Protein 8F7C (pdb70)

Organism: Escherichia coli (NCBI:txid562)

Structure (mmCIF, N/CA/C/O backbone):
data_8F7C
#
_entry.id   8F7C
#
_cell.length_a   1.00
_cell.length_b   1.00
_cell.length_c   1.00
_cell.angle_alpha   90.00
_cell.angle_beta   90.00
_cell.angle_gamma   90.00
#
_symmetry.space_group_name_H-M   'P 1'
#
loop_
_atom_site.group_PDB
_atom_site.id
_atom_site.type_symbol
_atom_site.label_atom_id
_atom_site.label_alt_id
_atom_site.label_comp_id
_atom_site.label_asym_id
_atom_site.label_entity_id
_atom_site.label_seq_id
_atom_site.pdbx_PDB_ins_code
_atom_site.Cartn_x
_atom_site.Cartn_y
_atom_site.Cartn_z
_atom_site.occupancy
_atom_site.B_iso_or_equiv
_atom_site.auth_seq_id
_atom_site.auth_comp_id
_atom_site.auth_asym_id
_atom_site.auth_atom_id
_atom_site.pdbx_PDB_model_num
ATOM 1 N N . GLY A 1 35 ? 130.018 116.654 159.093 1.00 163.96 35 GLY A N 1
ATOM 2 C CA . GLY A 1 35 ? 130.057 115.682 158.017 1.00 163.96 35 GLY A CA 1
ATOM 3 C C . GLY A 1 35 ? 130.034 116.314 156.639 1.00 163.96 35 GLY A C 1
ATOM 4 O O . GLY A 1 35 ? 129.592 115.696 155.670 1.00 163.96 35 GLY A O 1
ATOM 5 N N . ALA A 1 36 ? 130.506 117.560 156.556 1.00 165.18 36 ALA A N 1
ATOM 6 C CA . ALA A 1 36 ? 130.541 118.256 155.274 1.00 165.18 36 ALA A CA 1
ATOM 7 C C . ALA A 1 36 ? 131.494 117.574 154.299 1.00 165.18 36 ALA A C 1
ATOM 8 O O . ALA A 1 36 ? 131.189 117.450 153.107 1.00 165.18 36 ALA A O 1
ATOM 10 N N . LEU A 1 37 ? 132.657 117.135 154.786 1.00 162.31 37 LEU A N 1
ATOM 11 C CA . LEU A 1 37 ? 133.615 116.456 153.918 1.00 162.31 37 LEU A CA 1
ATOM 12 C C . LEU A 1 37 ? 133.046 115.149 153.381 1.00 162.31 37 LEU A C 1
ATOM 13 O O . LEU A 1 37 ? 133.214 114.829 152.199 1.00 162.31 37 LEU A O 1
ATOM 15 N N . ALA A 1 38 ? 132.375 114.375 154.239 1.00 158.70 38 ALA A N 1
ATOM 16 C CA . ALA A 1 38 ? 131.754 113.134 153.786 1.00 158.70 38 ALA A CA 1
ATOM 17 C C . ALA A 1 38 ? 130.627 113.407 152.798 1.00 158.70 38 ALA A C 1
ATOM 18 O O . ALA A 1 38 ? 130.474 112.684 151.807 1.00 158.70 38 ALA A O 1
ATOM 20 N N . ALA A 1 39 ? 129.823 114.442 153.056 1.00 157.64 39 ALA A N 1
ATOM 21 C CA . ALA A 1 39 ? 128.722 114.772 152.157 1.00 157.64 39 ALA A CA 1
ATOM 22 C C . ALA A 1 39 ? 129.231 115.208 150.788 1.00 157.64 39 ALA A C 1
ATOM 23 O O . ALA A 1 39 ? 128.645 114.851 149.760 1.00 157.64 39 ALA A O 1
ATOM 25 N N . LEU A 1 40 ? 130.314 115.989 150.756 1.00 153.08 40 LEU A N 1
ATOM 26 C CA . LEU A 1 40 ? 130.852 116.458 149.482 1.00 153.08 40 LEU A CA 1
ATOM 27 C C . LEU A 1 40 ? 131.354 115.299 148.630 1.00 153.08 40 LEU A C 1
ATOM 28 O O . LEU A 1 40 ? 131.160 115.286 147.409 1.00 153.08 40 LEU A O 1
ATOM 30 N N . LEU A 1 41 ? 132.003 114.318 149.255 1.00 147.74 41 LEU A N 1
ATOM 31 C CA . LEU A 1 41 ? 132.531 113.144 148.561 1.00 147.74 41 LEU A CA 1
ATOM 32 C C . LEU A 1 41 ? 131.646 111.922 148.765 1.00 147.74 41 LEU A C 1
ATOM 33 O O . LEU A 1 41 ? 132.138 110.793 148.856 1.00 147.74 41 LEU A O 1
ATOM 35 N N . LEU A 1 42 ? 130.330 112.122 148.841 1.00 145.78 42 LEU A N 1
ATOM 36 C CA . LEU A 1 42 ? 129.397 111.029 149.087 1.00 145.78 42 LEU A CA 1
ATOM 37 C C . LEU A 1 42 ? 129.234 110.097 147.893 1.00 145.78 42 LEU A C 1
ATOM 38 O O . LEU A 1 42 ? 128.605 109.044 148.037 1.00 145.78 42 LEU A O 1
ATOM 40 N N . GLN A 1 43 ? 129.771 110.453 146.728 1.00 135.47 43 GLN A N 1
ATOM 41 C CA . GLN A 1 43 ? 129.655 109.596 145.555 1.00 135.47 43 GLN A CA 1
ATOM 42 C C . GLN A 1 43 ? 130.526 108.358 145.729 1.00 135.47 43 GLN A C 1
ATOM 43 O O . GLN A 1 43 ? 131.713 108.465 146.056 1.00 135.47 43 GLN A O 1
ATOM 49 N N . LEU A 1 44 ? 129.939 107.187 145.507 1.00 121.14 44 LEU A N 1
ATOM 50 C CA . LEU A 1 44 ? 130.635 105.913 145.626 1.00 121.14 44 LEU A CA 1
ATOM 51 C C . LEU A 1 44 ? 130.802 105.301 144.243 1.00 121.14 44 LEU A C 1
ATOM 52 O O . LEU A 1 44 ? 129.833 105.204 143.483 1.00 121.14 44 LEU A O 1
ATOM 57 N N . LYS A 1 45 ? 132.029 104.898 143.917 1.00 102.03 45 LYS A N 1
ATOM 58 C CA . LYS A 1 45 ? 132.274 104.229 142.647 1.00 102.03 45 LYS A CA 1
ATOM 59 C C . LYS A 1 45 ? 131.519 102.907 142.600 1.00 102.03 45 LYS A C 1
ATOM 60 O O . LYS A 1 45 ? 131.554 102.123 143.552 1.00 102.03 45 LYS A O 1
ATOM 66 N N . LEU A 1 46 ? 130.835 102.662 141.486 1.00 88.89 46 LEU A N 1
ATOM 67 C CA . LEU A 1 46 ? 130.007 101.474 141.308 1.00 88.89 46 LEU A CA 1
ATOM 68 C C . LEU A 1 46 ? 130.279 100.857 139.938 1.00 88.89 46 LEU A C 1
ATOM 69 O O . LEU A 1 46 ? 129.381 100.402 139.227 1.00 88.89 46 LEU A O 1
ATOM 74 N N . GLU A 1 47 ? 131.552 100.841 139.550 1.00 85.00 47 GLU A N 1
ATOM 75 C CA . GLU A 1 47 ? 131.946 100.308 138.249 1.00 85.00 47 GLU A CA 1
ATOM 76 C C . GLU A 1 47 ? 133.417 99.936 138.307 1.00 85.00 47 GLU A C 1
ATOM 77 O O . GLU A 1 47 ? 134.266 100.804 138.532 1.00 85.00 47 GLU A O 1
ATOM 83 N N . LEU A 1 48 ? 133.718 98.656 138.108 1.00 80.89 48 LEU A N 1
ATOM 84 C CA . LEU A 1 48 ? 135.099 98.209 138.116 1.00 80.89 48 LEU A CA 1
ATOM 85 C C . LEU A 1 48 ? 135.844 98.756 136.898 1.00 80.89 48 LEU A C 1
ATOM 86 O O . LEU A 1 48 ? 135.247 98.969 135.839 1.00 80.89 48 LEU A O 1
ATOM 91 N N . PRO A 1 49 ? 137.149 99.006 137.029 1.00 74.63 49 PRO A N 1
ATOM 92 C CA . PRO A 1 49 ? 137.919 99.502 135.876 1.00 74.63 49 PRO A CA 1
ATOM 93 C C . PRO A 1 49 ? 137.910 98.560 134.684 1.00 74.63 49 PRO A C 1
ATOM 94 O O . PRO A 1 49 ? 138.001 99.024 133.540 1.00 74.63 49 PRO A O 1
ATOM 98 N N . PHE A 1 50 ? 137.812 97.248 134.917 1.00 67.43 50 PHE A N 1
ATOM 99 C CA . PHE A 1 50 ? 137.798 96.298 133.809 1.00 67.43 50 PHE A CA 1
ATOM 100 C C . PHE A 1 50 ? 136.588 96.518 132.909 1.00 67.43 50 PHE A C 1
ATOM 101 O O . PHE A 1 50 ? 136.694 96.422 131.680 1.00 67.43 50 PHE A O 1
ATOM 109 N N . ASP A 1 51 ? 135.429 96.811 133.503 1.00 65.83 51 ASP A N 1
ATOM 110 C CA . ASP A 1 51 ? 134.245 97.111 132.704 1.00 65.83 51 ASP A CA 1
ATOM 111 C C . ASP A 1 51 ? 134.465 98.346 131.842 1.00 65.83 51 ASP A C 1
ATOM 112 O O . ASP A 1 51 ? 134.070 98.373 130.669 1.00 65.83 51 ASP A O 1
ATOM 117 N N . ARG A 1 52 ? 135.096 99.379 132.406 1.00 62.69 52 ARG A N 1
ATOM 118 C CA . ARG A 1 52 ? 135.391 100.580 131.633 1.00 62.69 52 ARG A CA 1
ATOM 119 C C . ARG A 1 52 ? 136.335 100.275 130.477 1.00 62.69 52 ARG A C 1
ATOM 120 O O . ARG A 1 52 ? 136.142 100.770 129.359 1.00 62.69 52 ARG A O 1
ATOM 128 N N . VAL A 1 53 ? 137.366 99.464 130.728 1.00 57.26 53 VAL A N 1
ATOM 129 C CA . VAL A 1 53 ? 138.306 99.107 129.668 1.00 57.26 53 VAL A CA 1
ATOM 130 C C . VAL A 1 53 ? 137.596 98.348 128.555 1.00 57.26 53 VAL A C 1
ATOM 131 O O . VAL A 1 53 ? 137.804 98.622 127.367 1.00 57.26 53 VAL A O 1
ATOM 135 N N . VAL A 1 54 ? 136.744 97.386 128.920 1.00 54.22 54 VAL A N 1
ATOM 136 C CA . VAL A 1 54 ? 136.018 96.617 127.912 1.00 54.22 54 VAL A CA 1
ATOM 137 C C . VAL A 1 54 ? 135.099 97.525 127.103 1.00 54.22 54 VAL A C 1
ATOM 138 O O . VAL A 1 54 ? 135.022 97.416 125.873 1.00 54.22 54 VAL A O 1
ATOM 142 N N . THR A 1 55 ? 134.391 98.437 127.775 1.00 50.21 55 THR A N 1
ATOM 143 C CA . THR A 1 55 ? 133.499 99.349 127.065 1.00 50.21 55 THR A CA 1
ATOM 144 C C . THR A 1 55 ? 134.273 100.225 126.085 1.00 50.21 55 THR A C 1
ATOM 145 O O . THR A 1 55 ? 133.883 100.366 124.919 1.00 50.21 55 THR A O 1
ATOM 149 N N . ILE A 1 56 ? 135.389 100.805 126.535 1.00 49.82 56 ILE A N 1
ATOM 150 C CA . ILE A 1 56 ? 136.177 101.671 125.659 1.00 49.82 56 ILE A CA 1
ATOM 151 C C . ILE A 1 56 ? 136.721 100.884 124.475 1.00 49.82 56 ILE A C 1
ATOM 152 O O . ILE A 1 56 ? 136.719 101.368 123.336 1.00 49.82 56 ILE A O 1
ATOM 157 N N . GLY A 1 57 ? 137.183 99.657 124.716 1.00 50.55 57 GLY A N 1
ATOM 158 C CA . GLY A 1 57 ? 137.749 98.867 123.640 1.00 50.55 57 GLY A CA 1
ATOM 159 C C . GLY A 1 57 ? 136.728 98.277 122.691 1.00 50.55 57 GLY A C 1
ATOM 160 O O . GLY A 1 57 ? 137.090 97.889 121.577 1.00 50.55 57 GLY A O 1
ATOM 161 N N . THR A 1 58 ? 135.463 98.196 123.103 1.00 46.69 58 THR A N 1
ATOM 162 C CA . THR A 1 58 ? 134.452 97.537 122.284 1.00 46.69 58 THR A CA 1
ATOM 163 C C . THR A 1 58 ? 133.506 98.504 121.580 1.00 46.69 58 THR A C 1
ATOM 164 O O . THR A 1 58 ? 133.262 98.355 120.379 1.00 46.69 58 THR A O 1
ATOM 168 N N . VAL A 1 59 ? 132.965 99.492 122.285 1.00 43.63 59 VAL A N 1
ATOM 169 C CA . VAL A 1 59 ? 131.855 100.293 121.772 1.00 43.63 59 VAL A CA 1
ATOM 170 C C . VAL A 1 59 ? 132.326 101.622 121.191 1.00 43.63 59 VAL A C 1
ATOM 171 O O . VAL A 1 59 ? 131.921 102.003 120.093 1.00 43.63 59 VAL A O 1
ATOM 175 N N . LEU A 1 60 ? 133.183 102.345 121.917 1.00 44.32 60 LEU A N 1
ATOM 176 C CA . LEU A 1 60 ? 133.481 103.729 121.555 1.00 44.32 60 LEU A CA 1
ATOM 177 C C . LEU A 1 60 ? 134.222 103.832 120.225 1.00 44.32 60 LEU A C 1
ATOM 178 O O . LEU A 1 60 ? 133.899 104.691 119.397 1.00 44.32 60 LEU A O 1
ATOM 183 N N . VAL A 1 61 ? 135.221 102.975 120.007 1.00 41.74 61 VAL A N 1
ATOM 184 C CA . VAL A 1 61 ? 136.063 103.098 118.812 1.00 41.74 61 VAL A CA 1
ATOM 185 C C . VAL A 1 61 ? 135.277 102.902 117.516 1.00 41.74 61 VAL A C 1
ATOM 186 O O . VAL A 1 61 ? 135.457 103.706 116.583 1.00 41.74 61 VAL A O 1
ATOM 190 N N . PRO A 1 62 ? 134.417 101.883 117.377 1.00 39.23 62 PRO A N 1
ATOM 191 C CA . PRO A 1 62 ? 133.670 101.742 116.117 1.00 39.23 62 PRO A CA 1
ATOM 192 C C . PRO A 1 62 ? 132.832 102.955 115.759 1.00 39.23 62 PRO A C 1
ATOM 193 O O . PRO A 1 62 ? 132.664 103.237 114.569 1.00 39.23 62 PRO A O 1
ATOM 197 N N . ILE A 1 63 ? 132.303 103.687 116.742 1.00 37.97 63 ILE A N 1
ATOM 198 C CA . ILE A 1 63 ? 131.549 104.899 116.430 1.00 37.97 63 ILE A CA 1
ATOM 199 C C . ILE A 1 63 ? 132.452 105.936 115.773 1.00 37.97 63 ILE A C 1
ATOM 200 O O . ILE A 1 63 ? 132.063 106.596 114.800 1.00 37.97 63 ILE A O 1
ATOM 205 N N . LEU A 1 64 ? 133.673 106.095 116.290 1.00 38.51 64 LEU A N 1
ATOM 206 C CA . LEU A 1 64 ? 134.615 107.025 115.677 1.00 38.51 64 LEU A CA 1
ATOM 207 C C . LEU A 1 64 ? 134.969 106.598 114.258 1.00 38.51 64 LEU A C 1
ATOM 208 O O . LEU A 1 64 ? 135.033 107.434 113.347 1.00 38.51 64 LEU A O 1
ATOM 213 N N . LEU A 1 65 ? 135.200 105.300 114.046 1.00 36.56 65 LEU A N 1
ATOM 214 C CA . LEU A 1 65 ? 135.492 104.839 112.689 1.00 36.56 65 LEU A CA 1
ATOM 215 C C . LEU A 1 65 ? 134.313 105.074 111.749 1.00 36.56 65 LEU A C 1
ATOM 216 O O . LEU A 1 65 ? 134.502 105.482 110.596 1.00 36.56 65 LEU A O 1
ATOM 221 N N . VAL A 1 66 ? 133.089 104.830 112.221 1.00 34.53 66 VAL A N 1
ATOM 222 C CA . VAL A 1 66 ? 131.911 105.040 111.383 1.00 34.53 66 VAL A CA 1
ATOM 223 C C . VAL A 1 66 ? 131.757 106.512 111.023 1.00 34.53 66 VAL A C 1
ATOM 224 O O . VAL A 1 66 ? 131.442 106.853 109.876 1.00 34.53 66 VAL A O 1
ATOM 228 N N . THR A 1 67 ? 131.963 107.410 111.991 1.00 37.69 67 THR A N 1
ATOM 229 C CA . THR A 1 67 ? 131.821 108.829 111.675 1.00 37.69 67 THR A CA 1
ATOM 230 C C . THR A 1 67 ? 132.925 109.304 110.735 1.00 37.69 67 THR A C 1
ATOM 231 O O . THR A 1 67 ? 132.671 110.145 109.863 1.00 37.69 67 THR A O 1
ATOM 235 N N . LEU A 1 68 ? 134.137 108.753 110.860 1.00 38.49 68 LEU A N 1
ATOM 236 C CA . LEU A 1 68 ? 135.190 109.083 109.904 1.00 38.49 68 LEU A CA 1
ATOM 237 C C . LEU A 1 68 ? 134.823 108.608 108.502 1.00 38.49 68 LEU A C 1
ATOM 238 O O . LEU A 1 68 ? 135.025 109.331 107.516 1.00 38.49 68 LEU A O 1
ATOM 243 N N . VAL A 1 69 ? 134.275 107.393 108.396 1.00 38.71 69 VAL A N 1
ATOM 244 C CA . VAL A 1 69 ? 133.868 106.868 107.095 1.00 38.71 69 VAL A CA 1
ATOM 245 C C . VAL A 1 69 ? 132.769 107.732 106.490 1.00 38.71 69 VAL A C 1
ATOM 246 O O . VAL A 1 69 ? 132.780 108.020 105.289 1.00 38.71 69 VAL A O 1
ATOM 250 N N . PHE A 1 70 ? 131.799 108.149 107.306 1.00 43.55 70 PHE A N 1
ATOM 251 C CA . PHE A 1 70 ? 130.723 109.000 106.804 1.00 43.55 70 PHE A CA 1
ATOM 252 C C . PHE A 1 70 ? 131.257 110.343 106.320 1.00 43.55 70 PHE A C 1
ATOM 253 O O . PHE A 1 70 ? 130.838 110.847 105.267 1.00 43.55 70 PHE A O 1
ATOM 261 N N . THR A 1 71 ? 132.179 110.943 107.080 1.00 45.37 71 THR A N 1
ATOM 262 C CA . THR A 1 71 ? 132.760 112.216 106.666 1.00 45.37 71 THR A CA 1
ATOM 263 C C . THR A 1 71 ? 133.510 112.075 105.349 1.00 45.37 71 THR A C 1
ATOM 264 O O . THR A 1 71 ? 133.408 112.943 104.473 1.00 45.37 71 THR A O 1
ATOM 268 N N . LYS A 1 72 ? 134.268 110.988 105.186 1.00 43.76 72 LYS A N 1
ATOM 269 C CA . LYS A 1 72 ? 134.944 110.757 103.912 1.00 43.76 72 LYS A CA 1
ATOM 270 C C . LYS A 1 72 ? 133.946 110.533 102.782 1.00 43.76 72 LYS A C 1
ATOM 271 O O . LYS A 1 72 ? 134.143 111.022 101.663 1.00 43.76 72 LYS A O 1
ATOM 277 N N . ASN A 1 73 ? 132.866 109.797 103.055 1.00 49.04 73 ASN A N 1
ATOM 278 C CA . ASN A 1 73 ? 131.940 109.400 102.001 1.00 49.04 73 ASN A CA 1
ATOM 279 C C . ASN A 1 73 ? 131.086 110.566 101.522 1.00 49.04 73 ASN A C 1
ATOM 280 O O . ASN A 1 73 ? 130.655 110.578 100.364 1.00 49.04 73 ASN A O 1
ATOM 285 N N . PHE A 1 74 ? 130.831 111.551 102.386 1.00 54.53 74 PHE A N 1
ATOM 286 C CA . PHE A 1 74 ? 130.038 112.713 101.998 1.00 54.53 74 PHE A CA 1
ATOM 287 C C . PHE A 1 74 ? 130.895 113.897 101.565 1.00 54.53 74 PHE A C 1
ATOM 288 O O . PHE A 1 74 ? 130.519 115.052 101.807 1.00 54.53 74 PHE A O 1
ATOM 296 N N . ALA A 1 75 ? 132.042 113.642 100.934 1.00 53.04 75 ALA A N 1
ATOM 297 C CA . ALA A 1 75 ? 132.889 114.701 100.398 1.00 53.04 75 ALA A CA 1
ATOM 298 C C . ALA A 1 75 ? 133.142 114.551 98.902 1.00 53.04 75 ALA A C 1
ATOM 299 O O . ALA A 1 75 ? 134.002 115.253 98.359 1.00 53.04 75 ALA A O 1
ATOM 301 N N . GLU A 1 76 ? 132.413 113.667 98.222 1.00 53.79 76 GLU A N 1
ATOM 302 C CA . GLU A 1 76 ? 132.604 113.432 96.798 1.00 53.79 76 GLU A CA 1
ATOM 303 C C . GLU A 1 76 ? 131.304 112.920 96.196 1.00 53.79 76 GLU A C 1
ATOM 304 O O . GLU A 1 76 ? 130.355 112.581 96.907 1.00 53.79 76 GLU A O 1
ATOM 310 N N . GLU A 1 77 ? 131.270 112.872 94.866 1.00 48.83 77 GLU A N 1
ATOM 311 C CA . GLU A 1 77 ? 130.124 112.317 94.166 1.00 48.83 77 GLU A CA 1
ATOM 312 C C . GLU A 1 77 ? 130.077 110.799 94.350 1.00 48.83 77 GLU A C 1
ATOM 313 O O . GLU A 1 77 ? 131.104 110.163 94.597 1.00 48.83 77 GLU A O 1
ATOM 319 N N . PRO A 1 78 ? 128.890 110.194 94.241 1.00 35.97 78 PRO A N 1
ATOM 320 C CA . PRO A 1 78 ? 128.796 108.751 94.516 1.00 35.97 78 PRO A CA 1
ATOM 321 C C . PRO A 1 78 ? 129.405 107.874 93.435 1.00 35.97 78 PRO A C 1
ATOM 322 O O . PRO A 1 78 ? 130.118 106.918 93.761 1.00 35.97 78 PRO A O 1
ATOM 326 N N . ILE A 1 79 ? 129.155 108.165 92.160 1.00 32.57 79 ILE A N 1
ATOM 327 C CA . ILE A 1 79 ? 129.537 107.266 91.075 1.00 32.57 79 ILE A CA 1
ATOM 328 C C . ILE A 1 79 ? 130.103 108.073 89.911 1.00 32.57 79 ILE A C 1
ATOM 329 O O . ILE A 1 79 ? 129.599 109.151 89.580 1.00 32.57 79 ILE A O 1
ATOM 334 N N . TYR A 1 80 ? 131.167 107.549 89.305 1.00 35.43 80 TYR A N 1
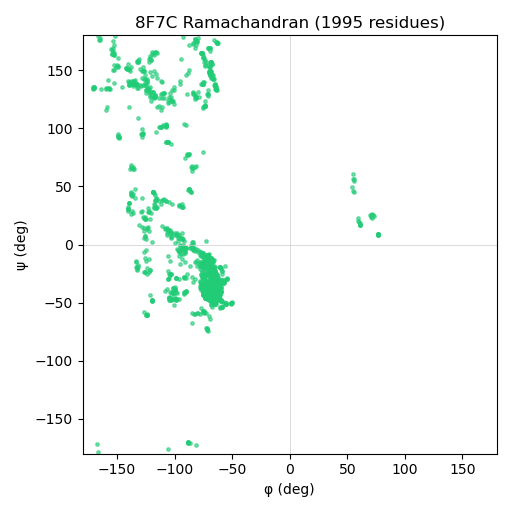ATOM 335 C CA . TYR A 1 80 ? 131.839 108.153 88.162 1.00 35.43 80 TYR A CA 1
ATOM 336 C C . TYR A 1 80 ? 131.820 107.169 87.001 1.00 35.43 80 TYR A C 1
ATOM 337 O O . TYR A 1 80 ? 132.266 106.028 87.160 1.00 35.43 80 TYR A O 1
ATOM 346 N N . CYS A 1 81 ? 131.335 107.603 85.837 1.00 45.46 81 CYS A N 1
ATOM 347 C CA . CYS A 1 81 ? 131.462 106.767 84.644 1.00 45.46 81 CYS A CA 1
ATOM 348 C C . CYS A 1 81 ? 131.151 107.551 83.374 1.00 45.46 81 CYS A C 1
ATOM 349 O O . CYS A 1 81 ? 130.854 108.749 83.399 1.00 45.46 81 CYS A O 1
ATOM 352 N N . TYR A 1 82 ? 131.218 106.827 82.257 1.00 47.92 82 TYR A N 1
ATOM 353 C CA . TYR A 1 82 ? 131.340 107.310 80.893 1.00 47.92 82 TYR A CA 1
ATOM 354 C C . TYR A 1 82 ? 129.960 107.593 80.298 1.00 47.92 82 TYR A C 1
ATOM 355 O O . TYR A 1 82 ? 128.922 107.277 80.883 1.00 47.92 82 TYR A O 1
ATOM 364 N N . THR A 1 83 ? 129.958 108.200 79.112 1.00 42.38 83 THR A N 1
ATOM 365 C CA . THR A 1 83 ? 128.737 108.558 78.401 1.00 42.38 83 THR A CA 1
ATOM 366 C C . THR A 1 83 ? 129.031 108.718 76.913 1.00 42.38 83 THR A C 1
ATOM 367 O O . THR A 1 83 ? 130.028 109.352 76.546 1.00 42.38 83 THR A O 1
ATOM 371 N N . PRO A 1 84 ? 128.204 108.157 76.029 1.00 45.13 84 PRO A N 1
ATOM 372 C CA . PRO A 1 84 ? 128.448 108.302 74.588 1.00 45.13 84 PRO A CA 1
ATOM 373 C C . PRO A 1 84 ? 128.353 109.754 74.139 1.00 45.13 84 PRO A C 1
ATOM 374 O O . PRO A 1 84 ? 127.973 110.655 74.890 1.00 45.13 84 PRO A O 1
ATOM 378 N N . HIS A 1 85 ? 128.706 109.973 72.870 1.00 49.86 85 HIS A N 1
ATOM 379 C CA . HIS A 1 85 ? 128.801 111.333 72.349 1.00 49.86 85 HIS A CA 1
ATOM 380 C C . HIS A 1 85 ? 127.426 111.942 72.092 1.00 49.86 85 HIS A C 1
ATOM 381 O O . HIS A 1 85 ? 127.228 113.144 72.299 1.00 49.86 85 HIS A O 1
ATOM 388 N N . ASN A 1 86 ? 126.467 111.135 71.634 1.00 49.70 86 ASN A N 1
ATOM 389 C CA . ASN A 1 86 ? 125.164 111.668 71.246 1.00 49.70 86 ASN A CA 1
ATOM 390 C C . ASN A 1 86 ? 124.329 112.122 72.437 1.00 49.70 86 ASN A C 1
ATOM 391 O O . ASN A 1 86 ? 123.395 112.911 72.255 1.00 49.70 86 ASN A O 1
ATOM 396 N N . PHE A 1 87 ? 124.635 111.643 73.639 1.00 44.68 87 PHE A N 1
ATOM 397 C CA . PHE A 1 87 ? 123.830 111.968 74.810 1.00 44.68 87 PHE A CA 1
ATOM 398 C C . PHE A 1 87 ? 123.934 113.447 75.161 1.00 44.68 87 PHE A C 1
ATOM 399 O O . PHE A 1 87 ? 124.997 114.061 75.034 1.00 44.68 87 PHE A O 1
ATOM 407 N N . THR A 1 88 ? 122.817 114.019 75.602 1.00 49.00 88 THR A N 1
ATOM 408 C CA . THR A 1 88 ? 122.803 115.365 76.153 1.00 49.00 88 THR A CA 1
ATOM 409 C C . THR A 1 88 ? 123.089 115.295 77.653 1.00 49.00 88 THR A C 1
ATOM 410 O O . THR A 1 88 ? 123.467 114.249 78.187 1.00 49.00 88 THR A O 1
ATOM 414 N N . ARG A 1 89 ? 122.917 116.418 78.353 1.00 50.40 89 ARG A N 1
ATOM 415 C CA . ARG A 1 89 ? 123.250 116.461 79.774 1.00 50.40 89 ARG A CA 1
ATOM 416 C C . ARG A 1 89 ? 122.223 115.706 80.613 1.00 50.40 89 ARG A C 1
ATOM 417 O O . ARG A 1 89 ? 122.585 114.928 81.506 1.00 50.40 89 ARG A O 1
ATOM 425 N N . ASP A 1 90 ? 120.934 115.928 80.343 1.00 47.12 90 ASP A N 1
ATOM 426 C CA . ASP A 1 90 ? 119.889 115.315 81.159 1.00 47.12 90 ASP A CA 1
ATOM 427 C C . ASP A 1 90 ? 119.897 113.797 81.035 1.00 47.12 90 ASP A C 1
ATOM 428 O O . ASP A 1 90 ? 119.703 113.084 82.028 1.00 47.12 90 ASP A O 1
ATOM 433 N N . GLN A 1 91 ? 120.104 113.280 79.822 1.00 43.36 91 GLN A N 1
ATOM 434 C CA . GLN A 1 91 ? 120.166 111.834 79.651 1.00 43.36 91 GLN A CA 1
ATOM 435 C C . GLN A 1 91 ? 121.372 111.248 80.374 1.00 43.36 91 GLN A C 1
ATOM 436 O O . GLN A 1 91 ? 121.295 110.148 80.931 1.00 43.36 91 GLN A O 1
ATOM 442 N N . ALA A 1 92 ? 122.493 111.972 80.386 1.00 39.64 92 ALA A N 1
ATOM 443 C CA . ALA A 1 92 ? 123.653 111.518 81.147 1.00 39.64 92 ALA A CA 1
ATOM 444 C C . ALA A 1 92 ? 123.351 111.472 82.640 1.00 39.64 92 ALA A C 1
ATOM 445 O O . ALA A 1 92 ? 123.744 110.524 83.335 1.00 39.64 92 ALA A O 1
ATOM 447 N N . LEU A 1 93 ? 122.662 112.495 83.154 1.00 33.66 93 LEU A N 1
ATOM 448 C CA . LEU A 1 93 ? 122.273 112.489 84.562 1.00 33.66 93 LEU A CA 1
ATOM 449 C C . LEU A 1 93 ? 121.355 111.314 84.874 1.00 33.66 93 LEU A C 1
ATOM 450 O O . LEU A 1 93 ? 121.508 110.648 85.908 1.00 33.66 93 LEU A O 1
ATOM 455 N N . TYR A 1 94 ? 120.393 111.042 83.988 1.00 36.97 94 TYR A N 1
ATOM 456 C CA . TYR A 1 94 ? 119.515 109.893 84.184 1.00 36.97 94 TYR A CA 1
ATOM 457 C C . TYR A 1 94 ? 120.306 108.593 84.180 1.00 36.97 94 TYR A C 1
ATOM 458 O O . TYR A 1 94 ? 120.022 107.685 84.967 1.00 36.97 94 TYR A O 1
ATOM 467 N N . ALA A 1 95 ? 121.283 108.474 83.278 1.00 36.61 95 ALA A N 1
ATOM 468 C CA . ALA A 1 95 ? 122.095 107.264 83.223 1.00 36.61 95 ALA A CA 1
ATOM 469 C C . ALA A 1 95 ? 122.862 107.060 84.522 1.00 36.61 95 ALA A C 1
ATOM 470 O O . ALA A 1 95 ? 122.897 105.947 85.063 1.00 36.61 95 ALA A O 1
ATOM 472 N N . ARG A 1 96 ? 123.472 108.127 85.041 1.00 33.57 96 ARG A N 1
ATOM 473 C CA . ARG A 1 96 ? 124.184 108.023 86.312 1.00 33.57 96 ARG A CA 1
ATOM 474 C C . ARG A 1 96 ? 123.243 107.594 87.431 1.00 33.57 96 ARG A C 1
ATOM 475 O O . ARG A 1 96 ? 123.552 106.678 88.204 1.00 33.57 96 ARG A O 1
ATOM 483 N N . GLY A 1 97 ? 122.078 108.240 87.522 1.00 34.97 97 GLY A N 1
ATOM 484 C CA . GLY A 1 97 ? 121.144 107.908 88.585 1.00 34.97 97 GLY A CA 1
ATOM 485 C C . GLY A 1 97 ? 120.637 106.481 88.502 1.00 34.97 97 GLY A C 1
ATOM 486 O O . GLY A 1 97 ? 120.553 105.781 89.513 1.00 34.97 97 GLY A O 1
ATOM 487 N N . TYR A 1 98 ? 120.298 106.029 87.294 1.00 37.04 98 TYR A N 1
ATOM 488 C CA . TYR A 1 98 ? 119.793 104.673 87.110 1.00 37.04 98 TYR A CA 1
ATOM 489 C C . TYR A 1 98 ? 120.860 103.635 87.431 1.00 37.04 98 TYR A C 1
ATOM 490 O O . TYR A 1 98 ? 120.584 102.632 88.101 1.00 37.04 98 TYR A O 1
ATOM 499 N N . CYS A 1 99 ? 122.093 103.854 86.962 1.00 37.36 99 CYS A N 1
ATOM 500 C CA . CYS A 1 99 ? 123.140 102.872 87.215 1.00 37.36 99 CYS A CA 1
ATOM 501 C C . CYS A 1 99 ? 123.565 102.867 88.677 1.00 37.36 99 CYS A C 1
ATOM 502 O O . CYS A 1 99 ? 124.063 101.849 89.169 1.00 37.36 99 CYS A O 1
ATOM 505 N N . TRP A 1 100 ? 123.381 103.983 89.387 1.00 35.91 100 TRP A N 1
ATOM 506 C CA . TRP A 1 100 ? 123.637 103.968 90.823 1.00 35.91 100 TRP A CA 1
ATOM 507 C C . TRP A 1 100 ? 122.504 103.301 91.593 1.00 35.91 100 TRP A C 1
ATOM 508 O O . TRP A 1 100 ? 122.758 102.597 92.576 1.00 35.91 100 TRP A O 1
ATOM 519 N N . THR A 1 101 ? 121.255 103.508 91.168 1.00 38.23 101 THR A N 1
ATOM 520 C CA . THR A 1 101 ? 120.122 102.941 91.894 1.00 38.23 101 THR A CA 1
ATOM 521 C C . THR A 1 101 ? 120.039 101.431 91.707 1.00 38.23 101 THR A C 1
ATOM 522 O O . THR A 1 101 ? 119.858 100.686 92.677 1.00 38.23 101 THR A O 1
ATOM 526 N N . GLU A 1 102 ? 120.164 100.958 90.465 1.00 44.16 102 GLU A N 1
ATOM 527 C CA . GLU A 1 102 ? 120.026 99.527 90.210 1.00 44.16 102 GLU A CA 1
ATOM 528 C C . GLU A 1 102 ? 121.180 98.744 90.827 1.00 44.16 102 GLU A C 1
ATOM 529 O O . GLU A 1 102 ? 120.961 97.746 91.524 1.00 44.16 102 GLU A O 1
ATOM 535 N N . LEU A 1 103 ? 122.415 99.186 90.580 1.00 42.89 103 LEU A N 1
ATOM 536 C CA . LEU A 1 103 ? 123.612 98.567 91.153 1.00 42.89 103 LEU A CA 1
ATOM 537 C C . LEU A 1 103 ? 123.678 97.077 90.821 1.00 42.89 103 LEU A C 1
ATOM 538 O O . LEU A 1 103 ? 123.962 96.237 91.676 1.00 42.89 103 LEU A O 1
ATOM 543 N N . ARG A 1 104 ? 123.401 96.747 89.563 1.00 51.20 104 ARG A N 1
ATOM 544 C CA . ARG A 1 104 ? 123.391 95.370 89.089 1.00 51.20 104 ARG A CA 1
ATOM 545 C C . ARG A 1 104 ? 124.399 95.217 87.959 1.00 51.20 104 ARG A C 1
ATOM 546 O O . ARG A 1 104 ? 124.466 96.065 87.064 1.00 51.20 104 ARG A O 1
ATOM 554 N N . ASP A 1 105 ? 125.177 94.138 88.003 1.00 56.17 105 ASP A N 1
ATOM 555 C CA . ASP A 1 105 ? 126.179 93.869 86.986 1.00 56.17 105 ASP A CA 1
ATOM 556 C C . ASP A 1 105 ? 125.521 93.268 85.745 1.00 56.17 105 ASP A C 1
ATOM 557 O O . ASP A 1 105 ? 124.312 93.025 85.703 1.00 56.17 105 ASP A O 1
ATOM 562 N N . ALA A 1 106 ? 126.330 93.024 84.715 1.00 65.02 106 ALA A N 1
ATOM 563 C CA . ALA A 1 106 ? 125.852 92.403 83.490 1.00 65.02 106 ALA A CA 1
ATOM 564 C C . ALA A 1 106 ? 127.002 91.656 82.833 1.00 65.02 106 ALA A C 1
ATOM 565 O O . ALA A 1 106 ? 128.172 91.991 83.032 1.00 65.02 106 ALA A O 1
ATOM 567 N N . LEU A 1 107 ? 126.657 90.640 82.049 1.00 77.49 107 LEU A N 1
ATOM 568 C CA . LEU A 1 107 ? 127.636 89.816 81.358 1.00 77.49 107 LEU A CA 1
ATOM 569 C C . LEU A 1 107 ? 127.112 89.464 79.975 1.00 77.49 107 LEU A C 1
ATOM 570 O O . LEU A 1 107 ? 125.895 89.394 79.769 1.00 77.49 107 LEU A O 1
ATOM 575 N N . PRO A 1 108 ? 128.003 89.239 79.010 1.00 85.57 108 PRO A N 1
ATOM 576 C CA . PRO A 1 108 ? 127.551 88.874 77.663 1.00 85.57 108 PRO A CA 1
ATOM 577 C C . PRO A 1 108 ? 127.114 87.419 77.586 1.00 85.57 108 PRO A C 1
ATOM 578 O O . PRO A 1 108 ? 127.753 86.523 78.142 1.00 85.57 108 PRO A O 1
ATOM 582 N N . GLY A 1 109 ? 126.006 87.193 76.884 1.00 87.75 109 GLY A N 1
ATOM 583 C CA . GLY A 1 109 ? 125.505 85.853 76.663 1.00 87.75 109 GLY A CA 1
ATOM 584 C C . GLY A 1 109 ? 124.795 85.221 77.837 1.00 87.75 109 GLY A C 1
ATOM 585 O O . GLY A 1 109 ? 124.481 84.027 77.779 1.00 87.75 109 GLY A O 1
ATOM 586 N N . VAL A 1 110 ? 124.533 85.976 78.900 1.00 84.80 110 VAL A N 1
ATOM 587 C CA . VAL A 1 110 ? 123.869 85.468 80.095 1.00 84.80 110 VAL A CA 1
ATOM 588 C C . VAL A 1 110 ? 122.630 86.314 80.348 1.00 84.80 110 VAL A C 1
ATOM 589 O O . VAL A 1 110 ? 122.690 87.547 80.281 1.00 84.80 110 VAL A O 1
ATOM 593 N N . ASP A 1 111 ? 121.512 85.652 80.636 1.00 87.82 111 ASP A N 1
ATOM 594 C CA . ASP A 1 111 ? 120.275 86.359 80.923 1.00 87.82 111 ASP A CA 1
ATOM 595 C C . ASP A 1 111 ? 120.374 87.083 82.266 1.00 87.82 111 ASP A C 1
ATOM 596 O O . ASP A 1 111 ? 121.302 86.877 83.053 1.00 87.82 111 ASP A O 1
ATOM 601 N N . ALA A 1 112 ? 119.388 87.945 82.524 1.00 81.37 112 ALA A N 1
ATOM 602 C CA . ALA A 1 112 ? 119.398 88.777 83.721 1.00 81.37 112 ALA A CA 1
ATOM 603 C C . ALA A 1 112 ? 119.148 87.992 85.001 1.00 81.37 112 ALA A C 1
ATOM 604 O O . ALA A 1 112 ? 119.306 88.554 86.090 1.00 81.37 112 ALA A O 1
ATOM 606 N N . SER A 1 113 ? 118.764 86.718 84.905 1.00 87.12 113 SER A N 1
ATOM 607 C CA . SER A 1 113 ? 118.458 85.932 86.093 1.00 87.12 113 SER A CA 1
ATOM 608 C C . SER A 1 113 ? 119.696 85.537 86.887 1.00 87.12 113 SER A C 1
ATOM 609 O O . SER A 1 113 ? 119.554 85.066 88.021 1.00 87.12 113 SER A O 1
ATOM 612 N N . LEU A 1 114 ? 120.897 85.711 86.333 1.00 84.48 114 LEU A N 1
ATOM 613 C CA . LEU A 1 114 ? 122.127 85.291 86.996 1.00 84.48 114 LEU A CA 1
ATOM 614 C C . LEU A 1 114 ? 123.134 86.429 87.132 1.00 84.48 114 LEU A C 1
ATOM 615 O O . LEU A 1 114 ? 124.334 86.175 87.275 1.00 84.48 114 LEU A O 1
ATOM 620 N N . TRP A 1 115 ? 122.677 87.672 87.087 1.00 71.55 115 TRP A N 1
ATOM 621 C CA . TRP A 1 115 ? 123.586 88.810 87.177 1.00 71.55 115 TRP A CA 1
ATOM 622 C C . TRP A 1 115 ? 123.937 89.092 88.635 1.00 71.55 115 TRP A C 1
ATOM 623 O O . TRP A 1 115 ? 123.036 89.243 89.465 1.00 71.55 115 TRP A O 1
ATOM 634 N N . PRO A 1 116 ? 125.221 89.161 88.982 1.00 63.75 116 PRO A N 1
ATOM 635 C CA . PRO A 1 116 ? 125.605 89.395 90.379 1.00 63.75 116 PRO A CA 1
ATOM 636 C C . PRO A 1 116 ? 125.249 90.799 90.846 1.00 63.75 116 PRO A C 1
ATOM 637 O O . PRO A 1 116 ? 125.105 91.736 90.058 1.00 63.75 116 PRO A O 1
ATOM 641 N N . SER A 1 117 ? 125.114 90.934 92.164 1.00 55.44 117 SER A N 1
ATOM 642 C CA . SER A 1 117 ? 124.766 92.191 92.810 1.00 55.44 117 SER A CA 1
ATOM 643 C C . SER A 1 117 ? 125.918 92.666 93.689 1.00 55.44 117 SER A C 1
ATOM 644 O O . SER A 1 117 ? 126.844 91.914 94.005 1.00 55.44 117 SER A O 1
ATOM 647 N N . LEU A 1 118 ? 125.853 93.937 94.082 1.00 47.29 118 LEU A N 1
ATOM 648 C CA . LEU A 1 118 ? 126.895 94.573 94.886 1.00 47.29 118 LEU A CA 1
ATOM 649 C C . LEU A 1 118 ? 126.271 95.436 95.981 1.00 47.29 118 LEU A C 1
ATOM 650 O O . LEU A 1 118 ? 126.692 96.566 96.231 1.00 47.29 118 LEU A O 1
ATOM 655 N N . PHE A 1 119 ? 125.252 94.900 96.658 1.00 47.92 119 PHE A N 1
ATOM 656 C CA . PHE A 1 119 ? 124.489 95.688 97.623 1.00 47.92 119 PHE A CA 1
ATOM 657 C C . PHE A 1 119 ? 125.286 96.033 98.879 1.00 47.92 119 PHE A C 1
ATOM 658 O O . PHE A 1 119 ? 124.984 97.041 99.533 1.00 47.92 119 PHE A O 1
ATOM 666 N N . GLU A 1 120 ? 126.283 95.222 99.237 1.00 48.11 120 GLU A N 1
ATOM 667 C CA . GLU A 1 120 ? 127.025 95.468 100.470 1.00 48.11 120 GLU A CA 1
ATOM 668 C C . GLU A 1 120 ? 127.794 96.782 100.408 1.00 48.11 120 GLU A C 1
ATOM 669 O O . GLU A 1 120 ? 127.881 97.506 101.407 1.00 48.11 120 GLU A O 1
ATOM 675 N N . HIS A 1 121 ? 128.350 97.113 99.239 1.00 41.15 121 HIS A N 1
ATOM 676 C CA . HIS A 1 121 ? 129.116 98.347 99.099 1.00 41.15 121 HIS A CA 1
ATOM 677 C C . HIS A 1 121 ? 128.286 99.579 99.427 1.00 41.15 121 HIS A C 1
ATOM 678 O O . HIS A 1 121 ? 128.852 100.622 99.771 1.00 41.15 121 HIS A O 1
ATOM 685 N N . LYS A 1 122 ? 126.963 99.481 99.329 1.00 42.65 122 LYS A N 1
ATOM 686 C CA . LYS A 1 122 ? 126.065 100.565 99.701 1.00 42.65 122 LYS A CA 1
ATOM 687 C C . LYS A 1 122 ? 125.475 100.400 101.094 1.00 42.65 122 LYS A C 1
ATOM 688 O O . LYS A 1 122 ? 125.171 101.403 101.748 1.00 42.65 122 LYS A O 1
ATOM 694 N N . PHE A 1 123 ? 125.315 99.164 101.567 1.00 47.75 123 PHE A N 1
ATOM 695 C CA . PHE A 1 123 ? 124.645 98.898 102.836 1.00 47.75 123 PHE A CA 1
ATOM 696 C C . PHE A 1 123 ? 125.598 98.749 104.022 1.00 47.75 123 PHE A C 1
ATOM 697 O O . PHE A 1 123 ? 125.131 98.542 105.146 1.00 47.75 123 PHE A O 1
ATOM 705 N N . LEU A 1 124 ? 126.911 98.850 103.809 1.00 42.16 124 LEU A N 1
ATOM 706 C CA . LEU A 1 124 ? 127.859 98.515 104.874 1.00 42.16 124 LEU A CA 1
ATOM 707 C C . LEU A 1 124 ? 127.740 99.364 106.139 1.00 42.16 124 LEU A C 1
ATOM 708 O O . LEU A 1 124 ? 127.612 98.779 107.228 1.00 42.16 124 LEU A O 1
ATOM 713 N N . PRO A 1 125 ? 127.789 100.704 106.094 1.00 42.30 125 PRO A N 1
ATOM 714 C CA . PRO A 1 125 ? 127.948 101.463 107.353 1.00 42.30 125 PRO A CA 1
ATOM 715 C C . PRO A 1 125 ? 126.824 101.266 108.363 1.00 42.30 125 PRO A C 1
ATOM 716 O O . PRO A 1 125 ? 127.078 101.294 109.578 1.00 42.30 125 PRO A O 1
ATOM 720 N N . TYR A 1 126 ? 125.586 101.077 107.904 1.00 40.08 126 TYR A N 1
ATOM 721 C CA . TYR A 1 126 ? 124.477 100.909 108.837 1.00 40.08 126 TYR A CA 1
ATOM 722 C C . TYR A 1 126 ? 124.618 99.632 109.655 1.00 40.08 126 TYR A C 1
ATOM 723 O O . TYR A 1 126 ? 124.153 99.575 110.801 1.00 40.08 126 TYR A O 1
ATOM 732 N N . ALA A 1 127 ? 125.268 98.608 109.098 1.00 39.37 127 ALA A N 1
ATOM 733 C CA . ALA A 1 127 ? 125.522 97.393 109.864 1.00 39.37 127 ALA A CA 1
ATOM 734 C C . ALA A 1 127 ? 126.399 97.685 111.075 1.00 39.37 127 ALA A C 1
ATOM 735 O O . ALA A 1 127 ? 126.110 97.233 112.188 1.00 39.37 127 ALA A O 1
ATOM 737 N N . LEU A 1 128 ? 127.472 98.456 110.880 1.00 37.04 128 LEU A N 1
ATOM 738 C CA . LEU A 1 128 ? 128.320 98.845 112.005 1.00 37.04 128 LEU A CA 1
ATOM 739 C C . LEU A 1 128 ? 127.562 99.735 112.983 1.00 37.04 128 LEU A C 1
ATOM 740 O O . LEU A 1 128 ? 127.730 99.616 114.207 1.00 37.04 128 LEU A O 1
ATOM 745 N N . LEU A 1 129 ? 126.729 100.638 112.458 1.00 37.60 129 LEU A N 1
ATOM 746 C CA . LEU A 1 129 ? 125.948 101.511 113.329 1.00 37.60 129 LEU A CA 1
ATOM 747 C C . LEU A 1 129 ? 125.032 100.704 114.243 1.00 37.60 129 LEU A C 1
ATOM 748 O O . LEU A 1 129 ? 124.870 101.036 115.423 1.00 37.60 129 LEU A O 1
ATOM 753 N N . ALA A 1 130 ? 124.423 99.642 113.715 1.00 38.29 130 ALA A N 1
ATOM 754 C CA . ALA A 1 130 ? 123.580 98.786 114.547 1.00 38.29 130 ALA A CA 1
ATOM 755 C C . ALA A 1 130 ? 124.417 97.921 115.486 1.00 38.29 130 ALA A C 1
ATOM 756 O O . ALA A 1 130 ? 124.006 97.648 116.625 1.00 38.29 130 ALA A O 1
ATOM 758 N N . PHE A 1 131 ? 125.583 97.466 115.018 1.00 41.36 131 PHE A N 1
ATOM 759 C CA . PHE A 1 131 ? 126.436 96.614 115.839 1.00 41.36 131 PHE A CA 1
ATOM 760 C C . PHE A 1 131 ? 126.903 97.345 117.089 1.00 41.36 131 PHE A C 1
ATOM 761 O O . PHE A 1 131 ? 127.020 96.741 118.162 1.00 41.36 131 PHE A O 1
ATOM 769 N N . ALA A 1 132 ? 127.174 98.646 116.968 1.00 39.43 132 ALA A N 1
ATOM 770 C CA . ALA A 1 132 ? 127.575 99.423 118.138 1.00 39.43 132 ALA A CA 1
ATOM 771 C C . ALA A 1 132 ? 126.541 99.310 119.256 1.00 39.43 132 ALA A C 1
ATOM 772 O O . ALA A 1 132 ? 126.876 98.978 120.400 1.00 39.43 132 ALA A O 1
ATOM 774 N N . ALA A 1 133 ? 125.270 99.558 118.936 1.00 38.00 133 ALA A N 1
ATOM 775 C CA . ALA A 1 133 ? 124.229 99.507 119.959 1.00 38.00 133 ALA A CA 1
ATOM 776 C C . ALA A 1 133 ? 124.004 98.086 120.466 1.00 38.00 133 ALA A C 1
ATOM 777 O O . ALA A 1 133 ? 123.820 97.874 121.676 1.00 38.00 133 ALA A O 1
ATOM 779 N N . ILE A 1 134 ? 123.995 97.100 119.562 1.00 38.48 134 ILE A N 1
ATOM 780 C CA . ILE A 1 134 ? 123.709 95.739 120.009 1.00 38.48 134 ILE A CA 1
ATOM 781 C C . ILE A 1 134 ? 124.844 95.218 120.883 1.00 38.48 134 ILE A C 1
ATOM 782 O O . ILE A 1 134 ? 124.642 94.313 121.702 1.00 38.48 134 ILE A O 1
ATOM 787 N N . MET A 1 135 ? 126.049 95.778 120.739 1.00 41.13 135 MET A N 1
ATOM 788 C CA . MET A 1 135 ? 127.132 95.444 121.656 1.00 41.13 135 MET A CA 1
ATOM 789 C C . MET A 1 135 ? 127.055 96.247 122.948 1.00 41.13 135 MET A C 1
ATOM 790 O O . MET A 1 135 ? 127.499 95.766 123.996 1.00 41.13 135 MET A O 1
ATOM 795 N N . TYR A 1 136 ? 126.511 97.464 122.894 1.00 46.84 136 TYR A N 1
ATOM 796 C CA . TYR A 1 136 ? 126.423 98.296 124.089 1.00 46.84 136 TYR A CA 1
ATOM 797 C C . TYR A 1 136 ? 125.298 97.880 125.032 1.00 46.84 136 TYR A C 1
ATOM 798 O O . TYR A 1 136 ? 125.330 98.258 126.208 1.00 46.84 136 TYR A O 1
ATOM 807 N N . VAL A 1 137 ? 124.315 97.112 124.547 1.00 49.44 137 VAL A N 1
ATOM 808 C CA . VAL A 1 137 ? 123.152 96.769 125.382 1.00 49.44 137 VAL A CA 1
ATOM 809 C C . VAL A 1 137 ? 123.520 96.207 126.760 1.00 49.44 137 VAL A C 1
ATOM 810 O O . VAL A 1 137 ? 122.978 96.697 127.761 1.00 49.44 137 VAL A O 1
ATOM 814 N N . PRO A 1 138 ? 124.394 95.198 126.889 1.00 47.64 138 PRO A N 1
ATOM 815 C CA . PRO A 1 138 ? 124.597 94.583 128.217 1.00 47.64 138 PRO A CA 1
ATOM 816 C C . PRO A 1 138 ? 125.108 95.536 129.288 1.00 47.64 138 PRO A C 1
ATOM 817 O O . PRO A 1 138 ? 124.754 95.376 130.467 1.00 47.64 138 PRO A O 1
ATOM 821 N N . ALA A 1 139 ? 125.947 96.508 128.924 1.00 54.68 139 ALA A N 1
ATOM 822 C CA . ALA A 1 139 ? 126.458 97.446 129.918 1.00 54.68 139 ALA A CA 1
ATOM 823 C C . ALA A 1 139 ? 125.329 98.261 130.532 1.00 54.68 139 ALA A C 1
ATOM 824 O O . ALA A 1 139 ? 125.311 98.499 131.745 1.00 54.68 139 ALA A O 1
ATOM 826 N N . LEU A 1 140 ? 124.378 98.701 129.707 1.00 58.67 140 LEU A N 1
ATOM 827 C CA . LEU A 1 140 ? 123.202 99.382 130.235 1.00 58.67 140 LEU A CA 1
ATOM 828 C C . LEU A 1 140 ? 122.310 98.417 131.004 1.00 58.67 140 LEU A C 1
ATOM 829 O O . LEU A 1 140 ? 121.674 98.802 131.992 1.00 58.67 140 LEU A O 1
ATOM 834 N N . GLY A 1 141 ? 122.251 97.158 130.566 1.00 61.88 141 GLY A N 1
ATOM 835 C CA . GLY A 1 141 ? 121.388 96.193 131.231 1.00 61.88 141 GLY A CA 1
ATOM 836 C C . GLY A 1 141 ? 121.817 95.882 132.653 1.00 61.88 141 GLY A C 1
ATOM 837 O O . GLY A 1 141 ? 120.976 95.682 133.534 1.00 61.88 141 GLY A O 1
ATOM 838 N N . TRP A 1 142 ? 123.129 95.824 132.896 1.00 67.17 142 TRP A N 1
ATOM 839 C CA . TRP A 1 142 ? 123.620 95.438 134.220 1.00 67.17 142 TRP A CA 1
ATOM 840 C C . TRP A 1 142 ? 123.227 96.440 135.304 1.00 67.17 142 TRP A C 1
ATOM 841 O O . TRP A 1 142 ? 122.965 96.043 136.449 1.00 67.17 142 TRP A O 1
ATOM 852 N N . GLU A 1 143 ? 123.196 97.733 134.970 1.00 70.37 143 GLU A N 1
ATOM 853 C CA . GLU A 1 143 ? 122.937 98.756 135.978 1.00 70.37 143 GLU A CA 1
ATOM 854 C C . GLU A 1 143 ? 121.532 98.625 136.555 1.00 70.37 143 GLU A C 1
ATOM 855 O O . GLU A 1 143 ? 121.338 98.763 137.769 1.00 70.37 143 GLU A O 1
ATOM 861 N N . PHE A 1 144 ? 120.539 98.350 135.703 1.00 66.44 144 PHE A N 1
ATOM 862 C CA . PHE A 1 144 ? 119.158 98.267 136.170 1.00 66.44 144 PHE A CA 1
ATOM 863 C C . PHE A 1 144 ? 118.969 97.190 137.228 1.00 66.44 144 PHE A C 1
ATOM 864 O O . PHE A 1 144 ? 117.994 97.247 137.986 1.00 66.44 144 PHE A O 1
ATOM 872 N N . LEU A 1 145 ? 119.874 96.218 137.303 1.00 68.55 145 LEU A N 1
ATOM 873 C CA . LEU A 1 145 ? 119.801 95.180 138.321 1.00 68.55 145 LEU A CA 1
ATOM 874 C C . LEU A 1 145 ? 120.788 95.381 139.462 1.00 68.55 145 LEU A C 1
ATOM 875 O O . LEU A 1 145 ? 120.534 94.900 140.571 1.00 68.55 145 LEU A O 1
ATOM 880 N N . ALA A 1 146 ? 121.904 96.075 139.230 1.00 74.95 146 ALA A N 1
ATOM 881 C CA . ALA A 1 146 ? 122.923 96.231 140.262 1.00 74.95 146 ALA A CA 1
ATOM 882 C C . ALA A 1 146 ? 122.999 97.641 140.842 1.00 74.95 146 ALA A C 1
ATOM 883 O O . ALA A 1 146 ? 123.982 97.966 141.516 1.00 74.95 146 ALA A O 1
ATOM 885 N N . SER A 1 147 ? 121.999 98.489 140.593 1.00 83.90 147 SER A N 1
ATOM 886 C CA . SER A 1 147 ? 122.075 99.871 141.061 1.00 83.90 147 SER A CA 1
ATOM 887 C C . SER A 1 147 ? 122.030 99.975 142.584 1.00 83.90 147 SER A C 1
ATOM 888 O O . SER A 1 147 ? 122.884 100.630 143.193 1.00 83.90 147 SER A O 1
ATOM 891 N N . THR A 1 148 ? 121.047 99.338 143.221 1.00 93.24 148 THR A N 1
ATOM 892 C CA . THR A 1 148 ? 120.665 99.697 144.585 1.00 93.24 148 THR A CA 1
ATOM 893 C C . THR A 1 148 ? 121.147 98.713 145.646 1.00 93.24 148 THR A C 1
ATOM 894 O O . THR A 1 148 ? 121.643 99.134 146.698 1.00 93.24 148 THR A O 1
ATOM 898 N N . ARG A 1 149 ? 120.969 97.411 145.410 1.00 92.32 149 ARG A N 1
ATOM 899 C CA . ARG A 1 149 ? 121.284 96.418 146.434 1.00 92.32 149 ARG A CA 1
ATOM 900 C C . ARG A 1 149 ? 122.763 96.443 146.798 1.00 92.32 149 ARG A C 1
ATOM 901 O O . ARG A 1 149 ? 123.123 96.421 147.984 1.00 92.32 149 ARG A O 1
ATOM 909 N N . LEU A 1 150 ? 123.633 96.491 145.787 1.00 93.37 150 LEU A N 1
ATOM 910 C CA . LEU A 1 150 ? 125.067 96.512 146.046 1.00 93.37 150 LEU A CA 1
ATOM 911 C C . LEU A 1 150 ? 125.468 97.775 146.794 1.00 93.37 150 LEU A C 1
ATOM 912 O O . LEU A 1 150 ? 126.284 97.721 147.720 1.00 93.37 150 LEU A O 1
ATOM 917 N N . THR A 1 151 ? 124.893 98.919 146.414 1.00 99.65 151 THR A N 1
ATOM 918 C CA . THR A 1 151 ? 125.200 100.167 147.106 1.00 99.65 151 THR A CA 1
ATOM 919 C C . THR A 1 151 ? 124.793 100.098 148.572 1.00 99.65 151 THR A C 1
ATOM 920 O O . THR A 1 151 ? 125.562 100.493 149.456 1.00 99.65 151 THR A O 1
ATOM 924 N N . SER A 1 152 ? 123.592 99.584 148.850 1.00 102.00 152 SER A N 1
ATOM 925 C CA . SER A 1 152 ? 123.131 99.504 150.233 1.00 102.00 152 SER A CA 1
ATOM 926 C C . SER A 1 152 ? 124.008 98.571 151.059 1.00 102.00 152 SER A C 1
ATOM 927 O O . SER A 1 152 ? 124.401 98.907 152.187 1.00 102.00 152 SER A O 1
ATOM 930 N N . GLU A 1 153 ? 124.326 97.391 150.518 1.00 105.00 153 GLU A N 1
ATOM 931 C CA . GLU A 1 153 ? 125.133 96.439 151.275 1.00 105.00 153 GLU A CA 1
ATOM 932 C C . GLU A 1 153 ? 126.541 96.979 151.502 1.00 105.00 153 GLU A C 1
ATOM 933 O O . GLU A 1 153 ? 127.114 96.809 152.586 1.00 105.00 153 GLU A O 1
ATOM 939 N N . LEU A 1 154 ? 127.119 97.631 150.488 1.00 103.65 154 LEU A N 1
ATOM 940 C CA . LEU A 1 154 ? 128.440 98.228 150.643 1.00 103.65 154 LEU A CA 1
ATOM 941 C C . LEU A 1 154 ? 128.428 99.336 151.688 1.00 103.65 154 LEU A C 1
ATOM 942 O O . LEU A 1 154 ? 129.374 99.465 152.474 1.00 103.65 154 LEU A O 1
ATOM 947 N N . ASN A 1 155 ? 127.373 100.155 151.703 1.00 108.03 155 ASN A N 1
ATOM 948 C CA . ASN A 1 155 ? 127.260 101.187 152.728 1.00 108.03 155 ASN A CA 1
ATOM 949 C C . ASN A 1 155 ? 127.199 100.570 154.118 1.00 108.03 155 ASN A C 1
ATOM 950 O O . ASN A 1 155 ? 127.857 101.051 155.049 1.00 108.03 155 ASN A O 1
ATOM 955 N N . PHE A 1 156 ? 126.420 99.496 154.273 1.00 113.75 156 PHE A N 1
ATOM 956 C CA . PHE A 1 156 ? 126.350 98.823 155.567 1.00 113.75 156 PHE A CA 1
ATOM 957 C C . PHE A 1 156 ? 127.713 98.285 155.986 1.00 113.75 156 PHE A C 1
ATOM 958 O O . PHE A 1 156 ? 128.122 98.440 157.144 1.00 113.75 156 PHE A O 1
ATOM 966 N N . LEU A 1 157 ? 128.432 97.652 155.058 1.00 111.31 157 LEU A N 1
ATOM 967 C CA . LEU A 1 157 ? 129.742 97.097 155.387 1.00 111.31 157 LEU A CA 1
ATOM 968 C C . LEU A 1 157 ? 130.722 98.195 155.788 1.00 111.31 157 LEU A C 1
ATOM 969 O O . LEU A 1 157 ? 131.438 98.071 156.791 1.00 111.31 157 LEU A O 1
ATOM 974 N N . LEU A 1 158 ? 130.754 99.289 155.021 1.00 115.56 158 LEU A N 1
ATOM 975 C CA . LEU A 1 158 ? 131.675 100.381 155.322 1.00 115.56 158 LEU A CA 1
ATOM 976 C C . LEU A 1 158 ? 131.341 101.031 156.657 1.00 115.56 158 LEU A C 1
ATOM 977 O O . LEU A 1 158 ? 132.242 101.446 157.396 1.00 115.56 158 LEU A O 1
ATOM 982 N N . GLN A 1 159 ? 130.050 101.137 156.982 1.00 123.80 159 GLN A N 1
ATOM 983 C CA . GLN A 1 159 ? 129.667 101.615 158.305 1.00 123.80 159 GLN A CA 1
ATOM 984 C C . GLN A 1 159 ? 130.144 100.656 159.389 1.00 123.80 159 GLN A C 1
ATOM 985 O O . GLN A 1 159 ? 130.599 101.087 160.456 1.00 123.80 159 GLN A O 1
ATOM 991 N N . GLU A 1 160 ? 130.050 99.349 159.130 1.00 123.95 160 GLU A N 1
ATOM 992 C CA . GLU A 1 160 ? 130.448 98.364 160.130 1.00 123.95 160 GLU A CA 1
ATOM 993 C C . GLU A 1 160 ? 131.950 98.384 160.388 1.00 123.95 160 GLU A C 1
ATOM 994 O O . GLU A 1 160 ? 132.378 98.143 161.523 1.00 123.95 160 GLU A O 1
ATOM 1000 N N . ILE A 1 161 ? 132.761 98.660 159.360 1.00 124.60 161 ILE A N 1
ATOM 1001 C CA . ILE A 1 161 ? 134.219 98.607 159.515 1.00 124.60 161 ILE A CA 1
ATOM 1002 C C . ILE A 1 161 ? 134.694 99.478 160.672 1.00 124.60 161 ILE A C 1
ATOM 1003 O O . ILE A 1 161 ? 135.707 99.172 161.315 1.00 124.60 161 ILE A O 1
ATOM 1008 N N . ASP A 1 162 ? 133.970 100.558 160.972 1.00 131.67 162 ASP A N 1
ATOM 1009 C CA . ASP A 1 162 ? 134.329 101.393 162.115 1.00 131.67 162 ASP A CA 1
ATOM 1010 C C . ASP A 1 162 ? 134.212 100.622 163.425 1.00 131.67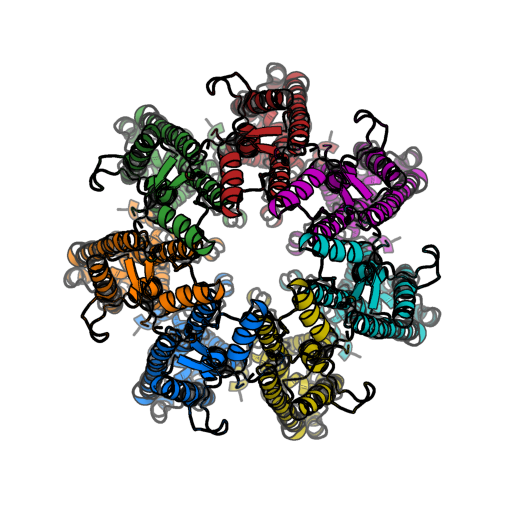 162 ASP A C 1
ATOM 1011 O O . ASP A 1 162 ? 135.058 100.765 164.316 1.00 131.67 162 ASP A O 1
ATOM 1016 N N . ASN A 1 163 ? 133.166 99.804 163.563 1.00 133.69 163 ASN A N 1
ATOM 1017 C CA . ASN A 1 163 ? 132.940 99.084 164.814 1.00 133.69 163 ASN A CA 1
ATOM 1018 C C . ASN A 1 163 ? 134.049 98.076 165.093 1.00 133.69 163 ASN A C 1
ATOM 1019 O O . ASN A 1 163 ? 134.469 97.911 166.244 1.00 133.69 163 ASN A O 1
ATOM 1021 N N . CYS A 1 164 ? 134.535 97.391 164.056 1.00 137.35 164 CYS A N 1
ATOM 1022 C CA . CYS A 1 164 ? 135.541 96.351 164.239 1.00 137.35 164 CYS A CA 1
ATOM 1023 C C . CYS A 1 164 ? 136.911 96.902 164.615 1.00 137.35 164 CYS A C 1
ATOM 1024 O O . CYS A 1 164 ? 137.799 96.114 164.957 1.00 137.35 164 CYS A O 1
ATOM 1026 N N . TYR A 1 165 ? 137.108 98.221 164.551 1.00 137.33 165 TYR A N 1
ATOM 1027 C CA . TYR A 1 165 ? 138.397 98.796 164.922 1.00 137.33 165 TYR A CA 1
ATOM 1028 C C . TYR A 1 165 ? 138.710 98.552 166.394 1.00 137.33 165 TYR A C 1
ATOM 1029 O O . TYR A 1 165 ? 139.847 98.216 166.747 1.00 137.33 165 TYR A O 1
ATOM 1031 N N . HIS A 1 166 ? 137.719 98.716 167.264 1.00 136.30 166 HIS A N 1
ATOM 1032 C CA . HIS A 1 166 ? 137.915 98.518 168.695 1.00 136.30 166 HIS A CA 1
ATOM 1033 C C . HIS A 1 166 ? 138.087 97.040 169.029 1.00 136.30 166 HIS A C 1
ATOM 1034 O O . HIS A 1 166 ? 139.208 96.536 169.097 1.00 136.30 166 HIS A O 1
ATOM 1036 N N . ASN A 1 208 ? 128.322 89.649 168.526 1.00 131.81 208 ASN A N 1
ATOM 1037 C CA . ASN A 1 208 ? 128.757 88.821 167.407 1.00 131.81 208 ASN A CA 1
ATOM 1038 C C . ASN A 1 208 ? 127.834 88.992 166.205 1.00 131.81 208 ASN A C 1
ATOM 1039 O O . ASN A 1 208 ? 127.521 88.024 165.511 1.00 131.81 208 ASN A O 1
ATOM 1044 N N . LEU A 1 209 ? 127.396 90.231 165.970 1.00 131.62 209 LEU A N 1
ATOM 1045 C CA . LEU A 1 209 ? 126.523 90.509 164.834 1.00 131.62 209 LEU A CA 1
ATOM 1046 C C . LEU A 1 209 ? 127.230 90.223 163.515 1.00 131.62 209 LEU A C 1
ATOM 1047 O O . LEU A 1 209 ? 126.655 89.612 162.607 1.00 131.62 209 LEU A O 1
ATOM 1052 N N . PHE A 1 210 ? 128.485 90.660 163.391 1.00 127.36 210 PHE A N 1
ATOM 1053 C CA . PHE A 1 210 ? 129.241 90.416 162.169 1.00 127.36 210 PHE A CA 1
ATOM 1054 C C . PHE A 1 210 ? 129.710 88.970 162.074 1.00 127.36 210 PHE A C 1
ATOM 1055 O O . PHE A 1 210 ? 129.794 88.424 160.968 1.00 127.36 210 PHE A O 1
ATOM 1063 N N . GLU A 1 211 ? 130.003 88.334 163.211 1.00 127.60 211 GLU A N 1
ATOM 1064 C CA . GLU A 1 211 ? 130.460 86.948 163.186 1.00 127.60 211 GLU A CA 1
ATOM 1065 C C . GLU A 1 211 ? 129.411 86.033 162.568 1.00 127.60 211 GLU A C 1
ATOM 1066 O O . GLU A 1 211 ? 129.739 85.150 161.767 1.00 127.60 211 GLU A O 1
ATOM 1068 N N . LYS A 1 212 ? 128.142 86.226 162.929 1.00 126.87 212 LYS A N 1
ATOM 1069 C CA . LYS A 1 212 ? 127.056 85.481 162.308 1.00 126.87 212 LYS A CA 1
ATOM 1070 C C . LYS A 1 212 ? 126.629 86.067 160.969 1.00 126.87 212 LYS A C 1
ATOM 1071 O O . LYS A 1 212 ? 125.919 85.391 160.216 1.00 126.87 212 LYS A O 1
ATOM 1073 N N . TYR A 1 213 ? 127.037 87.300 160.660 1.00 122.51 213 TYR A N 1
ATOM 1074 C CA . TYR A 1 213 ? 126.653 87.914 159.392 1.00 122.51 213 TYR A CA 1
ATOM 1075 C C . TYR A 1 213 ? 127.269 87.179 158.208 1.00 122.51 213 TYR A C 1
ATOM 1076 O O . TYR A 1 213 ? 126.603 86.961 157.189 1.00 122.51 213 TYR A O 1
ATOM 1085 N N . LEU A 1 214 ? 128.541 86.789 158.322 1.00 124.41 214 LEU A N 1
ATOM 1086 C CA . LEU A 1 214 ? 129.213 86.136 157.204 1.00 124.41 214 LEU A CA 1
ATOM 1087 C C . LEU A 1 214 ? 128.664 84.738 156.949 1.00 124.41 214 LEU A C 1
ATOM 1088 O O . LEU A 1 214 ? 128.748 84.240 155.820 1.00 124.41 214 LEU A O 1
ATOM 1093 N N . GLU A 1 215 ? 128.112 84.089 157.976 1.00 126.99 215 GLU A N 1
ATOM 1094 C CA . GLU A 1 215 ? 127.546 82.757 157.790 1.00 126.99 215 GLU A CA 1
ATOM 1095 C C . GLU A 1 215 ? 126.361 82.794 156.832 1.00 126.99 215 GLU A C 1
ATOM 1096 O O . GLU A 1 215 ? 126.258 81.968 155.918 1.00 126.99 215 GLU A O 1
ATOM 1098 N N . ARG A 1 216 ? 125.452 83.751 157.028 1.00 126.10 216 ARG A N 1
ATOM 1099 C CA . ARG A 1 216 ? 124.309 83.886 156.132 1.00 126.10 216 ARG A CA 1
ATOM 1100 C C . ARG A 1 216 ? 124.711 84.498 154.796 1.00 126.10 216 ARG A C 1
ATOM 1101 O O . ARG A 1 216 ? 124.241 84.057 153.742 1.00 126.10 216 ARG A O 1
ATOM 1109 N N . ARG A 1 217 ? 125.580 85.512 154.822 1.00 120.35 217 ARG A N 1
ATOM 1110 C CA . ARG A 1 217 ? 125.960 86.195 153.591 1.00 120.35 217 ARG A CA 1
ATOM 1111 C C . ARG A 1 217 ? 126.802 85.305 152.686 1.00 120.35 217 ARG A C 1
ATOM 1112 O O . ARG A 1 217 ? 126.706 85.406 151.458 1.00 120.35 217 ARG A O 1
ATOM 1120 N N . GLY A 1 218 ? 127.617 84.424 153.265 1.00 121.69 218 GLY A N 1
ATOM 1121 C CA . GLY A 1 218 ? 128.508 83.590 152.480 1.00 121.69 218 GLY A CA 1
ATOM 1122 C C . GLY A 1 218 ? 127.848 82.446 151.743 1.00 121.69 218 GLY A C 1
ATOM 1123 O O . GLY A 1 218 ? 128.506 81.796 150.925 1.00 121.69 218 GLY A O 1
ATOM 1124 N N . ARG A 1 219 ? 126.572 82.180 152.010 1.00 124.03 219 ARG A N 1
ATOM 1125 C CA . ARG A 1 219 ? 125.838 81.118 151.336 1.00 124.03 219 ARG A CA 1
ATOM 1126 C C . ARG A 1 219 ? 124.872 81.643 150.283 1.00 124.03 219 ARG A C 1
ATOM 1127 O O . ARG A 1 219 ? 124.025 80.884 149.800 1.00 124.03 219 ARG A O 1
ATOM 1135 N N . SER A 1 220 ? 124.974 82.917 149.920 1.00 111.79 220 SER A N 1
ATOM 1136 C CA . SER A 1 220 ? 124.182 83.495 148.843 1.00 111.79 220 SER A CA 1
ATOM 1137 C C . SER A 1 220 ? 125.057 83.628 147.605 1.00 111.79 220 SER A C 1
ATOM 1138 O O . SER A 1 220 ? 126.191 84.109 147.691 1.00 111.79 220 SER A O 1
ATOM 1141 N N . ASN A 1 221 ? 124.536 83.192 146.460 1.00 97.32 221 ASN A N 1
ATOM 1142 C CA . ASN A 1 221 ? 125.282 83.221 145.209 1.00 97.32 221 ASN A CA 1
ATOM 1143 C C . ASN A 1 221 ? 124.554 84.025 144.137 1.00 97.32 221 ASN A C 1
ATOM 1144 O O . ASN A 1 221 ? 124.719 83.771 142.943 1.00 97.32 221 ASN A O 1
ATOM 1149 N N . PHE A 1 222 ? 123.745 85.002 144.551 1.00 89.36 222 PHE A N 1
ATOM 1150 C CA . PHE A 1 222 ? 122.995 85.795 143.582 1.00 89.36 222 PHE A CA 1
ATOM 1151 C C . PHE A 1 222 ? 123.917 86.715 142.791 1.00 89.36 222 PHE A C 1
ATOM 1152 O O . PHE A 1 222 ? 123.813 86.807 141.563 1.00 89.36 222 PHE A O 1
ATOM 1160 N N . LEU A 1 223 ? 124.822 87.413 143.482 1.00 83.32 223 LEU A N 1
ATOM 1161 C CA . LEU A 1 223 ? 125.735 88.323 142.797 1.00 83.32 223 LEU A CA 1
ATOM 1162 C C . LEU A 1 223 ? 126.668 87.571 141.857 1.00 83.32 223 LEU A C 1
ATOM 1163 O O . LEU A 1 223 ? 126.931 88.024 140.737 1.00 83.32 223 LEU A O 1
ATOM 1168 N N . ALA A 1 224 ? 127.182 86.419 142.295 1.00 85.51 224 ALA A N 1
ATOM 1169 C CA . ALA A 1 224 ? 128.048 85.623 141.433 1.00 85.51 224 ALA A CA 1
ATOM 1170 C C . ALA A 1 224 ? 127.291 85.108 140.216 1.00 85.51 224 ALA A C 1
ATOM 1171 O O . ALA A 1 224 ? 127.834 85.076 139.106 1.00 85.51 224 ALA A O 1
ATOM 1173 N N . LYS A 1 225 ? 126.033 84.704 140.404 1.00 82.59 225 LYS A N 1
ATOM 1174 C CA . LYS A 1 225 ? 125.223 84.223 139.292 1.00 82.59 225 LYS A CA 1
ATOM 1175 C C . LYS A 1 225 ? 124.866 85.324 138.303 1.00 82.59 225 LYS A C 1
ATOM 1176 O O . LYS A 1 225 ? 124.395 85.013 137.204 1.00 82.59 225 LYS A O 1
ATOM 1182 N N . LEU A 1 226 ? 125.073 86.590 138.661 1.00 72.89 226 LEU A N 1
ATOM 1183 C CA . LEU A 1 226 ? 124.796 87.716 137.778 1.00 72.89 226 LEU A CA 1
ATOM 1184 C C . LEU A 1 226 ? 126.049 88.275 137.120 1.00 72.89 226 LEU A C 1
ATOM 1185 O O . LEU A 1 226 ? 126.020 88.611 135.932 1.00 72.89 226 LEU A O 1
ATOM 1190 N N . TYR A 1 227 ? 127.149 88.391 137.869 1.00 67.59 227 TYR A N 1
ATOM 1191 C CA . TYR A 1 227 ? 128.391 88.892 137.290 1.00 67.59 227 TYR A CA 1
ATOM 1192 C C . TYR A 1 227 ? 128.917 87.950 136.215 1.00 67.59 227 TYR A C 1
ATOM 1193 O O . TYR A 1 227 ? 129.424 88.398 135.180 1.00 67.59 227 TYR A O 1
ATOM 1202 N N . LEU A 1 228 ? 128.816 86.640 136.447 1.00 67.65 228 LEU A N 1
ATOM 1203 C CA . LEU A 1 228 ? 129.243 85.678 135.437 1.00 67.65 228 LEU A CA 1
ATOM 1204 C C . LEU A 1 228 ? 128.370 85.762 134.192 1.00 67.65 228 LEU A C 1
ATOM 1205 O O . LEU A 1 228 ? 128.867 85.642 133.066 1.00 67.65 228 LEU A O 1
ATOM 1210 N N . ALA A 1 229 ? 127.064 85.974 134.373 1.00 65.10 229 ALA A N 1
ATOM 1211 C CA . ALA A 1 229 ? 126.149 86.007 133.237 1.00 65.10 229 ALA A CA 1
ATOM 1212 C C . ALA A 1 229 ? 126.415 87.198 132.325 1.00 65.10 229 ALA A C 1
ATOM 1213 O O . ALA A 1 229 ? 126.216 87.100 131.109 1.00 65.10 229 ALA A O 1
ATOM 1215 N N . ARG A 1 230 ? 126.848 88.328 132.887 1.00 57.86 230 ARG A N 1
ATOM 1216 C CA . ARG A 1 230 ? 127.105 89.508 132.068 1.00 57.86 230 ARG A CA 1
ATOM 1217 C C . ARG A 1 230 ? 128.269 89.282 131.110 1.00 57.86 230 ARG A C 1
ATOM 1218 O O . ARG A 1 230 ? 128.214 89.702 129.949 1.00 57.86 230 ARG A O 1
ATOM 1226 N N . HIS A 1 231 ? 129.332 88.624 131.577 1.00 59.25 231 HIS A N 1
ATOM 1227 C CA . HIS A 1 231 ? 130.526 88.472 130.751 1.00 59.25 231 HIS A CA 1
ATOM 1228 C C . HIS A 1 231 ? 130.323 87.438 129.650 1.00 59.25 231 HIS A C 1
ATOM 1229 O O . HIS A 1 231 ? 130.765 87.643 128.513 1.00 59.25 231 HIS A O 1
ATOM 1236 N N . VAL A 1 232 ? 129.666 86.318 129.964 1.00 56.67 232 VAL A N 1
ATOM 1237 C CA . VAL A 1 232 ? 129.493 85.266 128.966 1.00 56.67 232 VAL A CA 1
ATOM 1238 C C . VAL A 1 232 ? 128.602 85.742 127.825 1.00 56.67 232 VAL A C 1
ATOM 1239 O O . VAL A 1 232 ? 128.816 85.370 126.664 1.00 56.67 232 VAL A O 1
ATOM 1243 N N . LEU A 1 233 ? 127.601 86.575 128.124 1.00 55.76 233 LEU A N 1
ATOM 1244 C CA . LEU A 1 233 ? 126.710 87.068 127.079 1.00 55.76 233 LEU A CA 1
ATOM 1245 C C . LEU A 1 233 ? 127.456 87.926 126.065 1.00 55.76 233 LEU A C 1
ATOM 1246 O O . LEU A 1 233 ? 127.083 87.957 124.887 1.00 55.76 233 LEU A O 1
ATOM 1251 N N . ILE A 1 234 ? 128.504 88.630 126.500 1.00 52.77 234 ILE A N 1
ATOM 1252 C CA . ILE A 1 234 ? 129.321 89.401 125.566 1.00 52.77 234 ILE A CA 1
ATOM 1253 C C . ILE A 1 234 ? 129.997 88.476 124.563 1.00 52.77 234 ILE A C 1
ATOM 1254 O O . ILE A 1 234 ? 130.048 88.765 123.362 1.00 52.77 234 ILE A O 1
ATOM 1259 N N . LEU A 1 235 ? 130.529 87.349 125.042 1.00 54.89 235 LEU A N 1
ATOM 1260 C CA . LEU A 1 235 ? 131.199 86.407 124.152 1.00 54.89 235 LEU A CA 1
ATOM 1261 C C . LEU A 1 235 ? 130.224 85.815 123.140 1.00 54.89 235 LEU A C 1
ATOM 1262 O O . LEU A 1 235 ? 130.564 85.653 121.963 1.00 54.89 235 LEU A O 1
ATOM 1267 N N . LEU A 1 236 ? 129.009 85.480 123.581 1.00 56.75 236 LEU A N 1
ATOM 1268 C CA . LEU A 1 236 ? 128.032 84.888 122.672 1.00 56.75 236 LEU A CA 1
ATOM 1269 C C . LEU A 1 236 ? 127.590 85.881 121.604 1.00 56.75 236 LEU A C 1
ATOM 1270 O O . LEU A 1 236 ? 127.430 85.513 120.435 1.00 56.75 236 LEU A O 1
ATOM 1275 N N . LEU A 1 237 ? 127.389 87.144 121.985 1.00 54.91 237 LEU A N 1
ATOM 1276 C CA . LEU A 1 237 ? 126.962 88.162 121.032 1.00 54.91 237 LEU A CA 1
ATOM 1277 C C . LEU A 1 237 ? 128.060 88.562 120.057 1.00 54.91 237 LEU A C 1
ATOM 1278 O O . LEU A 1 237 ? 127.776 89.290 119.101 1.00 54.91 237 LEU A O 1
ATOM 1283 N N . SER A 1 238 ? 129.296 88.117 120.273 1.00 52.24 238 SER A N 1
ATOM 1284 C CA . SER A 1 238 ? 130.403 88.460 119.390 1.00 52.24 238 SER A CA 1
ATOM 1285 C C . SER A 1 238 ? 130.496 87.556 118.170 1.00 52.24 238 SER A C 1
ATOM 1286 O O . SER A 1 238 ? 131.363 87.780 117.320 1.00 52.24 238 SER A O 1
ATOM 1289 N N . ALA A 1 239 ? 129.635 86.544 118.063 1.00 52.97 239 ALA A N 1
ATOM 1290 C CA . ALA A 1 239 ? 129.668 85.662 116.904 1.00 52.97 239 ALA A CA 1
ATOM 1291 C C . ALA A 1 239 ? 129.056 86.309 115.668 1.00 52.97 239 ALA A C 1
ATOM 1292 O O . ALA A 1 239 ? 129.427 85.957 114.544 1.00 52.97 239 ALA A O 1
ATOM 1294 N N . VAL A 1 240 ? 128.125 87.240 115.850 1.00 52.75 240 VAL A N 1
ATOM 1295 C CA . VAL A 1 240 ? 127.429 87.871 114.728 1.00 52.75 240 VAL A CA 1
ATOM 1296 C C . VAL A 1 240 ? 128.330 88.875 114.011 1.00 52.75 240 VAL A C 1
ATOM 1297 O O . VAL A 1 240 ? 128.539 88.732 112.798 1.00 52.75 240 VAL A O 1
ATOM 1301 N N . PRO A 1 241 ? 128.872 89.904 114.680 1.00 51.04 241 PRO A N 1
ATOM 1302 C CA . PRO A 1 241 ? 129.652 90.906 113.931 1.00 51.04 241 PRO A CA 1
ATOM 1303 C C . PRO A 1 241 ? 130.893 90.345 113.260 1.00 51.04 241 PRO A C 1
ATOM 1304 O O . PRO A 1 241 ? 131.252 90.801 112.167 1.00 51.04 241 PRO A O 1
ATOM 1308 N N . ILE A 1 242 ? 131.567 89.374 113.879 1.00 50.97 242 ILE A N 1
ATOM 1309 C CA . ILE A 1 242 ? 132.782 88.825 113.284 1.00 50.97 242 ILE A CA 1
ATOM 1310 C C . ILE A 1 242 ? 132.451 87.984 112.057 1.00 50.97 242 ILE A C 1
ATOM 1311 O O . ILE A 1 242 ? 133.153 88.044 111.041 1.00 50.97 242 ILE A O 1
ATOM 1316 N N . SER A 1 243 ? 131.379 87.192 112.128 1.00 51.29 243 SER A N 1
ATOM 1317 C CA . SER A 1 243 ? 131.050 86.293 111.025 1.00 51.29 243 SER A CA 1
ATOM 1318 C C . SER A 1 243 ? 130.724 87.063 109.752 1.00 51.29 243 SER A C 1
ATOM 1319 O O . SER A 1 243 ? 131.132 86.664 108.655 1.00 51.29 243 SER A O 1
ATOM 1322 N N . TYR A 1 244 ? 129.984 88.167 109.874 1.00 52.03 244 TYR A N 1
ATOM 1323 C CA . TYR A 1 244 ? 129.593 88.920 108.687 1.00 52.03 244 TYR A CA 1
ATOM 1324 C C . TYR A 1 244 ? 130.776 89.668 108.084 1.00 52.03 244 TYR A C 1
ATOM 1325 O O . TYR A 1 244 ? 130.881 89.786 106.858 1.00 52.03 244 TYR A O 1
ATOM 1334 N N . LEU A 1 245 ? 131.670 90.190 108.925 1.00 46.42 245 LEU A N 1
ATOM 1335 C CA . LEU A 1 245 ? 132.792 90.967 108.409 1.00 46.42 245 LEU A CA 1
ATOM 1336 C C . LEU A 1 245 ? 133.831 90.076 107.737 1.00 46.42 245 LEU A C 1
ATOM 1337 O O . LEU A 1 245 ? 134.444 90.475 106.740 1.00 46.42 245 LEU A O 1
ATOM 1342 N N . CYS A 1 246 ? 134.048 88.870 108.268 1.00 52.49 246 CYS A N 1
ATOM 1343 C CA . CYS A 1 246 ? 135.037 87.974 107.675 1.00 52.49 246 CYS A CA 1
ATOM 1344 C C . CYS A 1 246 ? 134.629 87.544 106.272 1.00 52.49 246 CYS A C 1
ATOM 1345 O O . CYS A 1 246 ? 135.472 87.469 105.370 1.00 52.49 246 CYS A O 1
ATOM 1348 N N . THR A 1 247 ? 133.344 87.254 106.065 1.00 52.53 247 THR A N 1
ATOM 1349 C CA . THR A 1 247 ? 132.894 86.840 104.742 1.00 52.53 247 THR A CA 1
ATOM 1350 C C . THR A 1 247 ? 132.821 88.007 103.766 1.00 52.53 247 THR A C 1
ATOM 1351 O O . THR A 1 247 ? 132.730 87.780 102.556 1.00 52.53 247 THR A O 1
ATOM 1355 N N . TYR A 1 248 ? 132.852 89.246 104.262 1.00 48.12 248 TYR A N 1
ATOM 1356 C CA . TYR A 1 248 ? 132.876 90.407 103.381 1.00 48.12 248 TYR A CA 1
ATOM 1357 C C . TYR A 1 248 ? 134.287 90.739 102.914 1.00 48.12 248 TYR A C 1
ATOM 1358 O O . TYR A 1 248 ? 134.467 91.226 101.793 1.00 48.12 248 TYR A O 1
ATOM 1367 N N . TYR A 1 249 ? 135.291 90.482 103.755 1.00 48.60 249 TYR A N 1
ATOM 1368 C CA . TYR A 1 249 ? 136.666 90.833 103.415 1.00 48.60 249 TYR A CA 1
ATOM 1369 C C . TYR A 1 249 ? 137.180 90.024 102.231 1.00 48.60 249 TYR A C 1
ATOM 1370 O O . TYR A 1 249 ? 137.877 90.561 101.363 1.00 48.60 249 TYR A O 1
ATOM 1379 N N . ALA A 1 250 ? 136.853 88.734 102.175 1.00 50.17 250 ALA A N 1
ATOM 1380 C CA . ALA A 1 250 ? 137.449 87.826 101.206 1.00 50.17 250 ALA A CA 1
ATOM 1381 C C . ALA A 1 250 ? 136.504 87.440 100.074 1.00 50.17 250 ALA A C 1
ATOM 1382 O O . ALA A 1 250 ? 136.789 86.483 99.347 1.00 50.17 250 ALA A O 1
ATOM 1384 N N . THR A 1 251 ? 135.390 88.150 99.905 1.00 53.36 251 THR A N 1
ATOM 1385 C CA . THR A 1 251 ? 134.448 87.842 98.836 1.00 53.36 251 THR A CA 1
ATOM 1386 C C . THR A 1 251 ? 134.256 88.995 97.864 1.00 53.36 251 THR A C 1
ATOM 1387 O O . THR A 1 251 ? 134.312 88.788 96.646 1.00 53.36 251 THR A O 1
ATOM 1391 N N . GLN A 1 252 ? 134.032 90.208 98.364 1.00 49.28 252 GLN A N 1
ATOM 1392 C CA . GLN A 1 252 ? 133.728 91.357 97.513 1.00 49.28 252 GLN A CA 1
ATOM 1393 C C . GLN A 1 252 ? 135.027 92.074 97.167 1.00 49.28 252 GLN A C 1
ATOM 1394 O O . GLN A 1 252 ? 135.588 92.803 97.988 1.00 49.28 252 GLN A O 1
ATOM 1400 N N . LYS A 1 253 ? 135.506 91.868 95.939 1.00 50.39 253 LYS A N 1
ATOM 1401 C CA . LYS A 1 253 ? 136.694 92.550 95.446 1.00 50.39 253 LYS A CA 1
ATOM 1402 C C . LYS A 1 253 ? 136.470 93.304 94.144 1.00 50.39 253 LYS A C 1
ATOM 1403 O O . LYS A 1 253 ? 137.392 93.987 93.686 1.00 50.39 253 LYS A O 1
ATOM 1409 N N . GLN A 1 254 ? 135.291 93.204 93.537 1.00 51.83 254 GLN A N 1
ATOM 1410 C CA . GLN A 1 254 ? 135.035 93.867 92.268 1.00 51.83 254 GLN A CA 1
ATOM 1411 C C . GLN A 1 254 ? 134.986 95.381 92.442 1.00 51.83 254 GLN A C 1
ATOM 1412 O O . GLN A 1 254 ? 134.587 95.900 93.487 1.00 51.83 254 GLN A O 1
ATOM 1418 N N . ASN A 1 255 ? 135.405 96.090 91.395 1.00 44.93 255 ASN A N 1
ATOM 1419 C CA . ASN A 1 255 ? 135.363 97.546 91.378 1.00 44.93 255 ASN A CA 1
ATOM 1420 C C . ASN A 1 255 ? 134.762 98.137 90.113 1.00 44.93 255 ASN A C 1
ATOM 1421 O O . ASN A 1 255 ? 134.380 99.313 90.133 1.00 44.93 255 ASN A O 1
ATOM 1426 N N . GLU A 1 256 ? 134.666 97.380 89.022 1.00 46.56 256 GLU A N 1
ATOM 1427 C CA . GLU A 1 256 ? 134.092 97.864 87.777 1.00 46.56 256 GLU A CA 1
ATOM 1428 C C . GLU A 1 256 ? 133.030 96.889 87.292 1.00 46.56 256 GLU A C 1
ATOM 1429 O O . GLU A 1 256 ? 133.118 95.681 87.529 1.00 46.56 256 GLU A O 1
ATOM 1435 N N . PHE A 1 257 ? 132.025 97.426 86.605 1.00 42.66 257 PHE A N 1
ATOM 1436 C CA . PHE A 1 257 ? 130.966 96.609 86.032 1.00 42.66 257 PHE A CA 1
ATOM 1437 C C . PHE A 1 257 ? 130.387 97.334 84.827 1.00 42.66 257 PHE A C 1
ATOM 1438 O O . PHE A 1 257 ? 130.592 98.536 84.645 1.00 42.66 257 PHE A O 1
ATOM 1446 N N . THR A 1 258 ? 129.657 96.586 84.003 1.00 46.28 258 THR A N 1
ATOM 1447 C CA . THR A 1 258 ? 129.084 97.114 82.765 1.00 46.28 258 THR A CA 1
ATOM 1448 C C . THR A 1 258 ? 127.580 97.273 82.960 1.00 46.28 258 THR A C 1
ATOM 1449 O O . THR A 1 258 ? 126.795 96.373 82.662 1.00 46.28 258 THR A O 1
ATOM 1453 N N . CYS A 1 259 ? 127.182 98.438 83.464 1.00 47.74 259 CYS A N 1
ATOM 1454 C CA . CYS A 1 259 ? 125.769 98.751 83.627 1.00 47.74 259 CYS A CA 1
ATOM 1455 C C . CYS A 1 259 ? 125.082 98.821 82.270 1.00 47.74 259 CYS A C 1
ATOM 1456 O O . CYS A 1 259 ? 125.620 99.383 81.312 1.00 47.74 259 CYS A O 1
ATOM 1459 N N . ALA A 1 260 ? 123.883 98.246 82.188 1.00 53.63 260 ALA A N 1
ATOM 1460 C CA . ALA A 1 260 ? 123.135 98.160 80.934 1.00 53.63 260 ALA A CA 1
ATOM 1461 C C . ALA A 1 260 ? 121.717 98.670 81.169 1.00 53.63 260 ALA A C 1
ATOM 1462 O O . ALA A 1 260 ? 120.843 97.915 81.603 1.00 53.63 260 ALA A O 1
ATOM 1464 N N . LEU A 1 261 ? 121.492 99.948 80.877 1.00 57.24 261 LEU A N 1
ATOM 1465 C CA . LEU A 1 261 ? 120.168 100.545 80.983 1.00 57.24 261 LEU A CA 1
ATOM 1466 C C . LEU A 1 261 ? 119.382 100.271 79.706 1.00 57.24 261 LEU A C 1
ATOM 1467 O O . LEU A 1 261 ? 119.892 100.474 78.600 1.00 57.24 261 LEU A O 1
ATOM 1472 N N . GLY A 1 262 ? 118.154 99.783 79.862 1.00 75.75 262 GLY A N 1
ATOM 1473 C CA . GLY A 1 262 ? 117.338 99.448 78.711 1.00 75.75 262 GLY A CA 1
ATOM 1474 C C . GLY A 1 262 ? 116.196 100.406 78.446 1.00 75.75 262 GLY A C 1
ATOM 1475 O O . GLY A 1 262 ? 115.169 100.362 79.130 1.00 75.75 262 GLY A O 1
ATOM 1476 N N . ALA A 1 263 ? 116.366 101.271 77.444 1.00 90.25 263 ALA A N 1
ATOM 1477 C CA . ALA A 1 263 ? 115.315 102.174 76.986 1.00 90.25 263 ALA A CA 1
ATOM 1478 C C . ALA A 1 263 ? 115.732 102.842 75.682 1.00 90.25 263 ALA A C 1
ATOM 1479 O O . ALA A 1 263 ? 116.871 103.304 75.558 1.00 90.25 263 ALA A O 1
ATOM 1481 N N . SER A 1 264 ? 114.830 102.901 74.704 1.00 92.17 264 SER A N 1
ATOM 1482 C CA . SER A 1 264 ? 115.083 103.605 73.445 1.00 92.17 264 SER A CA 1
ATOM 1483 C C . SER A 1 264 ? 113.865 104.434 73.053 1.00 92.17 264 SER A C 1
ATOM 1484 O O . SER A 1 264 ? 113.201 104.156 72.048 1.00 92.17 264 SER A O 1
ATOM 1487 N N . PRO A 1 265 ? 113.536 105.474 73.837 1.00 87.06 265 PRO A N 1
ATOM 1488 C CA . PRO A 1 265 ? 112.464 106.405 73.425 1.00 87.06 265 PRO A CA 1
ATOM 1489 C C . PRO A 1 265 ? 113.009 107.577 72.613 1.00 87.06 265 PRO A C 1
ATOM 1490 O O . PRO A 1 265 ? 113.129 108.715 73.087 1.00 87.06 265 PRO A O 1
ATOM 1494 N N . ASP A 1 266 ? 113.364 107.300 71.362 1.00 104.75 266 ASP A N 1
ATOM 1495 C CA . ASP A 1 266 ? 113.923 108.318 70.477 1.00 104.75 266 ASP A CA 1
ATOM 1496 C C . ASP A 1 266 ? 112.918 109.428 70.188 1.00 104.75 266 ASP A C 1
ATOM 1497 O O . ASP A 1 266 ? 113.298 110.573 69.942 1.00 104.75 266 ASP A O 1
ATOM 1502 N N . PRO A 1 273 ? 118.513 96.928 71.555 1.00 87.74 273 PRO A N 1
ATOM 1503 C CA . PRO A 1 273 ? 119.478 97.924 71.079 1.00 87.74 273 PRO A CA 1
ATOM 1504 C C . PRO A 1 273 ? 119.850 98.936 72.159 1.00 87.74 273 PRO A C 1
ATOM 1505 O O . PRO A 1 273 ? 120.239 100.060 71.843 1.00 87.74 273 PRO A O 1
ATOM 1509 N N . ALA A 1 274 ? 119.726 98.532 73.420 1.00 74.96 274 ALA A N 1
ATOM 1510 C CA . ALA A 1 274 ? 120.048 99.417 74.528 1.00 74.96 274 ALA A CA 1
ATOM 1511 C C . ALA A 1 274 ? 121.548 99.680 74.595 1.00 74.96 274 ALA A C 1
ATOM 1512 O O . ALA A 1 274 ? 122.370 98.816 74.281 1.00 74.96 274 ALA A O 1
ATOM 1514 N N . VAL A 1 275 ? 121.900 100.896 75.011 1.00 65.99 275 VAL A N 1
ATOM 1515 C CA . VAL A 1 275 ? 123.303 101.269 75.137 1.00 65.99 275 VAL A CA 1
ATOM 1516 C C . VAL A 1 275 ? 123.898 100.631 76.389 1.00 65.99 275 VAL A C 1
ATOM 1517 O O . VAL A 1 275 ? 123.190 100.154 77.279 1.00 65.99 275 VAL A O 1
ATOM 1521 N N . ARG A 1 276 ? 125.229 100.623 76.453 1.00 59.73 276 ARG A N 1
ATOM 1522 C CA . ARG A 1 276 ? 125.958 100.035 77.567 1.00 59.73 276 ARG A CA 1
ATOM 1523 C C . ARG A 1 276 ? 127.058 100.980 78.025 1.00 59.73 276 ARG A C 1
ATOM 1524 O O . ARG A 1 276 ? 127.755 101.581 77.202 1.00 59.73 276 ARG A O 1
ATOM 1532 N N . VAL A 1 277 ? 127.210 101.104 79.344 1.00 50.43 277 VAL A N 1
ATOM 1533 C CA . VAL A 1 277 ? 128.249 101.927 79.946 1.00 50.43 277 VAL A CA 1
ATOM 1534 C C . VAL A 1 277 ? 128.937 101.121 81.041 1.00 50.43 277 VAL A C 1
ATOM 1535 O O . VAL A 1 277 ? 128.380 100.168 81.590 1.00 50.43 277 VAL A O 1
ATOM 1539 N N . SER A 1 278 ? 130.170 101.514 81.351 1.00 45.20 278 SER A N 1
ATOM 1540 C CA . SER A 1 278 ? 130.965 100.885 82.398 1.00 45.20 278 SER A CA 1
ATOM 1541 C C . SER A 1 278 ? 131.248 101.911 83.484 1.00 45.20 278 SER A C 1
ATOM 1542 O O . SER A 1 278 ? 131.766 102.994 83.194 1.00 45.20 278 SER A O 1
ATOM 1545 N N . CYS A 1 279 ? 130.923 101.570 84.731 1.00 47.00 279 CYS A N 1
ATOM 1546 C CA . CYS A 1 279 ? 130.994 102.531 85.820 1.00 47.00 279 CYS A CA 1
ATOM 1547 C C . CYS A 1 279 ? 131.955 102.078 86.912 1.00 47.00 279 CYS A C 1
ATOM 1548 O O . CYS A 1 279 ? 132.274 100.894 87.049 1.00 47.00 279 CYS A O 1
ATOM 1551 N N . LYS A 1 280 ? 132.415 103.059 87.690 1.00 40.06 280 LYS A N 1
ATOM 1552 C CA . LYS A 1 280 ? 133.439 102.883 88.710 1.00 40.06 280 LYS A CA 1
ATOM 1553 C C . LYS A 1 280 ? 132.909 103.358 90.055 1.00 40.06 280 LYS A C 1
ATOM 1554 O O . LYS A 1 280 ? 132.185 104.356 90.128 1.00 40.06 280 LYS A O 1
ATOM 1560 N N . LEU A 1 281 ? 133.273 102.645 91.121 1.00 35.10 281 LEU A N 1
ATOM 1561 C CA . LEU A 1 281 ? 132.810 102.970 92.467 1.00 35.10 281 LEU A CA 1
ATOM 1562 C C . LEU A 1 281 ? 133.977 103.463 93.312 1.00 35.10 281 LEU A C 1
ATOM 1563 O O . LEU A 1 281 ? 134.776 102.650 93.800 1.00 35.10 281 LEU A O 1
ATOM 1568 N N . PRO A 1 282 ? 134.126 104.773 93.516 1.00 34.52 282 PRO A N 1
ATOM 1569 C CA . PRO A 1 282 ? 135.228 105.262 94.352 1.00 34.52 282 PRO A CA 1
ATOM 1570 C C . PRO A 1 282 ? 134.868 105.330 95.827 1.00 34.52 282 PRO A C 1
ATOM 1571 O O . PRO A 1 282 ? 135.133 106.342 96.484 1.00 34.52 282 PRO A O 1
ATOM 1575 N N . SER A 1 283 ? 134.266 104.269 96.360 1.00 37.20 283 SER A N 1
ATOM 1576 C CA . SER A 1 283 ? 133.932 104.197 97.778 1.00 37.20 283 SER A CA 1
ATOM 1577 C C . SER A 1 283 ? 134.217 102.804 98.321 1.00 37.20 283 SER A C 1
ATOM 1578 O O . SER A 1 283 ? 133.489 102.292 99.178 1.00 37.20 283 SER A O 1
ATOM 1581 N N . VAL A 1 284 ? 135.280 102.170 97.831 1.00 35.87 284 VAL A N 1
ATOM 1582 C CA . VAL A 1 284 ? 135.598 100.804 98.236 1.00 35.87 284 VAL A CA 1
ATOM 1583 C C . VAL A 1 284 ? 137.017 100.641 98.756 1.00 35.87 284 VAL A C 1
ATOM 1584 O O . VAL A 1 284 ? 137.280 99.708 99.537 1.00 35.87 284 VAL A O 1
ATOM 1588 N N . GLN A 1 285 ? 137.966 101.508 98.396 1.00 39.90 285 GLN A N 1
ATOM 1589 C CA . GLN A 1 285 ? 139.344 101.321 98.829 1.00 39.90 285 GLN A CA 1
ATOM 1590 C C . GLN A 1 285 ? 139.560 101.689 100.289 1.00 39.90 285 GLN A C 1
ATOM 1591 O O . GLN A 1 285 ? 140.594 101.324 100.858 1.00 39.90 285 GLN A O 1
ATOM 1597 N N . LEU A 1 286 ? 138.619 102.400 100.906 1.00 37.99 286 LEU A N 1
ATOM 1598 C CA . LEU A 1 286 ? 138.721 102.768 102.312 1.00 37.99 286 LEU A CA 1
ATOM 1599 C C . LEU A 1 286 ? 137.869 101.888 103.214 1.00 37.99 286 LEU A C 1
ATOM 1600 O O . LEU A 1 286 ? 138.289 101.565 104.329 1.00 37.99 286 LEU A O 1
ATOM 1605 N N . GLN A 1 287 ? 136.681 101.488 102.758 1.00 40.13 287 GLN A N 1
ATOM 1606 C CA . GLN A 1 287 ? 135.849 100.585 103.542 1.00 40.13 287 GLN A CA 1
ATOM 1607 C C . GLN A 1 287 ? 136.478 99.207 103.689 1.00 40.13 287 GLN A C 1
ATOM 1608 O O . GLN A 1 287 ? 136.089 98.453 104.588 1.00 40.13 287 GLN A O 1
ATOM 1614 N N . ARG A 1 288 ? 137.435 98.860 102.828 1.00 38.13 288 ARG A N 1
ATOM 1615 C CA . ARG A 1 288 ? 138.127 97.583 102.965 1.00 38.13 288 ARG A CA 1
ATOM 1616 C C . ARG A 1 288 ? 139.081 97.596 104.154 1.00 38.13 288 ARG A C 1
ATOM 1617 O O . ARG A 1 288 ? 139.177 96.609 104.891 1.00 38.13 288 ARG A O 1
ATOM 1625 N N . ILE A 1 289 ? 139.799 98.704 104.349 1.00 37.58 289 ILE A N 1
ATOM 1626 C CA . ILE A 1 289 ? 140.769 98.784 105.437 1.00 37.58 289 ILE A CA 1
ATOM 1627 C C . ILE A 1 289 ? 140.064 98.850 106.787 1.00 37.58 289 ILE A C 1
ATOM 1628 O O . ILE A 1 289 ? 140.510 98.236 107.764 1.00 37.58 289 ILE A O 1
ATOM 1633 N N . ILE A 1 290 ? 138.961 99.596 106.866 1.00 35.79 290 ILE A N 1
ATOM 1634 C CA . ILE A 1 290 ? 138.231 99.718 108.126 1.00 35.79 290 ILE A CA 1
ATOM 1635 C C . ILE A 1 290 ? 137.682 98.365 108.560 1.00 35.79 290 ILE A C 1
ATOM 1636 O O . ILE A 1 290 ? 137.708 98.019 109.748 1.00 35.79 290 ILE A O 1
ATOM 1641 N N . ALA A 1 291 ? 137.181 97.576 107.610 1.00 38.16 291 ALA A N 1
ATOM 1642 C CA . ALA A 1 291 ? 136.663 96.253 107.934 1.00 38.16 291 ALA A CA 1
ATOM 1643 C C . ALA A 1 291 ? 137.753 95.278 108.359 1.00 38.16 291 ALA A C 1
ATOM 1644 O O . ALA A 1 291 ? 137.429 94.202 108.871 1.00 38.16 291 ALA A O 1
ATOM 1646 N N . GLY A 1 292 ? 139.023 95.619 108.158 1.00 42.93 292 GLY A N 1
ATOM 1647 C CA . GLY A 1 292 ? 140.112 94.761 108.582 1.00 42.93 292 GLY A CA 1
ATOM 1648 C C . GLY A 1 292 ? 140.602 95.080 109.979 1.00 42.93 292 GLY A C 1
ATOM 1649 O O . GLY A 1 292 ? 140.892 94.174 110.765 1.00 42.93 292 GLY A O 1
ATOM 1650 N N . VAL A 1 293 ? 140.704 96.373 110.295 1.00 41.10 293 VAL A N 1
ATOM 1651 C CA . VAL A 1 293 ? 141.125 96.784 111.632 1.00 41.10 293 VAL A CA 1
ATOM 1652 C C . VAL A 1 293 ? 140.096 96.357 112.670 1.00 41.10 293 VAL A C 1
ATOM 1653 O O . VAL A 1 293 ? 140.446 95.883 113.757 1.00 41.10 293 VAL A O 1
ATOM 1657 N N . ASP A 1 294 ? 138.809 96.519 112.351 1.00 47.51 294 ASP A N 1
ATOM 1658 C CA . ASP A 1 294 ? 137.758 96.194 113.310 1.00 47.51 294 ASP A CA 1
ATOM 1659 C C . ASP A 1 294 ? 137.747 94.711 113.661 1.00 47.51 294 ASP A C 1
ATOM 1660 O O . ASP A 1 294 ? 137.330 94.341 114.764 1.00 47.51 294 ASP A O 1
ATOM 1665 N N . ILE A 1 295 ? 138.191 93.851 112.744 1.00 47.37 295 ILE A N 1
ATOM 1666 C CA . ILE A 1 295 ? 138.240 92.420 113.032 1.00 47.37 295 ILE A CA 1
ATOM 1667 C C . ILE A 1 295 ? 139.273 92.130 114.114 1.00 47.37 295 ILE A C 1
ATOM 1668 O O . ILE A 1 295 ? 139.001 91.404 115.077 1.00 47.37 295 ILE A O 1
ATOM 1673 N N . VAL A 1 296 ? 140.473 92.698 113.975 1.00 46.66 296 VAL A N 1
ATOM 1674 C CA . VAL A 1 296 ? 141.539 92.429 114.936 1.00 46.66 296 VAL A CA 1
ATOM 1675 C C . VAL A 1 296 ? 141.200 93.022 116.298 1.00 46.66 296 VAL A C 1
ATOM 1676 O O . VAL A 1 296 ? 141.372 92.369 117.333 1.00 46.66 296 VAL A O 1
ATOM 1680 N N . LEU A 1 297 ? 140.708 94.263 116.321 1.00 45.76 297 LEU A N 1
ATOM 1681 C CA . LEU A 1 297 ? 140.419 94.923 117.590 1.00 45.76 297 LEU A CA 1
ATOM 1682 C C . LEU A 1 297 ? 139.330 94.191 118.364 1.00 45.76 297 LEU A C 1
ATOM 1683 O O . LEU A 1 297 ? 139.417 94.050 119.589 1.00 45.76 297 LEU A O 1
ATOM 1688 N N . LEU A 1 298 ? 138.295 93.720 117.667 1.00 52.41 298 LEU A N 1
ATOM 1689 C CA . LEU A 1 298 ? 137.205 93.029 118.347 1.00 52.41 298 LEU A CA 1
ATOM 1690 C C . LEU A 1 298 ? 137.608 91.625 118.779 1.00 52.41 298 LEU A C 1
ATOM 1691 O O . LEU A 1 298 ? 137.066 91.101 119.759 1.00 52.41 298 LEU A O 1
ATOM 1696 N N . CYS A 1 299 ? 138.551 91.001 118.069 1.00 57.91 299 CYS A N 1
ATOM 1697 C CA . CYS A 1 299 ? 138.954 89.642 118.414 1.00 57.91 299 CYS A CA 1
ATOM 1698 C C . CYS A 1 299 ? 139.858 89.610 119.641 1.00 57.91 299 CYS A C 1
ATOM 1699 O O . CYS A 1 299 ? 139.781 88.669 120.439 1.00 57.91 299 CYS A O 1
ATOM 1702 N N . VAL A 1 300 ? 140.724 90.613 119.803 1.00 60.08 300 VAL A N 1
ATOM 1703 C CA . VAL A 1 300 ? 141.610 90.651 120.965 1.00 60.08 300 VAL A CA 1
ATOM 1704 C C . VAL A 1 300 ? 140.805 90.823 122.247 1.00 60.08 300 VAL A C 1
ATOM 1705 O O . VAL A 1 300 ? 141.074 90.166 123.260 1.00 60.08 300 VAL A O 1
ATOM 1709 N N . MET A 1 301 ? 139.806 91.709 122.225 1.00 63.54 301 MET A N 1
ATOM 1710 C CA . MET A 1 301 ? 138.973 91.915 123.406 1.00 63.54 301 MET A CA 1
ATOM 1711 C C . MET A 1 301 ? 138.214 90.651 123.787 1.00 63.54 301 MET A C 1
ATOM 1712 O O . MET A 1 301 ? 137.878 90.458 124.960 1.00 63.54 301 MET A O 1
ATOM 1717 N N . ASN A 1 302 ? 137.927 89.786 122.812 1.00 65.52 302 ASN A N 1
ATOM 1718 C CA . ASN A 1 302 ? 137.272 88.519 123.119 1.00 65.52 302 ASN A CA 1
ATOM 1719 C C . ASN A 1 302 ? 138.200 87.588 123.889 1.00 65.52 302 ASN A C 1
ATOM 1720 O O . ASN A 1 302 ? 137.756 86.862 124.786 1.00 65.52 302 ASN A O 1
ATOM 1725 N N . LEU A 1 303 ? 139.492 87.593 123.552 1.00 68.44 303 LEU A N 1
ATOM 1726 C CA . LEU A 1 303 ? 140.434 86.694 124.212 1.00 68.44 303 LEU A CA 1
ATOM 1727 C C . LEU A 1 303 ? 140.756 87.161 125.627 1.00 68.44 303 LEU A C 1
ATOM 1728 O O . LEU A 1 303 ? 140.862 86.340 126.547 1.00 68.44 303 LEU A O 1
ATOM 1733 N N . ILE A 1 304 ? 140.919 88.472 125.822 1.00 69.97 304 ILE A N 1
ATOM 1734 C CA . ILE A 1 304 ? 141.306 88.993 127.128 1.00 69.97 304 ILE A CA 1
ATOM 1735 C C . ILE A 1 304 ? 140.234 88.741 128.182 1.00 69.97 304 ILE A C 1
ATOM 1736 O O . ILE A 1 304 ? 140.552 88.645 129.373 1.00 69.97 304 ILE A O 1
ATOM 1741 N N . ILE A 1 305 ? 138.968 88.630 127.779 1.00 72.96 305 ILE A N 1
ATOM 1742 C CA . ILE A 1 305 ? 137.909 88.337 128.739 1.00 72.96 305 ILE A CA 1
ATOM 1743 C C . ILE A 1 305 ? 138.044 86.912 129.265 1.00 72.96 305 ILE A C 1
ATOM 1744 O O . ILE A 1 305 ? 137.858 86.657 130.461 1.00 72.96 305 ILE A O 1
ATOM 1749 N N . LEU A 1 306 ? 138.382 85.967 128.384 1.00 77.07 306 LEU A N 1
ATOM 1750 C CA . LEU A 1 306 ? 138.433 84.562 128.779 1.00 77.07 306 LEU A CA 1
ATOM 1751 C C . LEU A 1 306 ? 139.513 84.306 129.823 1.00 77.07 306 LEU A C 1
ATOM 1752 O O . LEU A 1 306 ? 139.295 83.551 130.778 1.00 77.07 306 LEU A O 1
ATOM 1757 N N . VAL A 1 307 ? 140.688 84.918 129.658 1.00 82.55 307 VAL A N 1
ATOM 1758 C CA . VAL A 1 307 ? 141.794 84.648 130.574 1.00 82.55 307 VAL A CA 1
ATOM 1759 C C . VAL A 1 307 ? 141.504 85.220 131.959 1.00 82.55 307 VAL A C 1
ATOM 1760 O O . VAL A 1 307 ? 141.862 84.618 132.978 1.00 82.55 307 VAL A O 1
ATOM 1764 N N . ASN A 1 308 ? 140.852 86.384 132.024 1.00 82.01 308 ASN A N 1
ATOM 1765 C CA . ASN A 1 308 ? 140.564 86.993 133.318 1.00 82.01 308 ASN A CA 1
ATOM 1766 C C . ASN A 1 308 ? 139.496 86.223 134.083 1.00 82.01 308 ASN A C 1
ATOM 1767 O O . ASN A 1 308 ? 139.555 86.147 135.315 1.00 82.01 308 ASN A O 1
ATOM 1772 N N . LEU A 1 309 ? 138.514 85.658 133.378 1.00 86.91 309 LEU A N 1
ATOM 1773 C CA . LEU A 1 309 ? 137.438 84.937 134.052 1.00 86.91 309 LEU A CA 1
ATOM 1774 C C . LEU A 1 309 ? 137.963 83.705 134.778 1.00 86.91 309 LEU A C 1
ATOM 1775 O O . LEU A 1 309 ? 137.556 83.424 135.911 1.00 86.91 309 LEU A O 1
ATOM 1780 N N . ILE A 1 310 ? 138.863 82.955 134.140 1.00 95.27 310 ILE A N 1
ATOM 1781 C CA . ILE A 1 310 ? 139.397 81.747 134.761 1.00 95.27 310 ILE A CA 1
ATOM 1782 C C . ILE A 1 310 ? 140.243 82.096 135.979 1.00 95.27 310 ILE A C 1
ATOM 1783 O O . ILE A 1 310 ? 140.137 81.452 137.030 1.00 95.27 310 ILE A O 1
ATOM 1788 N N . HIS A 1 311 ? 141.095 83.117 135.859 1.00 102.71 311 HIS A N 1
ATOM 1789 C CA . HIS A 1 311 ? 141.991 83.472 136.956 1.00 102.71 311 HIS A CA 1
ATOM 1790 C C . HIS A 1 311 ? 141.220 83.935 138.186 1.00 102.71 311 HIS A C 1
ATOM 1791 O O . HIS A 1 311 ? 141.560 83.563 139.316 1.00 102.71 311 HIS A O 1
ATOM 1798 N N . LEU A 1 312 ? 140.186 84.754 137.990 1.00 103.41 312 LEU A N 1
ATOM 1799 C CA . LEU A 1 312 ? 139.477 85.339 139.124 1.00 103.41 312 LEU A CA 1
ATOM 1800 C C . LEU A 1 312 ? 138.753 84.281 139.949 1.00 103.41 312 LEU A C 1
ATOM 1801 O O . LEU A 1 312 ? 138.786 84.322 141.184 1.00 103.41 312 LEU A O 1
ATOM 1806 N N . PHE A 1 313 ? 138.095 83.329 139.291 1.00 105.92 313 PHE A N 1
ATOM 1807 C CA . PHE A 1 313 ? 137.209 82.400 139.978 1.00 105.92 313 PHE A CA 1
ATOM 1808 C C . PHE A 1 313 ? 137.855 81.065 140.327 1.00 105.92 313 PHE A C 1
ATOM 1809 O O . PHE A 1 313 ? 137.220 80.255 141.009 1.00 105.92 313 PHE A O 1
ATOM 1817 N N . ILE A 1 314 ? 139.084 80.805 139.883 1.00 109.50 314 ILE A N 1
ATOM 1818 C CA . ILE A 1 314 ? 139.695 79.503 140.131 1.00 109.50 314 ILE A CA 1
ATOM 1819 C C . ILE A 1 314 ? 141.035 79.649 140.843 1.00 109.50 314 ILE A C 1
ATOM 1820 O O . ILE A 1 314 ? 141.215 79.146 141.958 1.00 109.50 314 ILE A O 1
ATOM 1825 N N . PHE A 1 315 ? 141.986 80.333 140.203 1.00 114.75 315 PHE A N 1
ATOM 1826 C CA . PHE A 1 315 ? 143.355 80.356 140.713 1.00 114.75 315 PHE A CA 1
ATOM 1827 C C . PHE A 1 315 ? 143.529 81.282 141.911 1.00 114.75 315 PHE A C 1
ATOM 1828 O O . PHE A 1 315 ? 144.333 80.982 142.801 1.00 114.75 315 PHE A O 1
ATOM 1836 N N . ARG A 1 316 ? 142.808 82.399 141.957 1.00 111.56 316 ARG A N 1
ATOM 1837 C CA . ARG A 1 316 ? 143.003 83.371 143.027 1.00 111.56 316 ARG A CA 1
ATOM 1838 C C . ARG A 1 316 ? 142.409 82.846 144.329 1.00 111.56 316 ARG A C 1
ATOM 1839 O O . ARG A 1 316 ? 141.203 82.594 144.415 1.00 111.56 316 ARG A O 1
ATOM 1847 N N . LYS A 1 317 ? 143.260 82.685 145.342 1.00 113.52 317 LYS A N 1
ATOM 1848 C CA . LYS A 1 317 ? 142.838 82.176 146.642 1.00 113.52 317 LYS A CA 1
ATOM 1849 C C . LYS A 1 317 ? 143.093 83.203 147.738 1.00 113.52 317 LYS A C 1
ATOM 1850 O O . LYS A 1 317 ? 143.614 82.861 148.804 1.00 113.52 317 LYS A O 1
ATOM 1856 N N . SER A 1 318 ? 142.741 84.462 147.485 1.00 116.43 318 SER A N 1
ATOM 1857 C CA . SER A 1 318 ? 142.924 85.523 148.464 1.00 116.43 318 SER A CA 1
ATOM 1858 C C . SER A 1 318 ? 141.695 86.419 148.485 1.00 116.43 318 SER A C 1
ATOM 1859 O O . SER A 1 318 ? 141.120 86.722 147.436 1.00 116.43 318 SER A O 1
ATOM 1862 N N . ASN A 1 319 ? 141.301 86.840 149.685 1.00 118.27 319 ASN A N 1
ATOM 1863 C CA . ASN A 1 319 ? 140.168 87.732 149.884 1.00 118.27 319 ASN A CA 1
ATOM 1864 C C . ASN A 1 319 ? 140.634 88.966 150.641 1.00 118.27 319 ASN A C 1
ATOM 1865 O O . ASN A 1 319 ? 141.324 88.850 151.659 1.00 118.27 319 ASN A O 1
ATOM 1867 N N . PHE A 1 320 ? 140.257 90.144 150.140 1.00 116.72 320 PHE A N 1
ATOM 1868 C CA . PHE A 1 320 ? 140.694 91.390 150.762 1.00 116.72 320 PHE A CA 1
ATOM 1869 C C . PHE A 1 320 ? 140.113 91.555 152.162 1.00 116.72 320 PHE A C 1
ATOM 1870 O O . PHE A 1 320 ? 140.811 92.002 153.079 1.00 116.72 320 PHE A O 1
ATOM 1878 N N . ILE A 1 321 ? 138.838 91.207 152.344 1.00 123.73 321 ILE A N 1
ATOM 1879 C CA . ILE A 1 321 ? 138.190 91.422 153.635 1.00 123.73 321 ILE A CA 1
ATOM 1880 C C . ILE A 1 321 ? 138.793 90.515 154.703 1.00 123.73 321 ILE A C 1
ATOM 1881 O O . ILE A 1 321 ? 138.913 90.907 155.870 1.00 123.73 321 ILE A O 1
ATOM 1886 N N . PHE A 1 322 ? 139.185 89.295 154.328 1.00 127.76 322 PHE A N 1
ATOM 1887 C CA . PHE A 1 322 ? 139.743 88.368 155.307 1.00 127.76 322 PHE A CA 1
ATOM 1888 C C . PHE A 1 322 ? 141.137 88.787 155.757 1.00 127.76 322 PHE A C 1
ATOM 1889 O O . PHE A 1 322 ? 141.508 88.557 156.913 1.00 127.76 322 PHE A O 1
ATOM 1897 N N . ASP A 1 323 ? 141.920 89.395 154.864 1.00 130.18 323 ASP A N 1
ATOM 1898 C CA . ASP A 1 323 ? 143.288 89.767 155.212 1.00 130.18 323 ASP A CA 1
ATOM 1899 C C . ASP A 1 323 ? 143.321 90.952 156.170 1.00 130.18 323 ASP A C 1
ATOM 1900 O O . ASP A 1 323 ? 144.190 91.023 157.047 1.00 130.18 323 ASP A O 1
ATOM 1905 N N . LYS A 1 324 ? 142.388 91.889 156.022 1.00 131.16 324 LYS A N 1
ATOM 1906 C CA . LYS A 1 324 ? 142.393 93.116 156.807 1.00 131.16 324 LYS A CA 1
ATOM 1907 C C . LYS A 1 324 ? 141.526 93.037 158.057 1.00 131.16 324 LYS A C 1
ATOM 1908 O O . LYS A 1 324 ? 141.371 94.049 158.749 1.00 131.16 324 LYS A O 1
ATOM 1914 N N . LEU A 1 325 ? 140.959 91.872 158.365 1.00 136.89 325 LEU A N 1
ATOM 1915 C CA . LEU A 1 325 ? 140.131 91.703 159.553 1.00 136.89 325 LEU A CA 1
ATOM 1916 C C . LEU A 1 325 ? 140.865 91.015 160.696 1.00 136.89 325 LEU A C 1
ATOM 1917 O O . LEU A 1 325 ? 140.692 91.402 161.856 1.00 136.89 325 LEU A O 1
ATOM 1922 N N . HIS A 1 326 ? 141.672 89.997 160.391 1.00 144.07 326 HIS A N 1
ATOM 1923 C CA . HIS A 1 326 ? 142.472 89.263 161.372 1.00 144.07 326 HIS A CA 1
ATOM 1924 C C . HIS A 1 326 ? 141.618 88.582 162.438 1.00 144.07 326 HIS A C 1
ATOM 1925 O O . HIS A 1 326 ? 142.131 88.199 163.494 1.00 144.07 326 HIS A O 1
ATOM 1932 N N . LYS A 1 327 ? 140.317 88.421 162.189 1.00 146.19 327 LYS A N 1
ATOM 1933 C CA . LYS A 1 327 ? 139.435 87.758 163.153 1.00 146.19 327 LYS A CA 1
ATOM 1934 C C . LYS A 1 327 ? 138.333 87.049 162.363 1.00 146.19 327 LYS A C 1
ATOM 1935 O O . LYS A 1 327 ? 137.307 87.646 162.032 1.00 146.19 327 LYS A O 1
ATOM 1937 N N . VAL A 1 328 ? 138.562 85.772 162.071 1.00 152.68 328 VAL A N 1
ATOM 1938 C CA . VAL A 1 328 ? 137.584 84.927 161.393 1.00 152.68 328 VAL A CA 1
ATOM 1939 C C . VAL A 1 328 ? 137.518 83.591 162.119 1.00 152.68 328 VAL A C 1
ATOM 1940 O O . VAL A 1 328 ? 138.544 83.050 162.547 1.00 152.68 328 VAL A O 1
ATOM 1944 N N . GLY A 1 329 ? 136.304 83.069 162.277 1.00 151.99 329 GLY A N 1
ATOM 1945 C CA . GLY A 1 329 ? 136.131 81.807 162.960 1.00 151.99 329 GLY A CA 1
ATOM 1946 C C . GLY A 1 329 ? 136.545 80.619 162.114 1.00 151.99 329 GLY A C 1
ATOM 1947 O O . GLY A 1 329 ? 136.649 80.692 160.890 1.00 151.99 329 GLY A O 1
ATOM 1948 N N . ILE A 1 330 ? 136.791 79.499 162.798 1.00 152.36 330 ILE A N 1
ATOM 1949 C CA . ILE A 1 330 ? 137.135 78.266 162.100 1.00 152.36 330 ILE A CA 1
ATOM 1950 C C . ILE A 1 330 ? 135.959 77.771 161.270 1.00 152.36 330 ILE A C 1
ATOM 1951 O O . ILE A 1 330 ? 136.151 77.106 160.244 1.00 152.36 330 ILE A O 1
ATOM 1956 N N . LYS A 1 331 ? 134.730 78.078 161.694 1.00 153.28 331 LYS A N 1
ATOM 1957 C CA . LYS A 1 331 ? 133.554 77.648 160.944 1.00 153.28 331 LYS A CA 1
ATOM 1958 C C . LYS A 1 331 ? 133.511 78.270 159.555 1.00 153.28 331 LYS A C 1
ATOM 1959 O O . LYS A 1 331 ? 132.899 77.706 158.641 1.00 153.28 331 LYS A O 1
ATOM 1965 N N . THR A 1 332 ? 134.149 79.423 159.375 1.00 149.98 332 THR A N 1
ATOM 1966 C CA . THR A 1 332 ? 134.198 80.097 158.086 1.00 149.98 332 THR A CA 1
ATOM 1967 C C . THR A 1 332 ? 135.424 79.722 157.263 1.00 149.98 332 THR A C 1
ATOM 1968 O O . THR A 1 332 ? 135.624 80.290 156.185 1.00 149.98 332 THR A O 1
ATOM 1972 N N . ARG A 1 333 ? 136.247 78.786 157.739 1.00 148.60 333 ARG A N 1
ATOM 1973 C CA . ARG A 1 333 ? 137.493 78.472 157.047 1.00 148.60 333 ARG A CA 1
ATOM 1974 C C . ARG A 1 333 ? 137.274 77.498 155.893 1.00 148.60 333 ARG A C 1
ATOM 1975 O O . ARG A 1 333 ? 137.571 77.816 154.737 1.00 148.60 333 ARG A O 1
ATOM 1983 N N . ARG A 1 334 ? 136.760 76.299 156.187 1.00 146.07 334 ARG A N 1
ATOM 1984 C CA . ARG A 1 334 ? 136.617 75.293 155.139 1.00 146.07 334 ARG A CA 1
ATOM 1985 C C . ARG A 1 334 ? 135.592 75.688 154.086 1.00 146.07 334 ARG A C 1
ATOM 1986 O O . ARG A 1 334 ? 135.723 75.276 152.929 1.00 146.07 334 ARG A O 1
ATOM 1994 N N . GLN A 1 335 ? 134.582 76.478 154.454 1.00 142.57 335 GLN A N 1
ATOM 1995 C CA . GLN A 1 335 ? 133.591 76.914 153.479 1.00 142.57 335 GLN A CA 1
ATOM 1996 C C . GLN A 1 335 ? 134.163 77.899 152.468 1.00 142.57 335 GLN A C 1
ATOM 1997 O O . GLN A 1 335 ? 133.552 78.110 151.415 1.00 142.57 335 GLN A O 1
ATOM 2003 N N . TRP A 1 336 ? 135.314 78.509 152.762 1.00 137.19 336 TRP A N 1
ATOM 2004 C CA . TRP A 1 336 ? 135.850 79.539 151.878 1.00 137.19 336 TRP A CA 1
ATOM 2005 C C . TRP A 1 336 ? 136.355 78.947 150.567 1.00 137.19 336 TRP A C 1
ATOM 2006 O O . TRP A 1 336 ? 136.047 79.462 149.486 1.00 137.19 336 TRP A O 1
ATOM 2017 N N . ARG A 1 337 ? 137.138 77.871 150.636 1.00 144.89 337 ARG A N 1
ATOM 2018 C CA . ARG A 1 337 ? 137.658 77.239 149.430 1.00 144.89 337 ARG A CA 1
ATOM 2019 C C . ARG A 1 337 ? 136.919 75.957 149.065 1.00 144.89 337 ARG A C 1
ATOM 20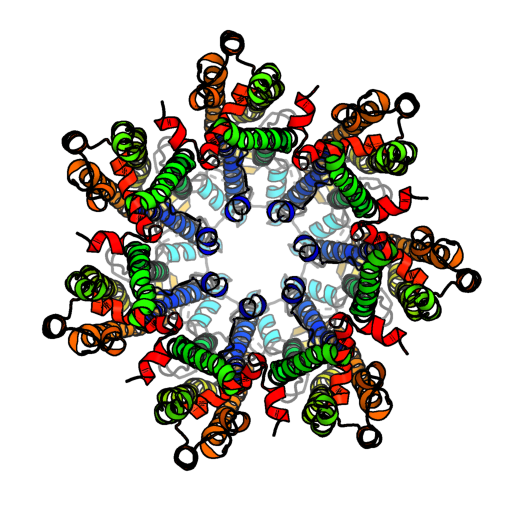20 O O . ARG A 1 337 ? 137.381 75.218 148.189 1.00 144.89 337 ARG A O 1
ATOM 2028 N N . ARG A 1 338 ? 135.785 75.675 149.708 1.00 143.86 338 ARG A N 1
ATOM 2029 C CA . ARG A 1 338 ? 134.948 74.568 149.257 1.00 143.86 338 ARG A CA 1
ATOM 2030 C C . ARG A 1 338 ? 134.271 74.906 147.934 1.00 143.86 338 ARG A C 1
ATOM 2031 O O . ARG A 1 338 ? 134.223 74.077 147.018 1.00 143.86 338 ARG A O 1
ATOM 2039 N N . SER A 1 339 ? 133.743 76.122 147.819 1.00 137.65 339 SER A N 1
ATOM 2040 C CA . SER A 1 339 ? 133.122 76.596 146.592 1.00 137.65 339 SER A CA 1
ATOM 2041 C C . SER A 1 339 ? 133.512 78.048 146.371 1.00 137.65 339 SER A C 1
ATOM 2042 O O . SER A 1 339 ? 133.557 78.837 147.318 1.00 137.65 339 SER A O 1
ATOM 2045 N N . GLN A 1 340 ? 133.793 78.395 145.117 1.00 127.50 340 GLN A N 1
ATOM 2046 C CA . GLN A 1 340 ? 134.181 79.754 144.767 1.00 127.50 340 GLN A CA 1
ATOM 2047 C C . GLN A 1 340 ? 132.997 80.636 144.393 1.00 127.50 340 GLN A C 1
ATOM 2048 O O . GLN A 1 340 ? 133.179 81.845 144.211 1.00 127.50 340 GLN A O 1
ATOM 2054 N N . PHE A 1 341 ? 131.798 80.068 144.277 1.00 116.00 341 PHE A N 1
ATOM 2055 C CA . PHE A 1 341 ? 130.602 80.837 143.930 1.00 116.00 341 PHE A CA 1
ATOM 2056 C C . PHE A 1 341 ? 130.007 81.448 145.200 1.00 116.00 341 PHE A C 1
ATOM 2057 O O . PHE A 1 341 ? 128.909 81.111 145.646 1.00 116.00 341 PHE A O 1
ATOM 2065 N N . CYS A 1 342 ? 130.766 82.371 145.784 1.00 110.59 342 CYS A N 1
ATOM 2066 C CA . CYS A 1 342 ? 130.402 83.000 147.043 1.00 110.59 342 CYS A CA 1
ATOM 2067 C C . CYS A 1 342 ? 130.179 84.493 146.841 1.00 110.59 342 CYS A C 1
ATOM 2068 O O . CYS A 1 342 ? 130.829 85.129 146.006 1.00 110.59 342 CYS A O 1
ATOM 2071 N N . ASP A 1 343 ? 129.243 85.044 147.617 1.00 106.72 343 ASP A N 1
ATOM 2072 C CA . ASP A 1 343 ? 128.934 86.467 147.511 1.00 106.72 343 ASP A CA 1
ATOM 2073 C C . ASP A 1 343 ? 130.107 87.327 147.963 1.00 106.72 343 ASP A C 1
ATOM 2074 O O . ASP A 1 343 ? 130.381 88.375 147.365 1.00 106.72 343 ASP A O 1
ATOM 2079 N N . ILE A 1 344 ? 130.808 86.908 149.020 1.00 105.48 344 ILE A N 1
ATOM 2080 C CA . ILE A 1 344 ? 131.916 87.702 149.536 1.00 105.48 344 ILE A CA 1
ATOM 2081 C C . ILE A 1 344 ? 133.064 87.786 148.538 1.00 105.48 344 ILE A C 1
ATOM 2082 O O . ILE A 1 344 ? 133.871 88.721 148.607 1.00 105.48 344 ILE A O 1
ATOM 2087 N N . ASN A 1 345 ? 133.162 86.832 147.608 1.00 102.92 345 ASN A N 1
ATOM 2088 C CA . ASN A 1 345 ? 134.206 86.899 146.591 1.00 102.92 345 ASN A CA 1
ATOM 2089 C C . ASN A 1 345 ? 134.025 88.117 145.696 1.00 102.92 345 ASN A C 1
ATOM 2090 O O . ASN A 1 345 ? 134.997 88.809 145.371 1.00 102.92 345 ASN A O 1
ATOM 2095 N N . ILE A 1 346 ? 132.787 88.393 145.283 1.00 100.55 346 ILE A N 1
ATOM 2096 C CA . ILE A 1 346 ? 132.529 89.564 144.451 1.00 100.55 346 ILE A CA 1
ATOM 2097 C C . ILE A 1 346 ? 132.699 90.843 145.260 1.00 100.55 346 ILE A C 1
ATOM 2098 O O . ILE A 1 346 ? 133.268 91.829 144.777 1.00 100.55 346 ILE A O 1
ATOM 2103 N N . LEU A 1 347 ? 132.212 90.850 146.503 1.00 101.74 347 LEU A N 1
ATOM 2104 C CA . LEU A 1 347 ? 132.328 92.036 147.343 1.00 101.74 347 LEU A CA 1
ATOM 2105 C C . LEU A 1 347 ? 133.766 92.334 147.742 1.00 101.74 347 LEU A C 1
ATOM 2106 O O . LEU A 1 347 ? 134.064 93.472 148.121 1.00 101.74 347 LEU A O 1
ATOM 2111 N N . ALA A 1 348 ? 134.659 91.345 147.673 1.00 103.11 348 ALA A N 1
ATOM 2112 C CA . ALA A 1 348 ? 136.059 91.596 147.995 1.00 103.11 348 ALA A CA 1
ATOM 2113 C C . ALA A 1 348 ? 136.673 92.604 147.033 1.00 103.11 348 ALA A C 1
ATOM 2114 O O . ALA A 1 348 ? 137.439 93.483 147.447 1.00 103.11 348 ALA A O 1
ATOM 2116 N N . MET A 1 349 ? 136.351 92.491 145.742 1.00 100.29 349 MET A N 1
ATOM 2117 C CA . MET A 1 349 ? 136.918 93.401 144.752 1.00 100.29 349 MET A CA 1
ATOM 2118 C C . MET A 1 349 ? 136.431 94.831 144.958 1.00 100.29 349 MET A C 1
ATOM 2119 O O . MET A 1 349 ? 137.217 95.781 144.861 1.00 100.29 349 MET A O 1
ATOM 2124 N N . PHE A 1 350 ? 135.138 95.006 145.242 1.00 96.83 350 PHE A N 1
ATOM 2125 C CA . PHE A 1 350 ? 134.584 96.353 145.358 1.00 96.83 350 PHE A CA 1
ATOM 2126 C C . PHE A 1 350 ? 135.133 97.083 146.577 1.00 96.83 350 PHE A C 1
ATOM 2127 O O . PHE A 1 350 ? 135.367 98.296 146.526 1.00 96.83 350 PHE A O 1
ATOM 2135 N N . CYS A 1 351 ? 135.337 96.367 147.685 1.00 105.55 351 CYS A N 1
ATOM 2136 C CA . CYS A 1 351 ? 135.913 96.996 148.870 1.00 105.55 351 CYS A CA 1
ATOM 2137 C C . CYS A 1 351 ? 137.341 97.455 148.608 1.00 105.55 351 CYS A C 1
ATOM 2138 O O . CYS A 1 351 ? 137.756 98.520 149.082 1.00 105.55 351 CYS A O 1
ATOM 2141 N N . ASN A 1 352 ? 138.111 96.660 147.862 1.00 111.22 352 ASN A N 1
ATOM 2142 C CA . ASN A 1 352 ? 139.491 97.027 147.560 1.00 111.22 352 ASN A CA 1
ATOM 2143 C C . ASN A 1 352 ? 139.559 98.303 146.731 1.00 111.22 352 ASN A C 1
ATOM 2144 O O . ASN A 1 352 ? 140.409 99.167 146.978 1.00 111.22 352 ASN A O 1
ATOM 2149 N N . GLU A 1 353 ? 138.675 98.441 145.741 1.00 105.43 353 GLU A N 1
ATOM 2150 C CA . GLU A 1 353 ? 138.695 99.622 144.885 1.00 105.43 353 GLU A CA 1
ATOM 2151 C C . GLU A 1 353 ? 138.191 100.869 145.599 1.00 105.43 353 GLU A C 1
ATOM 2152 O O . GLU A 1 353 ? 138.389 101.978 145.092 1.00 105.43 353 GLU A O 1
ATOM 2158 N N . ASN A 1 354 ? 137.547 100.717 146.753 1.00 107.19 354 ASN A N 1
ATOM 2159 C CA . ASN A 1 354 ? 137.036 101.838 147.534 1.00 107.19 354 ASN A CA 1
ATOM 2160 C C . ASN A 1 354 ? 137.718 101.923 148.896 1.00 107.19 354 ASN A C 1
ATOM 2161 O O . ASN A 1 354 ? 137.108 102.316 149.892 1.00 107.19 354 ASN A O 1
ATOM 2166 N N . ARG A 1 355 ? 138.999 101.554 148.950 1.00 118.15 355 ARG A N 1
ATOM 2167 C CA . ARG A 1 355 ? 139.753 101.591 150.197 1.00 118.15 355 ARG A CA 1
ATOM 2168 C C . ARG A 1 355 ? 139.990 103.007 150.704 1.00 118.15 355 ARG A C 1
ATOM 2169 O O . ARG A 1 355 ? 140.403 103.171 151.857 1.00 118.15 355 ARG A O 1
ATOM 2177 N N . ASP A 1 356 ? 139.754 104.026 149.876 1.00 126.47 356 ASP A N 1
ATOM 2178 C CA . ASP A 1 356 ? 139.946 105.403 150.319 1.00 126.47 356 ASP A CA 1
ATOM 2179 C C . ASP A 1 356 ? 138.941 105.777 151.404 1.00 126.47 356 ASP A C 1
ATOM 2180 O O . ASP A 1 356 ? 139.289 106.465 152.371 1.00 126.47 356 ASP A O 1
ATOM 2185 N N . HIS A 1 357 ? 137.695 105.318 151.272 1.00 127.70 357 HIS A N 1
ATOM 2186 C CA . HIS A 1 357 ? 136.624 105.754 152.161 1.00 127.70 357 HIS A CA 1
ATOM 2187 C C . HIS A 1 357 ? 136.771 105.242 153.588 1.00 127.70 357 HIS A C 1
ATOM 2188 O O . HIS A 1 357 ? 136.054 105.723 154.471 1.00 127.70 357 HIS A O 1
ATOM 2195 N N . ILE A 1 358 ? 137.668 104.292 153.841 1.00 127.99 358 ILE A N 1
ATOM 2196 C CA . ILE A 1 358 ? 137.932 103.795 155.186 1.00 127.99 358 ILE A CA 1
ATOM 2197 C C . ILE A 1 358 ? 139.271 104.354 155.646 1.00 127.99 358 ILE A C 1
ATOM 2198 O O . ILE A 1 358 ? 140.300 104.141 154.993 1.00 127.99 358 ILE A O 1
ATOM 2203 N N . LYS A 1 359 ? 139.254 105.080 156.762 1.00 136.89 359 LYS A N 1
ATOM 2204 C CA . LYS A 1 359 ? 140.438 105.767 157.259 1.00 136.89 359 LYS A CA 1
ATOM 2205 C C . LYS A 1 359 ? 141.242 104.943 158.256 1.00 136.89 359 LYS A C 1
ATOM 2206 O O . LYS A 1 359 ? 142.306 105.396 158.691 1.00 136.89 359 LYS A O 1
ATOM 2212 N N . SER A 1 360 ? 140.769 103.756 158.627 1.00 138.76 360 SER A N 1
ATOM 2213 C CA . SER A 1 360 ? 141.466 102.898 159.574 1.00 138.76 360 SER A CA 1
ATOM 2214 C C . SER A 1 360 ? 142.322 101.841 158.891 1.00 138.76 360 SER A C 1
ATOM 2215 O O . SER A 1 360 ? 142.879 100.974 159.573 1.00 138.76 360 SER A O 1
ATOM 2218 N N . LEU A 1 361 ? 142.436 101.888 157.562 1.00 136.83 361 LEU A N 1
ATOM 2219 C CA . LEU A 1 361 ? 143.169 100.854 156.837 1.00 136.83 361 LEU A CA 1
ATOM 2220 C C . LEU A 1 361 ? 144.651 100.866 157.191 1.00 136.83 361 LEU A C 1
ATOM 2221 O O . LEU A 1 361 ? 145.228 99.824 157.524 1.00 136.83 361 LEU A O 1
ATOM 2226 N N . ASN A 1 362 ? 145.288 102.037 157.118 1.00 133.72 362 ASN A N 1
ATOM 2227 C CA . ASN A 1 362 ? 146.726 102.112 157.353 1.00 133.72 362 ASN A CA 1
ATOM 2228 C C . ASN A 1 362 ? 147.074 101.804 158.805 1.00 133.72 362 ASN A C 1
ATOM 2229 O O . ASN A 1 362 ? 148.063 101.113 159.077 1.00 133.72 362 ASN A O 1
ATOM 2234 N N . ARG A 1 363 ? 146.282 102.315 159.750 1.00 141.26 363 ARG A N 1
ATOM 2235 C CA . ARG A 1 363 ? 146.555 102.058 161.160 1.00 141.26 363 ARG A CA 1
ATOM 2236 C C . ARG A 1 363 ? 146.390 100.581 161.500 1.00 141.26 363 ARG A C 1
ATOM 2237 O O . ARG A 1 363 ? 147.201 100.016 162.243 1.00 141.26 363 ARG A O 1
ATOM 2245 N N . LEU A 1 364 ? 145.345 99.941 160.970 1.00 143.92 364 LEU A N 1
ATOM 2246 C CA . LEU A 1 364 ? 145.115 98.530 161.264 1.00 143.92 364 LEU A CA 1
ATOM 2247 C C . LEU A 1 364 ? 146.152 97.642 160.587 1.00 143.92 364 LEU A C 1
ATOM 2248 O O . LEU A 1 364 ? 146.564 96.621 161.151 1.00 143.92 364 LEU A O 1
ATOM 2253 N N . ASP A 1 365 ? 146.578 98.007 159.375 1.00 147.17 365 ASP A N 1
ATOM 2254 C CA . ASP A 1 365 ? 147.541 97.184 158.649 1.00 147.17 365 ASP A CA 1
ATOM 2255 C C . ASP A 1 365 ? 148.883 97.130 159.368 1.00 147.17 365 ASP A C 1
ATOM 2256 O O . ASP A 1 365 ? 149.518 96.071 159.433 1.00 147.17 365 ASP A O 1
ATOM 2261 N N . PHE A 1 366 ? 149.332 98.262 159.914 1.00 145.23 366 PHE A N 1
ATOM 2262 C CA . PHE A 1 366 ? 150.612 98.297 160.611 1.00 145.23 366 PHE A CA 1
ATOM 2263 C C . PHE A 1 366 ? 150.578 97.541 161.933 1.00 145.23 366 PHE A C 1
ATOM 2264 O O . PHE A 1 366 ? 151.642 97.222 162.476 1.00 145.23 366 PHE A O 1
ATOM 2266 N N . ILE A 1 367 ? 149.387 97.254 162.465 1.00 150.84 367 ILE A N 1
ATOM 2267 C CA . ILE A 1 367 ? 149.289 96.543 163.737 1.00 150.84 367 ILE A CA 1
ATOM 2268 C C . ILE A 1 367 ? 149.851 95.132 163.607 1.00 150.84 367 ILE A C 1
ATOM 2269 O O . ILE A 1 367 ? 150.594 94.661 164.477 1.00 150.84 367 ILE A O 1
ATOM 2271 N N . THR A 1 368 ? 149.507 94.439 162.527 1.00 149.21 368 THR A N 1
ATOM 2272 C CA . THR A 1 368 ? 149.986 93.079 162.308 1.00 149.21 368 THR A CA 1
ATOM 2273 C C . THR A 1 368 ? 151.445 93.076 161.863 1.00 149.21 368 THR A C 1
ATOM 2274 O O . THR A 1 368 ? 15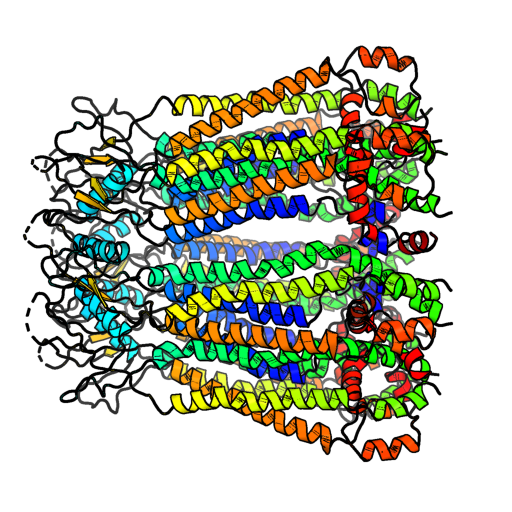1.871 92.204 161.106 1.00 149.21 368 THR A O 1
ATOM 2276 N N . GLY B 1 35 ? 135.858 123.287 159.127 1.00 168.09 35 GLY B N 1
ATOM 2277 C CA . GLY B 1 35 ? 136.692 122.781 158.053 1.00 168.09 35 GLY B CA 1
ATOM 2278 C C . GLY B 1 35 ? 136.157 123.114 156.674 1.00 168.09 35 GLY B C 1
ATOM 2279 O O . GLY B 1 35 ? 136.385 122.376 155.715 1.00 168.09 35 GLY B O 1
ATOM 2280 N N . ALA B 1 36 ? 135.433 124.232 156.579 1.00 168.67 36 ALA B N 1
ATOM 2281 C CA . ALA B 1 36 ? 134.882 124.650 155.294 1.00 168.67 36 ALA B CA 1
ATOM 2282 C C . ALA B 1 36 ? 135.986 124.997 154.303 1.00 168.67 36 ALA B C 1
ATOM 2283 O O . ALA B 1 36 ? 135.895 124.659 153.117 1.00 168.67 36 ALA B O 1
ATOM 2285 N N . LEU B 1 37 ? 137.034 125.681 154.770 1.00 166.15 37 LEU B N 1
ATOM 2286 C CA . LEU B 1 37 ? 138.139 126.037 153.884 1.00 166.15 37 LEU B CA 1
ATOM 2287 C C . LEU B 1 37 ? 138.849 124.796 153.358 1.00 166.15 37 LEU B C 1
ATOM 2288 O O . LEU B 1 37 ? 139.190 124.723 152.171 1.00 166.15 37 LEU B O 1
ATOM 2290 N N . ALA B 1 38 ? 139.089 123.812 154.228 1.00 162.28 38 ALA B N 1
ATOM 2291 C CA . ALA B 1 38 ? 139.714 122.570 153.787 1.00 162.28 38 ALA B CA 1
ATOM 2292 C C . ALA B 1 38 ? 138.812 121.805 152.828 1.00 162.28 38 ALA B C 1
ATOM 2293 O O . ALA B 1 38 ? 139.289 121.234 151.840 1.00 162.28 38 ALA B O 1
ATOM 2295 N N . ALA B 1 39 ? 137.506 121.776 153.106 1.00 160.61 39 ALA B N 1
ATOM 2296 C CA . ALA B 1 39 ? 136.575 121.065 152.236 1.00 160.61 39 ALA B CA 1
ATOM 2297 C C . ALA B 1 39 ? 136.507 121.702 150.854 1.00 160.61 39 ALA B C 1
ATOM 2298 O O . ALA B 1 39 ? 136.440 120.997 149.840 1.00 160.61 39 ALA B O 1
ATOM 2300 N N . LEU B 1 40 ? 136.516 123.036 150.792 1.00 157.75 40 LEU B N 1
ATOM 2301 C CA . LEU B 1 40 ? 136.436 123.718 149.505 1.00 157.75 40 LEU B CA 1
ATOM 2302 C C . LEU B 1 40 ? 137.675 123.471 148.654 1.00 157.75 40 LEU B C 1
ATOM 2303 O O . LEU B 1 40 ? 137.579 123.423 147.422 1.00 157.75 40 LEU B O 1
ATOM 2305 N N . LEU B 1 41 ? 138.837 123.314 149.283 1.00 150.30 41 LEU B N 1
ATOM 2306 C CA . LEU B 1 41 ? 140.095 123.061 148.588 1.00 150.30 41 LEU B CA 1
ATOM 2307 C C . LEU B 1 41 ? 140.547 121.615 148.772 1.00 150.30 41 LEU B C 1
ATOM 2308 O O . LEU B 1 41 ? 141.739 121.330 148.903 1.00 150.30 41 LEU B O 1
ATOM 2310 N N . LEU B 1 42 ? 139.593 120.686 148.781 1.00 145.23 42 LEU B N 1
ATOM 2311 C CA . LEU B 1 42 ? 139.883 119.276 149.009 1.00 145.23 42 LEU B CA 1
ATOM 2312 C C . LEU B 1 42 ? 140.509 118.589 147.802 1.00 145.23 42 LEU B C 1
ATOM 2313 O O . LEU B 1 42 ? 140.926 117.432 147.920 1.00 145.23 42 LEU B O 1
ATOM 2315 N N . GLN B 1 43 ? 140.583 119.258 146.654 1.00 139.47 43 GLN B N 1
ATOM 2316 C CA . GLN B 1 43 ? 141.175 118.669 145.458 1.00 139.47 43 GLN B CA 1
ATOM 2317 C C . GLN B 1 43 ? 142.691 118.660 145.608 1.00 139.47 43 GLN B C 1
ATOM 2318 O O . GLN B 1 43 ? 143.320 119.718 145.712 1.00 139.47 43 GLN B O 1
ATOM 2324 N N . LEU B 1 44 ? 143.279 117.468 145.619 1.00 124.02 44 LEU B N 1
ATOM 2325 C CA . LEU B 1 44 ? 144.721 117.300 145.734 1.00 124.02 44 LEU B CA 1
ATOM 2326 C C . LEU B 1 44 ? 145.306 117.019 144.357 1.00 124.02 44 LEU B C 1
ATOM 2327 O O . LEU B 1 44 ? 144.779 116.186 143.613 1.00 124.02 44 LEU B O 1
ATOM 2332 N N . LYS B 1 45 ? 146.386 117.721 144.019 1.00 106.11 45 LYS B N 1
ATOM 2333 C CA . LYS B 1 45 ? 147.036 117.506 142.733 1.00 106.11 45 LYS B CA 1
ATOM 2334 C C . LYS B 1 45 ? 147.594 116.091 142.648 1.00 106.11 45 LYS B C 1
ATOM 2335 O O . LYS B 1 45 ? 148.225 115.595 143.585 1.00 106.11 45 LYS B O 1
ATOM 2341 N N . LEU B 1 46 ? 147.353 115.437 141.511 1.00 92.54 46 LEU B N 1
ATOM 2342 C CA . LEU B 1 46 ? 147.784 114.063 141.306 1.00 92.54 46 LEU B CA 1
ATOM 2343 C C . LEU B 1 46 ? 148.699 113.881 140.102 1.00 92.54 46 LEU B C 1
ATOM 2344 O O . LEU B 1 46 ? 149.320 112.820 139.980 1.00 92.54 46 LEU B O 1
ATOM 2349 N N . GLU B 1 47 ? 148.823 114.877 139.231 1.00 89.23 47 GLU B N 1
ATOM 2350 C CA . GLU B 1 47 ? 149.628 114.777 138.021 1.00 89.23 47 GLU B CA 1
ATOM 2351 C C . GLU B 1 47 ? 150.869 115.646 138.173 1.00 89.23 47 GLU B C 1
ATOM 2352 O O . GLU B 1 47 ? 150.762 116.839 138.476 1.00 89.23 47 GLU B O 1
ATOM 2358 N N . LEU B 1 48 ? 152.039 115.048 137.964 1.00 83.35 48 LEU B N 1
ATOM 2359 C CA . LEU B 1 48 ? 153.278 115.803 138.024 1.00 83.35 48 LEU B CA 1
ATOM 2360 C C . LEU B 1 48 ? 153.382 116.748 136.827 1.00 83.35 48 LEU B C 1
ATOM 2361 O O . LEU B 1 48 ? 152.861 116.456 135.748 1.00 83.35 48 LEU B O 1
ATOM 2366 N N . PRO B 1 49 ? 154.042 117.897 136.999 1.00 76.71 49 PRO B N 1
ATOM 2367 C CA . PRO B 1 49 ? 154.196 118.829 135.869 1.00 76.71 49 PRO B CA 1
ATOM 2368 C C . PRO B 1 49 ? 154.928 118.231 134.679 1.00 76.71 49 PRO B C 1
ATOM 2369 O O . PRO B 1 49 ? 154.624 118.592 133.534 1.00 76.71 49 PRO B O 1
ATOM 2373 N N . PHE B 1 50 ? 155.886 117.332 134.914 1.00 68.34 50 PHE B N 1
ATOM 2374 C CA . PHE B 1 50 ? 156.624 116.731 133.807 1.00 68.34 50 PHE B CA 1
ATOM 2375 C C . PHE B 1 50 ? 155.703 115.920 132.905 1.00 68.34 50 PHE B C 1
ATOM 2376 O O . PHE B 1 50 ? 155.837 115.955 131.676 1.00 68.34 50 PHE B O 1
ATOM 2384 N N . ASP B 1 51 ? 154.762 115.182 133.498 1.00 66.95 51 ASP B N 1
ATOM 2385 C CA . ASP B 1 51 ? 153.797 114.434 132.699 1.00 66.95 51 ASP B CA 1
ATOM 2386 C C . ASP B 1 51 ? 152.950 115.368 131.846 1.00 66.95 51 ASP B C 1
ATOM 2387 O O . ASP B 1 51 ? 152.677 115.077 130.675 1.00 66.95 51 ASP B O 1
ATOM 2392 N N . ARG B 1 52 ? 152.525 116.498 132.418 1.00 64.68 52 ARG B N 1
ATOM 2393 C CA . ARG B 1 52 ? 151.752 117.470 131.653 1.00 64.68 52 ARG B CA 1
ATOM 2394 C C . ARG B 1 52 ? 152.563 118.032 130.493 1.00 64.68 52 ARG B C 1
ATOM 2395 O O . ARG B 1 52 ? 152.047 118.181 129.379 1.00 64.68 52 ARG B O 1
ATOM 2403 N N . VAL B 1 53 ? 153.837 118.353 130.737 1.00 58.38 53 VAL B N 1
ATOM 2404 C CA . VAL B 1 53 ? 154.686 118.878 129.670 1.00 58.38 53 VAL B CA 1
ATOM 2405 C C . VAL B 1 53 ? 154.844 117.852 128.557 1.00 58.38 53 VAL B C 1
ATOM 2406 O O . VAL B 1 53 ? 154.744 118.184 127.369 1.00 58.38 53 VAL B O 1
ATOM 2410 N N . VAL B 1 54 ? 155.088 116.590 128.919 1.00 54.88 54 VAL B N 1
ATOM 2411 C CA . VAL B 1 54 ? 155.248 115.547 127.909 1.00 54.88 54 VAL B CA 1
ATOM 2412 C C . VAL B 1 54 ? 153.965 115.375 127.106 1.00 54.88 54 VAL B C 1
ATOM 2413 O O . VAL B 1 54 ? 153.999 115.251 125.875 1.00 54.88 54 VAL B O 1
ATOM 2417 N N . THR B 1 55 ? 152.814 115.372 127.782 1.00 51.24 55 THR B N 1
ATOM 2418 C CA . THR B 1 55 ? 151.544 115.217 127.078 1.00 51.24 55 THR B CA 1
ATOM 2419 C C . THR B 1 55 ? 151.309 116.368 126.106 1.00 51.24 55 THR B C 1
ATOM 2420 O O . THR B 1 55 ? 150.950 116.149 124.942 1.00 51.24 55 THR B O 1
ATOM 2424 N N . ILE B 1 56 ? 151.527 117.606 126.561 1.00 50.15 56 ILE B N 1
ATOM 2425 C CA . ILE B 1 56 ? 151.320 118.761 125.688 1.00 50.15 56 ILE B CA 1
ATOM 2426 C C . ILE B 1 56 ? 152.263 118.708 124.495 1.00 50.15 56 ILE B C 1
ATOM 2427 O O . ILE B 1 56 ? 151.864 118.987 123.357 1.00 50.15 56 ILE B O 1
ATOM 2432 N N . GLY B 1 57 ? 153.523 118.341 124.727 1.00 49.82 57 GLY B N 1
ATOM 2433 C CA . GLY B 1 57 ? 154.485 118.308 123.642 1.00 49.82 57 GLY B CA 1
ATOM 2434 C C . GLY B 1 57 ? 154.320 117.141 122.693 1.00 49.82 57 GLY B C 1
ATOM 2435 O O . GLY B 1 57 ? 154.833 117.196 121.571 1.00 49.82 57 GLY B O 1
ATOM 2436 N N . THR B 1 58 ? 153.621 116.085 123.111 1.00 46.86 58 THR B N 1
ATOM 2437 C CA . THR B 1 58 ? 153.522 114.883 122.292 1.00 46.86 58 THR B CA 1
ATOM 2438 C C . THR B 1 58 ? 152.177 114.727 121.590 1.00 46.86 58 THR B C 1
ATOM 2439 O O . THR B 1 58 ? 152.143 114.433 120.392 1.00 46.86 58 THR B O 1
ATOM 2443 N N . VAL B 1 59 ? 151.067 114.914 122.296 1.00 43.25 59 VAL B N 1
ATOM 2444 C CA . VAL B 1 59 ? 149.750 114.541 121.783 1.00 43.25 59 VAL B CA 1
ATOM 2445 C C . VAL B 1 59 ? 149.002 115.734 121.199 1.00 43.25 59 VAL B C 1
ATOM 2446 O O . VAL B 1 59 ? 148.443 115.648 120.106 1.00 43.25 59 VAL B O 1
ATOM 2450 N N . LEU B 1 60 ? 148.978 116.860 121.917 1.00 43.81 60 LEU B N 1
ATOM 2451 C CA . LEU B 1 60 ? 148.078 117.953 121.556 1.00 43.81 60 LEU B CA 1
ATOM 2452 C C . LEU B 1 60 ? 148.460 118.600 120.228 1.00 43.81 60 LEU B C 1
ATOM 2453 O O . LEU B 1 60 ? 147.587 118.885 119.400 1.00 43.81 60 LEU B O 1
ATOM 2458 N N . VAL B 1 61 ? 149.752 118.850 120.011 1.00 41.29 61 VAL B N 1
ATOM 2459 C CA . VAL B 1 61 ? 150.180 119.585 118.816 1.00 41.29 61 VAL B CA 1
ATOM 2460 C C . VAL B 1 61 ? 149.843 118.849 117.520 1.00 41.29 61 VAL B C 1
ATOM 2461 O O . VAL B 1 61 ? 149.329 119.492 116.586 1.00 41.29 61 VAL B O 1
ATOM 2465 N N . PRO B 1 62 ? 150.101 117.540 117.382 1.00 37.73 62 PRO B N 1
ATOM 2466 C CA . PRO B 1 62 ? 149.748 116.870 116.119 1.00 37.73 62 PRO B CA 1
ATOM 2467 C C . PRO B 1 62 ? 148.277 116.967 115.761 1.00 37.73 62 PRO B C 1
ATOM 2468 O O . PRO B 1 62 ? 147.952 117.011 114.571 1.00 37.73 62 PRO B O 1
ATOM 2472 N N . ILE B 1 63 ? 147.375 117.008 116.744 1.00 35.98 63 ILE B N 1
ATOM 2473 C CA . ILE B 1 63 ? 145.957 117.174 116.432 1.00 35.98 63 ILE B CA 1
ATOM 2474 C C . ILE B 1 63 ? 145.711 118.526 115.774 1.00 35.98 63 ILE B C 1
ATOM 2475 O O . ILE B 1 63 ? 144.953 118.633 114.799 1.00 35.98 63 ILE B O 1
ATOM 2480 N N . LEU B 1 64 ? 146.348 119.579 116.291 1.00 36.88 64 LEU B N 1
ATOM 2481 C CA . LEU B 1 64 ? 146.210 120.896 115.677 1.00 36.88 64 LEU B CA 1
ATOM 2482 C C . LEU B 1 64 ? 146.764 120.905 114.258 1.00 36.88 64 LEU B C 1
ATOM 2483 O O . LEU B 1 64 ? 146.149 121.476 113.347 1.00 36.88 64 LEU B O 1
ATOM 2488 N N . LEU B 1 65 ? 147.921 120.275 114.045 1.00 34.52 65 LEU B N 1
ATOM 2489 C CA . LEU B 1 65 ? 148.462 120.214 112.687 1.00 34.52 65 LEU B CA 1
ATOM 2490 C C . LEU B 1 65 ? 147.539 119.440 111.748 1.00 34.52 65 LEU B C 1
ATOM 2491 O O . LEU B 1 65 ? 147.338 119.843 110.596 1.00 34.52 65 LEU B O 1
ATOM 2496 N N . VAL B 1 66 ? 146.967 118.332 112.221 1.00 32.75 66 VAL B N 1
ATOM 2497 C CA . VAL B 1 66 ? 146.068 117.542 111.383 1.00 32.75 66 VAL B CA 1
ATOM 2498 C C . VAL B 1 66 ? 144.823 118.341 111.022 1.00 32.75 66 VAL B C 1
ATOM 2499 O O . VAL B 1 66 ? 144.359 118.306 109.875 1.00 32.75 66 VAL B O 1
ATOM 2503 N N . THR B 1 67 ? 144.250 119.064 111.989 1.00 34.11 67 THR B N 1
ATOM 2504 C CA . THR B 1 67 ? 143.057 119.843 111.671 1.00 34.11 67 THR B CA 1
ATOM 2505 C C . THR B 1 67 ? 143.382 121.000 110.730 1.00 34.11 67 THR B C 1
ATOM 2506 O O . THR B 1 67 ? 142.567 121.336 109.861 1.00 34.11 67 THR B O 1
ATOM 2510 N N . LEU B 1 68 ? 144.576 121.591 110.852 1.00 34.54 68 LEU B N 1
ATOM 2511 C CA . LEU B 1 68 ? 144.986 122.614 109.894 1.00 34.54 68 LEU B CA 1
ATOM 2512 C C . LEU B 1 68 ? 145.113 122.032 108.490 1.00 34.54 68 LEU B C 1
ATOM 2513 O O . LEU B 1 68 ? 144.668 122.644 107.509 1.00 34.54 68 LEU B O 1
ATOM 2518 N N . VAL B 1 69 ? 145.714 120.844 108.377 1.00 34.95 69 VAL B N 1
ATOM 2519 C CA . VAL B 1 69 ? 145.856 120.199 107.073 1.00 34.95 69 VAL B CA 1
ATOM 2520 C C . VAL B 1 69 ? 144.489 119.885 106.480 1.00 34.95 69 VAL B C 1
ATOM 2521 O O . VAL B 1 69 ? 144.263 120.073 105.280 1.00 34.95 69 VAL B O 1
ATOM 2525 N N . PHE B 1 70 ? 143.561 119.391 107.303 1.00 40.26 70 PHE B N 1
ATOM 2526 C CA . PHE B 1 70 ? 142.220 119.087 106.809 1.00 40.26 70 PHE B CA 1
ATOM 2527 C C . PHE B 1 70 ? 141.508 120.345 106.323 1.00 40.26 70 PHE B C 1
ATOM 2528 O O . PHE B 1 70 ? 140.856 120.334 105.268 1.00 40.26 70 PHE B O 1
ATOM 2536 N N . THR B 1 71 ? 141.614 121.439 107.085 1.00 40.97 71 THR B N 1
ATOM 2537 C CA . THR B 1 71 ? 140.982 122.688 106.672 1.00 40.97 71 THR B CA 1
ATOM 2538 C C . THR B 1 71 ? 141.562 123.189 105.356 1.00 40.97 71 THR B C 1
ATOM 2539 O O . THR B 1 71 ? 140.822 123.653 104.481 1.00 40.97 71 THR B O 1
ATOM 2543 N N . LYS B 1 72 ? 142.884 123.100 105.193 1.00 41.15 72 LYS B N 1
ATOM 2544 C CA . LYS B 1 72 ? 143.486 123.492 103.921 1.00 41.15 72 LYS B CA 1
ATOM 2545 C C . LYS B 1 72 ? 143.036 122.580 102.785 1.00 41.15 72 LYS B C 1
ATOM 2546 O O . LYS B 1 72 ? 142.765 123.047 101.674 1.00 41.15 72 LYS B O 1
ATOM 2552 N N . ASN B 1 73 ? 142.944 121.275 103.048 1.00 44.55 73 ASN B N 1
ATOM 2553 C CA . ASN B 1 73 ? 142.670 120.303 101.997 1.00 44.55 73 ASN B CA 1
ATOM 2554 C C . ASN B 1 73 ? 141.222 120.342 101.529 1.00 44.55 73 ASN B C 1
ATOM 2555 O O . ASN B 1 73 ? 140.939 119.976 100.383 1.00 44.55 73 ASN B O 1
ATOM 2560 N N . PHE B 1 74 ? 140.297 120.781 102.385 1.00 50.20 74 PHE B N 1
ATOM 2561 C CA . PHE B 1 74 ? 138.891 120.868 102.001 1.00 50.20 74 PHE B CA 1
ATOM 2562 C C . PHE B 1 74 ? 138.487 122.262 101.536 1.00 50.20 74 PHE B C 1
ATOM 2563 O O . PHE B 1 74 ? 137.346 122.684 101.768 1.00 50.20 74 PHE B O 1
ATOM 2571 N N . ALA B 1 75 ? 139.396 122.994 100.890 1.00 48.76 75 ALA B N 1
ATOM 2572 C CA . ALA B 1 75 ? 139.091 124.312 100.346 1.00 48.76 75 ALA B CA 1
ATOM 2573 C C . ALA B 1 75 ? 139.381 124.418 98.853 1.00 48.76 75 ALA B C 1
ATOM 2574 O O . ALA B 1 75 ? 139.408 125.533 98.319 1.00 48.76 75 ALA B O 1
ATOM 2576 N N . GLU B 1 76 ? 139.589 123.296 98.165 1.00 48.28 76 GLU B N 1
ATOM 2577 C CA . GLU B 1 76 ? 139.912 123.303 96.744 1.00 48.28 76 GLU B CA 1
ATOM 2578 C C . GLU B 1 76 ? 139.495 121.974 96.130 1.00 48.28 76 GLU B C 1
ATOM 2579 O O . GLU B 1 76 ? 139.173 121.013 96.833 1.00 48.28 76 GLU B O 1
ATOM 2585 N N . GLU B 1 77 ? 139.500 121.933 94.800 1.00 42.83 77 GLU B N 1
ATOM 2586 C CA . GLU B 1 77 ? 139.245 120.690 94.092 1.00 42.83 77 GLU B CA 1
ATOM 2587 C C . GLU B 1 77 ? 140.409 119.720 94.300 1.00 42.83 77 GLU B C 1
ATOM 2588 O O . GLU B 1 77 ? 141.542 120.142 94.545 1.00 42.83 77 GLU B O 1
ATOM 2594 N N . PRO B 1 78 ? 140.154 118.411 94.214 1.00 33.71 78 PRO B N 1
ATOM 2595 C CA . PRO B 1 78 ? 141.234 117.454 94.507 1.00 33.71 78 PRO B CA 1
ATOM 2596 C C . PRO B 1 78 ? 142.306 117.388 93.434 1.00 33.71 78 PRO B C 1
ATOM 2597 O O . PRO B 1 78 ? 143.496 117.347 93.769 1.00 33.71 78 PRO B O 1
ATOM 2601 N N . ILE B 1 79 ? 141.933 117.374 92.156 1.00 31.31 79 ILE B N 1
ATOM 2602 C CA . ILE B 1 79 ? 142.890 117.156 91.077 1.00 31.31 79 ILE B CA 1
ATOM 2603 C C . ILE B 1 79 ? 142.568 118.079 89.907 1.00 31.31 79 ILE B C 1
ATOM 2604 O O . ILE B 1 79 ? 141.400 118.266 89.548 1.00 31.31 79 ILE B O 1
ATOM 2609 N N . TYR B 1 80 ? 143.611 118.669 89.325 1.00 33.60 80 TYR B N 1
ATOM 2610 C CA . TYR B 1 80 ? 143.514 119.515 88.142 1.00 33.60 80 TYR B CA 1
ATOM 2611 C C . TYR B 1 80 ? 144.286 118.860 87.008 1.00 33.60 80 TYR B C 1
ATOM 2612 O O . TYR B 1 80 ? 145.463 118.527 87.183 1.00 33.60 80 TYR B O 1
ATOM 2621 N N . CYS B 1 81 ? 143.653 118.701 85.843 1.00 46.11 81 CYS B N 1
ATOM 2622 C CA . CYS B 1 81 ? 144.406 118.275 84.668 1.00 46.11 81 CYS B CA 1
ATOM 2623 C C . CYS B 1 81 ? 143.605 118.470 83.386 1.00 46.11 81 CYS B C 1
ATOM 2624 O O . CYS B 1 81 ? 142.457 118.919 83.394 1.00 46.11 81 CYS B O 1
ATOM 2627 N N . TYR B 1 82 ? 144.249 118.102 82.278 1.00 49.22 82 TYR B N 1
ATOM 2628 C CA . TYR B 1 82 ? 143.941 118.501 80.915 1.00 49.22 82 TYR B CA 1
ATOM 2629 C C . TYR B 1 82 ? 142.845 117.612 80.326 1.00 49.22 82 TYR B C 1
ATOM 2630 O O . TYR B 1 82 ? 142.411 116.629 80.929 1.00 49.22 82 TYR B O 1
ATOM 2639 N N . THR B 1 83 ? 142.395 117.974 79.121 1.00 42.40 83 THR B N 1
ATOM 2640 C CA . THR B 1 83 ? 141.340 117.260 78.417 1.00 42.40 83 THR B CA 1
ATOM 2641 C C . THR B 1 83 ? 141.413 117.599 76.933 1.00 42.40 83 THR B C 1
ATOM 2642 O O . THR B 1 83 ? 141.554 118.783 76.591 1.00 42.40 83 THR B O 1
ATOM 2646 N N . PRO B 1 84 ? 141.331 116.609 76.042 1.00 46.24 84 PRO B N 1
ATOM 2647 C CA . PRO B 1 84 ? 141.369 116.898 74.602 1.00 46.24 84 PRO B CA 1
ATOM 2648 C C . PRO B 1 84 ? 140.184 117.744 74.159 1.00 46.24 84 PRO B C 1
ATOM 2649 O O . PRO B 1 84 ? 139.260 118.039 74.919 1.00 46.24 84 PRO B O 1
ATOM 2653 N N . HIS B 1 85 ? 140.222 118.138 72.884 1.00 50.61 85 HIS B N 1
ATOM 2654 C CA . HIS B 1 85 ? 139.218 119.062 72.361 1.00 50.61 85 HIS B CA 1
ATOM 2655 C C . HIS B 1 85 ? 137.885 118.368 72.104 1.00 50.61 85 HIS B C 1
ATOM 2656 O O . HIS B 1 85 ? 136.822 118.963 72.312 1.00 50.61 85 HIS B O 1
ATOM 2663 N N . ASN B 1 86 ? 137.916 117.114 71.644 1.00 49.88 86 ASN B N 1
ATOM 2664 C CA . ASN B 1 86 ? 136.686 116.434 71.248 1.00 49.88 86 ASN B CA 1
ATOM 2665 C C . ASN B 1 86 ? 135.807 116.055 72.434 1.00 49.88 86 ASN B C 1
ATOM 2666 O O . ASN B 1 86 ? 134.614 115.796 72.244 1.00 49.88 86 ASN B O 1
ATOM 2671 N N . PHE B 1 87 ? 136.364 116.010 73.641 1.00 44.93 87 PHE B N 1
ATOM 2672 C CA . PHE B 1 87 ? 135.605 115.578 74.808 1.00 44.93 87 PHE B CA 1
ATOM 2673 C C . PHE B 1 87 ? 134.501 116.570 75.150 1.00 44.93 87 PHE B C 1
ATOM 2674 O O . PHE B 1 87 ? 134.669 117.785 75.016 1.00 44.93 87 PHE B O 1
ATOM 2682 N N . THR B 1 88 ? 133.362 116.043 75.591 1.00 48.69 88 THR B N 1
ATOM 2683 C CA . THR B 1 88 ? 132.291 116.862 76.137 1.00 48.69 88 THR B CA 1
ATOM 2684 C C . THR B 1 88 ? 132.521 117.049 77.637 1.00 48.69 88 THR B C 1
ATOM 2685 O O . THR B 1 88 ? 133.577 116.704 78.174 1.00 48.69 88 THR B O 1
ATOM 2689 N N . ARG B 1 89 ? 131.530 117.609 78.335 1.00 49.93 89 ARG B N 1
ATOM 2690 C CA . ARG B 1 89 ? 131.703 117.903 79.754 1.00 49.93 89 ARG B CA 1
ATOM 2691 C C . ARG B 1 89 ? 131.668 116.632 80.598 1.00 49.93 89 ARG B C 1
ATOM 2692 O O . ARG B 1 89 ? 132.510 116.439 81.485 1.00 49.93 89 ARG B O 1
ATOM 2700 N N . ASP B 1 90 ? 130.697 115.753 80.335 1.00 47.80 90 ASP B N 1
ATOM 2701 C CA . ASP B 1 90 ? 130.541 114.551 81.149 1.00 47.80 90 ASP B CA 1
ATOM 2702 C C . ASP B 1 90 ? 131.741 113.620 81.015 1.00 47.80 90 ASP B C 1
ATOM 2703 O O . ASP B 1 90 ? 132.189 113.029 82.005 1.00 47.80 90 ASP B O 1
ATOM 2708 N N . GLN B 1 91 ? 132.264 113.461 79.798 1.00 43.72 91 GLN B N 1
ATOM 2709 C CA . GLN B 1 91 ? 133.438 112.617 79.616 1.00 43.72 91 GLN B CA 1
ATOM 2710 C C . GLN B 1 91 ? 134.649 113.201 80.332 1.00 43.72 91 GLN B C 1
ATOM 2711 O O . GLN B 1 91 ? 135.463 112.461 80.892 1.00 43.72 91 GLN B O 1
ATOM 2717 N N . ALA B 1 92 ? 134.779 114.530 80.334 1.00 40.78 92 ALA B N 1
ATOM 2718 C CA . ALA B 1 92 ? 135.862 115.160 81.083 1.00 40.78 92 ALA B CA 1
ATOM 2719 C C . ALA B 1 92 ? 135.722 114.900 82.579 1.00 40.78 92 ALA B C 1
ATOM 2720 O O . ALA B 1 92 ? 136.714 114.619 83.267 1.00 40.78 92 ALA B O 1
ATOM 2722 N N . LEU B 1 93 ? 134.496 114.997 83.101 1.00 35.16 93 LEU B N 1
ATOM 2723 C CA . LEU B 1 93 ? 134.271 114.707 84.514 1.00 35.16 93 LEU B CA 1
ATOM 2724 C C . LEU B 1 93 ? 134.621 113.260 84.841 1.00 35.16 93 LEU B C 1
ATOM 2725 O O . LEU B 1 93 ? 135.252 112.980 85.870 1.00 35.16 93 LEU B O 1
ATOM 2730 N N . TYR B 1 94 ? 134.225 112.327 83.972 1.00 37.83 94 TYR B N 1
ATOM 2731 C CA . TYR B 1 94 ? 134.581 110.928 84.188 1.00 37.83 94 TYR B CA 1
ATOM 2732 C C . TYR B 1 94 ? 136.090 110.736 84.155 1.00 37.83 94 TYR B C 1
ATOM 2733 O O . TYR B 1 94 ? 136.637 109.960 84.943 1.00 37.83 94 TYR B O 1
ATOM 2742 N N . ALA B 1 95 ? 136.776 111.413 83.234 1.00 38.61 95 ALA B N 1
ATOM 2743 C CA . ALA B 1 95 ? 138.227 111.284 83.150 1.00 38.61 95 ALA B CA 1
ATOM 2744 C C . ALA B 1 95 ? 138.889 111.760 84.435 1.00 38.61 95 ALA B C 1
ATOM 2745 O O . ALA B 1 95 ? 139.768 111.083 84.984 1.00 38.61 95 ALA B O 1
ATOM 2747 N N . ARG B 1 96 ? 138.460 112.919 84.941 1.00 36.62 96 ARG B N 1
ATOM 2748 C CA . ARG B 1 96 ? 139.009 113.426 86.196 1.00 36.62 96 ARG B CA 1
ATOM 2749 C C . ARG B 1 96 ? 138.765 112.444 87.335 1.00 36.62 96 ARG B C 1
ATOM 2750 O O . ARG B 1 96 ? 139.687 112.102 88.087 1.00 36.62 96 ARG B O 1
ATOM 2758 N N . GLY B 1 97 ? 137.528 111.965 87.464 1.00 36.45 97 GLY B N 1
ATOM 2759 C CA . GLY B 1 97 ? 137.211 111.070 88.565 1.00 36.45 97 GLY B CA 1
ATOM 2760 C C . GLY B 1 97 ? 137.960 109.752 88.492 1.00 36.45 97 GLY B C 1
ATOM 2761 O O . GLY B 1 97 ? 138.458 109.254 89.504 1.00 36.45 97 GLY B O 1
ATOM 2762 N N . TYR B 1 98 ? 138.044 109.168 87.297 1.00 38.67 98 TYR B N 1
ATOM 2763 C CA . TYR B 1 98 ? 138.746 107.903 87.125 1.00 38.67 98 TYR B CA 1
ATOM 2764 C C . TYR B 1 98 ? 140.237 108.052 87.398 1.00 38.67 98 TYR B C 1
ATOM 2765 O O . TYR B 1 98 ? 140.841 107.194 88.054 1.00 38.67 98 TYR B O 1
ATOM 2774 N N . CYS B 1 99 ? 140.853 109.133 86.908 1.00 38.71 99 CYS B N 1
ATOM 2775 C CA . CYS B 1 99 ? 142.281 109.314 87.137 1.00 38.71 99 CYS B CA 1
ATOM 2776 C C . CYS B 1 99 ? 142.578 109.648 88.592 1.00 38.71 99 CYS B C 1
ATOM 2777 O O . CYS B 1 99 ? 143.685 109.380 89.072 1.00 38.71 99 CYS B O 1
ATOM 2780 N N . TRP B 1 100 ? 141.615 110.231 89.307 1.00 36.71 100 TRP B N 1
ATOM 2781 C CA . TRP B 1 100 ? 141.801 110.429 90.741 1.00 36.71 100 TRP B CA 1
ATOM 2782 C C . TRP B 1 100 ? 141.629 109.123 91.509 1.00 36.71 100 TRP B C 1
ATOM 2783 O O . TRP B 1 100 ? 142.366 108.860 92.466 1.00 36.71 100 TRP B O 1
ATOM 2794 N N . THR B 1 101 ? 140.663 108.294 91.106 1.00 38.77 101 THR B N 1
ATOM 2795 C CA . THR B 1 101 ? 140.374 107.072 91.852 1.00 38.77 101 THR B CA 1
ATOM 2796 C C . THR B 1 101 ? 141.465 106.027 91.658 1.00 38.77 101 THR B C 1
ATOM 2797 O O . THR B 1 101 ? 141.920 105.406 92.626 1.00 38.77 101 THR B O 1
ATOM 2801 N N . GLU B 1 102 ? 141.896 105.810 90.413 1.00 45.23 102 GLU B N 1
ATOM 2802 C CA . GLU B 1 102 ? 142.923 104.802 90.163 1.00 45.23 102 GLU B CA 1
ATOM 2803 C C . GLU B 1 102 ? 144.253 105.207 90.784 1.00 45.23 102 GLU B C 1
ATOM 2804 O O . GLU B 1 102 ? 144.877 104.420 91.506 1.00 45.23 102 GLU B O 1
ATOM 2810 N N . LEU B 1 103 ? 144.698 106.436 90.515 1.00 43.32 103 LEU B N 1
ATOM 2811 C CA . LEU B 1 103 ? 145.938 106.978 91.071 1.00 43.32 103 LEU B CA 1
ATOM 2812 C C . LEU B 1 103 ? 147.124 106.070 90.741 1.00 43.32 103 LEU B C 1
ATOM 2813 O O . LEU B 1 103 ? 147.856 105.611 91.619 1.00 43.32 103 LEU B O 1
ATOM 2818 N N . ARG B 1 104 ? 147.299 105.801 89.449 1.00 52.60 104 ARG B N 1
ATOM 2819 C CA . ARG B 1 104 ? 148.352 104.925 88.957 1.00 52.60 104 ARG B CA 1
ATOM 2820 C C . ARG B 1 104 ? 149.122 105.625 87.848 1.00 52.60 104 ARG B C 1
ATOM 2821 O O . ARG B 1 104 ? 148.527 106.258 86.971 1.00 52.60 104 ARG B O 1
ATOM 2829 N N . ASP B 1 105 ? 150.446 105.504 87.889 1.00 56.57 105 ASP B N 1
ATOM 2830 C CA . ASP B 1 105 ? 151.298 106.109 86.879 1.00 56.57 105 ASP B CA 1
ATOM 2831 C C . ASP B 1 105 ? 151.361 105.224 85.636 1.00 56.57 105 ASP B C 1
ATOM 2832 O O . ASP B 1 105 ? 150.807 104.123 85.591 1.00 56.57 105 ASP B O 1
ATOM 2837 N N . ALA B 1 106 ? 152.049 105.722 84.611 1.00 62.46 106 ALA B N 1
ATOM 2838 C CA . ALA B 1 106 ? 152.235 104.978 83.375 1.00 62.46 106 ALA B CA 1
ATOM 2839 C C . ALA B 1 106 ? 153.547 105.400 82.732 1.00 62.46 106 ALA B C 1
ATOM 2840 O O . ALA B 1 106 ? 154.016 106.524 82.927 1.00 62.46 106 ALA B O 1
ATOM 2842 N N . LEU B 1 107 ? 154.134 104.487 81.965 1.00 76.74 107 LEU B N 1
ATOM 2843 C CA . LEU B 1 107 ? 155.391 104.732 81.277 1.00 76.74 107 LEU B CA 1
ATOM 2844 C C . LEU B 1 107 ? 155.344 104.090 79.900 1.00 76.74 107 LEU B C 1
ATOM 2845 O O . LEU B 1 107 ? 154.646 103.087 79.704 1.00 76.74 107 LEU B O 1
ATOM 2850 N N . PRO B 1 108 ? 156.070 104.642 78.929 1.00 83.50 108 PRO B N 1
ATOM 2851 C CA . PRO B 1 108 ? 156.072 104.045 77.589 1.00 83.50 108 PRO B CA 1
ATOM 2852 C C . PRO B 1 108 ? 156.921 102.784 77.538 1.00 83.50 108 PRO B C 1
ATOM 2853 O O . PRO B 1 108 ? 158.014 102.723 78.107 1.00 83.50 108 PRO B O 1
ATOM 2857 N N . GLY B 1 109 ? 156.403 101.772 76.846 1.00 87.62 109 GLY B N 1
ATOM 2858 C CA . GLY B 1 109 ? 157.132 100.537 76.643 1.00 87.62 109 GLY B CA 1
ATOM 2859 C C . GLY B 1 109 ? 157.173 99.601 77.828 1.00 87.62 109 GLY B C 1
ATOM 2860 O O . GLY B 1 109 ? 157.908 98.608 77.785 1.00 87.62 109 GLY B O 1
ATOM 2861 N N . VAL B 1 110 ? 156.413 99.879 78.883 1.00 82.79 110 VAL B N 1
ATOM 2862 C CA . VAL B 1 110 ? 156.388 99.056 80.087 1.00 82.79 110 VAL B CA 1
ATOM 2863 C C . VAL B 1 110 ? 154.954 98.614 80.334 1.00 82.79 110 VAL B C 1
ATOM 2864 O O . VAL B 1 110 ? 154.026 99.429 80.260 1.00 82.79 110 VAL B O 1
ATOM 2868 N N . ASP B 1 111 ? 154.774 97.328 80.625 1.00 86.31 111 ASP B N 1
ATOM 2869 C CA . ASP B 1 111 ? 153.450 96.801 80.911 1.00 86.31 111 ASP B CA 1
ATOM 2870 C C . ASP B 1 111 ? 152.946 97.325 82.255 1.00 86.31 111 ASP B C 1
ATOM 2871 O O . ASP B 1 111 ? 153.685 97.923 83.043 1.00 86.31 111 ASP B O 1
ATOM 2876 N N . ALA B 1 112 ? 151.659 97.086 82.515 1.00 80.93 112 ALA B N 1
ATOM 2877 C CA . ALA B 1 112 ? 151.015 97.604 83.717 1.00 80.93 112 ALA B CA 1
ATOM 2878 C C . ALA B 1 112 ? 151.482 96.916 84.992 1.00 80.93 112 ALA B C 1
ATOM 2879 O O . ALA B 1 112 ? 151.141 97.383 86.084 1.00 80.93 112 ALA B O 1
ATOM 2881 N N . SER B 1 113 ? 152.243 95.826 84.888 1.00 84.97 113 SER B N 1
ATOM 2882 C CA . SER B 1 113 ? 152.674 95.092 86.071 1.00 84.97 113 SER B CA 1
ATOM 2883 C C . SER B 1 113 ? 153.757 95.814 86.864 1.00 84.97 113 SER B C 1
ATOM 2884 O O . SER B 1 113 ? 154.060 95.390 87.985 1.00 84.97 113 SER B O 1
ATOM 2887 N N . LEU B 1 114 ? 154.345 96.884 86.322 1.00 81.52 114 LEU B N 1
ATOM 2888 C CA . LEU B 1 114 ? 155.434 97.584 86.995 1.00 81.52 114 LEU B CA 1
ATOM 2889 C C . LEU B 1 114 ? 155.171 99.082 87.118 1.00 81.52 114 LEU B C 1
ATOM 2890 O O . LEU B 1 114 ? 156.120 99.864 87.239 1.00 81.52 114 LEU B O 1
ATOM 2895 N N . TRP B 1 115 ? 153.913 99.498 87.089 1.00 69.37 115 TRP B N 1
ATOM 2896 C CA . TRP B 1 115 ? 153.588 100.918 87.166 1.00 69.37 115 TRP B CA 1
ATOM 2897 C C . TRP B 1 115 ? 153.596 101.383 88.620 1.00 69.37 115 TRP B C 1
ATOM 2898 O O . TRP B 1 115 ? 152.929 100.774 89.462 1.00 69.37 115 TRP B O 1
ATOM 2909 N N . PRO B 1 116 ? 154.335 102.440 88.950 1.00 62.00 116 PRO B N 1
ATOM 2910 C CA . PRO B 1 116 ? 154.386 102.909 90.340 1.00 62.00 116 PRO B CA 1
ATOM 2911 C C . PRO B 1 116 ? 153.058 103.496 90.795 1.00 62.00 116 PRO B C 1
ATOM 2912 O O . PRO B 1 116 ? 152.232 103.946 89.998 1.00 62.00 116 PRO B O 1
ATOM 2916 N N . SER B 1 117 ? 152.866 103.492 92.114 1.00 51.01 117 SER B N 1
ATOM 2917 C CA . SER B 1 117 ? 151.652 103.989 92.743 1.00 51.01 117 SER B CA 1
ATOM 2918 C C . SER B 1 117 ? 151.977 105.148 93.677 1.00 51.01 117 SER B C 1
ATOM 2919 O O . SER B 1 117 ? 153.132 105.372 94.048 1.00 51.01 117 SER B O 1
ATOM 2922 N N . LEU B 1 118 ? 150.935 105.890 94.054 1.00 45.68 118 LEU B N 1
ATOM 2923 C CA . LEU B 1 118 ? 151.067 107.062 94.918 1.00 45.68 118 LEU B CA 1
ATOM 2924 C C . LEU B 1 118 ? 149.963 107.082 95.971 1.00 45.68 118 LEU B C 1
ATOM 2925 O O . LEU B 1 118 ? 149.394 108.134 96.276 1.00 45.68 118 LEU B O 1
ATOM 2930 N N . PHE B 1 119 ? 149.653 105.918 96.548 1.00 45.40 119 PHE B N 1
ATOM 2931 C CA . PHE B 1 119 ? 148.494 105.807 97.432 1.00 45.40 119 PHE B CA 1
ATOM 2932 C C . PHE B 1 119 ? 148.677 106.579 98.736 1.00 45.40 119 PHE B C 1
ATOM 2933 O O . PHE B 1 119 ? 147.711 107.144 99.268 1.00 45.40 119 PHE B O 1
ATOM 2941 N N . GLU B 1 120 ? 149.891 106.606 99.284 1.00 45.55 120 GLU B N 1
ATOM 2942 C CA . GLU B 1 120 ? 150.070 107.261 100.573 1.00 45.55 120 GLU B CA 1
ATOM 2943 C C . GLU B 1 120 ? 149.935 108.777 100.484 1.00 45.55 120 GLU B C 1
ATOM 2944 O O . GLU B 1 120 ? 149.611 109.409 101.495 1.00 45.55 120 GLU B O 1
ATOM 2950 N N . HIS B 1 121 ? 150.123 109.364 99.298 1.00 39.69 121 HIS B N 1
ATOM 2951 C CA . HIS B 1 121 ? 149.826 110.783 99.122 1.00 39.69 121 HIS B CA 1
ATOM 2952 C C . HIS B 1 121 ? 148.381 111.098 99.483 1.00 39.69 121 HIS B C 1
ATOM 2953 O O . HIS B 1 121 ? 148.088 112.191 99.980 1.00 39.69 121 HIS B O 1
ATOM 2960 N N . LYS B 1 122 ? 147.470 110.159 99.237 1.00 42.58 122 LYS B N 1
ATOM 2961 C CA . LYS B 1 122 ? 146.072 110.301 99.620 1.00 42.58 122 LYS B CA 1
ATOM 2962 C C . LYS B 1 122 ? 145.794 109.762 101.017 1.00 42.58 122 LYS B C 1
ATOM 2963 O O . LYS B 1 122 ? 144.886 110.255 101.697 1.00 42.58 122 LYS B O 1
ATOM 2969 N N . PHE B 1 123 ? 146.568 108.776 101.464 1.00 45.27 123 PHE B N 1
ATOM 2970 C CA . PHE B 1 123 ? 146.314 108.088 102.727 1.00 45.27 123 PHE B CA 1
ATOM 2971 C C . PHE B 1 123 ? 147.001 108.728 103.936 1.00 45.27 123 PHE B C 1
ATOM 2972 O O . PHE B 1 123 ? 146.791 108.262 105.060 1.00 45.27 123 PHE B O 1
ATOM 2980 N N . LEU B 1 124 ? 147.801 109.779 103.743 1.00 41.38 124 LEU B N 1
ATOM 2981 C CA . LEU B 1 124 ? 148.648 110.279 104.829 1.00 41.38 124 LEU B CA 1
ATOM 2982 C C . LEU B 1 124 ? 147.905 110.711 106.093 1.00 41.38 124 LEU B C 1
ATOM 2983 O O . LEU B 1 124 ? 148.267 110.227 107.180 1.00 41.38 124 LEU B O 1
ATOM 2988 N N . PRO B 1 125 ? 146.901 111.599 106.051 1.00 42.88 125 PRO B N 1
ATOM 2989 C CA . PRO B 1 125 ? 146.418 112.203 107.313 1.00 42.88 125 PRO B CA 1
ATOM 2990 C C . PRO B 1 125 ? 145.865 111.210 108.328 1.00 42.88 125 PRO B C 1
ATOM 2991 O O . PRO B 1 125 ? 146.007 111.431 109.542 1.00 42.88 125 PRO B O 1
ATOM 2995 N N . TYR B 1 126 ? 145.230 110.128 107.876 1.00 41.09 126 TYR B N 1
ATOM 2996 C CA . TYR B 1 126 ? 144.666 109.166 108.817 1.00 41.09 126 TYR B CA 1
ATOM 2997 C C . TYR B 1 126 ? 145.751 108.477 109.635 1.00 41.09 126 TYR B C 1
ATOM 2998 O O . TYR B 1 126 ? 145.508 108.079 110.782 1.00 41.09 126 TYR B O 1
ATOM 3007 N N . ALA B 1 127 ? 146.955 108.343 109.076 1.00 40.93 127 ALA B N 1
ATOM 3008 C CA . ALA B 1 127 ? 148.063 107.781 109.841 1.00 40.93 127 ALA B CA 1
ATOM 3009 C C . ALA B 1 127 ? 148.386 108.650 111.050 1.00 40.93 127 ALA B C 1
ATOM 3010 O O . ALA B 1 127 ? 148.549 108.143 112.166 1.00 40.93 127 ALA B O 1
ATOM 3012 N N . LEU B 1 128 ? 148.463 109.969 110.852 1.00 38.64 128 LEU B N 1
ATOM 3013 C CA . LEU B 1 128 ? 148.693 110.875 111.975 1.00 38.64 128 LEU B CA 1
ATOM 3014 C C . LEU B 1 128 ? 147.523 110.851 112.950 1.00 38.64 128 LEU B C 1
ATOM 3015 O O . LEU B 1 128 ? 147.718 110.921 114.174 1.00 38.64 128 LEU B O 1
ATOM 3020 N N . LEU B 1 129 ? 146.299 110.755 112.424 1.00 38.87 129 LEU B N 1
ATOM 3021 C CA . LEU B 1 129 ? 145.128 110.699 113.294 1.00 38.87 129 LEU B CA 1
ATOM 3022 C C . LEU B 1 129 ? 145.183 109.488 114.219 1.00 38.87 129 LEU B C 1
ATOM 3023 O O . LEU B 1 129 ? 144.836 109.584 115.401 1.00 38.87 129 LEU B O 1
ATOM 3028 N N . ALA B 1 130 ? 145.616 108.339 113.697 1.00 39.19 130 ALA B N 1
ATOM 3029 C CA . ALA B 1 130 ? 145.755 107.154 114.541 1.00 39.19 130 ALA B CA 1
ATOM 3030 C C . ALA B 1 130 ? 146.960 107.268 115.471 1.00 39.19 130 ALA B C 1
ATOM 3031 O O . ALA B 1 130 ? 146.928 106.771 116.608 1.00 39.19 130 ALA B O 1
ATOM 3033 N N . PHE B 1 131 ? 148.035 107.905 114.997 1.00 43.23 131 PHE B N 1
ATOM 3034 C CA . PHE B 1 131 ? 149.238 108.047 115.810 1.00 43.23 131 PHE B CA 1
ATOM 3035 C C . PHE B 1 131 ? 148.962 108.866 117.061 1.00 43.23 131 PHE B C 1
ATOM 3036 O O . PHE B 1 131 ? 149.508 108.578 118.132 1.00 43.23 131 PHE B O 1
ATOM 3044 N N . ALA B 1 132 ? 148.119 109.893 116.943 1.00 42.10 132 ALA B N 1
ATOM 3045 C CA . ALA B 1 132 ? 147.768 110.692 118.115 1.00 42.10 132 ALA B CA 1
ATOM 3046 C C . ALA B 1 132 ? 147.208 109.815 119.234 1.00 42.10 132 ALA B C 1
ATOM 3047 O O . ALA B 1 132 ? 147.676 109.868 120.379 1.00 42.10 132 ALA B O 1
ATOM 3049 N N . ALA B 1 133 ? 146.217 108.981 118.913 1.00 39.44 133 ALA B N 1
ATOM 3050 C CA . ALA B 1 133 ? 145.594 108.145 119.936 1.00 39.44 133 ALA B CA 1
ATOM 3051 C C . ALA B 1 133 ? 146.552 107.076 120.454 1.00 39.44 133 ALA B C 1
ATOM 3052 O O . ALA B 1 133 ? 146.593 106.804 121.665 1.00 39.44 133 ALA B O 1
ATOM 3054 N N . ILE B 1 134 ? 147.312 106.440 119.556 1.00 39.03 134 ILE B N 1
ATOM 3055 C CA . ILE B 1 134 ? 148.201 105.376 120.015 1.00 39.03 134 ILE B CA 1
ATOM 3056 C C . ILE B 1 134 ? 149.302 105.949 120.900 1.00 39.03 134 ILE B C 1
ATOM 3057 O O . ILE B 1 134 ? 149.836 105.250 121.770 1.00 39.03 134 ILE B O 1
ATOM 3062 N N . MET B 1 135 ? 149.658 107.223 120.706 1.00 43.67 135 MET B N 1
ATOM 3063 C CA . MET B 1 135 ? 150.584 107.875 121.625 1.00 43.67 135 MET B CA 1
ATOM 3064 C C . MET B 1 135 ? 149.903 108.262 122.931 1.00 43.67 135 MET B C 1
ATOM 3065 O O . MET B 1 135 ? 150.540 108.241 123.989 1.00 43.67 135 MET B O 1
ATOM 3070 N N . TYR B 1 136 ? 148.620 108.629 122.878 1.00 47.14 136 TYR B N 1
ATOM 3071 C CA . TYR B 1 136 ? 147.920 109.072 124.079 1.00 47.14 136 TYR B CA 1
ATOM 3072 C C . TYR B 1 136 ? 147.549 107.929 125.020 1.00 47.14 136 TYR B C 1
ATOM 3073 O O . TYR B 1 136 ? 147.291 108.185 126.201 1.00 47.14 136 TYR B O 1
ATOM 3082 N N . VAL B 1 137 ? 147.524 106.684 124.529 1.00 49.71 137 VAL B N 1
ATOM 3083 C CA . VAL B 1 137 ? 147.058 105.562 125.361 1.00 49.71 137 VAL B CA 1
ATOM 3084 C C . VAL B 1 137 ? 147.726 105.486 126.739 1.00 49.71 137 VAL B C 1
ATOM 3085 O O . VAL B 1 137 ? 147.004 105.365 127.740 1.00 49.71 137 VAL B O 1
ATOM 3089 N N . PRO B 1 138 ? 149.061 105.529 126.868 1.00 49.13 138 PRO B N 1
ATOM 3090 C CA . PRO B 1 138 ? 149.665 105.300 128.197 1.00 49.13 138 PRO B CA 1
ATOM 3091 C C . PRO B 1 138 ? 149.249 106.302 129.265 1.00 49.13 138 PRO B C 1
ATOM 3092 O O . PRO B 1 138 ? 149.159 105.933 130.447 1.00 49.13 138 PRO B O 1
ATOM 3096 N N . ALA B 1 139 ? 149.012 107.563 128.894 1.00 55.14 139 ALA B N 1
ATOM 3097 C CA . ALA B 1 139 ? 148.601 108.554 129.882 1.00 55.14 139 ALA B CA 1
ATOM 3098 C C . ALA B 1 139 ? 147.264 108.183 130.506 1.00 55.14 139 ALA B C 1
ATOM 3099 O O . ALA B 1 139 ? 147.074 108.322 131.720 1.00 55.14 139 ALA B O 1
ATOM 3101 N N . LEU B 1 140 ? 146.322 107.710 129.689 1.00 59.04 140 LEU B N 1
ATOM 3102 C CA . LEU B 1 140 ? 145.064 107.208 130.227 1.00 59.04 140 LEU B CA 1
ATOM 3103 C C . LEU B 1 140 ? 145.266 105.906 130.989 1.00 59.04 140 LEU B C 1
ATOM 3104 O O . LEU B 1 140 ? 144.562 105.648 131.971 1.00 59.04 140 LEU B O 1
ATOM 3109 N N . GLY B 1 141 ? 146.218 105.078 130.555 1.00 61.89 141 GLY B N 1
ATOM 3110 C CA . GLY B 1 141 ? 146.438 103.805 131.224 1.00 61.89 141 GLY B CA 1
ATOM 3111 C C . GLY B 1 141 ? 146.947 103.952 132.647 1.00 61.89 141 GLY B C 1
ATOM 3112 O O . GLY B 1 141 ? 146.579 103.172 133.529 1.00 61.89 141 GLY B O 1
ATOM 3113 N N . TRP B 1 142 ? 147.807 104.945 132.888 1.00 66.22 142 TRP B N 1
ATOM 3114 C CA . TRP B 1 142 ? 148.425 105.084 134.208 1.00 66.22 142 TRP B CA 1
ATOM 3115 C C . TRP B 1 142 ? 147.405 105.401 135.300 1.00 66.22 142 TRP B C 1
ATOM 3116 O O . TRP B 1 142 ? 147.562 104.948 136.445 1.00 66.22 142 TRP B O 1
ATOM 3127 N N . GLU B 1 143 ? 146.370 106.180 134.975 1.00 69.53 143 GLU B N 1
ATOM 3128 C CA . GLU B 1 143 ? 145.412 106.613 135.989 1.00 69.53 143 GLU B CA 1
ATOM 3129 C C . GLU B 1 143 ? 144.644 105.434 136.576 1.00 69.53 143 GLU B C 1
ATOM 3130 O O . GLU B 1 143 ? 144.427 105.370 137.793 1.00 69.53 143 GLU B O 1
ATOM 3136 N N . PHE B 1 144 ? 144.237 104.484 135.729 1.00 64.55 144 PHE B N 1
ATOM 3137 C CA . PHE B 1 144 ? 143.440 103.355 136.196 1.00 64.55 144 PHE B CA 1
ATOM 3138 C C . PHE B 1 144 ? 144.167 102.526 137.245 1.00 64.55 144 PHE B C 1
ATOM 3139 O O . PHE B 1 144 ? 143.520 101.782 137.989 1.00 64.55 144 PHE B O 1
ATOM 3147 N N . LEU B 1 145 ? 145.491 102.635 137.322 1.00 67.87 145 LEU B N 1
ATOM 3148 C CA . LEU B 1 145 ? 146.261 101.934 138.339 1.00 67.87 145 LEU B CA 1
ATOM 3149 C C . LEU B 1 145 ? 146.729 102.835 139.471 1.00 67.87 145 LEU B C 1
ATOM 3150 O O . LEU B 1 145 ? 146.946 102.344 140.583 1.00 67.87 145 LEU B O 1
ATOM 3155 N N . ALA B 1 146 ? 146.892 104.137 139.229 1.00 76.47 146 ALA B N 1
ATOM 3156 C CA . ALA B 1 146 ? 147.416 105.036 140.251 1.00 76.47 146 ALA B CA 1
ATOM 3157 C C . ALA B 1 146 ? 146.359 105.956 140.857 1.00 76.47 146 ALA B C 1
ATOM 3158 O O . ALA B 1 146 ? 146.717 106.923 141.537 1.00 76.47 146 ALA B O 1
ATOM 3160 N N . SER B 1 147 ? 145.072 105.690 140.624 1.00 84.57 147 SER B N 1
ATOM 3161 C CA . SER B 1 147 ? 144.034 106.596 141.112 1.00 84.57 147 SER B CA 1
ATOM 3162 C C . SER B 1 147 ? 143.952 106.623 142.638 1.00 84.57 147 SER B C 1
ATOM 3163 O O . SER B 1 147 ? 143.958 107.698 143.248 1.00 84.57 147 SER B O 1
ATOM 3166 N N . THR B 1 148 ? 143.870 105.454 143.275 1.00 91.34 148 THR B N 1
ATOM 3167 C CA . THR B 1 148 ? 143.377 105.371 144.649 1.00 91.34 148 THR B CA 1
ATOM 3168 C C . THR B 1 148 ? 144.473 105.198 145.697 1.00 91.34 148 THR B C 1
ATOM 3169 O O . THR B 1 148 ? 144.441 105.867 146.738 1.00 91.34 148 THR B O 1
ATOM 3173 N N . ARG B 1 149 ? 145.415 104.282 145.465 1.00 92.14 149 ARG B N 1
ATOM 3174 C CA . ARG B 1 149 ? 146.409 103.959 146.484 1.00 92.14 149 ARG B CA 1
ATOM 3175 C C . ARG B 1 149 ? 147.274 105.166 146.822 1.00 92.14 149 ARG B C 1
ATOM 3176 O O . ARG B 1 149 ? 147.534 105.447 148.001 1.00 92.14 149 ARG B O 1
ATOM 3184 N N . LEU B 1 150 ? 147.730 105.889 145.798 1.00 96.06 150 LEU B N 1
ATOM 3185 C CA . LEU B 1 150 ? 148.566 107.059 146.034 1.00 96.06 150 LEU B CA 1
ATOM 3186 C C . LEU B 1 150 ? 147.808 108.127 146.808 1.00 96.06 150 LEU B C 1
ATOM 3187 O O . LEU B 1 150 ? 148.360 108.750 147.723 1.00 96.06 150 LEU B O 1
ATOM 3192 N N . THR B 1 151 ? 146.537 108.346 146.461 1.00 100.86 151 THR B N 1
ATOM 3193 C CA . THR B 1 151 ? 145.725 109.312 147.193 1.00 100.86 151 THR B CA 1
ATOM 3194 C C . THR B 1 151 ? 145.582 108.913 148.655 1.00 100.86 151 THR B C 1
ATOM 3195 O O . THR B 1 151 ? 145.708 109.756 149.551 1.00 100.86 151 THR B O 1
ATOM 3199 N N . SER B 1 152 ? 145.328 107.629 148.915 1.00 104.99 152 SER B N 1
ATOM 3200 C CA . SER B 1 152 ? 145.160 107.173 150.293 1.00 104.99 152 SER B CA 1
ATOM 3201 C C . SER B 1 152 ? 146.435 107.379 151.104 1.00 104.99 152 SER B C 1
ATOM 3202 O O . SER B 1 152 ? 146.397 107.911 152.223 1.00 104.99 152 SER B O 1
ATOM 3205 N N . GLU B 1 153 ? 147.581 106.967 150.552 1.00 107.87 153 GLU B N 1
ATOM 3206 C CA . GLU B 1 153 ? 148.833 107.113 151.291 1.00 107.87 153 GLU B CA 1
ATOM 3207 C C . GLU B 1 153 ? 149.199 108.580 151.488 1.00 107.87 153 GLU B C 1
ATOM 3208 O O . GLU B 1 153 ? 149.696 108.962 152.556 1.00 107.87 153 GLU B O 1
ATOM 3214 N N . LEU B 1 154 ? 148.962 109.419 150.476 1.00 107.34 154 LEU B N 1
ATOM 3215 C CA . LEU B 1 154 ? 149.240 110.843 150.622 1.00 107.34 154 LEU B CA 1
ATOM 3216 C C . LEU B 1 154 ? 148.361 111.468 151.696 1.00 107.34 154 LEU B C 1
ATOM 3217 O O . LEU B 1 154 ? 148.830 112.288 152.494 1.00 107.34 154 LEU B O 1
ATOM 3222 N N . ASN B 1 155 ? 147.078 111.095 151.730 1.00 113.03 155 ASN B N 1
ATOM 3223 C CA . ASN B 1 155 ? 146.189 111.609 152.764 1.00 113.03 155 ASN B CA 1
ATOM 3224 C C . ASN B 1 155 ? 146.654 111.179 154.147 1.00 113.03 155 ASN B C 1
ATOM 3225 O O . ASN B 1 155 ? 146.652 111.982 155.089 1.00 113.03 155 ASN B O 1
ATOM 3230 N N . PHE B 1 156 ? 147.068 109.916 154.288 1.00 116.94 156 PHE B N 1
ATOM 3231 C CA . PHE B 1 156 ? 147.563 109.454 155.582 1.00 116.94 156 PHE B CA 1
ATOM 3232 C C . PHE B 1 156 ? 148.804 110.229 156.010 1.00 116.94 156 PHE B C 1
ATOM 3233 O O . PHE B 1 156 ? 148.919 110.638 157.172 1.00 116.94 156 PHE B O 1
ATOM 3241 N N . LEU B 1 157 ? 149.746 110.436 155.087 1.00 116.21 157 LEU B N 1
ATOM 3242 C CA . LEU B 1 157 ? 150.962 111.170 155.430 1.00 116.21 157 LEU B CA 1
ATOM 3243 C C . LEU B 1 157 ? 150.642 112.603 155.837 1.00 116.21 157 LEU B C 1
ATOM 3244 O O . LEU B 1 157 ? 151.148 113.100 156.851 1.00 116.21 157 LEU B O 1
ATOM 3249 N N . LEU B 1 158 ? 149.787 113.278 155.064 1.00 122.20 158 LEU B N 1
ATOM 3250 C CA . LEU B 1 158 ? 149.439 114.662 155.375 1.00 122.20 158 LEU B CA 1
ATOM 3251 C C . LEU B 1 158 ? 148.715 114.762 156.710 1.00 122.20 158 LEU B C 1
ATOM 3252 O O . LEU B 1 158 ? 148.887 115.742 157.445 1.00 122.20 158 LEU B O 1
ATOM 3257 N N . GLN B 1 159 ? 147.893 113.764 157.040 1.00 129.59 159 GLN B N 1
ATOM 3258 C CA . GLN B 1 159 ? 147.274 113.735 158.360 1.00 129.59 159 GLN B CA 1
ATOM 3259 C C . GLN B 1 159 ? 148.319 113.543 159.452 1.00 129.59 159 GLN B C 1
ATOM 3260 O O . GLN B 1 159 ? 148.235 114.160 160.521 1.00 129.59 159 GLN B O 1
ATOM 3266 N N . GLU B 1 160 ? 149.316 112.692 159.198 1.00 129.77 160 GLU B N 1
ATOM 3267 C CA . GLU B 1 160 ? 150.311 112.390 160.222 1.00 129.77 160 GLU B CA 1
ATOM 3268 C C . GLU B 1 160 ? 151.237 113.572 160.486 1.00 129.77 160 GLU B C 1
ATOM 3269 O O . GLU B 1 160 ? 151.712 113.737 161.616 1.00 129.77 160 GLU B O 1
ATOM 3275 N N . ILE B 1 161 ? 151.510 114.398 159.468 1.00 129.59 161 ILE B N 1
ATOM 3276 C CA . ILE B 1 161 ? 152.455 115.506 159.634 1.00 129.59 161 ILE B CA 1
ATOM 3277 C C . ILE B 1 161 ? 152.063 116.403 160.804 1.00 129.59 161 ILE B C 1
ATOM 3278 O O . ILE B 1 161 ? 152.929 117.002 161.454 1.00 129.59 161 ILE B O 1
ATOM 3283 N N . ASP B 1 162 ? 150.766 116.498 161.108 1.00 138.59 162 ASP B N 1
ATOM 3284 C CA . ASP B 1 162 ? 150.337 117.274 162.268 1.00 138.59 162 ASP B CA 1
ATOM 3285 C C . ASP B 1 162 ? 150.878 116.680 163.564 1.00 138.59 162 ASP B C 1
ATOM 3286 O O . ASP B 1 162 ? 151.296 117.417 164.466 1.00 138.59 162 ASP B O 1
ATOM 3291 N N . ASN B 1 163 ? 150.873 115.350 163.677 1.00 140.73 163 ASN B N 1
ATOM 3292 C CA . ASN B 1 163 ? 151.318 114.704 164.910 1.00 140.73 163 ASN B CA 1
ATOM 3293 C C . ASN B 1 163 ? 152.801 114.944 165.169 1.00 140.73 163 ASN B C 1
ATOM 3294 O O . ASN B 1 163 ? 153.209 115.156 166.317 1.00 140.73 163 ASN B O 1
ATOM 3296 N N . CYS B 1 164 ? 153.623 114.915 164.118 1.00 142.20 164 CYS B N 1
ATOM 3297 C CA . CYS B 1 164 ? 155.065 115.060 164.279 1.00 142.20 164 CYS B CA 1
ATOM 3298 C C . CYS B 1 164 ? 155.486 116.473 164.661 1.00 142.20 164 CYS B C 1
ATOM 3299 O O . CYS B 1 164 ? 156.660 116.680 164.985 1.00 142.20 164 CYS B O 1
ATOM 3301 N N . TYR B 1 165 ? 154.571 117.444 164.620 1.00 140.54 165 TYR B N 1
ATOM 3302 C CA . TYR B 1 165 ? 154.925 118.810 164.992 1.00 140.54 165 TYR B CA 1
ATOM 3303 C C . TYR B 1 165 ? 155.338 118.897 166.456 1.00 140.54 165 TYR B C 1
ATOM 3304 O O . TYR B 1 165 ? 156.306 119.589 166.796 1.00 140.54 165 TYR B O 1
ATOM 3306 N N . HIS B 1 166 ? 154.621 118.205 167.335 1.00 139.55 166 HIS B N 1
ATOM 3307 C CA . HIS B 1 166 ? 154.929 118.224 168.761 1.00 139.55 166 HIS B CA 1
ATOM 3308 C C . HIS B 1 166 ? 156.206 117.446 169.058 1.00 139.55 166 HIS B C 1
ATOM 3309 O O . HIS B 1 166 ? 157.300 118.012 169.074 1.00 139.55 166 HIS B O 1
ATOM 3311 N N . ASN B 1 208 ? 155.857 105.074 168.474 1.00 127.57 208 ASN B N 1
ATOM 3312 C CA . ASN B 1 208 ? 156.797 104.939 167.368 1.00 127.57 208 ASN B CA 1
ATOM 3313 C C . ASN B 1 208 ? 156.120 104.334 166.142 1.00 127.57 208 ASN B C 1
ATOM 3314 O O . ASN B 1 208 ? 156.718 103.527 165.429 1.00 127.57 208 ASN B O 1
ATOM 3319 N N . LEU B 1 209 ? 154.865 104.724 165.909 1.00 129.45 209 LEU B N 1
ATOM 3320 C CA . LEU B 1 209 ? 154.133 104.214 164.754 1.00 129.45 209 LEU B CA 1
ATOM 3321 C C . LEU B 1 209 ? 154.792 104.645 163.449 1.00 129.45 209 LEU B C 1
ATOM 3322 O O . LEU B 1 209 ? 154.949 103.837 162.526 1.00 129.45 209 LEU B O 1
ATOM 3327 N N . PHE B 1 210 ? 155.184 105.917 163.354 1.00 124.94 210 PHE B N 1
ATOM 3328 C CA . PHE B 1 210 ? 155.849 106.405 162.151 1.00 124.94 210 PHE B CA 1
ATOM 3329 C C . PHE B 1 210 ? 157.262 105.851 162.021 1.00 124.94 210 PHE B C 1
ATOM 3330 O O . PHE B 1 210 ? 157.725 105.601 160.902 1.00 124.94 210 PHE B O 1
ATOM 3338 N N . GLU B 1 211 ? 157.961 105.660 163.143 1.00 121.72 211 GLU B N 1
ATOM 3339 C CA . GLU B 1 211 ? 159.326 105.143 163.087 1.00 121.72 211 GLU B CA 1
ATOM 3340 C C . GLU B 1 211 ? 159.364 103.741 162.492 1.00 121.72 211 GLU B C 1
ATOM 3341 O O . GLU B 1 211 ? 160.232 103.431 161.669 1.00 121.72 211 GLU B O 1
ATOM 3343 N N . LYS B 1 212 ? 158.432 102.877 162.900 1.00 120.23 212 LYS B N 1
ATOM 3344 C CA . LYS B 1 212 ? 158.350 101.539 162.328 1.00 120.23 212 LYS B CA 1
ATOM 3345 C C . LYS B 1 212 ? 157.682 101.527 160.961 1.00 120.23 212 LYS B C 1
ATOM 3346 O O . LYS B 1 212 ? 157.836 100.549 160.220 1.00 120.23 212 LYS B O 1
ATOM 3348 N N . TYR B 1 213 ? 156.944 102.584 160.613 1.00 120.16 213 TYR B N 1
ATOM 3349 C CA . TYR B 1 213 ? 156.253 102.617 159.328 1.00 120.16 213 TYR B CA 1
ATOM 3350 C C . TYR B 1 213 ? 157.245 102.661 158.172 1.00 120.16 213 TYR B C 1
ATOM 3351 O O . TYR B 1 213 ? 157.049 101.988 157.154 1.00 120.16 213 TYR B O 1
ATOM 3360 N N . LEU B 1 214 ? 158.314 103.450 158.307 1.00 118.70 214 LEU B N 1
ATOM 3361 C CA . LEU B 1 214 ? 159.281 103.572 157.220 1.00 118.70 214 LEU B CA 1
ATOM 3362 C C . LEU B 1 214 ? 160.037 102.273 156.979 1.00 118.70 214 LEU B C 1
ATOM 3363 O O . LEU B 1 214 ? 160.530 102.044 155.869 1.00 118.70 214 LEU B O 1
ATOM 3368 N N . GLU B 1 215 ? 160.149 101.419 157.998 1.00 121.99 215 GLU B N 1
ATOM 3369 C CA . GLU B 1 215 ? 160.811 100.133 157.810 1.00 121.99 215 GLU B CA 1
ATOM 3370 C C . GLU B 1 215 ? 160.044 99.262 156.822 1.00 121.99 215 GLU B C 1
ATOM 3371 O O . GLU B 1 215 ? 160.633 98.670 155.910 1.00 121.99 215 GLU B O 1
ATOM 3373 N N . ARG B 1 216 ? 158.723 99.172 156.989 1.00 120.66 216 ARG B N 1
ATOM 3374 C CA . ARG B 1 216 ? 157.904 98.384 156.074 1.00 120.66 216 ARG B CA 1
ATOM 3375 C C . ARG B 1 216 ? 157.698 99.092 154.740 1.00 120.66 216 ARG B C 1
ATOM 3376 O O . ARG B 1 216 ? 157.783 98.461 153.681 1.00 120.66 216 ARG B O 1
ATOM 3384 N N . ARG B 1 217 ? 157.426 100.399 154.771 1.00 114.31 217 ARG B N 1
ATOM 3385 C CA . ARG B 1 217 ? 157.133 101.123 153.538 1.00 114.31 217 ARG B CA 1
ATOM 3386 C C . ARG B 1 217 ? 158.364 101.261 152.655 1.00 114.31 217 ARG B C 1
ATOM 3387 O O . ARG B 1 217 ? 158.247 101.243 151.424 1.00 114.31 217 ARG B O 1
ATOM 3395 N N . GLY B 1 218 ? 159.546 101.391 153.254 1.00 117.52 218 GLY B N 1
ATOM 3396 C CA . GLY B 1 218 ? 160.754 101.601 152.478 1.00 117.52 218 GLY B CA 1
ATOM 3397 C C . GLY B 1 218 ? 161.247 100.379 151.734 1.00 117.52 218 GLY B C 1
ATOM 3398 O O . GLY B 1 218 ? 162.157 100.507 150.909 1.00 117.52 218 GLY B O 1
ATOM 3399 N N . ARG B 1 219 ? 160.672 99.208 151.999 1.00 121.80 219 ARG B N 1
ATOM 3400 C CA . ARG B 1 219 ? 161.090 97.972 151.355 1.00 121.80 219 ARG B CA 1
ATOM 3401 C C . ARG B 1 219 ? 160.122 97.514 150.273 1.00 121.80 219 ARG B C 1
ATOM 3402 O O . ARG B 1 219 ? 160.267 96.402 149.756 1.00 121.80 219 ARG B O 1
ATOM 3410 N N . SER B 1 220 ? 159.144 98.342 149.919 1.00 111.33 220 SER B N 1
ATOM 3411 C CA . SER B 1 220 ? 158.231 98.056 148.822 1.00 111.33 220 SER B CA 1
ATOM 3412 C C . SER B 1 220 ? 158.670 98.842 147.595 1.00 111.33 220 SER B C 1
ATOM 3413 O O . SER B 1 220 ? 158.999 100.027 147.697 1.00 111.33 220 SER B O 1
ATOM 3416 N N . ASN B 1 221 ? 158.681 98.180 146.440 1.00 98.57 221 ASN B N 1
ATOM 3417 C CA . ASN B 1 221 ? 159.133 98.790 145.197 1.00 98.57 221 ASN B CA 1
ATOM 3418 C C . ASN B 1 221 ? 158.058 98.729 144.118 1.00 98.57 221 ASN B C 1
ATOM 3419 O O . ASN B 1 221 ? 158.368 98.691 142.926 1.00 98.57 221 ASN B O 1
ATOM 3424 N N . PHE B 1 222 ? 156.787 98.713 144.523 1.00 89.96 222 PHE B N 1
ATOM 3425 C CA . PHE B 1 222 ? 155.711 98.618 143.543 1.00 89.96 222 PHE B CA 1
ATOM 3426 C C . PHE B 1 222 ? 155.569 99.907 142.741 1.00 89.96 222 PHE B C 1
ATOM 3427 O O . PHE B 1 222 ? 155.449 99.867 141.511 1.00 89.96 222 PHE B O 1
ATOM 3435 N N . LEU B 1 223 ? 155.573 101.058 143.419 1.00 80.46 223 LEU B N 1
ATOM 3436 C CA . LEU B 1 223 ? 155.438 102.330 142.714 1.00 80.46 223 LEU B CA 1
ATOM 3437 C C . LEU B 1 223 ? 156.618 102.576 141.782 1.00 80.46 223 LEU B C 1
ATOM 3438 O O . LEU B 1 223 ? 156.439 103.056 140.656 1.00 80.46 223 LEU B O 1
ATOM 3443 N N . ALA B 1 224 ? 157.833 102.261 142.234 1.00 82.30 224 ALA B N 1
ATOM 3444 C CA . ALA B 1 224 ? 159.001 102.412 141.373 1.00 82.30 224 ALA B CA 1
ATOM 3445 C C . ALA B 1 224 ? 158.921 101.482 140.170 1.00 82.30 224 ALA B C 1
ATOM 3446 O O . ALA B 1 224 ? 159.304 101.859 139.057 1.00 82.30 224 ALA B O 1
ATOM 3448 N N . LYS B 1 225 ? 158.427 100.259 140.375 1.00 79.96 225 LYS B N 1
ATOM 3449 C CA . LYS B 1 225 ? 158.289 99.317 139.272 1.00 79.96 225 LYS B CA 1
ATOM 3450 C C . LYS B 1 225 ? 157.208 99.736 138.285 1.00 79.96 225 LYS B C 1
ATOM 3451 O O . LYS B 1 225 ? 157.183 99.227 137.160 1.00 79.96 225 LYS B O 1
ATOM 3457 N N . LEU B 1 226 ? 156.320 100.650 138.675 1.00 70.40 226 LEU B N 1
ATOM 3458 C CA . LEU B 1 226 ? 155.260 101.120 137.791 1.00 70.40 226 LEU B CA 1
ATOM 3459 C C . LEU B 1 226 ? 155.617 102.434 137.107 1.00 70.40 226 LEU B C 1
ATOM 3460 O O . LEU B 1 226 ? 155.343 102.604 135.914 1.00 70.40 226 LEU B O 1
ATOM 3465 N N . TYR B 1 227 ? 156.221 103.370 137.844 1.00 63.85 227 TYR B N 1
ATOM 3466 C CA . TYR B 1 227 ? 156.603 104.649 137.253 1.00 63.85 227 TYR B CA 1
ATOM 3467 C C . TYR B 1 227 ? 157.652 104.463 136.165 1.00 63.85 227 TYR B C 1
ATOM 3468 O O . TYR B 1 227 ? 157.610 105.138 135.130 1.00 63.85 227 TYR B O 1
ATOM 3477 N N . LEU B 1 228 ? 158.607 103.559 136.385 1.00 62.86 228 LEU B N 1
ATOM 3478 C CA . LEU B 1 228 ? 159.613 103.282 135.365 1.00 62.86 228 LEU B CA 1
ATOM 3479 C C . LEU B 1 228 ? 158.984 102.664 134.123 1.00 62.86 228 LEU B C 1
ATOM 3480 O O . LEU B 1 228 ? 159.398 102.964 132.997 1.00 62.86 228 LEU B O 1
ATOM 3485 N N . ALA B 1 229 ? 157.985 101.798 134.308 1.00 61.79 229 ALA B N 1
ATOM 3486 C CA . ALA B 1 229 ? 157.365 101.124 133.172 1.00 61.79 229 ALA B CA 1
ATOM 3487 C C . ALA B 1 229 ? 156.618 102.104 132.276 1.00 61.79 229 ALA B C 1
ATOM 3488 O O . ALA B 1 229 ? 156.601 101.943 131.050 1.00 61.79 229 ALA B O 1
ATOM 3490 N N . ARG B 1 230 ? 155.982 103.118 132.868 1.00 55.48 230 ARG B N 1
ATOM 3491 C CA . ARG B 1 230 ? 155.217 104.074 132.073 1.00 55.48 230 ARG B CA 1
ATOM 3492 C C . ARG B 1 230 ? 156.115 104.862 131.129 1.00 55.48 230 ARG B C 1
ATOM 3493 O O . ARG B 1 230 ? 155.762 105.083 129.965 1.00 55.48 230 ARG B O 1
ATOM 3501 N N . HIS B 1 231 ? 157.281 105.298 131.610 1.00 56.51 231 HIS B N 1
ATOM 3502 C CA . HIS B 1 231 ? 158.147 106.136 130.786 1.00 56.51 231 HIS B CA 1
ATOM 3503 C C . HIS B 1 231 ? 158.846 105.326 129.701 1.00 56.51 231 HIS B C 1
ATOM 3504 O O . HIS B 1 231 ? 158.979 105.792 128.564 1.00 56.51 231 HIS B O 1
ATOM 3511 N N . VAL B 1 232 ? 159.304 104.116 130.029 1.00 55.94 232 VAL B N 1
ATOM 3512 C CA . VAL B 1 232 ? 160.032 103.318 129.046 1.00 55.94 232 VAL B CA 1
ATOM 3513 C C . VAL B 1 232 ? 159.111 102.884 127.911 1.00 55.94 232 VAL B C 1
ATOM 3514 O O . VAL B 1 232 ? 159.562 102.695 126.775 1.00 55.94 232 VAL B O 1
ATOM 3518 N N . LEU B 1 233 ? 157.813 102.731 128.186 1.00 55.11 233 LEU B N 1
ATOM 3519 C CA . LEU B 1 233 ? 156.883 102.321 127.140 1.00 55.11 233 LEU B CA 1
ATOM 3520 C C . LEU B 1 233 ? 156.697 103.417 126.097 1.00 55.11 233 LEU B C 1
ATOM 3521 O O . LEU B 1 233 ? 156.462 103.116 124.921 1.00 55.11 233 LEU B O 1
ATOM 3526 N N . ILE B 1 234 ? 156.794 104.684 126.505 1.00 52.50 234 ILE B N 1
ATOM 3527 C CA . ILE B 1 234 ? 156.696 105.784 125.549 1.00 52.50 234 ILE B CA 1
ATOM 3528 C C . ILE B 1 234 ? 157.846 105.723 124.552 1.00 52.50 234 ILE B C 1
ATOM 3529 O O . ILE B 1 234 ? 157.656 105.935 123.347 1.00 52.50 234 ILE B O 1
ATOM 3534 N N . LEU B 1 235 ? 159.055 105.432 125.036 1.00 55.04 235 LEU B N 1
ATOM 3535 C CA . LEU B 1 235 ? 160.212 105.351 124.151 1.00 55.04 235 LEU B CA 1
ATOM 3536 C C . LEU B 1 235 ? 160.057 104.225 123.136 1.00 55.04 235 LEU B C 1
ATOM 3537 O O . LEU B 1 235 ? 160.388 104.394 121.956 1.00 55.04 235 LEU B O 1
ATOM 3542 N N . LEU B 1 236 ? 159.562 103.066 123.575 1.00 56.31 236 LEU B N 1
ATOM 3543 C CA . LEU B 1 236 ? 159.410 101.934 122.665 1.00 56.31 236 LEU B CA 1
ATOM 3544 C C . LEU B 1 236 ? 158.349 102.209 121.606 1.00 56.31 236 LEU B C 1
ATOM 3545 O O . LEU B 1 236 ? 158.528 101.854 120.435 1.00 56.31 236 LEU B O 1
ATOM 3550 N N . LEU B 1 237 ? 157.239 102.837 121.995 1.00 54.63 237 LEU B N 1
ATOM 3551 C CA . LEU B 1 237 ? 156.170 103.139 121.051 1.00 54.63 237 LEU B CA 1
ATOM 3552 C C . LEU B 1 237 ? 156.535 104.251 120.077 1.00 54.63 237 LEU B C 1
ATOM 3553 O O . LEU B 1 237 ? 155.788 104.478 119.120 1.00 54.63 237 LEU B O 1
ATOM 3558 N N . SER B 1 238 ? 157.650 104.948 120.296 1.00 53.63 238 SER B N 1
ATOM 3559 C CA . SER B 1 238 ? 158.052 106.039 119.417 1.00 53.63 238 SER B CA 1
ATOM 3560 C C . SER B 1 238 ? 158.832 105.566 118.199 1.00 53.63 238 SER B C 1
ATOM 3561 O O . SER B 1 238 ? 159.196 106.396 117.359 1.00 53.63 238 SER B O 1
ATOM 3564 N N . ALA B 1 239 ? 159.103 104.265 118.083 1.00 54.68 239 ALA B N 1
ATOM 3565 C CA . ALA B 1 239 ? 159.835 103.768 116.925 1.00 54.68 239 ALA B CA 1
ATOM 3566 C C . ALA B 1 239 ? 158.952 103.682 115.687 1.00 54.68 239 ALA B C 1
ATOM 3567 O O . ALA B 1 239 ? 159.459 103.749 114.563 1.00 54.68 239 ALA B O 1
ATOM 3569 N N . VAL B 1 240 ? 157.644 103.528 115.867 1.00 53.49 240 VAL B N 1
ATOM 3570 C CA . VAL B 1 240 ? 156.721 103.374 114.743 1.00 53.49 240 VAL B CA 1
ATOM 3571 C C . VAL B 1 240 ? 156.489 104.705 114.029 1.00 53.49 240 VAL B C 1
ATOM 3572 O O . VAL B 1 240 ? 156.730 104.783 112.816 1.00 53.49 240 VAL B O 1
ATOM 3576 N N . PRO B 1 241 ? 156.014 105.766 114.699 1.00 52.94 241 PRO B N 1
ATOM 3577 C CA . PRO B 1 241 ? 155.718 107.002 113.955 1.00 52.94 241 PRO B CA 1
ATOM 3578 C C . PRO B 1 241 ? 156.933 107.631 113.295 1.00 52.94 241 PRO B C 1
ATOM 3579 O O . PRO B 1 241 ? 156.805 108.204 112.206 1.00 52.94 241 PRO B O 1
ATOM 3583 N N . ILE B 1 242 ? 158.109 107.549 113.921 1.00 51.51 242 ILE B N 1
ATOM 3584 C CA . ILE B 1 242 ? 159.299 108.161 113.337 1.00 51.51 242 ILE B CA 1
ATOM 3585 C C . ILE B 1 242 ? 159.756 107.387 112.107 1.00 51.51 242 ILE B C 1
ATOM 3586 O O . ILE B 1 242 ? 160.156 107.980 111.099 1.00 51.51 242 ILE B O 1
ATOM 3591 N N . SER B 1 243 ? 159.703 106.054 112.166 1.00 52.91 243 SER B N 1
ATOM 3592 C CA . SER B 1 243 ? 160.209 105.244 111.061 1.00 52.91 243 SER B CA 1
ATOM 3593 C C . SER B 1 243 ? 159.408 105.471 109.785 1.00 52.91 243 SER B C 1
ATOM 3594 O O . SER B 1 243 ? 159.980 105.551 108.692 1.00 52.91 243 SER B O 1
ATOM 3597 N N . TYR B 1 244 ? 158.083 105.571 109.900 1.00 54.01 244 TYR B N 1
ATOM 3598 C CA . TYR B 1 244 ? 157.255 105.731 108.708 1.00 54.01 244 TYR B CA 1
ATOM 3599 C C . TYR B 1 244 ? 157.376 107.134 108.125 1.00 54.01 244 TYR B C 1
ATOM 3600 O O . TYR B 1 244 ? 157.461 107.297 106.903 1.00 54.01 244 TYR B O 1
ATOM 3609 N N . LEU B 1 245 ? 157.367 108.160 108.978 1.00 47.96 245 LEU B N 1
ATOM 3610 C CA . LEU B 1 245 ? 157.470 109.528 108.480 1.00 47.96 245 LEU B CA 1
ATOM 3611 C C . LEU B 1 245 ? 158.848 109.805 107.893 1.00 47.96 245 LEU B C 1
ATOM 3612 O O . LEU B 1 245 ? 158.967 110.506 106.881 1.00 47.96 245 LEU B O 1
ATOM 3617 N N . CYS B 1 246 ? 159.903 109.273 108.517 1.00 55.63 246 CYS B N 1
ATOM 3618 C CA . CYS B 1 246 ? 161.251 109.501 108.007 1.00 55.63 246 CYS B CA 1
ATOM 3619 C C . CYS B 1 246 ? 161.446 108.857 106.640 1.00 55.63 246 CYS B C 1
ATOM 3620 O O . CYS B 1 246 ? 162.077 109.446 105.755 1.00 55.63 246 CYS B O 1
ATOM 3623 N N . THR B 1 247 ? 160.914 107.649 106.445 1.00 54.01 247 THR B N 1
ATOM 3624 C CA . THR B 1 247 ? 161.054 106.976 105.161 1.00 54.01 247 THR B CA 1
ATOM 3625 C C . THR B 1 247 ? 160.121 107.538 104.098 1.00 54.01 247 THR B C 1
ATOM 3626 O O . THR B 1 247 ? 160.232 107.142 102.934 1.00 54.01 247 THR B O 1
ATOM 3630 N N . TYR B 1 248 ? 159.209 108.438 104.466 1.00 46.87 248 TYR B N 1
ATOM 3631 C CA . TYR B 1 248 ? 158.317 109.079 103.507 1.00 46.87 248 TYR B CA 1
ATOM 3632 C C . TYR B 1 248 ? 158.827 110.440 103.057 1.00 46.87 248 TYR B C 1
ATOM 3633 O O . TYR B 1 248 ? 158.553 110.854 101.924 1.00 46.87 248 TYR B O 1
ATOM 3642 N N . TYR B 1 249 ? 159.574 111.137 103.915 1.00 46.39 249 TYR B N 1
ATOM 3643 C CA . TYR B 1 249 ? 160.038 112.480 103.585 1.00 46.39 249 TYR B CA 1
ATOM 3644 C C . TYR B 1 249 ? 161.057 112.473 102.453 1.00 46.39 249 TYR B C 1
ATOM 3645 O O . TYR B 1 249 ? 161.191 113.473 101.739 1.00 46.39 249 TYR B O 1
ATOM 3654 N N . ALA B 1 250 ? 161.777 111.370 102.265 1.00 50.52 250 ALA B N 1
ATOM 3655 C CA . ALA B 1 250 ? 162.869 111.311 101.301 1.00 50.52 250 ALA B CA 1
ATOM 3656 C C . ALA B 1 250 ? 162.717 110.121 100.365 1.00 50.52 250 ALA B C 1
ATOM 3657 O O . ALA B 1 250 ? 163.693 109.443 100.030 1.00 50.52 250 ALA B O 1
ATOM 3659 N N . THR B 1 251 ? 161.489 109.841 99.928 1.00 55.52 251 THR B N 1
ATOM 3660 C CA . THR B 1 251 ? 161.254 108.806 98.928 1.00 55.52 251 THR B CA 1
ATOM 3661 C C . THR B 1 251 ? 160.320 109.224 97.803 1.00 55.52 251 THR B C 1
ATOM 3662 O O . THR B 1 251 ? 160.339 108.578 96.749 1.00 55.52 251 THR B O 1
ATOM 3666 N N . GLN B 1 252 ? 159.508 110.264 97.981 1.00 50.29 252 GLN B N 1
ATOM 3667 C CA . GLN B 1 252 ? 158.511 110.654 96.992 1.00 50.29 252 GLN B CA 1
ATOM 3668 C C . GLN B 1 252 ? 158.606 112.149 96.744 1.00 50.29 252 GLN B C 1
ATOM 3669 O O . GLN B 1 252 ? 158.236 112.950 97.608 1.00 50.29 252 GLN B O 1
ATOM 3675 N N . LYS B 1 253 ? 159.097 112.520 95.563 1.00 54.08 253 LYS B N 1
ATOM 3676 C CA . LYS B 1 253 ? 159.105 113.906 95.128 1.00 54.08 253 LYS B CA 1
ATOM 3677 C C . LYS B 1 253 ? 158.303 114.117 93.853 1.00 54.08 253 LYS B C 1
ATOM 3678 O O . LYS B 1 253 ? 158.255 115.244 93.349 1.00 54.08 253 LYS B O 1
ATOM 3684 N N . GLN B 1 254 ? 157.677 113.070 93.321 1.00 54.17 254 GLN B N 1
ATOM 3685 C CA . GLN B 1 254 ? 156.886 113.191 92.107 1.00 54.17 254 GLN B CA 1
ATOM 3686 C C . GLN B 1 254 ? 155.637 114.026 92.357 1.00 54.17 254 GLN B C 1
ATOM 3687 O O . GLN B 1 254 ? 155.021 113.967 93.424 1.00 54.17 254 GLN B O 1
ATOM 3693 N N . ASN B 1 255 ? 155.268 114.816 91.351 1.00 48.61 255 ASN B N 1
ATOM 3694 C CA . ASN B 1 255 ? 154.066 115.636 91.410 1.00 48.61 255 ASN B CA 1
ATOM 3695 C C . ASN B 1 255 ? 153.215 115.559 90.152 1.00 48.61 255 ASN B C 1
ATOM 3696 O O . ASN B 1 255 ? 152.055 115.985 90.191 1.00 48.61 255 ASN B O 1
ATOM 3701 N N . GLU B 1 256 ? 153.740 115.033 89.047 1.00 51.86 256 GLU B N 1
ATOM 3702 C CA . GLU B 1 256 ? 152.994 114.878 87.809 1.00 51.86 256 GLU B CA 1
ATOM 3703 C C . GLU B 1 256 ? 153.103 113.438 87.332 1.00 51.86 256 GLU B C 1
ATOM 3704 O O . GLU B 1 256 ? 154.111 112.765 87.567 1.00 51.86 256 GLU B O 1
ATOM 3710 N N . PHE B 1 257 ? 152.058 112.971 86.654 1.00 44.00 257 PHE B N 1
ATOM 3711 C CA . PHE B 1 257 ? 152.057 111.634 86.081 1.00 44.00 257 PHE B CA 1
ATOM 3712 C C . PHE B 1 257 ? 151.136 111.618 84.872 1.00 44.00 257 PHE B C 1
ATOM 3713 O O . PHE B 1 257 ? 150.302 112.508 84.691 1.00 44.00 257 PHE B O 1
ATOM 3721 N N . THR B 1 258 ? 151.295 110.590 84.042 1.00 46.92 258 THR B N 1
ATOM 3722 C CA . THR B 1 258 ? 150.536 110.458 82.799 1.00 46.92 258 THR B CA 1
ATOM 3723 C C . THR B 1 258 ? 149.482 109.371 82.992 1.00 46.92 258 THR B C 1
ATOM 3724 O O . THR B 1 258 ? 149.709 108.198 82.696 1.00 46.92 258 THR B O 1
ATOM 3728 N N . CYS B 1 259 ? 148.316 109.775 83.489 1.00 48.53 259 CYS B N 1
ATOM 3729 C CA . CYS B 1 259 ? 147.204 108.848 83.641 1.00 48.53 259 CYS B CA 1
ATOM 3730 C C . CYS B 1 259 ? 146.734 108.359 82.278 1.00 48.53 259 CYS B C 1
ATOM 3731 O O . CYS B 1 259 ? 146.628 109.134 81.324 1.00 48.53 259 CYS B O 1
ATOM 3734 N N . ALA B 1 260 ? 146.452 107.059 82.186 1.00 52.92 260 ALA B N 1
ATOM 3735 C CA . ALA B 1 260 ? 146.054 106.419 80.931 1.00 52.92 260 ALA B CA 1
ATOM 3736 C C . ALA B 1 260 ? 144.772 105.629 81.169 1.00 52.92 260 ALA B C 1
ATOM 3737 O O . ALA B 1 260 ? 144.813 104.478 81.612 1.00 52.92 260 ALA B O 1
ATOM 3739 N N . LEU B 1 261 ? 143.632 106.247 80.872 1.00 57.66 261 LEU B N 1
ATOM 3740 C CA . LEU B 1 261 ? 142.341 105.582 80.976 1.00 57.66 261 LEU B CA 1
ATOM 3741 C C . LEU B 1 261 ? 142.079 104.781 79.707 1.00 57.66 261 LEU B C 1
ATOM 3742 O O . LEU B 1 261 ? 142.250 105.292 78.596 1.00 57.66 261 LEU B O 1
ATOM 3747 N N . GLY B 1 262 ? 141.691 103.519 79.874 1.00 73.67 262 GLY B N 1
ATOM 3748 C CA . GLY B 1 262 ? 141.446 102.664 78.730 1.00 73.67 262 GLY B CA 1
ATOM 3749 C C . GLY B 1 262 ? 139.984 102.366 78.469 1.00 73.67 262 GLY B C 1
ATOM 3750 O O . GLY B 1 262 ? 139.384 101.527 79.148 1.00 73.67 262 GLY B O 1
ATOM 3751 N N . ALA B 1 263 ? 139.407 103.044 77.475 1.00 85.00 263 ALA B N 1
ATOM 3752 C CA . ALA B 1 263 ? 138.042 102.793 77.025 1.00 85.00 263 ALA B CA 1
ATOM 3753 C C . ALA B 1 263 ? 137.771 103.552 75.733 1.00 85.00 263 ALA B C 1
ATOM 3754 O O . ALA B 1 263 ? 138.130 104.728 75.617 1.00 85.00 263 ALA B O 1
ATOM 3756 N N . SER B 1 264 ? 137.144 102.901 74.755 1.00 88.38 264 SER B N 1
ATOM 3757 C CA . SER B 1 264 ? 136.740 103.553 73.509 1.00 88.38 264 SER B CA 1
ATOM 3758 C C . SER B 1 264 ? 135.320 103.142 73.134 1.00 88.38 264 SER B C 1
ATOM 3759 O O . SER B 1 264 ? 135.102 102.478 72.113 1.00 88.38 264 SER B O 1
ATOM 3762 N N . PRO B 1 265 ? 134.318 103.520 73.945 1.00 82.38 265 PRO B N 1
ATOM 3763 C CA . PRO B 1 265 ? 132.915 103.258 73.560 1.00 82.38 265 PRO B CA 1
ATOM 3764 C C . PRO B 1 265 ? 132.338 104.395 72.721 1.00 82.38 265 PRO B C 1
ATOM 3765 O O . PRO B 1 265 ? 131.571 105.245 73.193 1.00 82.38 265 PRO B O 1
ATOM 3769 N N . ASP B 1 266 ? 132.715 104.427 71.447 1.00 96.53 266 ASP B N 1
ATOM 3770 C CA . ASP B 1 266 ? 132.256 105.479 70.545 1.00 96.53 266 ASP B CA 1
ATOM 3771 C C . ASP B 1 266 ? 130.762 105.363 70.267 1.00 96.53 266 ASP B C 1
ATOM 3772 O O . ASP B 1 266 ? 130.101 106.355 69.961 1.00 96.53 266 ASP B O 1
ATOM 3777 N N . PRO B 1 273 ? 144.108 102.066 71.543 1.00 92.99 273 PRO B N 1
ATOM 3778 C CA . PRO B 1 273 ? 143.865 103.428 71.057 1.00 92.99 273 PRO B CA 1
ATOM 3779 C C . PRO B 1 273 ? 143.318 104.345 72.146 1.00 92.99 273 PRO B C 1
ATOM 3780 O O . PRO B 1 273 ? 142.681 105.354 71.842 1.00 92.99 273 PRO B O 1
ATOM 3784 N N . ALA B 1 274 ? 143.566 103.987 73.402 1.00 80.08 274 ALA B N 1
ATOM 3785 C CA . ALA B 1 274 ? 143.085 104.783 74.520 1.00 80.08 274 ALA B CA 1
ATOM 3786 C C . ALA B 1 274 ? 143.816 106.120 74.591 1.00 80.08 274 ALA B C 1
ATOM 3787 O O . ALA B 1 274 ? 145.003 106.224 74.272 1.00 80.08 274 ALA B O 1
ATOM 3789 N N . VAL B 1 275 ? 143.087 107.152 75.014 1.00 67.99 275 VAL B N 1
ATOM 3790 C CA . VAL B 1 275 ? 143.671 108.480 75.141 1.00 67.99 275 VAL B CA 1
ATOM 3791 C C . VAL B 1 275 ? 144.546 108.547 76.389 1.00 67.99 275 VAL B C 1
ATOM 3792 O O . VAL B 1 275 ? 144.477 107.697 77.281 1.00 67.99 275 VAL B O 1
ATOM 3796 N N . ARG B 1 276 ? 145.383 109.580 76.449 1.00 62.38 276 ARG B N 1
ATOM 3797 C CA . ARG B 1 276 ? 146.297 109.787 77.563 1.00 62.38 276 ARG B CA 1
ATOM 3798 C C . ARG B 1 276 ? 146.242 111.236 78.017 1.00 62.38 276 ARG B C 1
ATOM 3799 O O . ARG B 1 276 ? 146.203 112.154 77.192 1.00 62.38 276 ARG B O 1
ATOM 3807 N N . VAL B 1 277 ? 146.241 111.436 79.335 1.00 51.68 277 VAL B N 1
ATOM 3808 C CA . VAL B 1 277 ? 146.246 112.762 79.935 1.00 51.68 277 VAL B CA 1
ATOM 3809 C C . VAL B 1 277 ? 147.321 112.804 81.014 1.00 51.68 277 VAL B C 1
ATOM 3810 O O . VAL B 1 277 ? 147.739 111.777 81.552 1.00 51.68 277 VAL B O 1
ATOM 3814 N N . SER B 1 278 ? 147.770 114.018 81.326 1.00 45.96 278 SER B N 1
ATOM 3815 C CA . SER B 1 278 ? 148.763 114.252 82.366 1.00 45.96 278 SER B CA 1
ATOM 3816 C C . SER B 1 278 ? 148.136 115.102 83.459 1.00 45.96 278 SER B C 1
ATOM 3817 O O . SER B 1 278 ? 147.590 116.173 83.175 1.00 45.96 278 SER B O 1
ATOM 3820 N N . CYS B 1 279 ? 148.220 114.637 84.704 1.00 47.48 279 CYS B N 1
ATOM 3821 C CA . CYS B 1 279 ? 147.503 115.277 85.794 1.00 47.48 279 CYS B CA 1
ATOM 3822 C C . CYS B 1 279 ? 148.444 115.735 86.902 1.00 47.48 279 CYS B C 1
ATOM 3823 O O . CYS B 1 279 ? 149.579 115.268 87.026 1.00 47.48 279 CYS B O 1
ATOM 3826 N N . LYS B 1 280 ? 147.942 116.673 87.705 1.00 40.01 280 LYS B N 1
ATOM 3827 C CA . LYS B 1 280 ? 148.709 117.371 88.727 1.00 40.01 280 LYS B CA 1
ATOM 3828 C C . LYS B 1 280 ? 148.003 117.254 90.071 1.00 40.01 280 LYS B C 1
ATOM 3829 O O . LYS B 1 280 ? 146.771 117.297 90.139 1.00 40.01 280 LYS B O 1
ATOM 3835 N N . LEU B 1 281 ? 148.787 117.111 91.140 1.00 35.82 281 LEU B N 1
ATOM 3836 C CA . LEU B 1 281 ? 148.244 116.968 92.489 1.00 35.82 281 LEU B CA 1
ATOM 3837 C C . LEU B 1 281 ? 148.592 118.194 93.321 1.00 35.82 281 LEU B C 1
ATOM 3838 O O . LEU B 1 281 ? 149.730 118.315 93.802 1.00 35.82 281 LEU B O 1
ATOM 3843 N N . PRO B 1 282 ? 147.661 119.137 93.521 1.00 34.74 282 PRO B N 1
ATOM 3844 C CA . PRO B 1 282 ? 147.928 120.317 94.349 1.00 34.74 282 PRO B CA 1
ATOM 3845 C C . PRO B 1 282 ? 147.669 120.080 95.836 1.00 34.74 282 PRO B C 1
ATOM 3846 O O . PRO B 1 282 ? 147.054 120.905 96.521 1.00 34.74 282 PRO B O 1
ATOM 3850 N N . SER B 1 283 ? 148.138 118.944 96.349 1.00 38.41 283 SER B N 1
ATOM 3851 C CA . SER B 1 283 ? 148.016 118.621 97.767 1.00 38.41 283 SER B CA 1
ATOM 3852 C C . SER B 1 283 ? 149.294 117.971 98.277 1.00 38.41 283 SER B C 1
ATOM 3853 O O . SER B 1 283 ? 149.259 117.072 99.123 1.00 38.41 283 SER B O 1
ATOM 3856 N N . VAL B 1 284 ? 150.442 118.416 97.770 1.00 35.93 284 VAL B N 1
ATOM 3857 C CA . VAL B 1 284 ? 151.717 117.806 98.134 1.00 35.93 284 VAL B CA 1
ATOM 3858 C C . VAL B 1 284 ? 152.736 118.804 98.660 1.00 35.93 284 VAL B C 1
ATOM 3859 O O . VAL B 1 284 ? 153.647 118.410 99.412 1.00 35.93 284 VAL B O 1
ATOM 3863 N N . GLN B 1 285 ? 152.639 120.095 98.339 1.00 40.10 285 GLN B N 1
ATOM 3864 C CA . GLN B 1 285 ? 153.649 121.049 98.780 1.00 40.10 285 GLN B CA 1
ATOM 3865 C C . GLN B 1 285 ? 153.494 121.444 100.241 1.00 40.10 285 GLN B C 1
ATOM 3866 O O . GLN B 1 285 ? 154.427 122.015 100.814 1.00 40.10 285 GLN B O 1
ATOM 3872 N N . LEU B 1 286 ? 152.347 121.159 100.853 1.00 39.28 286 LEU B N 1
ATOM 3873 C CA . LEU B 1 286 ? 152.119 121.473 102.258 1.00 39.28 286 LEU B CA 1
ATOM 3874 C C . LEU B 1 286 ? 152.300 120.268 103.169 1.00 39.28 286 LEU B C 1
ATOM 3875 O O . LEU B 1 286 ? 152.830 120.410 104.274 1.00 39.28 286 LEU B O 1
ATOM 3880 N N . GLN B 1 287 ? 151.874 119.082 102.730 1.00 40.62 287 GLN B N 1
ATOM 3881 C CA . GLN B 1 287 ? 152.063 117.881 103.534 1.00 40.62 287 GLN B CA 1
ATOM 3882 C C . GLN B 1 287 ? 153.532 117.516 103.686 1.00 40.62 287 GLN B C 1
ATOM 3883 O O . GLN B 1 287 ? 153.883 116.777 104.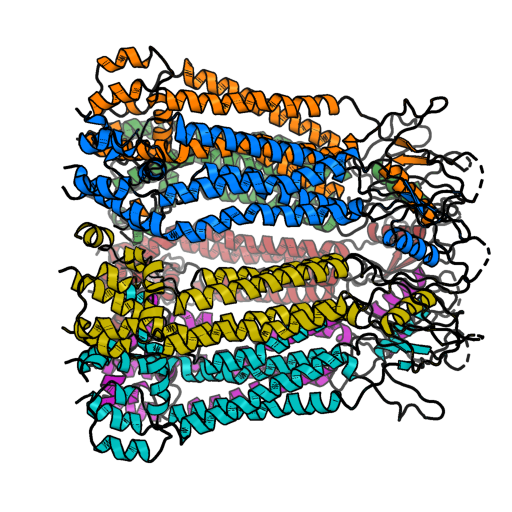612 1.00 40.62 287 GLN B O 1
ATOM 3889 N N . ARG B 1 288 ? 154.397 118.011 102.799 1.00 38.24 288 ARG B N 1
ATOM 3890 C CA . ARG B 1 288 ? 155.827 117.764 102.943 1.00 38.24 288 ARG B CA 1
ATOM 3891 C C . ARG B 1 288 ? 156.401 118.521 104.134 1.00 38.24 288 ARG B C 1
ATOM 3892 O O . ARG B 1 288 ? 157.239 117.989 104.870 1.00 38.24 288 ARG B O 1
ATOM 3900 N N . ILE B 1 289 ? 155.968 119.768 104.333 1.00 37.22 289 ILE B N 1
ATOM 3901 C CA . ILE B 1 289 ? 156.499 120.581 105.422 1.00 37.22 289 ILE B CA 1
ATOM 3902 C C . ILE B 1 289 ? 156.012 120.064 106.771 1.00 37.22 289 ILE B C 1
ATOM 3903 O O . ILE B 1 289 ? 156.770 120.031 107.747 1.00 37.22 289 ILE B O 1
ATOM 3908 N N . ILE B 1 290 ? 154.742 119.659 106.850 1.00 35.44 290 ILE B N 1
ATOM 3909 C CA . ILE B 1 290 ? 154.193 119.167 108.112 1.00 35.44 290 ILE B CA 1
ATOM 3910 C C . ILE B 1 290 ? 154.913 117.899 108.551 1.00 35.44 290 ILE B C 1
ATOM 3911 O O . ILE B 1 290 ? 155.212 117.716 109.738 1.00 35.44 290 ILE B O 1
ATOM 3916 N N . ALA B 1 291 ? 155.209 117.006 107.606 1.00 40.37 291 ALA B N 1
ATOM 3917 C CA . ALA B 1 291 ? 155.916 115.776 107.936 1.00 40.37 291 ALA B CA 1
ATOM 3918 C C . ALA B 1 291 ? 157.359 116.016 108.358 1.00 40.37 291 ALA B C 1
ATOM 3919 O O . ALA B 1 291 ? 157.994 115.092 108.876 1.00 40.37 291 ALA B O 1
ATOM 3921 N N . GLY B 1 292 ? 157.889 117.218 108.149 1.00 43.47 292 GLY B N 1
ATOM 3922 C CA . GLY B 1 292 ? 159.238 117.537 108.574 1.00 43.47 292 GLY B CA 1
ATOM 3923 C C . GLY B 1 292 ? 159.296 118.108 109.975 1.00 43.47 292 GLY B C 1
ATOM 3924 O O . GLY B 1 292 ? 160.194 117.773 110.754 1.00 43.47 292 GLY B O 1
ATOM 3925 N N . VAL B 1 293 ? 158.341 118.980 110.304 1.00 41.37 293 VAL B N 1
ATOM 3926 C CA . VAL B 1 293 ? 158.287 119.557 111.644 1.00 41.37 293 VAL B CA 1
ATOM 3927 C C . VAL B 1 293 ? 158.001 118.480 112.682 1.00 41.37 293 VAL B C 1
ATOM 3928 O O . VAL B 1 293 ? 158.601 118.466 113.763 1.00 41.37 293 VAL B O 1
ATOM 3932 N N . ASP B 1 294 ? 157.083 117.561 112.373 1.00 47.81 294 ASP B N 1
ATOM 3933 C CA . ASP B 1 294 ? 156.693 116.545 113.346 1.00 47.81 294 ASP B CA 1
ATOM 3934 C C . ASP B 1 294 ? 157.861 115.632 113.701 1.00 47.81 294 ASP B C 1
ATOM 3935 O O . ASP B 1 294 ? 157.925 115.099 114.815 1.00 47.81 294 ASP B O 1
ATOM 3940 N N . ILE B 1 295 ? 158.794 115.438 112.767 1.00 48.54 295 ILE B N 1
ATOM 3941 C CA . ILE B 1 295 ? 159.959 114.599 113.041 1.00 48.54 295 ILE B CA 1
ATOM 3942 C C . ILE B 1 295 ? 160.833 115.240 114.113 1.00 48.54 295 ILE B C 1
ATOM 3943 O O . ILE B 1 295 ? 161.264 114.579 115.065 1.00 48.54 295 ILE B O 1
ATOM 3948 N N . VAL B 1 296 ? 161.103 116.539 113.975 1.00 46.67 296 VAL B N 1
ATOM 3949 C CA . VAL B 1 296 ? 161.964 117.228 114.932 1.00 46.67 296 VAL B CA 1
ATOM 3950 C C . VAL B 1 296 ? 161.286 117.323 116.293 1.00 46.67 296 VAL B C 1
ATOM 3951 O O . VAL B 1 296 ? 161.901 117.055 117.331 1.00 46.67 296 VAL B O 1
ATOM 3955 N N . LEU B 1 297 ? 160.005 117.700 116.308 1.00 46.67 297 LEU B N 1
ATOM 3956 C CA . LEU B 1 297 ? 159.301 117.885 117.574 1.00 46.67 297 LEU B CA 1
ATOM 3957 C C . LEU B 1 297 ? 159.202 116.581 118.355 1.00 46.67 297 LEU B C 1
ATOM 3958 O O . LEU B 1 297 ? 159.362 116.570 119.581 1.00 46.67 297 LEU B O 1
ATOM 3963 N N . LEU B 1 298 ? 158.934 115.472 117.664 1.00 53.10 298 LEU B N 1
ATOM 3964 C CA . LEU B 1 298 ? 158.796 114.194 118.353 1.00 53.10 298 LEU B CA 1
ATOM 3965 C C . LEU B 1 298 ? 160.144 113.637 118.790 1.00 53.10 298 LEU B C 1
ATOM 3966 O O . LEU B 1 298 ? 160.214 112.890 119.773 1.00 53.10 298 LEU B O 1
ATOM 3971 N N . CYS B 1 299 ? 161.222 113.981 118.080 1.00 55.22 299 CYS B N 1
ATOM 3972 C CA . CYS B 1 299 ? 162.534 113.445 118.427 1.00 55.22 299 CYS B CA 1
ATOM 3973 C C . CYS B 1 299 ? 163.124 114.132 119.653 1.00 55.22 299 CYS B C 1
ATOM 3974 O O . CYS B 1 299 ? 163.814 113.484 120.448 1.00 55.22 299 CYS B O 1
ATOM 3977 N N . VAL B 1 300 ? 162.878 115.434 119.818 1.00 58.90 300 VAL B N 1
ATOM 3978 C CA . VAL B 1 300 ? 163.412 116.150 120.975 1.00 58.90 300 VAL B CA 1
ATOM 3979 C C . VAL B 1 300 ? 162.797 115.620 122.263 1.00 58.90 300 VAL B C 1
ATOM 3980 O O . VAL B 1 300 ? 163.496 115.413 123.263 1.00 58.90 300 VAL B O 1
ATOM 3984 N N . MET B 1 301 ? 161.481 115.391 122.262 1.00 62.63 301 MET B N 1
ATOM 3985 C CA . MET B 1 301 ? 160.821 114.872 123.456 1.00 62.63 301 MET B CA 1
ATOM 3986 C C . MET B 1 301 ? 161.314 113.475 123.809 1.00 62.63 301 MET B C 1
ATOM 3987 O O . MET B 1 301 ? 161.263 113.076 124.977 1.00 62.63 301 MET B O 1
ATOM 3992 N N . ASN B 1 302 ? 161.784 112.716 122.817 1.00 62.73 302 ASN B N 1
ATOM 3993 C CA . ASN B 1 302 ? 162.375 111.414 123.103 1.00 62.73 302 ASN B CA 1
ATOM 3994 C C . ASN B 1 302 ? 163.680 111.559 123.876 1.00 62.73 302 ASN B C 1
ATOM 3995 O O . ASN B 1 302 ? 163.976 110.752 124.764 1.00 62.73 302 ASN B O 1
ATOM 4000 N N . LEU B 1 303 ? 164.475 112.581 123.549 1.00 65.97 303 LEU B N 1
ATOM 4001 C CA . LEU B 1 303 ? 165.762 112.763 124.214 1.00 65.97 303 LEU B CA 1
ATOM 4002 C C . LEU B 1 303 ? 165.592 113.298 125.631 1.00 65.97 303 LEU B C 1
ATOM 4003 O O . LEU B 1 303 ? 166.294 112.863 126.552 1.00 65.97 303 LEU B O 1
ATOM 4008 N N . ILE B 1 304 ? 164.667 114.242 125.827 1.00 68.46 304 ILE B N 1
ATOM 4009 C CA . ILE B 1 304 ? 164.504 114.869 127.134 1.00 68.46 304 ILE B CA 1
ATOM 4010 C C . ILE B 1 304 ? 164.030 113.875 128.188 1.00 68.46 304 ILE B C 1
ATOM 4011 O O . ILE B 1 304 ? 164.306 114.062 129.378 1.00 68.46 304 ILE B O 1
ATOM 4016 N N . ILE B 1 305 ? 163.323 112.818 127.784 1.00 68.66 305 ILE B N 1
ATOM 4017 C CA . ILE B 1 305 ? 162.894 111.807 128.744 1.00 68.66 305 ILE B CA 1
ATOM 4018 C C . ILE B 1 305 ? 164.092 111.022 129.264 1.00 68.66 305 ILE B C 1
ATOM 4019 O O . ILE B 1 305 ? 164.180 110.713 130.459 1.00 68.66 305 ILE B O 1
ATOM 4024 N N . LEU B 1 306 ? 165.039 110.701 128.380 1.00 74.16 306 LEU B N 1
ATOM 4025 C CA . LEU B 1 306 ? 166.173 109.867 128.769 1.00 74.16 306 LEU B CA 1
ATOM 4026 C C . LEU B 1 306 ? 167.047 110.552 129.813 1.00 74.16 306 LEU B C 1
ATOM 4027 O O . LEU B 1 306 ? 167.505 109.910 130.765 1.00 74.16 306 LEU B O 1
ATOM 4032 N N . VAL B 1 307 ? 167.298 111.853 129.650 1.00 79.45 307 VAL B N 1
ATOM 4033 C CA . VAL B 1 307 ? 168.196 112.550 130.566 1.00 79.45 307 VAL B CA 1
ATOM 4034 C C . VAL B 1 307 ? 167.569 112.676 131.952 1.00 79.45 307 VAL B C 1
ATOM 4035 O O . VAL B 1 307 ? 168.263 112.580 132.971 1.00 79.45 307 VAL B O 1
ATOM 4039 N N . ASN B 1 308 ? 166.252 112.890 132.018 1.00 79.23 308 ASN B N 1
ATOM 4040 C CA . ASN B 1 308 ? 165.597 113.044 133.312 1.00 79.23 308 ASN B CA 1
ATOM 4041 C C . ASN B 1 308 ? 165.534 111.728 134.076 1.00 79.23 308 ASN B C 1
ATOM 4042 O O . ASN B 1 308 ? 165.632 111.726 135.309 1.00 79.23 308 ASN B O 1
ATOM 4047 N N . LEU B 1 309 ? 165.361 110.608 133.371 1.00 82.64 309 LEU B N 1
ATOM 4048 C CA . LEU B 1 309 ? 165.256 109.317 134.044 1.00 82.64 309 LEU B CA 1
ATOM 4049 C C . LEU B 1 309 ? 166.549 108.960 134.767 1.00 82.64 309 LEU B C 1
ATOM 4050 O O . LEU B 1 309 ? 166.518 108.464 135.900 1.00 82.64 309 LEU B O 1
ATOM 4055 N N . ILE B 1 310 ? 167.695 109.197 134.127 1.00 90.35 310 ILE B N 1
ATOM 4056 C CA . ILE B 1 310 ? 168.974 108.870 134.749 1.00 90.35 310 ILE B CA 1
ATOM 4057 C C . ILE B 1 310 ? 169.224 109.752 135.966 1.00 90.35 310 ILE B C 1
ATOM 4058 O O . ILE B 1 310 ? 169.656 109.270 137.020 1.00 90.35 310 ILE B O 1
ATOM 4063 N N . HIS B 1 311 ? 168.958 111.054 135.842 1.00 96.56 311 HIS B N 1
ATOM 4064 C CA . HIS B 1 311 ? 169.237 111.979 136.936 1.00 96.56 311 HIS B CA 1
ATOM 4065 C C . HIS B 1 311 ? 168.395 111.668 138.167 1.00 96.56 311 HIS B C 1
ATOM 4066 O O . HIS B 1 311 ? 168.899 111.702 139.296 1.00 96.56 311 HIS B O 1
ATOM 4073 N N . LEU B 1 312 ? 167.109 111.372 137.972 1.00 94.87 312 LEU B N 1
ATOM 4074 C CA . LEU B 1 312 ? 166.213 111.182 139.109 1.00 94.87 312 LEU B CA 1
ATOM 4075 C C . LEU B 1 312 ? 166.584 109.950 139.925 1.00 94.87 312 LEU B C 1
ATOM 4076 O O . LEU B 1 312 ? 166.566 109.990 141.161 1.00 94.87 312 LEU B O 1
ATOM 4081 N N . PHE B 1 313 ? 166.922 108.847 139.259 1.00 94.60 313 PHE B N 1
ATOM 4082 C CA . PHE B 1 313 ? 167.101 107.571 139.938 1.00 94.60 313 PHE B CA 1
ATOM 4083 C C . PHE B 1 313 ? 168.550 107.240 140.271 1.00 94.60 313 PHE B C 1
ATOM 4084 O O . PHE B 1 313 ? 168.794 106.214 140.914 1.00 94.60 313 PHE B O 1
ATOM 4092 N N . ILE B 1 314 ? 169.515 108.058 139.854 1.00 99.32 314 ILE B N 1
ATOM 4093 C CA . ILE B 1 314 ? 170.914 107.727 140.106 1.00 99.32 314 ILE B CA 1
ATOM 4094 C C . ILE B 1 314 ? 171.638 108.871 140.807 1.00 99.32 314 ILE B C 1
ATOM 4095 O O . ILE B 1 314 ? 172.184 108.695 141.902 1.00 99.32 314 ILE B O 1
ATOM 4100 N N . PHE B 1 315 ? 171.652 110.050 140.182 1.00 105.49 315 PHE B N 1
ATOM 4101 C CA . PHE B 1 315 ? 172.486 111.140 140.680 1.00 105.49 315 PHE B CA 1
ATOM 4102 C C . PHE B 1 315 ? 171.878 111.832 141.896 1.00 105.49 315 PHE B C 1
ATOM 4103 O O . PHE B 1 315 ? 172.611 112.265 142.792 1.00 105.49 315 PHE B O 1
ATOM 4111 N N . ARG B 1 316 ? 170.554 111.955 141.947 1.00 104.98 316 ARG B N 1
ATOM 4112 C CA . ARG B 1 316 ? 169.916 112.702 143.025 1.00 104.98 316 ARG B CA 1
ATOM 4113 C C . ARG B 1 316 ? 169.956 111.896 144.318 1.00 104.98 316 ARG B C 1
ATOM 4114 O O . ARG B 1 316 ? 169.403 110.794 144.391 1.00 104.98 316 ARG B O 1
ATOM 4122 N N . LYS B 1 317 ? 170.609 112.450 145.337 1.00 110.96 317 LYS B N 1
ATOM 4123 C CA . LYS B 1 317 ? 170.769 111.815 146.640 1.00 110.96 317 LYS B CA 1
ATOM 4124 C C . LYS B 1 317 ? 170.129 112.655 147.739 1.00 110.96 317 LYS B C 1
ATOM 4125 O O . LYS B 1 317 ? 170.715 112.871 148.802 1.00 110.96 317 LYS B O 1
ATOM 4131 N N . SER B 1 318 ? 168.918 113.150 147.492 1.00 113.29 318 SER B N 1
ATOM 4132 C CA . SER B 1 318 ? 168.206 113.964 148.466 1.00 113.29 318 SER B CA 1
ATOM 4133 C C . SER B 1 318 ? 166.736 113.577 148.484 1.00 113.29 318 SER B C 1
ATOM 4134 O O . SER B 1 318 ? 166.133 113.347 147.432 1.00 113.29 318 SER B O 1
ATOM 4137 N N . ASN B 1 319 ? 166.166 113.511 149.685 1.00 115.20 319 ASN B N 1
ATOM 4138 C CA . ASN B 1 319 ? 164.758 113.198 149.885 1.00 115.20 319 ASN B CA 1
ATOM 4139 C C . ASN B 1 319 ? 164.094 114.351 150.622 1.00 115.20 319 ASN B C 1
ATOM 4140 O O . ASN B 1 319 ? 164.603 114.809 151.650 1.00 115.20 319 ASN B O 1
ATOM 4142 N N . PHE B 1 320 ? 162.961 114.817 150.093 1.00 112.63 320 PHE B N 1
ATOM 4143 C CA . PHE B 1 320 ? 162.277 115.959 150.692 1.00 112.63 320 PHE B CA 1
ATOM 4144 C C . PHE B 1 320 ? 161.744 115.631 152.081 1.00 112.63 320 PHE B C 1
ATOM 4145 O O . PHE B 1 320 ? 161.806 116.470 152.988 1.00 112.63 320 PHE B O 1
ATOM 4153 N N . ILE B 1 321 ? 161.209 114.423 152.267 1.00 121.90 321 ILE B N 1
ATOM 4154 C CA . ILE B 1 321 ? 160.602 114.070 153.547 1.00 121.90 321 ILE B CA 1
ATOM 4155 C C . ILE B 1 321 ? 161.659 113.990 154.645 1.00 121.90 321 ILE B C 1
ATOM 4156 O O . ILE B 1 321 ? 161.399 114.348 155.800 1.00 121.90 321 ILE B O 1
ATOM 4161 N N . PHE B 1 322 ? 162.865 113.528 154.307 1.00 125.69 322 PHE B N 1
ATOM 4162 C CA . PHE B 1 322 ? 163.909 113.387 155.317 1.00 125.69 322 PHE B CA 1
ATOM 4163 C C . PHE B 1 322 ? 164.433 114.738 155.787 1.00 125.69 322 PHE B C 1
ATOM 4164 O O . PHE B 1 322 ? 164.801 114.885 156.958 1.00 125.69 322 PHE B O 1
ATOM 4172 N N . ASP B 1 323 ? 164.478 115.731 154.896 1.00 127.87 323 ASP B N 1
ATOM 4173 C CA . ASP B 1 323 ? 165.030 117.031 155.262 1.00 127.87 323 ASP B CA 1
ATOM 4174 C C . ASP B 1 323 ? 164.107 117.785 156.212 1.00 127.87 323 ASP B C 1
ATOM 4175 O O . ASP B 1 323 ? 164.577 118.509 157.097 1.00 127.87 323 ASP B O 1
ATOM 4180 N N . LYS B 1 324 ? 162.796 117.631 156.047 1.00 128.07 324 LYS B N 1
ATOM 4181 C CA . LYS B 1 324 ? 161.819 118.394 156.813 1.00 128.07 324 LYS B CA 1
ATOM 4182 C C . LYS B 1 324 ? 161.297 117.646 158.034 1.00 128.07 324 LYS B C 1
ATOM 4183 O O . LYS B 1 324 ? 160.358 118.122 158.680 1.00 128.07 324 LYS B O 1
ATOM 4189 N N . LEU B 1 325 ? 161.876 116.493 158.366 1.00 136.90 325 LEU B N 1
ATOM 4190 C CA . LEU B 1 325 ? 161.421 115.725 159.519 1.00 136.90 325 LEU B CA 1
ATOM 4191 C C . LEU B 1 325 ? 162.257 116.012 160.763 1.00 136.90 325 LEU B C 1
ATOM 4192 O O . LEU B 1 325 ? 161.704 116.228 161.846 1.00 136.90 325 LEU B O 1
ATOM 4197 N N . HIS B 1 326 ? 163.583 116.009 160.622 1.00 143.56 326 HIS B N 1
ATOM 4198 C CA . HIS B 1 326 ? 164.524 116.273 161.711 1.00 143.56 326 HIS B CA 1
ATOM 4199 C C . HIS B 1 326 ? 164.371 115.293 162.871 1.00 143.56 326 HIS B C 1
ATOM 4200 O O . HIS B 1 326 ? 164.800 115.584 163.993 1.00 143.56 326 HIS B O 1
ATOM 4207 N N . LYS B 1 327 ? 163.763 114.132 162.624 1.00 146.28 327 LYS B N 1
ATOM 4208 C CA . LYS B 1 327 ? 163.681 113.068 163.627 1.00 146.28 327 LYS B CA 1
ATOM 4209 C C . LYS B 1 327 ? 163.701 111.742 162.866 1.00 146.28 327 LYS B C 1
ATOM 4210 O O . LYS B 1 327 ? 162.656 111.226 162.463 1.00 146.28 327 LYS B O 1
ATOM 4212 N N . VAL B 1 328 ? 164.903 111.199 162.683 1.00 151.26 328 VAL B N 1
ATOM 4213 C CA . VAL B 1 328 ? 165.117 110.002 161.879 1.00 151.26 328 VAL B CA 1
ATOM 4214 C C . VAL B 1 328 ? 166.119 109.096 162.581 1.00 151.26 328 VAL B C 1
ATOM 4215 O O . VAL B 1 328 ? 167.012 109.558 163.297 1.00 151.26 328 VAL B O 1
ATOM 4219 N N . GLY B 1 329 ? 165.958 107.788 162.370 1.00 155.96 329 GLY B N 1
ATOM 4220 C CA . GLY B 1 329 ? 166.835 106.816 162.984 1.00 155.96 329 GLY B CA 1
ATOM 4221 C C . GLY B 1 329 ? 167.989 106.398 162.089 1.00 155.96 329 GLY B C 1
ATOM 4222 O O . GLY B 1 329 ? 167.953 106.552 160.870 1.00 155.96 329 GLY B O 1
ATOM 4223 N N . ILE B 1 330 ? 169.030 105.858 162.727 1.00 154.41 330 ILE B N 1
ATOM 4224 C CA . ILE B 1 330 ? 170.201 105.393 161.995 1.00 154.41 330 ILE B CA 1
ATOM 4225 C C . ILE B 1 330 ? 169.930 104.099 161.242 1.00 154.41 330 ILE B C 1
ATOM 4226 O O . ILE B 1 330 ? 170.645 103.785 160.283 1.00 154.41 330 ILE B O 1
ATOM 4231 N N . LYS B 1 331 ? 168.916 103.332 161.652 1.00 155.63 331 LYS B N 1
ATOM 4232 C CA . LYS B 1 331 ? 168.653 102.046 161.013 1.00 155.63 331 LYS B CA 1
ATOM 4233 C C . LYS B 1 331 ? 168.245 102.209 159.555 1.00 155.63 331 LYS B C 1
ATOM 4234 O O . LYS B 1 331 ? 168.559 101.350 158.723 1.00 155.63 331 LYS B O 1
ATOM 4240 N N . THR B 1 332 ? 167.551 103.296 159.225 1.00 152.68 332 THR B N 1
ATOM 4241 C CA . THR B 1 332 ? 167.130 103.551 157.854 1.00 152.68 332 THR B CA 1
ATOM 4242 C C . THR B 1 332 ? 168.231 104.157 156.994 1.00 152.68 332 THR B C 1
ATOM 4243 O O . THR B 1 332 ? 168.016 104.352 155.793 1.00 152.68 332 THR B O 1
ATOM 4247 N N . ARG B 1 333 ? 169.395 104.465 157.571 1.00 149.67 333 ARG B N 1
ATOM 4248 C CA . ARG B 1 333 ? 170.433 105.167 156.820 1.00 149.67 333 ARG B CA 1
ATOM 4249 C C . ARG B 1 333 ? 171.029 104.292 155.724 1.00 149.67 333 ARG B C 1
ATOM 4250 O O . ARG B 1 333 ? 171.167 104.732 154.577 1.00 149.67 333 ARG B O 1
ATOM 4258 N N . ARG B 1 334 ? 171.405 103.053 156.058 1.00 149.65 334 ARG B N 1
ATOM 4259 C CA . ARG B 1 334 ? 172.044 102.190 155.068 1.00 149.65 334 ARG B CA 1
ATOM 4260 C C . ARG B 1 334 ? 171.104 101.881 153.911 1.00 149.65 334 ARG B C 1
ATOM 4261 O O . ARG B 1 334 ? 171.515 101.895 152.745 1.00 149.65 334 ARG B O 1
ATOM 4269 N N . GLN B 1 335 ? 169.837 101.605 154.215 1.00 143.03 335 GLN B N 1
ATOM 4270 C CA . GLN B 1 335 ? 168.873 101.262 153.179 1.00 143.03 335 GLN B CA 1
ATOM 4271 C C . GLN B 1 335 ? 168.571 102.430 152.251 1.00 143.03 335 GLN B C 1
ATOM 4272 O O . GLN B 1 335 ? 168.003 102.217 151.175 1.00 143.03 335 GLN B O 1
ATOM 4278 N N . TRP B 1 336 ? 168.937 103.655 152.638 1.00 138.98 336 TRP B N 1
ATOM 4279 C CA . TRP B 1 336 ? 168.574 104.821 151.839 1.00 138.98 336 TRP B CA 1
ATOM 4280 C C . TRP B 1 336 ? 169.338 104.858 150.521 1.00 138.98 336 TRP B C 1
ATOM 4281 O O . TRP B 1 336 ? 168.744 105.067 149.457 1.00 138.98 336 TRP B O 1
ATOM 4292 N N . ARG B 1 337 ? 170.657 104.664 150.563 1.00 145.79 337 ARG B N 1
ATOM 4293 C CA . ARG B 1 337 ? 171.464 104.688 149.350 1.00 145.79 337 ARG B CA 1
ATOM 4294 C C . ARG B 1 337 ? 171.939 103.303 148.928 1.00 145.79 337 ARG B C 1
ATOM 4295 O O . ARG B 1 337 ? 172.759 103.193 148.010 1.00 145.79 337 ARG B O 1
ATOM 4303 N N . ARG B 1 338 ? 171.449 102.242 149.572 1.00 149.64 338 ARG B N 1
ATOM 4304 C CA . ARG B 1 338 ? 171.777 100.897 149.111 1.00 149.64 338 ARG B CA 1
ATOM 4305 C C . ARG B 1 338 ? 171.041 100.565 147.819 1.00 149.64 338 ARG B C 1
ATOM 4306 O O . ARG B 1 338 ? 171.618 99.967 146.903 1.00 149.64 338 ARG B O 1
ATOM 4314 N N . SER B 1 339 ? 169.768 100.947 147.726 1.00 141.60 339 SER B N 1
ATOM 4315 C CA . SER B 1 339 ? 168.971 100.734 146.528 1.00 141.60 339 SER B CA 1
ATOM 4316 C C . SER B 1 339 ? 168.104 101.958 146.285 1.00 141.60 339 SER B C 1
ATOM 4317 O O . SER B 1 339 ? 167.576 102.551 147.230 1.00 141.60 339 SER B O 1
ATOM 4320 N N . GLN B 1 340 ? 167.962 102.335 145.016 1.00 129.92 340 GLN B N 1
ATOM 4321 C CA . GLN B 1 340 ? 167.168 103.499 144.649 1.00 129.92 340 GLN B CA 1
ATOM 4322 C C . GLN B 1 340 ? 165.731 103.156 144.282 1.00 129.92 340 GLN B C 1
ATOM 4323 O O . GLN B 1 340 ? 164.921 104.072 144.098 1.00 129.92 340 GLN B O 1
ATOM 4329 N N . PHE B 1 341 ? 165.392 101.872 144.173 1.00 117.29 341 PHE B N 1
ATOM 4330 C CA . PHE B 1 341 ? 164.019 101.454 143.889 1.00 117.29 341 PHE B CA 1
ATOM 4331 C C . PHE B 1 341 ? 163.239 101.362 145.201 1.00 117.29 341 PHE B C 1
ATOM 4332 O O . PHE B 1 341 ? 162.826 100.294 145.655 1.00 117.29 341 PHE B O 1
ATOM 4340 N N . CYS B 1 342 ? 163.041 102.527 145.813 1.00 111.28 342 CYS B N 1
ATOM 4341 C CA . CYS B 1 342 ? 162.379 102.638 147.103 1.00 111.28 342 CYS B CA 1
ATOM 4342 C C . CYS B 1 342 ? 161.073 103.403 146.948 1.00 111.28 342 CYS B C 1
ATOM 4343 O O . CYS B 1 342 ? 160.986 104.349 146.158 1.00 111.28 342 CYS B O 1
ATOM 4346 N N . ASP B 1 343 ? 160.056 102.982 147.703 1.00 107.20 343 ASP B N 1
ATOM 4347 C CA . ASP B 1 343 ? 158.730 103.578 147.565 1.00 107.20 343 ASP B CA 1
ATOM 4348 C C . ASP B 1 343 ? 158.722 105.043 147.985 1.00 107.20 343 ASP B C 1
ATOM 4349 O O . ASP B 1 343 ? 158.074 105.875 147.340 1.00 107.20 343 ASP B O 1
ATOM 4354 N N . ILE B 1 344 ? 159.430 105.378 149.068 1.00 103.69 344 ILE B N 1
ATOM 4355 C CA . ILE B 1 344 ? 159.396 106.747 149.578 1.00 103.69 344 ILE B CA 1
ATOM 4356 C C . ILE B 1 344 ? 160.017 107.715 148.579 1.00 103.69 344 ILE B C 1
ATOM 4357 O O . ILE B 1 344 ? 159.709 108.914 148.589 1.00 103.69 344 ILE B O 1
ATOM 4362 N N . ASN B 1 345 ? 160.889 107.218 147.698 1.00 102.02 345 ASN B N 1
ATOM 4363 C CA . ASN B 1 345 ? 161.498 108.081 146.690 1.00 102.02 345 ASN B CA 1
ATOM 4364 C C . ASN B 1 345 ? 160.444 108.678 145.766 1.00 102.02 345 ASN B C 1
ATOM 4365 O O . ASN B 1 345 ? 160.496 109.870 145.441 1.00 102.02 345 ASN B O 1
ATOM 4370 N N . ILE B 1 346 ? 159.479 107.865 145.332 1.00 97.92 346 ILE B N 1
ATOM 4371 C CA . ILE B 1 346 ? 158.407 108.376 144.483 1.00 97.92 346 ILE B CA 1
ATOM 4372 C C . ILE B 1 346 ? 157.485 109.293 145.277 1.00 97.92 346 ILE B C 1
ATOM 4373 O O . ILE B 1 346 ? 157.040 110.333 144.776 1.00 97.92 346 ILE B O 1
ATOM 4378 N N . LEU B 1 347 ? 157.184 108.928 146.525 1.00 100.42 347 LEU B N 1
ATOM 4379 C CA . LEU B 1 347 ? 156.319 109.760 147.355 1.00 100.42 347 LEU B CA 1
ATOM 4380 C C . LEU B 1 347 ? 156.965 111.089 147.717 1.00 100.42 347 LEU B C 1
ATOM 4381 O O . LEU B 1 347 ? 156.250 112.039 148.054 1.00 100.42 347 LEU B O 1
ATOM 4386 N N . ALA B 1 348 ? 158.296 111.176 147.662 1.00 103.84 348 ALA B N 1
ATOM 4387 C CA . ALA B 1 348 ? 158.973 112.418 148.021 1.00 103.84 348 ALA B CA 1
ATOM 4388 C C . ALA B 1 348 ? 158.599 113.550 147.072 1.00 103.84 348 ALA B C 1
ATOM 4389 O O . ALA B 1 348 ? 158.360 114.682 147.509 1.00 103.84 348 ALA B O 1
ATOM 4391 N N . MET B 1 349 ? 158.547 113.266 145.769 1.00 99.57 349 MET B N 1
ATOM 4392 C CA . MET B 1 349 ? 158.214 114.305 144.799 1.00 99.57 349 MET B CA 1
ATOM 4393 C C . MET B 1 349 ? 156.785 114.801 144.979 1.00 99.57 349 MET B C 1
ATOM 4394 O O . MET B 1 349 ? 156.525 116.006 144.884 1.00 99.57 349 MET B O 1
ATOM 4399 N N . PHE B 1 350 ? 155.844 113.889 145.235 1.00 97.40 350 PHE B N 1
ATOM 4400 C CA . PHE B 1 350 ? 154.446 114.288 145.362 1.00 97.40 350 PHE B CA 1
ATOM 4401 C C . PHE B 1 350 ? 154.227 115.169 146.586 1.00 97.40 350 PHE B C 1
ATOM 4402 O O . PHE B 1 350 ? 153.443 116.124 146.537 1.00 97.40 350 PHE B O 1
ATOM 4410 N N . CYS B 1 351 ? 154.904 114.861 147.694 1.00 104.21 351 CYS B N 1
ATOM 4411 C CA . CYS B 1 351 ? 154.796 115.703 148.881 1.00 104.21 351 CYS B CA 1
ATOM 4412 C C . CYS B 1 351 ? 155.373 117.090 148.625 1.00 104.21 351 CYS B C 1
ATOM 4413 O O . CYS B 1 351 ? 154.834 118.094 149.106 1.00 104.21 351 CYS B O 1
ATOM 4416 N N . ASN B 1 352 ? 156.475 117.163 147.875 1.00 109.60 352 ASN B N 1
ATOM 4417 C CA . ASN B 1 352 ? 157.102 118.451 147.594 1.00 109.60 352 ASN B CA 1
ATOM 4418 C C . ASN B 1 352 ? 156.177 119.358 146.793 1.00 109.60 352 ASN B C 1
ATOM 4419 O O . ASN B 1 352 ? 156.083 120.560 147.068 1.00 109.60 352 ASN B O 1
ATOM 4424 N N . GLU B 1 353 ? 155.484 118.804 145.797 1.00 104.05 353 GLU B N 1
ATOM 4425 C CA . GLU B 1 353 ? 154.598 119.610 144.966 1.00 104.05 353 GLU B CA 1
ATOM 4426 C C . GLU B 1 353 ? 153.274 119.928 145.646 1.00 104.05 353 GLU B C 1
ATOM 4427 O O . GLU B 1 353 ? 152.505 120.736 145.115 1.00 104.05 353 GLU B O 1
ATOM 4433 N N . ASN B 1 354 ? 152.989 119.319 146.796 1.00 106.18 354 ASN B N 1
ATOM 4434 C CA . ASN B 1 354 ? 151.777 119.598 147.557 1.00 106.18 354 ASN B CA 1
ATOM 4435 C C . ASN B 1 354 ? 152.106 120.209 148.915 1.00 106.18 354 ASN B C 1
ATOM 4436 O O . ASN B 1 354 ? 151.384 119.997 149.891 1.00 106.18 354 ASN B O 1
ATOM 4441 N N . ARG B 1 355 ? 153.196 120.975 148.985 1.00 114.19 355 ARG B N 1
ATOM 4442 C CA . ARG B 1 355 ? 153.619 121.598 150.233 1.00 114.19 355 ARG B CA 1
ATOM 4443 C C . ARG B 1 355 ? 152.654 122.670 150.719 1.00 114.19 355 ARG B C 1
ATOM 4444 O O . ARG B 1 355 ? 152.766 123.102 151.870 1.00 114.19 355 ARG B O 1
ATOM 4452 N N . ASP B 1 356 ? 151.725 123.118 149.872 1.00 121.39 356 ASP B N 1
ATOM 4453 C CA . ASP B 1 356 ? 150.749 124.113 150.302 1.00 121.39 356 ASP B CA 1
ATOM 4454 C C . ASP B 1 356 ? 149.822 123.546 151.372 1.00 121.39 356 ASP B C 1
ATOM 4455 O O . ASP B 1 356 ? 149.477 124.239 152.336 1.00 121.39 356 ASP B O 1
ATOM 4460 N N . HIS B 1 357 ? 149.424 122.280 151.230 1.00 122.10 357 HIS B N 1
ATOM 4461 C CA . HIS B 1 357 ? 148.424 121.690 152.111 1.00 122.10 357 HIS B CA 1
ATOM 4462 C C . HIS B 1 357 ? 148.918 121.484 153.538 1.00 122.10 357 HIS B C 1
ATOM 4463 O O . HIS B 1 357 ? 148.094 121.233 154.423 1.00 122.10 357 HIS B O 1
ATOM 4470 N N . ILE B 1 358 ? 150.221 121.581 153.788 1.00 123.51 358 ILE B N 1
ATOM 4471 C CA . ILE B 1 358 ? 150.770 121.477 155.136 1.00 123.51 358 ILE B CA 1
ATOM 4472 C C . ILE B 1 358 ? 151.151 122.872 155.612 1.00 123.51 358 ILE B C 1
ATOM 4473 O O . ILE B 1 358 ? 151.872 123.601 154.919 1.00 123.51 358 ILE B O 1
ATOM 4478 N N . LYS B 1 359 ? 150.652 123.251 156.789 1.00 132.11 359 LYS B N 1
ATOM 4479 C CA . LYS B 1 359 ? 150.831 124.601 157.304 1.00 132.11 359 LYS B CA 1
ATOM 4480 C C . LYS B 1 359 ? 152.001 124.738 158.268 1.00 132.11 359 LYS B C 1
ATOM 4481 O O . LYS B 1 359 ? 152.359 125.866 158.624 1.00 132.11 359 LYS B O 1
ATOM 4487 N N . SER B 1 360 ? 152.601 123.631 158.697 1.00 138.20 360 SER B N 1
ATOM 4488 C CA . SER B 1 360 ? 153.712 123.661 159.637 1.00 138.20 360 SER B CA 1
ATOM 4489 C C . SER B 1 360 ? 155.071 123.670 158.949 1.00 138.20 360 SER B C 1
ATOM 4490 O O . SER B 1 360 ? 156.097 123.585 159.632 1.00 138.20 360 SER B O 1
ATOM 4493 N N . LEU B 1 361 ? 155.102 123.766 157.618 1.00 137.50 361 LEU B N 1
ATOM 4494 C CA . LEU B 1 361 ? 156.367 123.685 156.893 1.00 137.50 361 LEU B CA 1
ATOM 4495 C C . LEU B 1 361 ? 157.282 124.855 157.234 1.00 137.50 361 LEU B C 1
ATOM 4496 O O . LEU B 1 361 ? 158.457 124.662 157.569 1.00 137.50 361 LEU B O 1
ATOM 4501 N N . ASN B 1 362 ? 156.762 126.081 157.146 1.00 136.39 362 ASN B N 1
ATOM 4502 C CA . ASN B 1 362 ? 157.599 127.256 157.370 1.00 136.39 362 ASN B CA 1
ATOM 4503 C C . ASN B 1 362 ? 158.062 127.347 158.819 1.00 136.39 362 ASN B C 1
ATOM 4504 O O . ASN B 1 362 ? 159.220 127.688 159.086 1.00 136.39 362 ASN B O 1
ATOM 4509 N N . ARG B 1 363 ? 157.171 127.056 159.770 1.00 142.43 363 ARG B N 1
ATOM 4510 C CA . ARG B 1 363 ? 157.544 127.128 161.179 1.00 142.43 363 ARG B CA 1
ATOM 4511 C C . ARG B 1 363 ? 158.594 126.081 161.532 1.00 142.43 363 ARG B C 1
ATOM 4512 O O . ARG B 1 363 ? 159.536 126.366 162.280 1.00 142.43 363 ARG B O 1
ATOM 4520 N N . LEU B 1 364 ? 158.447 124.862 161.006 1.00 143.05 364 LEU B N 1
ATOM 4521 C CA . LEU B 1 364 ? 159.409 123.806 161.307 1.00 143.05 364 LEU B CA 1
ATOM 4522 C C . LEU B 1 364 ? 160.749 124.061 160.628 1.00 143.05 364 LEU B C 1
ATOM 4523 O O . LEU B 1 364 ? 161.805 123.753 161.193 1.00 143.05 364 LEU B O 1
ATOM 4528 N N . ASP B 1 365 ? 160.727 124.612 159.411 1.00 145.57 365 ASP B N 1
ATOM 4529 C CA . ASP B 1 365 ? 161.969 124.852 158.682 1.00 145.57 365 ASP B CA 1
ATOM 4530 C C . ASP B 1 365 ? 162.843 125.878 159.393 1.00 145.57 365 ASP B C 1
ATOM 4531 O O . ASP B 1 365 ? 164.068 125.724 159.457 1.00 145.57 365 ASP B O 1
ATOM 4536 N N . PHE B 1 366 ? 162.231 126.935 159.933 1.00 146.34 366 PHE B N 1
ATOM 4537 C CA . PHE B 1 366 ? 162.996 127.969 160.620 1.00 146.34 366 PHE B CA 1
ATOM 4538 C C . PHE B 1 366 ? 163.572 127.487 161.945 1.00 146.34 366 PHE B C 1
ATOM 4539 O O . PHE B 1 366 ? 164.473 128.138 162.485 1.00 146.34 366 PHE B O 1
ATOM 4541 N N . ILE B 1 367 ? 163.072 126.371 162.481 1.00 149.38 367 ILE B N 1
ATOM 4542 C CA . ILE B 1 367 ? 163.574 125.868 163.758 1.00 149.38 367 ILE B CA 1
ATOM 4543 C C . ILE B 1 367 ? 165.035 125.454 163.635 1.00 149.38 367 ILE B C 1
ATOM 4544 O O . ILE B 1 367 ? 165.855 125.749 164.512 1.00 149.38 367 ILE B O 1
ATOM 4546 N N . THR B 1 368 ? 165.382 124.767 162.552 1.00 153.62 368 THR B N 1
ATOM 4547 C CA . THR B 1 368 ? 166.755 124.322 162.337 1.00 153.62 368 THR B CA 1
ATOM 4548 C C . THR B 1 368 ? 167.655 125.489 161.946 1.00 153.62 368 THR B C 1
ATOM 4549 O O . THR B 1 368 ? 168.564 125.338 161.130 1.00 153.62 368 THR B O 1
ATOM 4551 N N . GLY C 1 35 ? 134.245 132.036 159.153 1.00 171.40 35 GLY C N 1
ATOM 4552 C CA . GLY C 1 35 ? 135.144 132.391 158.071 1.00 171.40 35 GLY C CA 1
ATOM 4553 C C . GLY C 1 35 ? 134.540 132.179 156.697 1.00 171.40 35 GLY C C 1
ATOM 4554 O O . GLY C 1 35 ? 135.252 131.903 155.732 1.00 171.40 35 GLY C O 1
ATOM 4555 N N . ALA C 1 36 ? 133.213 132.304 156.613 1.00 172.23 36 ALA C N 1
ATOM 4556 C CA . ALA C 1 36 ? 132.532 132.131 155.334 1.00 172.23 36 ALA C CA 1
ATOM 4557 C C . ALA C 1 36 ? 132.936 133.211 154.339 1.00 172.23 36 ALA C C 1
ATOM 4558 O O . ALA C 1 36 ? 133.134 132.929 153.151 1.00 172.23 36 ALA C O 1
ATOM 4560 N N . LEU C 1 37 ? 133.055 134.458 154.804 1.00 169.30 37 LEU C N 1
ATOM 4561 C CA . LEU C 1 37 ? 133.449 135.546 153.913 1.00 169.30 37 LEU C CA 1
ATOM 4562 C C . LEU C 1 37 ? 134.855 135.334 153.368 1.00 169.30 37 LEU C C 1
ATOM 4563 O O . LEU C 1 37 ? 135.108 135.556 152.178 1.00 169.30 37 LEU C O 1
ATOM 4565 N N . ALA C 1 38 ? 135.787 134.909 154.225 1.00 167.06 38 ALA C N 1
ATOM 4566 C CA . ALA C 1 38 ? 137.145 134.637 153.765 1.00 167.06 38 ALA C CA 1
ATOM 4567 C C . ALA C 1 38 ? 137.183 133.442 152.821 1.00 167.06 38 ALA C C 1
ATOM 4568 O O . ALA C 1 38 ? 137.920 133.450 151.829 1.00 167.06 38 ALA C O 1
ATOM 4570 N N . ALA C 1 39 ? 136.399 132.402 153.118 1.00 166.82 39 ALA C N 1
ATOM 4571 C CA . ALA C 1 39 ? 136.376 131.221 152.261 1.00 166.82 39 ALA C CA 1
ATOM 4572 C C . ALA C 1 39 ? 135.818 131.545 150.881 1.00 166.82 39 ALA C C 1
ATOM 4573 O O . ALA C 1 39 ? 136.322 131.046 149.867 1.00 166.82 39 ALA C O 1
ATOM 4575 N N . LEU C 1 40 ? 134.773 132.374 150.821 1.00 162.45 40 LEU C N 1
ATOM 4576 C CA . LEU C 1 40 ? 134.175 132.719 149.535 1.00 162.45 40 LEU C CA 1
ATOM 4577 C C . LEU C 1 40 ? 135.129 133.526 148.664 1.00 162.45 40 LEU C C 1
ATOM 4578 O O . LEU C 1 40 ? 135.081 133.420 147.433 1.00 162.45 40 LEU C O 1
ATOM 4580 N N . LEU C 1 41 ? 135.996 134.330 149.275 1.00 155.01 41 LEU C N 1
ATOM 4581 C CA . LEU C 1 41 ? 136.975 135.141 148.561 1.00 155.01 41 LEU C CA 1
ATOM 4582 C C . LEU C 1 41 ? 138.393 134.624 148.790 1.00 155.01 41 LEU C C 1
ATOM 4583 O O . LEU C 1 41 ? 139.342 135.399 148.922 1.00 155.01 41 LEU C O 1
ATOM 4585 N N . LEU C 1 42 ? 138.547 133.302 148.837 1.00 148.18 42 LEU C N 1
ATOM 4586 C CA . LEU C 1 42 ? 139.838 132.681 149.105 1.00 148.18 42 LEU C CA 1
ATOM 4587 C C . LEU C 1 42 ? 140.783 132.725 147.913 1.00 148.18 42 LEU C C 1
ATOM 4588 O O . LEU C 1 42 ? 141.950 132.344 148.058 1.00 148.18 42 LEU C O 1
ATOM 4590 N N . GLN C 1 43 ? 140.319 133.168 146.747 1.00 137.32 43 GLN C N 1
ATOM 4591 C CA . GLN C 1 43 ? 141.183 133.250 145.577 1.00 137.32 43 GLN C CA 1
ATOM 4592 C C . GLN C 1 43 ? 142.192 134.378 145.757 1.00 137.32 43 GLN C C 1
ATOM 4593 O O . GLN C 1 43 ? 141.819 135.509 146.087 1.00 137.32 43 GLN C O 1
ATOM 4599 N N . LEU C 1 44 ? 143.466 134.071 145.539 1.00 123.71 44 LEU C N 1
ATOM 4600 C CA . LEU C 1 44 ? 144.551 135.031 145.687 1.00 123.71 44 LEU C CA 1
ATOM 4601 C C . LEU C 1 44 ? 145.108 135.377 144.314 1.00 123.71 44 LEU C C 1
ATOM 4602 O O . LEU C 1 44 ? 145.400 134.480 143.516 1.00 123.71 44 LEU C O 1
ATOM 4607 N N . LYS C 1 45 ? 145.246 136.672 144.039 1.00 104.31 45 LYS C N 1
ATOM 4608 C CA . LYS C 1 45 ? 145.841 137.098 142.781 1.00 104.31 45 LYS C CA 1
ATOM 4609 C C . LYS C 1 45 ? 147.293 136.644 142.705 1.00 104.31 45 LYS C C 1
ATOM 4610 O O . LYS C 1 45 ? 148.059 136.790 143.661 1.00 104.31 45 LYS C O 1
ATOM 4616 N N . LEU C 1 46 ? 147.670 136.085 141.555 1.00 89.99 46 LEU C N 1
ATOM 4617 C CA . LEU C 1 46 ? 149.007 135.547 141.364 1.00 89.99 46 LEU C CA 1
ATOM 4618 C C . LEU C 1 46 ? 149.710 136.129 140.144 1.00 89.99 46 LEU C C 1
ATOM 4619 O O . LEU C 1 46 ? 150.925 135.948 140.004 1.00 89.99 46 LEU C O 1
ATOM 4624 N N . GLU C 1 47 ? 148.997 136.848 139.281 1.00 83.70 47 GLU C N 1
ATOM 4625 C CA . GLU C 1 47 ? 149.555 137.394 138.050 1.00 83.70 47 GLU C CA 1
ATOM 4626 C C . GLU C 1 47 ? 149.629 138.908 138.172 1.00 83.70 47 GLU C C 1
ATOM 4627 O O . GLU C 1 47 ? 148.622 139.561 138.468 1.00 83.70 47 GLU C O 1
ATOM 4633 N N . LEU C 1 48 ? 150.817 139.463 137.946 1.00 81.62 48 LEU C N 1
ATOM 4634 C CA . LEU C 1 48 ? 150.988 140.904 138.007 1.00 81.62 48 LEU C CA 1
ATOM 4635 C C . LEU C 1 48 ? 150.295 141.574 136.820 1.00 81.62 48 LEU C C 1
ATOM 4636 O O . LEU C 1 48 ? 150.196 140.990 135.737 1.00 81.62 48 LEU C O 1
ATOM 4641 N N . PRO C 1 49 ? 149.797 142.800 137.003 1.00 74.37 49 PRO C N 1
ATOM 4642 C CA . PRO C 1 49 ? 149.158 143.505 135.879 1.00 74.37 49 PRO C CA 1
ATOM 4643 C C . PRO C 1 49 ? 150.080 143.726 134.691 1.00 74.37 49 PRO C C 1
ATOM 4644 O O . PRO C 1 49 ? 149.608 143.727 133.546 1.00 74.37 49 PRO C O 1
ATOM 4648 N N . PHE C 1 50 ? 151.380 143.919 134.928 1.00 68.49 50 PHE C N 1
ATOM 4649 C CA . PHE C 1 50 ? 152.310 144.130 133.823 1.00 68.49 50 PHE C CA 1
ATOM 4650 C C . PHE C 1 50 ? 152.376 142.908 132.916 1.00 68.49 50 PHE C C 1
ATOM 4651 O O . PHE C 1 50 ? 152.440 143.039 131.687 1.00 68.49 50 PHE C O 1
ATOM 4659 N N . ASP C 1 51 ? 152.363 141.710 133.504 1.00 66.99 51 ASP C N 1
ATOM 4660 C CA . ASP C 1 51 ? 152.346 140.494 132.698 1.00 66.99 51 ASP C CA 1
ATOM 4661 C C . ASP C 1 51 ? 151.088 140.421 131.844 1.00 66.99 51 ASP C C 1
ATOM 4662 O O . ASP C 1 51 ? 151.144 140.027 130.673 1.00 66.99 51 ASP C O 1
ATOM 4667 N N . ARG C 1 52 ? 149.941 140.799 132.416 1.00 63.59 52 ARG C N 1
ATOM 4668 C CA . ARG C 1 52 ? 148.699 140.807 131.651 1.00 63.59 52 ARG C CA 1
ATOM 4669 C C . ARG C 1 52 ? 148.772 141.792 130.492 1.00 63.59 52 ARG C C 1
ATOM 4670 O O . ARG C 1 52 ? 148.333 141.484 129.377 1.00 63.59 52 ARG C O 1
ATOM 4678 N N . VAL C 1 53 ? 149.322 142.984 130.737 1.00 57.26 53 VAL C N 1
ATOM 4679 C CA . VAL C 1 53 ? 149.444 143.977 129.672 1.00 57.26 53 VAL C CA 1
ATOM 4680 C C . VAL C 1 53 ? 150.348 143.462 128.561 1.00 57.26 53 VAL C C 1
ATOM 4681 O O . VAL C 1 53 ? 150.035 143.600 127.372 1.00 57.26 53 VAL C O 1
ATOM 4685 N N . VAL C 1 54 ? 151.482 142.859 128.927 1.00 54.53 54 VAL C N 1
ATOM 4686 C CA . VAL C 1 54 ? 152.399 142.332 127.918 1.00 54.53 54 VAL C CA 1
ATOM 4687 C C . VAL C 1 54 ? 151.730 141.228 127.109 1.00 54.53 54 VAL C C 1
ATOM 4688 O O . VAL C 1 54 ? 151.850 141.183 125.878 1.00 54.53 54 VAL C O 1
ATOM 4692 N N . THR C 1 55 ? 151.011 140.325 127.781 1.00 50.43 55 THR C N 1
ATOM 4693 C CA . THR C 1 55 ? 150.334 139.244 127.071 1.00 50.43 55 THR C CA 1
ATOM 4694 C C . THR C 1 55 ? 149.293 139.788 126.099 1.00 50.43 55 THR C C 1
ATOM 4695 O O . THR C 1 55 ? 149.239 139.374 124.934 1.00 50.43 55 THR C O 1
ATOM 4699 N N . ILE C 1 56 ? 148.469 140.738 126.553 1.00 48.99 56 ILE C N 1
ATOM 4700 C CA . ILE C 1 56 ? 147.442 141.303 125.680 1.00 48.99 56 ILE C CA 1
ATOM 4701 C C . ILE C 1 56 ? 148.077 142.009 124.491 1.00 48.99 56 ILE C C 1
ATOM 4702 O O . ILE C 1 56 ? 147.610 141.882 123.353 1.00 48.99 56 ILE C O 1
ATOM 4707 N N . GLY C 1 57 ? 149.155 142.757 124.728 1.00 48.76 57 GLY C N 1
ATOM 4708 C CA . GLY C 1 57 ? 149.787 143.488 123.647 1.00 48.76 57 GLY C CA 1
ATOM 4709 C C . GLY C 1 57 ? 150.591 142.628 122.695 1.00 48.76 57 GLY C C 1
ATOM 4710 O O . GLY C 1 57 ? 150.870 143.065 121.574 1.00 48.76 57 GLY C O 1
ATOM 4711 N N . THR C 1 58 ? 150.973 141.421 123.110 1.00 45.92 58 THR C N 1
ATOM 4712 C CA . THR C 1 58 ? 151.848 140.592 122.288 1.00 45.92 58 THR C CA 1
ATOM 4713 C C . THR C 1 58 ? 151.128 139.446 121.586 1.00 45.92 58 THR C C 1
ATOM 4714 O O . THR C 1 58 ? 151.342 139.231 120.389 1.00 45.92 58 THR C O 1
ATOM 4718 N N . VAL C 1 59 ? 150.278 138.703 122.289 1.00 44.32 59 VAL C N 1
ATOM 4719 C CA . VAL C 1 59 ? 149.748 137.447 121.772 1.00 44.32 59 VAL C CA 1
ATOM 4720 C C . VAL C 1 59 ? 148.346 137.607 121.197 1.00 44.32 59 VAL C C 1
ATOM 4721 O O . VAL C 1 59 ? 148.070 137.125 120.098 1.00 44.32 59 VAL C O 1
ATOM 4725 N N . LEU C 1 60 ? 147.447 138.276 121.923 1.00 44.78 60 LEU C N 1
ATOM 4726 C CA . LEU C 1 60 ? 146.031 138.254 121.559 1.00 44.78 60 LEU C CA 1
ATOM 4727 C C . LEU C 1 60 ? 145.765 138.954 120.230 1.00 44.78 60 LEU C C 1
ATOM 4728 O O . LEU C 1 60 ? 144.990 138.454 119.406 1.00 44.78 60 LEU C O 1
ATOM 4733 N N . VAL C 1 61 ? 146.388 140.112 120.006 1.00 40.94 61 VAL C N 1
ATOM 4734 C CA . VAL C 1 61 ? 146.082 140.906 118.811 1.00 40.94 61 VAL C CA 1
ATOM 4735 C C . VAL C 1 61 ? 146.445 140.182 117.515 1.00 40.94 61 VAL C C 1
ATOM 4736 O O . VAL C 1 61 ? 145.619 140.177 116.584 1.00 40.94 61 VAL C O 1
ATOM 4740 N N . PRO C 1 62 ? 147.631 139.572 117.374 1.00 38.39 62 PRO C N 1
ATOM 4741 C CA . PRO C 1 62 ? 147.933 138.877 116.112 1.00 38.39 62 PRO C CA 1
ATOM 4742 C C . PRO C 1 62 ? 146.940 137.786 115.757 1.00 38.39 62 PRO C C 1
ATOM 4743 O O . PRO C 1 62 ? 146.699 137.558 114.567 1.00 38.39 62 PRO C O 1
ATOM 4747 N N . ILE C 1 63 ? 146.350 137.106 116.743 1.00 37.66 63 ILE C N 1
ATOM 4748 C CA . ILE C 1 63 ? 145.334 136.102 116.435 1.00 37.66 63 ILE C CA 1
ATOM 4749 C C . ILE C 1 63 ? 144.122 136.752 115.780 1.00 37.66 63 ILE C C 1
ATOM 4750 O O . ILE C 1 63 ? 143.562 136.225 114.809 1.00 37.66 63 ILE C O 1
ATOM 4755 N N . LEU C 1 64 ? 143.698 137.908 116.296 1.00 37.82 64 LEU C N 1
ATOM 4756 C CA . LEU C 1 64 ? 142.580 138.620 115.686 1.00 37.82 64 LEU C CA 1
ATOM 4757 C C . LEU C 1 64 ? 142.912 139.058 114.265 1.00 37.82 64 LEU C C 1
ATOM 4758 O O . LEU C 1 64 ? 142.079 138.934 113.358 1.00 37.82 64 LEU C O 1
ATOM 4763 N N . LEU C 1 65 ? 144.126 139.570 114.046 1.00 35.17 65 LEU C N 1
ATOM 4764 C CA . LEU C 1 65 ? 144.504 139.957 112.687 1.00 35.17 65 LEU C CA 1
ATOM 4765 C C . LEU C 1 65 ? 144.532 138.754 111.746 1.00 35.17 65 LEU C C 1
ATOM 4766 O O . LEU C 1 65 ? 144.084 138.847 110.596 1.00 35.17 65 LEU C O 1
ATOM 4771 N N . VAL C 1 66 ? 145.047 137.616 112.216 1.00 33.44 66 VAL C N 1
ATOM 4772 C CA . VAL C 1 66 ? 145.102 136.420 111.378 1.00 33.44 66 VAL C CA 1
ATOM 4773 C C . VAL C 1 66 ? 143.700 135.937 111.030 1.00 33.44 66 VAL C C 1
ATOM 4774 O O . VAL C 1 66 ? 143.431 135.549 109.886 1.00 33.44 66 VAL C O 1
ATOM 4778 N N . THR C 1 67 ? 142.786 135.936 112.005 1.00 36.31 67 THR C N 1
ATOM 4779 C CA . THR C 1 67 ? 141.432 135.481 111.701 1.00 36.31 67 THR C CA 1
ATOM 4780 C C . THR C 1 67 ? 140.715 136.451 110.767 1.00 36.31 67 THR C C 1
ATOM 4781 O O . THR C 1 67 ? 139.940 136.017 109.906 1.00 36.31 67 THR C O 1
ATOM 4785 N N . LEU C 1 68 ? 140.985 137.755 110.888 1.00 36.27 68 LEU C N 1
ATOM 4786 C CA . LEU C 1 68 ? 140.431 138.708 109.931 1.00 36.27 68 LEU C CA 1
ATOM 4787 C C . LEU C 1 68 ? 140.955 138.440 108.524 1.00 36.27 68 LEU C C 1
ATOM 4788 O O . LEU C 1 68 ? 140.189 138.459 107.550 1.00 36.27 68 LEU C O 1
ATOM 4793 N N . VAL C 1 69 ? 142.260 138.181 108.402 1.00 37.12 69 VAL C N 1
ATOM 4794 C CA . VAL C 1 69 ? 142.845 137.898 107.093 1.00 37.12 69 VAL C CA 1
ATOM 4795 C C . VAL C 1 69 ? 142.243 136.631 106.501 1.00 37.12 69 VAL C C 1
ATOM 4796 O O . VAL C 1 69 ? 141.929 136.579 105.308 1.00 37.12 69 VAL C O 1
ATOM 4800 N N . PHE C 1 70 ? 142.078 135.589 107.319 1.00 41.23 70 PHE C N 1
ATOM 4801 C CA . PHE C 1 70 ? 141.491 134.346 106.827 1.00 41.23 70 PHE C CA 1
ATOM 4802 C C . PHE C 1 70 ? 140.050 134.554 106.371 1.00 41.23 70 PHE C C 1
ATOM 4803 O O . PHE C 1 70 ? 139.640 134.036 105.321 1.00 41.23 70 PHE C O 1
ATOM 4811 N N . THR C 1 71 ? 139.264 135.304 107.150 1.00 43.28 71 THR C N 1
ATOM 4812 C CA . THR C 1 71 ? 137.880 135.564 106.768 1.00 43.28 71 THR C CA 1
ATOM 4813 C C . THR C 1 71 ? 137.807 136.332 105.455 1.00 43.28 71 THR C C 1
ATOM 4814 O O . THR C 1 71 ? 136.968 136.031 104.597 1.00 43.28 71 THR C O 1
ATOM 4818 N N . LYS C 1 72 ? 138.677 137.327 105.277 1.00 41.74 72 LYS C N 1
ATOM 4819 C CA . LYS C 1 72 ? 138.686 138.060 104.015 1.00 41.74 72 LYS C CA 1
ATOM 4820 C C . LYS C 1 72 ? 139.137 137.160 102.868 1.00 41.74 72 LYS C C 1
ATOM 4821 O O . LYS C 1 72 ? 138.577 137.219 101.767 1.00 41.74 72 LYS C O 1
ATOM 4827 N N . ASN C 1 73 ? 140.129 136.300 103.113 1.00 46.90 73 ASN C N 1
ATOM 4828 C CA . ASN C 1 73 ? 140.729 135.516 102.039 1.00 46.90 73 ASN C CA 1
ATOM 4829 C C . ASN C 1 73 ? 139.813 134.394 101.570 1.00 46.90 73 ASN C C 1
ATOM 4830 O O . ASN C 1 73 ? 139.891 133.981 100.407 1.00 46.90 73 ASN C O 1
ATOM 4835 N N . PHE C 1 74 ? 138.936 133.893 102.444 1.00 51.40 74 PHE C N 1
ATOM 4836 C CA . PHE C 1 74 ? 137.996 132.847 102.053 1.00 51.40 74 PHE C CA 1
ATOM 4837 C C . PHE C 1 74 ? 136.650 133.403 101.602 1.00 51.40 74 PHE C C 1
ATOM 4838 O O . PHE C 1 74 ? 135.615 132.755 101.809 1.00 51.40 74 PHE C O 1
ATOM 4846 N N . ALA C 1 75 ? 136.634 134.592 100.998 1.00 49.90 75 ALA C N 1
ATOM 4847 C CA . ALA C 1 75 ? 135.411 135.171 100.455 1.00 49.90 75 ALA C CA 1
ATOM 4848 C C . ALA C 1 75 ? 135.524 135.507 98.972 1.00 49.90 75 ALA C C 1
ATOM 4849 O O . ALA C 1 75 ? 134.683 136.251 98.453 1.00 49.90 75 ALA C O 1
ATOM 4851 N N . GLU C 1 76 ? 136.530 134.979 98.276 1.00 51.79 76 GLU C N 1
ATOM 4852 C CA . GLU C 1 76 ? 136.718 135.248 96.857 1.00 51.79 76 GLU C CA 1
ATOM 4853 C C . GLU C 1 76 ? 137.462 134.082 96.223 1.00 51.79 76 GLU C C 1
ATOM 4854 O O . GLU C 1 76 ? 137.884 133.141 96.900 1.00 51.79 76 GLU C O 1
ATOM 4860 N N . GLU C 1 77 ? 137.616 134.154 94.903 1.00 46.20 77 GLU C N 1
ATOM 4861 C CA . GLU C 1 77 ? 138.406 133.166 94.187 1.00 46.20 77 GLU C CA 1
ATOM 4862 C C . GLU C 1 77 ? 139.896 133.415 94.428 1.00 46.20 77 GLU C C 1
ATOM 4863 O O . GLU C 1 77 ? 140.299 134.526 94.778 1.00 46.20 77 GLU C O 1
ATOM 4869 N N . PRO C 1 78 ? 140.736 132.390 94.256 1.00 35.34 78 PRO C N 1
ATOM 4870 C CA . PRO C 1 78 ? 142.165 132.578 94.547 1.00 35.34 78 PRO C CA 1
ATOM 4871 C C . PRO C 1 78 ? 142.923 133.331 93.467 1.00 35.34 78 PRO C C 1
ATOM 4872 O O . PRO C 1 78 ? 143.859 134.069 93.796 1.00 35.34 78 PRO C O 1
ATOM 4876 N N . ILE C 1 79 ? 142.565 133.173 92.195 1.00 31.66 79 ILE C N 1
ATOM 4877 C CA . ILE C 1 79 ? 143.342 133.765 91.109 1.00 31.66 79 ILE C CA 1
ATOM 4878 C C . ILE C 1 79 ? 142.425 134.033 89.921 1.00 31.66 79 ILE C C 1
ATOM 4879 O O . ILE C 1 79 ? 141.556 133.220 89.592 1.00 31.66 79 ILE C O 1
ATOM 4884 N N . TYR C 1 80 ? 142.619 135.188 89.287 1.00 34.23 80 TYR C N 1
ATOM 4885 C CA . TYR C 1 80 ? 141.921 135.570 88.066 1.00 34.23 80 TYR C CA 1
ATOM 4886 C C . TYR C 1 80 ? 142.942 135.766 86.958 1.00 34.23 80 TYR C C 1
ATOM 4887 O O . TYR C 1 80 ? 143.930 136.482 87.154 1.00 34.23 80 TYR C O 1
ATOM 4896 N N . CYS C 1 81 ? 142.701 135.165 85.791 1.00 46.66 81 CYS C N 1
ATOM 4897 C CA . CYS C 1 81 ? 143.499 135.515 84.621 1.00 46.66 81 CYS C CA 1
ATOM 4898 C C . CYS C 1 81 ? 142.847 135.023 83.336 1.00 46.66 81 CYS C C 1
ATOM 4899 O O . CYS C 1 81 ? 141.819 134.341 83.342 1.00 46.66 81 CYS C O 1
ATOM 4902 N N . TYR C 1 82 ? 143.491 135.380 82.226 1.00 54.80 82 TYR C N 1
ATOM 4903 C CA . TYR C 1 82 ? 142.971 135.365 80.870 1.00 54.80 82 TYR C CA 1
ATOM 4904 C C . TYR C 1 82 ? 143.047 133.959 80.276 1.00 54.80 82 TYR C C 1
ATOM 4905 O O . TYR C 1 82 ? 143.628 133.038 80.854 1.00 54.80 82 TYR C O 1
ATOM 4914 N N . THR C 1 83 ? 142.436 133.797 79.099 1.00 46.93 83 THR C N 1
ATOM 4915 C CA . THR C 1 83 ? 142.364 132.520 78.416 1.00 46.93 83 THR C CA 1
ATOM 4916 C C . THR C 1 83 ? 142.138 132.778 76.931 1.00 46.93 83 THR C C 1
ATOM 4917 O O . THR C 1 83 ? 141.277 133.602 76.585 1.00 46.93 83 THR C O 1
ATOM 4921 N N . PRO C 1 84 ? 142.881 132.114 76.045 1.00 49.75 84 PRO C N 1
ATOM 4922 C CA . PRO C 1 84 ? 142.693 132.329 74.604 1.00 49.75 84 PRO C CA 1
ATOM 4923 C C . PRO C 1 84 ? 141.299 131.924 74.147 1.00 49.75 84 PRO C C 1
ATOM 4924 O O . PRO C 1 84 ? 140.495 131.362 74.892 1.00 49.75 84 PRO C O 1
ATOM 4928 N N . HIS C 1 85 ? 141.017 132.221 72.876 1.00 53.65 85 HIS C N 1
ATOM 4929 C CA . HIS C 1 85 ? 139.670 132.023 72.350 1.00 53.65 85 HIS C CA 1
ATOM 4930 C C . HIS C 1 85 ? 139.377 130.552 72.076 1.00 53.65 85 HIS C C 1
ATOM 4931 O O . HIS C 1 85 ? 138.240 130.100 72.248 1.00 53.65 85 HIS C O 1
ATOM 4938 N N . ASN C 1 86 ? 140.384 129.789 71.643 1.00 53.36 86 ASN C N 1
ATOM 4939 C CA . ASN C 1 86 ? 140.151 128.406 71.240 1.00 53.36 86 ASN C CA 1
ATOM 4940 C C . ASN C 1 86 ? 139.898 127.476 72.421 1.00 53.36 86 ASN C C 1
ATOM 4941 O O . ASN C 1 86 ? 139.358 126.383 72.225 1.00 53.36 86 ASN C O 1
ATOM 4946 N N . PHE C 1 87 ? 140.278 127.877 73.631 1.00 48.21 87 PHE C N 1
ATOM 4947 C CA . PHE C 1 87 ? 140.140 127.008 74.793 1.00 48.21 87 PHE C CA 1
ATOM 4948 C C . PHE C 1 87 ? 138.675 126.764 75.132 1.00 48.21 87 PHE C C 1
ATOM 4949 O O . PHE C 1 87 ? 137.827 127.647 74.977 1.00 48.21 87 PHE C O 1
ATOM 4957 N N . THR C 1 88 ? 138.379 125.552 75.593 1.00 51.92 88 THR C N 1
ATOM 4958 C CA . THR C 1 88 ? 137.071 125.232 76.141 1.00 51.92 88 THR C CA 1
ATOM 4959 C C . THR C 1 88 ? 137.066 125.543 77.639 1.00 51.92 88 THR C C 1
ATOM 4960 O O . THR C 1 88 ? 137.994 126.159 78.170 1.00 51.92 88 THR C O 1
ATOM 4964 N N . ARG C 1 89 ? 136.011 125.125 78.339 1.00 53.00 89 ARG C N 1
ATOM 4965 C CA . ARG C 1 89 ? 135.890 125.451 79.757 1.00 53.00 89 ARG C CA 1
ATOM 4966 C C . ARG C 1 89 ? 136.859 124.631 80.605 1.00 53.00 89 ARG C C 1
ATOM 4967 O O . ARG C 1 89 ? 137.533 125.169 81.493 1.00 53.00 89 ARG C O 1
ATOM 4975 N N . ASP C 1 90 ? 136.938 123.323 80.345 1.00 49.30 90 ASP C N 1
ATOM 4976 C CA . ASP C 1 90 ? 137.781 122.452 81.160 1.00 49.30 90 ASP C CA 1
ATOM 4977 C C . ASP C 1 90 ? 139.255 122.816 81.028 1.00 49.30 90 ASP C C 1
ATOM 4978 O O . ASP C 1 90 ? 139.998 122.797 82.018 1.00 49.30 90 ASP C O 1
ATOM 4983 N N . GLN C 1 91 ? 139.703 123.131 79.812 1.00 43.81 91 GLN C N 1
ATOM 4984 C CA . GLN C 1 91 ? 141.094 123.530 79.633 1.00 43.81 91 GLN C CA 1
ATOM 4985 C C . GLN C 1 91 ? 141.387 124.840 80.352 1.00 43.81 91 GLN C C 1
ATOM 4986 O O . GLN C 1 91 ? 142.476 125.016 80.907 1.00 43.81 91 GLN C O 1
ATOM 4992 N N . ALA C 1 92 ? 140.427 125.767 80.363 1.00 40.79 92 ALA C N 1
ATOM 4993 C CA . ALA C 1 92 ? 140.610 127.001 81.121 1.00 40.79 92 ALA C CA 1
ATOM 4994 C C . ALA C 1 92 ? 140.727 126.719 82.614 1.00 40.79 92 ALA C C 1
ATOM 4995 O O . ALA C 1 92 ? 141.563 127.318 83.307 1.00 40.79 92 ALA C O 1
ATOM 4997 N N . LEU C 1 93 ? 139.890 125.815 83.130 1.00 34.19 93 LEU C N 1
ATOM 4998 C CA . LEU C 1 93 ? 139.979 125.449 84.541 1.00 34.19 93 LEU C CA 1
ATOM 4999 C C . LEU C 1 93 ? 141.333 124.825 84.862 1.00 34.19 93 LEU C C 1
ATOM 5000 O O . LEU C 1 93 ? 141.947 125.141 85.891 1.00 34.19 93 LEU C O 1
ATOM 5005 N N . TYR C 1 94 ? 141.818 123.941 83.986 1.00 37.59 94 TYR C N 1
ATOM 5006 C CA . TYR C 1 94 ? 143.137 123.352 84.193 1.00 37.59 94 TYR C CA 1
ATOM 5007 C C . TYR C 1 94 ? 144.226 124.414 84.159 1.00 37.59 94 TYR C C 1
ATOM 5008 O O . TYR C 1 94 ? 145.180 124.354 84.939 1.00 37.59 94 TYR C O 1
ATOM 5017 N N . ALA C 1 95 ? 144.117 125.378 83.244 1.00 37.89 95 ALA C N 1
ATOM 5018 C CA . ALA C 1 95 ? 145.118 126.436 83.164 1.00 37.89 95 ALA C CA 1
ATOM 5019 C C . ALA C 1 95 ? 145.160 127.240 84.455 1.00 37.89 95 ALA C C 1
ATOM 5020 O O . ALA C 1 95 ? 146.239 127.507 85.003 1.00 37.89 95 ALA C O 1
ATOM 5022 N N . ARG C 1 96 ? 143.987 127.617 84.969 1.00 35.95 96 ARG C N 1
ATOM 5023 C CA . ARG C 1 96 ? 143.932 128.351 86.230 1.00 35.95 96 ARG C CA 1
ATOM 5024 C C . ARG C 1 96 ? 144.561 127.544 87.359 1.00 35.95 96 ARG C C 1
ATOM 5025 O O . ARG C 1 96 ? 145.407 128.052 88.109 1.00 35.95 96 ARG C O 1
ATOM 5033 N N . GLY C 1 97 ? 144.172 126.274 87.483 1.00 35.17 97 GLY C N 1
ATOM 5034 C CA . GLY C 1 97 ? 144.686 125.461 88.573 1.00 35.17 97 GLY C CA 1
ATOM 5035 C C . GLY C 1 97 ? 146.184 125.236 88.490 1.00 35.17 97 GLY C C 1
ATOM 5036 O O . GLY C 1 97 ? 146.889 125.312 89.498 1.00 35.17 97 GLY C O 1
ATOM 5037 N N . TYR C 1 98 ? 146.689 124.953 87.289 1.00 37.27 98 TYR C N 1
ATOM 5038 C CA . TYR C 1 98 ? 148.115 124.714 87.111 1.00 37.27 98 TYR C CA 1
ATOM 5039 C C . TYR C 1 98 ? 148.927 125.974 87.385 1.00 37.27 98 TYR C C 1
ATOM 5040 O O . TYR C 1 98 ? 149.974 125.911 88.042 1.00 37.27 98 TYR C O 1
ATOM 5049 N N . CYS C 1 99 ? 148.464 127.129 86.896 1.00 36.80 99 CYS C N 1
ATOM 5050 C CA . CYS C 1 99 ? 149.210 128.359 87.129 1.00 36.80 99 CYS C CA 1
ATOM 5051 C C . CYS C 1 99 ? 149.137 128.792 88.586 1.00 36.80 99 CYS C C 1
ATOM 5052 O O . CYS C 1 99 ? 150.038 129.487 89.068 1.00 36.80 99 CYS C O 1
ATOM 5055 N N . TRP C 1 100 ? 148.083 128.397 89.304 1.00 35.24 100 TRP C N 1
ATOM 5056 C CA . TRP C 1 100 ? 148.047 128.669 90.737 1.00 35.24 100 TRP C CA 1
ATOM 5057 C C . TRP C 1 100 ? 148.965 127.726 91.506 1.00 35.24 100 TRP C C 1
ATOM 5058 O O . TRP C 1 100 ? 149.637 128.145 92.455 1.00 35.24 100 TRP C O 1
ATOM 5069 N N . THR C 1 101 ? 149.007 126.450 91.115 1.00 37.32 101 THR C N 1
ATOM 5070 C CA . THR C 1 101 ? 149.787 125.469 91.863 1.00 37.32 101 THR C CA 1
ATOM 5071 C C . THR C 1 101 ? 151.283 125.665 91.652 1.00 37.32 101 THR C C 1
ATOM 5072 O O . THR C 1 101 ? 152.062 125.643 92.613 1.00 37.32 101 THR C O 1
ATOM 5076 N N . GLU C 1 102 ? 151.708 125.853 90.401 1.00 42.51 102 GLU C N 1
ATOM 5077 C CA . GLU C 1 102 ? 153.135 126.004 90.127 1.00 42.51 102 GLU C CA 1
ATOM 5078 C C . GLU C 1 102 ? 153.676 127.294 90.729 1.00 42.51 102 GLU C C 1
ATOM 5079 O O . GLU C 1 102 ? 154.688 127.282 91.441 1.00 42.51 102 GLU C O 1
ATOM 5085 N N . LEU C 1 103 ? 153.008 128.417 90.459 1.00 41.50 103 LEU C N 1
ATOM 5086 C CA . LEU C 1 103 ? 153.371 129.724 91.005 1.00 41.50 103 LEU C CA 1
ATOM 5087 C C . LEU C 1 103 ? 154.829 130.063 90.683 1.00 41.50 103 LEU C C 1
ATOM 5088 O O . LEU C 1 103 ? 155.670 130.248 91.564 1.00 41.50 103 LEU C O 1
ATOM 5093 N N . ARG C 1 104 ? 155.117 130.128 89.385 1.00 50.55 104 ARG C N 1
ATOM 5094 C CA . ARG C 1 104 ? 156.455 130.413 88.888 1.00 50.55 104 ARG C CA 1
ATOM 5095 C C . ARG C 1 104 ? 156.379 131.460 87.787 1.00 50.55 104 ARG C C 1
ATOM 5096 O O . ARG C 1 104 ? 155.496 131.406 86.927 1.00 50.55 104 ARG C O 1
ATOM 5104 N N . ASP C 1 105 ? 157.312 132.407 87.817 1.00 54.60 105 ASP C N 1
ATOM 5105 C CA . ASP C 1 105 ? 157.372 133.453 86.810 1.00 54.60 105 ASP C CA 1
ATOM 5106 C C . ASP C 1 105 ? 158.100 132.950 85.564 1.00 54.60 105 ASP C C 1
ATOM 5107 O O . ASP C 1 105 ? 158.596 131.822 85.511 1.00 54.60 105 ASP C O 1
ATOM 5112 N N . ALA C 1 106 ? 158.158 133.807 84.547 1.00 62.00 106 ALA C N 1
ATOM 5113 C CA . ALA C 1 106 ? 158.846 133.481 83.308 1.00 62.00 106 ALA C CA 1
ATOM 5114 C C . ALA C 1 106 ? 159.317 134.767 82.646 1.00 62.00 106 ALA C C 1
ATOM 5115 O O . ALA C 1 106 ? 158.697 135.823 82.795 1.00 62.00 106 ALA C O 1
ATOM 5117 N N . LEU C 1 107 ? 160.423 134.667 81.915 1.00 75.45 107 LEU C N 1
ATOM 5118 C CA . LEU C 1 107 ? 161.004 135.797 81.209 1.00 75.45 107 LEU C CA 1
ATOM 5119 C C . LEU C 1 107 ? 161.499 135.336 79.848 1.00 75.45 107 LEU C C 1
ATOM 5120 O O . LEU C 1 107 ? 161.870 134.168 79.682 1.00 75.45 107 LEU C O 1
ATOM 5125 N N . PRO C 1 108 ? 161.516 136.226 78.856 1.00 83.64 108 PRO C N 1
ATOM 5126 C CA . PRO C 1 108 ? 162.003 135.832 77.530 1.00 83.64 108 PRO C CA 1
ATOM 5127 C C . PRO C 1 108 ? 163.518 135.705 77.506 1.00 83.64 108 PRO C C 1
ATOM 5128 O O . PRO C 1 108 ? 164.239 136.514 78.095 1.00 83.64 108 PRO C O 1
ATOM 5132 N N . GLY C 1 109 ? 163.996 134.673 76.815 1.00 86.68 109 GLY C N 1
ATOM 5133 C CA . GLY C 1 109 ? 165.419 134.467 76.638 1.00 86.68 109 GLY C CA 1
ATOM 5134 C C . GLY C 1 109 ? 166.151 133.910 77.837 1.00 86.68 109 GLY C C 1
ATOM 5135 O O . GLY C 1 109 ? 167.386 133.865 77.820 1.00 86.68 109 GLY C O 1
ATOM 5136 N N . VAL C 1 110 ? 165.437 133.486 78.876 1.00 83.10 110 VAL C N 1
ATOM 5137 C CA . VAL C 1 110 ? 166.039 132.955 80.093 1.00 83.10 110 VAL C CA 1
ATOM 5138 C C . VAL C 1 110 ? 165.490 131.556 80.329 1.00 83.10 110 VAL C C 1
ATOM 5139 O O . VAL C 1 110 ? 164.278 131.335 80.226 1.00 83.10 110 VAL C O 1
ATOM 5143 N N . ASP C 1 111 ? 166.379 130.618 80.642 1.00 84.75 111 ASP C N 1
ATOM 5144 C CA . ASP C 1 111 ? 165.964 129.254 80.922 1.00 84.75 111 ASP C CA 1
ATOM 5145 C C . ASP C 1 111 ? 165.231 129.186 82.262 1.00 84.75 111 ASP C C 1
ATOM 5146 O O . ASP C 1 111 ? 165.217 130.137 83.049 1.00 84.75 111 ASP C O 1
ATOM 5151 N N . ALA C 1 112 ? 164.616 128.030 82.518 1.00 78.28 112 ALA C N 1
ATOM 5152 C CA . ALA C 1 112 ? 163.798 127.850 83.712 1.00 78.28 112 ALA C CA 1
ATOM 5153 C C . ALA C 1 112 ? 164.614 127.790 84.996 1.00 78.28 112 ALA C C 1
ATOM 5154 O O . ALA C 1 112 ? 164.025 127.816 86.082 1.00 78.28 112 ALA C O 1
ATOM 5156 N N . SER C 1 113 ? 165.941 127.708 84.906 1.00 80.29 113 SER C N 1
ATOM 5157 C CA . SER C 1 113 ? 166.771 127.590 86.098 1.00 80.29 113 SER C CA 1
ATOM 5158 C C . SER C 1 113 ? 166.869 128.885 86.894 1.00 80.29 113 SER C C 1
ATOM 5159 O O . SER C 1 113 ? 167.355 128.854 88.030 1.00 80.29 113 SER C O 1
ATOM 5162 N N . LEU C 1 114 ? 166.426 130.015 86.339 1.00 77.76 114 LEU C N 1
ATOM 5163 C CA . LEU C 1 114 ? 166.559 131.309 87.001 1.00 77.76 114 LEU C CA 1
ATOM 5164 C C . LEU C 1 114 ? 165.223 132.035 87.136 1.00 77.76 114 LEU C C 1
ATOM 5165 O O . LEU C 1 114 ? 165.201 133.261 87.280 1.00 77.76 114 LEU C O 1
ATOM 5170 N N . TRP C 1 115 ? 164.115 131.310 87.092 1.00 67.13 115 TRP C N 1
ATOM 5171 C CA . TRP C 1 115 ? 162.802 131.941 87.174 1.00 67.13 115 TRP C CA 1
ATOM 5172 C C . TRP C 1 115 ? 162.444 132.227 88.630 1.00 67.13 115 TRP C C 1
ATOM 5173 O O . TRP C 1 115 ? 162.493 131.318 89.464 1.00 67.13 115 TRP C O 1
ATOM 5184 N N . PRO C 1 116 ? 162.090 133.465 88.970 1.00 60.06 116 PRO C N 1
ATOM 5185 C CA . PRO C 1 116 ? 161.773 133.793 90.366 1.00 60.06 116 PRO C CA 1
ATOM 5186 C C . PRO C 1 116 ? 160.479 133.140 90.831 1.00 60.06 116 PRO C C 1
ATOM 5187 O O . PRO C 1 116 ? 159.601 132.790 90.039 1.00 60.06 116 PRO C O 1
ATOM 5191 N N . SER C 1 117 ? 160.370 132.989 92.150 1.00 48.82 117 SER C N 1
ATOM 5192 C CA . SER C 1 117 ? 159.218 132.368 92.787 1.00 48.82 117 SER C CA 1
ATOM 5193 C C . SER C 1 117 ? 158.501 133.373 93.679 1.00 48.82 117 SER C C 1
ATOM 5194 O O . SER C 1 117 ? 159.029 134.441 94.000 1.00 48.82 117 SER C O 1
ATOM 5197 N N . LEU C 1 118 ? 157.280 133.018 94.077 1.00 41.15 118 LEU C N 1
ATOM 5198 C CA . LEU C 1 118 ? 156.420 133.891 94.875 1.00 41.15 118 LEU C CA 1
ATOM 5199 C C . LEU C 1 118 ? 155.727 133.094 95.980 1.00 41.15 118 LEU C C 1
ATOM 5200 O O . LEU C 1 118 ? 154.530 133.243 96.229 1.00 41.15 118 LEU C O 1
ATOM 5205 N N . PHE C 1 119 ? 156.485 132.238 96.670 1.00 42.12 119 PHE C N 1
ATOM 5206 C CA . PHE C 1 119 ? 155.890 131.313 97.631 1.00 42.12 119 PHE C CA 1
ATOM 5207 C C . PHE C 1 119 ? 155.378 132.006 98.892 1.00 42.12 119 PHE C C 1
ATOM 5208 O O . PHE C 1 119 ? 154.465 131.482 99.545 1.00 42.12 119 PHE C O 1
ATOM 5216 N N . GLU C 1 120 ? 155.946 133.158 99.255 1.00 41.59 120 GLU C N 1
ATOM 5217 C CA . GLU C 1 120 ? 155.535 133.825 100.487 1.00 41.59 120 GLU C CA 1
ATOM 5218 C C . GLU C 1 120 ? 154.079 134.268 100.423 1.00 41.59 120 GLU C C 1
ATOM 5219 O O . GLU C 1 120 ? 153.352 134.183 101.421 1.00 41.59 120 GLU C O 1
ATOM 5225 N N . HIS C 1 121 ? 153.630 134.734 99.253 1.00 35.99 121 HIS C N 1
ATOM 5226 C CA . HIS C 1 121 ? 152.255 135.200 99.111 1.00 35.99 121 HIS C CA 1
ATOM 5227 C C . HIS C 1 121 ? 151.243 134.112 99.437 1.00 35.99 121 HIS C C 1
ATOM 5228 O O . HIS C 1 121 ? 150.097 134.426 99.778 1.00 35.99 121 HIS C O 1
ATOM 5235 N N . LYS C 1 122 ? 151.638 132.845 99.339 1.00 39.08 122 LYS C N 1
ATOM 5236 C CA . LYS C 1 122 ? 150.786 131.726 99.712 1.00 39.08 122 LYS C CA 1
ATOM 5237 C C . LYS C 1 122 ? 151.080 131.191 101.106 1.00 39.08 122 LYS C C 1
ATOM 5238 O O . LYS C 1 122 ? 150.172 130.669 101.761 1.00 39.08 122 LYS C O 1
ATOM 5244 N N . PHE C 1 123 ? 152.320 131.315 101.579 1.00 42.94 123 PHE C N 1
ATOM 5245 C CA . PHE C 1 123 ? 152.730 130.723 102.848 1.00 42.94 123 PHE C CA 1
ATOM 5246 C C . PHE C 1 123 ? 152.658 131.685 104.034 1.00 42.94 123 PHE C C 1
ATOM 5247 O O . PHE C 1 123 ? 152.969 131.278 105.157 1.00 42.94 123 PHE C O 1
ATOM 5255 N N . LEU C 1 124 ? 152.255 132.939 103.822 1.00 40.27 124 LEU C N 1
ATOM 5256 C CA . LEU C 1 124 ? 152.364 133.939 104.886 1.00 40.27 124 LEU C CA 1
ATOM 5257 C C . LEU C 1 124 ? 151.569 133.627 106.154 1.00 40.27 124 LEU C C 1
ATOM 5258 O O . LEU C 1 124 ? 152.174 133.630 107.241 1.00 40.27 124 LEU C O 1
ATOM 5263 N N . PRO C 1 125 ? 150.253 133.372 106.114 1.00 41.84 125 PRO C N 1
ATOM 5264 C CA . PRO C 1 125 ? 149.482 133.355 107.377 1.00 41.84 125 PRO C CA 1
ATOM 5265 C C . PRO C 1 125 ? 149.928 132.304 108.385 1.00 41.84 125 PRO C C 1
ATOM 5266 O O . PRO C 1 125 ? 149.849 132.547 109.600 1.00 41.84 125 PRO C O 1
ATOM 5270 N N . TYR C 1 126 ? 150.387 131.139 107.925 1.00 39.96 126 TYR C N 1
ATOM 5271 C CA . TYR C 1 126 ? 150.798 130.095 108.858 1.00 39.96 126 TYR C CA 1
ATOM 5272 C C . TYR C 1 126 ? 152.013 130.518 109.675 1.00 39.96 126 TYR C C 1
ATOM 5273 O O . TYR C 1 126 ? 152.174 130.075 110.820 1.00 39.96 126 TYR C O 1
ATOM 5282 N N . ALA C 1 127 ? 152.865 131.380 109.118 1.00 40.16 127 ALA C N 1
ATOM 5283 C CA . ALA C 1 127 ? 153.995 131.897 109.881 1.00 40.16 127 ALA C CA 1
ATOM 5284 C C . ALA C 1 127 ? 153.517 132.685 111.095 1.00 40.16 127 ALA C C 1
ATOM 5285 O O . ALA C 1 127 ? 154.021 132.496 112.208 1.00 40.16 127 ALA C O 1
ATOM 5287 N N . LEU C 1 128 ? 152.529 133.563 110.903 1.00 38.02 128 LEU C N 1
ATOM 5288 C CA . LEU C 1 128 ? 151.964 134.301 112.030 1.00 38.02 128 LEU C CA 1
ATOM 5289 C C . LEU C 1 128 ? 151.263 133.364 113.007 1.00 38.02 128 LEU C C 1
ATOM 5290 O O . LEU C 1 128 ? 151.340 133.554 114.231 1.00 38.02 128 LEU C O 1
ATOM 5295 N N . LEU C 1 129 ? 150.570 132.351 112.480 1.00 38.34 129 LEU C N 1
ATOM 5296 C CA . LEU C 1 129 ? 149.894 131.393 113.350 1.00 38.34 129 LEU C CA 1
ATOM 5297 C C . LEU C 1 129 ? 150.884 130.683 114.266 1.00 38.34 129 LEU C C 1
ATOM 5298 O O . LEU C 1 129 ? 150.601 130.466 115.450 1.00 38.34 129 LEU C O 1
ATOM 5303 N N . ALA C 1 130 ? 152.052 130.313 113.737 1.00 39.14 130 ALA C N 1
ATOM 5304 C CA . ALA C 1 130 ? 153.071 129.682 114.573 1.00 39.14 130 ALA C CA 1
ATOM 5305 C C . ALA C 1 130 ? 153.733 130.692 115.506 1.00 39.14 130 ALA C C 1
ATOM 5306 O O . ALA C 1 130 ? 154.100 130.353 116.643 1.00 39.14 130 ALA C O 1
ATOM 5308 N N . PHE C 1 131 ? 153.906 131.932 115.037 1.00 43.44 131 PHE C N 1
ATOM 5309 C CA . PHE C 1 131 ? 154.545 132.957 115.855 1.00 43.44 131 PHE C CA 1
ATOM 5310 C C . PHE C 1 131 ? 153.733 133.245 117.108 1.00 43.44 131 PHE C C 1
ATOM 5311 O O . PHE C 1 131 ? 154.299 133.496 118.179 1.00 43.44 131 PHE C O 1
ATOM 5319 N N . ALA C 1 132 ? 152.404 133.212 116.994 1.00 42.01 132 ALA C N 1
ATOM 5320 C CA . ALA C 1 132 ? 151.562 133.427 118.168 1.00 42.01 132 ALA C CA 1
ATOM 5321 C C . ALA C 1 132 ? 151.911 132.445 119.284 1.00 42.01 132 ALA C C 1
ATOM 5322 O O . ALA C 1 132 ? 152.168 132.846 120.427 1.00 42.01 132 ALA C O 1
ATOM 5324 N N . ALA C 1 133 ? 151.951 131.150 118.965 1.00 39.93 133 ALA C N 1
ATOM 5325 C CA . ALA C 1 133 ? 152.231 130.146 119.988 1.00 39.93 133 ALA C CA 1
ATOM 5326 C C . ALA C 1 133 ? 153.667 130.238 120.492 1.00 39.93 133 ALA C C 1
ATOM 5327 O O . ALA C 1 133 ? 153.919 130.097 121.700 1.00 39.93 133 ALA C O 1
ATOM 5329 N N . ILE C 1 134 ? 154.628 130.453 119.586 1.00 39.90 134 ILE C N 1
ATOM 5330 C CA . ILE C 1 134 ? 156.018 130.486 120.034 1.00 39.90 134 ILE C CA 1
ATOM 5331 C C . ILE C 1 134 ? 156.259 131.700 120.925 1.00 39.90 134 ILE C C 1
ATOM 5332 O O . ILE C 1 134 ? 157.145 131.678 121.788 1.00 39.90 134 ILE C O 1
ATOM 5337 N N . MET C 1 135 ? 155.480 132.770 120.744 1.00 43.03 135 MET C N 1
ATOM 5338 C CA . MET C 1 135 ? 155.543 133.896 121.668 1.00 43.03 135 MET C CA 1
ATOM 5339 C C . MET C 1 135 ? 154.800 133.614 122.968 1.00 43.03 135 MET C C 1
ATOM 5340 O O . MET C 1 135 ? 155.189 134.130 124.021 1.00 43.03 135 MET C O 1
ATOM 5345 N N . TYR C 1 136 ? 153.732 132.816 122.916 1.00 46.78 136 TYR C N 1
ATOM 5346 C CA . TYR C 1 136 ? 152.942 132.543 124.112 1.00 46.78 136 TYR C CA 1
ATOM 5347 C C . TYR C 1 136 ? 153.599 131.538 125.055 1.00 46.78 136 TYR C C 1
ATOM 5348 O O . TYR C 1 136 ? 153.221 131.482 126.230 1.00 46.78 136 TYR C O 1
ATOM 5357 N N . VAL C 1 137 ? 154.570 130.754 124.571 1.00 48.76 137 VAL C N 1
ATOM 5358 C CA . VAL C 1 137 ? 155.171 129.703 125.409 1.00 48.76 137 VAL C CA 1
ATOM 5359 C C . VAL C 1 137 ? 155.631 130.192 126.788 1.00 48.76 137 VAL C C 1
ATOM 5360 O O . VAL C 1 137 ? 155.302 129.537 127.788 1.00 48.76 137 VAL C O 1
ATOM 5364 N N . PRO C 1 138 ? 156.392 131.290 126.917 1.00 47.89 138 PRO C N 1
ATOM 5365 C CA . PRO C 1 138 ? 156.918 131.650 128.251 1.00 47.89 138 PRO C CA 1
ATOM 5366 C C . PRO C 1 138 ? 155.850 131.907 129.304 1.00 47.89 138 PRO C C 1
ATOM 5367 O O . PRO C 1 138 ? 156.085 131.638 130.492 1.00 47.89 138 PRO C O 1
ATOM 5371 N N . ALA C 1 139 ? 154.689 132.438 128.912 1.00 52.75 139 ALA C N 1
ATOM 5372 C CA . ALA C 1 139 ? 153.624 132.667 129.882 1.00 52.75 139 ALA C CA 1
ATOM 5373 C C . ALA C 1 139 ? 153.157 131.355 130.498 1.00 52.75 139 ALA C C 1
ATOM 5374 O O . ALA C 1 139 ? 152.908 131.281 131.707 1.00 52.75 139 ALA C O 1
ATOM 5376 N N . LEU C 1 140 ? 153.029 130.309 129.680 1.00 57.00 140 LEU C N 1
ATOM 5377 C CA . LEU C 1 140 ? 152.733 128.985 130.215 1.00 57.00 140 LEU C CA 1
ATOM 5378 C C . LEU C 1 140 ? 153.896 128.442 131.033 1.00 57.00 140 LEU C C 1
ATOM 5379 O O . LEU C 1 140 ? 153.677 127.756 132.037 1.00 57.00 140 LEU C O 1
ATOM 5384 N N . GLY C 1 141 ? 155.131 128.731 130.617 1.00 59.65 141 GLY C N 1
ATOM 5385 C CA . GLY C 1 141 ? 156.283 128.206 131.335 1.00 59.65 141 GLY C CA 1
ATOM 5386 C C . GLY C 1 141 ? 156.403 128.740 132.751 1.00 59.65 141 GLY C C 1
ATOM 5387 O O . GLY C 1 141 ? 156.833 128.022 133.658 1.00 59.65 141 GLY C O 1
ATOM 5388 N N . TRP C 1 142 ? 156.039 130.007 132.958 1.00 62.30 142 TRP C N 1
ATOM 5389 C CA . TRP C 1 142 ? 156.203 130.623 134.276 1.00 62.30 142 TRP C CA 1
ATOM 5390 C C . TRP C 1 142 ? 155.355 129.931 135.342 1.00 62.30 142 TRP C C 1
ATOM 5391 O O . TRP C 1 142 ? 155.813 129.729 136.478 1.00 62.30 142 TRP C O 1
ATOM 5402 N N . GLU C 1 143 ? 154.112 129.580 135.002 1.00 66.70 143 GLU C N 1
ATOM 5403 C CA . GLU C 1 143 ? 153.185 129.058 136.002 1.00 66.70 143 GLU C CA 1
ATOM 5404 C C . GLU C 1 143 ? 153.657 127.721 136.561 1.00 66.70 143 GLU C C 1
ATOM 5405 O O . GLU C 1 143 ? 153.579 127.485 137.773 1.00 66.70 143 GLU C O 1
ATOM 5411 N N . PHE C 1 144 ? 154.167 126.840 135.695 1.00 62.23 144 PHE C N 1
ATOM 5412 C CA . PHE C 1 144 ? 154.572 125.507 136.132 1.00 62.23 144 PHE C CA 1
ATOM 5413 C C . PHE C 1 144 ? 155.676 125.551 137.178 1.00 62.23 144 PHE C C 1
ATOM 5414 O O . PHE C 1 144 ? 155.879 124.563 137.891 1.00 62.23 144 PHE C O 1
ATOM 5422 N N . LEU C 1 145 ? 156.394 126.670 137.287 1.00 64.72 145 LEU C N 1
ATOM 5423 C CA . LEU C 1 145 ? 157.419 126.828 138.306 1.00 64.72 145 LEU C CA 1
ATOM 5424 C C . LEU C 1 145 ? 157.015 127.746 139.449 1.00 64.72 145 LEU C C 1
ATOM 5425 O O . LEU C 1 145 ? 157.583 127.626 140.539 1.00 64.72 145 LEU C O 1
ATOM 5430 N N . ALA C 1 146 ? 156.061 128.654 139.241 1.00 74.21 146 ALA C N 1
ATOM 5431 C CA . ALA C 1 146 ? 155.681 129.600 140.285 1.00 74.21 146 ALA C CA 1
ATOM 5432 C C . ALA C 1 146 ? 154.283 129.361 140.846 1.00 74.21 146 ALA C C 1
ATOM 5433 O O . ALA C 1 146 ? 153.734 130.252 141.503 1.00 74.21 146 ALA C O 1
ATOM 5435 N N . SER C 1 147 ? 153.689 128.191 140.604 1.00 82.90 147 SER C N 1
ATOM 5436 C CA . SER C 1 147 ? 152.327 127.948 141.074 1.00 82.90 147 SER C CA 1
ATOM 5437 C C . SER C 1 147 ? 152.238 127.894 142.598 1.00 82.90 147 SER C C 1
ATOM 5438 O O . SER C 1 147 ? 151.402 128.576 143.202 1.00 82.90 147 SER C O 1
ATOM 5441 N N . THR C 1 148 ? 153.089 127.093 143.241 1.00 93.31 148 THR C N 1
ATOM 5442 C CA . THR C 1 148 ? 152.834 126.655 144.612 1.00 93.31 148 THR C CA 1
ATOM 5443 C C . THR C 1 148 ? 153.682 127.366 145.662 1.00 93.31 148 THR C C 1
ATOM 5444 O O . THR C 1 148 ? 153.162 127.751 146.717 1.00 93.31 148 THR C O 1
ATOM 5448 N N . ARG C 1 149 ? 154.987 127.505 145.417 1.00 96.22 149 ARG C N 1
ATOM 5449 C CA . ARG C 1 149 ? 155.880 128.058 146.431 1.00 96.22 149 ARG C CA 1
ATOM 5450 C C . ARG C 1 149 ? 155.508 129.494 146.776 1.00 96.22 149 ARG C C 1
ATOM 5451 O O . ARG C 1 149 ? 155.467 129.871 147.956 1.00 96.22 149 ARG C O 1
ATOM 5459 N N . LEU C 1 150 ? 155.233 130.311 145.757 1.00 95.71 150 LEU C N 1
ATOM 5460 C CA . LEU C 1 150 ? 154.858 131.698 146.000 1.00 95.71 150 LEU C CA 1
ATOM 5461 C C . LEU C 1 150 ? 153.548 131.785 146.769 1.00 95.71 150 LEU C C 1
ATOM 5462 O O . LEU C 1 150 ? 153.408 132.610 147.678 1.00 95.71 150 LEU C O 1
ATOM 5467 N N . THR C 1 151 ? 152.578 130.934 146.422 1.00 100.64 151 THR C N 1
ATOM 5468 C CA . THR C 1 151 ? 151.307 130.927 147.138 1.00 100.64 151 THR C CA 1
ATOM 5469 C C . THR C 1 151 ? 151.505 130.570 148.605 1.00 100.64 151 THR C C 1
ATOM 5470 O O . THR C 1 151 ? 150.940 131.222 149.492 1.00 100.64 151 THR C O 1
ATOM 5474 N N . SER C 1 152 ? 152.314 129.545 148.882 1.00 104.89 152 SER C N 1
ATOM 5475 C CA . SER C 1 152 ? 152.544 129.139 150.266 1.00 104.89 152 SER C CA 1
ATOM 5476 C C . SER C 1 152 ? 153.233 130.245 151.057 1.00 104.89 152 SER C C 1
ATOM 5477 O O . SER C 1 152 ? 152.840 130.556 152.191 1.00 104.89 152 SER C O 1
ATOM 5480 N N . GLU C 1 153 ? 154.269 130.855 150.472 1.00 107.46 153 GLU C N 1
ATOM 5481 C CA . GLU C 1 153 ? 154.988 131.911 151.177 1.00 107.46 153 GLU C CA 1
ATOM 5482 C C . GLU C 1 153 ? 154.089 133.116 151.430 1.00 107.46 153 GLU C C 1
ATOM 5483 O O . GLU C 1 153 ? 154.116 133.704 152.519 1.00 107.46 153 GLU C O 1
ATOM 5489 N N . LEU C 1 154 ? 153.286 133.500 150.434 1.00 106.63 154 LEU C N 1
ATOM 5490 C CA . LEU C 1 154 ? 152.370 134.621 150.609 1.00 106.63 154 LEU C CA 1
ATOM 5491 C C . LEU C 1 154 ? 151.334 134.324 151.684 1.00 106.63 154 LEU C C 1
ATOM 5492 O O . LEU C 1 154 ? 150.996 135.200 152.488 1.00 106.63 154 LEU C O 1
ATOM 5497 N N . ASN C 1 155 ? 150.811 133.095 151.707 1.00 110.66 155 ASN C N 1
ATOM 5498 C CA . ASN C 1 155 ? 149.856 132.723 152.744 1.00 110.66 155 ASN C CA 1
ATOM 5499 C C . ASN C 1 155 ? 150.482 132.828 154.127 1.00 110.66 155 ASN C C 1
ATOM 5500 O O . ASN C 1 155 ? 149.868 133.369 155.055 1.00 110.66 155 ASN C O 1
ATOM 5505 N N . PHE C 1 156 ? 151.713 132.330 154.279 1.00 117.25 156 PHE C N 1
ATOM 5506 C CA . PHE C 1 156 ? 152.375 132.418 155.576 1.00 117.25 156 PHE C CA 1
ATOM 5507 C C . PHE C 1 156 ? 152.597 133.869 155.987 1.00 117.25 156 PHE C C 1
ATOM 5508 O O . PHE C 1 156 ? 152.378 134.234 157.148 1.00 117.25 156 PHE C O 1
ATOM 5516 N N . LEU C 1 157 ? 153.031 134.713 155.048 1.00 116.60 157 LEU C N 1
ATOM 5517 C CA . LEU C 1 157 ? 153.279 136.114 155.375 1.00 116.60 157 LEU C CA 1
ATOM 5518 C C . LEU C 1 157 ? 151.993 136.819 155.794 1.00 116.60 157 LEU C C 1
ATOM 5519 O O . LEU C 1 157 ? 151.960 137.524 156.811 1.00 116.60 157 LEU C O 1
ATOM 5524 N N . LEU C 1 158 ? 150.916 136.627 155.027 1.00 120.39 158 LEU C N 1
ATOM 5525 C CA . LEU C 1 158 ? 149.648 137.271 155.357 1.00 120.39 158 LEU C CA 1
ATOM 5526 C C . LEU C 1 158 ? 149.095 136.762 156.681 1.00 120.39 158 LEU C C 1
ATOM 5527 O O . LEU C 1 158 ? 148.448 137.514 157.420 1.00 120.39 158 LEU C O 1
ATOM 5532 N N . GLN C 1 159 ? 149.329 135.486 156.999 1.00 129.84 159 GLN C N 1
ATOM 5533 C CA . GLN C 1 159 ? 148.960 134.988 158.319 1.00 129.84 159 GLN C CA 1
ATOM 5534 C C . GLN C 1 159 ? 149.779 135.671 159.407 1.00 129.84 159 GLN C C 1
ATOM 5535 O O . GLN C 1 159 ? 149.255 136.003 160.477 1.00 129.84 159 GLN C O 1
ATOM 5541 N N . GLU C 1 160 ? 151.071 135.892 159.147 1.00 132.72 160 GLU C N 1
ATOM 5542 C CA . GLU C 1 160 ? 151.939 136.501 160.150 1.00 132.72 160 GLU C CA 1
ATOM 5543 C C . GLU C 1 160 ? 151.578 137.959 160.410 1.00 132.72 160 GLU C C 1
ATOM 5544 O O . GLU C 1 160 ? 151.734 138.435 161.540 1.00 132.72 160 GLU C O 1
ATOM 5550 N N . ILE C 1 161 ? 151.103 138.681 159.388 1.00 131.83 161 ILE C N 1
ATOM 5551 C CA . ILE C 1 161 ? 150.833 140.112 159.546 1.00 131.83 161 ILE C CA 1
ATOM 5552 C C . ILE C 1 161 ? 149.875 140.374 160.704 1.00 131.83 161 ILE C C 1
ATOM 5553 O O . ILE C 1 161 ? 149.943 141.427 161.351 1.00 131.83 161 ILE C O 1
ATOM 5558 N N . ASP C 1 162 ? 148.985 139.424 160.999 1.00 139.10 162 ASP C N 1
ATOM 5559 C CA . ASP C 1 162 ? 148.092 139.578 162.145 1.00 139.10 162 ASP C CA 1
ATOM 5560 C C . ASP C 1 162 ? 148.872 139.636 163.454 1.00 139.10 162 ASP C C 1
ATOM 5561 O O . ASP C 1 162 ? 148.549 140.432 164.343 1.00 139.10 162 ASP C O 1
ATOM 5566 N N . ASN C 1 163 ? 149.899 138.793 163.592 1.00 141.58 163 ASN C N 1
ATOM 5567 C CA . ASN C 1 163 ? 150.652 138.732 164.842 1.00 141.58 163 ASN C CA 1
ATOM 5568 C C . ASN C 1 163 ? 151.395 140.035 165.117 1.00 141.58 163 ASN C C 1
ATOM 5569 O O . ASN C 1 163 ? 151.468 140.482 166.268 1.00 141.58 163 ASN C O 1
ATOM 5571 N N . CYS C 1 164 ? 151.953 140.657 164.077 1.00 145.11 164 CYS C N 1
ATOM 5572 C CA . CYS C 1 164 ? 152.749 141.867 164.255 1.00 145.11 164 CYS C CA 1
ATOM 5573 C C . CYS C 1 164 ? 151.913 143.083 164.632 1.00 145.11 164 CYS C C 1
ATOM 5574 O O . CYS C 1 164 ? 152.489 144.124 164.968 1.00 145.11 164 CYS C O 1
ATOM 5576 N N . TYR C 1 165 ? 150.582 142.986 164.574 1.00 144.81 165 TYR C N 1
ATOM 5577 C CA . TYR C 1 165 ? 149.740 144.120 164.944 1.00 144.81 165 TYR C CA 1
ATOM 5578 C C . TYR C 1 165 ? 149.917 144.487 166.413 1.00 144.81 165 TYR C C 1
ATOM 5579 O O . TYR C 1 165 ? 149.998 145.671 166.759 1.00 144.81 165 TYR C O 1
ATOM 5581 N N . HIS C 1 166 ? 149.978 143.489 167.288 1.00 146.88 166 HIS C N 1
ATOM 5582 C CA . HIS C 1 166 ? 150.136 143.732 168.718 1.00 146.88 166 HIS C CA 1
ATOM 5583 C C . HIS C 1 166 ? 151.545 144.216 169.042 1.00 146.88 166 HIS C C 1
ATOM 5584 O O . HIS C 1 166 ? 151.798 145.419 169.111 1.00 146.88 166 HIS C O 1
ATOM 5586 N N . ASN C 1 208 ? 160.948 136.348 168.479 1.00 136.96 208 ASN C N 1
ATOM 5587 C CA . ASN C 1 208 ? 161.644 136.969 167.358 1.00 136.96 208 ASN C CA 1
ATOM 5588 C C . ASN C 1 208 ? 161.685 136.037 166.152 1.00 136.96 208 ASN C C 1
ATOM 5589 O O . ASN C 1 208 ? 162.697 135.955 165.455 1.00 136.96 208 ASN C O 1
ATOM 5594 N N . LEU C 1 209 ? 160.577 135.330 165.917 1.00 138.63 209 LEU C N 1
ATOM 5595 C CA . LEU C 1 209 ? 160.507 134.418 164.779 1.00 138.63 209 LEU C CA 1
ATOM 5596 C C . LEU C 1 209 ? 160.622 135.170 163.458 1.00 138.63 209 LEU C C 1
ATOM 5597 O O . LEU C 1 209 ? 161.345 134.741 162.551 1.00 138.63 209 LEU C O 1
ATOM 5602 N N . PHE C 1 210 ? 159.914 136.295 163.331 1.00 131.85 210 PHE C N 1
ATOM 5603 C CA . PHE C 1 210 ? 159.981 137.076 162.101 1.00 131.85 210 PHE C CA 1
ATOM 5604 C C . PHE C 1 210 ? 161.310 137.809 161.975 1.00 131.85 210 PHE C C 1
ATOM 5605 O O . PHE C 1 210 ? 161.827 137.961 160.862 1.00 131.85 210 PHE C O 1
ATOM 5613 N N . GLU C 1 211 ? 161.881 138.258 163.096 1.00 129.49 211 GLU C N 1
ATOM 5614 C CA . GLU C 1 211 ? 163.145 138.988 163.040 1.00 129.49 211 GLU C CA 1
ATOM 5615 C C . GLU C 1 211 ? 164.257 138.123 162.460 1.00 129.49 211 GLU C C 1
ATOM 5616 O O . GLU C 1 211 ? 165.050 138.591 161.635 1.00 129.49 211 GLU C O 1
ATOM 5618 N N . LYS C 1 212 ? 164.332 136.860 162.879 1.00 127.75 212 LYS C N 1
ATOM 5619 C CA . LYS C 1 212 ? 165.302 135.937 162.305 1.00 127.75 212 LYS C CA 1
ATOM 5620 C C . LYS C 1 212 ? 164.894 135.444 160.924 1.00 127.75 212 LYS C C 1
ATOM 5621 O O . LYS C 1 212 ? 165.757 134.999 160.160 1.00 127.75 212 LYS C O 1
ATOM 5623 N N . TYR C 1 213 ? 163.602 135.508 160.591 1.00 124.25 213 TYR C N 1
ATOM 5624 C CA . TYR C 1 213 ? 163.144 135.029 159.290 1.00 124.25 213 TYR C CA 1
ATOM 5625 C C . TYR C 1 213 ? 163.703 135.883 158.159 1.00 124.25 213 TYR C C 1
ATOM 5626 O O . TYR C 1 213 ? 164.116 135.353 157.121 1.00 124.25 213 TYR C O 1
ATOM 5635 N N . LEU C 1 214 ? 163.722 137.206 158.338 1.00 123.65 214 LEU C N 1
ATOM 5636 C CA . LEU C 1 214 ? 164.189 138.087 157.271 1.00 123.65 214 LEU C CA 1
ATOM 5637 C C . LEU C 1 214 ? 165.671 137.893 156.981 1.00 123.65 214 LEU C C 1
ATOM 5638 O O . LEU C 1 214 ? 166.109 138.102 155.844 1.00 123.65 214 LEU C O 1
ATOM 5643 N N . GLU C 1 215 ? 166.457 137.508 157.988 1.00 126.57 215 GLU C N 1
ATOM 5644 C CA . GLU C 1 215 ? 167.879 137.265 157.763 1.00 126.57 215 GLU C CA 1
ATOM 5645 C C . GLU C 1 215 ? 168.091 136.101 156.803 1.00 126.57 215 GLU C C 1
ATOM 5646 O O . GLU C 1 215 ? 168.906 136.183 155.877 1.00 126.57 215 GLU C O 1
ATOM 5648 N N . ARG C 1 216 ? 167.362 135.001 157.010 1.00 125.95 216 ARG C N 1
ATOM 5649 C CA . ARG C 1 216 ? 167.496 133.851 156.122 1.00 125.95 216 ARG C CA 1
ATOM 5650 C C . ARG C 1 216 ? 166.811 134.097 154.784 1.00 125.95 216 ARG C C 1
ATOM 5651 O O . ARG C 1 216 ? 167.361 133.764 153.728 1.00 125.95 216 ARG C O 1
ATOM 5659 N N . ARG C 1 217 ? 165.611 134.681 154.807 1.00 118.67 217 ARG C N 1
ATOM 5660 C CA . ARG C 1 217 ? 164.862 134.887 153.572 1.00 118.67 217 ARG C CA 1
ATOM 5661 C C . ARG C 1 217 ? 165.487 135.971 152.704 1.00 118.67 217 ARG C C 1
ATOM 5662 O O . ARG C 1 217 ? 165.429 135.885 151.472 1.00 118.67 217 ARG C O 1
ATOM 5670 N N . GLY C 1 218 ? 166.089 136.990 153.320 1.00 121.12 218 GLY C N 1
ATOM 5671 C CA . GLY C 1 218 ? 166.631 138.103 152.560 1.00 121.12 218 GLY C CA 1
ATOM 5672 C C . GLY C 1 218 ? 167.871 137.770 151.759 1.00 121.12 218 GLY C C 1
ATOM 5673 O O . GLY C 1 218 ? 168.220 138.519 150.841 1.00 121.12 218 GLY C O 1
ATOM 5674 N N . ARG C 1 219 ? 168.544 136.667 152.081 1.00 123.77 219 ARG C N 1
ATOM 5675 C CA . ARG C 1 219 ? 169.757 136.268 151.381 1.00 123.77 219 ARG C CA 1
ATOM 5676 C C . ARG C 1 219 ? 169.505 135.243 150.284 1.00 123.77 219 ARG C C 1
ATOM 5677 O O . ARG C 1 219 ? 170.461 134.784 149.654 1.00 123.77 219 ARG C O 1
ATOM 5685 N N . SER C 1 220 ? 168.250 134.875 150.041 1.00 114.68 220 SER C N 1
ATOM 5686 C CA . SER C 1 220 ? 167.904 133.987 148.942 1.00 114.68 220 SER C CA 1
ATOM 5687 C C . SER C 1 220 ? 167.646 134.804 147.684 1.00 114.68 220 SER C C 1
ATOM 5688 O O . SER C 1 220 ? 167.169 135.940 147.754 1.00 114.68 220 SER C O 1
ATOM 5691 N N . ASN C 1 221 ? 167.973 134.224 146.528 1.00 99.68 221 ASN C N 1
ATOM 5692 C CA . ASN C 1 221 ? 167.826 134.917 145.254 1.00 99.68 221 ASN C CA 1
ATOM 5693 C C . ASN C 1 221 ? 167.234 134.007 144.184 1.00 99.68 221 ASN C C 1
ATOM 5694 O O . ASN C 1 221 ? 167.503 134.185 142.994 1.00 99.68 221 ASN C O 1
ATOM 5699 N N . PHE C 1 222 ? 166.425 133.026 144.589 1.00 93.32 222 PHE C N 1
ATOM 5700 C CA . PHE C 1 222 ? 165.840 132.110 143.614 1.00 93.32 222 PHE C CA 1
ATOM 5701 C C . PHE C 1 222 ? 164.787 132.810 142.762 1.00 93.32 222 PHE C C 1
ATOM 5702 O O . PHE C 1 222 ? 164.766 132.657 141.535 1.00 93.32 222 PHE C O 1
ATOM 5710 N N . LEU C 1 223 ? 163.896 133.576 143.397 1.00 83.59 223 LEU C N 1
ATOM 5711 C CA . LEU C 1 223 ? 162.851 134.268 142.649 1.00 83.59 223 LEU C CA 1
ATOM 5712 C C . LEU C 1 223 ? 163.440 135.315 141.712 1.00 83.59 223 LEU C C 1
ATOM 5713 O O . LEU C 1 223 ? 162.986 135.463 140.571 1.00 83.59 223 LEU C O 1
ATOM 5718 N N . ALA C 1 224 ? 164.449 136.056 142.176 1.00 83.73 224 ALA C N 1
ATOM 5719 C CA . ALA C 1 224 ? 165.087 137.052 141.321 1.00 83.73 224 ALA C CA 1
ATOM 5720 C C . ALA C 1 224 ? 165.756 136.399 140.120 1.00 83.73 224 ALA C C 1
ATOM 5721 O O . ALA C 1 224 ? 165.711 136.934 139.006 1.00 83.73 224 ALA C O 1
ATOM 5723 N N . LYS C 1 225 ? 166.384 135.240 140.325 1.00 82.88 225 LYS C N 1
ATOM 5724 C CA . LYS C 1 225 ? 167.018 134.522 139.227 1.00 82.88 225 LYS C CA 1
ATOM 5725 C C . LYS C 1 225 ? 166.010 133.913 138.262 1.00 82.88 225 LYS C C 1
ATOM 5726 O O . LYS C 1 225 ? 166.409 133.461 137.183 1.00 82.88 225 LYS C O 1
ATOM 5732 N N . LEU C 1 226 ? 164.727 133.888 138.616 1.00 73.23 226 LEU C N 1
ATOM 5733 C CA . LEU C 1 226 ? 163.679 133.363 137.749 1.00 73.23 226 LEU C CA 1
ATOM 5734 C C . LEU C 1 226 ? 162.858 134.458 137.082 1.00 73.23 226 LEU C C 1
ATOM 5735 O O . LEU C 1 226 ? 162.540 134.348 135.894 1.00 73.23 226 LEU C O 1
ATOM 5740 N N . TYR C 1 227 ? 162.506 135.511 137.823 1.00 65.92 227 TYR C N 1
ATOM 5741 C CA . TYR C 1 227 ? 161.744 136.610 137.238 1.00 65.92 227 TYR C CA 1
ATOM 5742 C C . TYR C 1 227 ? 162.543 137.317 136.151 1.00 65.92 227 TYR C C 1
ATOM 5743 O O . TYR C 1 227 ? 161.990 137.706 135.116 1.00 65.92 227 TYR C O 1
ATOM 5752 N N . LEU C 1 228 ? 163.846 137.503 136.372 1.00 63.46 228 LEU C N 1
ATOM 5753 C CA . LEU C 1 228 ? 164.689 138.114 135.351 1.00 63.46 228 LEU C CA 1
ATOM 5754 C C . LEU C 1 228 ? 164.787 137.231 134.113 1.00 63.46 228 LEU C C 1
ATOM 5755 O O . LEU C 1 228 ? 164.808 137.735 132.985 1.00 63.46 228 LEU C O 1
ATOM 5760 N N . ALA C 1 229 ? 164.849 135.912 134.306 1.00 62.61 229 ALA C N 1
ATOM 5761 C CA . ALA C 1 229 ? 164.986 134.999 133.175 1.00 62.61 229 ALA C CA 1
ATOM 5762 C C . ALA C 1 229 ? 163.759 135.036 132.272 1.00 62.61 229 ALA C C 1
ATOM 5763 O O . ALA C 1 229 ? 163.884 134.950 131.045 1.00 62.61 229 ALA C O 1
ATOM 5765 N N . ARG C 1 230 ? 162.566 135.149 132.859 1.00 55.90 230 ARG C N 1
ATOM 5766 C CA . ARG C 1 230 ? 161.345 135.148 132.058 1.00 55.90 230 ARG C CA 1
ATOM 5767 C C . ARG C 1 230 ? 161.284 136.355 131.130 1.00 55.90 230 ARG C C 1
ATOM 5768 O O . ARG C 1 230 ? 160.887 136.232 129.966 1.00 55.90 230 ARG C O 1
ATOM 5776 N N . HIS C 1 231 ? 161.672 137.532 131.625 1.00 56.38 231 HIS C N 1
ATOM 5777 C CA . HIS C 1 231 ? 161.559 138.742 130.817 1.00 56.38 231 HIS C CA 1
ATOM 5778 C C . HIS C 1 231 ? 162.631 138.796 129.735 1.00 56.38 231 HIS C C 1
ATOM 5779 O O . HIS C 1 231 ? 162.353 139.204 128.601 1.00 56.38 231 HIS C O 1
ATOM 5786 N N . VAL C 1 232 ? 163.862 138.397 130.062 1.00 56.42 232 VAL C N 1
ATOM 5787 C CA . VAL C 1 232 ? 164.942 138.472 129.082 1.00 56.42 232 VAL C CA 1
ATOM 5788 C C . VAL C 1 232 ? 164.711 137.488 127.942 1.00 56.42 232 VAL C C 1
ATOM 5789 O O . VAL C 1 232 ? 165.161 137.719 126.813 1.00 56.42 232 VAL C O 1
ATOM 5793 N N . LEU C 1 233 ? 164.004 136.385 128.204 1.00 55.85 233 LEU C N 1
ATOM 5794 C CA . LEU C 1 233 ? 163.749 135.407 127.152 1.00 55.85 233 LEU C CA 1
ATOM 5795 C C . LEU C 1 233 ? 162.790 135.953 126.101 1.00 55.85 233 LEU C C 1
ATOM 5796 O O . LEU C 1 233 ? 162.887 135.582 124.926 1.00 55.85 233 LEU C O 1
ATOM 5801 N N . ILE C 1 234 ? 161.863 136.826 126.501 1.00 52.23 234 ILE C N 1
ATOM 5802 C CA . ILE C 1 234 ? 160.951 137.438 125.538 1.00 52.23 234 ILE C CA 1
ATOM 5803 C C . ILE C 1 234 ? 161.725 138.290 124.541 1.00 52.23 234 ILE C C 1
ATOM 5804 O O . ILE C 1 234 ? 161.445 138.274 123.336 1.00 52.23 234 ILE C O 1
ATOM 5809 N N . LEU C 1 235 ? 162.709 139.049 125.028 1.00 56.39 235 LEU C N 1
ATOM 5810 C CA . LEU C 1 235 ? 163.499 139.900 124.144 1.00 56.39 235 LEU C CA 1
ATOM 5811 C C . LEU C 1 235 ? 164.282 139.073 123.131 1.00 56.39 235 LEU C C 1
ATOM 5812 O O . LEU C 1 235 ? 164.367 139.441 121.954 1.00 56.39 235 LEU C O 1
ATOM 5817 N N . LEU C 1 236 ? 164.866 137.956 123.570 1.00 57.80 236 LEU C N 1
ATOM 5818 C CA . LEU C 1 236 ? 165.655 137.129 122.662 1.00 57.80 236 LEU C CA 1
ATOM 5819 C C . LEU C 1 236 ? 164.781 136.474 121.600 1.00 57.80 236 LEU C C 1
ATOM 5820 O O . LEU C 1 236 ? 165.168 136.399 120.429 1.00 57.80 236 LEU C O 1
ATOM 5825 N N . LEU C 1 237 ? 163.599 135.991 121.989 1.00 55.59 237 LEU C N 1
ATOM 5826 C CA . LEU C 1 237 ? 162.702 135.339 121.043 1.00 55.59 237 LEU C CA 1
ATOM 5827 C C . LEU C 1 237 ? 162.046 136.315 120.076 1.00 55.59 237 LEU C C 1
ATOM 5828 O O . LEU C 1 237 ? 161.413 135.871 119.112 1.00 55.59 237 LEU C O 1
ATOM 5833 N N . SER C 1 238 ? 162.173 137.621 120.306 1.00 53.70 238 SER C N 1
ATOM 5834 C CA . SER C 1 238 ? 161.559 138.617 119.438 1.00 53.70 238 SER C CA 1
ATOM 5835 C C . SER C 1 238 ? 162.393 138.926 118.203 1.00 53.70 238 SER C C 1
ATOM 5836 O O . SER C 1 238 ? 161.938 139.691 117.346 1.00 53.70 238 SER C O 1
ATOM 5839 N N . ALA C 1 239 ? 163.596 138.362 118.090 1.00 54.98 239 ALA C N 1
ATOM 5840 C CA . ALA C 1 239 ? 164.431 138.610 116.923 1.00 54.98 239 ALA C CA 1
ATOM 5841 C C . ALA C 1 239 ? 163.972 137.842 115.691 1.00 54.98 239 ALA C C 1
ATOM 5842 O O . ALA C 1 239 ? 164.275 138.263 114.570 1.00 54.98 239 ALA C O 1
ATOM 5844 N N . VAL C 1 240 ? 163.261 136.733 115.868 1.00 52.55 240 VAL C N 1
ATOM 5845 C CA . VAL C 1 240 ? 162.817 135.910 114.743 1.00 52.55 240 VAL C CA 1
ATOM 5846 C C . VAL C 1 240 ? 161.647 136.562 114.008 1.00 52.55 240 VAL C C 1
ATOM 5847 O O . VAL C 1 240 ? 161.755 136.790 112.795 1.00 52.55 240 VAL C O 1
ATOM 5851 N N . PRO C 1 241 ? 160.516 136.868 114.662 1.00 51.84 241 PRO C N 1
ATOM 5852 C CA . PRO C 1 241 ? 159.379 137.413 113.899 1.00 51.84 241 PRO C CA 1
ATOM 5853 C C . PRO C 1 241 ? 159.668 138.746 113.232 1.00 51.84 241 PRO C C 1
ATOM 5854 O O . PRO C 1 241 ? 159.156 139.000 112.134 1.00 51.84 241 PRO C O 1
ATOM 5858 N N . ILE C 1 242 ? 160.466 139.611 113.860 1.00 49.08 242 ILE C N 1
ATOM 5859 C CA . ILE C 1 242 ? 160.749 140.915 113.268 1.00 49.08 242 ILE C CA 1
ATOM 5860 C C . ILE C 1 242 ? 161.652 140.771 112.049 1.00 49.08 242 ILE C C 1
ATOM 5861 O O . ILE C 1 242 ? 161.453 141.443 111.031 1.00 49.08 242 ILE C O 1
ATOM 5866 N N . SER C 1 243 ? 162.652 139.890 112.128 1.00 49.56 243 SER C N 1
ATOM 5867 C CA . SER C 1 243 ? 163.606 139.754 111.031 1.00 49.56 243 SER C CA 1
ATOM 5868 C C . SER C 1 243 ? 162.929 139.268 109.756 1.00 49.56 243 SER C C 1
ATOM 5869 O O . SER C 1 243 ? 163.238 139.748 108.659 1.00 49.56 243 SER C O 1
ATOM 5872 N N . TYR C 1 244 ? 162.006 138.311 109.875 1.00 49.09 244 TYR C N 1
ATOM 5873 C CA . TYR C 1 244 ? 161.360 137.766 108.686 1.00 49.09 244 TYR C CA 1
ATOM 5874 C C . TYR C 1 244 ? 160.363 138.751 108.089 1.00 49.09 244 TYR C C 1
ATOM 5875 O O . TYR C 1 244 ? 160.239 138.849 106.863 1.00 49.09 244 TYR C O 1
ATOM 5884 N N . LEU C 1 245 ? 159.634 139.482 108.934 1.00 43.05 245 LEU C N 1
ATOM 5885 C CA . LEU C 1 245 ? 158.630 140.409 108.424 1.00 43.05 245 LEU C CA 1
ATOM 5886 C C . LEU C 1 245 ? 159.272 141.622 107.762 1.00 43.05 245 LEU C C 1
ATOM 5887 O O . LEU C 1 245 ? 158.744 142.147 106.775 1.00 43.05 245 LEU C O 1
ATOM 5892 N N . CYS C 1 246 ? 160.407 142.088 108.292 1.00 48.58 246 CYS C N 1
ATOM 5893 C CA . CYS C 1 246 ? 161.061 143.259 107.716 1.00 48.58 246 CYS C CA 1
ATOM 5894 C C . CYS C 1 246 ? 161.558 142.983 106.303 1.00 48.58 246 CYS C C 1
ATOM 5895 O O . CYS C 1 246 ? 161.431 143.836 105.416 1.00 48.58 246 CYS C O 1
ATOM 5898 N N . THR C 1 247 ? 162.129 141.800 106.070 1.00 46.36 247 THR C N 1
ATOM 5899 C CA . THR C 1 247 ? 162.622 141.482 104.736 1.00 46.36 247 THR C CA 1
ATOM 5900 C C . THR C 1 247 ? 161.493 141.159 103.766 1.00 46.36 247 THR C C 1
ATOM 5901 O O . THR C 1 247 ? 161.702 141.225 102.551 1.00 46.36 247 THR C O 1
ATOM 5905 N N . TYR C 1 248 ? 160.308 140.811 104.270 1.00 42.21 248 TYR C N 1
ATOM 5906 C CA . TYR C 1 248 ? 159.161 140.579 103.400 1.00 42.21 248 TYR C CA 1
ATOM 5907 C C . TYR C 1 248 ? 158.537 141.882 102.921 1.00 42.21 248 TYR C C 1
ATOM 5908 O O . TYR C 1 248 ? 158.017 141.942 101.801 1.00 42.21 248 TYR C O 1
ATOM 5917 N N . TYR C 1 249 ? 158.579 142.926 103.751 1.00 41.14 249 TYR C N 1
ATOM 5918 C CA . TYR C 1 249 ? 157.926 144.185 103.409 1.00 41.14 249 TYR C CA 1
ATOM 5919 C C . TYR C 1 249 ? 158.597 144.866 102.222 1.00 41.14 249 TYR C C 1
ATOM 5920 O O . TYR C 1 249 ? 157.915 145.430 101.359 1.00 41.14 249 TYR C O 1
ATOM 5929 N N . ALA C 1 250 ? 159.926 144.831 102.159 1.00 44.67 250 ALA C N 1
ATOM 5930 C CA . ALA C 1 250 ? 160.676 145.609 101.183 1.00 44.67 250 ALA C CA 1
ATOM 5931 C C . ALA C 1 250 ? 161.238 144.771 100.041 1.00 44.67 250 ALA C C 1
ATOM 5932 O O . ALA C 1 250 ? 162.085 145.263 99.290 1.00 44.67 250 ALA C O 1
ATOM 5934 N N . THR C 1 251 ? 160.798 143.523 99.891 1.00 48.28 251 THR C N 1
ATOM 5935 C CA . THR C 1 251 ? 161.286 142.668 98.815 1.00 48.28 251 THR C CA 1
ATOM 5936 C C . THR C 1 251 ? 160.184 142.217 97.870 1.00 48.28 251 THR C C 1
ATOM 5937 O O . THR C 1 251 ? 160.350 142.306 96.647 1.00 48.28 251 THR C O 1
ATOM 5941 N N . GLN C 1 252 ? 159.062 141.735 98.396 1.00 43.85 252 GLN C N 1
ATOM 5942 C CA . GLN C 1 252 ? 157.988 141.183 97.572 1.00 43.85 252 GLN C CA 1
ATOM 5943 C C . GLN C 1 252 ? 157.023 142.303 97.204 1.00 43.85 252 GLN C C 1
ATOM 5944 O O . GLN C 1 252 ? 156.198 142.723 98.018 1.00 43.85 252 GLN C O 1
ATOM 5950 N N . LYS C 1 253 ? 157.125 142.789 95.966 1.00 45.37 253 LYS C N 1
ATOM 5951 C CA . LYS C 1 253 ? 156.221 143.810 95.457 1.00 45.37 253 LYS C CA 1
ATOM 5952 C C . LYS C 1 253 ? 155.552 143.439 94.142 1.00 45.37 253 LYS C C 1
ATOM 5953 O O . LYS C 1 253 ? 154.678 144.184 93.689 1.00 45.37 253 LYS C O 1
ATOM 5959 N N . GLN C 1 254 ? 155.930 142.326 93.520 1.00 47.46 254 GLN C N 1
ATOM 5960 C CA . GLN C 1 254 ? 155.346 141.940 92.244 1.00 47.46 254 GLN C CA 1
ATOM 5961 C C . GLN C 1 254 ? 153.888 141.531 92.414 1.00 47.46 254 GLN C C 1
ATOM 5962 O O . GLN C 1 254 ? 153.476 141.021 93.460 1.00 47.46 254 GLN C O 1
ATOM 5968 N N . ASN C 1 255 ? 153.101 141.766 91.365 1.00 42.25 255 ASN C N 1
ATOM 5969 C CA . ASN C 1 255 ? 151.691 141.402 91.358 1.00 42.25 255 ASN C CA 1
ATOM 5970 C C . ASN C 1 255 ? 151.240 140.667 90.106 1.00 42.25 255 ASN C C 1
ATOM 5971 O O . ASN C 1 255 ? 150.218 139.973 90.163 1.00 42.25 255 ASN C O 1
ATOM 5976 N N . GLU C 1 256 ? 151.951 140.790 88.988 1.00 45.45 256 GLU C N 1
ATOM 5977 C CA . GLU C 1 256 ? 151.600 140.116 87.748 1.00 45.45 256 GLU C CA 1
ATOM 5978 C C . GLU C 1 256 ? 152.791 139.314 87.248 1.00 45.45 256 GLU C C 1
ATOM 5979 O O . GLU C 1 256 ? 153.944 139.718 87.428 1.00 45.45 256 GLU C O 1
ATOM 5985 N N . PHE C 1 257 ? 152.508 138.177 86.618 1.00 42.88 257 PHE C N 1
ATOM 5986 C CA . PHE C 1 257 ? 153.550 137.339 86.046 1.00 42.88 257 PHE C CA 1
ATOM 5987 C C . PHE C 1 257 ? 152.988 136.617 84.831 1.00 42.88 257 PHE C C 1
ATOM 5988 O O . PHE C 1 257 ? 151.773 136.493 84.666 1.00 42.88 257 PHE C O 1
ATOM 5996 N N . THR C 1 258 ? 153.892 136.140 83.979 1.00 46.58 258 THR C N 1
ATOM 5997 C CA . THR C 1 258 ? 153.519 135.466 82.735 1.00 46.58 258 THR C CA 1
ATOM 5998 C C . THR C 1 258 ? 153.693 133.964 82.932 1.00 46.58 258 THR C C 1
ATOM 5999 O O . THR C 1 258 ? 154.737 133.392 82.616 1.00 46.58 258 THR C O 1
ATOM 6003 N N . CYS C 1 259 ? 152.653 133.322 83.459 1.00 48.35 259 CYS C N 1
ATOM 6004 C CA . CYS C 1 259 ? 152.669 131.876 83.624 1.00 48.35 259 CYS C CA 1
ATOM 6005 C C . CYS C 1 259 ? 152.738 131.190 82.266 1.00 48.35 259 CYS C C 1
ATOM 6006 O O . CYS C 1 259 ? 152.039 131.570 81.324 1.00 48.35 259 CYS C O 1
ATOM 6009 N N . ALA C 1 260 ? 153.590 130.169 82.168 1.00 53.89 260 ALA C N 1
ATOM 6010 C CA . ALA C 1 260 ? 153.833 129.456 80.913 1.00 53.89 260 ALA C CA 1
ATOM 6011 C C . ALA C 1 260 ? 153.639 127.962 81.155 1.00 53.89 260 ALA C C 1
ATOM 6012 O O . ALA C 1 260 ? 154.563 127.268 81.588 1.00 53.89 260 ALA C O 1
ATOM 6014 N N . LEU C 1 261 ? 152.436 127.469 80.871 1.00 59.63 261 LEU C N 1
ATOM 6015 C CA . LEU C 1 261 ? 152.155 126.045 80.983 1.00 59.63 261 LEU C CA 1
ATOM 6016 C C . LEU C 1 261 ? 152.598 125.331 79.712 1.00 59.63 261 LEU C C 1
ATOM 6017 O O . LEU C 1 261 ? 152.279 125.766 78.601 1.00 59.63 261 LEU C O 1
ATOM 6022 N N . GLY C 1 262 ? 153.363 124.254 79.875 1.00 77.22 262 GLY C N 1
ATOM 6023 C CA . GLY C 1 262 ? 153.867 123.526 78.728 1.00 77.22 262 GLY C CA 1
ATOM 6024 C C . GLY C 1 262 ? 153.212 122.180 78.497 1.00 77.22 262 GLY C C 1
ATOM 6025 O O . GLY C 1 262 ? 153.535 121.201 79.177 1.00 77.22 262 GLY C O 1
ATOM 6026 N N . ALA C 1 263 ? 152.295 122.123 77.533 1.00 92.58 263 ALA C N 1
ATOM 6027 C CA . ALA C 1 263 ? 151.671 120.887 77.083 1.00 92.58 263 ALA C CA 1
ATOM 6028 C C . ALA C 1 263 ? 150.870 121.186 75.827 1.00 92.58 263 ALA C C 1
ATOM 6029 O O . ALA C 1 263 ? 150.154 122.189 75.774 1.00 92.58 263 ALA C O 1
ATOM 6031 N N . SER C 1 264 ? 150.991 120.321 74.821 1.00 96.74 264 SER C N 1
ATOM 6032 C CA . SER C 1 264 ? 150.195 120.427 73.596 1.00 96.74 264 SER C CA 1
ATOM 6033 C C . SER C 1 264 ? 149.704 119.049 73.164 1.00 96.74 264 SER C C 1
ATOM 6034 O O . SER C 1 264 ? 150.111 118.527 72.120 1.00 96.74 264 SER C O 1
ATOM 6037 N N . PRO C 1 265 ? 148.816 118.422 73.955 1.00 91.43 265 PRO C N 1
ATOM 6038 C CA . PRO C 1 265 ? 148.194 117.158 73.500 1.00 91.43 265 PRO C CA 1
ATOM 6039 C C . PRO C 1 265 ? 146.935 117.400 72.665 1.00 91.43 265 PRO C C 1
ATOM 6040 O O . PRO C 1 265 ? 145.794 117.277 73.117 1.00 91.43 265 PRO C O 1
ATOM 6044 N N . ASP C 1 266 ? 147.145 117.769 71.406 1.00 110.06 266 ASP C N 1
ATOM 6045 C CA . ASP C 1 266 ? 146.041 118.059 70.497 1.00 110.06 266 ASP C CA 1
ATOM 6046 C C . ASP C 1 266 ? 145.241 116.803 70.169 1.00 110.06 266 ASP C C 1
ATOM 6047 O O . ASP C 1 266 ? 144.028 116.863 69.965 1.00 110.06 266 ASP C O 1
ATOM 6052 N N . PRO C 1 273 ? 156.010 125.142 71.565 1.00 92.10 273 PRO C N 1
ATOM 6053 C CA . PRO C 1 273 ? 154.827 125.864 71.085 1.00 92.10 273 PRO C CA 1
ATOM 6054 C C . PRO C 1 273 ? 153.759 126.014 72.163 1.00 92.10 273 PRO C C 1
ATOM 6055 O O . PRO C 1 273 ? 152.575 126.133 71.848 1.00 92.10 273 PRO C O 1
ATOM 6059 N N . ALA C 1 274 ? 154.183 126.005 73.424 1.00 79.31 274 ALA C N 1
ATOM 6060 C CA . ALA C 1 274 ? 153.250 126.128 74.533 1.00 79.31 274 ALA C CA 1
ATOM 6061 C C . ALA C 1 274 ? 152.651 127.529 74.588 1.00 79.31 274 ALA C C 1
ATOM 6062 O O . ALA C 1 274 ? 153.295 128.521 74.238 1.00 79.31 274 ALA C O 1
ATOM 6064 N N . VAL C 1 275 ? 151.398 127.602 75.036 1.00 68.37 275 VAL C N 1
ATOM 6065 C CA . VAL C 1 275 ? 150.717 128.884 75.156 1.00 68.37 275 VAL C CA 1
ATOM 6066 C C . VAL C 1 275 ? 151.204 129.615 76.404 1.00 68.37 275 VAL C C 1
ATOM 6067 O O . VAL C 1 275 ? 151.831 129.038 77.296 1.00 68.37 275 VAL C O 1
ATOM 6071 N N . ARG C 1 276 ? 150.907 130.912 76.463 1.00 63.61 276 ARG C N 1
ATOM 6072 C CA . ARG C 1 276 ? 151.319 131.761 77.571 1.00 63.61 276 ARG C CA 1
ATOM 6073 C C . ARG C 1 276 ? 150.148 132.613 78.037 1.00 63.61 276 ARG C C 1
ATOM 6074 O O . ARG C 1 276 ? 149.392 133.146 77.220 1.00 63.61 276 ARG C O 1
ATOM 6082 N N . VAL C 1 277 ? 150.006 132.738 79.357 1.00 52.48 277 VAL C N 1
ATOM 6083 C CA . VAL C 1 277 ? 148.970 133.556 79.968 1.00 52.48 277 VAL C CA 1
ATOM 6084 C C . VAL C 1 277 ? 149.605 134.417 81.052 1.00 52.48 277 VAL C C 1
ATOM 6085 O O . VAL C 1 277 ? 150.679 134.111 81.575 1.00 52.48 277 VAL C O 1
ATOM 6089 N N . SER C 1 278 ? 148.926 135.513 81.383 1.00 45.48 278 SER C N 1
ATOM 6090 C CA . SER C 1 278 ? 149.364 136.433 82.424 1.00 45.48 278 SER C CA 1
ATOM 6091 C C . SER C 1 278 ? 148.299 136.491 83.508 1.00 45.48 278 SER C C 1
ATOM 6092 O O . SER C 1 278 ? 147.129 136.757 83.214 1.00 45.48 278 SER C O 1
ATOM 6095 N N . CYS C 1 279 ? 148.701 136.259 84.756 1.00 45.84 279 CYS C N 1
ATOM 6096 C CA . CYS C 1 279 ? 147.746 136.119 85.844 1.00 45.84 279 CYS C CA 1
ATOM 6097 C C . CYS C 1 279 ? 147.977 137.159 86.934 1.00 45.84 279 CYS C C 1
ATOM 6098 O O . CYS C 1 279 ? 149.061 137.733 87.065 1.00 45.84 279 CYS C O 1
ATOM 6101 N N . LYS C 1 280 ? 146.921 137.394 87.712 1.00 37.24 280 LYS C N 1
ATOM 6102 C CA . LYS C 1 280 ? 146.874 138.429 88.735 1.00 37.24 280 LYS C CA 1
ATOM 6103 C C . LYS C 1 280 ? 146.524 137.806 90.079 1.00 37.24 280 LYS C C 1
ATOM 6104 O O . LYS C 1 280 ? 145.685 136.904 90.153 1.00 37.24 280 LYS C O 1
ATOM 6110 N N . LEU C 1 281 ? 147.165 138.293 91.142 1.00 32.75 281 LEU C N 1
ATOM 6111 C CA . LEU C 1 281 ? 146.946 137.771 92.488 1.00 32.75 281 LEU C CA 1
ATOM 6112 C C . LEU C 1 281 ? 146.213 138.804 93.334 1.00 32.75 281 LEU C C 1
ATOM 6113 O O . LEU C 1 281 ? 146.833 139.769 93.807 1.00 32.75 281 LEU C O 1
ATOM 6118 N N . PRO C 1 282 ? 144.899 138.659 93.553 1.00 33.11 282 PRO C N 1
ATOM 6119 C CA . PRO C 1 282 ? 144.149 139.606 94.386 1.00 33.11 282 PRO C CA 1
ATOM 6120 C C . PRO C 1 282 ? 144.161 139.243 95.870 1.00 33.11 282 PRO C C 1
ATOM 6121 O O . PRO C 1 282 ? 143.122 139.237 96.539 1.00 33.11 282 PRO C O 1
ATOM 6125 N N . SER C 1 283 ? 145.344 138.935 96.399 1.00 34.89 283 SER C N 1
ATOM 6126 C CA . SER C 1 283 ? 145.502 138.614 97.814 1.00 34.89 283 SER C CA 1
ATOM 6127 C C . SER C 1 283 ? 146.788 139.221 98.358 1.00 34.89 283 SER C C 1
ATOM 6128 O O . SER C 1 283 ? 147.413 138.678 99.273 1.00 34.89 283 SER C O 1
ATOM 6131 N N . VAL C 1 284 ? 147.201 140.358 97.800 1.00 32.96 284 VAL C N 1
ATOM 6132 C CA . VAL C 1 284 ? 148.460 140.981 98.197 1.00 32.96 284 VAL C CA 1
ATOM 6133 C C . VAL C 1 284 ? 148.295 142.401 98.716 1.00 32.96 284 VAL C C 1
ATOM 6134 O O . VAL C 1 284 ? 149.147 142.872 99.493 1.00 32.96 284 VAL C O 1
ATOM 6138 N N . GLN C 1 285 ? 147.233 143.126 98.361 1.00 36.90 285 GLN C N 1
ATOM 6139 C CA . GLN C 1 285 ? 147.104 144.513 98.788 1.00 36.90 285 GLN C CA 1
ATOM 6140 C C . GLN C 1 285 ? 146.700 144.649 100.249 1.00 36.90 285 GLN C C 1
ATOM 6141 O O . GLN C 1 285 ? 146.833 145.739 100.814 1.00 36.90 285 GLN C O 1
ATOM 6147 N N . LEU C 1 286 ? 146.209 143.578 100.868 1.00 36.38 286 LEU C N 1
ATOM 6148 C CA . LEU C 1 286 ? 145.826 143.602 102.274 1.00 36.38 286 LEU C CA 1
ATOM 6149 C C . LEU C 1 286 ? 146.880 142.989 103.184 1.00 36.38 286 LEU C C 1
ATOM 6150 O O . LEU C 1 286 ? 147.108 143.497 104.286 1.00 36.38 286 LEU C O 1
ATOM 6155 N N . GLN C 1 287 ? 147.530 141.908 102.749 1.00 37.20 287 GLN C N 1
ATOM 6156 C CA . GLN C 1 287 ? 148.585 141.303 103.552 1.00 37.20 287 GLN C CA 1
ATOM 6157 C C . GLN C 1 287 ? 149.783 142.228 103.712 1.00 37.20 287 GLN C C 1
ATOM 6158 O O . GLN C 1 287 ? 150.551 142.072 104.667 1.00 37.20 287 GLN C O 1
ATOM 6164 N N . ARG C 1 288 ? 149.963 143.182 102.797 1.00 36.37 288 ARG C N 1
ATOM 6165 C CA . ARG C 1 288 ? 151.044 144.151 102.940 1.00 36.37 288 ARG C CA 1
ATOM 6166 C C . ARG C 1 288 ? 150.815 145.065 104.137 1.00 36.37 288 ARG C C 1
ATOM 6167 O O . ARG C 1 288 ? 151.755 145.379 104.876 1.00 36.37 288 ARG C O 1
ATOM 6175 N N . ILE C 1 289 ? 149.572 145.507 104.339 1.00 34.98 289 ILE C N 1
ATOM 6176 C CA . ILE C 1 289 ? 149.275 146.431 105.429 1.00 34.98 289 ILE C CA 1
ATOM 6177 C C . ILE C 1 289 ? 149.379 145.728 106.778 1.00 34.98 289 ILE C C 1
ATOM 6178 O O . ILE C 1 289 ? 149.898 146.293 107.748 1.00 34.98 289 ILE C O 1
ATOM 6183 N N . ILE C 1 290 ? 148.883 144.492 106.865 1.00 33.68 290 ILE C N 1
ATOM 6184 C CA . ILE C 1 290 ? 148.929 143.757 108.127 1.00 33.68 290 ILE C CA 1
ATOM 6185 C C . ILE C 1 290 ? 150.371 143.502 108.548 1.00 33.68 290 ILE C C 1
ATOM 6186 O O . ILE C 1 290 ? 150.711 143.585 109.734 1.00 33.68 290 ILE C O 1
ATOM 6191 N N . ALA C 1 291 ? 151.242 143.196 107.586 1.00 37.35 291 ALA C N 1
ATOM 6192 C CA . ALA C 1 291 ? 152.648 142.975 107.898 1.00 37.35 291 ALA C CA 1
ATOM 6193 C C . ALA C 1 291 ? 153.367 144.249 108.321 1.00 37.35 291 ALA C C 1
ATOM 6194 O O . ALA C 1 291 ? 154.490 144.163 108.829 1.00 37.35 291 ALA C O 1
ATOM 6196 N N . GLY C 1 292 ? 152.760 145.416 108.125 1.00 40.83 292 GLY C N 1
ATOM 6197 C CA . GLY C 1 292 ? 153.367 146.664 108.541 1.00 40.83 292 GLY C CA 1
ATOM 6198 C C . GLY C 1 292 ? 152.955 147.085 109.937 1.00 40.83 292 GLY C C 1
ATOM 6199 O O . GLY C 1 292 ? 153.782 147.563 110.719 1.00 40.83 292 GLY C O 1
ATOM 6200 N N . VAL C 1 293 ? 151.671 146.916 110.256 1.00 39.34 293 VAL C N 1
ATOM 6201 C CA . VAL C 1 293 ? 151.183 147.253 111.590 1.00 39.34 293 VAL C CA 1
ATOM 6202 C C . VAL C 1 293 ? 151.808 146.339 112.636 1.00 39.34 293 VAL C C 1
ATOM 6203 O O . VAL C 1 293 ? 152.180 146.786 113.728 1.00 39.34 293 VAL C O 1
ATOM 6207 N N . ASP C 1 294 ? 151.934 145.048 112.322 1.00 46.07 294 ASP C N 1
ATOM 6208 C CA . ASP C 1 294 ? 152.461 144.093 113.291 1.00 46.07 294 ASP C CA 1
ATOM 6209 C C . ASP C 1 294 ? 153.906 144.400 113.665 1.00 46.07 294 ASP C C 1
ATOM 6210 O O . ASP C 1 294 ? 154.343 144.065 114.772 1.00 46.07 294 ASP C O 1
ATOM 6215 N N . ILE C 1 295 ? 154.663 145.028 112.763 1.00 45.58 295 ILE C N 1
ATOM 6216 C CA . ILE C 1 295 ? 156.041 145.391 113.078 1.00 45.58 295 ILE C CA 1
ATOM 6217 C C . ILE C 1 295 ? 156.076 146.470 114.153 1.00 45.58 295 ILE C C 1
ATOM 6218 O O . ILE C 1 295 ? 156.829 146.374 115.129 1.00 45.58 295 ILE C O 1
ATOM 6223 N N . VAL C 1 296 ? 155.260 147.514 113.991 1.00 44.01 296 VAL C N 1
ATOM 6224 C CA . VAL C 1 296 ? 155.263 148.617 114.947 1.00 44.01 296 VAL C CA 1
ATOM 6225 C C . VAL C 1 296 ? 154.764 148.153 116.310 1.00 44.01 296 VAL C C 1
ATOM 6226 O O . VAL C 1 296 ? 155.361 148.471 117.345 1.00 44.01 296 VAL C O 1
ATOM 6230 N N . LEU C 1 297 ? 153.668 147.391 116.334 1.00 44.94 297 LEU C N 1
ATOM 6231 C CA . LEU C 1 297 ? 153.092 146.960 117.604 1.00 44.94 297 LEU C CA 1
ATOM 6232 C C . LEU C 1 297 ? 154.054 146.068 118.378 1.00 44.94 297 LEU C C 1
ATOM 6233 O O . LEU C 1 297 ? 154.170 146.183 119.604 1.00 44.94 297 LEU C O 1
ATOM 6238 N N . LEU C 1 298 ? 154.750 145.168 117.681 1.00 50.76 298 LEU C N 1
ATOM 6239 C CA . LEU C 1 298 ? 155.671 144.265 118.361 1.00 50.76 298 LEU C CA 1
ATOM 6240 C C . LEU C 1 298 ? 156.948 144.976 118.792 1.00 50.76 298 LEU C C 1
ATOM 6241 O O . LEU C 1 298 ? 157.585 144.564 119.768 1.00 50.76 298 LEU C O 1
ATOM 6246 N N . CYS C 1 299 ? 157.340 146.037 118.083 1.00 55.40 299 CYS C N 1
ATOM 6247 C CA . CYS C 1 299 ? 158.582 146.728 118.418 1.00 55.40 299 CYS C CA 1
ATOM 6248 C C . CYS C 1 299 ? 158.419 147.608 119.652 1.00 55.40 299 CYS C C 1
ATOM 6249 O O . CYS C 1 299 ? 159.352 147.741 120.452 1.00 55.40 299 CYS C O 1
ATOM 6252 N N . VAL C 1 300 ? 157.247 148.226 119.818 1.00 60.46 300 VAL C N 1
ATOM 6253 C CA . VAL C 1 300 ? 157.021 149.089 120.974 1.00 60.46 300 VAL C CA 1
ATOM 6254 C C . VAL C 1 300 ? 157.052 148.280 122.264 1.00 60.46 300 VAL C C 1
ATOM 6255 O O . VAL C 1 300 ? 157.650 148.700 123.262 1.00 60.46 300 VAL C O 1
ATOM 6259 N N . MET C 1 301 ? 156.410 147.108 122.268 1.00 64.51 301 MET C N 1
ATOM 6260 C CA . MET C 1 301 ? 156.404 146.274 123.465 1.00 64.51 301 MET C CA 1
ATOM 6261 C C . MET C 1 301 ? 157.803 145.792 123.824 1.00 64.51 301 MET C C 1
ATOM 6262 O O . MET C 1 301 ? 158.081 145.507 124.994 1.00 64.51 301 MET C O 1
ATOM 6267 N N . ASN C 1 302 ? 158.693 145.686 122.835 1.00 65.25 302 ASN C N 1
ATOM 6268 C CA . ASN C 1 302 ? 160.076 145.326 123.126 1.00 65.25 302 ASN C CA 1
ATOM 6269 C C . ASN C 1 302 ? 160.788 146.439 123.884 1.00 65.25 302 ASN C C 1
ATOM 6270 O O . ASN C 1 302 ? 161.614 146.170 124.764 1.00 65.25 302 ASN C O 1
ATOM 6275 N N . LEU C 1 303 ? 160.484 147.696 123.555 1.00 69.12 303 LEU C N 1
ATOM 6276 C CA . LEU C 1 303 ? 161.140 148.817 124.220 1.00 69.12 303 LEU C CA 1
ATOM 6277 C C . LEU C 1 303 ? 160.602 149.025 125.631 1.00 69.12 303 LEU C C 1
ATOM 6278 O O . LEU C 1 303 ? 161.370 149.318 126.555 1.00 69.12 303 LEU C O 1
ATOM 6283 N N . ILE C 1 304 ? 159.287 148.881 125.817 1.00 69.76 304 ILE C N 1
ATOM 6284 C CA . ILE C 1 304 ? 158.685 149.158 127.118 1.00 69.76 304 ILE C CA 1
ATOM 6285 C C . ILE C 1 304 ? 159.174 148.173 128.173 1.00 69.76 304 ILE C C 1
ATOM 6286 O O . ILE C 1 304 ? 159.192 148.492 129.368 1.00 69.76 304 ILE C O 1
ATOM 6291 N N . ILE C 1 305 ? 159.572 146.967 127.763 1.00 71.06 305 ILE C N 1
ATOM 6292 C CA . ILE C 1 305 ? 160.092 145.997 128.720 1.00 71.06 305 ILE C CA 1
ATOM 6293 C C . ILE C 1 305 ? 161.452 146.442 129.246 1.00 71.06 305 ILE C C 1
ATOM 6294 O O . ILE C 1 305 ? 161.743 146.315 130.442 1.00 71.06 305 ILE C O 1
ATOM 6299 N N . LEU C 1 306 ? 162.298 146.983 128.367 1.00 75.64 306 LEU C N 1
ATOM 6300 C CA . LEU C 1 306 ? 163.656 147.345 128.761 1.00 75.64 306 LEU C CA 1
ATOM 6301 C C . LEU C 1 306 ? 163.665 148.452 129.809 1.00 75.64 306 LEU C C 1
ATOM 6302 O O . LEU C 1 306 ? 164.451 148.406 130.762 1.00 75.64 306 LEU C O 1
ATOM 6307 N N . VAL C 1 307 ? 162.804 149.460 129.649 1.00 79.64 307 VAL C N 1
ATOM 6308 C CA . VAL C 1 307 ? 162.821 150.596 130.566 1.00 79.64 307 VAL C CA 1
ATOM 6309 C C . VAL C 1 307 ? 162.334 150.184 131.952 1.00 79.64 307 VAL C C 1
ATOM 6310 O O . VAL C 1 307 ? 162.843 150.667 132.971 1.00 79.64 307 VAL C O 1
ATOM 6314 N N . ASN C 1 308 ? 161.347 149.287 132.020 1.00 77.90 308 ASN C N 1
ATOM 6315 C CA . ASN C 1 308 ? 160.815 148.876 133.315 1.00 77.90 308 ASN C CA 1
ATOM 6316 C C . ASN C 1 308 ? 161.809 148.008 134.076 1.00 77.90 308 ASN C C 1
ATOM 6317 O O . ASN C 1 308 ? 161.887 148.080 135.308 1.00 77.90 308 ASN C O 1
ATOM 6322 N N . LEU C 1 309 ? 162.569 147.175 133.362 1.00 83.67 309 LEU C N 1
ATOM 6323 C CA . LEU C 1 309 ? 163.515 146.283 134.025 1.00 83.67 309 LEU C CA 1
ATOM 6324 C C . LEU C 1 309 ? 164.609 147.064 134.742 1.00 83.67 309 LEU C C 1
ATOM 6325 O O . LEU C 1 309 ? 164.983 146.728 135.872 1.00 83.67 309 LEU C O 1
ATOM 6330 N N . ILE C 1 310 ? 165.139 148.106 134.099 1.00 91.55 310 ILE C N 1
ATOM 6331 C CA . ILE C 1 310 ? 166.204 148.893 134.713 1.00 91.55 310 ILE C CA 1
ATOM 6332 C C . ILE C 1 310 ? 165.683 149.648 135.930 1.00 91.55 310 ILE C C 1
ATOM 6333 O O . ILE C 1 310 ? 166.337 149.688 136.979 1.00 91.55 310 ILE C O 1
ATOM 6338 N N . HIS C 1 311 ? 164.501 150.256 135.812 1.00 98.16 311 HIS C N 1
ATOM 6339 C CA . HIS C 1 311 ? 163.964 151.061 136.906 1.00 98.16 311 HIS C CA 1
ATOM 6340 C C . HIS C 1 311 ? 163.686 150.218 138.144 1.00 98.16 311 HIS C C 1
ATOM 6341 O O . HIS C 1 311 ? 163.985 150.636 139.268 1.00 98.16 311 HIS C O 1
ATOM 6348 N N . LEU C 1 312 ? 163.105 149.030 137.959 1.00 97.09 312 LEU C N 1
ATOM 6349 C CA . LEU C 1 312 ? 162.692 148.222 139.102 1.00 97.09 312 LEU C CA 1
ATOM 6350 C C . LEU C 1 312 ? 163.886 147.745 139.921 1.00 97.09 312 LEU C C 1
ATOM 6351 O O . LEU C 1 312 ? 163.847 147.773 141.157 1.00 97.09 312 LEU C O 1
ATOM 6356 N N . PHE C 1 313 ? 164.953 147.303 139.258 1.00 101.40 313 PHE C N 1
ATOM 6357 C CA . PHE C 1 313 ? 166.059 146.647 139.942 1.00 101.40 313 PHE C CA 1
ATOM 6358 C C . PHE C 1 313 ? 167.222 147.571 140.274 1.00 101.40 313 PHE C C 1
ATOM 6359 O O . PHE C 1 313 ? 168.166 147.127 140.935 1.00 101.40 313 PHE C O 1
ATOM 6367 N N . ILE C 1 314 ? 167.197 148.829 139.835 1.00 106.57 314 ILE C N 1
ATOM 6368 C CA . ILE C 1 314 ? 168.329 149.717 140.080 1.00 106.57 314 ILE C CA 1
ATOM 6369 C C . ILE C 1 314 ? 167.890 150.990 140.794 1.00 106.57 314 ILE C C 1
ATOM 6370 O O . ILE C 1 314 ? 168.349 151.280 141.904 1.00 106.57 314 ILE C O 1
ATOM 6375 N N . PHE C 1 315 ? 167.002 151.761 140.162 1.00 110.62 315 PHE C N 1
ATOM 6376 C CA . PHE C 1 315 ? 166.674 153.087 140.677 1.00 110.62 315 PHE C CA 1
ATOM 6377 C C . PHE C 1 315 ? 165.745 153.045 141.885 1.00 110.62 315 PHE C C 1
ATOM 6378 O O . PHE C 1 315 ? 165.866 153.891 142.778 1.00 110.62 315 PHE C O 1
ATOM 6386 N N . ARG C 1 316 ? 164.816 152.094 141.936 1.00 109.01 316 ARG C N 1
ATOM 6387 C CA . ARG C 1 316 ? 163.831 152.069 143.012 1.00 109.01 316 ARG C CA 1
ATOM 6388 C C . ARG C 1 316 ? 164.480 151.603 144.310 1.00 109.01 316 ARG C C 1
ATOM 6389 O O . ARG C 1 316 ? 164.986 150.479 144.393 1.00 109.01 316 ARG C O 1
ATOM 6397 N N . LYS C 1 317 ? 164.460 152.469 145.323 1.00 116.32 317 LYS C N 1
ATOM 6398 C CA . LYS C 1 317 ? 165.052 152.166 146.621 1.00 116.32 317 LYS C CA 1
ATOM 6399 C C . LYS C 1 317 ? 163.997 152.193 147.719 1.00 116.32 317 LYS C C 1
ATOM 6400 O O . LYS C 1 317 ? 164.223 152.769 148.788 1.00 116.32 317 LYS C O 1
ATOM 6406 N N . SER C 1 318 ? 162.841 151.583 147.466 1.00 118.81 318 SER C N 1
ATOM 6407 C CA . SER C 1 318 ? 161.764 151.537 148.444 1.00 118.81 318 SER C CA 1
ATOM 6408 C C . SER C 1 318 ? 161.141 150.150 148.457 1.00 118.81 318 SER C C 1
ATOM 6409 O O . SER C 1 318 ? 160.941 149.540 147.403 1.00 118.81 318 SER C O 1
ATOM 6412 N N . ASN C 1 319 ? 160.835 149.660 149.656 1.00 119.52 319 ASN C N 1
ATOM 6413 C CA . ASN C 1 319 ? 160.193 148.367 149.849 1.00 119.52 319 ASN C CA 1
ATOM 6414 C C . ASN C 1 319 ? 158.875 148.571 150.581 1.00 119.52 319 ASN C C 1
ATOM 6415 O O . ASN C 1 319 ? 158.829 149.270 151.598 1.00 119.52 319 ASN C O 1
ATOM 6417 N N . PHE C 1 320 ? 157.809 147.962 150.059 1.00 118.11 320 PHE C N 1
ATOM 6418 C CA . PHE C 1 320 ? 156.488 148.138 150.656 1.00 118.11 320 PHE C CA 1
ATOM 6419 C C . PHE C 1 320 ? 156.413 147.523 152.048 1.00 118.11 320 PHE C C 1
ATOM 6420 O O . PHE C 1 320 ? 155.793 148.095 152.951 1.00 118.11 320 PHE C O 1
ATOM 6428 N N . ILE C 1 321 ? 157.030 146.355 152.240 1.00 125.70 321 ILE C N 1
ATOM 6429 C CA . ILE C 1 321 ? 156.928 145.665 153.523 1.00 125.70 321 ILE C CA 1
ATOM 6430 C C . ILE C 1 321 ? 157.641 146.449 154.619 1.00 125.70 321 ILE C C 1
ATOM 6431 O O . ILE C 1 321 ? 157.196 146.471 155.773 1.00 125.70 321 ILE C O 1
ATOM 6436 N N . PHE C 1 322 ? 158.753 147.108 154.282 1.00 128.20 322 PHE C N 1
ATOM 6437 C CA . PHE C 1 322 ? 159.507 147.844 155.291 1.00 128.20 322 PHE C CA 1
ATOM 6438 C C . PHE C 1 322 ? 158.774 149.101 155.745 1.00 128.20 322 PHE C C 1
ATOM 6439 O O . PHE C 1 322 ? 158.908 149.510 156.904 1.00 128.20 322 PHE C O 1
ATOM 6447 N N . ASP C 1 323 ? 158.001 149.725 154.853 1.00 130.55 323 ASP C N 1
ATOM 6448 C CA . ASP C 1 323 ? 157.325 150.970 155.202 1.00 130.55 323 ASP C CA 1
ATOM 6449 C C . ASP C 1 323 ? 156.149 150.738 156.144 1.00 130.55 323 ASP C C 1
ATOM 6450 O O . ASP C 1 323 ? 155.858 151.593 156.988 1.00 130.55 323 ASP C O 1
ATOM 6455 N N . LYS C 1 324 ? 155.466 149.603 156.021 1.00 130.50 324 LYS C N 1
ATOM 6456 C CA . LYS C 1 324 ? 154.262 149.332 156.794 1.00 130.50 324 LYS C CA 1
ATOM 6457 C C . LYS C 1 324 ? 154.522 148.476 158.027 1.00 130.50 324 LYS C C 1
ATOM 6458 O O . LYS C 1 324 ? 153.565 148.024 158.665 1.00 130.50 324 LYS C O 1
ATOM 6464 N N . LEU C 1 325 ? 155.784 148.241 158.377 1.00 138.35 325 LEU C N 1
ATOM 6465 C CA . LEU C 1 325 ? 156.137 147.464 159.559 1.00 138.35 325 LEU C CA 1
ATOM 6466 C C . LEU C 1 325 ? 156.681 148.312 160.697 1.00 138.35 325 LEU C C 1
ATOM 6467 O O . LEU C 1 325 ? 156.373 148.041 161.860 1.00 138.35 325 LEU C O 1
ATOM 6472 N N . HIS C 1 326 ? 157.486 149.330 160.387 1.00 145.56 326 HIS C N 1
ATOM 6473 C CA . HIS C 1 326 ? 158.078 150.234 161.373 1.00 145.56 326 HIS C CA 1
ATOM 6474 C C . HIS C 1 326 ? 158.941 149.501 162.395 1.00 145.56 326 HIS C C 1
ATOM 6475 O O . HIS C 1 326 ? 159.165 150.008 163.499 1.00 145.56 326 HIS C O 1
ATOM 6482 N N . LYS C 1 327 ? 159.435 148.311 162.051 1.00 145.17 327 LYS C N 1
ATOM 6483 C CA . LYS C 1 327 ? 160.290 147.541 162.956 1.00 145.17 327 LYS C CA 1
ATOM 6484 C C . LYS C 1 327 ? 161.254 146.726 162.092 1.00 145.17 327 LYS C C 1
ATOM 6485 O O . LYS C 1 327 ? 160.925 145.629 161.637 1.00 145.17 327 LYS C O 1
ATOM 6487 N N . VAL C 1 328 ? 162.445 147.279 161.875 1.00 148.69 328 VAL C N 1
ATOM 6488 C CA . VAL C 1 328 ? 163.486 146.632 161.089 1.00 148.69 328 VAL C CA 1
ATOM 6489 C C . VAL C 1 328 ? 164.797 146.709 161.858 1.00 148.69 328 VAL C C 1
ATOM 6490 O O . VAL C 1 328 ? 165.145 147.759 162.410 1.00 148.69 328 VAL C O 1
ATOM 6494 N N . GLY C 1 329 ? 165.517 145.591 161.903 1.00 152.38 329 GLY C N 1
ATOM 6495 C CA . GLY C 1 329 ? 166.778 145.559 162.610 1.00 152.38 329 GLY C CA 1
ATOM 6496 C C . GLY C 1 329 ? 167.874 146.308 161.877 1.00 152.38 329 GLY C C 1
ATOM 6497 O O . GLY C 1 329 ? 167.833 146.514 160.663 1.00 152.38 329 GLY C O 1
ATOM 6498 N N . ILE C 1 330 ? 168.879 146.725 162.649 1.00 152.95 330 ILE C N 1
ATOM 6499 C CA . ILE C 1 330 ? 170.021 147.425 162.069 1.00 152.95 330 ILE C CA 1
ATOM 6500 C C . ILE C 1 330 ? 170.810 146.505 161.148 1.00 152.95 330 ILE C C 1
ATOM 6501 O O . ILE C 1 330 ? 171.361 146.955 160.136 1.00 152.95 330 ILE C O 1
ATOM 6506 N N . LYS C 1 331 ? 170.885 145.213 161.479 1.00 154.06 331 LYS C N 1
ATOM 6507 C CA . LYS C 1 331 ? 171.664 144.280 160.671 1.00 154.06 331 LYS C CA 1
ATOM 6508 C C . LYS C 1 331 ? 171.112 144.173 159.255 1.00 154.06 331 LYS C C 1
ATOM 6509 O O . LYS C 1 331 ? 171.876 144.147 158.283 1.00 154.06 331 LYS C O 1
ATOM 6515 N N . THR C 1 332 ? 169.787 144.114 159.116 1.00 151.80 332 THR C N 1
ATOM 6516 C CA . THR C 1 332 ? 169.174 143.994 157.799 1.00 151.80 332 THR C CA 1
ATOM 6517 C C . THR C 1 332 ? 169.188 145.299 157.014 1.00 151.80 332 THR C C 1
ATOM 6518 O O . THR C 1 332 ? 168.873 145.281 155.819 1.00 151.80 332 THR C O 1
ATOM 6522 N N . ARG C 1 333 ? 169.535 146.422 157.647 1.00 150.46 333 ARG C N 1
ATOM 6523 C CA . ARG C 1 333 ? 169.483 147.707 156.955 1.00 150.46 333 ARG C CA 1
ATOM 6524 C C . ARG C 1 333 ? 170.524 147.788 155.844 1.00 150.46 333 ARG C C 1
ATOM 6525 O O . ARG C 1 333 ? 170.198 148.140 154.704 1.00 150.46 333 ARG C O 1
ATOM 6533 N N . ARG C 1 334 ? 171.784 147.468 156.149 1.00 151.49 334 ARG C N 1
ATOM 6534 C CA . ARG C 1 334 ? 172.822 147.605 155.133 1.00 151.49 334 ARG C CA 1
ATOM 6535 C C . ARG C 1 334 ? 172.753 146.505 154.083 1.00 151.49 334 ARG C C 1
ATOM 6536 O O . ARG C 1 334 ? 173.206 146.709 152.951 1.00 151.49 334 ARG C O 1
ATOM 6544 N N . GLN C 1 335 ? 172.194 145.343 154.427 1.00 147.55 335 GLN C N 1
ATOM 6545 C CA . GLN C 1 335 ? 172.055 144.278 153.441 1.00 147.55 335 GLN C CA 1
ATOM 6546 C C . GLN C 1 335 ? 171.059 144.648 152.350 1.00 147.55 335 GLN C C 1
ATOM 6547 O O . GLN C 1 335 ? 171.134 144.112 151.238 1.00 147.55 335 GLN C O 1
ATOM 6553 N N . TRP C 1 336 ? 170.125 145.555 152.644 1.00 140.96 336 TRP C N 1
ATOM 6554 C CA . TRP C 1 336 ? 169.090 145.894 151.672 1.00 140.96 336 TRP C CA 1
ATOM 6555 C C . TRP C 1 336 ? 169.661 146.661 150.485 1.00 140.96 336 TRP C C 1
ATOM 6556 O O . TRP C 1 336 ? 169.334 146.357 149.332 1.00 140.96 336 TRP C O 1
ATOM 6567 N N . ARG C 1 337 ? 170.509 147.657 150.739 1.00 149.66 337 ARG C N 1
ATOM 6568 C CA . ARG C 1 337 ? 171.086 148.440 149.654 1.00 149.66 337 ARG C CA 1
ATOM 6569 C C . ARG C 1 337 ? 172.421 147.895 149.165 1.00 149.66 337 ARG C C 1
ATOM 6570 O O . ARG C 1 337 ? 172.986 148.451 148.216 1.00 149.66 337 ARG C O 1
ATOM 6578 N N . ARG C 1 338 ? 172.939 146.831 149.781 1.00 150.60 338 ARG C N 1
ATOM 6579 C CA . ARG C 1 338 ? 174.178 146.235 149.292 1.00 150.60 338 ARG C CA 1
ATOM 6580 C C . ARG C 1 338 ? 173.952 145.497 147.978 1.00 150.60 338 ARG C C 1
ATOM 6581 O O . ARG C 1 338 ? 174.766 145.602 147.052 1.00 150.60 338 ARG C O 1
ATOM 6589 N N . SER C 1 339 ? 172.855 144.751 147.877 1.00 138.88 339 SER C N 1
ATOM 6590 C CA . SER C 1 339 ? 172.510 144.018 146.670 1.00 138.88 339 SER C CA 1
ATOM 6591 C C . SER C 1 339 ? 171.020 144.157 146.400 1.00 138.88 339 SER C C 1
ATOM 6592 O O . SER C 1 339 ? 170.221 144.354 147.320 1.00 138.88 339 SER C O 1
ATOM 6595 N N . GLN C 1 340 ? 170.652 144.054 145.124 1.00 128.67 340 GLN C N 1
ATOM 6596 C CA . GLN C 1 340 ? 169.261 144.170 144.709 1.00 128.67 340 GLN C CA 1
ATOM 6597 C C . GLN C 1 340 ? 168.624 142.831 144.362 1.00 128.67 340 GLN C C 1
ATOM 6598 O O . GLN C 1 340 ? 167.395 142.758 144.259 1.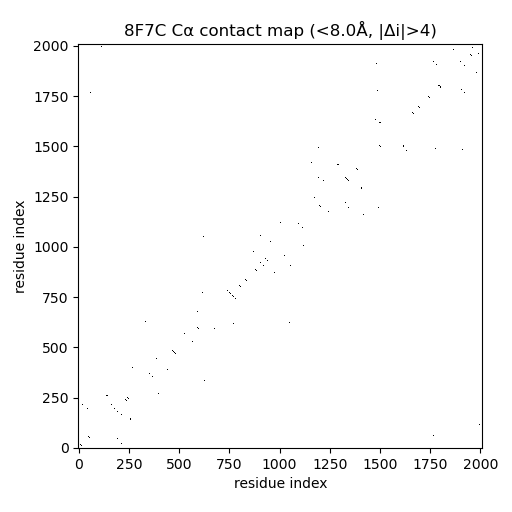00 128.67 340 GLN C O 1
ATOM 6604 N N . PHE C 1 341 ? 169.420 141.776 144.183 1.00 119.80 341 PHE C N 1
ATOM 6605 C CA . PHE C 1 341 ? 168.894 140.440 143.902 1.00 119.80 341 PHE C CA 1
ATOM 6606 C C . PHE C 1 341 ? 168.466 139.784 145.215 1.00 119.80 341 PHE C C 1
ATOM 6607 O O . PHE C 1 341 ? 169.045 138.804 145.689 1.00 119.80 341 PHE C O 1
ATOM 6615 N N . CYS C 1 342 ? 167.419 140.351 145.807 1.00 116.41 342 CYS C N 1
ATOM 6616 C CA . CYS C 1 342 ? 166.896 139.903 147.089 1.00 116.41 342 CYS C CA 1
ATOM 6617 C C . CYS C 1 342 ? 165.529 139.261 146.898 1.00 116.41 342 CYS C C 1
ATOM 6618 O O . CYS C 1 342 ? 164.712 139.741 146.106 1.00 116.41 342 CYS C O 1
ATOM 6621 N N . ASP C 1 343 ? 165.288 138.167 147.625 1.00 109.14 343 ASP C N 1
ATOM 6622 C CA . ASP C 1 343 ? 163.996 137.496 147.541 1.00 109.14 343 ASP C CA 1
ATOM 6623 C C . ASP C 1 343 ? 162.869 138.376 148.064 1.00 109.14 343 ASP C C 1
ATOM 6624 O O . ASP C 1 343 ? 161.740 138.294 147.568 1.00 109.14 343 ASP C O 1
ATOM 6629 N N . ILE C 1 344 ? 163.150 139.218 149.060 1.00 106.96 344 ILE C N 1
ATOM 6630 C CA . ILE C 1 344 ? 162.112 140.080 149.617 1.00 106.96 344 ILE C CA 1
ATOM 6631 C C . ILE C 1 344 ? 161.671 141.129 148.602 1.00 106.96 344 ILE C C 1
ATOM 6632 O O . ILE C 1 344 ? 160.529 141.602 148.647 1.00 106.96 344 ILE C O 1
ATOM 6637 N N . ASN C 1 345 ? 162.554 141.508 147.673 1.00 102.78 345 ASN C N 1
ATOM 6638 C CA . ASN C 1 345 ? 162.209 142.538 146.697 1.00 102.78 345 ASN C CA 1
ATOM 6639 C C . ASN C 1 345 ? 161.050 142.099 145.810 1.00 102.78 345 ASN C C 1
ATOM 6640 O O . ASN C 1 345 ? 160.115 142.871 145.570 1.00 102.78 345 ASN C O 1
ATOM 6645 N N . ILE C 1 346 ? 161.094 140.862 145.312 1.00 99.26 346 ILE C N 1
ATOM 6646 C CA . ILE C 1 346 ? 159.997 140.356 144.493 1.00 99.26 346 ILE C CA 1
ATOM 6647 C C . ILE C 1 346 ? 158.745 140.161 145.340 1.00 99.26 346 ILE C C 1
ATOM 6648 O O . ILE C 1 346 ? 157.624 140.412 144.882 1.00 99.26 346 ILE C O 1
ATOM 6653 N N . LEU C 1 347 ? 158.914 139.712 146.585 1.00 102.00 347 LEU C N 1
ATOM 6654 C CA . LEU C 1 347 ? 157.765 139.501 147.459 1.00 102.00 347 LEU C CA 1
ATOM 6655 C C . LEU C 1 347 ? 157.083 140.813 147.826 1.00 102.00 347 LEU C C 1
ATOM 6656 O O . LEU C 1 347 ? 155.882 140.823 148.118 1.00 102.00 347 LEU C O 1
ATOM 6661 N N . ALA C 1 348 ? 157.828 141.920 147.826 1.00 106.82 348 ALA C N 1
ATOM 6662 C CA . ALA C 1 348 ? 157.243 143.208 148.185 1.00 106.82 348 ALA C CA 1
ATOM 6663 C C . ALA C 1 348 ? 156.163 143.625 147.194 1.00 106.82 348 ALA C C 1
ATOM 6664 O O . ALA C 1 348 ? 155.112 144.141 147.591 1.00 106.82 348 ALA C O 1
ATOM 6666 N N . MET C 1 349 ? 156.406 143.411 145.898 1.00 102.20 349 MET C N 1
ATOM 6667 C CA . MET C 1 349 ? 155.437 143.818 144.886 1.00 102.20 349 MET C CA 1
ATOM 6668 C C . MET C 1 349 ? 154.131 143.045 145.020 1.00 102.20 349 MET C C 1
ATOM 6669 O O . MET C 1 349 ? 153.044 143.618 144.877 1.00 102.20 349 MET C O 1
ATOM 6674 N N . PHE C 1 350 ? 154.216 141.741 145.291 1.00 98.08 350 PHE C N 1
ATOM 6675 C CA . PHE C 1 350 ? 153.009 140.923 145.359 1.00 98.08 350 PHE C CA 1
ATOM 6676 C C . PHE C 1 350 ? 152.146 141.301 146.557 1.00 98.08 350 PHE C C 1
ATOM 6677 O O . PHE C 1 350 ? 150.913 141.270 146.473 1.00 98.08 350 PHE C O 1
ATOM 6685 N N . CYS C 1 351 ? 152.774 141.655 147.681 1.00 104.53 351 CYS C N 1
ATOM 6686 C CA . CYS C 1 351 ? 152.009 142.089 148.845 1.00 104.53 351 CYS C CA 1
ATOM 6687 C C . CYS C 1 351 ? 151.270 143.394 148.578 1.00 104.53 351 CYS C C 1
ATOM 6688 O O . CYS C 1 351 ? 150.147 143.578 149.062 1.00 104.53 351 CYS C O 1
ATOM 6691 N N . ASN C 1 352 ? 151.884 144.309 147.823 1.00 110.87 352 ASN C N 1
ATOM 6692 C CA . ASN C 1 352 ? 151.237 145.582 147.524 1.00 110.87 352 ASN C CA 1
ATOM 6693 C C . ASN C 1 352 ? 149.963 145.382 146.713 1.00 110.87 352 ASN C C 1
ATOM 6694 O O . ASN C 1 352 ? 148.946 146.036 146.969 1.00 110.87 352 ASN C O 1
ATOM 6699 N N . GLU C 1 353 ? 149.998 144.483 145.727 1.00 105.73 353 GLU C N 1
ATOM 6700 C CA . GLU C 1 353 ? 148.826 144.239 144.896 1.00 105.73 353 GLU C CA 1
ATOM 6701 C C . GLU C 1 353 ? 147.745 143.443 145.614 1.00 105.73 353 GLU C C 1
ATOM 6702 O O . GLU C 1 353 ? 146.629 143.342 145.095 1.00 105.73 353 GLU C O 1
ATOM 6708 N N . ASN C 1 354 ? 148.043 142.879 146.784 1.00 106.68 354 ASN C N 1
ATOM 6709 C CA . ASN C 1 354 ? 147.072 142.125 147.566 1.00 106.68 354 ASN C CA 1
ATOM 6710 C C . ASN C 1 354 ? 146.822 142.780 148.920 1.00 106.68 354 ASN C C 1
ATOM 6711 O O . ASN C 1 354 ? 146.550 142.096 149.909 1.00 106.68 354 ASN C O 1
ATOM 6716 N N . ARG C 1 355 ? 146.909 144.111 148.975 1.00 111.80 355 ARG C N 1
ATOM 6717 C CA . ARG C 1 355 ? 146.700 144.842 150.218 1.00 111.80 355 ARG C CA 1
ATOM 6718 C C . ARG C 1 355 ? 145.263 144.766 150.716 1.00 111.80 355 ARG C C 1
ATOM 6719 O O . ARG C 1 355 ? 145.005 145.140 151.864 1.00 111.80 355 ARG C O 1
ATOM 6727 N N . ASP C 1 356 ? 144.326 144.311 149.883 1.00 117.84 356 ASP C N 1
ATOM 6728 C CA . ASP C 1 356 ? 142.941 144.182 150.324 1.00 117.84 356 ASP C CA 1
ATOM 6729 C C . ASP C 1 356 ? 142.806 143.114 151.405 1.00 117.84 356 ASP C C 1
ATOM 6730 O O . ASP C 1 356 ? 142.059 143.293 152.373 1.00 117.84 356 ASP C O 1
ATOM 6735 N N . HIS C 1 357 ? 143.535 142.005 151.266 1.00 121.73 357 HIS C N 1
ATOM 6736 C CA . HIS C 1 357 ? 143.358 140.862 152.155 1.00 121.73 357 HIS C CA 1
ATOM 6737 C C . HIS C 1 357 ? 143.836 141.119 153.579 1.00 121.73 357 HIS C C 1
ATOM 6738 O O . HIS C 1 357 ? 143.504 140.330 154.470 1.00 121.73 357 HIS C O 1
ATOM 6745 N N . ILE C 1 358 ? 144.595 142.184 153.822 1.00 122.96 358 ILE C N 1
ATOM 6746 C CA . ILE C 1 358 ? 145.028 142.554 155.165 1.00 122.96 358 ILE C CA 1
ATOM 6747 C C . ILE C 1 358 ? 144.158 143.707 155.645 1.00 122.96 358 ILE C C 1
ATOM 6748 O O . ILE C 1 358 ? 144.075 144.750 154.985 1.00 122.96 358 ILE C O 1
ATOM 6753 N N . LYS C 1 359 ? 143.498 143.511 156.785 1.00 133.35 359 LYS C N 1
ATOM 6754 C CA . LYS C 1 359 ? 142.534 144.474 157.298 1.00 133.35 359 LYS C CA 1
ATOM 6755 C C . LYS C 1 359 ? 143.134 145.466 158.285 1.00 133.35 359 LYS C C 1
ATOM 6756 O O . LYS C 1 359 ? 142.417 146.355 158.756 1.00 133.35 359 LYS C O 1
ATOM 6762 N N . SER C 1 360 ? 144.419 145.342 158.610 1.00 136.59 360 SER C N 1
ATOM 6763 C CA . SER C 1 360 ? 145.077 146.239 159.549 1.00 136.59 360 SER C CA 1
ATOM 6764 C C . SER C 1 360 ? 145.933 147.291 158.857 1.00 136.59 360 SER C C 1
ATOM 6765 O O . SER C 1 360 ? 146.689 147.999 159.529 1.00 136.59 360 SER C O 1
ATOM 6768 N N . LEU C 1 361 ? 145.835 147.408 157.531 1.00 134.97 361 LEU C N 1
ATOM 6769 C CA . LEU C 1 361 ? 146.688 148.340 156.800 1.00 134.97 361 LEU C CA 1
ATOM 6770 C C . LEU C 1 361 ? 146.372 149.787 157.158 1.00 134.97 361 LEU C C 1
ATOM 6771 O O . LEU C 1 361 ? 147.274 150.569 157.477 1.00 134.97 361 LEU C O 1
ATOM 6776 N N . ASN C 1 362 ? 145.092 150.163 157.107 1.00 132.81 362 ASN C N 1
ATOM 6777 C CA . ASN C 1 362 ? 144.722 151.555 157.349 1.00 132.81 362 ASN C CA 1
ATOM 6778 C C . ASN C 1 362 ? 144.939 151.947 158.806 1.00 132.81 362 ASN C C 1
ATOM 6779 O O . ASN C 1 362 ? 145.397 153.060 159.092 1.00 132.81 362 ASN C O 1
ATOM 6784 N N . ARG C 1 363 ? 144.610 151.052 159.740 1.00 138.73 363 ARG C N 1
ATOM 6785 C CA . ARG C 1 363 ? 144.789 151.364 161.155 1.00 138.73 363 ARG C CA 1
ATOM 6786 C C . ARG C 1 363 ? 146.263 151.527 161.507 1.00 138.73 363 ARG C C 1
ATOM 6787 O O . ARG C 1 363 ? 146.629 152.431 162.267 1.00 138.73 363 ARG C O 1
ATOM 6795 N N . LEU C 1 364 ? 147.124 150.661 160.967 1.00 141.07 364 LEU C N 1
ATOM 6796 C CA . LEU C 1 364 ? 148.550 150.751 161.265 1.00 141.07 364 LEU C CA 1
ATOM 6797 C C . LEU C 1 364 ? 149.185 151.961 160.590 1.00 141.07 364 LEU C C 1
ATOM 6798 O O . LEU C 1 364 ? 150.091 152.587 161.152 1.00 141.07 364 LEU C O 1
ATOM 6803 N N . ASP C 1 365 ? 148.731 152.299 159.380 1.00 145.29 365 ASP C N 1
ATOM 6804 C CA . ASP C 1 365 ? 149.313 153.425 158.656 1.00 145.29 365 ASP C CA 1
ATOM 6805 C C . ASP C 1 365 ? 149.066 154.742 159.383 1.00 145.29 365 ASP C C 1
ATOM 6806 O O . ASP C 1 365 ? 149.956 155.597 159.454 1.00 145.29 365 ASP C O 1
ATOM 6811 N N . PHE C 1 366 ? 147.862 154.924 159.929 1.00 146.08 366 PHE C N 1
ATOM 6812 C CA . PHE C 1 366 ? 147.539 156.163 160.628 1.00 146.08 366 PHE C CA 1
ATOM 6813 C C . PHE C 1 366 ? 148.270 156.291 161.958 1.00 146.08 366 PHE C C 1
ATOM 6814 O O . PHE C 1 366 ? 148.325 157.393 162.514 1.00 146.08 366 PHE C O 1
ATOM 6816 N N . ILE C 1 367 ? 148.825 155.194 162.480 1.00 153.01 367 ILE C N 1
ATOM 6817 C CA . ILE C 1 367 ? 149.531 155.252 163.757 1.00 153.01 367 ILE C CA 1
ATOM 6818 C C . ILE C 1 367 ? 150.769 156.133 163.646 1.00 153.01 367 ILE C C 1
ATOM 6819 O O . ILE C 1 367 ? 151.053 156.945 164.536 1.00 153.01 367 ILE C O 1
ATOM 6821 N N . THR C 1 368 ? 151.521 155.990 162.561 1.00 155.50 368 THR C N 1
ATOM 6822 C CA . THR C 1 368 ? 152.725 156.787 162.355 1.00 155.50 368 THR C CA 1
ATOM 6823 C C . THR C 1 368 ? 152.375 158.218 161.963 1.00 155.50 368 THR C C 1
ATOM 6824 O O . THR C 1 368 ? 153.052 158.829 161.136 1.00 155.50 368 THR C O 1
ATOM 6826 N N . GLY D 1 35 ? 126.470 136.242 159.116 1.00 152.81 35 GLY D N 1
ATOM 6827 C CA . GLY D 1 35 ? 126.834 137.134 158.031 1.00 152.81 35 GLY D CA 1
ATOM 6828 C C . GLY D 1 35 ? 126.608 136.530 156.660 1.00 152.81 35 GLY D C 1
ATOM 6829 O O . GLY D 1 35 ? 127.270 136.902 155.691 1.00 152.81 35 GLY D O 1
ATOM 6830 N N . ALA D 1 36 ? 125.668 135.584 156.582 1.00 154.89 36 ALA D N 1
ATOM 6831 C CA . ALA D 1 36 ? 125.363 134.947 155.305 1.00 154.89 36 ALA D CA 1
ATOM 6832 C C . ALA D 1 36 ? 124.780 135.946 154.312 1.00 154.89 36 ALA D C 1
ATOM 6833 O O . ALA D 1 36 ? 125.119 135.920 153.123 1.00 154.89 36 ALA D O 1
ATOM 6835 N N . LEU D 1 37 ? 123.894 136.829 154.781 1.00 153.08 37 LEU D N 1
ATOM 6836 C CA . LEU D 1 37 ? 123.303 137.827 153.894 1.00 153.08 37 LEU D CA 1
ATOM 6837 C C . LEU D 1 37 ? 124.360 138.780 153.351 1.00 153.08 37 LEU D C 1
ATOM 6838 O O . LEU D 1 37 ? 124.347 139.121 152.162 1.00 153.08 37 LEU D O 1
ATOM 6840 N N . ALA D 1 38 ? 125.279 139.228 154.210 1.00 150.03 38 ALA D N 1
ATOM 6841 C CA . ALA D 1 38 ? 126.354 140.104 153.753 1.00 150.03 38 ALA D CA 1
ATOM 6842 C C . ALA D 1 38 ? 127.283 139.384 152.784 1.00 150.03 38 ALA D C 1
ATOM 6843 O O . ALA D 1 38 ? 127.722 139.968 151.786 1.00 150.03 38 ALA D O 1
ATOM 6845 N N . ALA D 1 39 ? 127.599 138.117 153.065 1.00 150.65 39 ALA D N 1
ATOM 6846 C CA . ALA D 1 39 ? 128.482 137.358 152.184 1.00 150.65 39 ALA D CA 1
ATOM 6847 C C . ALA D 1 39 ? 127.851 137.143 150.814 1.00 150.65 39 ALA D C 1
ATOM 6848 O O . ALA D 1 39 ? 128.536 137.226 149.788 1.00 150.65 39 ALA D O 1
ATOM 6850 N N . LEU D 1 40 ? 126.546 136.860 150.777 1.00 147.07 40 LEU D N 1
ATOM 6851 C CA . LEU D 1 40 ? 125.875 136.626 149.503 1.00 147.07 40 LEU D CA 1
ATOM 6852 C C . LEU D 1 40 ? 125.839 137.882 148.642 1.00 147.07 40 LEU D C 1
ATOM 6853 O O . LEU D 1 40 ? 125.902 137.789 147.411 1.00 147.07 40 LEU D O 1
ATOM 6855 N N . LEU D 1 41 ? 125.739 139.055 149.262 1.00 142.79 41 LEU D N 1
ATOM 6856 C CA . LEU D 1 41 ? 125.706 140.332 148.557 1.00 142.79 41 LEU D CA 1
ATOM 6857 C C . LEU D 1 41 ? 126.994 141.119 148.783 1.00 142.79 41 LEU D C 1
ATOM 6858 O O . LEU D 1 41 ? 126.977 142.342 148.935 1.00 142.79 41 LEU D O 1
ATOM 6860 N N . LEU D 1 42 ? 128.127 140.420 148.803 1.00 139.28 42 LEU D N 1
ATOM 6861 C CA . LEU D 1 42 ? 129.418 141.043 149.064 1.00 139.28 42 LEU D CA 1
ATOM 6862 C C . LEU D 1 42 ? 129.976 141.789 147.859 1.00 139.28 42 LEU D C 1
ATOM 6863 O O . LEU D 1 42 ? 131.010 142.453 147.991 1.00 139.28 42 LEU D O 1
ATOM 6865 N N . GLN D 1 43 ? 129.332 141.696 146.698 1.00 131.06 43 GLN D N 1
ATOM 6866 C CA . GLN D 1 43 ? 129.806 142.408 145.519 1.00 131.06 43 GLN D CA 1
ATOM 6867 C C . GLN D 1 43 ? 129.563 143.903 145.686 1.00 131.06 43 GLN D C 1
ATOM 6868 O O . GLN D 1 43 ? 128.444 144.329 145.987 1.00 131.06 43 GLN D O 1
ATOM 6874 N N . LEU D 1 44 ? 130.611 144.696 145.489 1.00 117.48 44 LEU D N 1
ATOM 6875 C CA . LEU D 1 44 ? 130.540 146.144 145.625 1.00 117.48 44 LEU D CA 1
ATOM 6876 C C . LEU D 1 44 ? 130.643 146.790 144.251 1.00 117.48 44 LEU D C 1
ATOM 6877 O O . LEU D 1 44 ? 131.544 146.460 143.472 1.00 117.48 44 LEU D O 1
ATOM 6882 N N . LYS D 1 45 ? 129.716 147.698 143.952 1.00 101.74 45 LYS D N 1
ATOM 6883 C CA . LYS D 1 45 ? 129.775 148.427 142.693 1.00 101.74 45 LYS D CA 1
ATOM 6884 C C . LYS D 1 45 ? 131.033 149.284 142.646 1.00 101.74 45 LYS D C 1
ATOM 6885 O O . LYS D 1 45 ? 131.361 149.983 143.610 1.00 101.74 45 LYS D O 1
ATOM 6891 N N . LEU D 1 46 ? 131.739 149.227 141.518 1.00 88.65 46 LEU D N 1
ATOM 6892 C CA . LEU D 1 46 ? 133.017 149.912 141.358 1.00 88.65 46 LEU D CA 1
ATOM 6893 C C . LEU D 1 46 ? 133.028 150.712 140.058 1.00 88.65 46 LEU D C 1
ATOM 6894 O O . LEU D 1 46 ? 134.084 151.128 139.574 1.00 88.65 46 LEU D O 1
ATOM 6899 N N . GLU D 1 47 ? 131.849 150.958 139.492 1.00 82.18 47 GLU D N 1
ATOM 6900 C CA . GLU D 1 47 ? 131.742 151.618 138.195 1.00 82.18 47 GLU D CA 1
ATOM 6901 C C . GLU D 1 47 ? 130.581 152.598 138.240 1.00 82.18 47 GLU D C 1
ATOM 6902 O O . GLU D 1 47 ? 129.434 152.190 138.443 1.00 82.18 47 GLU D O 1
ATOM 6908 N N . LEU D 1 48 ? 130.881 153.880 138.055 1.00 80.01 48 LEU D N 1
ATOM 6909 C CA . LEU D 1 48 ? 129.845 154.898 138.082 1.00 80.01 48 LEU D CA 1
ATOM 6910 C C . LEU D 1 48 ? 128.927 154.763 136.867 1.00 80.01 48 LEU D C 1
ATOM 6911 O O . LEU D 1 48 ? 129.359 154.325 135.797 1.00 80.01 48 LEU D O 1
ATOM 6916 N N . PRO D 1 49 ? 127.648 155.122 137.013 1.00 76.98 49 PRO D N 1
ATOM 6917 C CA . PRO D 1 49 ? 126.728 155.040 135.865 1.00 76.98 49 PRO D CA 1
ATOM 6918 C C . PRO D 1 49 ? 127.148 155.893 134.680 1.00 76.98 49 PRO D C 1
ATOM 6919 O O . PRO D 1 49 ? 126.869 155.519 133.533 1.00 76.98 49 PRO D O 1
ATOM 6923 N N . PHE D 1 50 ? 127.799 157.034 134.920 1.00 71.08 50 PHE D N 1
ATOM 6924 C CA . PHE D 1 50 ? 128.216 157.894 133.817 1.00 71.08 50 PHE D CA 1
ATOM 6925 C C . PHE D 1 50 ? 129.213 157.185 132.909 1.00 71.08 50 PHE D C 1
ATOM 6926 O O . PHE D 1 50 ? 129.150 157.317 131.680 1.00 71.08 50 PHE D O 1
ATOM 6934 N N . ASP D 1 51 ? 130.145 156.431 133.496 1.00 68.83 51 ASP D N 1
ATOM 6935 C CA . ASP D 1 51 ? 131.090 155.667 132.688 1.00 68.83 51 ASP D CA 1
ATOM 6936 C C . ASP D 1 51 ? 130.369 154.632 131.835 1.00 68.83 51 ASP D C 1
ATOM 6937 O O . ASP D 1 51 ? 130.714 154.432 130.664 1.00 68.83 51 ASP D O 1
ATOM 6942 N N . ARG D 1 52 ? 129.364 153.964 132.406 1.00 65.70 52 ARG D N 1
ATOM 6943 C CA . ARG D 1 52 ? 128.588 152.995 131.640 1.00 65.70 52 ARG D CA 1
ATOM 6944 C C . ARG D 1 52 ? 127.858 153.664 130.482 1.00 65.70 52 ARG D C 1
ATOM 6945 O O . ARG D 1 52 ? 127.822 153.127 129.367 1.00 65.70 52 ARG D O 1
ATOM 6953 N N . VAL D 1 53 ? 127.270 154.837 130.726 1.00 60.44 53 VAL D N 1
ATOM 6954 C CA . VAL D 1 53 ? 126.568 155.551 129.663 1.00 60.44 53 VAL D CA 1
ATOM 6955 C C . VAL D 1 53 ? 127.534 155.941 128.553 1.00 60.44 53 VAL D C 1
ATOM 6956 O O . VAL D 1 53 ? 127.228 155.789 127.363 1.00 60.44 53 VAL D O 1
ATOM 6960 N N . VAL D 1 54 ? 128.713 156.449 128.920 1.00 57.63 54 VAL D N 1
ATOM 6961 C CA . VAL D 1 54 ? 129.699 156.834 127.913 1.00 57.63 54 VAL D CA 1
ATOM 6962 C C . VAL D 1 54 ? 130.139 155.622 127.101 1.00 57.63 54 VAL D C 1
ATOM 6963 O O . VAL D 1 54 ? 130.253 155.689 125.871 1.00 57.63 54 VAL D O 1
ATOM 6967 N N . THR D 1 55 ? 130.390 154.495 127.772 1.00 54.65 55 THR D N 1
ATOM 6968 C CA . THR D 1 55 ? 130.807 153.289 127.061 1.00 54.65 55 THR D CA 1
ATOM 6969 C C . THR D 1 55 ? 129.730 152.824 126.086 1.00 54.65 55 THR D C 1
ATOM 6970 O O . THR D 1 55 ? 130.021 152.522 124.922 1.00 54.65 55 THR D O 1
ATOM 6974 N N . ILE D 1 56 ? 128.474 152.781 126.538 1.00 51.78 56 ILE D N 1
ATOM 6975 C CA . ILE D 1 56 ? 127.389 152.339 125.663 1.00 51.78 56 ILE D CA 1
ATOM 6976 C C . ILE D 1 56 ? 127.240 153.281 124.475 1.00 51.78 56 ILE D C 1
ATOM 6977 O O . ILE D 1 56 ? 127.047 152.840 123.336 1.00 51.78 56 ILE D O 1
ATOM 6982 N N . GLY D 1 57 ? 127.335 154.589 124.716 1.00 51.15 57 GLY D N 1
ATOM 6983 C CA . GLY D 1 57 ? 127.166 155.544 123.638 1.00 51.15 57 GLY D CA 1
ATOM 6984 C C . GLY D 1 57 ? 128.341 155.630 122.688 1.00 51.15 57 GLY D C 1
ATOM 6985 O O . GLY D 1 57 ? 128.181 156.127 121.569 1.00 51.15 57 GLY D O 1
ATOM 6986 N N . THR D 1 58 ? 129.519 155.162 123.102 1.00 48.98 58 THR D N 1
ATOM 6987 C CA . THR D 1 58 ? 130.716 155.319 122.283 1.00 48.98 58 THR D CA 1
ATOM 6988 C C . THR D 1 58 ? 131.149 154.038 121.577 1.00 48.98 58 THR D C 1
ATOM 6989 O O . THR D 1 58 ? 131.432 154.068 120.376 1.00 48.98 58 THR D O 1
ATOM 6993 N N . VAL D 1 59 ? 131.210 152.913 122.283 1.00 46.99 59 VAL D N 1
ATOM 6994 C CA . VAL D 1 59 ? 131.861 151.716 121.764 1.00 46.99 59 VAL D CA 1
ATOM 6995 C C . VAL D 1 59 ? 130.860 150.719 121.190 1.00 46.99 59 VAL D C 1
ATOM 6996 O O . VAL D 1 59 ? 131.065 150.202 120.091 1.00 46.99 59 VAL D O 1
ATOM 7000 N N . LEU D 1 60 ? 129.777 150.434 121.917 1.00 48.26 60 LEU D N 1
ATOM 7001 C CA . LEU D 1 60 ? 128.911 149.314 121.554 1.00 48.26 60 LEU D CA 1
ATOM 7002 C C . LEU D 1 60 ? 128.199 149.542 120.223 1.00 48.26 60 LEU D C 1
ATOM 7003 O O . LEU D 1 60 ? 128.121 148.629 119.394 1.00 48.26 60 LEU D O 1
ATOM 7008 N N . VAL D 1 61 ? 127.667 150.746 120.006 1.00 44.31 61 VAL D N 1
ATOM 7009 C CA . VAL D 1 61 ? 126.855 150.999 118.812 1.00 44.31 61 VAL D CA 1
ATOM 7010 C C . VAL D 1 61 ? 127.648 150.838 117.516 1.00 44.31 61 VAL D C 1
ATOM 7011 O O . VAL D 1 61 ? 127.138 150.192 116.581 1.00 44.31 61 VAL D O 1
ATOM 7015 N N . PRO D 1 62 ? 128.864 151.384 117.377 1.00 40.57 62 PRO D N 1
ATOM 7016 C CA . PRO D 1 62 ? 129.596 151.192 116.115 1.00 40.57 62 PRO D CA 1
ATOM 7017 C C . PRO D 1 62 ? 129.833 149.737 115.756 1.00 40.57 62 PRO D C 1
ATOM 7018 O O . PRO D 1 62 ? 129.868 149.411 114.566 1.00 40.57 62 PRO D O 1
ATOM 7022 N N . ILE D 1 63 ? 129.992 148.848 116.739 1.00 39.07 63 ILE D N 1
ATOM 7023 C CA . ILE D 1 63 ? 130.145 147.429 116.427 1.00 39.07 63 ILE D CA 1
ATOM 7024 C C . ILE D 1 63 ? 128.882 146.889 115.767 1.00 39.07 63 ILE D C 1
ATOM 7025 O O . ILE D 1 63 ? 128.948 146.125 114.793 1.00 39.07 63 ILE D O 1
ATOM 7030 N N . LEU D 1 64 ? 127.713 147.276 116.282 1.00 39.73 64 LEU D N 1
ATOM 7031 C CA . LEU D 1 64 ? 126.460 146.850 115.666 1.00 39.73 64 LEU D CA 1
ATOM 7032 C C . LEU D 1 64 ? 126.331 147.389 114.247 1.00 39.73 64 LEU D C 1
ATOM 7033 O O . LEU D 1 64 ? 125.910 146.666 113.335 1.00 39.73 64 LEU D O 1
ATOM 7038 N N . LEU D 1 65 ? 126.692 148.658 114.035 1.00 37.45 65 LEU D N 1
ATOM 7039 C CA . LEU D 1 65 ? 126.634 149.200 112.678 1.00 37.45 65 LEU D CA 1
ATOM 7040 C C . LEU D 1 65 ? 127.593 148.472 111.739 1.00 37.45 65 LEU D C 1
ATOM 7041 O O . LEU D 1 65 ? 127.246 148.185 110.587 1.00 37.45 65 LEU D O 1
ATOM 7046 N N . VAL D 1 66 ? 128.801 148.159 112.213 1.00 35.27 66 VAL D N 1
ATOM 7047 C CA . VAL D 1 66 ? 129.771 147.457 111.377 1.00 35.27 66 VAL D CA 1
ATOM 7048 C C . VAL D 1 66 ? 129.269 146.065 111.016 1.00 35.27 66 VAL D C 1
ATOM 7049 O O . VAL D 1 66 ? 129.406 145.620 109.869 1.00 35.27 66 VAL D O 1
ATOM 7053 N N . THR D 1 67 ? 128.692 145.345 111.984 1.00 38.27 67 THR D N 1
ATOM 7054 C CA . THR D 1 67 ? 128.200 144.008 111.667 1.00 38.27 67 THR D CA 1
ATOM 7055 C C . THR D 1 67 ? 126.998 144.064 110.729 1.00 38.27 67 THR D C 1
ATOM 7056 O O . THR D 1 67 ? 126.852 143.193 109.863 1.00 38.27 67 THR D O 1
ATOM 7060 N N . LEU D 1 68 ? 126.155 145.095 110.850 1.00 38.49 68 LEU D N 1
ATOM 7061 C CA . LEU D 1 68 ? 125.067 145.265 109.891 1.00 38.49 68 LEU D CA 1
ATOM 7062 C C . LEU D 1 68 ? 125.606 145.515 108.486 1.00 38.49 68 LEU D C 1
ATOM 7063 O O . LEU D 1 68 ? 125.111 144.940 107.507 1.00 38.49 68 LEU D O 1
ATOM 7068 N N . VAL D 1 69 ? 126.628 146.369 108.371 1.00 39.37 69 VAL D N 1
ATOM 7069 C CA . VAL D 1 69 ? 127.223 146.649 107.067 1.00 39.37 69 VAL D CA 1
ATOM 7070 C C . VAL D 1 69 ? 127.835 145.386 106.475 1.00 39.37 69 VAL D C 1
ATOM 7071 O O . VAL D 1 69 ? 127.696 145.118 105.277 1.00 39.37 69 VAL D O 1
ATOM 7075 N N . PHE D 1 70 ? 128.528 144.596 107.298 1.00 44.16 70 PHE D N 1
ATOM 7076 C CA . PHE D 1 70 ? 129.125 143.357 106.805 1.00 44.16 70 PHE D CA 1
ATOM 7077 C C . PHE D 1 70 ? 128.058 142.375 106.331 1.00 44.16 70 PHE D C 1
ATOM 7078 O O . PHE D 1 70 ? 128.214 141.732 105.282 1.00 44.16 70 PHE D O 1
ATOM 7086 N N . THR D 1 71 ? 126.968 142.243 107.094 1.00 45.85 71 THR D N 1
ATOM 7087 C CA . THR D 1 71 ? 125.892 141.343 106.691 1.00 45.85 71 THR D CA 1
ATOM 7088 C C . THR D 1 71 ? 125.274 141.781 105.370 1.00 45.85 71 THR D C 1
ATOM 7089 O O . THR D 1 71 ? 124.990 140.948 104.502 1.00 45.85 71 THR D O 1
ATOM 7093 N N . LYS D 1 72 ? 125.058 143.087 105.197 1.00 44.89 72 LYS D N 1
ATOM 7094 C CA . LYS D 1 72 ? 124.532 143.574 103.925 1.00 44.89 72 LYS D CA 1
ATOM 7095 C C . LYS D 1 72 ? 125.528 143.346 102.792 1.00 44.89 72 LYS D C 1
ATOM 7096 O O . LYS D 1 72 ? 125.137 142.998 101.672 1.00 44.89 72 LYS D O 1
ATOM 7102 N N . ASN D 1 73 ? 126.821 143.542 103.063 1.00 49.12 73 ASN D N 1
ATOM 7103 C CA . ASN D 1 73 ? 127.826 143.499 102.007 1.00 49.12 73 ASN D CA 1
ATOM 7104 C C . ASN D 1 73 ? 128.103 142.078 101.537 1.00 49.12 73 ASN D C 1
ATOM 7105 O O . ASN D 1 73 ? 128.498 141.878 100.383 1.00 49.12 73 ASN D O 1
ATOM 7110 N N . PHE D 1 74 ? 127.903 141.082 102.402 1.00 54.11 74 PHE D N 1
ATOM 7111 C CA . PHE D 1 74 ? 128.117 139.691 102.015 1.00 54.11 74 PHE D CA 1
ATOM 7112 C C . PHE D 1 74 ? 126.835 138.994 101.572 1.00 54.11 74 PHE D C 1
ATOM 7113 O O . PHE D 1 74 ? 126.672 137.791 101.814 1.00 54.11 74 PHE D O 1
ATOM 7121 N N . ALA D 1 75 ? 125.918 139.719 100.929 1.00 51.08 75 ALA D N 1
ATOM 7122 C CA . ALA D 1 75 ? 124.701 139.129 100.384 1.00 51.08 75 ALA D CA 1
ATOM 7123 C C . ALA D 1 75 ? 124.528 139.403 98.894 1.00 51.08 75 ALA D C 1
ATOM 7124 O O . ALA D 1 75 ? 123.438 139.175 98.358 1.00 51.08 75 ALA D O 1
ATOM 7126 N N . GLU D 1 76 ? 125.570 139.876 98.211 1.00 53.16 76 GLU D N 1
ATOM 7127 C CA . GLU D 1 76 ? 125.492 140.190 96.791 1.00 53.16 76 GLU D CA 1
ATOM 7128 C C . GLU D 1 76 ? 126.882 140.085 96.179 1.00 53.16 76 GLU D C 1
ATOM 7129 O O . GLU D 1 76 ? 127.891 140.000 96.884 1.00 53.16 76 GLU D O 1
ATOM 7135 N N . GLU D 1 77 ? 126.923 140.084 94.849 1.00 49.54 77 GLU D N 1
ATOM 7136 C CA . GLU D 1 77 ? 128.192 140.104 94.142 1.00 49.54 77 GLU D CA 1
ATOM 7137 C C . GLU D 1 77 ? 128.877 141.458 94.332 1.00 49.54 77 GLU D C 1
ATOM 7138 O O . GLU D 1 77 ? 128.212 142.473 94.556 1.00 49.54 77 GLU D O 1
ATOM 7144 N N . PRO D 1 78 ? 130.211 141.501 94.255 1.00 37.40 78 PRO D N 1
ATOM 7145 C CA . PRO D 1 78 ? 130.901 142.768 94.545 1.00 37.40 78 PRO D CA 1
ATOM 7146 C C . PRO D 1 78 ? 130.736 143.822 93.463 1.00 37.40 78 PRO D C 1
ATOM 7147 O O . PRO D 1 78 ? 130.506 144.993 93.788 1.00 37.40 78 PRO D O 1
ATOM 7151 N N . ILE D 1 79 ? 130.846 143.453 92.189 1.00 32.84 79 ILE D N 1
ATOM 7152 C CA . ILE D 1 79 ? 130.849 144.424 91.100 1.00 32.84 79 ILE D CA 1
ATOM 7153 C C . ILE D 1 79 ? 130.032 143.888 89.930 1.00 32.84 79 ILE D C 1
ATOM 7154 O O . ILE D 1 79 ? 130.126 142.707 89.579 1.00 32.84 79 ILE D O 1
ATOM 7159 N N . TYR D 1 80 ? 129.219 144.760 89.336 1.00 35.49 80 TYR D N 1
ATOM 7160 C CA . TYR D 1 80 ? 128.444 144.462 88.138 1.00 35.49 80 TYR D CA 1
ATOM 7161 C C . TYR D 1 80 ? 128.912 145.371 87.013 1.00 35.49 80 TYR D C 1
ATOM 7162 O O . TYR D 1 80 ? 128.959 146.592 87.193 1.00 35.49 80 TYR D O 1
ATOM 7171 N N . CYS D 1 81 ? 129.227 144.796 85.853 1.00 47.29 81 CYS D N 1
ATOM 7172 C CA . CYS D 1 81 ? 129.458 145.630 84.675 1.00 47.29 81 CYS D CA 1
ATOM 7173 C C . CYS D 1 81 ? 129.454 144.796 83.399 1.00 47.29 81 CYS D C 1
ATOM 7174 O O . CYS D 1 81 ? 129.355 143.566 83.421 1.00 47.29 81 CYS D O 1
ATOM 7177 N N . TYR D 1 82 ? 129.583 145.509 82.281 1.00 51.39 82 TYR D N 1
ATOM 7178 C CA . TYR D 1 82 ? 129.246 145.086 80.933 1.00 51.39 82 TYR D CA 1
ATOM 7179 C C . TYR D 1 82 ? 130.399 144.298 80.308 1.00 51.39 82 TYR D C 1
ATOM 7180 O O . TYR D 1 82 ? 131.496 144.200 80.864 1.00 51.39 82 TYR D O 1
ATOM 7189 N N . THR D 1 83 ? 130.135 143.724 79.131 1.00 44.59 83 THR D N 1
ATOM 7190 C CA . THR D 1 83 ? 131.096 142.894 78.426 1.00 44.59 83 THR D CA 1
ATOM 7191 C C . THR D 1 83 ? 130.742 142.872 76.944 1.00 44.59 83 THR D C 1
ATOM 7192 O O . THR D 1 83 ? 129.559 142.707 76.608 1.00 44.59 83 THR D O 1
ATOM 7196 N N . PRO D 1 84 ? 131.717 143.039 76.050 1.00 48.18 84 PRO D N 1
ATOM 7197 C CA . PRO D 1 84 ? 131.421 143.015 74.611 1.00 48.18 84 PRO D CA 1
ATOM 7198 C C . PRO D 1 84 ? 130.879 141.665 74.162 1.00 48.18 84 PRO D C 1
ATOM 7199 O O . PRO D 1 84 ? 130.827 140.689 74.913 1.00 48.18 84 PRO D O 1
ATOM 7203 N N . HIS D 1 85 ? 130.469 141.620 72.892 1.00 52.49 85 HIS D N 1
ATOM 7204 C CA . HIS D 1 85 ? 129.803 140.432 72.367 1.00 52.49 85 HIS D CA 1
ATOM 7205 C C . HIS D 1 85 ? 130.787 139.295 72.109 1.00 52.49 85 HIS D C 1
ATOM 7206 O O . HIS D 1 85 ? 130.455 138.123 72.323 1.00 52.49 85 HIS D O 1
ATOM 7213 N N . ASN D 1 86 ? 131.996 139.615 71.642 1.00 52.19 86 ASN D N 1
ATOM 7214 C CA . ASN D 1 86 ? 132.941 138.576 71.243 1.00 52.19 86 ASN D CA 1
ATOM 7215 C C . ASN D 1 86 ? 133.510 137.802 72.426 1.00 52.19 86 ASN D C 1
ATOM 7216 O O . ASN D 1 86 ? 134.017 136.691 72.234 1.00 52.19 86 ASN D O 1
ATOM 7221 N N . PHE D 1 87 ? 133.446 138.357 73.632 1.00 48.30 87 PHE D N 1
ATOM 7222 C CA . PHE D 1 87 ? 134.038 137.710 74.795 1.00 48.30 87 PHE D CA 1
ATOM 7223 C C . PHE D 1 87 ? 133.308 136.418 75.141 1.00 48.30 87 PHE D C 1
ATOM 7224 O O . PHE D 1 87 ? 132.084 136.323 75.018 1.00 48.30 87 PHE D O 1
ATOM 7232 N N . THR D 1 88 ? 134.070 135.417 75.572 1.00 52.30 88 THR D N 1
ATOM 7233 C CA . THR D 1 88 ? 133.501 134.194 76.118 1.00 52.30 88 THR D CA 1
ATOM 7234 C C . THR D 1 88 ? 133.252 134.382 77.615 1.00 52.30 88 THR D C 1
ATOM 7235 O O . THR D 1 88 ? 133.357 135.489 78.150 1.00 52.30 88 THR D O 1
ATOM 7239 N N . ARG D 1 89 ? 132.908 133.296 78.311 1.00 53.74 89 ARG D N 1
ATOM 7240 C CA . ARG D 1 89 ? 132.578 133.404 79.729 1.00 53.74 89 ARG D CA 1
ATOM 7241 C C . ARG D 1 89 ? 133.821 133.628 80.583 1.00 53.74 89 ARG D C 1
ATOM 7242 O O . ARG D 1 89 ? 133.824 134.488 81.475 1.00 53.74 89 ARG D O 1
ATOM 7250 N N . ASP D 1 90 ? 134.887 132.864 80.329 1.00 49.99 90 ASP D N 1
ATOM 7251 C CA . ASP D 1 90 ? 136.082 132.956 81.163 1.00 49.99 90 ASP D CA 1
ATOM 7252 C C . ASP D 1 90 ? 136.752 134.319 81.036 1.00 49.99 90 ASP D C 1
ATOM 7253 O O . ASP D 1 90 ? 137.238 134.872 82.031 1.00 49.99 90 ASP D O 1
ATOM 7258 N N . GLN D 1 91 ? 136.799 134.872 79.823 1.00 45.73 91 GLN D N 1
ATOM 7259 C CA . GLN D 1 91 ? 137.376 136.200 79.653 1.00 45.73 91 GLN D CA 1
ATOM 7260 C C . GLN D 1 91 ? 136.542 137.256 80.368 1.00 45.73 91 GLN D C 1
ATOM 7261 O O . GLN D 1 91 ? 137.087 138.217 80.919 1.00 45.73 91 GLN D O 1
ATOM 7267 N N . ALA D 1 92 ? 135.217 137.091 80.377 1.00 42.19 92 ALA D N 1
ATOM 7268 C CA . ALA D 1 92 ? 134.370 138.008 81.132 1.00 42.19 92 ALA D CA 1
ATOM 7269 C C . ALA D 1 92 ? 134.653 137.920 82.627 1.00 42.19 92 ALA D C 1
ATOM 7270 O O . ALA D 1 92 ? 134.706 138.945 83.322 1.00 42.19 92 ALA D O 1
ATOM 7272 N N . LEU D 1 93 ? 134.827 136.700 83.144 1.00 36.73 93 LEU D N 1
ATOM 7273 C CA . LEU D 1 93 ? 135.174 136.539 84.553 1.00 36.73 93 LEU D CA 1
ATOM 7274 C C . LEU D 1 93 ? 136.512 137.200 84.868 1.00 36.73 93 LEU D C 1
ATOM 7275 O O . LEU D 1 93 ? 136.658 137.872 85.899 1.00 36.73 93 LEU D O 1
ATOM 7280 N N . TYR D 1 94 ? 137.498 137.023 83.986 1.00 38.85 94 TYR D N 1
ATOM 7281 C CA . TYR D 1 94 ? 138.788 137.676 84.181 1.00 38.85 94 TYR D CA 1
ATOM 7282 C C . TYR D 1 94 ? 138.648 139.191 84.165 1.00 38.85 94 TYR D C 1
ATOM 7283 O O . TYR D 1 94 ? 139.292 139.887 84.957 1.00 38.85 94 TYR D O 1
ATOM 7292 N N . ALA D 1 95 ? 137.824 139.722 83.260 1.00 39.93 95 ALA D N 1
ATOM 7293 C CA . ALA D 1 95 ? 137.622 141.165 83.202 1.00 39.93 95 ALA D CA 1
ATOM 7294 C C . ALA D 1 95 ? 137.015 141.686 84.496 1.00 39.93 95 ALA D C 1
ATOM 7295 O O . ALA D 1 95 ? 137.480 142.693 85.048 1.00 39.93 95 ALA D O 1
ATOM 7297 N N . ARG D 1 96 ? 135.983 141.006 85.002 1.00 37.58 96 ARG D N 1
ATOM 7298 C CA . ARG D 1 96 ? 135.370 141.423 86.260 1.00 37.58 96 ARG D CA 1
ATOM 7299 C C . ARG D 1 96 ? 136.386 141.403 87.395 1.00 37.58 96 ARG D C 1
ATOM 7300 O O . ARG D 1 96 ? 136.511 142.374 88.154 1.00 37.58 96 ARG D O 1
ATOM 7308 N N . GLY D 1 97 ? 137.137 140.307 87.513 1.00 37.04 97 GLY D N 1
ATOM 7309 C CA . GLY D 1 97 ? 138.095 140.198 88.601 1.00 37.04 97 GLY D CA 1
ATOM 7310 C C . GLY D 1 97 ? 139.200 141.234 88.521 1.00 37.04 97 GLY D C 1
ATOM 7311 O O . GLY D 1 97 ? 139.574 141.836 89.529 1.00 37.04 97 GLY D O 1
ATOM 7312 N N . TYR D 1 98 ? 139.738 141.454 87.320 1.00 39.24 98 TYR D N 1
ATOM 7313 C CA . TYR D 1 98 ? 140.812 142.425 87.149 1.00 39.24 98 TYR D CA 1
ATOM 7314 C C . TYR D 1 98 ? 140.332 143.840 87.439 1.00 39.24 98 TYR D C 1
ATOM 7315 O O . TYR D 1 98 ? 141.032 144.618 88.100 1.00 39.24 98 TYR D O 1
ATOM 7324 N N . CYS D 1 99 ? 139.136 144.198 86.958 1.00 39.29 99 CYS D N 1
ATOM 7325 C CA . CYS D 1 99 ? 138.639 145.548 87.194 1.00 39.29 99 CYS D CA 1
ATOM 7326 C C . CYS D 1 99 ? 138.251 145.758 88.650 1.00 39.29 99 CYS D C 1
ATOM 7327 O O . CYS D 1 99 ? 138.271 146.894 89.135 1.00 39.29 99 CYS D O 1
ATOM 7330 N N . TRP D 1 100 ? 137.895 144.687 89.364 1.00 37.52 100 TRP D N 1
ATOM 7331 C CA . TRP D 1 100 ? 137.659 144.827 90.797 1.00 37.52 100 TRP D CA 1
ATOM 7332 C C . TRP D 1 100 ? 138.968 144.947 91.567 1.00 37.52 100 TRP D C 1
ATOM 7333 O O . TRP D 1 100 ? 139.055 145.710 92.535 1.00 37.52 100 TRP D O 1
ATOM 7344 N N . THR D 1 101 ? 139.996 144.201 91.156 1.00 40.09 101 THR D N 1
ATOM 7345 C CA . THR D 1 101 ? 141.255 144.201 91.896 1.00 40.09 101 THR D CA 1
ATOM 7346 C C . THR D 1 101 ? 142.016 145.507 91.702 1.00 40.09 101 THR D C 1
ATOM 7347 O O . THR D 1 101 ? 142.520 146.090 92.668 1.00 40.09 101 THR D O 1
ATOM 7351 N N . GLU D 1 102 ? 142.117 145.980 90.457 1.00 44.55 102 GLU D N 1
ATOM 7352 C CA . GLU D 1 102 ? 142.887 147.194 90.198 1.00 44.55 102 GLU D CA 1
ATOM 7353 C C . GLU D 1 102 ? 142.224 148.414 90.826 1.00 44.55 102 GLU D C 1
ATOM 7354 O O . GLU D 1 102 ? 142.875 149.190 91.534 1.00 44.55 102 GLU D O 1
ATOM 7360 N N . LEU D 1 103 ? 140.927 148.593 90.579 1.00 43.02 103 LEU D N 1
ATOM 7361 C CA . LEU D 1 103 ? 140.143 149.695 91.135 1.00 43.02 103 LEU D CA 1
ATOM 7362 C C . LEU D 1 103 ? 140.784 151.045 90.807 1.00 43.02 103 LEU D C 1
ATOM 7363 O O . LEU D 1 103 ? 141.104 151.849 91.683 1.00 43.02 103 LEU D O 1
ATOM 7368 N N . ARG D 1 104 ? 140.971 151.278 89.510 1.00 51.79 104 ARG D N 1
ATOM 7369 C CA . ARG D 1 104 ? 141.603 152.491 89.011 1.00 51.79 104 ARG D CA 1
ATOM 7370 C C . ARG D 1 104 ? 140.759 153.074 87.888 1.00 51.79 104 ARG D C 1
ATOM 7371 O O . ARG D 1 104 ? 140.317 152.343 86.997 1.00 51.79 104 ARG D O 1
ATOM 7379 N N . ASP D 1 105 ? 140.543 154.385 87.932 1.00 57.06 105 ASP D N 1
ATOM 7380 C CA . ASP D 1 105 ? 139.766 155.070 86.913 1.00 57.06 105 ASP D CA 1
ATOM 7381 C C . ASP D 1 105 ? 140.626 155.338 85.678 1.00 57.06 105 ASP D C 1
ATOM 7382 O O . ASP D 1 105 ? 141.832 155.080 85.655 1.00 57.06 105 ASP D O 1
ATOM 7387 N N . ALA D 1 106 ? 139.984 155.862 84.635 1.00 64.34 106 ALA D N 1
ATOM 7388 C CA . ALA D 1 106 ? 140.675 156.220 83.406 1.00 64.34 106 ALA D CA 1
ATOM 7389 C C . ALA D 1 106 ? 139.968 157.404 82.766 1.00 64.34 106 ALA D C 1
ATOM 7390 O O . ALA D 1 106 ? 138.767 157.608 82.963 1.00 64.34 106 ALA D O 1
ATOM 7392 N N . LEU D 1 107 ? 140.724 158.183 82.000 1.00 78.16 107 LEU D N 1
ATOM 7393 C CA . LEU D 1 107 ? 140.203 159.353 81.313 1.00 78.16 107 LEU D CA 1
ATOM 7394 C C . LEU D 1 107 ? 140.840 159.454 79.936 1.00 78.16 107 LEU D C 1
ATOM 7395 O O . LEU D 1 107 ? 141.973 158.998 79.739 1.00 78.16 107 LEU D O 1
ATOM 7400 N N . PRO D 1 108 ? 140.140 160.042 78.967 1.00 88.65 108 PRO D N 1
ATOM 7401 C CA . PRO D 1 108 ? 140.717 160.181 77.625 1.00 88.65 108 PRO D CA 1
ATOM 7402 C C . PRO D 1 108 ? 141.758 161.288 77.566 1.00 88.65 108 PRO D C 1
ATOM 7403 O O . PRO D 1 108 ? 141.584 162.368 78.134 1.00 88.65 108 PRO D O 1
ATOM 7407 N N . GLY D 1 109 ? 142.854 161.003 76.866 1.00 92.47 109 GLY D N 1
ATOM 7408 C CA . GLY D 1 109 ? 143.898 161.983 76.652 1.00 92.47 109 GLY D CA 1
ATOM 7409 C C . GLY D 1 109 ? 144.808 162.234 77.832 1.00 92.47 109 GLY D C 1
ATOM 7410 O O . GLY D 1 109 ? 145.615 163.169 77.780 1.00 92.47 109 GLY D O 1
ATOM 7411 N N . VAL D 1 110 ? 144.709 161.436 78.891 1.00 87.25 110 VAL D N 1
ATOM 7412 C CA . VAL D 1 110 ? 145.520 161.600 80.091 1.00 87.25 110 VAL D CA 1
ATOM 7413 C C . VAL D 1 110 ? 146.271 160.301 80.342 1.00 87.25 110 VAL D C 1
ATOM 7414 O O . VAL D 1 110 ? 145.683 159.215 80.270 1.00 87.25 110 VAL D O 1
ATOM 7418 N N . ASP D 1 111 ? 147.564 160.413 80.633 1.00 87.99 111 ASP D N 1
ATOM 7419 C CA . ASP D 1 111 ? 148.373 159.241 80.924 1.00 87.99 111 ASP D CA 1
ATOM 7420 C C . ASP D 1 111 ? 147.970 158.635 82.268 1.00 87.99 111 ASP D C 1
ATOM 7421 O O . ASP D 1 111 ? 147.219 159.222 83.052 1.00 87.99 111 ASP D O 1
ATOM 7426 N N . ALA D 1 112 ? 148.489 157.434 82.531 1.00 82.31 112 ALA D N 1
ATOM 7427 C CA . ALA D 1 112 ? 148.121 156.691 83.731 1.00 82.31 112 ALA D CA 1
ATOM 7428 C C . ALA D 1 112 ? 148.680 157.300 85.010 1.00 82.31 112 ALA D C 1
ATOM 7429 O O . ALA D 1 112 ? 148.293 156.864 86.100 1.00 82.31 112 ALA D O 1
ATOM 7431 N N . SER D 1 113 ? 149.572 158.285 84.911 1.00 87.22 113 SER D N 1
ATOM 7432 C CA . SER D 1 113 ? 150.184 158.869 86.099 1.00 87.22 113 SER D CA 1
ATOM 7433 C C . SER D 1 113 ? 149.234 159.759 86.888 1.00 87.22 113 SER D C 1
ATOM 7434 O O . SER D 1 113 ? 149.561 160.126 88.022 1.00 87.22 113 SER D O 1
ATOM 7437 N N . LEU D 1 114 ? 148.074 160.116 86.329 1.00 84.86 114 LEU D N 1
ATOM 7438 C CA . LEU D 1 114 ? 147.148 161.025 86.996 1.00 84.86 114 LEU D CA 1
ATOM 7439 C C . LEU D 1 114 ? 145.748 160.432 87.130 1.00 84.86 114 LEU D C 1
ATOM 7440 O O . LEU D 1 114 ? 144.776 161.180 87.278 1.00 84.86 114 LEU D O 1
ATOM 7445 N N . TRP D 1 115 ? 145.623 159.113 87.081 1.00 70.79 115 TRP D N 1
ATOM 7446 C CA . TRP D 1 115 ? 144.312 158.479 87.163 1.00 70.79 115 TRP D CA 1
ATOM 7447 C C . TRP D 1 115 ? 143.865 158.376 88.619 1.00 70.79 115 TRP D C 1
ATOM 7448 O O . TRP D 1 115 ? 144.612 157.858 89.455 1.00 70.79 115 TRP D O 1
ATOM 7459 N N . PRO D 1 116 ? 142.672 158.859 88.958 1.00 62.96 116 PRO D N 1
ATOM 7460 C CA . PRO D 1 116 ? 142.213 158.804 90.351 1.00 62.96 116 PRO D CA 1
ATOM 7461 C C . PRO D 1 116 ? 141.937 157.378 90.809 1.00 62.96 116 PRO D C 1
ATOM 7462 O O . PRO D 1 116 ? 141.677 156.473 90.013 1.00 62.96 116 PRO D O 1
ATOM 7466 N N . SER D 1 117 ? 141.993 157.192 92.126 1.00 52.96 117 SER D N 1
ATOM 7467 C CA . SER D 1 117 ? 141.779 155.901 92.763 1.00 52.96 117 SER D CA 1
ATOM 7468 C C . SER D 1 117 ? 140.568 155.964 93.688 1.00 52.96 117 SER D C 1
ATOM 7469 O O . SER D 1 117 ? 140.082 157.040 94.047 1.00 52.96 117 SER D O 1
ATOM 7472 N N . LEU D 1 118 ? 140.081 154.784 94.073 1.00 46.71 118 LEU D N 1
ATOM 7473 C CA . LEU D 1 118 ? 138.905 154.651 94.932 1.00 46.71 118 LEU D CA 1
ATOM 7474 C C . LEU D 1 118 ? 139.131 153.577 95.991 1.00 46.71 118 LEU D C 1
ATOM 7475 O O . LEU D 1 118 ? 138.242 152.770 96.280 1.00 46.71 118 LEU D O 1
ATOM 7480 N N . PHE D 1 119 ? 140.325 153.554 96.588 1.00 45.29 119 PHE D N 1
ATOM 7481 C CA . PHE D 1 119 ? 140.696 152.450 97.470 1.00 45.29 119 PHE D CA 1
ATOM 7482 C C . PHE D 1 119 ? 139.885 152.452 98.763 1.00 45.29 119 PHE D C 1
ATOM 7483 O O . PHE D 1 119 ? 139.558 151.386 99.304 1.00 45.29 119 PHE D O 1
ATOM 7491 N N . GLU D 1 120 ? 139.565 153.632 99.293 1.00 44.18 120 GLU D N 1
ATOM 7492 C CA . GLU D 1 120 ? 138.881 153.663 100.580 1.00 44.18 120 GLU D CA 1
ATOM 7493 C C . GLU D 1 120 ? 137.445 153.162 100.490 1.00 44.18 120 GLU D C 1
ATOM 7494 O O . GLU D 1 120 ? 136.910 152.692 101.500 1.00 44.18 120 GLU D O 1
ATOM 7500 N N . HIS D 1 121 ? 136.830 153.207 99.304 1.00 38.82 121 HIS D N 1
ATOM 7501 C CA . HIS D 1 121 ? 135.516 152.594 99.127 1.00 38.82 121 HIS D CA 1
ATOM 7502 C C . HIS D 1 121 ? 135.539 151.116 99.489 1.00 38.82 121 HIS D C 1
ATOM 7503 O O . HIS D 1 121 ? 134.535 150.576 99.966 1.00 38.82 121 HIS D O 1
ATOM 7510 N N . LYS D 1 122 ? 136.670 150.449 99.265 1.00 40.60 122 LYS D N 1
ATOM 7511 C CA . LYS D 1 122 ? 136.851 149.055 99.647 1.00 40.60 122 LYS D CA 1
ATOM 7512 C C . LYS D 1 122 ? 137.445 148.906 101.041 1.00 40.60 122 LYS D C 1
ATOM 7513 O O . LYS D 1 122 ? 137.180 147.905 101.718 1.00 40.60 122 LYS D O 1
ATOM 7519 N N . PHE D 1 123 ? 138.227 149.886 101.488 1.00 44.73 123 PHE D N 1
ATOM 7520 C CA . PHE D 1 123 ? 138.952 149.796 102.753 1.00 44.73 123 PHE D CA 1
ATOM 7521 C C . PHE D 1 123 ? 138.171 150.324 103.959 1.00 44.73 123 PHE D C 1
ATOM 7522 O O . PHE D 1 123 ? 138.673 150.233 105.084 1.00 44.73 123 PHE D O 1
ATOM 7530 N N . LEU D 1 124 ? 136.965 150.862 103.762 1.00 41.32 124 LEU D N 1
ATOM 7531 C CA . LEU D 1 124 ? 136.284 151.577 104.844 1.00 41.32 124 LEU D CA 1
ATOM 7532 C C . LEU D 1 124 ? 136.024 150.757 106.108 1.00 41.32 124 LEU D C 1
ATOM 7533 O O . LEU D 1 124 ? 136.410 151.219 107.196 1.00 41.32 124 LEU D O 1
ATOM 7538 N N . PRO D 1 125 ? 135.383 149.580 106.064 1.00 42.64 125 PRO D N 1
ATOM 7539 C CA . PRO D 1 125 ? 134.902 148.972 107.325 1.00 42.64 125 PRO D CA 1
ATOM 7540 C C . PRO D 1 125 ? 135.994 148.654 108.340 1.00 42.64 125 PRO D C 1
ATOM 7541 O O . PRO D 1 125 ? 135.747 148.741 109.554 1.00 42.64 125 PRO D O 1
ATOM 7545 N N . TYR D 1 126 ? 137.191 148.279 107.886 1.00 39.87 126 TYR D N 1
ATOM 7546 C CA . TYR D 1 126 ? 138.257 147.947 108.825 1.00 39.87 126 TYR D CA 1
ATOM 7547 C C . TYR D 1 126 ? 138.681 149.158 109.648 1.00 39.87 126 TYR D C 1
ATOM 7548 O O . TYR D 1 126 ? 139.120 149.006 110.795 1.00 39.87 126 TYR D O 1
ATOM 7557 N N . ALA D 1 127 ? 138.543 150.363 109.091 1.00 40.36 127 ALA D N 1
ATOM 7558 C CA . ALA D 1 127 ? 138.843 151.567 109.858 1.00 40.36 127 ALA D CA 1
ATOM 7559 C C . ALA D 1 127 ? 137.923 151.686 111.068 1.00 40.36 127 ALA D C 1
ATOM 7560 O O . ALA D 1 127 ? 138.379 151.962 112.183 1.00 40.36 127 ALA D O 1
ATOM 7562 N N . LEU D 1 128 ? 136.621 151.462 110.869 1.00 39.50 128 LEU D N 1
ATOM 7563 C CA . LEU D 1 128 ? 135.687 151.481 111.992 1.00 39.50 128 LEU D CA 1
ATOM 7564 C C . LEU D 1 128 ? 135.976 150.346 112.967 1.00 39.50 128 LEU D C 1
ATOM 7565 O O . LEU D 1 128 ? 135.871 150.522 114.191 1.00 39.50 128 LEU D O 1
ATOM 7570 N N . LEU D 1 129 ? 136.337 149.173 112.440 1.00 39.82 129 LEU D N 1
ATOM 7571 C CA . LEU D 1 129 ? 136.659 148.045 113.309 1.00 39.82 129 LEU D CA 1
ATOM 7572 C C . LEU D 1 129 ? 137.829 148.373 114.230 1.00 39.82 129 LEU D C 1
ATOM 7573 O O . LEU D 1 129 ? 137.825 148.000 115.409 1.00 39.82 129 LEU D O 1
ATOM 7578 N N . ALA D 1 130 ? 138.841 149.070 113.710 1.00 40.50 130 ALA D N 1
ATOM 7579 C CA . ALA D 1 130 ? 139.966 149.474 114.550 1.00 40.50 130 ALA D CA 1
ATOM 7580 C C . ALA D 1 130 ? 139.583 150.615 115.488 1.00 40.50 130 ALA D C 1
ATOM 7581 O O . ALA D 1 130 ? 140.068 150.683 116.629 1.00 40.50 130 ALA D O 1
ATOM 7583 N N . PHE D 1 131 ? 138.730 151.531 115.018 1.00 43.40 131 PHE D N 1
ATOM 7584 C CA . PHE D 1 131 ? 138.324 152.664 115.841 1.00 43.40 131 PHE D CA 1
ATOM 7585 C C . PHE D 1 131 ? 137.582 152.202 117.085 1.00 43.40 131 PHE D C 1
ATOM 7586 O O . PHE D 1 131 ? 137.726 152.799 118.159 1.00 43.40 131 PHE D O 1
ATOM 7594 N N . ALA D 1 132 ? 136.783 151.141 116.960 1.00 42.71 132 ALA D N 1
ATOM 7595 C CA . ALA D 1 132 ? 136.086 150.608 118.127 1.00 42.71 132 ALA D CA 1
ATOM 7596 C C . ALA D 1 132 ? 137.066 150.258 119.245 1.00 42.71 132 ALA D C 1
ATOM 7597 O O . ALA D 1 132 ? 136.905 150.694 120.393 1.00 42.71 132 ALA D O 1
ATOM 7599 N N . ALA D 1 133 ? 138.108 149.489 118.922 1.00 40.63 133 ALA D N 1
ATOM 7600 C CA . ALA D 1 133 ? 139.068 149.079 119.943 1.00 40.63 133 ALA D CA 1
ATOM 7601 C C . ALA D 1 133 ? 139.876 150.263 120.466 1.00 40.63 133 ALA D C 1
ATOM 7602 O O . ALA D 1 133 ? 140.133 150.361 121.677 1.00 40.63 133 ALA D O 1
ATOM 7604 N N . ILE D 1 134 ? 140.305 151.162 119.573 1.00 41.02 134 ILE D N 1
ATOM 7605 C CA . ILE D 1 134 ? 141.132 152.272 120.039 1.00 41.02 134 ILE D CA 1
ATOM 7606 C C . ILE D 1 134 ? 140.317 153.206 120.926 1.00 41.02 134 ILE D C 1
ATOM 7607 O O . ILE D 1 134 ? 140.873 153.895 121.791 1.00 41.02 134 ILE D O 1
ATOM 7612 N N . MET D 1 135 ? 138.994 153.244 120.743 1.00 43.30 135 MET D N 1
ATOM 7613 C CA . MET D 1 135 ? 138.137 153.976 121.668 1.00 43.30 135 MET D CA 1
ATOM 7614 C C . MET D 1 135 ? 137.919 153.214 122.968 1.00 43.30 135 MET D C 1
ATOM 7615 O O . MET D 1 135 ? 137.778 153.834 124.028 1.00 43.30 135 MET D O 1
ATOM 7620 N N . TYR D 1 136 ? 137.876 151.881 122.908 1.00 50.03 136 TYR D N 1
ATOM 7621 C CA . TYR D 1 136 ? 137.622 151.084 124.104 1.00 50.03 136 TYR D CA 1
ATOM 7622 C C . TYR D 1 136 ? 138.824 150.992 125.038 1.00 50.03 136 TYR D C 1
ATOM 7623 O O . TYR D 1 136 ? 138.644 150.664 126.216 1.00 50.03 136 TYR D O 1
ATOM 7632 N N . VAL D 1 137 ? 140.036 151.274 124.545 1.00 51.56 137 VAL D N 1
ATOM 7633 C CA . VAL D 1 137 ? 141.241 151.090 125.372 1.00 51.56 137 VAL D CA 1
ATOM 7634 C C . VAL D 1 137 ? 141.155 151.751 126.753 1.00 51.56 137 VAL D C 1
ATOM 7635 O O . VAL D 1 137 ? 141.440 151.073 127.750 1.00 51.56 137 VAL D O 1
ATOM 7639 N N . PRO D 1 138 ? 140.799 153.037 126.887 1.00 49.40 138 PRO D N 1
ATOM 7640 C CA . PRO D 1 138 ? 140.881 153.674 128.218 1.00 49.40 138 PRO D CA 1
ATOM 7641 C C . PRO D 1 138 ? 140.010 153.030 129.287 1.00 49.40 138 PRO D C 1
ATOM 7642 O O . PRO D 1 138 ? 140.398 153.019 130.465 1.00 49.40 138 PRO D O 1
ATOM 7646 N N . ALA D 1 139 ? 138.834 152.514 128.920 1.00 55.27 139 ALA D N 1
ATOM 7647 C CA . ALA D 1 139 ? 137.969 151.885 129.912 1.00 55.27 139 ALA D CA 1
ATOM 7648 C C . ALA D 1 139 ? 138.638 150.663 130.525 1.00 55.27 139 ALA D C 1
ATOM 7649 O O . ALA D 1 139 ? 138.552 150.438 131.738 1.00 55.27 139 ALA D O 1
ATOM 7651 N N . LEU D 1 140 ? 139.309 149.858 129.700 1.00 60.14 140 LEU D N 1
ATOM 7652 C CA . LEU D 1 140 ? 140.086 148.744 130.226 1.00 60.14 140 LEU D CA 1
ATOM 7653 C C . LEU D 1 140 ? 141.311 149.232 130.988 1.00 60.14 140 LEU D C 1
ATOM 7654 O O . LEU D 1 140 ? 141.723 148.600 131.967 1.00 60.14 140 LEU D O 1
ATOM 7659 N N . GLY D 1 141 ? 141.901 150.349 130.559 1.00 62.25 141 GLY D N 1
ATOM 7660 C CA . GLY D 1 141 ? 143.093 150.848 131.228 1.00 62.25 141 GLY D CA 1
ATOM 7661 C C . GLY D 1 141 ? 142.834 151.309 132.651 1.00 62.25 141 GLY D C 1
ATOM 7662 O O . GLY D 1 141 ? 143.683 151.140 133.531 1.00 62.25 141 GLY D O 1
ATOM 7663 N N . TRP D 1 142 ? 141.666 151.909 132.895 1.00 65.76 142 TRP D N 1
ATOM 7664 C CA . TRP D 1 142 ? 141.383 152.466 134.219 1.00 65.76 142 TRP D CA 1
ATOM 7665 C C . TRP D 1 142 ? 141.324 151.393 135.303 1.00 65.76 142 TRP D C 1
ATOM 7666 O O . TRP D 1 142 ? 141.741 151.639 136.446 1.00 65.76 142 TRP D O 1
ATOM 7677 N N . GLU D 1 143 ? 140.797 150.210 134.975 1.00 68.93 143 GLU D N 1
ATOM 7678 C CA . GLU D 1 143 ? 140.593 149.178 135.987 1.00 68.93 143 GLU D CA 1
ATOM 7679 C C . GLU D 1 143 ? 141.918 148.699 136.569 1.00 68.93 143 GLU D C 1
ATOM 7680 O O . GLU D 1 143 ? 142.032 148.496 137.784 1.00 68.93 143 GLU D O 1
ATOM 7686 N N . PHE D 1 144 ? 142.936 148.521 135.720 1.00 64.38 144 PHE D N 1
ATOM 7687 C CA . PHE D 1 144 ? 144.219 148.010 136.192 1.00 64.38 144 PHE D CA 1
ATOM 7688 C C . PHE D 1 144 ? 144.845 148.907 137.249 1.00 64.38 144 PHE D C 1
ATOM 7689 O O . PHE D 1 144 ? 145.699 148.443 138.012 1.00 64.38 144 PHE D O 1
ATOM 7697 N N . LEU D 1 145 ? 144.441 150.173 137.318 1.00 68.89 145 LEU D N 1
ATOM 7698 C CA . LEU D 1 145 ? 144.945 151.085 138.334 1.00 68.89 145 LEU D CA 1
ATOM 7699 C C . LEU D 1 145 ? 143.964 151.326 139.471 1.00 68.89 145 LEU D C 1
ATOM 7700 O O . LEU D 1 145 ? 144.395 151.657 140.580 1.00 68.89 145 LEU D O 1
ATOM 7705 N N . ALA D 1 146 ? 142.660 151.171 139.235 1.00 77.99 146 ALA D N 1
ATOM 7706 C CA . ALA D 1 146 ? 141.666 151.467 140.262 1.00 77.99 146 ALA D CA 1
ATOM 7707 C C . ALA D 1 146 ? 141.000 150.224 140.847 1.00 77.99 146 ALA D C 1
ATOM 7708 O O . ALA D 1 146 ? 139.972 150.349 141.520 1.00 77.99 146 ALA D O 1
ATOM 7710 N N . SER D 1 147 ? 141.548 149.031 140.605 1.00 84.98 147 SER D N 1
ATOM 7711 C CA . SER D 1 147 ? 140.893 147.814 141.079 1.00 84.98 147 SER D CA 1
ATOM 7712 C C . SER D 1 147 ? 140.885 147.710 142.603 1.00 84.98 147 SER D C 1
ATOM 7713 O O . SER D 1 147 ? 139.833 147.478 143.209 1.00 84.98 147 SER D O 1
ATOM 7716 N N . THR D 1 148 ? 142.042 147.878 143.243 1.00 93.03 148 THR D N 1
ATOM 7717 C CA . THR D 1 148 ? 142.228 147.413 144.616 1.00 93.03 148 THR D CA 1
ATOM 7718 C C . THR D 1 148 ? 142.211 148.527 145.658 1.00 93.03 148 THR D C 1
ATOM 7719 O O . THR D 1 148 ? 141.589 148.371 146.717 1.00 93.03 148 THR D O 1
ATOM 7723 N N . ARG D 1 149 ? 142.922 149.627 145.402 1.00 93.24 149 ARG D N 1
ATOM 7724 C CA . ARG D 1 149 ? 143.057 150.676 146.410 1.00 93.24 149 ARG D CA 1
ATOM 7725 C C . ARG D 1 149 ? 141.707 151.284 146.762 1.00 93.24 149 ARG D C 1
ATOM 7726 O O . ARG D 1 149 ? 141.390 151.479 147.945 1.00 93.24 149 ARG D O 1
ATOM 7734 N N . LEU D 1 150 ? 140.896 151.589 145.747 1.00 95.71 150 LEU D N 1
ATOM 7735 C CA . LEU D 1 150 ? 139.586 152.176 145.999 1.00 95.71 150 LEU D CA 1
ATOM 7736 C C . LEU D 1 150 ? 138.688 151.207 146.754 1.00 95.71 150 LEU D C 1
ATOM 7737 O O . LEU D 1 150 ? 137.943 151.615 147.652 1.00 95.71 150 LEU D O 1
ATOM 7742 N N . THR D 1 151 ? 138.748 149.919 146.406 1.00 99.86 151 THR D N 1
ATOM 7743 C CA . THR D 1 151 ? 137.948 148.925 147.116 1.00 99.86 151 THR D CA 1
ATOM 7744 C C . THR D 1 151 ? 138.338 148.850 148.586 1.00 99.86 151 THR D C 1
ATOM 7745 O O . THR D 1 151 ? 137.469 148.822 149.466 1.00 99.86 151 THR D O 1
ATOM 7749 N N . SER D 1 152 ? 139.642 148.828 148.873 1.00 102.40 152 SER D N 1
ATOM 7750 C CA . SER D 1 152 ? 140.089 148.758 150.262 1.00 102.40 152 SER D CA 1
ATOM 7751 C C . SER D 1 152 ? 139.664 149.999 151.039 1.00 102.40 152 SER D C 1
ATOM 7752 O O . SER D 1 152 ? 139.180 149.902 152.176 1.00 102.40 152 SER D O 1
ATOM 7755 N N . GLU D 1 153 ? 139.838 151.180 150.438 1.00 106.73 153 GLU D N 1
ATOM 7756 C CA . GLU D 1 153 ? 139.458 152.413 151.120 1.00 106.73 153 GLU D CA 1
ATOM 7757 C C . GLU D 1 153 ? 137.957 152.460 151.379 1.00 106.73 153 GLU D C 1
ATOM 7758 O O . GLU D 1 153 ? 137.518 152.858 152.466 1.00 106.73 153 GLU D O 1
ATOM 7764 N N . LEU D 1 154 ? 137.152 152.058 150.391 1.00 104.41 154 LEU D N 1
ATOM 7765 C CA . LEU D 1 154 ? 135.705 152.047 150.568 1.00 104.41 154 LEU D CA 1
ATOM 7766 C C . LEU D 1 154 ? 135.290 151.065 151.654 1.00 104.41 154 LEU D C 1
ATOM 7767 O O . LEU D 1 154 ? 134.399 151.361 152.459 1.00 104.41 154 LEU D O 1
ATOM 7772 N N . ASN D 1 155 ? 135.917 149.886 151.689 1.00 107.65 155 ASN D N 1
ATOM 7773 C CA . ASN D 1 155 ? 135.606 148.919 152.736 1.00 107.65 155 ASN D CA 1
ATOM 7774 C C . ASN D 1 155 ? 135.923 149.483 154.114 1.00 107.65 155 ASN D C 1
ATOM 7775 O O . ASN D 1 155 ? 135.119 149.355 155.047 1.00 107.65 155 ASN D O 1
ATOM 7780 N N . PHE D 1 156 ? 137.088 150.122 154.258 1.00 112.28 156 PHE D N 1
ATOM 7781 C CA . PHE D 1 156 ? 137.442 150.698 155.551 1.00 112.28 156 PHE D CA 1
ATOM 7782 C C . PHE D 1 156 ? 136.464 151.793 155.955 1.00 112.28 156 PHE D C 1
ATOM 7783 O O . PHE D 1 156 ? 136.050 151.866 157.118 1.00 112.28 156 PHE D O 1
ATOM 7791 N N . LEU D 1 157 ? 136.083 152.656 155.010 1.00 110.36 157 LEU D N 1
ATOM 7792 C CA . LEU D 1 157 ? 135.149 153.731 155.334 1.00 110.36 157 LEU D CA 1
ATOM 7793 C C . LEU D 1 157 ? 133.790 153.178 155.747 1.00 110.36 157 LEU D C 1
ATOM 7794 O O . LEU D 1 157 ? 133.200 153.635 156.736 1.00 110.36 157 LEU D O 1
ATOM 7799 N N . LEU D 1 158 ? 133.282 152.185 155.011 1.00 114.60 158 LEU D N 1
ATOM 7800 C CA . LEU D 1 158 ? 131.989 151.599 155.351 1.00 114.60 158 LEU D CA 1
ATOM 7801 C C . LEU D 1 158 ? 132.034 150.919 156.713 1.00 114.60 158 LEU D C 1
ATOM 7802 O O . LEU D 1 158 ? 131.058 150.968 157.471 1.00 114.60 158 LEU D O 1
ATOM 7807 N N . GLN D 1 159 ? 133.155 150.272 157.041 1.00 121.28 159 GLN D N 1
ATOM 7808 C CA . GLN D 1 159 ? 133.311 149.723 158.384 1.00 121.28 159 GLN D CA 1
ATOM 7809 C C . GLN D 1 159 ? 133.315 150.832 159.430 1.00 121.28 159 GLN D C 1
ATOM 7810 O O . GLN D 1 159 ? 132.737 150.680 160.512 1.00 121.28 159 GLN D O 1
ATOM 7816 N N . GLU D 1 160 ? 133.959 151.960 159.119 1.00 120.36 160 GLU D N 1
ATOM 7817 C CA . GLU D 1 160 ? 134.061 153.053 160.080 1.00 120.36 160 GLU D CA 1
ATOM 7818 C C . GLU D 1 160 ? 132.717 153.726 160.330 1.00 120.36 160 GLU D C 1
ATOM 7819 O O . GLU D 1 160 ? 132.489 154.252 161.426 1.00 120.36 160 GLU D O 1
ATOM 7825 N N . ILE D 1 161 ? 131.821 153.729 159.337 1.00 120.10 161 ILE D N 1
ATOM 7826 C CA . ILE D 1 161 ? 130.526 154.390 159.510 1.00 120.10 161 ILE D CA 1
ATOM 7827 C C . ILE D 1 161 ? 129.766 153.814 160.699 1.00 120.10 161 ILE D C 1
ATOM 7828 O O . ILE D 1 161 ? 129.007 154.529 161.367 1.00 120.10 161 ILE D O 1
ATOM 7833 N N . ASP D 1 162 ? 129.965 152.528 160.997 1.00 126.82 162 ASP D N 1
ATOM 7834 C CA . ASP D 1 162 ? 129.296 151.921 162.144 1.00 126.82 162 ASP D CA 1
ATOM 7835 C C . ASP D 1 162 ? 129.733 152.569 163.454 1.00 126.82 162 ASP D C 1
ATOM 7836 O O . ASP D 1 162 ? 128.911 152.788 164.351 1.00 126.82 162 ASP D O 1
ATOM 7841 N N . ASN D 1 163 ? 131.027 152.875 163.584 1.00 129.52 163 ASN D N 1
ATOM 7842 C CA . ASN D 1 163 ? 131.539 153.431 164.834 1.00 129.52 163 ASN D CA 1
ATOM 7843 C C . ASN D 1 163 ? 130.946 154.805 165.125 1.00 129.52 163 ASN D C 1
ATOM 7844 O O . ASN D 1 163 ? 130.631 155.119 166.278 1.00 129.52 163 ASN D O 1
ATOM 7846 N N . CYS D 1 164 ? 130.787 155.638 164.094 1.00 131.30 164 CYS D N 1
ATOM 7847 C CA . CYS D 1 164 ? 130.285 156.994 164.287 1.00 131.30 164 CYS D CA 1
ATOM 7848 C C . CYS D 1 164 ? 128.804 157.038 164.642 1.00 131.30 164 CYS D C 1
ATOM 7849 O O . CYS D 1 164 ? 128.304 158.114 164.990 1.00 131.30 164 CYS D O 1
ATOM 7851 N N . TYR D 1 165 ? 128.092 155.912 164.552 1.00 132.21 165 TYR D N 1
ATOM 7852 C CA . TYR D 1 165 ? 126.674 155.903 164.895 1.00 132.21 165 TYR D CA 1
ATOM 7853 C C . TYR D 1 165 ? 126.456 156.236 166.366 1.00 132.21 165 TYR D C 1
ATOM 7854 O O . TYR D 1 165 ? 125.546 157.000 166.710 1.00 132.21 165 TYR D O 1
ATOM 7856 N N . HIS D 1 166 ? 127.279 155.677 167.247 1.00 131.80 166 HIS D N 1
ATOM 7857 C CA . HIS D 1 166 ? 127.151 155.922 168.679 1.00 131.80 166 HIS D CA 1
ATOM 7858 C C . HIS D 1 166 ? 127.598 157.335 169.038 1.00 131.80 166 HIS D C 1
ATOM 7859 O O . HIS D 1 166 ? 126.792 158.265 169.059 1.00 131.80 166 HIS D O 1
ATOM 7861 N N . ASN D 1 208 ? 139.675 159.844 168.657 1.00 127.38 208 ASN D N 1
ATOM 7862 C CA . ASN D 1 208 ? 139.639 160.724 167.495 1.00 127.38 208 ASN D CA 1
ATOM 7863 C C . ASN D 1 208 ? 140.370 160.100 166.311 1.00 127.38 208 ASN D C 1
ATOM 7864 O O . ASN D 1 208 ? 141.047 160.795 165.553 1.00 127.38 208 ASN D O 1
ATOM 7869 N N . LEU D 1 209 ? 140.233 158.780 166.164 1.00 127.86 209 LEU D N 1
ATOM 7870 C CA . LEU D 1 209 ? 140.880 158.087 165.055 1.00 127.86 209 LEU D CA 1
ATOM 7871 C C . LEU D 1 209 ? 140.333 158.557 163.713 1.00 127.86 209 LEU D C 1
ATOM 7872 O O . LEU D 1 209 ? 141.097 158.782 162.766 1.00 127.86 209 LEU D O 1
ATOM 7877 N N . PHE D 1 210 ? 139.012 158.714 163.611 1.00 121.59 210 PHE D N 1
ATOM 7878 C CA . PHE D 1 210 ? 138.416 159.145 162.352 1.00 121.59 210 PHE D CA 1
ATOM 7879 C C . PHE D 1 210 ? 138.644 160.628 162.093 1.00 121.59 210 PHE D C 1
ATOM 7880 O O . PHE D 1 210 ? 138.846 161.028 160.941 1.00 121.59 210 PHE D O 1
ATOM 7888 N N . GLU D 1 211 ? 138.612 161.455 163.142 1.00 120.73 211 GLU D N 1
ATOM 7889 C CA . GLU D 1 211 ? 138.785 162.893 162.957 1.00 120.73 211 GLU D CA 1
ATOM 7890 C C . GLU D 1 211 ? 140.162 163.218 162.392 1.00 120.73 211 GLU D C 1
ATOM 7891 O O . GLU D 1 211 ? 140.290 164.059 161.494 1.00 120.73 211 GLU D O 1
ATOM 7893 N N . LYS D 1 212 ? 141.206 162.564 162.905 1.00 118.09 212 LYS D N 1
ATOM 7894 C CA . LYS D 1 212 ? 142.549 162.781 162.384 1.00 118.09 212 LYS D CA 1
ATOM 7895 C C . LYS D 1 212 ? 142.730 162.195 160.990 1.00 118.09 212 LYS D C 1
ATOM 7896 O O . LYS D 1 212 ? 143.617 162.643 160.254 1.00 118.09 212 LYS D O 1
ATOM 7898 N N . TYR D 1 213 ? 141.916 161.206 160.615 1.00 116.39 213 TYR D N 1
ATOM 7899 C CA . TYR D 1 213 ? 142.060 160.578 159.305 1.00 116.39 213 TYR D CA 1
ATOM 7900 C C . TYR D 1 213 ? 141.710 161.551 158.185 1.00 116.39 213 TYR D C 1
ATOM 7901 O O . TYR D 1 213 ? 142.363 161.556 157.135 1.00 116.39 213 TYR D O 1
ATOM 7910 N N . LEU D 1 214 ? 140.678 162.375 158.385 1.00 116.45 214 LEU D N 1
ATOM 7911 C CA . LEU D 1 214 ? 140.260 163.305 157.339 1.00 116.45 214 LEU D CA 1
ATOM 7912 C C . LEU D 1 214 ? 141.349 164.327 157.034 1.00 116.45 214 LEU D C 1
ATOM 7913 O O . LEU D 1 214 ? 141.479 164.781 155.891 1.00 116.45 214 LEU D O 1
ATOM 7918 N N . GLU D 1 215 ? 142.131 164.710 158.045 1.00 117.52 215 GLU D N 1
ATOM 7919 C CA . GLU D 1 215 ? 143.201 165.678 157.821 1.00 117.52 215 GLU D CA 1
ATOM 7920 C C . GLU D 1 215 ? 144.252 165.132 156.862 1.00 117.52 215 GLU D C 1
ATOM 7921 O O . GLU D 1 215 ? 144.693 165.836 155.946 1.00 117.52 215 GLU D O 1
ATOM 7923 N N . ARG D 1 216 ? 144.666 163.878 157.055 1.00 118.37 216 ARG D N 1
ATOM 7924 C CA . ARG D 1 216 ? 145.664 163.286 156.168 1.00 118.37 216 ARG D CA 1
ATOM 7925 C C . ARG D 1 216 ? 145.061 162.921 154.817 1.00 118.37 216 ARG D C 1
ATOM 7926 O O . ARG D 1 216 ? 145.680 163.153 153.772 1.00 118.37 216 ARG D O 1
ATOM 7934 N N . ARG D 1 217 ? 143.856 162.347 154.818 1.00 112.50 217 ARG D N 1
ATOM 7935 C CA . ARG D 1 217 ? 143.249 161.894 153.572 1.00 112.50 217 ARG D CA 1
ATOM 7936 C C . ARG D 1 217 ? 142.810 163.061 152.697 1.00 112.50 217 ARG D C 1
ATOM 7937 O O . ARG D 1 217 ? 142.831 162.952 151.465 1.00 112.50 217 ARG D O 1
ATOM 7945 N N . GLY D 1 218 ? 142.419 164.180 153.304 1.00 112.32 218 GLY D N 1
ATOM 7946 C CA . GLY D 1 218 ? 141.904 165.305 152.544 1.00 112.32 218 GLY D CA 1
ATOM 7947 C C . GLY D 1 218 ? 142.954 166.103 151.799 1.00 112.32 218 GLY D C 1
ATOM 7948 O O . GLY D 1 218 ? 142.589 166.962 150.990 1.00 112.32 218 GLY D O 1
ATOM 7949 N N . ARG D 1 219 ? 144.237 165.848 152.050 1.00 114.94 219 ARG D N 1
ATOM 7950 C CA . ARG D 1 219 ? 145.316 166.552 151.373 1.00 114.94 219 ARG D CA 1
ATOM 7951 C C . ARG D 1 219 ? 145.978 165.715 150.287 1.00 114.94 219 ARG D C 1
ATOM 7952 O O . ARG D 1 219 ? 146.975 166.150 149.705 1.00 114.94 219 ARG D O 1
ATOM 7960 N N . SER D 1 220 ? 145.447 164.530 150.001 1.00 106.87 220 SER D N 1
ATOM 7961 C CA . SER D 1 220 ? 145.948 163.680 148.931 1.00 106.87 220 SER D CA 1
ATOM 7962 C C . SER D 1 220 ? 145.119 163.918 147.677 1.00 106.87 220 SER D C 1
ATOM 7963 O O . SER D 1 220 ? 143.893 164.045 147.754 1.00 106.87 220 SER D O 1
ATOM 7966 N N . ASN D 1 221 ? 145.788 163.988 146.526 1.00 93.22 221 ASN D N 1
ATOM 7967 C CA . ASN D 1 221 ? 145.120 164.284 145.264 1.00 93.22 221 ASN D CA 1
ATOM 7968 C C . ASN D 1 221 ? 145.462 163.256 144.192 1.00 93.22 221 ASN D C 1
ATOM 7969 O O . ASN D 1 221 ? 145.461 163.573 143.000 1.00 93.22 221 ASN D O 1
ATOM 7974 N N . PHE D 1 222 ? 145.759 162.019 144.597 1.00 87.26 222 PHE D N 1
ATOM 7975 C CA . PHE D 1 222 ? 146.106 160.996 143.615 1.00 87.26 222 PHE D CA 1
ATOM 7976 C C . PHE D 1 222 ? 144.888 160.558 142.811 1.00 87.26 222 PHE D C 1
ATOM 7977 O O . PHE D 1 222 ? 144.964 160.427 141.584 1.00 87.26 222 PHE D O 1
ATOM 7985 N N . LEU D 1 223 ? 143.760 160.315 143.483 1.00 77.83 223 LEU D N 1
ATOM 7986 C CA . LEU D 1 223 ? 142.554 159.897 142.774 1.00 77.83 223 LEU D CA 1
ATOM 7987 C C . LEU D 1 223 ? 142.060 160.987 141.831 1.00 77.83 223 LEU D C 1
ATOM 7988 O O . LEU D 1 223 ? 141.632 160.698 140.708 1.00 77.83 223 LEU D O 1
ATOM 7993 N N . ALA D 1 224 ? 142.107 162.245 142.272 1.00 79.48 224 ALA D N 1
ATOM 7994 C CA . ALA D 1 224 ? 141.689 163.345 141.409 1.00 79.48 224 ALA D CA 1
ATOM 7995 C C . ALA D 1 224 ? 142.599 163.473 140.195 1.00 79.48 224 ALA D C 1
ATOM 7996 O O . ALA D 1 224 ? 142.130 163.755 139.087 1.00 79.48 224 ALA D O 1
ATOM 7998 N N . LYS D 1 225 ? 143.905 163.272 140.383 1.00 78.46 225 LYS D N 1
ATOM 7999 C CA . LYS D 1 225 ? 144.844 163.347 139.272 1.00 78.46 225 LYS D CA 1
ATOM 8000 C C . LYS D 1 225 ? 144.692 162.192 138.291 1.00 78.46 225 LYS D C 1
ATOM 8001 O O . LYS D 1 225 ? 145.255 162.259 137.194 1.00 78.46 225 LYS D O 1
ATOM 8007 N N . LEU D 1 226 ? 143.955 161.144 138.655 1.00 66.92 226 LEU D N 1
ATOM 8008 C CA . LEU D 1 226 ? 143.719 160.002 137.779 1.00 66.92 226 LEU D CA 1
ATOM 8009 C C . LEU D 1 226 ? 142.348 160.033 137.120 1.00 66.92 226 LEU D C 1
ATOM 8010 O O . LEU D 1 226 ? 142.230 159.714 135.933 1.00 66.92 226 LEU D O 1
ATOM 8015 N N . TYR D 1 227 ? 141.305 160.403 137.867 1.00 61.22 227 TYR D N 1
ATOM 8016 C CA . TYR D 1 227 ? 139.969 160.487 137.287 1.00 61.22 227 TYR D CA 1
ATOM 8017 C C . TYR D 1 227 ? 139.903 161.561 136.208 1.00 61.22 227 TYR D C 1
ATOM 8018 O O . TYR D 1 227 ? 139.249 161.376 135.176 1.00 61.22 227 TYR D O 1
ATOM 8027 N N . LEU D 1 228 ? 140.568 162.695 136.435 1.00 60.25 228 LEU D N 1
ATOM 8028 C CA . LEU D 1 228 ? 140.603 163.744 135.422 1.00 60.25 228 LEU D CA 1
ATOM 8029 C C . LEU D 1 228 ? 141.344 163.282 134.175 1.00 60.25 228 LEU D C 1
ATOM 8030 O O . LEU D 1 228 ? 140.946 163.607 133.050 1.00 60.25 228 LEU D O 1
ATOM 8035 N N . ALA D 1 229 ? 142.426 162.519 134.354 1.00 61.78 229 ALA D N 1
ATOM 8036 C CA . ALA D 1 229 ? 143.223 162.076 133.215 1.00 61.78 229 ALA D CA 1
ATOM 8037 C C . ALA D 1 229 ? 142.447 161.132 132.306 1.00 61.78 229 ALA D C 1
ATOM 8038 O O . ALA D 1 229 ? 142.641 161.153 131.086 1.00 61.78 229 ALA D O 1
ATOM 8040 N N . ARG D 1 230 ? 141.580 160.293 132.876 1.00 57.08 230 ARG D N 1
ATOM 8041 C CA . ARG D 1 230 ? 140.823 159.348 132.062 1.00 57.08 230 ARG D CA 1
ATOM 8042 C C . ARG D 1 230 ? 139.869 160.062 131.112 1.00 57.08 230 ARG D C 1
ATOM 8043 O O . ARG D 1 230 ? 139.731 159.666 129.949 1.00 57.08 230 ARG D O 1
ATOM 8051 N N . HIS D 1 231 ? 139.199 161.115 131.586 1.00 56.64 231 HIS D N 1
ATOM 8052 C CA . HIS D 1 231 ? 138.191 161.777 130.764 1.00 56.64 231 HIS D CA 1
ATOM 8053 C C . HIS D 1 231 ? 138.824 162.625 129.667 1.00 56.64 231 HIS D C 1
ATOM 8054 O O . HIS D 1 231 ? 138.333 162.645 128.532 1.00 56.64 231 HIS D O 1
ATOM 8061 N N . VAL D 1 232 ? 139.908 163.338 129.982 1.00 56.34 232 VAL D N 1
ATOM 8062 C CA . VAL D 1 232 ? 140.522 164.216 128.989 1.00 56.34 232 VAL D CA 1
ATOM 8063 C C . VAL D 1 232 ? 141.126 163.405 127.849 1.00 56.34 232 VAL D C 1
ATOM 8064 O O . VAL D 1 232 ? 141.110 163.843 126.691 1.00 56.34 232 VAL D O 1
ATOM 8068 N N . LEU D 1 233 ? 141.656 162.215 128.144 1.00 56.44 233 LEU D N 1
ATOM 8069 C CA . LEU D 1 233 ? 142.256 161.392 127.098 1.00 56.44 233 LEU D CA 1
ATOM 8070 C C . LEU D 1 233 ? 141.217 160.940 126.079 1.00 56.44 233 LEU D C 1
ATOM 8071 O O . LEU D 1 233 ? 141.545 160.751 124.902 1.00 56.44 233 LEU D O 1
ATOM 8076 N N . ILE D 1 234 ? 139.966 160.760 126.508 1.00 53.31 234 ILE D N 1
ATOM 8077 C CA . ILE D 1 234 ? 138.900 160.420 125.569 1.00 53.31 234 ILE D CA 1
ATOM 8078 C C . ILE D 1 234 ? 138.697 161.548 124.567 1.00 53.31 234 ILE D C 1
ATOM 8079 O O . ILE D 1 234 ? 138.529 161.311 123.364 1.00 53.31 234 ILE D O 1
ATOM 8084 N N . LEU D 1 235 ? 138.709 162.794 125.046 1.00 56.08 235 LEU D N 1
ATOM 8085 C CA . LEU D 1 235 ? 138.526 163.936 124.157 1.00 56.08 235 LEU D CA 1
ATOM 8086 C C . LEU D 1 235 ? 139.660 164.038 123.143 1.00 56.08 235 LEU D C 1
ATOM 8087 O O . LEU D 1 235 ? 139.423 164.329 121.964 1.00 56.08 235 LEU D O 1
ATOM 8092 N N . LEU D 1 236 ? 140.900 163.809 123.582 1.00 57.04 236 LEU D N 1
ATOM 8093 C CA . LEU D 1 236 ? 142.037 163.912 122.673 1.00 57.04 236 LEU D CA 1
ATOM 8094 C C . LEU D 1 236 ? 142.003 162.820 121.611 1.00 57.04 236 LEU D C 1
ATOM 8095 O O . LEU D 1 236 ? 142.306 163.076 120.440 1.00 57.04 236 LEU D O 1
ATOM 8100 N N . LEU D 1 237 ? 141.638 161.597 121.998 1.00 55.68 237 LEU D N 1
ATOM 8101 C CA . LEU D 1 237 ? 141.577 160.491 121.051 1.00 55.68 237 LEU D CA 1
ATOM 8102 C C . LEU D 1 237 ? 140.402 160.596 120.089 1.00 55.68 237 LEU D C 1
ATOM 8103 O O . LEU D 1 237 ? 140.341 159.819 119.130 1.00 55.68 237 LEU D O 1
ATOM 8108 N N . SER D 1 238 ? 139.475 161.527 120.316 1.00 53.09 238 SER D N 1
ATOM 8109 C CA . SER D 1 238 ? 138.310 161.667 119.454 1.00 53.09 238 SER D CA 1
ATOM 8110 C C . SER D 1 238 ? 138.581 162.510 118.216 1.00 53.09 238 SER D C 1
ATOM 8111 O O . SER D 1 238 ? 137.690 162.640 117.371 1.00 53.09 238 SER D O 1
ATOM 8114 N N . ALA D 1 239 ? 139.775 163.088 118.089 1.00 51.79 239 ALA D N 1
ATOM 8115 C CA . ALA D 1 239 ? 140.093 163.896 116.920 1.00 51.79 239 ALA D CA 1
ATOM 8116 C C . ALA D 1 239 ? 140.421 163.058 115.691 1.00 51.79 239 ALA D C 1
ATOM 8117 O O . ALA D 1 239 ? 140.328 163.569 114.571 1.00 51.79 239 ALA D O 1
ATOM 8119 N N . VAL D 1 240 ? 140.805 161.798 115.870 1.00 51.84 240 VAL D N 1
ATOM 8120 C CA . VAL D 1 240 ? 141.175 160.936 114.748 1.00 51.84 240 VAL D CA 1
ATOM 8121 C C . VAL D 1 240 ? 139.939 160.457 113.989 1.00 51.84 240 VAL D C 1
ATOM 8122 O O . VAL D 1 240 ? 139.847 160.702 112.778 1.00 51.84 240 VAL D O 1
ATOM 8126 N N . PRO D 1 241 ? 138.975 159.770 114.621 1.00 50.90 241 PRO D N 1
ATOM 8127 C CA . PRO D 1 241 ? 137.846 159.242 113.834 1.00 50.90 241 PRO D CA 1
ATOM 8128 C C . PRO D 1 241 ? 136.994 160.317 113.183 1.00 50.90 241 PRO D C 1
ATOM 8129 O O . PRO D 1 241 ? 136.488 160.102 112.075 1.00 50.90 241 PRO D O 1
ATOM 8133 N N . ILE D 1 242 ? 136.811 161.465 113.837 1.00 49.37 242 ILE D N 1
ATOM 8134 C CA . ILE D 1 242 ? 135.974 162.514 113.264 1.00 49.37 242 ILE D CA 1
ATOM 8135 C C . ILE D 1 242 ? 136.654 163.146 112.056 1.00 49.37 242 ILE D C 1
ATOM 8136 O O . ILE D 1 242 ? 136.001 163.455 111.052 1.00 49.37 242 ILE D O 1
ATOM 8141 N N . SER D 1 243 ? 137.972 163.344 112.128 1.00 49.01 243 SER D N 1
ATOM 8142 C CA . SER D 1 243 ? 138.683 163.989 111.028 1.00 49.01 243 SER D CA 1
ATOM 8143 C C . SER D 1 243 ? 138.631 163.149 109.758 1.00 49.01 243 SER D C 1
ATOM 8144 O O . SER D 1 243 ? 138.451 163.685 108.658 1.00 49.01 243 SER D O 1
ATOM 8147 N N . TYR D 1 244 ? 138.790 161.830 109.886 1.00 49.68 244 TYR D N 1
ATOM 8148 C CA . TYR D 1 244 ? 138.810 160.979 108.701 1.00 49.68 244 TYR D CA 1
ATOM 8149 C C . TYR D 1 244 ? 137.417 160.816 108.105 1.00 49.68 244 TYR D C 1
ATOM 8150 O O . TYR D 1 244 ? 137.260 160.794 106.879 1.00 49.68 244 TYR D O 1
ATOM 8159 N N . LEU D 1 245 ? 136.395 160.688 108.953 1.00 45.21 245 LEU D N 1
ATOM 8160 C CA . LEU D 1 245 ? 135.036 160.531 108.443 1.00 45.21 245 LEU D CA 1
ATOM 8161 C C . LEU D 1 245 ? 134.527 161.822 107.813 1.00 45.21 245 LEU D C 1
ATOM 8162 O O . LEU D 1 245 ? 133.768 161.784 106.838 1.00 45.21 245 LEU D O 1
ATOM 8167 N N . CYS D 1 246 ? 134.929 162.973 108.358 1.00 52.11 246 CYS D N 1
ATOM 8168 C CA . CYS D 1 246 ? 134.477 164.248 107.807 1.00 52.11 246 CYS D CA 1
ATOM 8169 C C . CYS D 1 246 ? 135.040 164.482 106.411 1.00 52.11 246 CYS D C 1
ATOM 8170 O O . CYS D 1 246 ? 134.361 165.054 105.551 1.00 52.11 246 CYS D O 1
ATOM 8173 N N . THR D 1 247 ? 136.275 164.051 106.166 1.00 49.81 247 THR D N 1
ATOM 8174 C CA . THR D 1 247 ? 136.896 164.231 104.861 1.00 49.81 247 THR D CA 1
ATOM 8175 C C . THR D 1 247 ? 136.524 163.134 103.873 1.00 49.81 247 THR D C 1
ATOM 8176 O O . THR D 1 247 ? 136.998 163.163 102.733 1.00 49.81 247 THR D O 1
ATOM 8180 N N . TYR D 1 248 ? 135.702 162.168 104.281 1.00 45.31 248 TYR D N 1
ATOM 8181 C CA . TYR D 1 248 ? 135.209 161.129 103.386 1.00 45.31 248 TYR D CA 1
ATOM 8182 C C . TYR D 1 248 ? 133.760 161.339 102.976 1.00 45.31 248 TYR D C 1
ATOM 8183 O O . TYR D 1 248 ? 133.373 160.935 101.875 1.00 45.31 248 TYR D O 1
ATOM 8192 N N . TYR D 1 249 ? 132.957 161.975 103.831 1.00 44.88 249 TYR D N 1
ATOM 8193 C CA . TYR D 1 249 ? 131.541 162.157 103.532 1.00 44.88 249 TYR D CA 1
ATOM 8194 C C . TYR D 1 249 ? 131.316 163.161 102.410 1.00 44.88 249 TYR D C 1
ATOM 8195 O O . TYR D 1 249 ? 130.351 163.027 101.649 1.00 44.88 249 TYR D O 1
ATOM 8204 N N . ALA D 1 250 ? 132.179 164.169 102.289 1.00 49.73 250 ALA D N 1
ATOM 8205 C CA . ALA D 1 250 ? 131.972 165.258 101.342 1.00 49.73 250 ALA D CA 1
ATOM 8206 C C . ALA D 1 250 ? 133.130 165.392 100.358 1.00 49.73 250 ALA D C 1
ATOM 8207 O O . ALA D 1 250 ? 133.414 166.489 99.873 1.00 49.73 250 ALA D O 1
ATOM 8209 N N . THR D 1 251 ? 133.810 164.289 100.054 1.00 53.78 251 THR D N 1
ATOM 8210 C CA . THR D 1 251 ? 134.902 164.303 99.088 1.00 53.78 251 THR D CA 1
ATOM 8211 C C . THR D 1 251 ? 134.649 163.389 97.901 1.00 53.78 251 THR D C 1
ATOM 8212 O O . THR D 1 251 ? 134.819 163.813 96.752 1.00 53.78 251 THR D O 1
ATOM 8216 N N . GLN D 1 252 ? 134.240 162.145 98.140 1.00 50.84 252 GLN D N 1
ATOM 8217 C CA . GLN D 1 252 ? 134.052 161.163 97.079 1.00 50.84 252 GLN D CA 1
ATOM 8218 C C . GLN D 1 252 ? 132.569 160.861 96.916 1.00 50.84 252 GLN D C 1
ATOM 8219 O O . GLN D 1 252 ? 131.925 160.368 97.848 1.00 50.84 252 GLN D O 1
ATOM 8225 N N . LYS D 1 253 ? 132.035 161.155 95.730 1.00 53.06 253 LYS D N 1
ATOM 8226 C CA . LYS D 1 253 ? 130.667 160.807 95.384 1.00 53.06 253 LYS D CA 1
ATOM 8227 C C . LYS D 1 253 ? 130.571 160.004 94.095 1.00 53.06 253 LYS D C 1
ATOM 8228 O O . LYS D 1 253 ? 129.457 159.767 93.615 1.00 53.06 253 LYS D O 1
ATOM 8234 N N . GLN D 1 254 ? 131.696 159.582 93.526 1.00 53.88 254 GLN D N 1
ATOM 8235 C CA . GLN D 1 254 ? 131.683 158.863 92.262 1.00 53.88 254 GLN D CA 1
ATOM 8236 C C . GLN D 1 254 ? 131.096 157.467 92.432 1.00 53.88 254 GLN D C 1
ATOM 8237 O O . GLN D 1 254 ? 131.223 156.835 93.484 1.00 53.88 254 GLN D O 1
ATOM 8243 N N . ASN D 1 255 ? 130.442 156.990 91.375 1.00 46.89 255 ASN D N 1
ATOM 8244 C CA . ASN D 1 255 ? 129.866 155.652 91.356 1.00 46.89 255 ASN D CA 1
ATOM 8245 C C . ASN D 1 255 ? 130.186 154.854 90.102 1.00 46.89 255 ASN D C 1
ATOM 8246 O O . ASN D 1 255 ? 130.100 153.621 90.148 1.00 46.89 255 ASN D O 1
ATOM 8251 N N . GLU D 1 256 ? 130.548 155.498 88.996 1.00 49.41 256 GLU D N 1
ATOM 8252 C CA . GLU D 1 256 ? 130.867 154.811 87.755 1.00 49.41 256 GLU D CA 1
ATOM 8253 C C . GLU D 1 256 ? 132.239 155.249 87.268 1.00 49.41 256 GLU D C 1
ATOM 8254 O O . GLU D 1 256 ? 132.665 156.384 87.496 1.00 49.41 256 GLU D O 1
ATOM 8260 N N . PHE D 1 257 ? 132.928 154.335 86.589 1.00 46.50 257 PHE D N 1
ATOM 8261 C CA . PHE D 1 257 ? 134.233 154.627 86.018 1.00 46.50 257 PHE D CA 1
ATOM 8262 C C . PHE D 1 257 ? 134.453 153.724 84.814 1.00 46.50 257 PHE D C 1
ATOM 8263 O O . PHE D 1 257 ? 133.743 152.735 84.617 1.00 46.50 257 PHE D O 1
ATOM 8271 N N . THR D 1 258 ? 135.451 154.075 84.007 1.00 50.99 258 THR D N 1
ATOM 8272 C CA . THR D 1 258 ? 135.749 153.357 82.769 1.00 50.99 258 THR D CA 1
ATOM 8273 C C . THR D 1 258 ? 137.030 152.554 82.974 1.00 50.99 258 THR D C 1
ATOM 8274 O O . THR D 1 258 ? 138.133 153.022 82.690 1.00 50.99 258 THR D O 1
ATOM 8278 N N . CYS D 1 259 ? 136.873 151.329 83.470 1.00 54.31 259 CYS D N 1
ATOM 8279 C CA . CYS D 1 259 ? 138.010 150.433 83.628 1.00 54.31 259 CYS D CA 1
ATOM 8280 C C . CYS D 1 259 ? 138.599 150.084 82.267 1.00 54.31 259 CYS D C 1
ATOM 8281 O O . CYS D 1 259 ? 137.872 149.804 81.311 1.00 54.31 259 CYS D O 1
ATOM 8284 N N . ALA D 1 260 ? 139.929 150.104 82.182 1.00 58.65 260 ALA D N 1
ATOM 8285 C CA . ALA D 1 260 ? 140.647 149.861 80.929 1.00 58.65 260 ALA D CA 1
ATOM 8286 C C . ALA D 1 260 ? 141.692 148.777 81.171 1.00 58.65 260 ALA D C 1
ATOM 8287 O O . ALA D 1 260 ? 142.808 149.064 81.612 1.00 58.65 260 ALA D O 1
ATOM 8289 N N . LEU D 1 261 ? 141.330 147.531 80.877 1.00 60.70 261 LEU D N 1
ATOM 8290 C CA . LEU D 1 261 ? 142.254 146.412 80.985 1.00 60.70 261 LEU D CA 1
ATOM 8291 C C . LEU D 1 261 ? 143.099 146.330 79.720 1.00 60.70 261 LEU D C 1
ATOM 8292 O O . LEU D 1 261 ? 142.567 146.370 78.606 1.00 60.70 261 LEU D O 1
ATOM 8297 N N . GLY D 1 262 ? 144.416 146.246 79.894 1.00 77.68 262 GLY D N 1
ATOM 8298 C CA . GLY D 1 262 ? 145.309 146.217 78.753 1.00 77.68 262 GLY D CA 1
ATOM 8299 C C . GLY D 1 262 ? 145.937 144.866 78.477 1.00 77.68 262 GLY D C 1
ATOM 8300 O O . GLY D 1 262 ? 146.888 144.466 79.155 1.00 77.68 262 GLY D O 1
ATOM 8301 N N . ALA D 1 263 ? 145.412 144.163 77.471 1.00 92.03 263 ALA D N 1
ATOM 8302 C CA . ALA D 1 263 ? 145.981 142.907 76.994 1.00 92.03 263 ALA D CA 1
ATOM 8303 C C . ALA D 1 263 ? 145.299 142.483 75.700 1.00 92.03 263 ALA D C 1
ATOM 8304 O O . ALA D 1 263 ? 144.069 142.541 75.599 1.00 92.03 263 ALA D O 1
ATOM 8306 N N . SER D 1 264 ? 146.074 142.055 74.706 1.00 93.15 264 SER D N 1
ATOM 8307 C CA . SER D 1 264 ? 145.528 141.500 73.467 1.00 93.15 264 SER D CA 1
ATOM 8308 C C . SER D 1 264 ? 146.298 140.245 73.065 1.00 93.15 264 SER D C 1
ATOM 8309 O O . SER D 1 264 ? 146.969 140.221 72.026 1.00 93.15 264 SER D O 1
ATOM 8312 N N . PRO D 1 265 ? 146.230 139.174 73.875 1.00 86.80 265 PRO D N 1
ATOM 8313 C CA . PRO D 1 265 ? 146.810 137.884 73.443 1.00 86.80 265 PRO D CA 1
ATOM 8314 C C . PRO D 1 265 ? 145.797 137.030 72.685 1.00 86.80 265 PRO D C 1
ATOM 8315 O O . PRO D 1 265 ? 145.210 136.076 73.212 1.00 86.80 265 PRO D O 1
ATOM 8319 N N . ASP D 1 266 ? 145.571 137.377 71.421 1.00 105.41 266 ASP D N 1
ATOM 8320 C CA . ASP D 1 266 ? 144.599 136.668 70.592 1.00 105.41 266 ASP D CA 1
ATOM 8321 C C . ASP D 1 266 ? 145.003 135.214 70.359 1.00 105.41 266 ASP D C 1
ATOM 8322 O O . ASP D 1 266 ? 144.182 134.388 69.959 1.00 105.41 266 ASP D O 1
ATOM 8327 N N . PRO D 1 273 ? 145.350 148.935 71.574 1.00 92.17 273 PRO D N 1
ATOM 8328 C CA . PRO D 1 273 ? 144.067 148.422 71.085 1.00 92.17 273 PRO D CA 1
ATOM 8329 C C . PRO D 1 273 ? 143.286 147.683 72.168 1.00 92.17 273 PRO D C 1
ATOM 8330 O O . PRO D 1 273 ? 142.444 146.841 71.856 1.00 92.17 273 PRO D O 1
ATOM 8334 N N . ALA D 1 274 ? 143.574 147.999 73.427 1.00 80.68 274 ALA D N 1
ATOM 8335 C CA . ALA D 1 274 ? 142.897 147.350 74.539 1.00 80.68 274 ALA D CA 1
ATOM 8336 C C . ALA D 1 274 ? 141.432 147.768 74.602 1.00 80.68 274 ALA D C 1
ATOM 8337 O O . ALA D 1 274 ? 141.070 148.903 74.281 1.00 80.68 274 ALA D O 1
ATOM 8339 N N . VAL D 1 275 ? 140.584 146.831 75.023 1.00 69.39 275 VAL D N 1
ATOM 8340 C CA . VAL D 1 275 ? 139.159 147.107 75.143 1.00 69.39 275 VAL D CA 1
ATOM 8341 C C . VAL D 1 275 ? 138.895 147.946 76.390 1.00 69.39 275 VAL D C 1
ATOM 8342 O O . VAL D 1 275 ? 139.737 148.068 77.284 1.00 69.39 275 VAL D O 1
ATOM 8346 N N . ARG D 1 276 ? 137.701 148.532 76.447 1.00 65.55 276 ARG D N 1
ATOM 8347 C CA . ARG D 1 276 ? 137.295 149.381 77.557 1.00 65.55 276 ARG D CA 1
ATOM 8348 C C . ARG D 1 276 ? 135.895 149.004 78.014 1.00 65.55 276 ARG D C 1
ATOM 8349 O O . ARG D 1 276 ? 135.008 148.758 77.192 1.00 65.55 276 ARG D O 1
ATOM 8357 N N . VAL D 1 277 ? 135.703 148.962 79.333 1.00 52.85 277 VAL D N 1
ATOM 8358 C CA . VAL D 1 277 ? 134.409 148.673 79.935 1.00 52.85 277 VAL D CA 1
ATOM 8359 C C . VAL D 1 277 ? 134.125 149.718 81.006 1.00 52.85 277 VAL D C 1
ATOM 8360 O O . VAL D 1 277 ? 135.032 150.364 81.535 1.00 52.85 277 VAL D O 1
ATOM 8364 N N . SER D 1 278 ? 132.842 149.882 81.318 1.00 46.85 278 SER D N 1
ATOM 8365 C CA . SER D 1 278 ? 132.388 150.804 82.352 1.00 46.85 278 SER D CA 1
ATOM 8366 C C . SER D 1 278 ? 131.696 150.008 83.447 1.00 46.85 278 SER D C 1
ATOM 8367 O O . SER D 1 278 ? 130.771 149.240 83.165 1.00 46.85 278 SER D O 1
ATOM 8370 N N . CYS D 1 279 ? 132.133 150.193 84.691 1.00 49.34 279 CYS D N 1
ATOM 8371 C CA . CYS D 1 279 ? 131.664 149.356 85.782 1.00 49.34 279 CYS D CA 1
ATOM 8372 C C . CYS D 1 279 ? 131.003 150.179 86.882 1.00 49.34 279 CYS D C 1
ATOM 8373 O O . CYS D 1 279 ? 131.180 151.396 86.977 1.00 49.34 279 CYS D O 1
ATOM 8376 N N . LYS D 1 280 ? 130.227 149.480 87.709 1.00 39.93 280 LYS D N 1
ATOM 8377 C CA . LYS D 1 280 ? 129.371 150.076 88.726 1.00 39.93 280 LYS D CA 1
ATOM 8378 C C . LYS D 1 280 ? 129.643 149.423 90.074 1.00 39.93 280 LYS D C 1
ATOM 8379 O O . LYS D 1 280 ? 129.895 148.217 90.147 1.00 39.93 280 LYS D O 1
ATOM 8385 N N . LEU D 1 281 ? 129.586 150.221 91.141 1.00 34.65 281 LEU D N 1
ATOM 8386 C CA . LEU D 1 281 ? 129.850 149.732 92.491 1.00 34.65 281 LEU D CA 1
ATOM 8387 C C . LEU D 1 281 ? 128.581 149.800 93.331 1.00 34.65 281 LEU D C 1
ATOM 8388 O O . LEU D 1 281 ? 128.218 150.882 93.818 1.00 34.65 281 LEU D O 1
ATOM 8393 N N . PRO D 1 282 ? 127.867 148.684 93.531 1.00 35.43 282 PRO D N 1
ATOM 8394 C CA . PRO D 1 282 ? 126.658 148.682 94.362 1.00 35.43 282 PRO D CA 1
ATOM 8395 C C . PRO D 1 282 ? 126.947 148.474 95.848 1.00 35.43 282 PRO D C 1
ATOM 8396 O O . PRO D 1 282 ? 126.291 147.674 96.524 1.00 35.43 282 PRO D O 1
ATOM 8400 N N . SER D 1 283 ? 127.937 149.196 96.370 1.00 38.29 283 SER D N 1
ATOM 8401 C CA . SER D 1 283 ? 128.305 149.104 97.779 1.00 38.29 283 SER D CA 1
ATOM 8402 C C . SER D 1 283 ? 128.637 150.480 98.337 1.00 38.29 283 SER D C 1
ATOM 8403 O O . SER D 1 283 ? 129.484 150.622 99.224 1.00 38.29 283 SER D O 1
ATOM 8406 N N . VAL D 1 284 ? 127.978 151.517 97.821 1.00 36.95 284 VAL D N 1
ATOM 8407 C CA . VAL D 1 284 ? 128.278 152.884 98.234 1.00 36.95 284 VAL D CA 1
ATOM 8408 C C . VAL D 1 284 ? 127.066 153.639 98.758 1.00 36.95 284 VAL D C 1
ATOM 8409 O O . VAL D 1 284 ? 127.229 154.571 99.568 1.00 36.95 284 VAL D O 1
ATOM 8413 N N . GLN D 1 285 ? 125.838 153.289 98.373 1.00 42.48 285 GLN D N 1
ATOM 8414 C CA . GLN D 1 285 ? 124.676 154.054 98.810 1.00 42.48 285 GLN D CA 1
ATOM 8415 C C . GLN D 1 285 ? 124.322 153.815 100.270 1.00 42.48 285 GLN D C 1
ATOM 8416 O O . GLN D 1 285 ? 123.556 154.597 100.842 1.00 42.48 285 GLN D O 1
ATOM 8422 N N . LEU D 1 286 ? 124.855 152.760 100.884 1.00 37.98 286 LEU D N 1
ATOM 8423 C CA . LEU D 1 286 ? 124.603 152.472 102.289 1.00 37.98 286 LEU D CA 1
ATOM 8424 C C . LEU D 1 286 ? 125.741 152.916 103.196 1.00 37.98 286 LEU D C 1
ATOM 8425 O O . LEU D 1 286 ? 125.489 153.413 104.298 1.00 37.98 286 LEU D O 1
ATOM 8430 N N . GLN D 1 287 ? 126.991 152.749 102.760 1.00 38.33 287 GLN D N 1
ATOM 8431 C CA . GLN D 1 287 ? 128.122 153.206 103.558 1.00 38.33 287 GLN D CA 1
ATOM 8432 C C . GLN D 1 287 ? 128.143 154.720 103.704 1.00 38.33 287 GLN D C 1
ATOM 8433 O O . GLN D 1 287 ? 128.745 155.234 104.653 1.00 38.33 287 GLN D O 1
ATOM 8439 N N . ARG D 1 288 ? 127.508 155.446 102.783 1.00 37.29 288 ARG D N 1
ATOM 8440 C CA . ARG D 1 288 ? 127.421 156.896 102.912 1.00 37.29 288 ARG D CA 1
ATOM 8441 C C . ARG D 1 288 ? 126.560 157.296 104.104 1.00 37.29 288 ARG D C 1
ATOM 8442 O O . ARG D 1 288 ? 126.896 158.236 104.833 1.00 37.29 288 ARG D O 1
ATOM 8450 N N . ILE D 1 289 ? 125.443 156.597 104.314 1.00 35.20 289 ILE D N 1
ATOM 8451 C CA . ILE D 1 289 ? 124.534 156.945 105.402 1.00 35.20 289 ILE D CA 1
ATOM 8452 C C . ILE D 1 289 ? 125.147 156.592 106.753 1.00 35.20 289 ILE D C 1
ATOM 8453 O O . ILE D 1 289 ? 125.023 157.350 107.722 1.00 35.20 289 ILE D O 1
ATOM 8458 N N . ILE D 1 290 ? 125.810 155.436 106.843 1.00 34.22 290 ILE D N 1
ATOM 8459 C CA . ILE D 1 290 ? 126.405 155.013 108.108 1.00 34.22 290 ILE D CA 1
ATOM 8460 C C . ILE D 1 290 ? 127.489 155.990 108.545 1.00 34.22 290 ILE D C 1
ATOM 8461 O O . ILE D 1 290 ? 127.627 156.297 109.735 1.00 34.22 290 ILE D O 1
ATOM 8466 N N . ALA D 1 291 ? 128.272 156.499 107.593 1.00 38.25 291 ALA D N 1
ATOM 8467 C CA . ALA D 1 291 ? 129.306 157.472 107.920 1.00 38.25 291 ALA D CA 1
ATOM 8468 C C . ALA D 1 291 ? 128.736 158.817 108.352 1.00 38.25 291 ALA D C 1
ATOM 8469 O O . ALA D 1 291 ? 129.487 159.646 108.876 1.00 38.25 291 ALA D O 1
ATOM 8471 N N . GLY D 1 292 ? 127.444 159.055 108.146 1.00 42.10 292 GLY D N 1
ATOM 8472 C CA . GLY D 1 292 ? 126.824 160.293 108.573 1.00 42.10 292 GLY D CA 1
ATOM 8473 C C . GLY D 1 292 ? 126.262 160.217 109.977 1.00 42.10 292 GLY D C 1
ATOM 8474 O O . GLY D 1 292 ? 126.366 161.175 110.749 1.00 42.10 292 GLY D O 1
ATOM 8475 N N . VAL D 1 293 ? 125.657 159.077 110.316 1.00 40.61 293 VAL D N 1
ATOM 8476 C CA . VAL D 1 293 ? 125.126 158.887 111.663 1.00 40.61 293 VAL D CA 1
ATOM 8477 C C . VAL D 1 293 ? 126.259 158.842 112.680 1.00 40.61 293 VAL D C 1
ATOM 8478 O O . VAL D 1 293 ? 126.152 159.408 113.775 1.00 40.61 293 VAL D O 1
ATOM 8482 N N . ASP D 1 294 ? 127.364 158.178 112.332 1.00 47.40 294 ASP D N 1
ATOM 8483 C CA . ASP D 1 294 ? 128.479 158.041 113.264 1.00 47.40 294 ASP D CA 1
ATOM 8484 C C . ASP D 1 294 ? 129.080 159.392 113.632 1.00 47.40 294 ASP D C 1
ATOM 8485 O O . ASP D 1 294 ? 129.605 159.553 114.740 1.00 47.40 294 ASP D O 1
ATOM 8490 N N . ILE D 1 295 ? 129.021 160.368 112.725 1.00 47.18 295 ILE D N 1
ATOM 8491 C CA . ILE D 1 295 ? 129.560 161.691 113.024 1.00 47.18 295 ILE D CA 1
ATOM 8492 C C . ILE D 1 295 ? 128.738 162.368 114.115 1.00 47.18 295 ILE D C 1
ATOM 8493 O O . ILE D 1 295 ? 129.286 162.911 115.082 1.00 47.18 295 ILE D O 1
ATOM 8498 N N . VAL D 1 296 ? 127.411 162.341 113.979 1.00 45.69 296 VAL D N 1
ATOM 8499 C CA . VAL D 1 296 ? 126.550 163.019 114.943 1.00 45.69 296 VAL D CA 1
ATOM 8500 C C . VAL D 1 296 ? 126.612 162.332 116.301 1.00 45.69 296 VAL D C 1
ATOM 8501 O O . VAL D 1 296 ? 126.732 162.992 117.340 1.00 45.69 296 VAL D O 1
ATOM 8505 N N . LEU D 1 297 ? 126.535 160.999 116.318 1.00 45.95 297 LEU D N 1
ATOM 8506 C CA . LEU D 1 297 ? 126.518 160.272 117.585 1.00 45.95 297 LEU D CA 1
ATOM 8507 C C . LEU D 1 297 ? 127.815 160.470 118.359 1.00 45.95 297 LEU D C 1
ATOM 8508 O O . LEU D 1 297 ? 127.796 160.631 119.585 1.00 45.95 297 LEU D O 1
ATOM 8513 N N . LEU D 1 298 ? 128.952 160.459 117.663 1.00 50.55 298 LEU D N 1
ATOM 8514 C CA . LEU D 1 298 ? 130.233 160.604 118.345 1.00 50.55 298 LEU D CA 1
ATOM 8515 C C . LEU D 1 298 ? 130.474 162.037 118.801 1.00 50.55 298 LEU D C 1
ATOM 8516 O O . LEU D 1 298 ? 131.197 162.261 119.778 1.00 50.55 298 LEU D O 1
ATOM 8521 N N . CYS D 1 299 ? 129.886 163.018 118.111 1.00 55.68 299 CYS D N 1
ATOM 8522 C CA . CYS D 1 299 ? 130.099 164.412 118.488 1.00 55.68 299 CYS D CA 1
ATOM 8523 C C . CYS D 1 299 ? 129.293 164.784 119.726 1.00 55.68 299 CYS D C 1
ATOM 8524 O O . CYS D 1 299 ? 129.740 165.600 120.541 1.00 55.68 299 CYS D O 1
ATOM 8527 N N . VAL D 1 300 ? 128.099 164.207 119.880 1.00 58.81 300 VAL D N 1
ATOM 8528 C CA . VAL D 1 300 ? 127.268 164.512 121.043 1.00 58.81 300 VAL D CA 1
ATOM 8529 C C . VAL D 1 300 ? 127.941 164.030 122.322 1.00 58.81 300 VAL D C 1
ATOM 8530 O O . VAL D 1 300 ? 127.964 164.740 123.335 1.00 58.81 300 VAL D O 1
ATOM 8534 N N . MET D 1 301 ? 128.502 162.818 122.296 1.00 62.50 301 MET D N 1
ATOM 8535 C CA . MET D 1 301 ? 129.190 162.295 123.472 1.00 62.50 301 MET D CA 1
ATOM 8536 C C . MET D 1 301 ? 130.389 163.154 123.850 1.00 62.50 301 MET D C 1
ATOM 8537 O O . MET D 1 301 ? 130.751 163.232 125.029 1.00 62.50 301 MET D O 1
ATOM 8542 N N . ASN D 1 302 ? 131.020 163.800 122.867 1.00 64.04 302 ASN D N 1
ATOM 8543 C CA . ASN D 1 302 ? 132.146 164.680 123.163 1.00 64.04 302 ASN D CA 1
ATOM 8544 C C . ASN D 1 302 ? 131.692 165.933 123.901 1.00 64.04 302 ASN D C 1
ATOM 8545 O O . ASN D 1 302 ? 132.399 166.430 124.785 1.00 64.04 302 ASN D O 1
ATOM 8550 N N . LEU D 1 303 ? 130.518 166.461 123.550 1.00 67.50 303 LEU D N 1
ATOM 8551 C CA . LEU D 1 303 ? 130.040 167.687 124.179 1.00 67.50 303 LEU D CA 1
ATOM 8552 C C . LEU D 1 303 ? 129.544 167.433 125.598 1.00 67.50 303 LEU D C 1
ATOM 8553 O O . LEU D 1 303 ? 129.781 168.247 126.498 1.00 67.50 303 LEU D O 1
ATOM 8558 N N . ILE D 1 304 ? 128.853 166.311 125.817 1.00 68.25 304 ILE D N 1
ATOM 8559 C CA . ILE D 1 304 ? 128.269 166.040 127.127 1.00 68.25 304 ILE D CA 1
ATOM 8560 C C . ILE D 1 304 ? 129.350 165.848 128.184 1.00 68.25 304 ILE D C 1
ATOM 8561 O O . ILE D 1 304 ? 129.103 166.058 129.378 1.00 68.25 304 ILE D O 1
ATOM 8566 N N . ILE D 1 305 ? 130.555 165.446 127.778 1.00 70.10 305 ILE D N 1
ATOM 8567 C CA . ILE D 1 305 ? 131.642 165.283 128.738 1.00 70.10 305 ILE D CA 1
ATOM 8568 C C . ILE D 1 305 ? 132.108 166.640 129.253 1.00 70.10 305 ILE D C 1
ATOM 8569 O O . ILE D 1 305 ? 132.378 166.806 130.449 1.00 70.10 305 ILE D O 1
ATOM 8574 N N . LEU D 1 306 ? 132.197 167.632 128.364 1.00 73.44 306 LEU D N 1
ATOM 8575 C CA . LEU D 1 306 ? 132.723 168.938 128.750 1.00 73.44 306 LEU D CA 1
ATOM 8576 C C . LEU D 1 306 ? 131.844 169.616 129.794 1.00 73.44 306 LEU D C 1
ATOM 8577 O O . LEU D 1 306 ? 132.354 170.210 130.751 1.00 73.44 306 LEU D O 1
ATOM 8582 N N . VAL D 1 307 ? 130.522 169.545 129.626 1.00 78.77 307 VAL D N 1
ATOM 8583 C CA . VAL D 1 307 ? 129.625 170.250 130.538 1.00 78.77 307 VAL D CA 1
ATOM 8584 C C . VAL D 1 307 ? 129.659 169.621 131.927 1.00 78.77 307 VAL D C 1
ATOM 8585 O O . VAL D 1 307 ? 129.573 170.324 132.942 1.00 78.77 307 VAL D O 1
ATOM 8589 N N . ASN D 1 308 ? 129.786 168.294 132.002 1.00 80.43 308 ASN D N 1
ATOM 8590 C CA . ASN D 1 308 ? 129.804 167.630 133.301 1.00 80.43 308 ASN D CA 1
ATOM 8591 C C . ASN D 1 308 ? 131.097 167.915 134.055 1.00 80.43 308 ASN D C 1
ATOM 8592 O O . ASN D 1 308 ? 131.080 168.099 135.277 1.00 80.43 308 ASN D O 1
ATOM 8597 N N . LEU D 1 309 ? 132.228 167.945 133.346 1.00 84.16 309 LEU D N 1
ATOM 8598 C CA . LEU D 1 309 ? 133.513 168.144 134.008 1.00 84.16 309 LEU D CA 1
ATOM 8599 C C . LEU D 1 309 ? 133.606 169.525 134.647 1.00 84.16 309 LEU D C 1
ATOM 8600 O O . LEU D 1 309 ? 134.080 169.661 135.781 1.00 84.16 309 LEU D O 1
ATOM 8605 N N . ILE D 1 310 ? 133.164 170.562 133.934 1.00 91.38 310 ILE D N 1
ATOM 8606 C CA . ILE D 1 310 ? 133.246 171.920 134.466 1.00 91.38 310 ILE D CA 1
ATOM 8607 C C . ILE D 1 310 ? 132.328 172.078 135.672 1.00 91.38 310 ILE D C 1
ATOM 8608 O O . ILE D 1 310 ? 132.712 172.659 136.694 1.00 91.38 310 ILE D O 1
ATOM 8613 N N . HIS D 1 311 ? 131.101 171.564 135.570 1.00 99.56 311 HIS D N 1
ATOM 8614 C CA . HIS D 1 311 ? 130.148 171.681 136.669 1.00 99.56 311 HIS D CA 1
ATOM 8615 C C . HIS D 1 311 ? 130.626 170.932 137.907 1.00 99.56 311 HIS D C 1
ATOM 8616 O O . HIS D 1 311 ? 130.443 171.404 139.035 1.00 99.56 311 HIS D O 1
ATOM 8623 N N . LEU D 1 312 ? 131.235 169.761 137.716 1.00 97.89 312 LEU D N 1
ATOM 8624 C CA . LEU D 1 312 ? 131.555 168.892 138.844 1.00 97.89 312 LEU D CA 1
ATOM 8625 C C . LEU D 1 312 ? 132.623 169.500 139.745 1.00 97.89 312 LEU D C 1
ATOM 8626 O O . LEU D 1 312 ? 132.459 169.552 140.970 1.00 97.89 312 LEU D O 1
ATOM 8631 N N . PHE D 1 313 ? 133.723 169.966 139.161 1.00 101.01 313 PHE D N 1
ATOM 8632 C CA . PHE D 1 313 ? 134.885 170.384 139.933 1.00 101.01 313 PHE D CA 1
ATOM 8633 C C . PHE D 1 313 ? 134.877 171.863 140.295 1.00 101.01 313 PHE D C 1
ATOM 8634 O O . PHE D 1 313 ? 135.799 172.319 140.977 1.00 101.01 313 PHE D O 1
ATOM 8642 N N . ILE D 1 314 ? 133.874 172.624 139.860 1.00 105.84 314 ILE D N 1
ATOM 8643 C CA . ILE D 1 314 ? 133.857 174.058 140.126 1.00 105.84 314 ILE D CA 1
ATOM 8644 C C . ILE D 1 314 ? 132.573 174.465 140.838 1.00 105.84 314 ILE D C 1
ATOM 8645 O O . ILE D 1 314 ? 132.612 174.998 141.953 1.00 105.84 314 ILE D O 1
ATOM 8650 N N . PHE D 1 315 ? 131.427 174.222 140.200 1.00 109.88 315 PHE D N 1
ATOM 8651 C CA . PHE D 1 315 ? 130.167 174.760 140.706 1.00 109.88 315 PHE D CA 1
ATOM 8652 C C . PHE D 1 315 ? 129.630 173.992 141.909 1.00 109.88 315 PHE D C 1
ATOM 8653 O O . PHE D 1 315 ? 129.055 174.605 142.815 1.00 109.88 315 PHE D O 1
ATOM 8661 N N . ARG D 1 316 ? 129.792 172.672 141.942 1.00 108.97 316 ARG D N 1
ATOM 8662 C CA . ARG D 1 316 ? 129.200 171.862 143.002 1.00 108.97 316 ARG D CA 1
ATOM 8663 C C . ARG D 1 316 ? 129.971 172.058 144.302 1.00 108.97 316 ARG D C 1
ATOM 8664 O O . ARG D 1 316 ? 131.168 171.758 144.374 1.00 108.97 316 ARG D O 1
ATOM 8672 N N . LYS D 1 317 ? 129.281 172.557 145.328 1.00 113.27 317 LYS D N 1
ATOM 8673 C CA . LYS D 1 317 ? 129.888 172.802 146.631 1.00 113.27 317 LYS D CA 1
ATOM 8674 C C . LYS D 1 317 ? 129.208 171.972 147.714 1.00 113.27 317 LYS D C 1
ATOM 8675 O O . LYS D 1 317 ? 128.897 172.489 148.792 1.00 113.27 317 LYS D O 1
ATOM 8681 N N . SER D 1 318 ? 128.965 170.693 147.439 1.00 114.60 318 SER D N 1
ATOM 8682 C CA . SER D 1 318 ? 128.320 169.801 148.392 1.00 114.60 318 SER D CA 1
ATOM 8683 C C . SER D 1 318 ? 129.048 168.467 148.430 1.00 114.60 318 SER D C 1
ATOM 8684 O O . SER D 1 318 ? 129.485 167.957 147.393 1.00 114.60 318 SER D O 1
ATOM 8687 N N . ASN D 1 319 ? 129.175 167.906 149.630 1.00 117.93 319 ASN D N 1
ATOM 8688 C CA . ASN D 1 319 ? 129.806 166.611 149.844 1.00 117.93 319 ASN D CA 1
ATOM 8689 C C . ASN D 1 319 ? 128.839 165.705 150.591 1.00 117.93 319 ASN D C 1
ATOM 8690 O O . ASN D 1 319 ? 128.273 166.106 151.613 1.00 117.93 319 ASN D O 1
ATOM 8692 N N . PHE D 1 320 ? 128.653 164.488 150.077 1.00 116.41 320 PHE D N 1
ATOM 8693 C CA . PHE D 1 320 ? 127.704 163.561 150.688 1.00 116.41 320 PHE D CA 1
ATOM 8694 C C . PHE D 1 320 ? 128.151 163.135 152.081 1.00 116.41 320 PHE D C 1
ATOM 8695 O O . PHE D 1 320 ? 127.327 163.029 152.997 1.00 116.41 320 PHE D O 1
ATOM 8703 N N . ILE D 1 321 ? 129.449 162.876 152.260 1.00 123.66 321 ILE D N 1
ATOM 8704 C CA . ILE D 1 321 ? 129.932 162.368 153.541 1.00 123.66 321 ILE D CA 1
ATOM 8705 C C . ILE D 1 321 ? 129.785 163.414 154.641 1.00 123.66 321 ILE D C 1
ATOM 8706 O O . ILE D 1 321 ? 129.508 163.072 155.797 1.00 123.66 321 ILE D O 1
ATOM 8711 N N . PHE D 1 322 ? 129.961 164.697 154.313 1.00 126.55 322 PHE D N 1
ATOM 8712 C CA . PHE D 1 322 ? 129.861 165.738 155.330 1.00 126.55 322 PHE D CA 1
ATOM 8713 C C . PHE D 1 322 ? 128.425 165.938 155.798 1.00 126.55 322 PHE D C 1
ATOM 8714 O O . PHE D 1 322 ? 128.196 166.272 156.966 1.00 126.55 322 PHE D O 1
ATOM 8722 N N . ASP D 1 323 ? 127.450 165.745 154.907 1.00 129.57 323 ASP D N 1
ATOM 8723 C CA . ASP D 1 323 ? 126.057 165.986 155.268 1.00 129.57 323 ASP D CA 1
ATOM 8724 C C . ASP D 1 323 ? 125.535 164.928 156.233 1.00 129.57 323 ASP D C 1
ATOM 8725 O O . ASP D 1 323 ? 124.721 165.230 157.113 1.00 129.57 323 ASP D O 1
ATOM 8730 N N . LYS D 1 324 ? 125.989 163.684 156.088 1.00 129.33 324 LYS D N 1
ATOM 8731 C CA . LYS D 1 324 ? 125.465 162.566 156.860 1.00 129.33 324 LYS D CA 1
ATOM 8732 C C . LYS D 1 324 ? 126.307 162.239 158.087 1.00 129.33 324 LYS D C 1
ATOM 8733 O O . LYS D 1 324 ? 126.063 161.217 158.736 1.00 129.33 324 LYS D O 1
ATOM 8739 N N . LEU D 1 325 ? 127.288 163.075 158.421 1.00 137.77 325 LEU D N 1
ATOM 8740 C CA . LEU D 1 325 ? 128.135 162.843 159.585 1.00 137.77 325 LEU D CA 1
ATOM 8741 C C . LEU D 1 325 ? 127.786 163.741 160.763 1.00 137.77 325 LEU D C 1
ATOM 8742 O O . LEU D 1 325 ? 127.788 163.278 161.908 1.00 137.77 325 LEU D O 1
ATOM 8747 N N . HIS D 1 326 ? 127.496 165.018 160.507 1.00 147.02 326 HIS D N 1
ATOM 8748 C CA . HIS D 1 326 ? 127.076 165.983 161.523 1.00 147.02 326 HIS D CA 1
ATOM 8749 C C . HIS D 1 326 ? 128.125 166.193 162.612 1.00 147.02 326 HIS D C 1
ATOM 8750 O O . HIS D 1 326 ? 127.809 166.715 163.686 1.00 147.02 326 HIS D O 1
ATOM 8757 N N . LYS D 1 327 ? 129.374 165.796 162.364 1.00 148.49 327 LYS D N 1
ATOM 8758 C CA . LYS D 1 327 ? 130.456 166.045 163.321 1.00 148.49 327 LYS D CA 1
ATOM 8759 C C . LYS D 1 327 ? 131.747 166.223 162.519 1.00 148.49 327 LYS D C 1
ATOM 8760 O O . LYS D 1 327 ? 132.442 165.252 162.214 1.00 148.49 327 LYS D O 1
ATOM 8762 N N . VAL D 1 328 ? 132.058 167.475 162.193 1.00 150.09 328 VAL D N 1
ATOM 8763 C CA . VAL D 1 328 ? 133.269 167.824 161.458 1.00 150.09 328 VAL D CA 1
ATOM 8764 C C . VAL D 1 328 ? 133.898 169.049 162.110 1.00 150.09 328 VAL D C 1
ATOM 8765 O O . VAL D 1 328 ? 133.201 170.000 162.478 1.00 150.09 328 VAL D O 1
ATOM 8769 N N . GLY D 1 329 ? 135.222 169.011 162.271 1.00 152.17 329 GLY D N 1
ATOM 8770 C CA . GLY D 1 329 ? 135.916 170.089 162.939 1.00 152.17 329 GLY D CA 1
ATOM 8771 C C . GLY D 1 329 ? 136.032 171.337 162.085 1.00 152.17 329 GLY D C 1
ATOM 8772 O O . GLY D 1 329 ? 135.907 171.308 160.862 1.00 152.17 329 GLY D O 1
ATOM 8773 N N . ILE D 1 330 ? 136.276 172.461 162.762 1.00 151.83 330 ILE D N 1
ATOM 8774 C CA . ILE D 1 330 ? 136.410 173.736 162.067 1.00 151.83 330 ILE D CA 1
ATOM 8775 C C . ILE D 1 330 ? 137.705 173.827 161.271 1.00 151.83 330 ILE D C 1
ATOM 8776 O O . ILE D 1 330 ? 137.820 174.685 160.386 1.00 151.83 330 ILE D O 1
ATOM 8781 N N . LYS D 1 331 ? 138.683 172.966 161.559 1.00 152.95 331 LYS D N 1
ATOM 8782 C CA . LYS D 1 331 ? 139.947 173.012 160.833 1.00 152.95 331 LYS D CA 1
ATOM 8783 C C . LYS D 1 331 ? 139.782 172.565 159.385 1.00 152.95 331 LYS D C 1
ATOM 8784 O O . LYS D 1 331 ? 140.605 172.916 158.533 1.00 152.95 331 LYS D O 1
ATOM 8790 N N . THR D 1 332 ? 138.739 171.794 159.090 1.00 150.51 332 THR D N 1
ATOM 8791 C CA . THR D 1 332 ? 138.474 171.317 157.740 1.00 150.51 332 THR D CA 1
ATOM 8792 C C . THR D 1 332 ? 137.520 172.216 156.963 1.00 150.51 332 THR D C 1
ATOM 8793 O O . THR D 1 332 ? 137.145 171.869 155.838 1.00 150.51 332 THR D O 1
ATOM 8797 N N . ARG D 1 333 ? 137.115 173.354 157.531 1.00 150.97 333 ARG D N 1
ATOM 8798 C CA . ARG D 1 333 ? 136.173 174.231 156.844 1.00 150.97 333 ARG D CA 1
ATOM 8799 C C . ARG D 1 333 ? 136.823 174.906 155.641 1.00 150.97 333 ARG D C 1
ATOM 8800 O O . ARG D 1 333 ? 136.395 174.711 154.497 1.00 150.97 333 ARG D O 1
ATOM 8808 N N . ARG D 1 334 ? 137.863 175.707 155.883 1.00 149.38 334 ARG D N 1
ATOM 8809 C CA . ARG D 1 334 ? 138.455 176.493 154.804 1.00 149.38 334 ARG D CA 1
ATOM 8810 C C . ARG D 1 334 ? 139.165 175.617 153.782 1.00 149.38 334 ARG D C 1
ATOM 8811 O O . ARG D 1 334 ? 139.254 175.991 152.608 1.00 149.38 334 ARG D O 1
ATOM 8819 N N . GLN D 1 335 ? 139.681 174.459 154.203 1.00 144.82 335 GLN D N 1
ATOM 8820 C CA . GLN D 1 335 ? 140.372 173.577 153.268 1.00 144.82 335 GLN D CA 1
ATOM 8821 C C . GLN D 1 335 ? 139.434 173.083 152.173 1.00 144.82 335 GLN D C 1
ATOM 8822 O O . GLN D 1 335 ? 139.832 172.980 151.007 1.00 144.82 335 GLN D O 1
ATOM 8828 N N . TRP D 1 336 ? 138.186 172.770 152.529 1.00 135.70 336 TRP D N 1
ATOM 8829 C CA . TRP D 1 336 ? 137.265 172.187 151.557 1.00 135.70 336 TRP D CA 1
ATOM 8830 C C . TRP D 1 336 ? 136.920 173.169 150.442 1.00 135.70 336 TRP D C 1
ATOM 8831 O O . TRP D 1 336 ? 136.824 172.774 149.274 1.00 135.70 336 TRP D O 1
ATOM 8842 N N . ARG D 1 337 ? 136.722 174.445 150.769 1.00 144.23 337 ARG D N 1
ATOM 8843 C CA . ARG D 1 337 ? 136.418 175.440 149.749 1.00 144.23 337 ARG D CA 1
ATOM 8844 C C . ARG D 1 337 ? 137.654 176.138 149.201 1.00 144.23 337 ARG D C 1
ATOM 8845 O O . ARG D 1 337 ? 137.516 177.044 148.373 1.00 144.23 337 ARG D O 1
ATOM 8853 N N . ARG D 1 338 ? 138.852 175.751 149.637 1.00 144.00 338 ARG D N 1
ATOM 8854 C CA . ARG D 1 338 ? 140.061 176.329 149.061 1.00 144.00 338 ARG D CA 1
ATOM 8855 C C . ARG D 1 338 ? 140.395 175.678 147.724 1.00 144.00 338 ARG D C 1
ATOM 8856 O O . ARG D 1 338 ? 140.466 176.353 146.692 1.00 144.00 338 ARG D O 1
ATOM 8864 N N . SER D 1 339 ? 140.595 174.363 147.724 1.00 135.50 339 SER D N 1
ATOM 8865 C CA . SER D 1 339 ? 140.925 173.612 146.521 1.00 135.50 339 SER D CA 1
ATOM 8866 C C . SER D 1 339 ? 139.961 172.445 146.372 1.00 135.50 339 SER D C 1
ATOM 8867 O O . SER D 1 339 ? 139.651 171.762 147.354 1.00 135.50 339 SER D O 1
ATOM 8870 N N . GLN D 1 340 ? 139.492 172.220 145.147 1.00 124.32 340 GLN D N 1
ATOM 8871 C CA . GLN D 1 340 ? 138.576 171.126 144.852 1.00 124.32 340 GLN D CA 1
ATOM 8872 C C . GLN D 1 340 ? 139.291 169.844 144.447 1.00 124.32 340 GLN D C 1
ATOM 8873 O O . GLN D 1 340 ? 138.631 168.814 144.273 1.00 124.32 340 GLN D O 1
ATOM 8879 N N . PHE D 1 341 ? 140.614 169.877 144.298 1.00 115.64 341 PHE D N 1
ATOM 8880 C CA . PHE D 1 341 ? 141.387 168.684 143.948 1.00 115.64 341 PHE D CA 1
ATOM 8881 C C . PHE D 1 341 ? 141.693 167.890 145.218 1.00 115.64 341 PHE D C 1
ATOM 8882 O O . PHE D 1 341 ? 142.838 167.740 145.648 1.00 115.64 341 PHE D O 1
ATOM 8890 N N . CYS D 1 342 ? 140.627 167.372 145.822 1.00 108.03 342 CYS D N 1
ATOM 8891 C CA . CYS D 1 342 ? 140.714 166.648 147.080 1.00 108.03 342 CYS D CA 1
ATOM 8892 C C . CYS D 1 342 ? 140.258 165.208 146.891 1.00 108.03 342 CYS D C 1
ATOM 8893 O O . CYS D 1 342 ? 139.400 164.914 146.053 1.00 108.03 342 CYS D O 1
ATOM 8896 N N . ASP D 1 343 ? 140.849 164.310 147.682 1.00 103.21 343 ASP D N 1
ATOM 8897 C CA . ASP D 1 343 ? 140.523 162.892 147.567 1.00 103.21 343 ASP D CA 1
ATOM 8898 C C . ASP D 1 343 ? 139.098 162.606 148.024 1.00 103.21 343 ASP D C 1
ATOM 8899 O O . ASP D 1 343 ? 138.412 161.761 147.437 1.00 103.21 343 ASP D O 1
ATOM 8904 N N . ILE D 1 344 ? 138.634 163.293 149.072 1.00 104.96 344 ILE D N 1
ATOM 8905 C CA . ILE D 1 344 ? 137.300 163.027 149.598 1.00 104.96 344 ILE D CA 1
ATOM 8906 C C . ILE D 1 344 ? 136.212 163.405 148.601 1.00 104.96 344 ILE D C 1
ATOM 8907 O O . ILE D 1 344 ? 135.082 162.915 148.710 1.00 104.96 344 ILE D O 1
ATOM 8912 N N . ASN D 1 345 ? 136.521 164.267 147.629 1.00 101.64 345 ASN D N 1
ATOM 8913 C CA . ASN D 1 345 ? 135.534 164.626 146.616 1.00 101.64 345 ASN D CA 1
ATOM 8914 C C . ASN D 1 345 ? 135.167 163.420 145.761 1.00 101.64 345 ASN D C 1
ATOM 8915 O O . ASN D 1 345 ? 133.984 163.147 145.524 1.00 101.64 345 ASN D O 1
ATOM 8920 N N . ILE D 1 346 ? 136.173 162.683 145.286 1.00 97.52 346 ILE D N 1
ATOM 8921 C CA . ILE D 1 346 ? 135.906 161.494 144.484 1.00 97.52 346 ILE D CA 1
ATOM 8922 C C . ILE D 1 346 ? 135.308 160.390 145.346 1.00 97.52 346 ILE D C 1
ATOM 8923 O O . ILE D 1 346 ? 134.403 159.667 144.912 1.00 97.52 346 ILE D O 1
ATOM 8928 N N . LEU D 1 347 ? 135.799 160.240 146.578 1.00 100.79 347 LEU D N 1
ATOM 8929 C CA . LEU D 1 347 ? 135.288 159.202 147.466 1.00 100.79 347 LEU D CA 1
ATOM 8930 C C . LEU D 1 347 ? 133.848 159.454 147.892 1.00 100.79 347 LEU D C 1
ATOM 8931 O O . LEU D 1 347 ? 133.176 158.519 148.340 1.00 100.79 347 LEU D O 1
ATOM 8936 N N . ALA D 1 348 ? 133.361 160.691 147.768 1.00 105.23 348 ALA D N 1
ATOM 8937 C CA . ALA D 1 348 ? 131.988 160.986 148.160 1.00 105.23 348 ALA D CA 1
ATOM 8938 C C . ALA D 1 348 ? 130.978 160.292 147.256 1.00 105.23 348 ALA D C 1
ATOM 8939 O O . ALA D 1 348 ? 129.897 159.908 147.717 1.00 105.23 348 ALA D O 1
ATOM 8941 N N . MET D 1 349 ? 131.307 160.123 145.973 1.00 102.32 349 MET D N 1
ATOM 8942 C CA . MET D 1 349 ? 130.357 159.541 145.030 1.00 102.32 349 MET D CA 1
ATOM 8943 C C . MET D 1 349 ? 130.100 158.071 145.331 1.00 102.32 349 MET D C 1
ATOM 8944 O O . MET D 1 349 ? 128.945 157.631 145.380 1.00 102.32 349 MET D O 1
ATOM 8949 N N . PHE D 1 350 ? 131.166 157.294 145.526 1.00 98.37 350 PHE D N 1
ATOM 8950 C CA . PHE D 1 350 ? 131.009 155.851 145.667 1.00 98.37 350 PHE D CA 1
ATOM 8951 C C . PHE D 1 350 ? 130.253 155.489 146.938 1.00 98.37 350 PHE D C 1
ATOM 8952 O O . PHE D 1 350 ? 129.524 154.491 146.960 1.00 98.37 350 PHE D O 1
ATOM 8960 N N . CYS D 1 351 ? 130.413 156.279 148.001 1.00 105.22 351 CYS D N 1
ATOM 8961 C CA . CYS D 1 351 ? 129.574 156.097 149.181 1.00 105.22 351 CYS D CA 1
ATOM 8962 C C . CYS D 1 351 ? 128.117 156.414 148.869 1.00 105.22 351 CYS D C 1
ATOM 8963 O O . CYS D 1 351 ? 127.209 155.708 149.321 1.00 105.22 351 CYS D O 1
ATOM 8966 N N . ASN D 1 352 ? 127.876 157.479 148.099 1.00 111.65 352 ASN D N 1
ATOM 8967 C CA . ASN D 1 352 ? 126.509 157.843 147.740 1.00 111.65 352 ASN D CA 1
ATOM 8968 C C . ASN D 1 352 ? 125.860 156.776 146.868 1.00 111.65 352 ASN D C 1
ATOM 8969 O O . ASN D 1 352 ? 124.691 156.427 147.068 1.00 111.65 352 ASN D O 1
ATOM 8974 N N . GLU D 1 353 ? 126.602 156.244 145.895 1.00 106.89 353 GLU D N 1
ATOM 8975 C CA . GLU D 1 353 ? 126.058 155.215 145.018 1.00 106.89 353 GLU D CA 1
ATOM 8976 C C . GLU D 1 353 ? 125.946 153.858 145.698 1.00 106.89 353 GLU D C 1
ATOM 8977 O O . GLU D 1 353 ? 125.296 152.962 145.149 1.00 106.89 353 GLU D O 1
ATOM 8983 N N . ASN D 1 354 ? 126.558 153.684 146.868 1.00 109.51 354 ASN D N 1
ATOM 8984 C CA . ASN D 1 354 ? 126.483 152.439 147.622 1.00 109.51 354 ASN D CA 1
ATOM 8985 C C . ASN D 1 354 ? 125.815 152.652 148.976 1.00 109.51 354 ASN D C 1
ATOM 8986 O O . ASN D 1 354 ? 126.175 152.009 149.964 1.00 109.51 354 ASN D O 1
ATOM 8991 N N . ARG D 1 355 ? 124.834 153.555 149.031 1.00 116.58 355 ARG D N 1
ATOM 8992 C CA . ARG D 1 355 ? 124.132 153.853 150.274 1.00 116.58 355 ARG D CA 1
ATOM 8993 C C . ARG D 1 355 ? 123.300 152.683 150.780 1.00 116.58 355 ARG D C 1
ATOM 8994 O O . ARG D 1 355 ? 122.846 152.722 151.928 1.00 116.58 355 ARG D O 1
ATOM 9002 N N . ASP D 1 356 ? 123.072 151.662 149.953 1.00 125.20 356 ASP D N 1
ATOM 9003 C CA . ASP D 1 356 ? 122.331 150.491 150.408 1.00 125.20 356 ASP D CA 1
ATOM 9004 C C . ASP D 1 356 ? 123.102 149.770 151.510 1.00 125.20 356 ASP D C 1
ATOM 9005 O O . ASP D 1 356 ? 122.525 149.388 152.536 1.00 125.20 356 ASP D O 1
ATOM 9010 N N . HIS D 1 357 ? 124.417 149.616 151.336 1.00 125.46 357 HIS D N 1
ATOM 9011 C CA . HIS D 1 357 ? 125.210 148.789 152.240 1.00 125.46 357 HIS D CA 1
ATOM 9012 C C . HIS D 1 357 ? 125.310 149.363 153.648 1.00 125.46 357 HIS D C 1
ATOM 9013 O O . HIS D 1 357 ? 125.693 148.634 154.569 1.00 125.46 357 HIS D O 1
ATOM 9020 N N . ILE D 1 358 ? 124.981 150.637 153.844 1.00 126.98 358 ILE D N 1
ATOM 9021 C CA . ILE D 1 358 ? 124.952 151.240 155.173 1.00 126.98 358 ILE D CA 1
ATOM 9022 C C . ILE D 1 358 ? 123.508 151.288 155.650 1.00 126.98 358 ILE D C 1
ATOM 9023 O O . ILE D 1 358 ? 122.644 151.886 154.996 1.00 126.98 358 ILE D O 1
ATOM 9028 N N . LYS D 1 359 ? 123.241 150.643 156.786 1.00 137.38 359 LYS D N 1
ATOM 9029 C CA . LYS D 1 359 ? 121.885 150.488 157.294 1.00 137.38 359 LYS D CA 1
ATOM 9030 C C . LYS D 1 359 ? 121.481 151.567 158.289 1.00 137.38 359 LYS D C 1
ATOM 9031 O O . LYS D 1 359 ? 120.328 151.575 158.733 1.00 137.38 359 LYS D O 1
ATOM 9037 N N . SER D 1 360 ? 122.389 152.471 158.650 1.00 140.93 360 SER D N 1
ATOM 9038 C CA . SER D 1 360 ? 122.093 153.543 159.590 1.00 140.93 360 SER D CA 1
ATOM 9039 C C . SER D 1 360 ? 121.787 154.864 158.898 1.00 140.93 360 SER D C 1
ATOM 9040 O O . SER D 1 360 ? 121.673 155.892 159.573 1.00 140.93 360 SER D O 1
ATOM 9043 N N . LEU D 1 361 ? 121.657 154.862 157.570 1.00 139.90 361 LEU D N 1
ATOM 9044 C CA . LEU D 1 361 ? 121.451 156.108 156.838 1.00 139.90 361 LEU D CA 1
ATOM 9045 C C . LEU D 1 361 ? 120.112 156.746 157.186 1.00 139.90 361 LEU D C 1
ATOM 9046 O O . LEU D 1 361 ? 120.047 157.937 157.511 1.00 139.90 361 LEU D O 1
ATOM 9051 N N . ASN D 1 362 ? 119.028 155.970 157.116 1.00 136.61 362 ASN D N 1
ATOM 9052 C CA . ASN D 1 362 ? 117.701 156.528 157.358 1.00 136.61 362 ASN D CA 1
ATOM 9053 C C . ASN D 1 362 ? 117.530 156.956 158.810 1.00 136.61 362 ASN D C 1
ATOM 9054 O O . ASN D 1 362 ? 116.944 158.010 159.087 1.00 136.61 362 ASN D O 1
ATOM 9059 N N . ARG D 1 363 ? 118.024 156.149 159.752 1.00 144.69 363 ARG D N 1
ATOM 9060 C CA . ARG D 1 363 ? 117.885 156.489 161.164 1.00 144.69 363 ARG D CA 1
ATOM 9061 C C . ARG D 1 363 ? 118.670 157.748 161.515 1.00 144.69 363 ARG D C 1
ATOM 9062 O O . ARG D 1 363 ? 118.186 158.596 162.274 1.00 144.69 363 ARG D O 1
ATOM 9070 N N . LEU D 1 364 ? 119.882 157.887 160.975 1.00 146.44 364 LEU D N 1
ATOM 9071 C CA . LEU D 1 364 ? 120.697 159.059 161.281 1.00 146.44 364 LEU D CA 1
ATOM 9072 C C . LEU D 1 364 ? 120.158 160.308 160.595 1.00 146.44 364 LEU D C 1
ATOM 9073 O O . LEU D 1 364 ? 120.243 161.411 161.148 1.00 146.44 364 LEU D O 1
ATOM 9078 N N . ASP D 1 365 ? 119.608 160.157 159.388 1.00 149.01 365 ASP D N 1
ATOM 9079 C CA . ASP D 1 365 ? 119.095 161.313 158.657 1.00 149.01 365 ASP D CA 1
ATOM 9080 C C . ASP D 1 365 ? 117.911 161.947 159.378 1.00 149.01 365 ASP D C 1
ATOM 9081 O O . ASP D 1 365 ? 117.794 163.176 159.432 1.00 149.01 365 ASP D O 1
ATOM 9086 N N . PHE D 1 366 ? 117.022 161.123 159.938 1.00 148.62 366 PHE D N 1
ATOM 9087 C CA . PHE D 1 366 ? 115.854 161.649 160.633 1.00 148.62 366 PHE D CA 1
ATOM 9088 C C . PHE D 1 366 ? 116.212 162.315 161.955 1.00 148.62 366 PHE D C 1
ATOM 9089 O O . PHE D 1 366 ? 115.386 163.053 162.504 1.00 148.62 366 PHE D O 1
ATOM 9091 N N . ILE D 1 367 ? 117.415 162.069 162.479 1.00 152.91 367 ILE D N 1
ATOM 9092 C CA . ILE D 1 367 ? 117.812 162.670 163.750 1.00 152.91 367 ILE D CA 1
ATOM 9093 C C . ILE D 1 367 ? 117.895 164.186 163.625 1.00 152.91 367 ILE D C 1
ATOM 9094 O O . ILE D 1 367 ? 117.426 164.923 164.501 1.00 152.91 367 ILE D O 1
ATOM 9096 N N . THR D 1 368 ? 118.489 164.674 162.541 1.00 154.46 368 THR D N 1
ATOM 9097 C CA . THR D 1 368 ? 118.620 166.110 162.323 1.00 154.46 368 THR D CA 1
ATOM 9098 C C . THR D 1 368 ? 117.285 166.727 161.920 1.00 154.46 368 THR D C 1
ATOM 9099 O O . THR D 1 368 ? 117.237 167.650 161.106 1.00 154.46 368 THR D O 1
ATOM 9101 N N . GLY E 1 35 ? 118.320 132.684 159.127 1.00 167.90 35 GLY E N 1
ATOM 9102 C CA . GLY E 1 35 ? 117.827 133.517 158.046 1.00 167.90 35 GLY E CA 1
ATOM 9103 C C . GLY E 1 35 ? 118.150 132.966 156.671 1.00 167.90 35 GLY E C 1
ATOM 9104 O O . GLY E 1 35 ? 118.278 133.719 155.705 1.00 167.90 35 GLY E O 1
ATOM 9105 N N . ALA E 1 36 ? 118.290 131.640 156.588 1.00 169.81 36 ALA E N 1
ATOM 9106 C CA . ALA E 1 36 ? 118.589 131.007 155.307 1.00 169.81 36 ALA E CA 1
ATOM 9107 C C . ALA E 1 36 ? 117.445 131.189 154.318 1.00 169.81 36 ALA E C 1
ATOM 9108 O O . ALA E 1 36 ? 117.677 131.441 153.129 1.00 169.81 36 ALA E O 1
ATOM 9110 N N . LEU E 1 37 ? 116.202 131.058 154.788 1.00 167.81 37 LEU E N 1
ATOM 9111 C CA . LEU E 1 37 ? 115.053 131.235 153.905 1.00 167.81 37 LEU E CA 1
ATOM 9112 C C . LEU E 1 37 ? 114.981 132.659 153.369 1.00 167.81 37 LEU E C 1
ATOM 9113 O O . LEU E 1 37 ? 114.708 132.871 152.182 1.00 167.81 37 LEU E O 1
ATOM 9115 N N . ALA E 1 38 ? 115.217 133.650 154.232 1.00 165.18 38 ALA E N 1
ATOM 9116 C CA . ALA E 1 38 ? 115.222 135.039 153.783 1.00 165.18 38 ALA E CA 1
ATOM 9117 C C . ALA E 1 38 ? 116.371 135.305 152.818 1.00 165.18 38 ALA E C 1
ATOM 9118 O O . ALA E 1 38 ? 116.203 136.024 151.826 1.00 165.18 38 ALA E O 1
ATOM 9120 N N . ALA E 1 39 ? 117.548 134.739 153.097 1.00 162.29 39 ALA E N 1
ATOM 9121 C CA . ALA E 1 39 ? 118.698 134.944 152.222 1.00 162.29 39 ALA E CA 1
ATOM 9122 C C . ALA E 1 39 ? 118.464 134.337 150.844 1.00 162.29 39 ALA E C 1
ATOM 9123 O O . ALA E 1 39 ? 118.845 134.925 149.825 1.00 162.29 39 ALA E O 1
ATOM 9125 N N . LEU E 1 40 ? 117.846 133.154 150.793 1.00 160.12 40 LEU E N 1
ATOM 9126 C CA . LEU E 1 40 ? 117.600 132.502 149.510 1.00 160.12 40 LEU E CA 1
ATOM 9127 C C . LEU E 1 40 ? 116.628 133.297 148.647 1.00 160.12 40 LEU E C 1
ATOM 9128 O O . LEU E 1 40 ? 116.796 133.358 147.424 1.00 160.12 40 LEU E O 1
ATOM 9130 N N . LEU E 1 41 ? 115.615 133.908 149.257 1.00 153.32 41 LEU E N 1
ATOM 9131 C CA . LEU E 1 41 ? 114.622 134.709 148.549 1.00 153.32 41 LEU E CA 1
ATOM 9132 C C . LEU E 1 41 ? 114.861 136.201 148.762 1.00 153.32 41 LEU E C 1
ATOM 9133 O O . LEU E 1 41 ? 113.920 136.989 148.878 1.00 153.32 41 LEU E O 1
ATOM 9135 N N . LEU E 1 42 ? 116.131 136.603 148.815 1.00 148.30 42 LEU E N 1
ATOM 9136 C CA . LEU E 1 42 ? 116.489 137.994 149.059 1.00 148.30 42 LEU E CA 1
ATOM 9137 C C . LEU E 1 42 ? 116.202 138.906 147.873 1.00 148.30 42 LEU E C 1
ATOM 9138 O O . LEU E 1 42 ? 116.298 140.129 148.020 1.00 148.30 42 LEU E O 1
ATOM 9140 N N . GLN E 1 43 ? 115.863 138.351 146.712 1.00 138.37 43 GLN E N 1
ATOM 9141 C CA . GLN E 1 43 ? 115.565 139.178 145.551 1.00 138.37 43 GLN E CA 1
ATOM 9142 C C . GLN E 1 43 ? 114.238 139.902 145.746 1.00 138.37 43 GLN E C 1
ATOM 9143 O O . GLN E 1 43 ? 113.237 139.294 146.138 1.00 138.37 43 GLN E O 1
ATOM 9149 N N . LEU E 1 44 ? 114.233 141.202 145.469 1.00 123.48 44 LEU E N 1
ATOM 9150 C CA . LEU E 1 44 ? 113.052 142.040 145.613 1.00 123.48 44 LEU E CA 1
ATOM 9151 C C . LEU E 1 44 ? 112.582 142.490 144.237 1.00 123.48 44 LEU E C 1
ATOM 9152 O O . LEU E 1 44 ? 113.382 142.986 143.437 1.00 123.48 44 LEU E O 1
ATOM 9157 N N . LYS E 1 45 ? 111.292 142.307 143.963 1.00 106.51 45 LYS E N 1
ATOM 9158 C CA . LYS E 1 45 ? 110.731 142.772 142.703 1.00 106.51 45 LYS E CA 1
ATOM 9159 C C . LYS E 1 45 ? 110.823 144.290 142.615 1.00 106.51 45 LYS E C 1
ATOM 9160 O O . LYS E 1 45 ? 110.504 145.005 143.569 1.00 106.51 45 LYS E O 1
ATOM 9166 N N . LEU E 1 46 ? 111.264 144.782 141.457 1.00 95.19 46 LEU E N 1
ATOM 9167 C CA . LEU E 1 46 ? 111.483 146.206 141.258 1.00 95.19 46 LEU E CA 1
ATOM 9168 C C . LEU E 1 46 ? 110.718 146.787 140.078 1.00 95.19 46 LEU E C 1
ATOM 9169 O O . LEU E 1 46 ? 110.503 148.003 140.046 1.00 95.19 46 LEU E O 1
ATOM 9174 N N . GLU E 1 47 ? 110.279 145.964 139.132 1.00 87.84 47 GLU E N 1
ATOM 9175 C CA . GLU E 1 47 ? 109.560 146.432 137.955 1.00 87.84 47 GLU E CA 1
ATOM 9176 C C . GLU E 1 47 ? 108.073 146.153 138.118 1.00 87.84 47 GLU E C 1
ATOM 9177 O O . GLU E 1 47 ? 107.675 145.016 138.390 1.00 87.84 47 GLU E O 1
ATOM 9183 N N . LEU E 1 48 ? 107.258 147.191 137.954 1.00 80.81 48 LEU E N 1
ATOM 9184 C CA . LEU E 1 48 ? 105.818 147.022 138.026 1.00 80.81 48 LEU E CA 1
ATOM 9185 C C . LEU E 1 48 ? 105.317 146.222 136.824 1.00 80.81 48 LEU E C 1
ATOM 9186 O O . LEU E 1 48 ? 105.904 146.281 135.740 1.00 80.81 48 LEU E O 1
ATOM 9191 N N . PRO E 1 49 ? 104.236 145.454 136.994 1.00 75.07 49 PRO E N 1
ATOM 9192 C CA . PRO E 1 49 ? 103.703 144.680 135.860 1.00 75.07 49 PRO E CA 1
ATOM 9193 C C . PRO E 1 49 ? 103.294 145.536 134.673 1.00 75.07 49 PRO E C 1
ATOM 9194 O O . PRO E 1 49 ? 103.410 145.082 133.527 1.00 75.07 49 PRO E O 1
ATOM 9198 N N . PHE E 1 50 ? 102.816 146.760 134.911 1.00 66.87 50 PHE E N 1
ATOM 9199 C CA . PHE E 1 50 ? 102.413 147.623 133.805 1.00 66.87 50 PHE E CA 1
ATOM 9200 C C . PHE E 1 50 ? 103.597 147.961 132.907 1.00 66.87 50 PHE E C 1
ATOM 9201 O O . PHE E 1 50 ? 103.463 148.000 131.678 1.00 66.87 50 PHE E O 1
ATOM 9209 N N . ASP E 1 51 ? 104.765 148.211 133.504 1.00 66.02 51 ASP E N 1
ATOM 9210 C CA . ASP E 1 51 ? 105.960 148.469 132.709 1.00 66.02 51 ASP E CA 1
ATOM 9211 C C . ASP E 1 51 ? 106.317 147.265 131.847 1.00 66.02 51 ASP E C 1
ATOM 9212 O O . ASP E 1 51 ? 106.685 147.417 130.676 1.00 66.02 51 ASP E O 1
ATOM 9217 N N . ARG E 1 52 ? 106.214 146.060 132.411 1.00 64.43 52 ARG E N 1
ATOM 9218 C CA . ARG E 1 52 ? 106.498 144.855 131.640 1.00 64.43 52 ARG E CA 1
ATOM 9219 C C . ARG E 1 52 ? 105.520 144.697 130.483 1.00 64.43 52 ARG E C 1
ATOM 9220 O O . ARG E 1 52 ? 105.917 144.337 129.368 1.00 64.43 52 ARG E O 1
ATOM 9228 N N . VAL E 1 53 ? 104.234 144.964 130.728 1.00 58.51 53 VAL E N 1
ATOM 9229 C CA . VAL E 1 53 ? 103.240 144.861 129.663 1.00 58.51 53 VAL E CA 1
ATOM 9230 C C . VAL E 1 53 ? 103.535 145.864 128.555 1.00 58.51 53 VAL E C 1
ATOM 9231 O O . VAL E 1 53 ? 103.465 145.533 127.365 1.00 58.51 53 VAL E O 1
ATOM 9235 N N . VAL E 1 54 ? 103.871 147.102 128.926 1.00 54.80 54 VAL E N 1
ATOM 9236 C CA . VAL E 1 54 ? 104.183 148.117 127.921 1.00 54.80 54 VAL E CA 1
ATOM 9237 C C . VAL E 1 54 ? 105.407 147.710 127.110 1.00 54.80 54 VAL E C 1
ATOM 9238 O O . VAL E 1 54 ? 105.426 147.844 125.880 1.00 54.80 54 VAL E O 1
ATOM 9242 N N . THR E 1 55 ? 106.445 147.204 127.781 1.00 51.59 55 THR E N 1
ATOM 9243 C CA . THR E 1 55 ? 107.649 146.782 127.070 1.00 51.59 55 THR E CA 1
ATOM 9244 C C . THR E 1 55 ? 107.344 145.652 126.092 1.00 51.59 55 THR E C 1
ATOM 9245 O O . THR E 1 55 ? 107.766 145.692 124.929 1.00 51.59 55 THR E O 1
ATOM 9249 N N . ILE E 1 56 ? 106.593 144.642 126.539 1.00 50.29 56 ILE E N 1
ATOM 9250 C CA . ILE E 1 56 ? 106.262 143.522 125.660 1.00 50.29 56 ILE E CA 1
ATOM 9251 C C . ILE E 1 56 ? 105.436 143.997 124.473 1.00 50.29 56 ILE E C 1
ATOM 9252 O O . ILE E 1 56 ? 105.662 143.575 123.332 1.00 50.29 56 ILE E O 1
ATOM 9257 N N . GLY E 1 57 ? 104.473 144.887 124.715 1.00 50.42 57 GLY E N 1
ATOM 9258 C CA . GLY E 1 57 ? 103.625 145.356 123.636 1.00 50.42 57 GLY E CA 1
ATOM 9259 C C . GLY E 1 57 ? 104.296 146.328 122.690 1.00 50.42 57 GLY E C 1
ATOM 9260 O O . GLY E 1 57 ? 103.809 146.519 121.571 1.00 50.42 57 GLY E O 1
ATOM 9261 N N . THR E 1 58 ? 105.398 146.951 123.108 1.00 47.99 58 THR E N 1
ATOM 9262 C CA . THR E 1 58 ? 106.028 147.984 122.293 1.00 47.99 58 THR E CA 1
ATOM 9263 C C . THR E 1 58 ? 107.297 147.520 121.585 1.00 47.99 58 THR E C 1
ATOM 9264 O O . THR E 1 58 ? 107.452 147.763 120.385 1.00 47.99 58 THR E O 1
ATOM 9268 N N . VAL E 1 59 ? 108.211 146.858 122.288 1.00 43.85 59 VAL E N 1
ATOM 9269 C CA . VAL E 1 59 ? 109.557 146.614 121.773 1.00 43.85 59 VAL E CA 1
ATOM 9270 C C . VAL E 1 59 ? 109.706 145.212 121.193 1.00 43.85 59 VAL E C 1
ATOM 9271 O O . VAL E 1 59 ? 110.232 145.043 120.094 1.00 43.85 59 VAL E O 1
ATOM 9275 N N . LEU E 1 60 ? 109.249 144.190 121.922 1.00 45.99 60 LEU E N 1
ATOM 9276 C CA . LEU E 1 60 ? 109.579 142.813 121.560 1.00 45.99 60 LEU E CA 1
ATOM 9277 C C . LEU E 1 60 ? 108.954 142.400 120.231 1.00 45.99 60 LEU E C 1
ATOM 9278 O O . LEU E 1 60 ? 109.616 141.766 119.401 1.00 45.99 60 LEU E O 1
ATOM 9283 N N . VAL E 1 61 ? 107.682 142.739 120.015 1.00 42.26 61 VAL E N 1
ATOM 9284 C CA . VAL E 1 61 ? 106.976 142.265 118.820 1.00 42.26 61 VAL E CA 1
ATOM 9285 C C . VAL E 1 61 ? 107.597 142.787 117.526 1.00 42.26 61 VAL E C 1
ATOM 9286 O O . VAL E 1 61 ? 107.781 141.988 116.589 1.00 42.26 61 VAL E O 1
ATOM 9290 N N . PRO E 1 62 ? 107.932 144.078 117.391 1.00 39.30 62 PRO E N 1
ATOM 9291 C CA . PRO E 1 62 ? 108.546 144.533 116.133 1.00 39.30 62 PRO E CA 1
ATOM 9292 C C . PRO E 1 62 ? 109.828 143.804 115.774 1.00 39.30 62 PRO E C 1
ATOM 9293 O O . PRO E 1 62 ? 110.103 143.624 114.584 1.00 39.30 62 PRO E O 1
ATOM 9297 N N . ILE E 1 63 ? 110.620 143.372 116.758 1.00 38.74 63 ILE E N 1
ATOM 9298 C CA . ILE E 1 63 ? 111.825 142.606 116.446 1.00 38.74 63 ILE E CA 1
ATOM 9299 C C . ILE E 1 63 ? 111.458 141.282 115.786 1.00 38.74 63 ILE E C 1
ATOM 9300 O O . ILE E 1 63 ? 112.095 140.857 114.812 1.00 38.74 63 ILE E O 1
ATOM 9305 N N . LEU E 1 64 ? 110.424 140.611 116.300 1.00 39.95 64 LEU E N 1
ATOM 9306 C CA . LEU E 1 64 ? 109.978 139.365 115.684 1.00 39.95 64 LEU E CA 1
ATOM 9307 C C . LEU E 1 64 ? 109.475 139.599 114.265 1.00 39.95 64 LEU E C 1
ATOM 9308 O O . LEU E 1 64 ? 109.778 138.818 113.354 1.00 39.95 64 LEU E O 1
ATOM 9313 N N . LEU E 1 65 ? 108.706 140.670 114.052 1.00 38.57 65 LEU E N 1
ATOM 9314 C CA . LEU E 1 65 ? 108.245 140.959 112.694 1.00 38.57 65 LEU E CA 1
ATOM 9315 C C . LEU E 1 65 ? 109.411 141.257 111.755 1.00 38.57 65 LEU E C 1
ATOM 9316 O O . LEU E 1 65 ? 109.422 140.803 110.604 1.00 38.57 65 LEU E O 1
ATOM 9321 N N . VAL E 1 66 ? 110.406 142.011 112.228 1.00 36.94 66 VAL E N 1
ATOM 9322 C CA . VAL E 1 66 ? 111.559 142.333 111.390 1.00 36.94 66 VAL E CA 1
ATOM 9323 C C . VAL E 1 66 ? 112.338 141.073 111.034 1.00 36.94 66 VAL E C 1
ATOM 9324 O O . VAL E 1 66 ? 112.770 140.900 109.887 1.00 36.94 66 VAL E O 1
ATOM 9328 N N . THR E 1 67 ? 112.542 140.178 112.004 1.00 38.53 67 THR E N 1
ATOM 9329 C CA . THR E 1 67 ? 113.285 138.960 111.693 1.00 38.53 67 THR E CA 1
ATOM 9330 C C . THR E 1 67 ? 112.496 138.048 110.759 1.00 38.53 67 THR E C 1
ATOM 9331 O O . THR E 1 67 ? 113.090 137.387 109.899 1.00 38.53 67 THR E O 1
ATOM 9335 N N . LEU E 1 68 ? 111.164 138.024 110.878 1.00 39.08 68 LEU E N 1
ATOM 9336 C CA . LEU E 1 68 ? 110.361 137.263 109.926 1.00 39.08 68 LEU E CA 1
ATOM 9337 C C . LEU E 1 68 ? 110.490 137.838 108.519 1.00 39.08 68 LEU E C 1
ATOM 9338 O O . LEU E 1 68 ? 110.631 137.090 107.541 1.00 39.08 68 LEU E O 1
ATOM 9343 N N . VAL E 1 69 ? 110.449 139.168 108.399 1.00 40.00 69 VAL E N 1
ATOM 9344 C CA . VAL E 1 69 ? 110.595 139.803 107.091 1.00 40.00 69 VAL E CA 1
ATOM 9345 C C . VAL E 1 69 ? 111.966 139.502 106.500 1.00 40.00 69 VAL E C 1
ATOM 9346 O O . VAL E 1 69 ? 112.091 139.219 105.305 1.00 40.00 69 VAL E O 1
ATOM 9350 N N . PHE E 1 70 ? 113.015 139.566 107.323 1.00 44.91 70 PHE E N 1
ATOM 9351 C CA . PHE E 1 70 ? 114.358 139.266 106.832 1.00 44.91 70 PHE E CA 1
ATOM 9352 C C . PHE E 1 70 ? 114.468 137.817 106.368 1.00 44.91 70 PHE E C 1
ATOM 9353 O O . PHE E 1 70 ? 115.066 137.536 105.320 1.00 44.91 70 PHE E O 1
ATOM 9361 N N . THR E 1 71 ? 113.897 136.883 107.136 1.00 47.04 71 THR E N 1
ATOM 9362 C CA . THR E 1 71 ? 113.943 135.478 106.744 1.00 47.04 71 THR E CA 1
ATOM 9363 C C . THR E 1 71 ? 113.214 135.251 105.426 1.00 47.04 71 THR E C 1
ATOM 9364 O O . THR E 1 71 ? 113.693 134.506 104.564 1.00 47.04 71 THR E O 1
ATOM 9368 N N . LYS E 1 72 ? 112.055 135.889 105.248 1.00 45.65 72 LYS E N 1
ATOM 9369 C CA . LYS E 1 72 ? 111.331 135.745 103.988 1.00 45.65 72 LYS E CA 1
ATOM 9370 C C . LYS E 1 72 ? 112.105 136.382 102.837 1.00 45.65 72 LYS E C 1
ATOM 9371 O O . LYS E 1 72 ? 112.145 135.836 101.728 1.00 45.65 72 LYS E O 1
ATOM 9377 N N . ASN E 1 73 ? 112.737 137.531 103.085 1.00 49.68 73 ASN E N 1
ATOM 9378 C CA . ASN E 1 73 ? 113.379 138.279 102.009 1.00 49.68 73 ASN E CA 1
ATOM 9379 C C . ASN E 1 73 ? 114.688 137.640 101.564 1.00 49.68 73 ASN E C 1
ATOM 9380 O O . ASN E 1 73 ? 115.096 137.815 100.411 1.00 49.68 73 ASN E O 1
ATOM 9385 N N . PHE E 1 74 ? 115.359 136.902 102.449 1.00 55.12 74 PHE E N 1
ATOM 9386 C CA . PHE E 1 74 ? 116.616 136.248 102.102 1.00 55.12 74 PHE E CA 1
ATOM 9387 C C . PHE E 1 74 ? 116.414 134.809 101.637 1.00 55.12 74 PHE E C 1
ATOM 9388 O O . PHE E 1 74 ? 117.256 133.945 101.904 1.00 55.12 74 PHE E O 1
ATOM 9396 N N . ALA E 1 75 ? 115.308 134.534 100.943 1.00 53.92 75 ALA E N 1
ATOM 9397 C CA . ALA E 1 75 ? 115.041 133.210 100.395 1.00 53.92 75 ALA E CA 1
ATOM 9398 C C . ALA E 1 75 ? 114.734 133.237 98.902 1.00 53.92 75 ALA E C 1
ATOM 9399 O O . ALA E 1 75 ? 114.281 132.223 98.358 1.00 53.92 75 ALA E O 1
ATOM 9401 N N . GLU E 1 76 ? 114.971 134.359 98.225 1.00 53.58 76 GLU E N 1
ATOM 9402 C CA . GLU E 1 76 ? 114.683 134.479 96.802 1.00 53.58 76 GLU E CA 1
ATOM 9403 C C . GLU E 1 76 ? 115.621 135.506 96.184 1.00 53.58 76 GLU E C 1
ATOM 9404 O O . GLU E 1 76 ? 116.359 136.206 96.882 1.00 53.58 76 GLU E O 1
ATOM 9410 N N . GLU E 1 77 ? 115.585 135.585 94.856 1.00 47.78 77 GLU E N 1
ATOM 9411 C CA . GLU E 1 77 ? 116.371 136.580 94.145 1.00 47.78 77 GLU E CA 1
ATOM 9412 C C . GLU E 1 77 ? 115.748 137.966 94.315 1.00 47.78 77 GLU E C 1
ATOM 9413 O O . GLU E 1 77 ? 114.543 138.089 94.551 1.00 47.78 77 GLU E O 1
ATOM 9419 N N . PRO E 1 78 ? 116.550 139.029 94.205 1.00 36.98 78 PRO E N 1
ATOM 9420 C CA . PRO E 1 78 ? 116.006 140.367 94.489 1.00 36.98 78 PRO E CA 1
ATOM 9421 C C . PRO E 1 78 ? 115.075 140.897 93.413 1.00 36.98 78 PRO E C 1
ATOM 9422 O O . PRO E 1 78 ? 114.019 141.450 93.742 1.00 36.98 78 PRO E O 1
ATOM 9426 N N . ILE E 1 79 ? 115.424 140.748 92.137 1.00 33.09 79 ILE E N 1
ATOM 9427 C CA . ILE E 1 79 ? 114.682 141.389 91.058 1.00 33.09 79 ILE E CA 1
ATOM 9428 C C . ILE E 1 79 ? 114.502 140.407 89.906 1.00 33.09 79 ILE E C 1
ATOM 9429 O O . ILE E 1 79 ? 115.420 139.656 89.561 1.00 33.09 79 ILE E O 1
ATOM 9434 N N . TYR E 1 80 ? 113.302 140.406 89.329 1.00 35.82 80 TYR E N 1
ATOM 9435 C CA . TYR E 1 80 ? 112.927 139.544 88.215 1.00 35.82 80 TYR E CA 1
ATOM 9436 C C . TYR E 1 80 ? 112.512 140.414 87.039 1.00 35.82 80 TYR E C 1
ATOM 9437 O O . TYR E 1 80 ? 111.592 141.227 87.178 1.00 35.82 80 TYR E O 1
ATOM 9446 N N . CYS E 1 81 ? 113.154 140.235 85.884 1.00 47.18 81 CYS E N 1
ATOM 9447 C CA . CYS E 1 81 ? 112.688 140.929 84.684 1.00 47.18 81 CYS E CA 1
ATOM 9448 C C . CYS E 1 81 ? 113.343 140.373 83.424 1.00 47.18 81 CYS E C 1
ATOM 9449 O O . CYS E 1 81 ? 114.048 139.360 83.448 1.00 47.18 81 CYS E O 1
ATOM 9452 N N . TYR E 1 82 ? 113.100 141.083 82.321 1.00 49.94 82 TYR E N 1
ATOM 9453 C CA . TYR E 1 82 ? 113.173 140.594 80.954 1.00 49.94 82 TYR E CA 1
ATOM 9454 C C . TYR E 1 82 ? 114.559 140.837 80.358 1.00 49.94 82 TYR E C 1
ATOM 9455 O O . TYR E 1 82 ? 115.447 141.416 80.987 1.00 49.94 82 TYR E O 1
ATOM 9464 N N . THR E 1 83 ? 114.739 140.393 79.111 1.00 45.05 83 THR E N 1
ATOM 9465 C CA . THR E 1 83 ? 115.993 140.517 78.374 1.00 45.05 83 THR E CA 1
ATOM 9466 C C . THR E 1 83 ? 115.748 140.289 76.886 1.00 45.05 83 THR E C 1
ATOM 9467 O O . THR E 1 83 ? 115.055 139.332 76.517 1.00 45.05 83 THR E O 1
ATOM 9471 N N . PRO E 1 84 ? 116.284 141.133 76.003 1.00 49.72 84 PRO E N 1
ATOM 9472 C CA . PRO E 1 84 ? 116.125 140.898 74.562 1.00 49.72 84 PRO E CA 1
ATOM 9473 C C . PRO E 1 84 ? 116.812 139.612 74.120 1.00 49.72 84 PRO E C 1
ATOM 9474 O O . PRO E 1 84 ? 117.508 138.940 74.883 1.00 49.72 84 PRO E O 1
ATOM 9478 N N . HIS E 1 85 ? 116.604 139.272 72.846 1.00 54.96 85 HIS E N 1
ATOM 9479 C CA . HIS E 1 85 ? 117.095 137.998 72.331 1.00 54.96 85 HIS E CA 1
ATOM 9480 C C . HIS E 1 85 ? 118.599 138.028 72.075 1.00 54.96 85 HIS E C 1
ATOM 9481 O O . HIS E 1 85 ? 119.283 137.016 72.264 1.00 54.96 85 HIS E O 1
ATOM 9488 N N . ASN E 1 86 ? 119.132 139.171 71.639 1.00 53.17 86 ASN E N 1
ATOM 9489 C CA . ASN E 1 86 ? 120.538 139.236 71.249 1.00 53.17 86 ASN E CA 1
ATOM 9490 C C . ASN E 1 86 ? 121.489 139.198 72.439 1.00 53.17 86 ASN E C 1
ATOM 9491 O O . ASN E 1 86 ? 122.673 138.896 72.256 1.00 53.17 86 ASN E O 1
ATOM 9496 N N . PHE E 1 87 ? 121.008 139.502 73.640 1.00 47.24 87 PHE E N 1
ATOM 9497 C CA . PHE E 1 87 ? 121.875 139.558 74.810 1.00 47.24 87 PHE E CA 1
ATOM 9498 C C . PHE E 1 87 ? 122.429 138.181 75.155 1.00 47.24 87 PHE E C 1
ATOM 9499 O O . PHE E 1 87 ? 121.742 137.165 75.026 1.00 47.24 87 PHE E O 1
ATOM 9507 N N . THR E 1 88 ? 123.685 138.153 75.595 1.00 51.51 88 THR E N 1
ATOM 9508 C CA . THR E 1 88 ? 124.285 136.948 76.144 1.00 51.51 88 THR E CA 1
ATOM 9509 C C . THR E 1 88 ? 124.000 136.887 77.646 1.00 51.51 88 THR E C 1
ATOM 9510 O O . THR E 1 88 ? 123.200 137.660 78.179 1.00 51.51 88 THR E O 1
ATOM 9514 N N . ARG E 1 89 ? 124.650 135.956 78.346 1.00 51.79 89 ARG E N 1
ATOM 9515 C CA . ARG E 1 89 ? 124.370 135.773 79.767 1.00 51.79 89 ARG E CA 1
ATOM 9516 C C . ARG E 1 89 ? 124.957 136.905 80.605 1.00 51.79 89 ARG E C 1
ATOM 9517 O O . ARG E 1 89 ? 124.287 137.445 81.496 1.00 51.79 89 ARG E O 1
ATOM 9525 N N . ASP E 1 90 ? 126.213 137.274 80.338 1.00 48.50 90 ASP E N 1
ATOM 9526 C CA . ASP E 1 90 ? 126.876 138.290 81.151 1.00 48.50 90 ASP E CA 1
ATOM 9527 C C . ASP E 1 90 ? 126.200 139.649 81.014 1.00 48.50 90 ASP E C 1
ATOM 9528 O O . ASP E 1 90 ? 126.055 140.378 82.003 1.00 48.50 90 ASP E O 1
ATOM 9533 N N . GLN E 1 91 ? 125.793 140.015 79.797 1.00 44.13 91 GLN E N 1
ATOM 9534 C CA . GLN E 1 91 ? 125.093 141.281 79.614 1.00 44.13 91 GLN E CA 1
ATOM 9535 C C . GLN E 1 91 ? 123.752 141.277 80.336 1.00 44.13 91 GLN E C 1
ATOM 9536 O O . GLN E 1 91 ? 123.336 142.299 80.890 1.00 44.13 91 GLN E O 1
ATOM 9542 N N . ALA E 1 92 ? 123.064 140.133 80.349 1.00 41.68 92 ALA E N 1
ATOM 9543 C CA . ALA E 1 92 ? 121.817 140.035 81.101 1.00 41.68 92 ALA E CA 1
ATOM 9544 C C . ALA E 1 92 ? 122.057 140.215 82.595 1.00 41.68 92 ALA E C 1
ATOM 9545 O O . ALA E 1 92 ? 121.285 140.901 83.281 1.00 41.68 92 ALA E O 1
ATOM 9547 N N . LEU E 1 93 ? 123.118 139.597 83.121 1.00 35.01 93 LEU E N 1
ATOM 9548 C CA . LEU E 1 93 ? 123.449 139.771 84.533 1.00 35.01 93 LEU E CA 1
ATOM 9549 C C . LEU E 1 93 ? 123.765 141.229 84.847 1.00 35.01 93 LEU E C 1
ATOM 9550 O O . LEU E 1 93 ? 123.326 141.764 85.875 1.00 35.01 93 LEU E O 1
ATOM 9555 N N . TYR E 1 94 ? 124.523 141.889 83.968 1.00 38.52 94 TYR E N 1
ATOM 9556 C CA . TYR E 1 94 ? 124.817 143.305 84.165 1.00 38.52 94 TYR E CA 1
ATOM 9557 C C . TYR E 1 94 ? 123.546 144.141 84.137 1.00 38.52 94 TYR E C 1
ATOM 9558 O O . TYR E 1 94 ? 123.398 145.079 84.926 1.00 38.52 94 TYR E O 1
ATOM 9567 N N . ALA E 1 95 ? 122.624 143.828 83.225 1.00 38.29 95 ALA E N 1
ATOM 9568 C CA . ALA E 1 95 ? 121.370 144.570 83.153 1.00 38.29 95 ALA E CA 1
ATOM 9569 C C . ALA E 1 95 ? 120.577 144.424 84.444 1.00 38.29 95 ALA E C 1
ATOM 9570 O O . ALA E 1 95 ? 120.076 145.412 84.997 1.00 38.29 95 ALA E O 1
ATOM 9572 N N . ARG E 1 96 ? 120.464 143.192 84.947 1.00 36.06 96 ARG E N 1
ATOM 9573 C CA . ARG E 1 96 ? 119.747 142.968 86.200 1.00 36.06 96 ARG E CA 1
ATOM 9574 C C . ARG E 1 96 ? 120.386 143.749 87.341 1.00 36.06 96 ARG E C 1
ATOM 9575 O O . ARG E 1 96 ? 119.699 144.451 88.095 1.00 36.06 96 ARG E O 1
ATOM 9583 N N . GLY E 1 97 ? 121.710 143.653 87.471 1.00 36.17 97 GLY E N 1
ATOM 9584 C CA . GLY E 1 97 ? 122.383 144.328 88.567 1.00 36.17 97 GLY E CA 1
ATOM 9585 C C . GLY E 1 97 ? 122.271 145.839 88.488 1.00 36.17 97 GLY E C 1
ATOM 9586 O O . GLY E 1 97 ? 122.033 146.507 89.497 1.00 36.17 97 GLY E O 1
ATOM 9587 N N . TYR E 1 98 ? 122.444 146.398 87.290 1.00 38.53 98 TYR E N 1
ATOM 9588 C CA . TYR E 1 98 ? 122.358 147.842 87.117 1.00 38.53 98 TYR E CA 1
ATOM 9589 C C . TYR E 1 98 ? 120.951 148.353 87.397 1.00 38.53 98 TYR E C 1
ATOM 9590 O O . TYR E 1 98 ? 120.780 149.388 88.054 1.00 38.53 98 TYR E O 1
ATOM 9599 N N . CYS E 1 99 ? 119.926 147.641 86.913 1.00 37.50 99 CYS E N 1
ATOM 9600 C CA . CYS E 1 99 ? 118.560 148.094 87.144 1.00 37.50 99 CYS E CA 1
ATOM 9601 C C . CYS E 1 99 ? 118.148 147.918 88.599 1.00 37.50 99 CYS E C 1
ATOM 9602 O O . CYS E 1 99 ? 117.266 148.637 89.081 1.00 37.50 99 CYS E O 1
ATOM 9605 N N . TRP E 1 100 ? 118.764 146.974 89.314 1.00 35.58 100 TRP E N 1
ATOM 9606 C CA . TRP E 1 100 ? 118.508 146.877 90.747 1.00 35.58 100 TRP E CA 1
ATOM 9607 C C . TRP E 1 100 ? 119.230 147.977 91.516 1.00 35.58 100 TRP E C 1
ATOM 9608 O O . TRP E 1 100 ? 118.694 148.511 92.493 1.00 35.58 100 TRP E O 1
ATOM 9619 N N . THR E 1 101 ? 120.445 148.329 91.091 1.00 38.66 101 THR E N 1
ATOM 9620 C CA . THR E 1 101 ? 121.229 149.320 91.823 1.00 38.66 101 THR E CA 1
ATOM 9621 C C . THR E 1 101 ? 120.664 150.724 91.639 1.00 38.66 101 THR E C 1
ATOM 9622 O O . THR E 1 101 ? 120.538 151.483 92.606 1.00 38.66 101 THR E O 1
ATOM 9626 N N . GLU E 1 102 ? 120.324 151.092 90.401 1.00 44.26 102 GLU E N 1
ATOM 9627 C CA . GLU E 1 102 ? 119.819 152.439 90.153 1.00 44.26 102 GLU E CA 1
ATOM 9628 C C . GLU E 1 102 ? 118.463 152.652 90.815 1.00 44.26 102 GLU E C 1
ATOM 9629 O O . GLU E 1 102 ? 118.255 153.648 91.518 1.00 44.26 102 GLU E O 1
ATOM 9635 N N . LEU E 1 103 ? 117.531 151.721 90.603 1.00 42.66 103 LEU E N 1
ATOM 9636 C CA . LEU E 1 103 ? 116.186 151.790 91.175 1.00 42.66 103 LEU E CA 1
ATOM 9637 C C . LEU E 1 103 ? 115.505 153.111 90.818 1.00 42.66 103 LEU E C 1
ATOM 9638 O O . LEU E 1 103 ? 114.904 153.782 91.659 1.00 42.66 103 LEU E O 1
ATOM 9643 N N . ARG E 1 104 ? 115.610 153.484 89.545 1.00 50.49 104 ARG E N 1
ATOM 9644 C CA . ARG E 1 104 ? 115.054 154.728 89.035 1.00 50.49 104 ARG E CA 1
ATOM 9645 C C . ARG E 1 104 ? 114.077 154.433 87.906 1.00 50.49 104 ARG E C 1
ATOM 9646 O O . ARG E 1 104 ? 114.372 153.639 87.008 1.00 50.49 104 ARG E O 1
ATOM 9654 N N . ASP E 1 105 ? 112.915 155.078 87.956 1.00 54.29 105 ASP E N 1
ATOM 9655 C CA . ASP E 1 105 ? 111.894 154.899 86.938 1.00 54.29 105 ASP E CA 1
ATOM 9656 C C . ASP E 1 105 ? 112.220 155.737 85.702 1.00 54.29 105 ASP E C 1
ATOM 9657 O O . ASP E 1 105 ? 113.182 156.509 85.674 1.00 54.29 105 ASP E O 1
ATOM 9662 N N . ALA E 1 106 ? 111.402 155.572 84.665 1.00 60.66 106 ALA E N 1
ATOM 9663 C CA . ALA E 1 106 ? 111.550 156.338 83.437 1.00 60.66 106 ALA E CA 1
ATOM 9664 C C . ALA E 1 106 ? 110.183 156.517 82.796 1.00 60.66 106 ALA E C 1
ATOM 9665 O O . ALA E 1 106 ? 109.274 155.710 83.006 1.00 60.66 106 ALA E O 1
ATOM 9667 N N . LEU E 1 107 ? 110.046 157.583 82.015 1.00 73.04 107 LEU E N 1
ATOM 9668 C CA . LEU E 1 107 ? 108.801 157.902 81.335 1.00 73.04 107 LEU E CA 1
ATOM 9669 C C . LEU E 1 107 ? 109.110 158.452 79.951 1.00 73.04 107 LEU E C 1
ATOM 9670 O O . LEU E 1 107 ? 110.172 159.050 79.741 1.00 73.04 107 LEU E O 1
ATOM 9675 N N . PRO E 1 108 ? 108.206 158.266 78.990 1.00 80.51 108 PRO E N 1
ATOM 9676 C CA . PRO E 1 108 ? 108.444 158.799 77.644 1.00 80.51 108 PRO E CA 1
ATOM 9677 C C . PRO E 1 108 ? 108.222 160.302 77.581 1.00 80.51 108 PRO E C 1
ATOM 9678 O O . PRO E 1 108 ? 107.269 160.838 78.153 1.00 80.51 108 PRO E O 1
ATOM 9682 N N . GLY E 1 109 ? 109.122 160.982 76.875 1.00 83.54 109 GLY E N 1
ATOM 9683 C CA . GLY E 1 109 ? 108.999 162.409 76.657 1.00 83.54 109 GLY E CA 1
ATOM 9684 C C . GLY E 1 109 ? 109.367 163.282 77.833 1.00 83.54 109 GLY E C 1
ATOM 9685 O O . GLY E 1 109 ? 109.131 164.495 77.779 1.00 83.54 109 GLY E O 1
ATOM 9686 N N . VAL E 1 110 ? 109.935 162.713 78.893 1.00 81.30 110 VAL E N 1
ATOM 9687 C CA . VAL E 1 110 ? 110.310 163.455 80.090 1.00 81.30 110 VAL E CA 1
ATOM 9688 C C . VAL E 1 110 ? 111.796 163.242 80.338 1.00 81.30 110 VAL E C 1
ATOM 9689 O O . VAL E 1 110 ? 112.288 162.110 80.263 1.00 81.30 110 VAL E O 1
ATOM 9693 N N . ASP E 1 111 ? 112.507 164.329 80.629 1.00 86.85 111 ASP E N 1
ATOM 9694 C CA . ASP E 1 111 ? 113.929 164.241 80.915 1.00 86.85 111 ASP E CA 1
ATOM 9695 C C . ASP E 1 111 ? 114.162 163.543 82.254 1.00 86.85 111 ASP E C 1
ATOM 9696 O O . ASP E 1 111 ? 113.239 163.313 83.041 1.00 86.85 111 ASP E O 1
ATOM 9701 N N . ALA E 1 112 ? 115.428 163.206 82.511 1.00 81.03 112 ALA E N 1
ATOM 9702 C CA . ALA E 1 112 ? 115.789 162.453 83.706 1.00 81.03 112 ALA E CA 1
ATOM 9703 C C . ALA E 1 112 ? 115.664 163.265 84.989 1.00 81.03 112 ALA E C 1
ATOM 9704 O O . ALA E 1 112 ? 115.773 162.688 86.076 1.00 81.03 112 ALA E O 1
ATOM 9706 N N . SER E 1 113 ? 115.442 164.576 84.896 1.00 85.51 113 SER E N 1
ATOM 9707 C CA . SER E 1 113 ? 115.369 165.414 86.086 1.00 85.51 113 SER E CA 1
ATOM 9708 C C . SER E 1 113 ? 114.084 165.217 86.880 1.00 85.51 113 SER E C 1
ATOM 9709 O O . SER E 1 113 ? 114.004 165.694 88.018 1.00 85.51 113 SER E O 1
ATOM 9712 N N . LEU E 1 114 ? 113.081 164.534 86.321 1.00 81.57 114 LEU E N 1
ATOM 9713 C CA . LEU E 1 114 ? 111.797 164.366 86.994 1.00 81.57 114 LEU E CA 1
ATOM 9714 C C . LEU E 1 114 ? 111.393 162.900 87.114 1.00 81.57 114 LEU E C 1
ATOM 9715 O O . LEU E 1 114 ? 110.201 162.600 87.234 1.00 81.57 114 LEU E O 1
ATOM 9720 N N . TRP E 1 115 ? 112.352 161.984 87.084 1.00 68.71 115 TRP E N 1
ATOM 9721 C CA . TRP E 1 115 ? 112.041 160.561 87.158 1.00 68.71 115 TRP E CA 1
ATOM 9722 C C . TRP E 1 115 ? 111.833 160.142 88.609 1.00 68.71 115 TRP E C 1
ATOM 9723 O O . TRP E 1 115 ? 112.711 160.384 89.445 1.00 68.71 115 TRP E O 1
ATOM 9734 N N . PRO E 1 116 ? 110.702 159.528 88.951 1.00 60.95 116 PRO E N 1
ATOM 9735 C CA . PRO E 1 116 ? 110.459 159.130 90.343 1.00 60.95 116 PRO E CA 1
ATOM 9736 C C . PRO E 1 116 ? 111.398 158.020 90.796 1.00 60.95 116 PRO E C 1
ATOM 9737 O O . PRO E 1 116 ? 111.922 157.240 89.999 1.00 60.95 116 PRO E O 1
ATOM 9741 N N . SER E 1 117 ? 111.600 157.960 92.110 1.00 52.10 117 SER E N 1
ATOM 9742 C CA . SER E 1 117 ? 112.464 156.975 92.745 1.00 52.10 117 SER E CA 1
ATOM 9743 C C . SER E 1 117 ? 111.648 156.069 93.660 1.00 52.10 117 SER E C 1
ATOM 9744 O O . SER E 1 117 ? 110.499 156.358 94.001 1.00 52.10 117 SER E O 1
ATOM 9747 N N . LEU E 1 118 ? 112.263 154.954 94.057 1.00 44.95 118 LEU E N 1
ATOM 9748 C CA . LEU E 1 118 ? 111.620 153.951 94.904 1.00 44.95 118 LEU E CA 1
ATOM 9749 C C . LEU E 1 118 ? 112.584 153.454 95.977 1.00 44.95 118 LEU E C 1
ATOM 9750 O O . LEU E 1 118 ? 112.649 152.256 96.270 1.00 44.95 118 LEU E O 1
ATOM 9755 N N . PHE E 1 119 ? 113.341 154.370 96.586 1.00 45.97 119 PHE E N 1
ATOM 9756 C CA . PHE E 1 119 ? 114.426 153.968 97.479 1.00 45.97 119 PHE E CA 1
ATOM 9757 C C . PHE E 1 119 ? 113.914 153.356 98.780 1.00 45.97 119 PHE E C 1
ATOM 9758 O O . PHE E 1 119 ? 114.575 152.483 99.360 1.00 45.97 119 PHE E O 1
ATOM 9766 N N . GLU E 1 120 ? 112.756 153.801 99.269 1.00 45.00 120 GLU E N 1
ATOM 9767 C CA . GLU E 1 120 ? 112.292 153.303 100.559 1.00 45.00 120 GLU E CA 1
ATOM 9768 C C . GLU E 1 120 ? 111.878 151.838 100.483 1.00 45.00 120 GLU E C 1
ATOM 9769 O O . GLU E 1 120 ? 111.951 151.127 101.492 1.00 45.00 120 GLU E O 1
ATOM 9775 N N . HIS E 1 121 ? 111.485 151.361 99.298 1.00 38.33 121 HIS E N 1
ATOM 9776 C CA . HIS E 1 121 ? 111.181 149.943 99.131 1.00 38.33 121 HIS E CA 1
ATOM 9777 C C . HIS E 1 121 ? 112.376 149.072 99.489 1.00 38.33 121 HIS E C 1
ATOM 9778 O O . HIS E 1 121 ? 112.204 147.936 99.946 1.00 38.33 121 HIS E O 1
ATOM 9785 N N . LYS E 1 122 ? 113.588 149.582 99.284 1.00 42.05 122 LYS E N 1
ATOM 9786 C CA . LYS E 1 122 ? 114.814 148.900 99.673 1.00 42.05 122 LYS E CA 1
ATOM 9787 C C . LYS E 1 122 ? 115.288 149.279 101.068 1.00 42.05 122 LYS E C 1
ATOM 9788 O O . LYS E 1 122 ? 115.929 148.463 101.738 1.00 42.05 122 LYS E O 1
ATOM 9794 N N . PHE E 1 123 ? 114.976 150.491 101.523 1.00 44.10 123 PHE E N 1
ATOM 9795 C CA . PHE E 1 123 ? 115.483 151.005 102.792 1.00 44.10 123 PHE E CA 1
ATOM 9796 C C . PHE E 1 123 ? 114.580 150.710 103.991 1.00 44.10 123 PHE E C 1
ATOM 9797 O O . PHE E 1 123 ? 114.953 151.048 105.119 1.00 44.10 123 PHE E O 1
ATOM 9805 N N . LEU E 1 124 ? 113.415 150.092 103.786 1.00 40.32 124 LEU E N 1
ATOM 9806 C CA . LEU E 1 124 ? 112.425 149.998 104.862 1.00 40.32 124 LEU E CA 1
ATOM 9807 C C . LEU E 1 124 ? 112.899 149.280 106.125 1.00 40.32 124 LEU E C 1
ATOM 9808 O O . LEU E 1 124 ? 112.776 149.868 107.214 1.00 40.32 124 LEU E O 1
ATOM 9813 N N . PRO E 1 125 ? 113.419 148.045 106.081 1.00 42.13 125 PRO E N 1
ATOM 9814 C CA . PRO E 1 125 ? 113.595 147.290 107.341 1.00 42.13 125 PRO E CA 1
ATOM 9815 C C . PRO E 1 125 ? 114.527 147.944 108.354 1.00 42.13 125 PRO E C 1
ATOM 9816 O O . PRO E 1 125 ? 114.305 147.808 109.568 1.00 42.13 125 PRO E O 1
ATOM 9820 N N . TYR E 1 126 ? 115.568 148.643 107.899 1.00 40.96 126 TYR E N 1
ATOM 9821 C CA . TYR E 1 126 ? 116.495 149.266 108.837 1.00 40.96 126 TYR E CA 1
ATOM 9822 C C . TYR E 1 126 ? 115.818 150.357 109.659 1.00 40.96 126 TYR E C 1
ATOM 9823 O O . TYR E 1 126 ? 116.212 150.605 110.806 1.00 40.96 126 TYR E O 1
ATOM 9832 N N . ALA E 1 127 ? 114.792 151.004 109.102 1.00 39.37 127 ALA E N 1
ATOM 9833 C CA . ALA E 1 127 ? 114.042 151.993 109.868 1.00 39.37 127 ALA E CA 1
ATOM 9834 C C . ALA E 1 127 ? 113.372 151.351 111.077 1.00 39.37 127 ALA E C 1
ATOM 9835 O O . ALA E 1 127 ? 113.446 151.878 112.193 1.00 39.37 127 ALA E O 1
ATOM 9837 N N . LEU E 1 128 ? 112.729 150.197 110.879 1.00 37.48 128 LEU E N 1
ATOM 9838 C CA . LEU E 1 128 ? 112.127 149.483 112.002 1.00 37.48 128 LEU E CA 1
ATOM 9839 C C . LEU E 1 128 ? 113.191 148.993 112.976 1.00 37.48 128 LEU E C 1
ATOM 9840 O O . LEU E 1 128 ? 112.985 149.012 114.200 1.00 37.48 128 LEU E O 1
ATOM 9845 N N . LEU E 1 129 ? 114.335 148.548 112.449 1.00 38.96 129 LEU E N 1
ATOM 9846 C CA . LEU E 1 129 ? 115.415 148.089 113.318 1.00 38.96 129 LEU E CA 1
ATOM 9847 C C . LEU E 1 129 ? 115.890 149.203 114.244 1.00 38.96 129 LEU E C 1
ATOM 9848 O O . LEU E 1 129 ? 116.162 148.964 115.426 1.00 38.96 129 LEU E O 1
ATOM 9853 N N . ALA E 1 130 ? 115.998 150.427 113.724 1.00 38.55 130 ALA E N 1
ATOM 9854 C CA . ALA E 1 130 ? 116.386 151.553 114.569 1.00 38.55 130 ALA E CA 1
ATOM 9855 C C . ALA E 1 130 ? 115.251 151.972 115.499 1.00 38.55 130 ALA E C 1
ATOM 9856 O O . ALA E 1 130 ? 115.495 152.403 116.638 1.00 38.55 130 ALA E O 1
ATOM 9858 N N . PHE E 1 131 ? 114.006 151.866 115.024 1.00 42.71 131 PHE E N 1
ATOM 9859 C CA . PHE E 1 131 ? 112.860 152.258 115.837 1.00 42.71 131 PHE E CA 1
ATOM 9860 C C . PHE E 1 131 ? 112.754 151.400 117.088 1.00 42.71 131 PHE E C 1
ATOM 9861 O O . PHE E 1 131 ? 112.384 151.895 118.159 1.00 42.71 131 PHE E O 1
ATOM 9869 N N . ALA E 1 132 ? 113.072 150.110 116.970 1.00 42.37 132 ALA E N 1
ATOM 9870 C CA . ALA E 1 132 ? 113.036 149.236 118.141 1.00 42.37 132 ALA E CA 1
ATOM 9871 C C . ALA E 1 132 ? 113.917 149.781 119.264 1.00 42.37 132 ALA E C 1
ATOM 9872 O O . ALA E 1 132 ? 113.468 149.930 120.408 1.00 42.37 132 ALA E O 1
ATOM 9874 N N . ALA E 1 133 ? 115.170 150.113 118.948 1.00 39.97 133 ALA E N 1
ATOM 9875 C CA . ALA E 1 133 ? 116.088 150.595 119.977 1.00 39.97 133 ALA E CA 1
ATOM 9876 C C . ALA E 1 133 ? 115.689 151.974 120.491 1.00 39.97 133 ALA E C 1
ATOM 9877 O O . ALA E 1 133 ? 115.764 152.240 121.702 1.00 39.97 133 ALA E O 1
ATOM 9879 N N . ILE E 1 134 ? 115.287 152.877 119.589 1.00 38.82 134 ILE E N 1
ATOM 9880 C CA . ILE E 1 134 ? 114.943 154.221 120.046 1.00 38.82 134 ILE E CA 1
ATOM 9881 C C . ILE E 1 134 ? 113.700 154.180 120.929 1.00 38.82 134 ILE E C 1
ATOM 9882 O O . ILE E 1 134 ? 113.522 155.038 121.802 1.00 38.82 134 ILE E O 1
ATOM 9887 N N . MET E 1 135 ? 112.828 153.187 120.732 1.00 41.69 135 MET E N 1
ATOM 9888 C CA . MET E 1 135 ? 111.709 153.001 121.649 1.00 41.69 135 MET E CA 1
ATOM 9889 C C . MET E 1 135 ? 112.149 152.348 122.952 1.00 41.69 135 MET E C 1
ATOM 9890 O O . MET E 1 135 ? 111.578 152.636 124.009 1.00 41.69 135 MET E O 1
ATOM 9895 N N . TYR E 1 136 ? 113.148 151.464 122.899 1.00 47.81 136 TYR E N 1
ATOM 9896 C CA . TYR E 1 136 ? 113.583 150.755 124.097 1.00 47.81 136 TYR E CA 1
ATOM 9897 C C . TYR E 1 136 ? 114.402 151.621 125.049 1.00 47.81 136 TYR E C 1
ATOM 9898 O O . TYR E 1 136 ? 114.519 151.272 126.229 1.00 47.81 136 TYR E O 1
ATOM 9907 N N . VAL E 1 137 ? 114.963 152.738 124.570 1.00 50.15 137 VAL E N 1
ATOM 9908 C CA . VAL E 1 137 ? 115.856 153.550 125.414 1.00 50.15 137 VAL E CA 1
ATOM 9909 C C . VAL E 1 137 ? 115.271 153.899 126.788 1.00 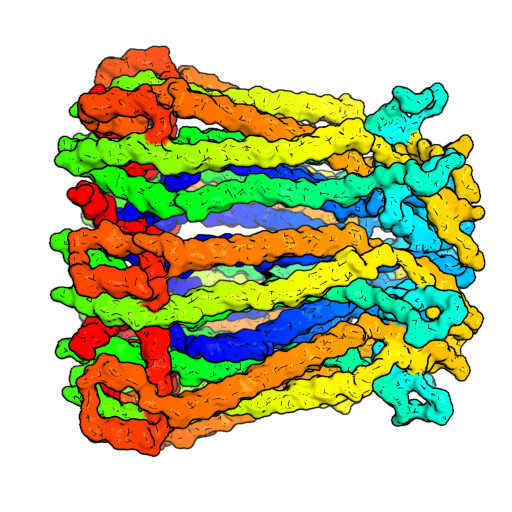50.15 137 VAL E C 1
ATOM 9910 O O . VAL E 1 137 ? 115.968 153.705 127.794 1.00 50.15 137 VAL E O 1
ATOM 9914 N N . PRO E 1 138 ? 114.041 154.423 126.907 1.00 48.22 138 PRO E N 1
ATOM 9915 C CA . PRO E 1 138 ? 113.575 154.872 128.236 1.00 48.22 138 PRO E CA 1
ATOM 9916 C C . PRO E 1 138 ? 113.518 153.778 129.293 1.00 48.22 138 PRO E C 1
ATOM 9917 O O . PRO E 1 138 ? 113.733 154.063 130.481 1.00 48.22 138 PRO E O 1
ATOM 9921 N N . ALA E 1 139 ? 113.219 152.536 128.904 1.00 55.09 139 ALA E N 1
ATOM 9922 C CA . ALA E 1 139 ? 113.188 151.451 129.879 1.00 55.09 139 ALA E CA 1
ATOM 9923 C C . ALA E 1 139 ? 114.558 151.245 130.508 1.00 55.09 139 ALA E C 1
ATOM 9924 O O . ALA E 1 139 ? 114.669 151.016 131.717 1.00 55.09 139 ALA E O 1
ATOM 9926 N N . LEU E 1 140 ? 115.616 151.321 129.698 1.00 60.13 140 LEU E N 1
ATOM 9927 C CA . LEU E 1 140 ? 116.968 151.269 130.241 1.00 60.13 140 LEU E CA 1
ATOM 9928 C C . LEU E 1 140 ? 117.296 152.525 131.038 1.00 60.13 140 LEU E C 1
ATOM 9929 O O . LEU E 1 140 ? 118.027 152.452 132.032 1.00 60.13 140 LEU E O 1
ATOM 9934 N N . GLY E 1 141 ? 116.768 153.678 130.622 1.00 61.08 141 GLY E N 1
ATOM 9935 C CA . GLY E 1 141 ? 117.040 154.912 131.342 1.00 61.08 141 GLY E CA 1
ATOM 9936 C C . GLY E 1 141 ? 116.481 154.932 132.752 1.00 61.08 141 GLY E C 1
ATOM 9937 O O . GLY E 1 141 ? 117.078 155.535 133.649 1.00 61.08 141 GLY E O 1
ATOM 9938 N N . TRP E 1 142 ? 115.329 154.293 132.964 1.00 63.08 142 TRP E N 1
ATOM 9939 C CA . TRP E 1 142 ? 114.701 154.304 134.287 1.00 63.08 142 TRP E CA 1
ATOM 9940 C C . TRP E 1 142 ? 115.590 153.662 135.350 1.00 63.08 142 TRP E C 1
ATOM 9941 O O . TRP E 1 142 ? 115.691 154.171 136.477 1.00 63.08 142 TRP E O 1
ATOM 9952 N N . GLU E 1 143 ? 116.229 152.538 135.015 1.00 66.99 143 GLU E N 1
ATOM 9953 C CA . GLU E 1 143 ? 116.954 151.763 136.019 1.00 66.99 143 GLU E CA 1
ATOM 9954 C C . GLU E 1 143 ? 118.139 152.539 136.584 1.00 66.99 143 GLU E C 1
ATOM 9955 O O . GLU E 1 143 ? 118.377 152.523 137.798 1.00 66.99 143 GLU E O 1
ATOM 9961 N N . PHE E 1 144 ? 118.884 153.238 135.722 1.00 62.60 144 PHE E N 1
ATOM 9962 C CA . PHE E 1 144 ? 120.087 153.934 136.166 1.00 62.60 144 PHE E CA 1
ATOM 9963 C C . PHE E 1 144 ? 119.793 154.988 137.223 1.00 62.60 144 PHE E C 1
ATOM 9964 O O . PHE E 1 144 ? 120.707 155.395 137.948 1.00 62.60 144 PHE E O 1
ATOM 9972 N N . LEU E 1 145 ? 118.545 155.440 137.328 1.00 64.36 145 LEU E N 1
ATOM 9973 C CA . LEU E 1 145 ? 118.152 156.387 138.360 1.00 64.36 145 LEU E CA 1
ATOM 9974 C C . LEU E 1 145 ? 117.347 155.765 139.490 1.00 64.36 145 LEU E C 1
ATOM 9975 O O . LEU E 1 145 ? 117.358 156.301 140.599 1.00 64.36 145 LEU E O 1
ATOM 9980 N N . ALA E 1 146 ? 116.651 154.654 139.248 1.00 73.71 146 ALA E N 1
ATOM 9981 C CA . ALA E 1 146 ? 115.803 154.056 140.272 1.00 73.71 146 ALA E CA 1
ATOM 9982 C C . ALA E 1 146 ? 116.385 152.782 140.879 1.00 73.71 146 ALA E C 1
ATOM 9983 O O . ALA E 1 146 ? 115.664 152.060 141.575 1.00 73.71 146 ALA E O 1
ATOM 9985 N N . SER E 1 147 ? 117.661 152.482 140.629 1.00 83.24 147 SER E N 1
ATOM 9986 C CA . SER E 1 147 ? 118.233 151.233 141.126 1.00 83.24 147 SER E CA 1
ATOM 9987 C C . SER E 1 147 ? 118.318 151.197 142.651 1.00 83.24 147 SER E C 1
ATOM 9988 O O . SER E 1 147 ? 117.868 150.233 143.281 1.00 83.24 147 SER E O 1
ATOM 9991 N N . THR E 1 148 ? 118.888 152.234 143.266 1.00 91.64 148 THR E N 1
ATOM 9992 C CA . THR E 1 148 ? 119.371 152.131 144.642 1.00 91.64 148 THR E CA 1
ATOM 9993 C C . THR E 1 148 ? 118.449 152.767 145.677 1.00 91.64 148 THR E C 1
ATOM 9994 O O . THR E 1 148 ? 118.186 152.162 146.723 1.00 91.64 148 THR E O 1
ATOM 9998 N N . ARG E 1 149 ? 117.991 153.996 145.428 1.00 94.12 149 ARG E N 1
ATOM 9999 C CA . ARG E 1 149 ? 117.222 154.724 146.433 1.00 94.12 149 ARG E CA 1
ATOM 10000 C C . ARG E 1 149 ? 115.915 154.013 146.760 1.00 94.12 149 ARG E C 1
ATOM 10001 O O . ARG E 1 149 ? 115.542 153.883 147.935 1.00 94.12 149 ARG E O 1
ATOM 10009 N N . LEU E 1 150 ? 115.205 153.546 145.731 1.00 95.35 150 LEU E N 1
ATOM 10010 C CA . LEU E 1 150 ? 113.948 152.843 145.958 1.00 95.35 150 LEU E CA 1
ATOM 10011 C C . LEU E 1 150 ? 114.174 151.551 146.730 1.00 95.35 150 LEU E C 1
ATOM 10012 O O . LEU E 1 150 ? 113.394 151.211 147.627 1.00 95.35 150 LEU E O 1
ATOM 10017 N N . THR E 1 151 ? 115.242 150.820 146.397 1.00 99.15 151 THR E N 1
ATOM 10018 C CA . THR E 1 151 ? 115.553 149.593 147.122 1.00 99.15 151 THR E CA 1
ATOM 10019 C C . THR E 1 151 ? 115.840 149.879 148.590 1.00 99.15 151 THR E C 1
ATOM 10020 O O . THR E 1 151 ? 115.358 149.162 149.475 1.00 99.15 151 THR E O 1
ATOM 10024 N N . SER E 1 152 ? 116.616 150.928 148.868 1.00 101.67 152 SER E N 1
ATOM 10025 C CA . SER E 1 152 ? 116.934 151.264 150.254 1.00 101.67 152 SER E CA 1
ATOM 10026 C C . SER E 1 152 ? 115.677 151.644 151.030 1.00 101.67 152 SER E C 1
ATOM 10027 O O . SER E 1 152 ? 115.472 151.193 152.166 1.00 101.67 152 SER E O 1
ATOM 10030 N N . GLU E 1 153 ? 114.821 152.475 150.428 1.00 106.64 153 GLU E N 1
ATOM 10031 C CA . GLU E 1 153 ? 113.592 152.882 151.104 1.00 106.64 153 GLU E CA 1
ATOM 10032 C C . GLU E 1 153 ? 112.683 151.687 151.366 1.00 106.64 153 GLU E C 1
ATOM 10033 O O . GLU E 1 153 ? 112.119 151.553 152.461 1.00 106.64 153 GLU E O 1
ATOM 10039 N N . LEU E 1 154 ? 112.531 150.807 150.374 1.00 104.58 154 LEU E N 1
ATOM 10040 C CA . LEU E 1 154 ? 111.692 149.628 150.549 1.00 104.58 154 LEU E CA 1
ATOM 10041 C C . LEU E 1 154 ? 112.245 148.715 151.634 1.00 104.58 154 LEU E C 1
ATOM 10042 O O . LEU E 1 154 ? 111.485 148.177 152.449 1.00 104.58 154 LEU E O 1
ATOM 10047 N N . ASN E 1 155 ? 113.567 148.524 151.659 1.00 109.25 155 ASN E N 1
ATOM 10048 C CA . ASN E 1 155 ? 114.175 147.693 152.691 1.00 109.25 155 ASN E CA 1
ATOM 10049 C C . ASN E 1 155 ? 113.932 148.272 154.077 1.00 109.25 155 ASN E C 1
ATOM 10050 O O . ASN E 1 155 ? 113.582 147.539 155.011 1.00 109.25 155 ASN E O 1
ATOM 10055 N N . PHE E 1 156 ? 114.107 149.588 154.230 1.00 114.01 156 PHE E N 1
ATOM 10056 C CA . PHE E 1 156 ? 113.880 150.200 155.535 1.00 114.01 156 PHE E CA 1
ATOM 10057 C C . PHE E 1 156 ? 112.426 150.062 155.966 1.00 114.01 156 PHE E C 1
ATOM 10058 O O . PHE E 1 156 ? 112.143 149.749 157.128 1.00 114.01 156 PHE E O 1
ATOM 10066 N N . LEU E 1 157 ? 111.487 150.294 155.044 1.00 111.24 157 LEU E N 1
ATOM 10067 C CA . LEU E 1 157 ? 110.074 150.192 155.397 1.00 111.24 157 LEU E CA 1
ATOM 10068 C C . LEU E 1 157 ? 109.701 148.766 155.787 1.00 111.24 157 LEU E C 1
ATOM 10069 O O . LEU E 1 157 ? 108.992 148.549 156.779 1.00 111.24 157 LEU E O 1
ATOM 10074 N N . LEU E 1 158 ? 110.178 147.779 155.022 1.00 115.79 158 LEU E N 1
ATOM 10075 C CA . LEU E 1 158 ? 109.881 146.387 155.342 1.00 115.79 158 LEU E CA 1
ATOM 10076 C C . LEU E 1 158 ? 110.503 145.970 156.667 1.00 115.79 158 LEU E C 1
ATOM 10077 O O . LEU E 1 158 ? 109.897 145.195 157.416 1.00 115.79 158 LEU E O 1
ATOM 10082 N N . GLN E 1 159 ? 111.709 146.455 156.971 1.00 122.67 159 GLN E N 1
ATOM 10083 C CA . GLN E 1 159 ? 112.303 146.172 158.273 1.00 122.67 159 GLN E CA 1
ATOM 10084 C C . GLN E 1 159 ? 111.493 146.806 159.398 1.00 122.67 159 GLN E C 1
ATOM 10085 O O . GLN E 1 159 ? 111.279 146.182 160.444 1.00 122.67 159 GLN E O 1
ATOM 10091 N N . GLU E 1 160 ? 111.029 148.042 159.198 1.00 122.56 160 GLU E N 1
ATOM 10092 C CA . GLU E 1 160 ? 110.317 148.745 160.260 1.00 122.56 160 GLU E CA 1
ATOM 10093 C C . GLU E 1 160 ? 108.955 148.118 160.532 1.00 122.56 160 GLU E C 1
ATOM 10094 O O . GLU E 1 160 ? 108.514 148.064 161.686 1.00 122.56 160 GLU E O 1
ATOM 10100 N N . ILE E 1 161 ? 108.274 147.637 159.485 1.00 119.50 161 ILE E N 1
ATOM 10101 C CA . ILE E 1 161 ? 106.885 147.198 159.622 1.00 119.50 161 ILE E CA 1
ATOM 10102 C C . ILE E 1 161 ? 106.711 146.127 160.695 1.00 119.50 161 ILE E C 1
ATOM 10103 O O . ILE E 1 161 ? 105.589 145.900 161.163 1.00 119.50 161 ILE E O 1
ATOM 10108 N N . ASP E 1 162 ? 107.794 145.459 161.101 1.00 125.38 162 ASP E N 1
ATOM 10109 C CA . ASP E 1 162 ? 107.711 144.523 162.217 1.00 125.38 162 ASP E CA 1
ATOM 10110 C C . ASP E 1 162 ? 107.428 145.247 163.529 1.00 125.38 162 ASP E C 1
ATOM 10111 O O . ASP E 1 162 ? 106.667 144.750 164.368 1.00 125.38 162 ASP E O 1
ATOM 10116 N N . ASN E 1 163 ? 108.035 146.420 163.724 1.00 128.64 163 ASN E N 1
ATOM 10117 C CA . ASN E 1 163 ? 107.888 147.139 164.987 1.00 128.64 163 ASN E CA 1
ATOM 10118 C C . ASN E 1 163 ? 106.448 147.586 165.216 1.00 128.64 163 ASN E C 1
ATOM 10119 O O . ASN E 1 163 ? 105.953 147.541 166.348 1.00 128.64 163 ASN E O 1
ATOM 10121 N N . CYS E 1 164 ? 105.762 148.022 164.158 1.00 130.96 164 CYS E N 1
ATOM 10122 C CA . CYS E 1 164 ? 104.399 148.523 164.294 1.00 130.96 164 CYS E CA 1
ATOM 10123 C C . CYS E 1 164 ? 103.395 147.435 164.652 1.00 130.96 164 CYS E C 1
ATOM 10124 O O . CYS E 1 164 ? 102.253 147.763 164.993 1.00 130.96 164 CYS E O 1
ATOM 10126 N N . TYR E 1 165 ? 103.781 146.159 164.573 1.00 130.09 165 TYR E N 1
ATOM 10127 C CA . TYR E 1 165 ? 102.866 145.085 164.945 1.00 130.09 165 TYR E CA 1
ATOM 10128 C C . TYR E 1 165 ? 102.501 145.155 166.423 1.00 130.09 165 TYR E C 1
ATOM 10129 O O . TYR E 1 165 ? 101.335 144.971 166.791 1.00 130.09 165 TYR E O 1
ATOM 10131 N N . HIS E 1 166 ? 103.480 145.420 167.281 1.00 131.12 166 HIS E N 1
ATOM 10132 C CA . HIS E 1 166 ? 103.240 145.500 168.717 1.00 131.12 166 HIS E CA 1
ATOM 10133 C C . HIS E 1 166 ? 102.490 146.777 169.080 1.00 131.12 166 HIS E C 1
ATOM 10134 O O . HIS E 1 166 ? 101.259 146.806 169.082 1.00 131.12 166 HIS E O 1
ATOM 10136 N N . ASN E 1 208 ? 108.255 157.959 168.519 1.00 133.85 208 ASN E N 1
ATOM 10137 C CA . ASN E 1 208 ? 107.424 158.447 167.425 1.00 133.85 208 ASN E CA 1
ATOM 10138 C C . ASN E 1 208 ? 108.260 158.730 166.182 1.00 133.85 208 ASN E C 1
ATOM 10139 O O . ASN E 1 208 ? 108.010 159.699 165.463 1.00 133.85 208 ASN E O 1
ATOM 10144 N N . LEU E 1 209 ? 109.261 157.881 165.940 1.00 134.46 209 LEU E N 1
ATOM 10145 C CA . LEU E 1 209 ? 110.101 158.045 164.758 1.00 134.46 209 LEU E CA 1
ATOM 10146 C C . LEU E 1 209 ? 109.293 157.877 163.477 1.00 134.46 209 LEU E C 1
ATOM 10147 O O . LEU E 1 209 ? 109.446 158.656 162.529 1.00 134.46 209 LEU E O 1
ATOM 10152 N N . PHE E 1 210 ? 108.425 156.864 163.431 1.00 127.86 210 PHE E N 1
ATOM 10153 C CA . PHE E 1 210 ? 107.596 156.650 162.251 1.00 127.86 210 PHE E CA 1
ATOM 10154 C C . PHE E 1 210 ? 106.510 157.711 162.127 1.00 127.86 210 PHE E C 1
ATOM 10155 O O . PHE E 1 210 ? 106.156 158.103 161.009 1.00 127.86 210 PHE E O 1
ATOM 10163 N N . GLU E 1 211 ? 105.975 158.186 163.254 1.00 127.13 211 GLU E N 1
ATOM 10164 C CA . GLU E 1 211 ? 104.938 159.213 163.204 1.00 127.13 211 GLU E CA 1
ATOM 10165 C C . GLU E 1 211 ? 105.461 160.496 162.573 1.00 127.13 211 GLU E C 1
ATOM 10166 O O . GLU E 1 211 ? 104.774 161.120 161.755 1.00 127.13 211 GLU E O 1
ATOM 10168 N N . LYS E 1 212 ? 106.675 160.908 162.940 1.00 127.59 212 LYS E N 1
ATOM 10169 C CA . LYS E 1 212 ? 107.292 162.084 162.341 1.00 127.59 212 LYS E CA 1
ATOM 10170 C C . LYS E 1 212 ? 107.922 161.797 160.986 1.00 127.59 212 LYS E C 1
ATOM 10171 O O . LYS E 1 212 ? 108.253 162.743 160.263 1.00 127.59 212 LYS E O 1
ATOM 10173 N N . TYR E 1 213 ? 108.097 160.522 160.629 1.00 123.96 213 TYR E N 1
ATOM 10174 C CA . TYR E 1 213 ? 108.711 160.184 159.349 1.00 123.96 213 TYR E CA 1
ATOM 10175 C C . TYR E 1 213 ? 107.827 160.613 158.184 1.00 123.96 213 TYR E C 1
ATOM 10176 O O . TYR E 1 213 ? 108.330 161.096 157.163 1.00 123.96 213 TYR E O 1
ATOM 10185 N N . LEU E 1 214 ? 106.509 160.445 158.317 1.00 123.03 214 LEU E N 1
ATOM 10186 C CA . LEU E 1 214 ? 105.603 160.816 157.234 1.00 123.03 214 LEU E CA 1
ATOM 10187 C C . LEU E 1 214 ? 105.605 162.318 156.982 1.00 123.03 214 LEU E C 1
ATOM 10188 O O . LEU E 1 214 ? 105.278 162.757 155.874 1.00 123.03 214 LEU E O 1
ATOM 10193 N N . GLU E 1 215 ? 105.956 163.118 157.990 1.00 128.50 215 GLU E N 1
ATOM 10194 C CA . GLU E 1 215 ? 105.998 164.565 157.803 1.00 128.50 215 GLU E CA 1
ATOM 10195 C C . GLU E 1 215 ? 107.080 164.956 156.803 1.00 128.50 215 GLU E C 1
ATOM 10196 O O . GLU E 1 215 ? 106.830 165.725 155.868 1.00 128.50 215 GLU E O 1
ATOM 10198 N N . ARG E 1 216 ? 108.294 164.435 156.986 1.00 127.69 216 ARG E N 1
ATOM 10199 C CA . ARG E 1 216 ? 109.383 164.746 156.067 1.00 127.69 216 ARG E CA 1
ATOM 10200 C C . ARG E 1 216 ? 109.237 164.005 154.743 1.00 127.69 216 ARG E C 1
ATOM 10201 O O . ARG E 1 216 ? 109.449 164.589 153.675 1.00 127.69 216 ARG E O 1
ATOM 10209 N N . ARG E 1 217 ? 108.876 162.720 154.794 1.00 118.06 217 ARG E N 1
ATOM 10210 C CA . ARG E 1 217 ? 108.792 161.926 153.572 1.00 118.06 217 ARG E CA 1
ATOM 10211 C C . ARG E 1 217 ? 107.593 162.330 152.725 1.00 118.06 217 ARG E C 1
ATOM 10212 O O . ARG E 1 217 ? 107.663 162.311 151.491 1.00 118.06 217 ARG E O 1
ATOM 10220 N N . GLY E 1 218 ? 106.487 162.703 153.367 1.00 120.15 218 GLY E N 1
ATOM 10221 C CA . GLY E 1 218 ? 105.264 163.001 152.643 1.00 120.15 218 GLY E CA 1
ATOM 10222 C C . GLY E 1 218 ? 105.280 164.307 151.878 1.00 120.15 218 GLY E C 1
ATOM 10223 O O . GLY E 1 218 ? 104.394 164.522 151.044 1.00 120.15 218 GLY E O 1
ATOM 10224 N N . ARG E 1 219 ? 106.250 165.180 152.137 1.00 121.90 219 ARG E N 1
ATOM 10225 C CA . ARG E 1 219 ? 106.349 166.447 151.428 1.00 121.90 219 ARG E CA 1
ATOM 10226 C C . ARG E 1 219 ? 107.373 166.419 150.302 1.00 121.90 219 ARG E C 1
ATOM 10227 O O . ARG E 1 219 ? 107.564 167.438 149.632 1.00 121.90 219 ARG E O 1
ATOM 10235 N N . SER E 1 220 ? 108.027 165.285 150.076 1.00 115.01 220 SER E N 1
ATOM 10236 C CA . SER E 1 220 ? 108.944 165.134 148.958 1.00 115.01 220 SER E CA 1
ATOM 10237 C C . SER E 1 220 ? 108.181 164.689 147.717 1.00 115.01 220 SER E C 1
ATOM 10238 O O . SER E 1 220 ? 107.153 164.014 147.806 1.00 115.01 220 SER E O 1
ATOM 10241 N N . ASN E 1 221 ? 108.692 165.084 146.549 1.00 101.48 221 ASN E N 1
ATOM 10242 C CA . ASN E 1 221 ? 108.029 164.760 145.293 1.00 101.48 221 ASN E CA 1
ATOM 10243 C C . ASN E 1 221 ? 109.028 164.391 144.202 1.00 101.48 221 ASN E C 1
ATOM 10244 O O . ASN E 1 221 ? 108.755 164.596 143.014 1.00 101.48 221 ASN E O 1
ATOM 10249 N N . PHE E 1 222 ? 110.187 163.849 144.580 1.00 93.84 222 PHE E N 1
ATOM 10250 C CA . PHE E 1 222 ? 111.191 163.498 143.581 1.00 93.84 222 PHE E CA 1
ATOM 10251 C C . PHE E 1 222 ? 110.755 162.292 142.757 1.00 93.84 222 PHE E C 1
ATOM 10252 O O . PHE E 1 222 ? 110.879 162.292 141.527 1.00 93.84 222 PHE E O 1
ATOM 10260 N N . LEU E 1 223 ? 110.250 161.248 143.420 1.00 82.67 223 LEU E N 1
ATOM 10261 C CA . LEU E 1 223 ? 109.811 160.056 142.698 1.00 82.67 223 LEU E CA 1
ATOM 10262 C C . LEU E 1 223 ? 108.639 160.366 141.776 1.00 82.67 223 LEU E C 1
ATOM 10263 O O . LEU E 1 223 ? 108.589 159.881 140.639 1.00 82.67 223 LEU E O 1
ATOM 10268 N N . ALA E 1 224 ? 107.683 161.168 142.249 1.00 85.00 224 ALA E N 1
ATOM 10269 C CA . ALA E 1 224 ? 106.554 161.544 141.405 1.00 85.00 224 ALA E CA 1
ATOM 10270 C C . ALA E 1 224 ? 107.011 162.370 140.210 1.00 85.00 224 ALA E C 1
ATOM 10271 O O . ALA E 1 224 ? 106.495 162.205 139.098 1.00 85.00 224 ALA E O 1
ATOM 10273 N N . LYS E 1 225 ? 107.979 163.264 140.417 1.00 82.78 225 LYS E N 1
ATOM 10274 C CA . LYS E 1 225 ? 108.493 164.072 139.318 1.00 82.78 225 LYS E CA 1
ATOM 10275 C C . LYS E 1 225 ? 109.296 163.247 138.320 1.00 82.78 225 LYS E C 1
ATOM 10276 O O . LYS E 1 225 ? 109.571 163.728 137.216 1.00 82.78 225 LYS E O 1
ATOM 10282 N N . LEU E 1 226 ? 109.669 162.018 138.676 1.00 72.69 226 LEU E N 1
ATOM 10283 C CA . LEU E 1 226 ? 110.414 161.134 137.788 1.00 72.69 226 LEU E CA 1
ATOM 10284 C C . LEU E 1 226 ? 109.534 160.094 137.109 1.00 72.69 226 LEU E C 1
ATOM 10285 O O . LEU E 1 226 ? 109.739 159.794 135.930 1.00 72.69 226 LEU E O 1
ATOM 10290 N N . TYR E 1 227 ? 108.562 159.532 137.831 1.00 66.71 227 TYR E N 1
ATOM 10291 C CA . TYR E 1 227 ? 107.680 158.531 137.238 1.00 66.71 227 TYR E CA 1
ATOM 10292 C C . TYR E 1 227 ? 106.840 159.127 136.117 1.00 66.71 227 TYR E C 1
ATOM 10293 O O . TYR E 1 227 ? 106.609 158.477 135.091 1.00 66.71 227 TYR E O 1
ATOM 10302 N N . LEU E 1 228 ? 106.364 160.359 136.299 1.00 64.51 228 LEU E N 1
ATOM 10303 C CA . LEU E 1 228 ? 105.589 161.012 135.249 1.00 64.51 228 LEU E CA 1
ATOM 10304 C C . LEU E 1 228 ? 106.456 161.298 134.030 1.00 64.51 228 LEU E C 1
ATOM 10305 O O . LEU E 1 228 ? 105.982 161.221 132.890 1.00 64.51 228 LEU E O 1
ATOM 10310 N N . ALA E 1 229 ? 107.730 161.632 134.250 1.00 64.05 229 ALA E N 1
ATOM 10311 C CA . ALA E 1 229 ? 108.617 161.954 133.137 1.00 64.05 229 ALA E CA 1
ATOM 10312 C C . ALA E 1 229 ? 108.842 160.746 132.238 1.00 64.05 229 ALA E C 1
ATOM 10313 O O . ALA E 1 229 ? 108.894 160.879 131.009 1.00 64.05 229 ALA E O 1
ATOM 10315 N N . ARG E 1 230 ? 108.982 159.558 132.831 1.00 56.68 230 ARG E N 1
ATOM 10316 C CA . ARG E 1 230 ? 109.240 158.362 132.036 1.00 56.68 230 ARG E CA 1
ATOM 10317 C C . ARG E 1 230 ? 108.069 158.040 131.116 1.00 56.68 230 ARG E C 1
ATOM 10318 O O . ARG E 1 230 ? 108.268 157.684 129.949 1.00 56.68 230 ARG E O 1
ATOM 10326 N N . HIS E 1 231 ? 106.840 158.157 131.622 1.00 56.03 231 HIS E N 1
ATOM 10327 C CA . HIS E 1 231 ? 105.679 157.794 130.817 1.00 56.03 231 HIS E CA 1
ATOM 10328 C C . HIS E 1 231 ? 105.388 158.840 129.749 1.00 56.03 231 HIS E C 1
ATOM 10329 O O . HIS E 1 231 ? 105.053 158.494 128.610 1.00 56.03 231 HIS E O 1
ATOM 10336 N N . VAL E 1 232 ? 105.505 160.126 130.094 1.00 55.32 232 VAL E N 1
ATOM 10337 C CA . VAL E 1 232 ? 105.204 161.179 129.131 1.00 55.32 232 VAL E CA 1
ATOM 10338 C C . VAL E 1 232 ? 106.213 161.204 127.990 1.00 55.32 232 VAL E C 1
ATOM 10339 O O . VAL E 1 232 ? 105.893 161.681 126.895 1.00 55.32 232 VAL E O 1
ATOM 10343 N N . LEU E 1 233 ? 107.426 160.692 128.211 1.00 54.71 233 LEU E N 1
ATOM 10344 C CA . LEU E 1 233 ? 108.426 160.686 127.149 1.00 54.71 233 LEU E CA 1
ATOM 10345 C C . LEU E 1 233 ? 108.111 159.634 126.092 1.00 54.71 233 LEU E C 1
ATOM 10346 O O . LEU E 1 233 ? 108.462 159.812 124.920 1.00 54.71 233 LEU E O 1
ATOM 10351 N N . ILE E 1 234 ? 107.455 158.539 126.483 1.00 51.39 234 ILE E N 1
ATOM 10352 C CA . ILE E 1 234 ? 107.070 157.514 125.516 1.00 51.39 234 ILE E CA 1
ATOM 10353 C C . ILE E 1 234 ? 106.076 158.080 124.511 1.00 51.39 234 ILE E C 1
ATOM 10354 O O . ILE E 1 234 ? 106.169 157.817 123.305 1.00 51.39 234 ILE E O 1
ATOM 10359 N N . LEU E 1 235 ? 105.109 158.865 124.990 1.00 53.34 235 LEU E N 1
ATOM 10360 C CA . LEU E 1 235 ? 104.108 159.439 124.098 1.00 53.34 235 LEU E CA 1
ATOM 10361 C C . LEU E 1 235 ? 104.744 160.394 123.094 1.00 53.34 235 LEU E C 1
ATOM 10362 O O . LEU E 1 235 ? 104.375 160.401 121.914 1.00 53.34 235 LEU E O 1
ATOM 10367 N N . LEU E 1 236 ? 105.697 161.213 123.545 1.00 54.40 236 LEU E N 1
ATOM 10368 C CA . LEU E 1 236 ? 106.338 162.166 122.644 1.00 54.40 236 LEU E CA 1
ATOM 10369 C C . LEU E 1 236 ? 107.172 161.458 121.583 1.00 54.40 236 LEU E C 1
ATOM 10370 O O . LEU E 1 236 ? 107.175 161.864 120.416 1.00 54.40 236 LEU E O 1
ATOM 10375 N N . LEU E 1 237 ? 107.887 160.400 121.969 1.00 52.74 237 LEU E N 1
ATOM 10376 C CA . LEU E 1 237 ? 108.714 159.661 121.022 1.00 52.74 237 LEU E CA 1
ATOM 10377 C C . LEU E 1 237 ? 107.898 158.825 120.045 1.00 52.74 237 LEU E C 1
ATOM 10378 O O . LEU E 1 237 ? 108.472 158.285 119.094 1.00 52.74 237 LEU E O 1
ATOM 10383 N N . SER E 1 238 ? 106.589 158.700 120.254 1.00 50.48 238 SER E N 1
ATOM 10384 C CA . SER E 1 238 ? 105.744 157.904 119.374 1.00 50.48 238 SER E CA 1
ATOM 10385 C C . SER E 1 238 ? 105.278 158.666 118.142 1.00 50.48 238 SER E C 1
ATOM 10386 O O . SER E 1 238 ? 104.595 158.082 117.296 1.00 50.48 238 SER E O 1
ATOM 10389 N N . ALA E 1 239 ? 105.621 159.949 118.022 1.00 50.76 239 ALA E N 1
ATOM 10390 C CA . ALA E 1 239 ? 105.212 160.718 116.854 1.00 50.76 239 ALA E CA 1
ATOM 10391 C C . ALA E 1 239 ? 106.061 160.406 115.628 1.00 50.76 239 ALA E C 1
ATOM 10392 O O . ALA E 1 239 ? 105.597 160.593 114.498 1.00 50.76 239 ALA E O 1
ATOM 10394 N N . VAL E 1 240 ? 107.291 159.942 115.823 1.00 51.01 240 VAL E N 1
ATOM 10395 C CA . VAL E 1 240 ? 108.200 159.667 114.711 1.00 51.01 240 VAL E CA 1
ATOM 10396 C C . VAL E 1 240 ? 107.806 158.382 113.984 1.00 51.01 240 VAL E C 1
ATOM 10397 O O . VAL E 1 240 ? 107.571 158.430 112.768 1.00 51.01 240 VAL E O 1
ATOM 10401 N N . PRO E 1 241 ? 107.730 157.218 114.647 1.00 49.77 241 PRO E N 1
ATOM 10402 C CA . PRO E 1 241 ? 107.405 155.993 113.896 1.00 49.77 241 PRO E CA 1
ATOM 10403 C C . PRO E 1 241 ? 106.024 156.011 113.265 1.00 49.77 241 PRO E C 1
ATOM 10404 O O . PRO E 1 241 ? 105.838 155.427 112.190 1.00 49.77 241 PRO E O 1
ATOM 10408 N N . ILE E 1 242 ? 105.046 156.656 113.903 1.00 48.19 242 ILE E N 1
ATOM 10409 C CA . ILE E 1 242 ? 103.693 156.680 113.357 1.00 48.19 242 ILE E CA 1
ATOM 10410 C C . ILE E 1 242 ? 103.631 157.546 112.104 1.00 48.19 242 ILE E C 1
ATOM 10411 O O . ILE E 1 242 ? 102.990 157.181 111.112 1.00 48.19 242 ILE E O 1
ATOM 10416 N N . SER E 1 243 ? 104.296 158.703 112.126 1.00 48.52 243 SER E N 1
ATOM 10417 C CA . SER E 1 243 ? 104.213 159.626 110.998 1.00 48.52 243 SER E CA 1
ATOM 10418 C C . SER E 1 243 ? 104.828 159.030 109.738 1.00 48.52 243 SER E C 1
ATOM 10419 O O . SER E 1 243 ? 104.282 159.186 108.639 1.00 48.52 243 SER E O 1
ATOM 10422 N N . TYR E 1 244 ? 105.966 158.347 109.872 1.00 48.75 244 TYR E N 1
ATOM 10423 C CA . TYR E 1 244 ? 106.648 157.825 108.691 1.00 48.75 244 TYR E CA 1
ATOM 10424 C C . TYR E 1 244 ? 105.912 156.627 108.103 1.00 48.75 244 TYR E C 1
ATOM 10425 O O . TYR E 1 244 ? 105.840 156.478 106.878 1.00 48.75 244 TYR E O 1
ATOM 10434 N N . LEU E 1 245 ? 105.369 155.756 108.956 1.00 44.32 245 LEU E N 1
ATOM 10435 C CA . LEU E 1 245 ? 104.641 154.597 108.452 1.00 44.32 245 LEU E CA 1
ATOM 10436 C C . LEU E 1 245 ? 103.311 155.005 107.829 1.00 44.32 245 LEU E C 1
ATOM 10437 O O . LEU E 1 245 ? 102.866 154.394 106.851 1.00 44.32 245 LEU E O 1
ATOM 10442 N N . CYS E 1 246 ? 102.661 156.030 108.385 1.00 52.01 246 CYS E N 1
ATOM 10443 C CA . CYS E 1 246 ? 101.382 156.477 107.841 1.00 52.01 246 CYS E CA 1
ATOM 10444 C C . CYS E 1 246 ? 101.544 157.059 106.443 1.00 52.01 246 CYS E C 1
ATOM 10445 O O . CYS E 1 246 ? 100.672 156.877 105.585 1.00 52.01 246 CYS E O 1
ATOM 10448 N N . THR E 1 247 ? 102.646 157.761 106.193 1.00 47.95 247 THR E N 1
ATOM 10449 C CA . THR E 1 247 ? 102.882 158.361 104.886 1.00 47.95 247 THR E CA 1
ATOM 10450 C C . THR E 1 247 ? 103.524 157.395 103.899 1.00 47.95 247 THR E C 1
ATOM 10451 O O . THR E 1 247 ? 103.820 157.797 102.770 1.00 47.95 247 THR E O 1
ATOM 10455 N N . TYR E 1 248 ? 103.759 156.147 104.298 1.00 41.82 248 TYR E N 1
ATOM 10456 C CA . TYR E 1 248 ? 104.271 155.121 103.398 1.00 41.82 248 TYR E CA 1
ATOM 10457 C C . TYR E 1 248 ? 103.209 154.115 102.983 1.00 41.82 248 TYR E C 1
ATOM 10458 O O . TYR E 1 248 ? 103.285 153.568 101.879 1.00 41.82 248 TYR E O 1
ATOM 10467 N N . TYR E 1 249 ? 102.214 153.873 103.839 1.00 42.63 249 TYR E N 1
ATOM 10468 C CA . TYR E 1 249 ? 101.194 152.875 103.539 1.00 42.63 249 TYR E CA 1
ATOM 10469 C C . TYR E 1 249 ? 100.280 153.312 102.401 1.00 42.63 249 TYR E C 1
ATOM 10470 O O . TYR E 1 249 ? 99.824 152.469 101.620 1.00 42.63 249 TYR E O 1
ATOM 10479 N N . ALA E 1 250 ? 99.995 154.609 102.290 1.00 47.90 250 ALA E N 1
ATOM 10480 C CA . ALA E 1 250 ? 99.018 155.107 101.329 1.00 47.90 250 ALA E CA 1
ATOM 10481 C C . ALA E 1 250 ? 99.620 156.139 100.379 1.00 47.90 250 ALA E C 1
ATOM 10482 O O . ALA E 1 250 ? 98.925 157.047 99.921 1.00 47.90 250 ALA E O 1
ATOM 10484 N N . THR E 1 251 ? 100.909 156.015 100.074 1.00 55.09 251 THR E N 1
ATOM 10485 C CA . THR E 1 251 ? 101.563 156.914 99.131 1.00 55.09 251 THR E CA 1
ATOM 10486 C C . THR E 1 251 ? 102.136 156.186 97.927 1.00 55.09 251 THR E C 1
ATOM 10487 O O . THR E 1 251 ? 101.894 156.600 96.786 1.00 55.09 251 THR E O 1
ATOM 10491 N N . GLN E 1 252 ? 102.882 155.106 98.141 1.00 50.99 252 GLN E N 1
ATOM 10492 C CA . GLN E 1 252 ? 103.544 154.379 97.066 1.00 50.99 252 GLN E CA 1
ATOM 10493 C C . GLN E 1 252 ? 102.921 152.997 96.926 1.00 50.99 252 GLN E C 1
ATOM 10494 O O . GLN E 1 252 ? 102.951 152.199 97.869 1.00 50.99 252 GLN E O 1
ATOM 10500 N N . LYS E 1 253 ? 102.361 152.720 95.747 1.00 49.94 253 LYS E N 1
ATOM 10501 C CA . LYS E 1 253 ? 101.800 151.412 95.435 1.00 49.94 253 LYS E CA 1
ATOM 10502 C C . LYS E 1 253 ? 102.365 150.839 94.141 1.00 49.94 253 LYS E C 1
ATOM 10503 O O . LYS E 1 253 ? 101.902 149.784 93.692 1.00 49.94 253 LYS E O 1
ATOM 10509 N N . GLN E 1 254 ? 103.345 151.502 93.534 1.00 51.17 254 GLN E N 1
ATOM 10510 C CA . GLN E 1 254 ? 103.908 151.033 92.278 1.00 51.17 254 GLN E CA 1
ATOM 10511 C C . GLN E 1 254 ? 104.649 149.716 92.474 1.00 51.17 254 GLN E C 1
ATOM 10512 O O . GLN E 1 254 ? 105.256 149.464 93.518 1.00 51.17 254 GLN E O 1
ATOM 10518 N N . ASN E 1 255 ? 104.590 148.870 91.448 1.00 44.43 255 ASN E N 1
ATOM 10519 C CA . ASN E 1 255 ? 105.265 147.580 91.471 1.00 44.43 255 ASN E CA 1
ATOM 10520 C C . ASN E 1 255 ? 106.072 147.286 90.214 1.00 44.43 255 ASN E C 1
ATOM 10521 O O . ASN E 1 255 ? 106.961 146.429 90.267 1.00 44.43 255 ASN E O 1
ATOM 10526 N N . GLU E 1 256 ? 105.803 147.960 89.098 1.00 47.54 256 GLU E N 1
ATOM 10527 C CA . GLU E 1 256 ? 106.541 147.772 87.860 1.00 47.54 256 GLU E CA 1
ATOM 10528 C C . GLU E 1 256 ? 107.055 149.114 87.358 1.00 47.54 256 GLU E C 1
ATOM 10529 O O . GLU E 1 256 ? 106.431 150.156 87.576 1.00 47.54 256 GLU E O 1
ATOM 10535 N N . PHE E 1 257 ? 108.199 149.079 86.679 1.00 43.88 257 PHE E N 1
ATOM 10536 C CA . PHE E 1 257 ? 108.780 150.280 86.100 1.00 43.88 257 PHE E CA 1
ATOM 10537 C C . PHE E 1 257 ? 109.616 149.887 84.892 1.00 43.88 257 PHE E C 1
ATOM 10538 O O . PHE E 1 257 ? 109.978 148.721 84.716 1.00 43.88 257 PHE E O 1
ATOM 10546 N N . THR E 1 258 ? 109.921 150.878 84.058 1.00 45.46 258 THR E N 1
ATOM 10547 C CA . THR E 1 258 ? 110.663 150.660 82.817 1.00 45.46 258 THR E CA 1
ATOM 10548 C C . THR E 1 258 ? 112.084 151.181 83.006 1.00 45.46 258 THR E C 1
ATOM 10549 O O . THR E 1 258 ? 112.391 152.333 82.699 1.00 45.46 258 THR E O 1
ATOM 10553 N N . CYS E 1 259 ? 112.957 150.315 83.513 1.00 47.56 259 CYS E N 1
ATOM 10554 C CA . CYS E 1 259 ? 114.364 150.661 83.658 1.00 47.56 259 CYS E CA 1
ATOM 10555 C C . CYS E 1 259 ? 114.999 150.874 82.291 1.00 47.56 259 CYS E C 1
ATOM 10556 O O . CYS E 1 259 ? 114.769 150.105 81.354 1.00 47.56 259 CYS E O 1
ATOM 10559 N N . ALA E 1 260 ? 115.805 151.930 82.177 1.00 52.98 260 ALA E N 1
ATOM 10560 C CA . ALA E 1 260 ? 116.433 152.314 80.912 1.00 52.98 260 ALA E CA 1
ATOM 10561 C C . ALA E 1 260 ? 117.933 152.477 81.141 1.00 52.98 260 ALA E C 1
ATOM 10562 O O . ALA E 1 260 ? 118.399 153.554 81.519 1.00 52.98 260 ALA E O 1
ATOM 10564 N N . LEU E 1 261 ? 118.686 151.405 80.909 1.00 57.35 261 LEU E N 1
ATOM 10565 C CA . LEU E 1 261 ? 120.137 151.461 81.011 1.00 57.35 261 LEU E CA 1
ATOM 10566 C C . LEU E 1 261 ? 120.719 152.074 79.744 1.00 57.35 261 LEU E C 1
ATOM 10567 O O . LEU E 1 261 ? 120.354 151.684 78.631 1.00 57.35 261 LEU E O 1
ATOM 10572 N N . GLY E 1 262 ? 121.606 153.052 79.912 1.00 75.15 262 GLY E N 1
ATOM 10573 C CA . GLY E 1 262 ? 122.186 153.724 78.766 1.00 75.15 262 GLY E CA 1
ATOM 10574 C C . GLY E 1 262 ? 123.636 153.381 78.497 1.00 75.15 262 GLY E C 1
ATOM 10575 O O . GLY E 1 262 ? 124.536 153.892 79.170 1.00 75.15 262 GLY E O 1
ATOM 10576 N N . ALA E 1 263 ? 123.868 152.521 77.503 1.00 89.83 263 ALA E N 1
ATOM 10577 C CA . ALA E 1 263 ? 125.206 152.201 77.019 1.00 89.83 263 ALA E CA 1
ATOM 10578 C C . ALA E 1 263 ? 125.115 151.373 75.744 1.00 89.83 263 ALA E C 1
ATOM 10579 O O . ALA E 1 263 ? 124.333 150.420 75.678 1.00 89.83 263 ALA E O 1
ATOM 10581 N N . SER E 1 264 ? 125.902 151.717 74.726 1.00 92.61 264 SER E N 1
ATOM 10582 C CA . SER E 1 264 ? 125.998 150.914 73.505 1.00 92.61 264 SER E CA 1
ATOM 10583 C C . SER E 1 264 ? 127.448 150.831 73.040 1.00 92.61 264 SER E C 1
ATOM 10584 O O . SER E 1 264 ? 127.804 151.337 71.970 1.00 92.61 264 SER E O 1
ATOM 10587 N N . PRO E 1 265 ? 128.327 150.193 73.834 1.00 89.55 265 PRO E N 1
ATOM 10588 C CA . PRO E 1 265 ? 129.694 149.924 73.339 1.00 89.55 265 PRO E CA 1
ATOM 10589 C C . PRO E 1 265 ? 129.786 148.582 72.617 1.00 89.55 265 PRO E C 1
ATOM 10590 O O . PRO E 1 265 ? 130.274 147.574 73.149 1.00 89.55 265 PRO E O 1
ATOM 10594 N N . ASP E 1 266 ? 129.303 148.553 71.378 1.00 107.98 266 ASP E N 1
ATOM 10595 C CA . ASP E 1 266 ? 129.289 147.327 70.583 1.00 107.98 266 ASP E CA 1
ATOM 10596 C C . ASP E 1 266 ? 130.696 146.796 70.319 1.00 107.98 266 ASP E C 1
ATOM 10597 O O . ASP E 1 266 ? 130.872 145.633 69.953 1.00 107.98 266 ASP E O 1
ATOM 10602 N N . PRO E 1 273 ? 120.121 155.462 71.581 1.00 89.13 273 PRO E N 1
ATOM 10603 C CA . PRO E 1 273 ? 119.678 154.153 71.090 1.00 89.13 273 PRO E CA 1
ATOM 10604 C C . PRO E 1 273 ? 119.780 153.067 72.156 1.00 89.13 273 PRO E C 1
ATOM 10605 O O . PRO E 1 273 ? 119.914 151.889 71.826 1.00 89.13 273 PRO E O 1
ATOM 10609 N N . ALA E 1 274 ? 119.721 153.470 73.422 1.00 77.35 274 ALA E N 1
ATOM 10610 C CA . ALA E 1 274 ? 119.822 152.521 74.519 1.00 77.35 274 ALA E CA 1
ATOM 10611 C C . ALA E 1 274 ? 118.583 151.634 74.588 1.00 77.35 274 ALA E C 1
ATOM 10612 O O . ALA E 1 274 ? 117.469 152.055 74.266 1.00 77.35 274 ALA E O 1
ATOM 10614 N N . VAL E 1 275 ? 118.791 150.389 75.015 1.00 66.05 275 VAL E N 1
ATOM 10615 C CA . VAL E 1 275 ? 117.689 149.445 75.142 1.00 66.05 275 VAL E CA 1
ATOM 10616 C C . VAL E 1 275 ? 116.869 149.768 76.388 1.00 66.05 275 VAL E C 1
ATOM 10617 O O . VAL E 1 275 ? 117.296 150.511 77.275 1.00 66.05 275 VAL E O 1
ATOM 10621 N N . ARG E 1 276 ? 115.669 149.195 76.451 1.00 62.30 276 ARG E N 1
ATOM 10622 C CA . ARG E 1 276 ? 114.753 149.410 77.562 1.00 62.30 276 ARG E CA 1
ATOM 10623 C C . ARG E 1 276 ? 114.181 148.080 78.028 1.00 62.30 276 ARG E C 1
ATOM 10624 O O . ARG E 1 276 ? 113.824 147.227 77.211 1.00 62.30 276 ARG E O 1
ATOM 10632 N N . VAL E 1 277 ? 114.095 147.911 79.348 1.00 50.24 277 VAL E N 1
ATOM 10633 C CA . VAL E 1 277 ? 113.522 146.720 79.958 1.00 50.24 277 VAL E CA 1
ATOM 10634 C C . VAL E 1 277 ? 112.533 147.150 81.034 1.00 50.24 277 VAL E C 1
ATOM 10635 O O . VAL E 1 277 ? 112.600 148.258 81.569 1.00 50.24 277 VAL E O 1
ATOM 10639 N N . SER E 1 278 ? 111.602 146.252 81.346 1.00 46.69 278 SER E N 1
ATOM 10640 C CA . SER E 1 278 ? 110.599 146.474 82.379 1.00 46.69 278 SER E CA 1
ATOM 10641 C C . SER E 1 278 ? 110.779 145.430 83.470 1.00 46.69 278 SER E C 1
ATOM 10642 O O . SER E 1 278 ? 110.786 144.229 83.182 1.00 46.69 278 SER E O 1
ATOM 10645 N N . CYS E 1 279 ? 110.911 145.881 84.716 1.00 47.53 279 CYS E N 1
ATOM 10646 C CA . CYS E 1 279 ? 111.270 144.986 85.805 1.00 47.53 279 CYS E CA 1
ATOM 10647 C C . CYS E 1 279 ? 110.223 144.989 86.913 1.00 47.53 279 CYS E C 1
ATOM 10648 O O . CYS E 1 279 ? 109.449 145.936 87.074 1.00 47.53 279 CYS E O 1
ATOM 10651 N N . LYS E 1 280 ? 110.217 143.894 87.674 1.00 38.18 280 LYS E N 1
ATOM 10652 C CA . LYS E 1 280 ? 109.219 143.609 88.695 1.00 38.18 280 LYS E CA 1
ATOM 10653 C C . LYS E 1 280 ? 109.904 143.386 90.036 1.00 38.18 280 LYS E C 1
ATOM 10654 O O . LYS E 1 280 ? 110.967 142.763 90.103 1.00 38.18 280 LYS E O 1
ATOM 10660 N N . LEU E 1 281 ? 109.289 143.891 91.107 1.00 34.01 281 LEU E N 1
ATOM 10661 C CA . LEU E 1 281 ? 109.851 143.781 92.450 1.00 34.01 281 LEU E CA 1
ATOM 10662 C C . LEU E 1 281 ? 109.020 142.816 93.286 1.00 34.01 281 LEU E C 1
ATOM 10663 O O . LEU E 1 281 ? 107.929 143.180 93.751 1.00 34.01 281 LEU E O 1
ATOM 10668 N N . PRO E 1 282 ? 109.477 141.583 93.506 1.00 34.01 282 PRO E N 1
ATOM 10669 C CA . PRO E 1 282 ? 108.708 140.653 94.340 1.00 34.01 282 PRO E CA 1
ATOM 10670 C C . PRO E 1 282 ? 109.042 140.766 95.819 1.00 34.01 282 PRO E C 1
ATOM 10671 O O . PRO E 1 282 ? 109.266 139.750 96.483 1.00 34.01 282 PRO E O 1
ATOM 10675 N N . SER E 1 283 ? 109.079 141.987 96.347 1.00 36.50 283 SER E N 1
ATOM 10676 C CA . SER E 1 283 ? 109.344 142.212 97.765 1.00 36.50 283 SER E CA 1
ATOM 10677 C C . SER E 1 283 ? 108.469 143.337 98.297 1.00 36.50 283 SER E C 1
ATOM 10678 O O . SER E 1 283 ? 108.855 144.067 99.217 1.00 36.50 283 SER E O 1
ATOM 10681 N N . VAL E 1 284 ? 107.276 143.494 97.727 1.00 33.76 284 VAL E N 1
ATOM 10682 C CA . VAL E 1 284 ? 106.393 144.593 98.106 1.00 33.76 284 VAL E CA 1
ATOM 10683 C C . VAL E 1 284 ? 105.043 144.131 98.631 1.00 33.76 284 VAL E C 1
ATOM 10684 O O . VAL E 1 284 ? 104.385 144.881 99.376 1.00 33.76 284 VAL E O 1
ATOM 10688 N N . GLN E 1 285 ? 104.581 142.920 98.317 1.00 37.66 285 GLN E N 1
ATOM 10689 C CA . GLN E 1 285 ? 103.257 142.494 98.753 1.00 37.66 285 GLN E CA 1
ATOM 10690 C C . GLN E 1 285 ? 103.218 142.083 100.218 1.00 37.66 285 GLN E C 1
ATOM 10691 O O . GLN E 1 285 ? 102.127 141.994 100.791 1.00 37.66 285 GLN E O 1
ATOM 10697 N N . LEU E 1 286 ? 104.370 141.827 100.833 1.00 35.79 286 LEU E N 1
ATOM 10698 C CA . LEU E 1 286 ? 104.429 141.439 102.236 1.00 35.79 286 LEU E CA 1
ATOM 10699 C C . LEU E 1 286 ? 104.784 142.597 103.156 1.00 35.79 286 LEU E C 1
ATOM 10700 O O . LEU E 1 286 ? 104.233 142.697 104.256 1.00 35.79 286 LEU E O 1
ATOM 10705 N N . GLN E 1 287 ? 105.694 143.477 102.734 1.00 36.94 287 GLN E N 1
ATOM 10706 C CA . GLN E 1 287 ? 106.035 144.639 103.544 1.00 36.94 287 GLN E CA 1
ATOM 10707 C C . GLN E 1 287 ? 104.861 145.596 103.698 1.00 36.94 287 GLN E C 1
ATOM 10708 O O . GLN E 1 287 ? 104.837 146.381 104.651 1.00 36.94 287 GLN E O 1
ATOM 10714 N N . ARG E 1 288 ? 103.894 145.552 102.780 1.00 34.99 288 ARG E N 1
ATOM 10715 C CA . ARG E 1 288 ? 102.701 146.380 102.921 1.00 34.99 288 ARG E CA 1
ATOM 10716 C C . ARG E 1 288 ? 101.865 145.947 104.119 1.00 34.99 288 ARG E C 1
ATOM 10717 O O . ARG E 1 288 ? 101.340 146.790 104.855 1.00 34.99 288 ARG E O 1
ATOM 10725 N N . ILE E 1 289 ? 101.726 144.636 104.326 1.00 34.50 289 ILE E N 1
ATOM 10726 C CA . ILE E 1 289 ? 100.899 144.134 105.419 1.00 34.50 289 ILE E CA 1
ATOM 10727 C C . ILE E 1 289 ? 101.560 144.400 106.766 1.00 34.50 289 ILE E C 1
ATOM 10728 O O . ILE E 1 289 ? 100.891 144.776 107.736 1.00 34.50 289 ILE E O 1
ATOM 10733 N N . ILE E 1 290 ? 102.878 144.205 106.852 1.00 33.49 290 ILE E N 1
ATOM 10734 C CA . ILE E 1 290 ? 103.582 144.415 108.115 1.00 33.49 290 ILE E CA 1
ATOM 10735 C C . ILE E 1 290 ? 103.493 145.875 108.543 1.00 33.49 290 ILE E C 1
ATOM 10736 O O . ILE E 1 290 ? 103.343 146.181 109.732 1.00 33.49 290 ILE E O 1
ATOM 10741 N N . ALA E 1 291 ? 103.577 146.798 107.585 1.00 36.09 291 ALA E N 1
ATOM 10742 C CA . ALA E 1 291 ? 103.461 148.215 107.904 1.00 36.09 291 ALA E CA 1
ATOM 10743 C C . ALA E 1 291 ? 102.056 148.609 108.340 1.00 36.09 291 ALA E C 1
ATOM 10744 O O . ALA E 1 291 ? 101.876 149.720 108.850 1.00 36.09 291 ALA E O 1
ATOM 10746 N N . GLY E 1 292 ? 101.066 147.741 108.153 1.00 38.97 292 GLY E N 1
ATOM 10747 C CA . GLY E 1 292 ? 99.712 148.031 108.578 1.00 38.97 292 GLY E CA 1
ATOM 10748 C C . GLY E 1 292 ? 99.418 147.543 109.982 1.00 38.97 292 GLY E C 1
ATOM 10749 O O . GLY E 1 292 ? 98.776 148.244 110.769 1.00 38.97 292 GLY E O 1
ATOM 10750 N N . VAL E 1 293 ? 99.879 146.332 110.302 1.00 36.90 293 VAL E N 1
ATOM 10751 C CA . VAL E 1 293 ? 99.688 145.791 111.644 1.00 36.90 293 VAL E CA 1
ATOM 10752 C C . VAL E 1 293 ? 100.450 146.621 112.669 1.00 36.90 293 VAL E C 1
ATOM 10753 O O . VAL E 1 293 ? 99.955 146.878 113.773 1.00 36.90 293 VAL E O 1
ATOM 10757 N N . ASP E 1 294 ? 101.665 147.052 112.321 1.00 43.35 294 ASP E N 1
ATOM 10758 C CA . ASP E 1 294 ? 102.483 147.815 113.259 1.00 43.35 294 ASP E CA 1
ATOM 10759 C C . ASP E 1 294 ? 101.831 149.139 113.635 1.00 43.35 294 ASP E C 1
ATOM 10760 O O . ASP E 1 294 ? 102.037 149.636 114.747 1.00 43.35 294 ASP E O 1
ATOM 10765 N N . ILE E 1 295 ? 101.049 149.727 112.728 1.00 44.32 295 ILE E N 1
ATOM 10766 C CA . ILE E 1 295 ? 100.380 150.989 113.031 1.00 44.32 295 ILE E CA 1
ATOM 10767 C C . ILE E 1 295 ? 99.331 150.789 114.119 1.00 44.32 295 ILE E C 1
ATOM 10768 O O . ILE E 1 295 ? 99.270 151.548 115.093 1.00 44.32 295 ILE E O 1
ATOM 10773 N N . VAL E 1 296 ? 98.492 149.761 113.971 1.00 41.49 296 VAL E N 1
ATOM 10774 C CA . VAL E 1 296 ? 97.421 149.527 114.935 1.00 41.49 296 VAL E CA 1
ATOM 10775 C C . VAL E 1 296 ? 97.992 149.141 116.294 1.00 41.49 296 VAL E C 1
ATOM 10776 O O . VAL E 1 296 ? 97.555 149.653 117.332 1.00 41.49 296 VAL E O 1
ATOM 10780 N N . LEU E 1 297 ? 98.976 148.239 116.313 1.00 42.78 297 LEU E N 1
ATOM 10781 C CA . LEU E 1 297 ? 99.527 147.767 117.580 1.00 42.78 297 LEU E CA 1
ATOM 10782 C C . LEU E 1 297 ? 100.195 148.897 118.353 1.00 42.78 297 LEU E C 1
ATOM 10783 O O . LEU E 1 297 ? 100.059 148.985 119.579 1.00 42.78 297 LEU E O 1
ATOM 10788 N N . LEU E 1 298 ? 100.924 149.769 117.656 1.00 48.54 298 LEU E N 1
ATOM 10789 C CA . LEU E 1 298 ? 101.617 150.857 118.337 1.00 48.54 298 LEU E CA 1
ATOM 10790 C C . LEU E 1 298 ? 100.653 151.949 118.785 1.00 48.54 298 LEU E C 1
ATOM 10791 O O . LEU E 1 298 ? 100.930 152.653 119.762 1.00 48.54 298 LEU E O 1
ATOM 10796 N N . CYS E 1 299 ? 99.526 152.109 118.087 1.00 53.18 299 CYS E N 1
ATOM 10797 C CA . CYS E 1 299 ? 98.575 153.152 118.455 1.00 53.18 299 CYS E CA 1
ATOM 10798 C C . CYS E 1 299 ? 97.760 152.770 119.684 1.00 53.18 299 CYS E C 1
ATOM 10799 O O . CYS E 1 299 ? 97.398 153.644 120.480 1.00 53.18 299 CYS E O 1
ATOM 10802 N N . VAL E 1 300 ? 97.452 151.481 119.851 1.00 55.55 300 VAL E N 1
ATOM 10803 C CA . VAL E 1 300 ? 96.671 151.046 121.006 1.00 55.55 300 VAL E CA 1
ATOM 10804 C C . VAL E 1 300 ? 97.443 151.287 122.297 1.00 55.55 300 VAL E C 1
ATOM 10805 O O . VAL E 1 300 ? 96.890 151.785 123.285 1.00 55.55 300 VAL E O 1
ATOM 10809 N N . MET E 1 301 ? 98.734 150.943 122.309 1.00 60.48 301 MET E N 1
ATOM 10810 C CA . MET E 1 301 ? 99.543 151.152 123.506 1.00 60.48 301 MET E CA 1
ATOM 10811 C C . MET E 1 301 ? 99.665 152.629 123.852 1.00 60.48 301 MET E C 1
ATOM 10812 O O . MET E 1 301 ? 99.863 152.978 125.021 1.00 60.48 301 MET E O 1
ATOM 10817 N N . ASN E 1 302 ? 99.560 153.510 122.855 1.00 62.06 302 ASN E N 1
ATOM 10818 C CA . ASN E 1 302 ? 99.582 154.941 123.132 1.00 62.06 302 ASN E CA 1
ATOM 10819 C C . ASN E 1 302 ? 98.333 155.375 123.891 1.00 62.06 302 ASN E C 1
ATOM 10820 O O . ASN E 1 302 ? 98.406 156.233 124.778 1.00 62.06 302 ASN E O 1
ATOM 10825 N N . LEU E 1 303 ? 97.179 154.797 123.553 1.00 65.02 303 LEU E N 1
ATOM 10826 C CA . LEU E 1 303 ? 95.934 155.184 124.208 1.00 65.02 303 LEU E CA 1
ATOM 10827 C C . LEU E 1 303 ? 95.844 154.620 125.621 1.00 65.02 303 LEU E C 1
ATOM 10828 O O . LEU E 1 303 ? 95.378 155.305 126.539 1.00 65.02 303 LEU E O 1
ATOM 10833 N N . ILE E 1 304 ? 96.280 153.372 125.815 1.00 65.55 304 ILE E N 1
ATOM 10834 C CA . ILE E 1 304 ? 96.135 152.728 127.118 1.00 65.55 304 ILE E CA 1
ATOM 10835 C C . ILE E 1 304 ? 96.978 153.431 128.176 1.00 65.55 304 ILE E C 1
ATOM 10836 O O . ILE E 1 304 ? 96.651 153.389 129.368 1.00 65.55 304 ILE E O 1
ATOM 10841 N N . ILE E 1 305 ? 98.070 154.083 127.772 1.00 66.50 305 ILE E N 1
ATOM 10842 C CA . ILE E 1 305 ? 98.893 154.812 128.731 1.00 66.50 305 ILE E CA 1
ATOM 10843 C C . ILE E 1 305 ? 98.154 156.044 129.240 1.00 66.50 305 ILE E C 1
ATOM 10844 O O . ILE E 1 305 ? 98.201 156.364 130.434 1.00 66.50 305 ILE E O 1
ATOM 10849 N N . LEU E 1 306 ? 97.452 156.746 128.348 1.00 73.48 306 LEU E N 1
ATOM 10850 C CA . LEU E 1 306 ? 96.794 157.993 128.726 1.00 73.48 306 LEU E CA 1
ATOM 10851 C C . LEU E 1 306 ? 95.697 157.763 129.760 1.00 73.48 306 LEU E C 1
ATOM 10852 O O . LEU E 1 306 ? 95.557 158.548 130.705 1.00 73.48 306 LEU E O 1
ATOM 10857 N N . VAL E 1 307 ? 94.905 156.701 129.597 1.00 77.61 307 VAL E N 1
ATOM 10858 C CA . VAL E 1 307 ? 93.784 156.471 130.504 1.00 77.61 307 VAL E CA 1
ATOM 10859 C C . VAL E 1 307 ? 94.279 156.094 131.897 1.00 77.61 307 VAL E C 1
ATOM 10860 O O . VAL E 1 307 ? 93.686 156.490 132.908 1.00 77.61 307 VAL E O 1
ATOM 10864 N N . ASN E 1 308 ? 95.370 155.328 131.979 1.00 79.00 308 ASN E N 1
ATOM 10865 C CA . ASN E 1 308 ? 95.876 154.906 133.281 1.00 79.00 308 ASN E CA 1
ATOM 10866 C C . ASN E 1 308 ? 96.495 156.072 134.042 1.00 79.00 308 ASN E C 1
ATOM 10867 O O . ASN E 1 308 ? 96.376 156.150 135.270 1.00 79.00 308 ASN E O 1
ATOM 10872 N N . LEU E 1 309 ? 97.165 156.983 133.332 1.00 81.59 309 LEU E N 1
ATOM 10873 C CA . LEU E 1 309 ? 97.829 158.099 133.998 1.00 81.59 309 LEU E CA 1
ATOM 10874 C C . LEU E 1 309 ? 96.826 159.012 134.692 1.00 81.59 309 LEU E C 1
ATOM 10875 O O . LEU E 1 309 ? 97.055 159.448 135.826 1.00 81.59 309 LEU E O 1
ATOM 10880 N N . ILE E 1 310 ? 95.711 159.317 134.027 1.00 89.82 310 ILE E N 1
ATOM 10881 C CA . ILE E 1 310 ? 94.711 160.200 134.620 1.00 89.82 310 ILE E CA 1
ATOM 10882 C C . ILE E 1 310 ? 94.089 159.552 135.852 1.00 89.82 310 ILE E C 1
ATOM 10883 O O . ILE E 1 310 ? 93.911 160.198 136.891 1.00 89.82 310 ILE E O 1
ATOM 10888 N N . HIS E 1 311 ? 93.755 158.263 135.756 1.00 96.97 311 HIS E N 1
ATOM 10889 C CA . HIS E 1 311 ? 93.096 157.577 136.863 1.00 96.97 311 HIS E CA 1
ATOM 10890 C C . HIS E 1 311 ? 93.990 157.464 138.091 1.00 96.97 311 HIS E C 1
ATOM 10891 O O . HIS E 1 311 ? 93.512 157.634 139.218 1.00 96.97 311 HIS E O 1
ATOM 10898 N N . LEU E 1 312 ? 95.277 157.168 137.900 1.00 95.71 312 LEU E N 1
ATOM 10899 C CA . LEU E 1 312 ? 96.145 156.895 139.042 1.00 95.71 312 LEU E CA 1
ATOM 10900 C C . LEU E 1 312 ? 96.361 158.136 139.900 1.00 95.71 312 LEU E C 1
ATOM 10901 O O . LEU E 1 312 ? 96.374 158.048 141.133 1.00 95.71 312 LEU E O 1
ATOM 10906 N N . PHE E 1 313 ? 96.533 159.299 139.274 1.00 99.96 313 PHE E N 1
ATOM 10907 C CA . PHE E 1 313 ? 96.914 160.508 139.991 1.00 99.96 313 PHE E CA 1
ATOM 10908 C C . PHE E 1 313 ? 95.739 161.417 140.329 1.00 99.96 313 PHE E C 1
ATOM 10909 O O . PHE E 1 313 ? 95.944 162.442 140.985 1.00 99.96 313 PHE E O 1
ATOM 10917 N N . ILE E 1 314 ? 94.522 161.086 139.899 1.00 104.90 314 ILE E N 1
ATOM 10918 C CA . ILE E 1 314 ? 93.390 161.975 140.144 1.00 104.90 314 ILE E CA 1
ATOM 10919 C C . ILE E 1 314 ? 92.262 161.250 140.869 1.00 104.90 314 ILE E C 1
ATOM 10920 O O . ILE E 1 314 ? 91.882 161.628 141.983 1.00 104.90 314 ILE E O 1
ATOM 10925 N N . PHE E 1 315 ? 91.717 160.205 140.244 1.00 111.15 315 PHE E N 1
ATOM 10926 C CA . PHE E 1 315 ? 90.511 159.569 140.769 1.00 111.15 315 PHE E CA 1
ATOM 10927 C C . PHE E 1 315 ? 90.785 158.672 141.970 1.00 111.15 315 PHE E C 1
ATOM 10928 O O . PHE E 1 315 ? 89.947 158.594 142.876 1.00 111.15 315 PHE E O 1
ATOM 10936 N N . ARG E 1 316 ? 91.927 157.990 142.003 1.00 109.43 316 ARG E N 1
ATOM 10937 C CA . ARG E 1 316 ? 92.204 157.026 143.062 1.00 109.43 316 ARG E CA 1
ATOM 10938 C C . ARG E 1 316 ? 92.556 157.757 144.352 1.00 109.43 316 ARG E C 1
ATOM 10939 O O . ARG E 1 316 ? 93.544 158.497 144.406 1.00 109.43 316 ARG E O 1
ATOM 10947 N N . LYS E 1 317 ? 91.745 157.548 145.389 1.00 112.04 317 LYS E N 1
ATOM 10948 C CA . LYS E 1 317 ? 91.951 158.191 146.682 1.00 112.04 317 LYS E CA 1
ATOM 10949 C C . LYS E 1 317 ? 92.190 157.156 147.775 1.00 112.04 317 LYS E C 1
ATOM 10950 O O . LYS E 1 317 ? 91.615 157.255 148.863 1.00 112.04 317 LYS E O 1
ATOM 10956 N N . SER E 1 318 ? 93.029 156.160 147.499 1.00 113.42 318 SER E N 1
ATOM 10957 C CA . SER E 1 318 ? 93.324 155.105 148.458 1.00 113.42 318 SER E CA 1
ATOM 10958 C C . SER E 1 318 ? 94.822 154.849 148.506 1.00 113.42 318 SER E C 1
ATOM 10959 O O . SER E 1 318 ? 95.501 154.881 147.475 1.00 113.42 318 SER E O 1
ATOM 10962 N N . ASN E 1 319 ? 95.330 154.593 149.709 1.00 117.95 319 ASN E N 1
ATOM 10963 C CA . ASN E 1 319 ? 96.733 154.271 149.933 1.00 117.95 319 ASN E CA 1
ATOM 10964 C C . ASN E 1 319 ? 96.823 152.943 150.670 1.00 117.95 319 ASN E C 1
ATOM 10965 O O . ASN E 1 319 ? 96.107 152.724 151.652 1.00 117.95 319 ASN E O 1
ATOM 10967 N N . PHE E 1 320 ? 97.703 152.060 150.191 1.00 117.05 320 PHE E N 1
ATOM 10968 C CA . PHE E 1 320 ? 97.821 150.733 150.786 1.00 117.05 320 PHE E CA 1
ATOM 10969 C C . PHE E 1 320 ? 98.333 150.802 152.220 1.00 117.05 320 PHE E C 1
ATOM 10970 O O . PHE E 1 320 ? 97.828 150.092 153.098 1.00 117.05 320 PHE E O 1
ATOM 10978 N N . ILE E 1 321 ? 99.338 151.641 152.477 1.00 122.58 321 ILE E N 1
ATOM 10979 C CA . ILE E 1 321 ? 99.925 151.709 153.812 1.00 122.58 321 ILE E CA 1
ATOM 10980 C C . ILE E 1 321 ? 98.925 152.271 154.815 1.00 122.58 321 ILE E C 1
ATOM 10981 O O . ILE E 1 321 ? 98.804 151.769 155.939 1.00 122.58 321 ILE E O 1
ATOM 10986 N N . PHE E 1 322 ? 98.189 153.317 154.428 1.00 127.21 322 PHE E N 1
ATOM 10987 C CA . PHE E 1 322 ? 97.237 153.932 155.348 1.00 127.21 322 PHE E CA 1
ATOM 10988 C C . PHE E 1 322 ? 96.114 152.975 155.727 1.00 127.21 322 PHE E C 1
ATOM 10989 O O . PHE E 1 322 ? 95.534 153.098 156.811 1.00 127.21 322 PHE E O 1
ATOM 10997 N N . ASP E 1 323 ? 95.792 152.020 154.851 1.00 128.60 323 ASP E N 1
ATOM 10998 C CA . ASP E 1 323 ? 94.709 151.087 155.142 1.00 128.60 323 ASP E CA 1
ATOM 10999 C C . ASP E 1 323 ? 95.135 150.031 156.155 1.00 128.60 323 ASP E C 1
ATOM 11000 O O . ASP E 1 323 ? 94.336 149.624 157.007 1.00 128.60 323 ASP E O 1
ATOM 11005 N N . LYS E 1 324 ? 96.384 149.575 156.082 1.00 130.20 324 LYS E N 1
ATOM 11006 C CA . LYS E 1 324 ? 96.863 148.475 156.909 1.00 130.20 324 LYS E CA 1
ATOM 11007 C C . LYS E 1 324 ? 97.662 148.941 158.119 1.00 130.20 324 LYS E C 1
ATOM 11008 O O . LYS E 1 324 ? 98.271 148.111 158.801 1.00 130.20 324 LYS E O 1
ATOM 11014 N N . LEU E 1 325 ? 97.673 150.241 158.405 1.00 138.24 325 LEU E N 1
ATOM 11015 C CA . LEU E 1 325 ? 98.386 150.769 159.562 1.00 138.24 325 LEU E CA 1
ATOM 11016 C C . LEU E 1 325 ? 97.469 151.056 160.742 1.00 138.24 325 LEU E C 1
ATOM 11017 O O . LEU E 1 325 ? 97.838 150.775 161.887 1.00 138.24 325 LEU E O 1
ATOM 11022 N N . HIS E 1 326 ? 96.286 151.617 160.487 1.00 146.21 326 HIS E N 1
ATOM 11023 C CA . HIS E 1 326 ? 95.266 151.881 161.502 1.00 146.21 326 HIS E CA 1
ATOM 11024 C C . HIS E 1 326 ? 95.746 152.840 162.588 1.00 146.21 326 HIS E C 1
ATOM 11025 O O . HIS E 1 326 ? 95.136 152.921 163.659 1.00 146.21 326 HIS E O 1
ATOM 11032 N N . LYS E 1 327 ? 96.831 153.575 162.340 1.00 149.29 327 LYS E N 1
ATOM 11033 C CA . LYS E 1 327 ? 97.326 154.554 163.311 1.00 149.29 327 LYS E CA 1
ATOM 11034 C C . LYS E 1 327 ? 97.980 155.692 162.524 1.00 149.29 327 LYS E C 1
ATOM 11035 O O . LYS E 1 327 ? 99.167 155.636 162.198 1.00 149.29 327 LYS E O 1
ATOM 11037 N N . VAL E 1 328 ? 97.191 156.723 162.234 1.00 153.03 328 VAL E N 1
ATOM 11038 C CA . VAL E 1 328 ? 97.665 157.902 161.518 1.00 153.03 328 VAL E CA 1
ATOM 11039 C C . VAL E 1 328 ? 97.088 159.140 162.188 1.00 153.03 328 VAL E C 1
ATOM 11040 O O . VAL E 1 328 ? 95.917 159.160 162.581 1.00 153.03 328 VAL E O 1
ATOM 11044 N N . GLY E 1 329 ? 97.918 160.170 162.328 1.00 151.66 329 GLY E N 1
ATOM 11045 C CA . GLY E 1 329 ? 97.462 161.402 162.933 1.00 151.66 329 GLY E CA 1
ATOM 11046 C C . GLY E 1 329 ? 96.585 162.214 162.001 1.00 151.66 329 GLY E C 1
ATOM 11047 O O . GLY E 1 329 ? 96.547 162.010 160.787 1.00 151.66 329 GLY E O 1
ATOM 11048 N N . ILE E 1 330 ? 95.859 163.164 162.596 1.00 150.87 330 ILE E N 1
ATOM 11049 C CA . ILE E 1 330 ? 95.000 164.044 161.814 1.00 150.87 330 ILE E CA 1
ATOM 11050 C C . ILE E 1 330 ? 95.811 165.025 160.980 1.00 150.87 330 ILE E C 1
ATOM 11051 O O . ILE E 1 330 ? 95.274 165.626 160.042 1.00 150.87 330 ILE E O 1
ATOM 11056 N N . LYS E 1 331 ? 97.095 165.206 161.298 1.00 149.95 331 LYS E N 1
ATOM 11057 C CA . LYS E 1 331 ? 97.925 166.139 160.545 1.00 149.95 331 LYS E CA 1
ATOM 11058 C C . LYS E 1 331 ? 98.153 165.669 159.114 1.00 149.95 331 LYS E C 1
ATOM 11059 O O . LYS E 1 331 ? 98.270 166.496 158.203 1.00 149.95 331 LYS E O 1
ATOM 11065 N N . THR E 1 332 ? 98.216 164.358 158.896 1.00 146.64 332 THR E N 1
ATOM 11066 C CA . THR E 1 332 ? 98.453 163.796 157.574 1.00 146.64 332 THR E CA 1
ATOM 11067 C C . THR E 1 332 ? 97.178 163.642 156.754 1.00 146.64 332 THR E C 1
ATOM 11068 O O . THR E 1 332 ? 97.249 163.182 155.610 1.00 146.64 332 THR E O 1
ATOM 11072 N N . ARG E 1 333 ? 96.021 164.011 157.305 1.00 145.27 333 ARG E N 1
ATOM 11073 C CA . ARG E 1 333 ? 94.766 163.842 156.578 1.00 145.27 333 ARG E CA 1
ATOM 11074 C C . ARG E 1 333 ? 94.621 164.880 155.471 1.00 145.27 333 ARG E C 1
ATOM 11075 O O . ARG E 1 333 ? 94.487 164.533 154.292 1.00 145.27 333 ARG E O 1
ATOM 11083 N N . ARG E 1 334 ? 94.639 166.167 155.832 1.00 145.78 334 ARG E N 1
ATOM 11084 C CA . ARG E 1 334 ? 94.418 167.207 154.831 1.00 145.78 334 ARG E CA 1
ATOM 11085 C C . ARG E 1 334 ? 95.557 167.276 153.822 1.00 145.78 334 ARG E C 1
ATOM 11086 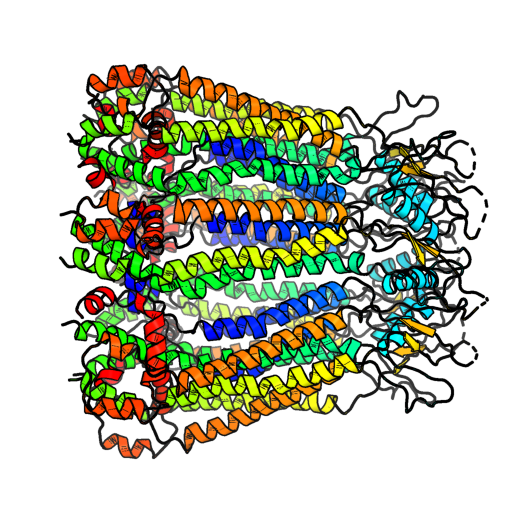O O . ARG E 1 334 ? 95.331 167.645 152.664 1.00 145.78 334 ARG E O 1
ATOM 11094 N N . GLN E 1 335 ? 96.778 166.930 154.234 1.00 141.71 335 GLN E N 1
ATOM 11095 C CA . GLN E 1 335 ? 97.905 166.956 153.307 1.00 141.71 335 GLN E CA 1
ATOM 11096 C C . GLN E 1 335 ? 97.714 165.955 152.174 1.00 141.71 335 GLN E C 1
ATOM 11097 O O . GLN E 1 335 ? 98.005 166.258 151.011 1.00 141.71 335 GLN E O 1
ATOM 11103 N N . TRP E 1 336 ? 97.225 164.755 152.494 1.00 133.89 336 TRP E N 1
ATOM 11104 C CA . TRP E 1 336 ? 97.083 163.720 151.476 1.00 133.89 336 TRP E CA 1
ATOM 11105 C C . TRP E 1 336 ? 95.964 164.037 150.491 1.00 133.89 336 TRP E C 1
ATOM 11106 O O . TRP E 1 336 ? 96.083 163.721 149.302 1.00 133.89 336 TRP E O 1
ATOM 11117 N N . ARG E 1 337 ? 94.877 164.651 150.955 1.00 142.19 337 ARG E N 1
ATOM 11118 C CA . ARG E 1 337 ? 93.764 164.983 150.075 1.00 142.19 337 ARG E CA 1
ATOM 11119 C C . ARG E 1 337 ? 93.942 166.316 149.359 1.00 142.19 337 ARG E C 1
ATOM 11120 O O . ARG E 1 337 ? 93.087 166.679 148.544 1.00 142.19 337 ARG E O 1
ATOM 11128 N N . ARG E 1 338 ? 95.020 167.049 149.638 1.00 142.34 338 ARG E N 1
ATOM 11129 C CA . ARG E 1 338 ? 95.238 168.330 148.974 1.00 142.34 338 ARG E CA 1
ATOM 11130 C C . ARG E 1 338 ? 95.931 168.145 147.628 1.00 142.34 338 ARG E C 1
ATOM 11131 O O . ARG E 1 338 ? 95.398 168.534 146.583 1.00 142.34 338 ARG E O 1
ATOM 11139 N N . SER E 1 339 ? 97.119 167.547 147.636 1.00 134.11 339 SER E N 1
ATOM 11140 C CA . SER E 1 339 ? 97.902 167.333 146.428 1.00 134.11 339 SER E CA 1
ATOM 11141 C C . SER E 1 339 ? 98.252 165.858 146.297 1.00 134.11 339 SER E C 1
ATOM 11142 O O . SER E 1 339 ? 98.596 165.202 147.285 1.00 134.11 339 SER E O 1
ATOM 11145 N N . GLN E 1 340 ? 98.162 165.343 145.074 1.00 123.20 340 GLN E N 1
ATOM 11146 C CA . GLN E 1 340 ? 98.486 163.952 144.794 1.00 123.20 340 GLN E CA 1
ATOM 11147 C C . GLN E 1 340 ? 99.943 163.751 144.397 1.00 123.20 340 GLN E C 1
ATOM 11148 O O . GLN E 1 340 ? 100.377 162.604 144.251 1.00 123.20 340 GLN E O 1
ATOM 11154 N N . PHE E 1 341 ? 100.706 164.831 144.222 1.00 112.43 341 PHE E N 1
ATOM 11155 C CA . PHE E 1 341 ? 102.127 164.739 143.885 1.00 112.43 341 PHE E CA 1
ATOM 11156 C C . PHE E 1 341 ? 102.931 164.514 145.167 1.00 112.43 341 PHE E C 1
ATOM 11157 O O . PHE E 1 341 ? 103.714 165.353 145.615 1.00 112.43 341 PHE E O 1
ATOM 11165 N N . CYS E 1 342 ? 102.722 163.342 145.761 1.00 109.97 342 CYS E N 1
ATOM 11166 C CA . CYS E 1 342 ? 103.331 162.989 147.034 1.00 109.97 342 CYS E CA 1
ATOM 11167 C C . CYS E 1 342 ? 104.166 161.727 146.874 1.00 109.97 342 CYS E C 1
ATOM 11168 O O . CYS E 1 342 ? 103.847 160.858 146.058 1.00 109.97 342 CYS E O 1
ATOM 11171 N N . ASP E 1 343 ? 105.241 161.635 147.661 1.00 106.31 343 ASP E N 1
ATOM 11172 C CA . ASP E 1 343 ? 106.194 160.543 147.494 1.00 106.31 343 ASP E CA 1
ATOM 11173 C C . ASP E 1 343 ? 105.639 159.209 147.980 1.00 106.31 343 ASP E C 1
ATOM 11174 O O . ASP E 1 343 ? 105.978 158.163 147.416 1.00 106.31 343 ASP E O 1
ATOM 11179 N N . ILE E 1 344 ? 104.799 159.216 149.018 1.00 103.30 344 ILE E N 1
ATOM 11180 C CA . ILE E 1 344 ? 104.310 157.951 149.560 1.00 103.30 344 ILE E CA 1
ATOM 11181 C C . ILE E 1 344 ? 103.359 157.279 148.575 1.00 103.30 344 ILE E C 1
ATOM 11182 O O . ILE E 1 344 ? 103.163 156.058 148.624 1.00 103.30 344 ILE E O 1
ATOM 11187 N N . ASN E 1 345 ? 102.766 158.053 147.661 1.00 100.68 345 ASN E N 1
ATOM 11188 C CA . ASN E 1 345 ? 101.851 157.477 146.680 1.00 100.68 345 ASN E CA 1
ATOM 11189 C C . ASN E 1 345 ? 102.559 156.463 145.791 1.00 100.68 345 ASN E C 1
ATOM 11190 O O . ASN E 1 345 ? 102.028 155.378 145.529 1.00 100.68 345 ASN E O 1
ATOM 11195 N N . ILE E 1 346 ? 103.760 156.797 145.317 1.00 98.89 346 ILE E N 1
ATOM 11196 C CA . ILE E 1 346 ? 104.523 155.856 144.505 1.00 98.89 346 ILE E CA 1
ATOM 11197 C C . ILE E 1 346 ? 105.012 154.690 145.355 1.00 98.89 346 ILE E C 1
ATOM 11198 O O . ILE E 1 346 ? 105.016 153.537 144.909 1.00 98.89 346 ILE E O 1
ATOM 11203 N N . LEU E 1 347 ? 105.434 154.969 146.591 1.00 99.88 347 LEU E N 1
ATOM 11204 C CA . LEU E 1 347 ? 105.898 153.910 147.480 1.00 99.88 347 LEU E CA 1
ATOM 11205 C C . LEU E 1 347 ? 104.789 152.936 147.855 1.00 99.88 347 LEU E C 1
ATOM 11206 O O . LEU E 1 347 ? 105.080 151.777 148.167 1.00 99.88 347 LEU E O 1
ATOM 11211 N N . ALA E 1 348 ? 103.531 153.381 147.837 1.00 106.20 348 ALA E N 1
ATOM 11212 C CA . ALA E 1 348 ? 102.427 152.506 148.218 1.00 106.20 348 ALA E CA 1
ATOM 11213 C C . ALA E 1 348 ? 102.288 151.332 147.256 1.00 106.20 348 ALA E C 1
ATOM 11214 O O . ALA E 1 348 ? 102.037 150.199 147.681 1.00 106.20 348 ALA E O 1
ATOM 11216 N N . MET E 1 349 ? 102.443 151.586 145.954 1.00 102.85 349 MET E N 1
ATOM 11217 C CA . MET E 1 349 ? 102.246 150.532 144.963 1.00 102.85 349 MET E CA 1
ATOM 11218 C C . MET E 1 349 ? 103.270 149.415 145.121 1.00 102.85 349 MET E C 1
ATOM 11219 O O . MET E 1 349 ? 102.926 148.231 145.028 1.00 102.85 349 MET E O 1
ATOM 11224 N N . PHE E 1 350 ? 104.535 149.769 145.357 1.00 100.18 350 PHE E N 1
ATOM 11225 C CA . PHE E 1 350 ? 105.577 148.753 145.457 1.00 100.18 350 PHE E CA 1
ATOM 11226 C C . PHE E 1 350 ? 105.380 147.870 146.682 1.00 100.18 350 PHE E C 1
ATOM 11227 O O . PHE E 1 350 ? 105.635 146.661 146.629 1.00 100.18 350 PHE E O 1
ATOM 11235 N N . CYS E 1 351 ? 104.936 148.454 147.797 1.00 106.94 351 CYS E N 1
ATOM 11236 C CA . CYS E 1 351 ? 104.643 147.653 148.982 1.00 106.94 351 CYS E CA 1
ATOM 11237 C C . CYS E 1 351 ? 103.501 146.680 148.719 1.00 106.94 351 CYS E C 1
ATOM 11238 O O . CYS E 1 351 ? 103.537 145.530 149.172 1.00 106.94 351 CYS E O 1
ATOM 11241 N N . ASN E 1 352 ? 102.472 147.128 147.994 1.00 111.90 352 ASN E N 1
ATOM 11242 C CA . ASN E 1 352 ? 101.340 146.258 147.691 1.00 111.90 352 ASN E CA 1
ATOM 11243 C C . ASN E 1 352 ? 101.764 145.070 146.837 1.00 111.90 352 ASN E C 1
ATOM 11244 O O . ASN E 1 352 ? 101.327 143.938 147.076 1.00 111.90 352 ASN E O 1
ATOM 11249 N N . GLU E 1 353 ? 102.615 145.305 145.835 1.00 106.66 353 GLU E N 1
ATOM 11250 C CA . GLU E 1 353 ? 103.041 144.216 144.962 1.00 106.66 353 GLU E CA 1
ATOM 11251 C C . GLU E 1 353 ? 104.040 143.296 145.650 1.00 106.66 353 GLU E C 1
ATOM 11252 O O . GLU E 1 353 ? 104.277 142.178 145.179 1.00 106.66 353 GLU E O 1
ATOM 11258 N N . ASN E 1 354 ? 104.635 143.742 146.754 1.00 108.05 354 ASN E N 1
ATOM 11259 C CA . ASN E 1 354 ? 105.574 142.933 147.530 1.00 108.05 354 ASN E CA 1
ATOM 11260 C C . ASN E 1 354 ? 105.000 142.553 148.888 1.00 108.05 354 ASN E C 1
ATOM 11261 O O . ASN E 1 354 ? 105.727 142.471 149.882 1.00 108.05 354 ASN E O 1
ATOM 11266 N N . ARG E 1 355 ? 103.689 142.314 148.952 1.00 111.99 355 ARG E N 1
ATOM 11267 C CA . ARG E 1 355 ? 103.034 141.943 150.200 1.00 111.99 355 ARG E CA 1
ATOM 11268 C C . ARG E 1 355 ? 103.433 140.558 150.691 1.00 111.99 355 ARG E C 1
ATOM 11269 O O . ARG E 1 355 ? 103.107 140.207 151.829 1.00 111.99 355 ARG E O 1
ATOM 11277 N N . ASP E 1 356 ? 104.110 139.761 149.862 1.00 115.47 356 ASP E N 1
ATOM 11278 C CA . ASP E 1 356 ? 104.546 138.439 150.297 1.00 115.47 356 ASP E CA 1
ATOM 11279 C C . ASP E 1 356 ? 105.602 138.542 151.393 1.00 115.47 356 ASP E C 1
ATOM 11280 O O . ASP E 1 356 ? 105.590 137.761 152.352 1.00 115.47 356 ASP E O 1
ATOM 11285 N N . HIS E 1 357 ? 106.512 139.513 151.279 1.00 122.18 357 HIS E N 1
ATOM 11286 C CA . HIS E 1 357 ? 107.655 139.582 152.184 1.00 122.18 357 HIS E CA 1
ATOM 11287 C C . HIS E 1 357 ? 107.273 139.990 153.601 1.00 122.18 357 HIS E C 1
ATOM 11288 O O . HIS E 1 357 ? 108.099 139.852 154.510 1.00 122.18 357 HIS E O 1
ATOM 11295 N N . ILE E 1 358 ? 106.058 140.486 153.817 1.00 124.76 358 ILE E N 1
ATOM 11296 C CA . ILE E 1 358 ? 105.583 140.834 155.152 1.00 124.76 358 ILE E CA 1
ATOM 11297 C C . ILE E 1 358 ? 104.652 139.730 155.635 1.00 124.76 358 ILE E C 1
ATOM 11298 O O . ILE E 1 358 ? 103.664 139.399 154.968 1.00 124.76 358 ILE E O 1
ATOM 11303 N N . LYS E 1 359 ? 104.978 139.146 156.788 1.00 136.20 359 LYS E N 1
ATOM 11304 C CA . LYS E 1 359 ? 104.249 138.000 157.314 1.00 136.20 359 LYS E CA 1
ATOM 11305 C C . LYS E 1 359 ? 103.149 138.378 158.297 1.00 136.20 359 LYS E C 1
ATOM 11306 O O . LYS E 1 359 ? 102.406 137.494 158.737 1.00 136.20 359 LYS E O 1
ATOM 11312 N N . SER E 1 360 ? 103.025 139.655 158.652 1.00 140.16 360 SER E N 1
ATOM 11313 C CA . SER E 1 360 ? 102.009 140.109 159.591 1.00 140.16 360 SER E CA 1
ATOM 11314 C C . SER E 1 360 ? 100.787 140.695 158.897 1.00 140.16 360 SER E C 1
ATOM 11315 O O . SER E 1 360 ? 99.918 141.259 159.569 1.00 140.16 360 SER E O 1
ATOM 11318 N N . LEU E 1 361 ? 100.704 140.580 157.570 1.00 139.14 361 LEU E N 1
ATOM 11319 C CA . LEU E 1 361 ? 99.598 141.189 156.836 1.00 139.14 361 LEU E CA 1
ATOM 11320 C C . LEU E 1 361 ? 98.267 140.535 157.189 1.00 139.14 361 LEU E C 1
ATOM 11321 O O . LEU E 1 361 ? 97.290 141.222 157.507 1.00 139.14 361 LEU E O 1
ATOM 11326 N N . ASN E 1 362 ? 98.209 139.203 157.130 1.00 138.18 362 ASN E N 1
ATOM 11327 C CA . ASN E 1 362 ? 96.949 138.506 157.374 1.00 138.18 362 ASN E CA 1
ATOM 11328 C C . ASN E 1 362 ? 96.501 138.648 158.824 1.00 138.18 362 ASN E C 1
ATOM 11329 O O . ASN E 1 362 ? 95.310 138.846 159.094 1.00 138.18 362 ASN E O 1
ATOM 11334 N N . ARG E 1 363 ? 97.436 138.541 159.771 1.00 143.68 363 ARG E N 1
ATOM 11335 C CA . ARG E 1 363 ? 97.077 138.657 161.181 1.00 143.68 363 ARG E CA 1
ATOM 11336 C C . ARG E 1 363 ? 96.581 140.059 161.516 1.00 143.68 363 ARG E C 1
ATOM 11337 O O . ARG E 1 363 ? 95.605 140.217 162.259 1.00 143.68 363 ARG E O 1
ATOM 11345 N N . LEU E 1 364 ? 97.242 141.089 160.982 1.00 144.35 364 LEU E N 1
ATOM 11346 C CA . LEU E 1 364 ? 96.833 142.460 161.273 1.00 144.35 364 LEU E CA 1
ATOM 11347 C C . LEU E 1 364 ? 95.512 142.804 160.596 1.00 144.35 364 LEU E C 1
ATOM 11348 O O . LEU E 1 364 ? 94.696 143.544 161.159 1.00 144.35 364 LEU E O 1
ATOM 11353 N N . ASP E 1 365 ? 95.287 142.286 159.386 1.00 149.14 365 ASP E N 1
ATOM 11354 C CA . ASP E 1 365 ? 94.059 142.601 158.661 1.00 149.14 365 ASP E CA 1
ATOM 11355 C C . ASP E 1 365 ? 92.832 142.061 159.384 1.00 149.14 365 ASP E C 1
ATOM 11356 O O . ASP E 1 365 ? 91.795 142.732 159.451 1.00 149.14 365 ASP E O 1
ATOM 11361 N N . PHE E 1 366 ? 92.928 140.848 159.933 1.00 150.02 366 PHE E N 1
ATOM 11362 C CA . PHE E 1 366 ? 91.796 140.255 160.636 1.00 150.02 366 PHE E CA 1
ATOM 11363 C C . PHE E 1 366 ? 91.500 140.952 161.957 1.00 150.02 366 PHE E C 1
ATOM 11364 O O . PHE E 1 366 ? 90.406 140.773 162.504 1.00 150.02 366 PHE E O 1
ATOM 11366 N N . ILE E 1 367 ? 92.446 141.735 162.482 1.00 154.58 367 ILE E N 1
ATOM 11367 C CA . ILE E 1 367 ? 92.226 142.421 163.753 1.00 154.58 367 ILE E CA 1
ATOM 11368 C C . ILE E 1 367 ? 91.102 143.442 163.624 1.00 154.58 367 ILE E C 1
ATOM 11369 O O . ILE E 1 367 ? 90.231 143.543 164.497 1.00 154.58 367 ILE E O 1
ATOM 11371 N N . THR E 1 368 ? 91.102 144.212 162.541 1.00 154.63 368 THR E N 1
ATOM 11372 C CA . THR E 1 368 ? 90.073 145.221 162.321 1.00 154.63 368 THR E CA 1
ATOM 11373 C C . THR E 1 368 ? 88.755 144.580 161.901 1.00 154.63 368 THR E C 1
ATOM 11374 O O . THR E 1 368 ? 87.989 145.159 161.130 1.00 154.63 368 THR E O 1
ATOM 11376 N N . GLY F 1 35 ? 115.951 124.200 159.127 1.00 176.79 35 GLY F N 1
ATOM 11377 C CA . GLY F 1 35 ? 114.985 124.267 158.046 1.00 176.79 35 GLY F CA 1
ATOM 11378 C C . GLY F 1 35 ? 115.618 124.183 156.672 1.00 176.79 35 GLY F C 1
ATOM 11379 O O . GLY F 1 35 ? 115.108 124.754 155.708 1.00 176.79 35 GLY F O 1
ATOM 11380 N N . ALA F 1 36 ? 116.744 123.470 156.586 1.00 177.30 36 ALA F N 1
ATOM 11381 C CA . ALA F 1 36 ? 117.427 123.315 155.306 1.00 177.30 36 ALA F CA 1
ATOM 11382 C C . ALA F 1 36 ? 116.575 122.533 154.314 1.00 177.30 36 ALA F C 1
ATOM 11383 O O . ALA F 1 36 ? 116.523 122.874 153.126 1.00 177.30 36 ALA F O 1
ATOM 11385 N N . LEU F 1 37 ? 115.906 121.475 154.781 1.00 174.19 37 LEU F N 1
ATOM 11386 C CA . LEU F 1 37 ? 115.055 120.687 153.895 1.00 174.19 37 LEU F CA 1
ATOM 11387 C C . LEU F 1 37 ? 113.894 121.516 153.361 1.00 174.19 37 LEU F C 1
ATOM 11388 O O . LEU F 1 37 ? 113.558 121.435 152.174 1.00 174.19 37 LEU F O 1
ATOM 11390 N N . ALA F 1 38 ? 113.263 122.315 154.226 1.00 171.25 38 ALA F N 1
ATOM 11391 C CA . ALA F 1 38 ? 112.178 123.181 153.778 1.00 171.25 38 ALA F CA 1
ATOM 11392 C C . ALA F 1 38 ? 112.683 124.248 152.814 1.00 171.25 38 ALA F C 1
ATOM 11393 O O . ALA F 1 38 ? 112.014 124.564 151.823 1.00 171.25 38 ALA F O 1
ATOM 11395 N N . ALA F 1 39 ? 113.858 124.819 153.092 1.00 169.96 39 ALA F N 1
ATOM 11396 C CA . ALA F 1 39 ? 114.411 125.847 152.217 1.00 169.96 39 ALA F CA 1
ATOM 11397 C C . ALA F 1 39 ? 114.741 125.287 150.839 1.00 169.96 39 ALA F C 1
ATOM 11398 O O . ALA F 1 39 ? 114.509 125.948 149.820 1.00 169.96 39 ALA F O 1
ATOM 11400 N N . LEU F 1 40 ? 115.289 124.070 150.787 1.00 165.41 40 LEU F N 1
ATOM 11401 C CA . LEU F 1 40 ? 115.647 123.474 149.504 1.00 165.41 40 LEU F CA 1
ATOM 11402 C C . LEU F 1 40 ? 114.418 123.182 148.652 1.00 165.41 40 LEU F C 1
ATOM 11403 O O . LEU F 1 40 ? 114.479 123.296 147.423 1.00 165.41 40 LEU F O 1
ATOM 11405 N N . LEU F 1 41 ? 113.306 122.805 149.277 1.00 156.19 41 LEU F N 1
ATOM 11406 C CA . LEU F 1 41 ? 112.060 122.502 148.581 1.00 156.19 41 LEU F CA 1
ATOM 11407 C C . LEU F 1 41 ? 111.026 123.604 148.795 1.00 156.19 41 LEU F C 1
ATOM 11408 O O . LEU F 1 41 ? 109.829 123.340 148.925 1.00 156.19 41 LEU F O 1
ATOM 11410 N N . LEU F 1 42 ? 111.482 124.856 148.833 1.00 149.39 42 LEU F N 1
ATOM 11411 C CA . LEU F 1 42 ? 110.601 125.986 149.095 1.00 149.39 42 LEU F CA 1
ATOM 11412 C C . LEU F 1 42 ? 109.730 126.360 147.903 1.00 149.39 42 LEU F C 1
ATOM 11413 O O . LEU F 1 42 ? 108.845 127.210 148.050 1.00 149.39 42 LEU F O 1
ATOM 11415 N N . GLN F 1 43 ? 109.956 125.761 146.736 1.00 136.52 43 GLN F N 1
ATOM 11416 C CA . GLN F 1 43 ? 109.147 126.069 145.565 1.00 136.52 43 GLN F CA 1
ATOM 11417 C C . GLN F 1 43 ? 107.752 125.480 145.729 1.00 136.52 43 GLN F C 1
ATOM 11418 O O . GLN F 1 43 ? 107.602 124.295 146.047 1.00 136.52 43 GLN F O 1
ATOM 11424 N N . LEU F 1 44 ? 106.733 126.305 145.514 1.00 120.61 44 LEU F N 1
ATOM 11425 C CA . LEU F 1 44 ? 105.343 125.887 145.624 1.00 120.61 44 LEU F CA 1
ATOM 11426 C C . LEU F 1 44 ? 104.711 125.860 144.241 1.00 120.61 44 LEU F C 1
ATOM 11427 O O . LEU F 1 44 ? 104.821 126.831 143.485 1.00 120.61 44 LEU F O 1
ATOM 11432 N N . LYS F 1 45 ? 104.055 124.750 143.911 1.00 103.37 45 LYS F N 1
ATOM 11433 C CA . LYS F 1 45 ? 103.327 124.669 142.653 1.00 103.37 45 LYS F CA 1
ATOM 11434 C C . LYS F 1 45 ? 102.182 125.673 142.650 1.00 103.37 45 LYS F C 1
ATOM 11435 O O . LYS F 1 45 ? 101.421 125.770 143.617 1.00 103.37 45 LYS F O 1
ATOM 11441 N N . LEU F 1 46 ? 102.061 126.420 141.556 1.00 88.89 46 LEU F N 1
ATOM 11442 C CA . LEU F 1 46 ? 101.035 127.448 141.421 1.00 88.89 46 LEU F CA 1
ATOM 11443 C C . LEU F 1 46 ? 100.403 127.351 140.034 1.00 88.89 46 LEU F C 1
ATOM 11444 O O . LEU F 1 46 ? 100.177 128.353 139.348 1.00 88.89 46 LEU F O 1
ATOM 11449 N N . GLU F 1 47 ? 100.117 126.126 139.600 1.00 83.42 47 GLU F N 1
ATOM 11450 C CA . GLU F 1 47 ? 99.559 125.897 138.270 1.00 83.42 47 GLU F CA 1
ATOM 11451 C C . GLU F 1 47 ? 98.884 124.537 138.271 1.00 83.42 47 GLU F C 1
ATOM 11452 O O . GLU F 1 47 ? 99.555 123.516 138.452 1.00 83.42 47 GLU F O 1
ATOM 11458 N N . LEU F 1 48 ? 97.569 124.520 138.076 1.00 79.54 48 LEU F N 1
ATOM 11459 C CA . LEU F 1 48 ? 96.836 123.267 138.086 1.00 79.54 48 LEU F CA 1
ATOM 11460 C C . LEU F 1 48 ? 97.202 122.420 136.868 1.00 79.54 48 LEU F C 1
ATOM 11461 O O . LEU F 1 48 ? 97.528 122.954 135.804 1.00 79.54 48 LEU F O 1
ATOM 11466 N N . PRO F 1 49 ? 97.169 121.092 137.005 1.00 73.96 49 PRO F N 1
ATOM 11467 C CA . PRO F 1 49 ? 97.481 120.228 135.854 1.00 73.96 49 PRO F CA 1
ATOM 11468 C C . PRO F 1 49 ? 96.557 120.433 134.666 1.00 73.96 49 PRO F C 1
ATOM 11469 O O . PRO F 1 49 ? 96.985 120.239 133.521 1.00 73.96 49 PRO F O 1
ATOM 11473 N N . PHE F 1 50 ? 95.298 120.812 134.903 1.00 67.79 50 PHE F N 1
ATOM 11474 C CA . PHE F 1 50 ? 94.372 121.035 133.797 1.00 67.79 50 PHE F CA 1
ATOM 11475 C C . PHE F 1 50 ? 94.849 122.166 132.894 1.00 67.79 50 PHE F C 1
ATOM 11476 O O . PHE F 1 50 ? 94.739 122.078 131.665 1.00 67.79 50 PHE F O 1
ATOM 11484 N N . ASP F 1 51 ? 95.381 123.237 133.487 1.00 67.27 51 ASP F N 1
ATOM 11485 C CA . ASP F 1 51 ? 95.928 124.327 132.686 1.00 67.27 51 ASP F CA 1
ATOM 11486 C C . ASP F 1 51 ? 97.094 123.848 131.832 1.00 67.27 51 ASP F C 1
ATOM 11487 O O . ASP F 1 51 ? 97.214 124.229 130.661 1.00 67.27 51 ASP F O 1
ATOM 11492 N N . ARG F 1 52 ? 97.965 123.012 132.403 1.00 65.15 52 ARG F N 1
ATOM 11493 C CA . ARG F 1 52 ? 99.082 122.470 131.636 1.00 65.15 52 ARG F CA 1
ATOM 11494 C C . ARG F 1 52 ? 98.590 121.615 130.475 1.00 65.15 52 ARG F C 1
ATOM 11495 O O . ARG F 1 52 ? 99.123 121.701 129.362 1.00 65.15 52 ARG F O 1
ATOM 11503 N N . VAL F 1 53 ? 97.573 120.785 130.717 1.00 59.18 53 VAL F N 1
ATOM 11504 C CA . VAL F 1 53 ? 97.030 119.947 129.650 1.00 59.18 53 VAL F CA 1
ATOM 11505 C C . VAL F 1 53 ? 96.444 120.808 128.540 1.00 59.18 53 VAL F C 1
ATOM 11506 O O . VAL F 1 53 ? 96.670 120.549 127.351 1.00 59.18 53 VAL F O 1
ATOM 11510 N N . VAL F 1 54 ? 95.687 121.845 128.906 1.00 57.09 54 VAL F N 1
ATOM 11511 C CA . VAL F 1 54 ? 95.097 122.723 127.898 1.00 57.09 54 VAL F CA 1
ATOM 11512 C C . VAL F 1 54 ? 96.185 123.423 127.093 1.00 57.09 54 VAL F C 1
ATOM 11513 O O . VAL F 1 54 ? 96.101 123.519 125.862 1.00 57.09 54 VAL F O 1
ATOM 11517 N N . THR F 1 55 ? 97.224 123.919 127.769 1.00 53.68 55 THR F N 1
ATOM 11518 C CA . THR F 1 55 ? 98.308 124.598 127.065 1.00 53.68 55 THR F CA 1
ATOM 11519 C C . THR F 1 55 ? 99.007 123.656 126.090 1.00 53.68 55 THR F C 1
ATOM 11520 O O . THR F 1 55 ? 99.233 124.007 124.925 1.00 53.68 55 THR F O 1
ATOM 11524 N N . ILE F 1 56 ? 99.337 122.443 126.542 1.00 52.05 56 ILE F N 1
ATOM 11525 C CA . ILE F 1 56 ? 100.019 121.490 125.668 1.00 52.05 56 ILE F CA 1
ATOM 11526 C C . ILE F 1 56 ? 99.140 121.129 124.479 1.00 52.05 56 ILE F C 1
ATOM 11527 O O . ILE F 1 56 ? 99.617 121.043 123.340 1.00 52.05 56 ILE F O 1
ATOM 11532 N N . GLY F 1 57 ? 97.845 120.921 124.715 1.00 51.99 57 GLY F N 1
ATOM 11533 C CA . GLY F 1 57 ? 96.959 120.534 123.634 1.00 51.99 57 GLY F CA 1
ATOM 11534 C C . GLY F 1 57 ? 96.608 121.656 122.681 1.00 51.99 57 GLY F C 1
ATOM 11535 O O . GLY F 1 57 ? 96.171 121.382 121.558 1.00 51.99 57 GLY F O 1
ATOM 11536 N N . THR F 1 58 ? 96.782 122.911 123.095 1.00 49.87 58 THR F N 1
ATOM 11537 C CA . THR F 1 58 ? 96.350 124.034 122.273 1.00 49.87 58 THR F CA 1
ATOM 11538 C C . THR F 1 58 ? 97.495 124.764 121.577 1.00 49.87 58 THR F C 1
ATOM 11539 O O . THR F 1 58 ? 97.397 125.055 120.381 1.00 49.87 58 THR F O 1
ATOM 11543 N N . VAL F 1 59 ? 98.578 125.068 122.284 1.00 46.91 59 VAL F N 1
ATOM 11544 C CA . VAL F 1 59 ? 99.603 125.980 121.778 1.00 46.91 59 VAL F CA 1
ATOM 11545 C C . VAL F 1 59 ? 100.800 125.233 121.201 1.00 46.91 59 VAL F C 1
ATOM 11546 O O . VAL F 1 59 ? 101.271 125.554 120.110 1.00 46.91 59 VAL F O 1
ATOM 11550 N N . LEU F 1 60 ? 101.312 124.234 121.924 1.00 46.81 60 LEU F N 1
ATOM 11551 C CA . LEU F 1 60 ? 102.597 123.637 121.563 1.00 46.81 60 LEU F CA 1
ATOM 11552 C C . LEU F 1 60 ? 102.534 122.895 120.232 1.00 46.81 60 LEU F C 1
ATOM 11553 O O . LEU F 1 60 ? 103.451 123.010 119.411 1.00 46.81 60 LEU F O 1
ATOM 11558 N N . VAL F 1 61 ? 101.470 122.122 120.004 1.00 43.04 61 VAL F N 1
ATOM 11559 C CA . VAL F 1 61 ? 101.400 121.286 118.802 1.00 43.04 61 VAL F CA 1
ATOM 11560 C C . VAL F 1 61 ? 101.391 122.106 117.513 1.00 43.04 61 VAL F C 1
ATOM 11561 O O . VAL F 1 61 ? 102.129 121.752 116.576 1.00 43.04 61 VAL F O 1
ATOM 11565 N N . PRO F 1 62 ? 100.596 123.178 117.382 1.00 39.29 62 PRO F N 1
ATOM 11566 C CA . PRO F 1 62 ? 100.630 123.947 116.127 1.00 39.29 62 PRO F CA 1
ATOM 11567 C C . PRO F 1 62 ? 102.002 124.487 115.770 1.00 39.29 62 PRO F C 1
ATOM 11568 O O . PRO F 1 62 ? 102.319 124.583 114.580 1.00 39.29 62 PRO F O 1
ATOM 11572 N N . ILE F 1 63 ? 102.831 124.842 116.755 1.00 38.77 63 ILE F N 1
ATOM 11573 C CA . ILE F 1 63 ? 104.182 125.305 116.444 1.00 38.77 63 ILE F CA 1
ATOM 11574 C C . ILE F 1 63 ? 104.989 124.191 115.787 1.00 38.77 63 ILE F C 1
ATOM 11575 O O . ILE F 1 63 ? 105.715 124.422 114.810 1.00 38.77 63 ILE F O 1
ATOM 11580 N N . LEU F 1 64 ? 104.874 122.967 116.307 1.00 40.39 64 LEU F N 1
ATOM 11581 C CA . LEU F 1 64 ? 105.569 121.839 115.694 1.00 40.39 64 LEU F CA 1
ATOM 11582 C C . LEU F 1 64 ? 105.068 121.584 114.278 1.00 40.39 64 LEU F C 1
ATOM 11583 O O . LEU F 1 64 ? 105.865 121.323 113.367 1.00 40.39 64 LEU F O 1
ATOM 11588 N N . LEU F 1 65 ? 103.752 121.654 114.069 1.00 36.60 65 LEU F N 1
ATOM 11589 C CA . LEU F 1 65 ? 103.227 121.456 112.719 1.00 36.60 65 LEU F CA 1
ATOM 11590 C C . LEU F 1 65 ? 103.721 122.538 111.762 1.00 36.60 65 LEU F C 1
ATOM 11591 O O . LEU F 1 65 ? 104.081 122.247 110.614 1.00 36.60 65 LEU F O 1
ATOM 11596 N N . VAL F 1 66 ? 103.755 123.792 112.219 1.00 34.66 66 VAL F N 1
ATOM 11597 C CA . VAL F 1 66 ? 104.219 124.886 111.369 1.00 34.66 66 VAL F CA 1
ATOM 11598 C C . VAL F 1 66 ? 105.692 124.716 111.024 1.00 34.66 66 VAL F C 1
ATOM 11599 O O . VAL F 1 66 ? 106.104 124.942 109.879 1.00 34.66 66 VAL F O 1
ATOM 11603 N N . THR F 1 67 ? 106.517 124.330 112.002 1.00 36.45 67 THR F N 1
ATOM 11604 C CA . THR F 1 67 ? 107.935 124.155 111.701 1.00 36.45 67 THR F CA 1
ATOM 11605 C C . THR F 1 67 ? 108.167 122.962 110.779 1.00 36.45 67 THR F C 1
ATOM 11606 O O . THR F 1 67 ? 109.058 123.012 109.923 1.00 36.45 67 THR F O 1
ATOM 11610 N N . LEU F 1 68 ? 107.360 121.903 110.904 1.00 36.39 68 LEU F N 1
ATOM 11611 C CA . LEU F 1 68 ? 107.454 120.798 109.956 1.00 36.39 68 LEU F CA 1
ATOM 11612 C C . LEU F 1 68 ? 107.091 121.253 108.547 1.00 36.39 68 LEU F C 1
ATOM 11613 O O . LEU F 1 68 ? 107.770 120.897 107.573 1.00 36.39 68 LEU F O 1
ATOM 11618 N N . VAL F 1 69 ? 106.024 122.047 108.422 1.00 36.58 69 VAL F N 1
ATOM 11619 C CA . VAL F 1 69 ? 105.616 122.546 107.111 1.00 36.58 69 VAL F CA 1
ATOM 11620 C C . VAL F 1 69 ? 106.707 123.424 106.511 1.00 36.58 69 VAL F C 1
ATOM 11621 O O . VAL F 1 69 ? 107.016 123.323 105.319 1.00 36.58 69 VAL F O 1
ATOM 11625 N N . PHE F 1 70 ? 107.305 124.297 107.324 1.00 41.51 70 PHE F N 1
ATOM 11626 C CA . PHE F 1 70 ? 108.376 125.160 106.832 1.00 41.51 70 PHE F CA 1
ATOM 11627 C C . PHE F 1 70 ? 109.584 124.346 106.383 1.00 41.51 70 PHE F C 1
ATOM 11628 O O . PHE F 1 70 ? 110.181 124.630 105.335 1.00 41.51 70 PHE F O 1
ATOM 11636 N N . THR F 1 71 ? 109.964 123.331 107.167 1.00 44.39 71 THR F N 1
ATOM 11637 C CA . THR F 1 71 ? 111.100 122.496 106.792 1.00 44.39 71 THR F CA 1
ATOM 11638 C C . THR F 1 71 ? 110.837 121.768 105.481 1.00 44.39 71 THR F C 1
ATOM 11639 O O . THR F 1 71 ? 111.726 121.673 104.627 1.00 44.39 71 THR F O 1
ATOM 11643 N N . LYS F 1 72 ? 109.622 121.250 105.300 1.00 44.12 72 LYS F N 1
ATOM 11644 C CA . LYS F 1 72 ? 109.303 120.582 104.042 1.00 44.12 72 LYS F CA 1
ATOM 11645 C C . LYS F 1 72 ? 109.294 121.580 102.887 1.00 44.12 72 LYS F C 1
ATOM 11646 O O . LYS F 1 72 ? 109.783 121.276 101.793 1.00 44.12 72 LYS F O 1
ATOM 11652 N N . ASN F 1 73 ? 108.762 122.783 103.116 1.00 47.32 73 ASN F N 1
ATOM 11653 C CA . ASN F 1 73 ? 108.574 123.738 102.029 1.00 47.32 73 ASN F CA 1
ATOM 11654 C C . ASN F 1 73 ? 109.885 124.378 101.590 1.00 47.32 73 ASN F C 1
ATOM 11655 O O . ASN F 1 73 ? 109.997 124.825 100.442 1.00 47.32 73 ASN F O 1
ATOM 11660 N N . PHE F 1 74 ? 110.886 124.437 102.473 1.00 53.36 74 PHE F N 1
ATOM 11661 C CA . PHE F 1 74 ? 112.178 125.014 102.115 1.00 53.36 74 PHE F CA 1
ATOM 11662 C C . PHE F 1 74 ? 113.172 123.973 101.614 1.00 53.36 74 PHE F C 1
ATOM 11663 O O . PHE F 1 74 ? 114.381 124.119 101.837 1.00 53.36 74 PHE F O 1
ATOM 11671 N N . ALA F 1 75 ? 112.698 122.921 100.945 1.00 52.39 75 ALA F N 1
ATOM 11672 C CA . ALA F 1 75 ? 113.573 121.897 100.387 1.00 52.39 75 ALA F CA 1
ATOM 11673 C C . ALA F 1 75 ? 113.333 121.657 98.901 1.00 52.39 75 ALA F C 1
ATOM 11674 O O . ALA F 1 75 ? 113.816 120.654 98.363 1.00 52.39 75 ALA F O 1
ATOM 11676 N N . GLU F 1 76 ? 112.611 122.548 98.223 1.00 53.11 76 GLU F N 1
ATOM 11677 C CA . GLU F 1 76 ? 112.310 122.387 96.807 1.00 53.11 76 GLU F CA 1
ATOM 11678 C C . GLU F 1 76 ? 112.079 123.758 96.189 1.00 53.11 76 GLU F C 1
ATOM 11679 O O . GLU F 1 76 ? 111.916 124.760 96.889 1.00 53.11 76 GLU F O 1
ATOM 11685 N N . GLU F 1 77 ? 112.075 123.793 94.859 1.00 50.74 77 GLU F N 1
ATOM 11686 C CA . GLU F 1 77 ? 111.772 125.024 94.148 1.00 50.74 77 GLU F CA 1
ATOM 11687 C C . GLU F 1 77 ? 110.294 125.377 94.318 1.00 50.74 77 GLU F C 1
ATOM 11688 O O . GLU F 1 77 ? 109.456 124.494 94.522 1.00 50.74 77 GLU F O 1
ATOM 11694 N N . PRO F 1 78 ? 109.947 126.665 94.246 1.00 38.89 78 PRO F N 1
ATOM 11695 C CA . PRO F 1 78 ? 108.552 127.046 94.523 1.00 38.89 78 PRO F CA 1
ATOM 11696 C C . PRO F 1 78 ? 107.576 126.650 93.430 1.00 38.89 78 PRO F C 1
ATOM 11697 O O . PRO F 1 78 ? 106.483 126.160 93.740 1.00 38.89 78 PRO F O 1
ATOM 11701 N N . ILE F 1 79 ? 107.925 126.847 92.161 1.00 33.75 79 ILE F N 1
ATOM 11702 C CA . ILE F 1 79 ? 106.991 126.634 91.060 1.00 33.75 79 ILE F CA 1
ATOM 11703 C C . ILE F 1 79 ? 107.714 125.971 89.892 1.00 33.75 79 ILE F C 1
ATOM 11704 O O . ILE F 1 79 ? 108.856 126.318 89.572 1.00 33.75 79 ILE F O 1
ATOM 11709 N N . TYR F 1 80 ? 107.049 124.998 89.272 1.00 35.93 80 TYR F N 1
ATOM 11710 C CA . TYR F 1 80 ? 107.528 124.324 88.072 1.00 35.93 80 TYR F CA 1
ATOM 11711 C C . TYR F 1 80 ? 106.523 124.556 86.956 1.00 35.93 80 TYR F C 1
ATOM 11712 O O . TYR F 1 80 ? 105.325 124.330 87.157 1.00 35.93 80 TYR F O 1
ATOM 11721 N N . CYS F 1 81 ? 106.994 124.972 85.780 1.00 45.65 81 CYS F N 1
ATOM 11722 C CA . CYS F 1 81 ? 106.108 124.997 84.620 1.00 45.65 81 CYS F CA 1
ATOM 11723 C C . CYS F 1 81 ? 106.891 125.140 83.322 1.00 45.65 81 CYS F C 1
ATOM 11724 O O . CYS F 1 81 ? 108.118 125.269 83.308 1.00 45.65 81 CYS F O 1
ATOM 11727 N N . TYR F 1 82 ? 106.136 125.124 82.225 1.00 47.21 82 TYR F N 1
ATOM 11728 C CA . TYR F 1 82 ? 106.577 124.899 80.860 1.00 47.21 82 TYR F CA 1
ATOM 11729 C C . TYR F 1 82 ? 107.126 126.197 80.263 1.00 47.21 82 TYR F C 1
ATOM 11730 O O . TYR F 1 82 ? 106.984 127.282 80.831 1.00 47.21 82 TYR F O 1
ATOM 11739 N N . THR F 1 83 ? 107.771 126.076 79.101 1.00 42.35 83 THR F N 1
ATOM 11740 C CA . THR F 1 83 ? 108.383 127.206 78.420 1.00 42.35 83 THR F CA 1
ATOM 11741 C C . THR F 1 83 ? 108.497 126.883 76.935 1.00 42.35 83 THR F C 1
ATOM 11742 O O . THR F 1 83 ? 108.928 125.772 76.590 1.00 42.35 83 THR F O 1
ATOM 11746 N N . PRO F 1 84 ? 108.123 127.806 76.048 1.00 45.42 84 PRO F N 1
ATOM 11747 C CA . PRO F 1 84 ? 108.211 127.532 74.607 1.00 45.42 84 PRO F CA 1
ATOM 11748 C C . PRO F 1 84 ? 109.647 127.300 74.156 1.00 45.42 84 PRO F C 1
ATOM 11749 O O . PRO F 1 84 ? 110.611 127.461 74.907 1.00 45.42 84 PRO F O 1
ATOM 11753 N N . HIS F 1 85 ? 109.779 126.915 72.884 1.00 48.90 85 HIS F N 1
ATOM 11754 C CA . HIS F 1 85 ? 111.081 126.514 72.360 1.00 48.90 85 HIS F CA 1
ATOM 11755 C C . HIS F 1 85 ? 111.981 127.716 72.093 1.00 48.90 85 HIS F C 1
ATOM 11756 O O . HIS F 1 85 ? 113.199 127.639 72.291 1.00 48.90 85 HIS F O 1
ATOM 11763 N N . ASN F 1 86 ? 111.407 128.832 71.637 1.00 49.28 86 ASN F N 1
ATOM 11764 C CA . ASN F 1 86 ? 112.216 129.981 71.243 1.00 49.28 86 ASN F CA 1
ATOM 11765 C C . ASN F 1 86 ? 112.840 130.703 72.431 1.00 49.28 86 ASN F C 1
ATOM 11766 O O . ASN F 1 86 ? 113.803 131.454 72.244 1.00 49.28 86 ASN F O 1
ATOM 11771 N N . PHE F 1 87 ? 112.316 130.501 73.636 1.00 46.27 87 PHE F N 1
ATOM 11772 C CA . PHE F 1 87 ? 112.809 131.217 74.805 1.00 46.27 87 PHE F CA 1
ATOM 11773 C C . PHE F 1 87 ? 114.232 130.797 75.153 1.00 46.27 87 PHE F C 1
ATOM 11774 O O . PHE F 1 87 ? 114.604 129.628 75.021 1.00 46.27 87 PHE F O 1
ATOM 11782 N N . THR F 1 88 ? 115.031 131.764 75.596 1.00 53.10 88 THR F N 1
ATOM 11783 C CA . THR F 1 88 ? 116.349 131.488 76.143 1.00 53.10 88 THR F CA 1
ATOM 11784 C C . THR F 1 88 ? 116.225 131.223 77.644 1.00 53.10 88 THR F C 1
ATOM 11785 O O . THR F 1 88 ? 115.124 131.075 78.182 1.00 53.10 88 THR F O 1
ATOM 11789 N N . ARG F 1 89 ? 117.361 131.153 78.341 1.00 55.08 89 ARG F N 1
ATOM 11790 C CA . ARG F 1 89 ? 117.334 130.818 79.762 1.00 55.08 89 ARG F CA 1
ATOM 11791 C C . ARG F 1 89 ? 116.806 131.976 80.604 1.00 55.08 89 ARG F C 1
ATOM 11792 O O . ARG F 1 89 ? 115.961 131.775 81.487 1.00 55.08 89 ARG F O 1
ATOM 11800 N N . ASP F 1 90 ? 117.291 133.193 80.345 1.00 50.63 90 ASP F N 1
ATOM 11801 C CA . ASP F 1 90 ? 116.902 134.343 81.157 1.00 50.63 90 ASP F CA 1
ATOM 11802 C C . ASP F 1 90 ? 115.415 134.651 81.023 1.00 50.63 90 ASP F C 1
ATOM 11803 O O . ASP F 1 90 ? 114.752 134.988 82.013 1.00 50.63 90 ASP F O 1
ATOM 11808 N N . GLN F 1 91 ? 114.877 134.564 79.806 1.00 45.64 91 GLN F N 1
ATOM 11809 C CA . GLN F 1 91 ? 113.451 134.804 79.625 1.00 45.64 91 GLN F CA 1
ATOM 11810 C C . GLN F 1 91 ? 112.620 133.746 80.338 1.00 45.64 91 GLN F C 1
ATOM 11811 O O . GLN F 1 91 ? 111.561 134.055 80.894 1.00 45.64 91 GLN F O 1
ATOM 11817 N N . ALA F 1 92 ? 113.086 132.496 80.346 1.00 41.26 92 ALA F N 1
ATOM 11818 C CA . ALA F 1 92 ? 112.383 131.457 81.093 1.00 41.26 92 ALA F CA 1
ATOM 11819 C C . ALA F 1 92 ? 112.405 131.745 82.589 1.00 41.26 92 ALA F C 1
ATOM 11820 O O . ALA F 1 92 ? 111.398 131.549 83.286 1.00 41.26 92 ALA F O 1
ATOM 11822 N N . LEU F 1 93 ? 113.549 132.205 83.104 1.00 35.34 93 LEU F N 1
ATOM 11823 C CA . LEU F 1 93 ? 113.629 132.566 84.516 1.00 35.34 93 LEU F CA 1
ATOM 11824 C C . LEU F 1 93 ? 112.670 133.703 84.848 1.00 35.34 93 LEU F C 1
ATOM 11825 O O . LEU F 1 93 ? 111.979 133.668 85.877 1.00 35.34 93 LEU F O 1
ATOM 11830 N N . TYR F 1 94 ? 112.608 134.717 83.983 1.00 38.22 94 TYR F N 1
ATOM 11831 C CA . TYR F 1 94 ? 111.664 135.807 84.200 1.00 38.22 94 TYR F CA 1
ATOM 11832 C C . TYR F 1 94 ? 110.228 135.308 84.160 1.00 38.22 94 TYR F C 1
ATOM 11833 O O . TYR F 1 94 ? 109.386 135.766 84.936 1.00 38.22 94 TYR F O 1
ATOM 11842 N N . ALA F 1 95 ? 109.919 134.393 83.239 1.00 38.47 95 ALA F N 1
ATOM 11843 C CA . ALA F 1 95 ? 108.561 133.866 83.157 1.00 38.47 95 ALA F CA 1
ATOM 11844 C C . ALA F 1 95 ? 108.174 133.155 84.445 1.00 38.47 95 ALA F C 1
ATOM 11845 O O . ALA F 1 95 ? 107.092 133.398 84.998 1.00 38.47 95 ALA F O 1
ATOM 11847 N N . ARG F 1 96 ? 109.062 132.295 84.953 1.00 35.65 96 ARG F N 1
ATOM 11848 C CA . ARG F 1 96 ? 108.791 131.611 86.215 1.00 35.65 96 ARG F CA 1
ATOM 11849 C C . ARG F 1 96 ? 108.578 132.612 87.343 1.00 35.65 96 ARG F C 1
ATOM 11850 O O . ARG F 1 96 ? 107.591 132.532 88.086 1.00 35.65 96 ARG F O 1
ATOM 11858 N N . GLY F 1 97 ? 109.487 133.578 87.472 1.00 35.23 97 GLY F N 1
ATOM 11859 C CA . GLY F 1 97 ? 109.387 134.521 88.573 1.00 35.23 97 GLY F CA 1
ATOM 11860 C C . GLY F 1 97 ? 108.147 135.392 88.503 1.00 35.23 97 GLY F C 1
ATOM 11861 O O . GLY F 1 97 ? 107.486 135.631 89.515 1.00 35.23 97 GLY F O 1
ATOM 11862 N N . TYR F 1 98 ? 107.819 135.885 87.308 1.00 37.31 98 TYR F N 1
ATOM 11863 C CA . TYR F 1 98 ? 106.644 136.730 87.141 1.00 37.31 98 TYR F CA 1
ATOM 11864 C C . TYR F 1 98 ? 105.360 135.956 87.407 1.00 37.31 98 TYR F C 1
ATOM 11865 O O . TYR F 1 98 ? 104.442 136.470 88.059 1.00 37.31 98 TYR F O 1
ATOM 11874 N N . CYS F 1 99 ? 105.272 134.715 86.917 1.00 37.70 99 CYS F N 1
ATOM 11875 C CA . CYS F 1 99 ? 104.062 133.936 87.150 1.00 37.70 99 CYS F CA 1
ATOM 11876 C C . CYS F 1 99 ? 103.942 133.508 88.606 1.00 37.70 99 CYS F C 1
ATOM 11877 O O . CYS F 1 99 ? 102.830 133.261 89.086 1.00 37.70 99 CYS F O 1
ATOM 11880 N N . TRP F 1 100 ? 105.064 133.409 89.322 1.00 36.18 100 TRP F N 1
ATOM 11881 C CA . TRP F 1 100 ? 104.985 133.156 90.757 1.00 36.18 100 TRP F CA 1
ATOM 11882 C C . TRP F 1 100 ? 104.567 134.407 91.521 1.00 36.18 100 TRP F C 1
ATOM 11883 O O . TRP F 1 100 ? 103.776 134.326 92.467 1.00 36.18 100 TRP F O 1
ATOM 11894 N N . THR F 1 101 ? 105.087 135.572 91.127 1.00 38.45 101 THR F N 1
ATOM 11895 C CA . THR F 1 101 ? 104.818 136.797 91.875 1.00 38.45 101 THR F CA 1
ATOM 11896 C C . THR F 1 101 ? 103.385 137.275 91.669 1.00 38.45 101 THR F C 1
ATOM 11897 O O . THR F 1 101 ? 102.699 137.637 92.631 1.00 38.45 101 THR F O 1
ATOM 11901 N N . GLU F 1 102 ? 102.916 137.290 90.419 1.00 43.32 102 GLU F N 1
ATOM 11902 C CA . GLU F 1 102 ? 101.564 137.773 90.154 1.00 43.32 102 GLU F CA 1
ATOM 11903 C C . GLU F 1 102 ? 100.520 136.844 90.760 1.00 43.32 102 GLU F C 1
ATOM 11904 O O . GLU F 1 102 ? 99.613 137.294 91.471 1.00 43.32 102 GLU F O 1
ATOM 11910 N N . LEU F 1 103 ? 100.639 135.544 90.493 1.00 43.01 103 LEU F N 1
ATOM 11911 C CA . LEU F 1 103 ? 99.743 134.526 91.042 1.00 43.01 103 LEU F CA 1
ATOM 11912 C C . LEU F 1 103 ? 98.286 134.848 90.711 1.00 43.01 103 LEU F C 1
ATOM 11913 O O . LEU F 1 103 ? 97.430 134.983 91.587 1.00 43.01 103 LEU F O 1
ATOM 11918 N N . ARG F 1 104 ? 98.012 134.986 89.415 1.00 53.12 104 ARG F N 1
ATOM 11919 C CA . ARG F 1 104 ? 96.683 135.308 88.916 1.00 53.12 104 ARG F CA 1
ATOM 11920 C C . ARG F 1 104 ? 96.303 134.331 87.814 1.00 53.12 104 ARG F C 1
ATOM 11921 O O . ARG F 1 104 ? 97.124 134.004 86.952 1.00 53.12 104 ARG F O 1
ATOM 11929 N N . ASP F 1 105 ? 95.055 133.872 87.845 1.00 57.55 105 ASP F N 1
ATOM 11930 C CA . ASP F 1 105 ? 94.554 132.944 86.844 1.00 57.55 105 ASP F CA 1
ATOM 11931 C C . ASP F 1 105 ? 94.124 133.707 85.591 1.00 57.55 105 ASP F C 1
ATOM 11932 O O . ASP F 1 105 ? 94.164 134.938 85.534 1.00 57.55 105 ASP F O 1
ATOM 11937 N N . ALA F 1 106 ? 93.709 132.962 84.569 1.00 67.82 106 ALA F N 1
ATOM 11938 C CA . ALA F 1 106 ? 93.228 133.555 83.331 1.00 67.82 106 ALA F CA 1
ATOM 11939 C C . ALA F 1 106 ? 92.249 132.598 82.669 1.00 67.82 106 ALA F C 1
ATOM 11940 O O . ALA F 1 106 ? 92.357 131.378 82.816 1.00 67.82 106 ALA F O 1
ATOM 11942 N N . LEU F 1 107 ? 91.292 133.163 81.941 1.00 80.54 107 LEU F N 1
ATOM 11943 C CA . LEU F 1 107 ? 90.278 132.390 81.243 1.00 80.54 107 LEU F CA 1
ATOM 11944 C C . LEU F 1 107 ? 90.022 133.013 79.880 1.00 80.54 107 LEU F C 1
ATOM 11945 O O . LEU F 1 107 ? 90.188 134.227 79.709 1.00 80.54 107 LEU F O 1
ATOM 11950 N N . PRO F 1 108 ? 89.620 132.212 78.894 1.00 87.48 108 PRO F N 1
ATOM 11951 C CA . PRO F 1 108 ? 89.343 132.771 77.566 1.00 87.48 108 PRO F CA 1
ATOM 11952 C C . PRO F 1 108 ? 88.025 133.529 77.540 1.00 87.48 108 PRO F C 1
ATOM 11953 O O . PRO F 1 108 ? 87.030 133.108 78.135 1.00 87.48 108 PRO F O 1
ATOM 11957 N N . GLY F 1 109 ? 88.029 134.661 76.840 1.00 93.77 109 GLY F N 1
ATOM 11958 C CA . GLY F 1 109 ? 86.826 135.447 76.656 1.00 93.77 109 GLY F CA 1
ATOM 11959 C C . GLY F 1 109 ? 86.400 136.276 77.845 1.00 93.77 109 GLY F C 1
ATOM 11960 O O . GLY F 1 109 ? 85.302 136.844 77.819 1.00 93.77 109 GLY F O 1
ATOM 11961 N N . VAL F 1 110 ? 87.224 136.365 78.885 1.00 91.27 110 VAL F N 1
ATOM 11962 C CA . VAL F 1 110 ? 86.906 137.120 80.090 1.00 91.27 110 VAL F CA 1
ATOM 11963 C C . VAL F 1 110 ? 88.008 138.145 80.316 1.00 91.27 110 VAL F C 1
ATOM 11964 O O . VAL F 1 110 ? 89.196 137.817 80.221 1.00 91.27 110 VAL F O 1
ATOM 11968 N N . ASP F 1 111 ? 87.613 139.381 80.610 1.00 92.67 111 ASP F N 1
ATOM 11969 C CA . ASP F 1 111 ? 88.579 140.433 80.878 1.00 92.67 111 ASP F CA 1
ATOM 11970 C C . ASP F 1 111 ? 89.285 140.178 82.209 1.00 92.67 111 ASP F C 1
ATOM 11971 O O . ASP F 1 111 ? 88.867 139.349 83.022 1.00 92.67 111 ASP F O 1
ATOM 11976 N N . ALA F 1 112 ? 90.376 140.915 82.429 1.00 84.45 112 ALA F N 1
ATOM 11977 C CA . ALA F 1 112 ? 91.200 140.714 83.615 1.00 84.45 112 ALA F CA 1
ATOM 11978 C C . ALA F 1 112 ? 90.514 141.143 84.905 1.00 84.45 112 ALA F C 1
ATOM 11979 O O . ALA F 1 112 ? 91.018 140.821 85.986 1.00 84.45 112 ALA F O 1
ATOM 11981 N N . SER F 1 113 ? 89.389 141.854 84.826 1.00 90.26 113 SER F N 1
ATOM 11982 C CA . SER F 1 113 ? 88.729 142.341 86.031 1.00 90.26 113 SER F CA 1
ATOM 11983 C C . SER F 1 113 ? 88.048 141.237 86.830 1.00 90.26 113 SER F C 1
ATOM 11984 O O . SER F 1 113 ? 87.702 141.467 87.994 1.00 90.26 113 SER F O 1
ATOM 11987 N N . LEU F 1 114 ? 87.845 140.055 86.244 1.00 87.90 114 LEU F N 1
ATOM 11988 C CA . LEU F 1 114 ? 87.142 138.965 86.912 1.00 87.90 114 LEU F CA 1
ATOM 11989 C C . LEU F 1 114 ? 87.999 137.708 87.027 1.00 87.90 114 LEU F C 1
ATOM 11990 O O . LEU F 1 114 ? 87.460 136.608 87.184 1.00 87.90 114 LEU F O 1
ATOM 11995 N N . TRP F 1 115 ? 89.315 137.844 86.950 1.00 73.39 115 TRP F N 1
ATOM 11996 C CA . TRP F 1 115 ? 90.190 136.678 87.015 1.00 73.39 115 TRP F CA 1
ATOM 11997 C C . TRP F 1 115 ? 90.346 136.218 88.461 1.00 73.39 115 TRP F C 1
ATOM 11998 O O . TRP F 1 115 ? 90.700 137.024 89.327 1.00 73.39 115 TRP F O 1
ATOM 12009 N N . PRO F 1 116 ? 90.088 134.946 88.758 1.00 66.83 116 PRO F N 1
ATOM 12010 C CA . PRO F 1 116 ? 90.219 134.466 90.139 1.00 66.83 116 PRO F CA 1
ATOM 12011 C C . PRO F 1 116 ? 91.664 134.477 90.611 1.00 66.83 116 PRO F C 1
ATOM 12012 O O . PRO F 1 116 ? 92.605 134.410 89.817 1.00 66.83 116 PRO F O 1
ATOM 12016 N N . SER F 1 117 ? 91.830 134.559 91.929 1.00 55.36 117 SER F N 1
ATOM 12017 C CA . SER F 1 117 ? 93.138 134.596 92.562 1.00 55.36 117 SER F CA 1
ATOM 12018 C C . SER F 1 117 ? 93.322 133.383 93.466 1.00 55.36 117 SER F C 1
ATOM 12019 O O . SER F 1 117 ? 92.360 132.707 93.841 1.00 55.36 117 SER F O 1
ATOM 12022 N N . LEU F 1 118 ? 94.579 133.116 93.812 1.00 47.51 118 LEU F N 1
ATOM 12023 C CA . LEU F 1 118 ? 94.969 131.998 94.668 1.00 47.51 118 LEU F CA 1
ATOM 12024 C C . LEU F 1 118 ? 95.974 132.462 95.715 1.00 47.51 118 LEU F C 1
ATOM 12025 O O . LEU F 1 118 ? 97.011 131.835 95.941 1.00 47.51 118 LEU F O 1
ATOM 12030 N N . PHE F 1 119 ? 95.665 133.577 96.381 1.00 44.49 119 PHE F N 1
ATOM 12031 C CA . PHE F 1 119 ? 96.667 134.262 97.193 1.00 44.49 119 PHE F CA 1
ATOM 12032 C C . PHE F 1 119 ? 97.044 133.467 98.440 1.00 44.49 119 PHE F C 1
ATOM 12033 O O . PHE F 1 119 ? 98.232 133.323 98.749 1.00 44.49 119 PHE F O 1
ATOM 12041 N N . GLU F 1 120 ? 96.055 132.947 99.172 1.00 44.36 120 GLU F N 1
ATOM 12042 C CA . GLU F 1 120 ? 96.333 132.388 100.494 1.00 44.36 120 GLU F CA 1
ATOM 12043 C C . GLU F 1 120 ? 97.185 131.125 100.447 1.00 44.36 120 GLU F C 1
ATOM 12044 O O . GLU F 1 120 ? 97.721 130.722 101.488 1.00 44.36 120 GLU F O 1
ATOM 12050 N N . HIS F 1 121 ? 97.338 130.501 99.276 1.00 39.38 121 HIS F N 1
ATOM 12051 C CA . HIS F 1 121 ? 98.268 129.384 99.148 1.00 39.38 121 HIS F CA 1
ATOM 12052 C C . HIS F 1 121 ? 99.691 129.788 99.503 1.00 39.38 121 HIS F C 1
ATOM 12053 O O . HIS F 1 121 ? 100.490 128.933 99.901 1.00 39.38 121 HIS F O 1
ATOM 12060 N N . LYS F 1 122 ? 100.022 131.072 99.366 1.00 40.68 122 LYS F N 1
ATOM 12061 C CA . LYS F 1 122 ? 101.324 131.605 99.737 1.00 40.68 122 LYS F CA 1
ATOM 12062 C C . LYS F 1 122 ? 101.347 132.192 101.143 1.00 40.68 122 LYS F C 1
ATOM 12063 O O . LYS F 1 122 ? 102.430 132.355 101.715 1.00 40.68 122 LYS F O 1
ATOM 12069 N N . PHE F 1 123 ? 100.180 132.479 101.721 1.00 42.88 123 PHE F N 1
ATOM 12070 C CA . PHE F 1 123 ? 100.069 133.202 102.981 1.00 42.88 123 PHE F CA 1
ATOM 12071 C C . PHE F 1 123 ? 99.691 132.319 104.166 1.00 42.88 123 PHE F C 1
ATOM 12072 O O . PHE F 1 123 ? 99.747 132.790 105.306 1.00 42.88 123 PHE F O 1
ATOM 12080 N N . LEU F 1 124 ? 99.307 131.063 103.928 1.00 38.53 124 LEU F N 1
ATOM 12081 C CA . LEU F 1 124 ? 98.809 130.220 105.016 1.00 38.53 124 LEU F CA 1
ATOM 12082 C C . LEU F 1 124 ? 99.780 130.051 106.184 1.00 38.53 124 LEU F C 1
ATOM 12083 O O . LEU F 1 124 ? 99.341 130.200 107.339 1.00 38.53 124 LEU F O 1
ATOM 12088 N N . PRO F 1 125 ? 101.063 129.715 105.986 1.00 39.16 125 PRO F N 1
ATOM 12089 C CA . PRO F 1 125 ? 101.927 129.460 107.156 1.00 39.16 125 PRO F CA 1
ATOM 12090 C C . PRO F 1 125 ? 102.059 130.641 108.105 1.00 39.16 125 PRO F C 1
ATOM 12091 O O . PRO F 1 125 ? 102.109 130.440 109.326 1.00 39.16 125 PRO F O 1
ATOM 12095 N N . TYR F 1 126 ? 102.119 131.870 107.588 1.00 38.14 126 TYR F N 1
ATOM 12096 C CA . TYR F 1 126 ? 102.213 133.029 108.470 1.00 38.14 126 TYR F CA 1
ATOM 12097 C C . TYR F 1 126 ? 100.940 133.205 109.290 1.00 38.14 126 TYR F C 1
ATOM 12098 O O . TYR F 1 126 ? 101.000 133.550 110.477 1.00 38.14 126 TYR F O 1
ATOM 12107 N N . ALA F 1 127 ? 99.780 132.966 108.675 1.00 36.93 127 ALA F N 1
ATOM 12108 C CA . ALA F 1 127 ? 98.528 133.012 109.422 1.00 36.93 127 ALA F CA 1
ATOM 12109 C C . ALA F 1 127 ? 98.499 131.942 110.505 1.00 36.93 127 ALA F C 1
ATOM 12110 O O . ALA F 1 127 ? 98.015 132.186 111.616 1.00 36.93 127 ALA F O 1
ATOM 12112 N N . LEU F 1 128 ? 99.006 130.744 110.197 1.00 34.68 128 LEU F N 1
ATOM 12113 C CA . LEU F 1 128 ? 99.076 129.694 111.209 1.00 34.68 128 LEU F CA 1
ATOM 12114 C C . LEU F 1 128 ? 99.985 130.091 112.366 1.00 34.68 128 LEU F C 1
ATOM 12115 O O . LEU F 1 128 ? 99.649 129.851 113.531 1.00 34.68 128 LEU F O 1
ATOM 12120 N N . LEU F 1 129 ? 101.134 130.701 112.065 1.00 36.76 129 LEU F N 1
ATOM 12121 C CA . LEU F 1 129 ? 102.022 131.174 113.124 1.00 36.76 129 LEU F CA 1
ATOM 12122 C C . LEU F 1 129 ? 101.340 132.227 113.990 1.00 36.76 129 LEU F C 1
ATOM 12123 O O . LEU F 1 129 ? 101.432 132.183 115.224 1.00 36.76 129 LEU F O 1
ATOM 12128 N N . ALA F 1 130 ? 100.648 133.178 113.360 1.00 37.24 130 ALA F N 1
ATOM 12129 C CA . ALA F 1 130 ? 99.957 134.214 114.121 1.00 37.24 130 ALA F CA 1
ATOM 12130 C C . ALA F 1 130 ? 98.863 133.622 115.001 1.00 37.24 130 ALA F C 1
ATOM 12131 O O . ALA F 1 130 ? 98.695 134.036 116.155 1.00 37.24 130 ALA F O 1
ATOM 12133 N N . PHE F 1 131 ? 98.101 132.662 114.472 1.00 44.15 131 PHE F N 1
ATOM 12134 C CA . PHE F 1 131 ? 97.033 132.040 115.246 1.00 44.15 131 PHE F CA 1
ATOM 12135 C C . PHE F 1 131 ? 97.569 131.172 116.374 1.00 44.15 131 PHE F C 1
ATOM 12136 O O . PHE F 1 131 ? 96.898 131.027 117.401 1.00 44.15 131 PHE F O 1
ATOM 12144 N N . ALA F 1 132 ? 98.753 130.584 116.206 1.00 39.47 132 ALA F N 1
ATOM 12145 C CA . ALA F 1 132 ? 99.368 129.851 117.304 1.00 39.47 132 ALA F CA 1
ATOM 12146 C C . ALA F 1 132 ? 99.946 130.787 118.357 1.00 39.47 132 ALA F C 1
ATOM 12147 O O . ALA F 1 132 ? 100.011 130.420 119.535 1.00 39.47 132 ALA F O 1
ATOM 12149 N N . ALA F 1 133 ? 100.369 131.989 117.960 1.00 38.30 133 ALA F N 1
ATOM 12150 C CA . ALA F 1 133 ? 100.962 132.910 118.925 1.00 38.30 133 ALA F CA 1
ATOM 12151 C C . ALA F 1 133 ? 99.919 133.727 119.680 1.00 38.30 133 ALA F C 1
ATOM 12152 O O . ALA F 1 133 ? 100.173 134.138 120.818 1.00 38.30 133 ALA F O 1
ATOM 12154 N N . ILE F 1 134 ? 98.755 133.983 119.077 1.00 41.72 134 ILE F N 1
ATOM 12155 C CA . ILE F 1 134 ? 97.770 134.840 119.737 1.00 41.72 134 ILE F CA 1
ATOM 12156 C C . ILE F 1 134 ? 97.171 134.158 120.964 1.00 41.72 134 ILE F C 1
ATOM 12157 O O . ILE F 1 134 ? 96.883 134.818 121.970 1.00 41.72 134 ILE F O 1
ATOM 12162 N N . MET F 1 135 ? 96.990 132.839 120.919 1.00 47.79 135 MET F N 1
ATOM 12163 C CA . MET F 1 135 ? 96.238 132.112 121.937 1.00 47.79 135 MET F CA 1
ATOM 12164 C C . MET F 1 135 ? 96.990 132.002 123.265 1.00 47.79 135 MET F C 1
ATOM 12165 O O . MET F 1 135 ? 96.475 131.397 124.211 1.00 47.79 135 MET F O 1
ATOM 12170 N N . TYR F 1 136 ? 98.170 132.605 123.374 1.00 54.97 136 TYR F N 1
ATOM 12171 C CA . TYR F 1 136 ? 98.997 132.519 124.571 1.00 54.97 136 TYR F CA 1
ATOM 12172 C C . TYR F 1 136 ? 98.745 133.657 125.554 1.00 54.97 136 TYR F C 1
ATOM 12173 O O . TYR F 1 136 ? 99.385 133.698 126.609 1.00 54.97 136 TYR F O 1
ATOM 12182 N N . VAL F 1 137 ? 97.833 134.579 125.234 1.00 53.64 137 VAL F N 1
ATOM 12183 C CA . VAL F 1 137 ? 97.593 135.726 126.114 1.00 53.64 137 VAL F CA 1
ATOM 12184 C C . VAL F 1 137 ? 97.039 135.319 127.478 1.00 53.64 137 VAL F C 1
ATOM 12185 O O . VAL F 1 137 ? 97.573 135.787 128.498 1.00 53.64 137 VAL F O 1
ATOM 12189 N N . PRO F 1 138 ? 95.988 134.490 127.580 1.00 52.77 138 PRO F N 1
ATOM 12190 C CA . PRO F 1 138 ? 95.422 134.210 128.914 1.00 52.77 138 PRO F CA 1
ATOM 12191 C C . PRO F 1 138 ? 96.402 133.579 129.887 1.00 52.77 138 PRO F C 1
ATOM 12192 O O . PRO F 1 138 ? 96.340 133.868 131.090 1.00 52.77 138 PRO F O 1
ATOM 12196 N N . ALA F 1 139 ? 97.302 132.718 129.408 1.00 57.00 139 ALA F N 1
ATOM 12197 C CA . ALA F 1 139 ? 98.268 132.093 130.306 1.00 57.00 139 ALA F CA 1
ATOM 12198 C C . ALA F 1 139 ? 99.187 133.133 130.932 1.00 57.00 139 ALA F C 1
ATOM 12199 O O . ALA F 1 139 ? 99.535 133.038 132.114 1.00 57.00 139 ALA F O 1
ATOM 12201 N N . LEU F 1 140 ? 99.591 134.134 130.151 1.00 60.86 140 LEU F N 1
ATOM 12202 C CA . LEU F 1 140 ? 100.424 135.204 130.687 1.00 60.86 140 LEU F CA 1
ATOM 12203 C C . LEU F 1 140 ? 99.619 136.119 131.603 1.00 60.86 140 LEU F C 1
ATOM 12204 O O . LEU F 1 140 ? 100.121 136.566 132.645 1.00 60.86 140 LEU F O 1
ATOM 12209 N N . GLY F 1 141 ? 98.370 136.406 131.230 1.00 61.91 141 GLY F N 1
ATOM 12210 C CA . GLY F 1 141 ? 97.548 137.290 132.039 1.00 61.91 141 GLY F CA 1
ATOM 12211 C C . GLY F 1 141 ? 97.241 136.722 133.411 1.00 61.91 141 GLY F C 1
ATOM 12212 O O . GLY F 1 141 ? 97.259 137.447 134.410 1.00 61.91 141 GLY F O 1
ATOM 12213 N N . TRP F 1 142 ? 96.949 135.420 133.480 1.00 62.08 142 TRP F N 1
ATOM 12214 C CA . TRP F 1 142 ? 96.691 134.792 134.772 1.00 62.08 142 TRP F CA 1
ATOM 12215 C C . TRP F 1 142 ? 97.907 134.894 135.683 1.00 62.08 142 TRP F C 1
ATOM 12216 O O . TRP F 1 142 ? 97.775 135.185 136.878 1.00 62.08 142 TRP F O 1
ATOM 12227 N N . GLU F 1 143 ? 99.101 134.656 135.136 1.00 65.24 143 GLU F N 1
ATOM 12228 C CA . GLU F 1 143 ? 100.312 134.796 135.935 1.00 65.24 143 GLU F CA 1
ATOM 12229 C C . GLU F 1 143 ? 100.484 136.230 136.416 1.00 65.24 143 GLU F C 1
ATOM 12230 O O . GLU F 1 143 ? 100.738 136.467 137.603 1.00 65.24 143 GLU F O 1
ATOM 12236 N N . PHE F 1 144 ? 100.313 137.203 135.516 1.00 62.38 144 PHE F N 1
ATOM 12237 C CA . PHE F 1 144 ? 100.510 138.598 135.902 1.00 62.38 144 PHE F CA 1
ATOM 12238 C C . PHE F 1 144 ? 99.508 139.031 136.965 1.00 62.38 144 PHE F C 1
ATOM 12239 O O . PHE F 1 144 ? 99.821 139.868 137.819 1.00 62.38 144 PHE F O 1
ATOM 12247 N N . LEU F 1 145 ? 98.297 138.478 136.930 1.00 63.75 145 LEU F N 1
ATOM 12248 C CA . LEU F 1 145 ? 97.258 138.900 137.859 1.00 63.75 145 LEU F CA 1
ATOM 12249 C C . LEU F 1 145 ? 97.221 138.092 139.151 1.00 63.75 145 LEU F C 1
ATOM 12250 O O . LEU F 1 145 ? 96.576 138.530 140.110 1.00 63.75 145 LEU F O 1
ATOM 12255 N N . ALA F 1 146 ? 97.883 136.930 139.214 1.00 72.63 146 ALA F N 1
ATOM 12256 C CA . ALA F 1 146 ? 97.821 136.150 140.445 1.00 72.63 146 ALA F CA 1
ATOM 12257 C C . ALA F 1 146 ? 99.161 135.541 140.851 1.00 72.63 146 ALA F C 1
ATOM 12258 O O . ALA F 1 146 ? 99.175 134.506 141.528 1.00 72.63 146 ALA F O 1
ATOM 12260 N N . SER F 1 147 ? 100.287 136.142 140.458 1.00 83.01 147 SER F N 1
ATOM 12261 C CA . SER F 1 147 ? 101.578 135.626 140.902 1.00 83.01 147 SER F CA 1
ATOM 12262 C C . SER F 1 147 ? 101.763 135.766 142.410 1.00 83.01 147 SER F C 1
ATOM 12263 O O . SER F 1 147 ? 102.278 134.852 143.062 1.00 83.01 147 SER F O 1
ATOM 12266 N N . THR F 1 148 ? 101.351 136.897 142.982 1.00 90.28 148 THR F N 1
ATOM 12267 C CA . THR F 1 148 ? 101.736 137.256 144.343 1.00 90.28 148 THR F CA 1
ATOM 12268 C C . THR F 1 148 ? 100.653 136.976 145.380 1.00 90.28 148 THR F C 1
ATOM 12269 O O . THR F 1 148 ? 100.957 136.471 146.466 1.00 90.28 148 THR F O 1
ATOM 12273 N N . ARG F 1 149 ? 99.399 137.322 145.081 1.00 90.36 149 ARG F N 1
ATOM 12274 C CA . ARG F 1 149 ? 98.350 137.241 146.094 1.00 90.36 149 ARG F CA 1
ATOM 12275 C C . ARG F 1 149 ? 98.115 135.806 146.549 1.00 90.36 149 ARG F C 1
ATOM 12276 O O . ARG F 1 149 ? 97.985 135.543 147.752 1.00 90.36 149 ARG F O 1
ATOM 12284 N N . LEU F 1 150 ? 98.056 134.864 145.606 1.00 91.01 150 LEU F N 1
ATOM 12285 C CA . LEU F 1 150 ? 97.784 133.477 145.969 1.00 91.01 150 LEU F CA 1
ATOM 12286 C C . LEU F 1 150 ? 98.909 132.892 146.813 1.00 91.01 150 LEU F C 1
ATOM 12287 O O . LEU F 1 150 ? 98.651 132.216 147.817 1.00 91.01 150 LEU F O 1
ATOM 12292 N N . THR F 1 151 ? 100.163 133.142 146.427 1.00 93.68 151 THR F N 1
ATOM 12293 C CA . THR F 1 151 ? 101.285 132.598 147.181 1.00 93.68 151 THR F CA 1
ATOM 12294 C C . THR F 1 151 ? 101.477 133.304 148.516 1.00 93.68 151 THR F C 1
ATOM 12295 O O . THR F 1 151 ? 102.081 132.724 149.425 1.00 93.68 151 THR F O 1
ATOM 12299 N N . SER F 1 152 ? 100.987 134.538 148.658 1.00 99.22 152 SER F N 1
ATOM 12300 C CA . SER F 1 152 ? 101.014 135.181 149.966 1.00 99.22 152 SER F CA 1
ATOM 12301 C C . SER F 1 152 ? 99.919 134.639 150.875 1.00 99.22 152 SER F C 1
ATOM 12302 O O . SER F 1 152 ? 100.140 134.455 152.077 1.00 99.22 152 SER F O 1
ATOM 12305 N N . GLU F 1 153 ? 98.734 134.377 150.320 1.00 101.09 153 GLU F N 1
ATOM 12306 C CA . GLU F 1 153 ? 97.614 133.926 151.138 1.00 101.09 153 GLU F CA 1
ATOM 12307 C C . GLU F 1 153 ? 97.741 132.460 151.535 1.00 101.09 153 GLU F C 1
ATOM 12308 O O . GLU F 1 153 ? 97.341 132.089 152.644 1.00 101.09 153 GLU F O 1
ATOM 12314 N N . LEU F 1 154 ? 98.285 131.616 150.655 1.00 101.50 154 LEU F N 1
ATOM 12315 C CA . LEU F 1 154 ? 98.365 130.186 150.935 1.00 101.50 154 LEU F CA 1
ATOM 12316 C C . LEU F 1 154 ? 99.291 129.868 152.105 1.00 101.50 154 LEU F C 1
ATOM 12317 O O . LEU F 1 154 ? 99.099 128.845 152.778 1.00 101.50 154 LEU F O 1
ATOM 12322 N N . ASN F 1 155 ? 100.292 130.717 152.352 1.00 107.02 155 ASN F N 1
ATOM 12323 C CA . ASN F 1 155 ? 101.231 130.468 153.439 1.00 107.02 155 ASN F CA 1
ATOM 12324 C C . ASN F 1 155 ? 100.544 130.482 154.797 1.00 107.02 155 ASN F C 1
ATOM 12325 O O . ASN F 1 155 ? 100.915 129.702 155.678 1.00 107.02 155 ASN F O 1
ATOM 12330 N N . PHE F 1 156 ? 99.551 131.353 154.988 1.00 113.11 156 PHE F N 1
ATOM 12331 C CA . PHE F 1 156 ? 98.827 131.379 156.256 1.00 113.11 156 PHE F CA 1
ATOM 12332 C C . PHE F 1 156 ? 98.105 130.061 156.509 1.00 113.11 156 PHE F C 1
ATOM 12333 O O . PHE F 1 156 ? 98.153 129.519 157.622 1.00 113.11 156 PHE F O 1
ATOM 12341 N N . LEU F 1 157 ? 97.430 129.529 155.486 1.00 110.90 157 LEU F N 1
ATOM 12342 C CA . LEU F 1 157 ? 96.722 128.264 155.647 1.00 110.90 157 LEU F CA 1
ATOM 12343 C C . LEU F 1 157 ? 97.692 127.113 155.882 1.00 110.90 157 LEU F C 1
ATOM 12344 O O . LEU F 1 157 ? 97.414 126.214 156.684 1.00 110.90 157 LEU F O 1
ATOM 12349 N N . LEU F 1 158 ? 98.832 127.115 155.187 1.00 113.79 158 LEU F N 1
ATOM 12350 C CA . LEU F 1 158 ? 99.816 126.059 155.422 1.00 113.79 158 LEU F CA 1
ATOM 12351 C C . LEU F 1 158 ? 100.439 126.170 156.810 1.00 113.79 158 LEU F C 1
ATOM 12352 O O . LEU F 1 158 ? 100.799 125.155 157.417 1.00 113.79 158 LEU F O 1
ATOM 12357 N N . GLN F 1 159 ? 100.575 127.392 157.329 1.00 123.15 159 GLN F N 1
ATOM 12358 C CA . GLN F 1 159 ? 101.197 127.577 158.636 1.00 123.15 159 GLN F CA 1
ATOM 12359 C C . GLN F 1 159 ? 100.246 127.210 159.768 1.00 123.15 159 GLN F C 1
ATOM 12360 O O . GLN F 1 159 ? 100.672 126.648 160.784 1.00 123.15 159 GLN F O 1
ATOM 12366 N N . GLU F 1 160 ? 98.954 127.510 159.613 1.00 125.37 160 GLU F N 1
ATOM 12367 C CA . GLU F 1 160 ? 98.014 127.323 160.714 1.00 125.37 160 GLU F CA 1
ATOM 12368 C C . GLU F 1 160 ? 97.739 125.857 161.031 1.00 125.37 160 GLU F C 1
ATOM 12369 O O . GLU F 1 160 ? 97.078 125.578 162.037 1.00 125.37 160 GLU F O 1
ATOM 12375 N N . ILE F 1 161 ? 98.215 124.923 160.203 1.00 127.83 161 ILE F N 1
ATOM 12376 C CA . ILE F 1 161 ? 97.944 123.505 160.431 1.00 127.83 161 ILE F CA 1
ATOM 12377 C C . ILE F 1 161 ? 98.488 123.064 161.785 1.00 127.83 161 ILE F C 1
ATOM 12378 O O . ILE F 1 161 ? 97.868 122.255 162.487 1.00 127.83 161 ILE F O 1
ATOM 12383 N N . ASP F 1 162 ? 99.648 123.595 162.179 1.00 131.63 162 ASP F N 1
ATOM 12384 C CA . ASP F 1 162 ? 100.217 123.251 163.479 1.00 131.63 162 ASP F CA 1
ATOM 12385 C C . ASP F 1 162 ? 99.293 123.669 164.616 1.00 131.63 162 ASP F C 1
ATOM 12386 O O . ASP F 1 162 ? 99.134 122.935 165.598 1.00 131.63 162 ASP F O 1
ATOM 12391 N N . ASN F 1 163 ? 98.679 124.849 164.504 1.00 136.75 163 ASN F N 1
ATOM 12392 C CA . ASN F 1 163 ? 97.772 125.315 165.548 1.00 136.75 163 ASN F CA 1
ATOM 12393 C C . ASN F 1 163 ? 96.553 124.409 165.673 1.00 136.75 163 ASN F C 1
ATOM 12394 O O . ASN F 1 163 ? 96.113 124.098 166.786 1.00 136.75 163 ASN F O 1
ATOM 12396 N N . CYS F 1 164 ? 95.994 123.975 164.543 1.00 138.94 164 CYS F N 1
ATOM 12397 C CA . CYS F 1 164 ? 94.810 123.126 164.555 1.00 138.94 164 CYS F CA 1
ATOM 12398 C C . CYS F 1 164 ? 95.115 121.678 164.913 1.00 138.94 164 CYS F C 1
ATOM 12399 O O . CYS F 1 164 ? 94.177 120.898 165.115 1.00 138.94 164 CYS F O 1
ATOM 12401 N N . TYR F 1 165 ? 96.393 121.296 164.986 1.00 137.86 165 TYR F N 1
ATOM 12402 C CA . TYR F 1 165 ? 96.736 119.928 165.361 1.00 137.86 165 TYR F CA 1
ATOM 12403 C C . TYR F 1 165 ? 96.313 119.623 166.793 1.00 137.86 165 TYR F C 1
ATOM 12404 O O . TYR F 1 165 ? 95.798 118.536 167.079 1.00 137.86 165 TYR F O 1
ATOM 12406 N N . HIS F 1 166 ? 96.521 120.568 167.704 1.00 138.21 166 HIS F N 1
ATOM 12407 C CA . HIS F 1 166 ? 96.159 120.376 169.103 1.00 138.21 166 HIS F CA 1
ATOM 12408 C C . HIS F 1 166 ? 94.694 120.723 169.343 1.00 138.21 166 HIS F C 1
ATOM 12409 O O . HIS F 1 166 ? 93.798 119.960 168.983 1.00 138.21 166 HIS F O 1
ATOM 12411 N N . ASN F 1 208 ? 90.063 131.781 168.626 1.00 129.27 208 ASN F N 1
ATOM 12412 C CA . ASN F 1 208 ? 89.197 131.550 167.476 1.00 129.27 208 ASN F CA 1
ATOM 12413 C C . ASN F 1 208 ? 89.611 132.414 166.290 1.00 129.27 208 ASN F C 1
ATOM 12414 O O . ASN F 1 208 ? 88.766 132.998 165.611 1.00 129.27 208 ASN F O 1
ATOM 12419 N N . LEU F 1 209 ? 90.923 132.497 166.051 1.00 129.10 209 LEU F N 1
ATOM 12420 C CA . LEU F 1 209 ? 91.422 133.277 164.923 1.00 129.10 209 LEU F CA 1
ATOM 12421 C C . LEU F 1 209 ? 90.957 132.691 163.596 1.00 129.10 209 LEU F C 1
ATOM 12422 O O . LEU F 1 209 ? 90.517 133.426 162.703 1.00 129.10 209 LEU F O 1
ATOM 12427 N N . PHE F 1 210 ? 91.046 131.369 163.446 1.00 123.69 210 PHE F N 1
ATOM 12428 C CA . PHE F 1 210 ? 90.583 130.721 162.225 1.00 123.69 210 PHE F CA 1
ATOM 12429 C C . PHE F 1 210 ? 89.063 130.638 162.163 1.00 123.69 210 PHE F C 1
ATOM 12430 O O . PHE F 1 210 ? 88.492 130.665 161.067 1.00 123.69 210 PHE F O 1
ATOM 12438 N N . GLU F 1 211 ? 88.395 130.550 163.316 1.00 123.98 211 GLU F N 1
ATOM 12439 C CA . GLU F 1 211 ? 86.939 130.444 163.319 1.00 123.98 211 GLU F CA 1
ATOM 12440 C C . GLU F 1 211 ? 86.294 131.662 162.669 1.00 123.98 211 GLU F C 1
ATOM 12441 O O . GLU F 1 211 ? 85.347 131.529 161.885 1.00 123.98 211 GLU F O 1
ATOM 12443 N N . LYS F 1 212 ? 86.790 132.860 162.984 1.00 120.22 212 LYS F N 1
ATOM 12444 C CA . LYS F 1 212 ? 86.302 134.067 162.331 1.00 120.22 212 LYS F CA 1
ATOM 12445 C C . LYS F 1 212 ? 86.958 134.308 160.979 1.00 120.22 212 LYS F C 1
ATOM 12446 O O . LYS F 1 212 ? 86.456 135.124 160.198 1.00 120.22 212 LYS F O 1
ATOM 12448 N N . TYR F 1 213 ? 88.067 133.623 160.688 1.00 118.58 213 TYR F N 1
ATOM 12449 C CA . TYR F 1 213 ? 88.765 133.838 159.424 1.00 118.58 213 TYR F CA 1
ATOM 12450 C C . TYR F 1 213 ? 87.924 133.387 158.236 1.00 118.58 213 TYR F C 1
ATOM 12451 O O . TYR F 1 213 ? 87.872 134.075 157.210 1.00 118.58 213 TYR F O 1
ATOM 12460 N N . LEU F 1 214 ? 87.262 132.233 158.353 1.00 117.83 214 LEU F N 1
ATOM 12461 C CA . LEU F 1 214 ? 86.472 131.719 157.238 1.00 117.83 214 LEU F CA 1
ATOM 12462 C C . LEU F 1 214 ? 85.235 132.569 156.976 1.00 117.83 214 LEU F C 1
ATOM 12463 O O . LEU F 1 214 ? 84.737 132.596 155.845 1.00 117.83 214 LEU F O 1
ATOM 12468 N N . GLU F 1 215 ? 84.721 133.254 157.999 1.00 119.85 215 GLU F N 1
ATOM 12469 C CA . GLU F 1 215 ? 83.547 134.099 157.804 1.00 119.85 215 GLU F CA 1
ATOM 12470 C C . GLU F 1 215 ? 83.847 135.238 156.836 1.00 119.85 215 GLU F C 1
ATOM 12471 O O . GLU F 1 215 ? 83.061 135.518 155.924 1.00 119.85 215 GLU F O 1
ATOM 12473 N N . ARG F 1 216 ? 84.986 135.908 157.020 1.00 122.94 216 ARG F N 1
ATOM 12474 C CA . ARG F 1 216 ? 85.372 136.980 156.109 1.00 122.94 216 ARG F CA 1
ATOM 12475 C C . ARG F 1 216 ? 85.882 136.435 154.780 1.00 122.94 216 ARG F C 1
ATOM 12476 O O . ARG F 1 216 ? 85.534 136.961 153.717 1.00 122.94 216 ARG F O 1
ATOM 12484 N N . ARG F 1 217 ? 86.703 135.383 154.822 1.00 114.52 217 ARG F N 1
ATOM 12485 C CA . ARG F 1 217 ? 87.297 134.856 153.598 1.00 114.52 217 ARG F CA 1
ATOM 12486 C C . ARG F 1 217 ? 86.268 134.152 152.723 1.00 114.52 217 ARG F C 1
ATOM 12487 O O . ARG F 1 217 ? 86.368 134.200 151.492 1.00 114.52 217 ARG F O 1
ATOM 12495 N N . GLY F 1 218 ? 85.275 133.504 153.331 1.00 113.26 218 GLY F N 1
ATOM 12496 C CA . GLY F 1 218 ? 84.311 132.730 152.570 1.00 113.26 218 GLY F CA 1
ATOM 12497 C C . GLY F 1 218 ? 83.281 133.552 151.824 1.00 113.26 218 GLY F C 1
ATOM 12498 O O . GLY F 1 218 ? 82.540 132.988 151.012 1.00 113.26 218 GLY F O 1
ATOM 12499 N N . ARG F 1 219 ? 83.215 134.858 152.074 1.00 114.99 219 ARG F N 1
ATOM 12500 C CA . ARG F 1 219 ? 82.258 135.731 151.408 1.00 114.99 219 ARG F CA 1
ATOM 12501 C C . ARG F 1 219 ? 82.892 136.574 150.309 1.00 114.99 219 ARG F C 1
ATOM 12502 O O . ARG F 1 219 ? 82.221 137.443 149.743 1.00 114.99 219 ARG F O 1
ATOM 12510 N N . SER F 1 220 ? 84.163 136.342 149.996 1.00 108.88 220 SER F N 1
ATOM 12511 C CA . SER F 1 220 ? 84.840 137.023 148.902 1.00 108.88 220 SER F CA 1
ATOM 12512 C C . SER F 1 220 ? 84.773 136.163 147.648 1.00 108.88 220 SER F C 1
ATOM 12513 O O . SER F 1 220 ? 84.886 134.936 147.719 1.00 108.88 220 SER F O 1
ATOM 12516 N N . ASN F 1 221 ? 84.576 136.809 146.500 1.00 95.69 221 ASN F N 1
ATOM 12517 C CA . ASN F 1 221 ? 84.433 136.107 145.230 1.00 95.69 221 ASN F CA 1
ATOM 12518 C C . ASN F 1 221 ? 85.356 136.676 144.157 1.00 95.69 221 ASN F C 1
ATOM 12519 O O . ASN F 1 221 ? 85.048 136.606 142.966 1.00 95.69 221 ASN F O 1
ATOM 12524 N N . PHE F 1 222 ? 86.494 137.244 144.562 1.00 87.73 222 PHE F N 1
ATOM 12525 C CA . PHE F 1 222 ? 87.409 137.827 143.585 1.00 87.73 222 PHE F CA 1
ATOM 12526 C C . PHE F 1 222 ? 88.100 136.748 142.759 1.00 87.73 222 PHE F C 1
ATOM 12527 O O . PHE F 1 222 ? 88.180 136.852 141.530 1.00 87.73 222 PHE F O 1
ATOM 12535 N N . LEU F 1 223 ? 88.615 135.708 143.419 1.00 79.75 223 LEU F N 1
ATOM 12536 C CA . LEU F 1 223 ? 89.291 134.635 142.694 1.00 79.75 223 LEU F CA 1
ATOM 12537 C C . LEU F 1 223 ? 88.328 133.897 141.772 1.00 79.75 223 LEU F C 1
ATOM 12538 O O . LEU F 1 223 ? 88.687 133.541 140.644 1.00 79.75 223 LEU F O 1
ATOM 12543 N N . ALA F 1 224 ? 87.102 133.653 142.238 1.00 82.59 224 ALA F N 1
ATOM 12544 C CA . ALA F 1 224 ? 86.111 132.995 141.393 1.00 82.59 224 ALA F CA 1
ATOM 12545 C C . ALA F 1 224 ? 85.755 133.858 140.189 1.00 82.59 224 ALA F C 1
ATOM 12546 O O . ALA F 1 224 ? 85.546 133.341 139.085 1.00 82.59 224 ALA F O 1
ATOM 12548 N N . LYS F 1 225 ? 85.678 135.176 140.382 1.00 82.72 225 LYS F N 1
ATOM 12549 C CA . LYS F 1 225 ? 85.402 136.083 139.276 1.00 82.72 225 LYS F CA 1
ATOM 12550 C C . LYS F 1 225 ? 86.558 136.180 138.290 1.00 82.72 225 LYS F C 1
ATOM 12551 O O . LYS F 1 225 ? 86.369 136.718 137.194 1.00 82.72 225 LYS F O 1
ATOM 12557 N N . LEU F 1 226 ? 87.740 135.679 138.646 1.00 71.61 226 LEU F N 1
ATOM 12558 C CA . LEU F 1 226 ? 88.902 135.692 137.767 1.00 71.61 226 LEU F CA 1
ATOM 12559 C C . LEU F 1 226 ? 89.154 134.350 137.096 1.00 71.61 226 LEU F C 1
ATOM 12560 O O . LEU F 1 226 ? 89.491 134.311 135.908 1.00 71.61 226 LEU F O 1
ATOM 12565 N N . TYR F 1 227 ? 89.003 133.247 137.833 1.00 63.82 227 TYR F N 1
ATOM 12566 C CA . TYR F 1 227 ? 89.196 131.926 137.242 1.00 63.82 227 TYR F CA 1
ATOM 12567 C C . TYR F 1 227 ? 88.159 131.649 136.162 1.00 63.82 227 TYR F C 1
ATOM 12568 O O . TYR F 1 227 ? 88.470 131.041 135.132 1.00 63.82 227 TYR F O 1
ATOM 12577 N N . LEU F 1 228 ? 86.916 132.080 136.384 1.00 62.64 228 LEU F N 1
ATOM 12578 C CA . LEU F 1 228 ? 85.880 131.906 135.372 1.00 62.64 228 LEU F CA 1
ATOM 12579 C C . LEU F 1 228 ? 86.189 132.717 134.120 1.00 62.64 228 LEU F C 1
ATOM 12580 O O . LEU F 1 228 ? 85.938 132.261 132.998 1.00 62.64 228 LEU F O 1
ATOM 12585 N N . ALA F 1 229 ? 86.731 133.924 134.292 1.00 62.51 229 ALA F N 1
ATOM 12586 C CA . ALA F 1 229 ? 87.000 134.789 133.148 1.00 62.51 229 ALA F CA 1
ATOM 12587 C C . ALA F 1 229 ? 88.084 134.208 132.248 1.00 62.51 229 ALA F C 1
ATOM 12588 O O . ALA F 1 229 ? 88.014 134.341 131.021 1.00 62.51 229 ALA F O 1
ATOM 12590 N N . ARG F 1 230 ? 89.098 133.572 132.838 1.00 56.70 230 ARG F N 1
ATOM 12591 C CA . ARG F 1 230 ? 90.193 133.029 132.041 1.00 56.70 230 ARG F CA 1
ATOM 12592 C C . ARG F 1 230 ? 89.714 131.920 131.112 1.00 56.70 230 ARG F C 1
ATOM 12593 O O . ARG F 1 230 ? 90.125 131.856 129.948 1.00 56.70 230 ARG F O 1
ATOM 12601 N N . HIS F 1 231 ? 88.846 131.036 131.606 1.00 55.97 231 HIS F N 1
ATOM 12602 C CA . HIS F 1 231 ? 88.418 129.898 130.799 1.00 55.97 231 HIS F CA 1
ATOM 12603 C C . HIS F 1 231 ? 87.437 130.319 129.711 1.00 55.97 231 HIS F C 1
ATOM 12604 O O . HIS F 1 231 ? 87.521 129.836 128.575 1.00 55.97 231 HIS F O 1
ATOM 12611 N N . VAL F 1 232 ? 86.497 131.210 130.035 1.00 54.07 232 VAL F N 1
ATOM 12612 C CA . VAL F 1 232 ? 85.511 131.625 129.041 1.00 54.07 232 VAL F CA 1
ATOM 12613 C C . VAL F 1 232 ? 86.171 132.432 127.929 1.00 54.07 232 VAL F C 1
ATOM 12614 O O . VAL F 1 232 ? 85.714 132.406 126.780 1.00 54.07 232 VAL F O 1
ATOM 12618 N N . LEU F 1 233 ? 87.254 133.148 128.240 1.00 53.64 233 LEU F N 1
ATOM 12619 C CA . LEU F 1 233 ? 87.934 133.940 127.221 1.00 53.64 233 LEU F CA 1
ATOM 12620 C C . LEU F 1 233 ? 88.638 133.053 126.201 1.00 53.64 233 LEU F C 1
ATOM 12621 O O . LEU F 1 233 ? 88.793 133.451 125.040 1.00 53.64 233 LEU F O 1
ATOM 12626 N N . ILE F 1 234 ? 89.070 131.858 126.609 1.00 49.69 234 ILE F N 1
ATOM 12627 C CA . ILE F 1 234 ? 89.663 130.916 125.663 1.00 49.69 234 ILE F CA 1
ATOM 12628 C C . ILE F 1 234 ? 88.636 130.497 124.620 1.00 49.69 234 ILE F C 1
ATOM 12629 O O . ILE F 1 234 ? 88.943 130.396 123.426 1.00 49.69 234 ILE F O 1
ATOM 12634 N N . LEU F 1 235 ? 87.398 130.251 125.054 1.00 53.80 235 LEU F N 1
ATOM 12635 C CA . LEU F 1 235 ? 86.355 129.820 124.130 1.00 53.80 235 LEU F CA 1
ATOM 12636 C C . LEU F 1 235 ? 86.053 130.893 123.091 1.00 53.80 235 LEU F C 1
ATOM 12637 O O . LEU F 1 235 ? 85.817 130.582 121.918 1.00 53.80 235 LEU F O 1
ATOM 12642 N N . LEU F 1 236 ? 86.049 132.164 123.502 1.00 54.79 236 LEU F N 1
ATOM 12643 C CA . LEU F 1 236 ? 85.696 133.237 122.577 1.00 54.79 236 LEU F CA 1
ATOM 12644 C C . LEU F 1 236 ? 86.752 133.414 121.493 1.00 54.79 236 LEU F C 1
ATOM 12645 O O . LEU F 1 236 ? 86.416 133.563 120.312 1.00 54.79 236 LEU F O 1
ATOM 12650 N N . LEU F 1 237 ? 88.033 133.402 121.868 1.00 55.36 237 LEU F N 1
ATOM 12651 C CA . LEU F 1 237 ? 89.097 133.562 120.884 1.00 55.36 237 LEU F CA 1
ATOM 12652 C C . LEU F 1 237 ? 89.280 132.336 120.001 1.00 55.36 237 LEU F C 1
ATOM 12653 O O . LEU F 1 237 ? 90.022 132.411 119.017 1.00 55.36 237 LEU F O 1
ATOM 12658 N N . SER F 1 238 ? 88.634 131.219 120.325 1.00 54.49 238 SER F N 1
ATOM 12659 C CA . SER F 1 238 ? 88.735 130.008 119.524 1.00 54.49 238 SER F CA 1
ATOM 12660 C C . SER F 1 238 ? 87.803 130.014 118.321 1.00 54.49 238 SER F C 1
ATOM 12661 O O . SER F 1 238 ? 87.860 129.087 117.508 1.00 54.49 238 SER F O 1
ATOM 12664 N N . ALA F 1 239 ? 86.948 131.029 118.189 1.00 54.95 239 ALA F N 1
ATOM 12665 C CA . ALA F 1 239 ? 86.042 131.099 117.050 1.00 54.95 239 ALA F CA 1
ATOM 12666 C C . ALA F 1 239 ? 86.710 131.644 115.795 1.00 54.95 239 ALA F C 1
ATOM 12667 O O . ALA F 1 239 ? 86.180 131.449 114.696 1.00 54.95 239 ALA F O 1
ATOM 12669 N N . VAL F 1 240 ? 87.846 132.321 115.929 1.00 53.94 240 VAL F N 1
ATOM 12670 C CA . VAL F 1 240 ? 88.556 132.881 114.780 1.00 53.94 240 VAL F CA 1
ATOM 12671 C C . VAL F 1 240 ? 89.323 131.792 114.030 1.00 53.94 240 VAL F C 1
ATOM 12672 O O . VAL F 1 240 ? 89.137 131.659 112.812 1.00 53.94 240 VAL F O 1
ATOM 12676 N N . PRO F 1 241 ? 90.194 131.004 114.677 1.00 53.17 241 PRO F N 1
ATOM 12677 C CA . PRO F 1 241 ? 90.925 129.977 113.915 1.00 53.17 241 PRO F CA 1
ATOM 12678 C C . PRO F 1 241 ? 90.028 128.932 113.277 1.00 53.17 241 PRO F C 1
ATOM 12679 O O . PRO F 1 241 ? 90.340 128.449 112.181 1.00 53.17 241 PRO F O 1
ATOM 12683 N N . ILE F 1 242 ? 88.924 128.562 113.929 1.00 50.87 242 ILE F N 1
ATOM 12684 C CA . ILE F 1 242 ? 88.034 127.554 113.363 1.00 50.87 242 ILE F CA 1
ATOM 12685 C C . ILE F 1 242 ? 87.317 128.097 112.134 1.00 50.87 242 ILE F C 1
ATOM 12686 O O . ILE F 1 242 ? 87.155 127.390 111.132 1.00 50.87 242 ILE F O 1
ATOM 12691 N N . SER F 1 243 ? 86.875 129.355 112.188 1.00 52.26 243 SER F N 1
ATOM 12692 C CA . SER F 1 243 ? 86.107 129.917 111.081 1.00 52.26 243 SER F CA 1
ATOM 12693 C C . SER F 1 243 ? 86.945 130.027 109.813 1.00 52.26 243 SER F C 1
ATOM 12694 O O . SER F 1 243 ? 86.467 129.715 108.716 1.00 52.26 243 SER F O 1
ATOM 12697 N N . TYR F 1 244 ? 88.197 130.473 109.938 1.00 51.91 244 TYR F N 1
ATOM 12698 C CA . TYR F 1 244 ? 89.017 130.693 108.751 1.00 51.91 244 TYR F CA 1
ATOM 12699 C C . TYR F 1 244 ? 89.494 129.379 108.146 1.00 51.91 244 TYR F C 1
ATOM 12700 O O . TYR F 1 244 ? 89.511 129.225 106.919 1.00 51.91 244 TYR F O 1
ATOM 12709 N N . LEU F 1 245 ? 89.898 128.423 108.984 1.00 46.68 245 LEU F N 1
ATOM 12710 C CA . LEU F 1 245 ? 90.392 127.153 108.463 1.00 46.68 245 LEU F CA 1
ATOM 12711 C C . LEU F 1 245 ? 89.268 126.329 107.845 1.00 46.68 245 LEU F C 1
ATOM 12712 O O . LEU F 1 245 ? 89.487 125.610 106.864 1.00 46.68 245 LEU F O 1
ATOM 12717 N N . CYS F 1 246 ? 88.061 126.414 108.409 1.00 56.31 246 CYS F N 1
ATOM 12718 C CA . CYS F 1 246 ? 86.938 125.654 107.868 1.00 56.31 246 CYS F CA 1
ATOM 12719 C C . CYS F 1 246 ? 86.568 126.129 106.468 1.00 56.31 246 CYS F C 1
ATOM 12720 O O . CYS F 1 246 ? 86.247 125.314 105.595 1.00 56.31 246 CYS F O 1
ATOM 12723 N N . THR F 1 247 ? 86.605 127.440 106.232 1.00 53.71 247 THR F N 1
ATOM 12724 C CA . THR F 1 247 ? 86.258 127.979 104.925 1.00 53.71 247 THR F CA 1
ATOM 12725 C C . THR F 1 247 ? 87.391 127.858 103.914 1.00 53.71 247 THR F C 1
ATOM 12726 O O . THR F 1 247 ? 87.197 128.217 102.748 1.00 53.71 247 THR F O 1
ATOM 12730 N N . TYR F 1 248 ? 88.561 127.378 104.329 1.00 47.27 248 TYR F N 1
ATOM 12731 C CA . TYR F 1 248 ? 89.675 127.142 103.418 1.00 47.27 248 TYR F CA 1
ATOM 12732 C C . TYR F 1 248 ? 89.796 125.686 102.995 1.00 47.27 248 TYR F C 1
ATOM 12733 O O . TYR F 1 248 ? 90.263 125.410 101.885 1.00 47.27 248 TYR F O 1
ATOM 12742 N N . TYR F 1 249 ? 89.371 124.752 103.847 1.00 47.62 249 TYR F N 1
ATOM 12743 C CA . TYR F 1 249 ? 89.528 123.334 103.542 1.00 47.62 249 TYR F CA 1
ATOM 12744 C C . TYR F 1 249 ? 88.597 122.880 102.426 1.00 47.62 249 TYR F C 1
ATOM 12745 O O . TYR F 1 249 ? 88.953 121.981 101.656 1.00 47.62 249 TYR F O 1
ATOM 12754 N N . ALA F 1 250 ? 87.408 123.474 102.319 1.00 50.10 250 ALA F N 1
ATOM 12755 C CA . ALA F 1 250 ? 86.385 122.998 101.396 1.00 50.10 250 ALA F CA 1
ATOM 12756 C C . ALA F 1 250 ? 85.975 124.066 100.386 1.00 50.10 250 ALA F C 1
ATOM 12757 O O . ALA F 1 250 ? 84.848 124.055 99.888 1.00 50.10 250 ALA F O 1
ATOM 12759 N N . THR F 1 251 ? 86.874 124.996 100.073 1.00 56.17 251 THR F N 1
ATOM 12760 C CA . THR F 1 251 ? 86.590 126.031 99.086 1.00 56.17 251 THR F CA 1
ATOM 12761 C C . THR F 1 251 ? 87.570 126.023 97.925 1.00 56.17 251 THR F C 1
ATOM 12762 O O . THR F 1 251 ? 87.152 126.140 96.766 1.00 56.17 251 THR F O 1
ATOM 12766 N N . GLN F 1 252 ? 88.864 125.874 98.195 1.00 51.24 252 GLN F N 1
ATOM 12767 C CA . GLN F 1 252 ? 89.898 125.964 97.172 1.00 51.24 252 GLN F CA 1
ATOM 12768 C C . GLN F 1 252 ? 90.537 124.598 96.964 1.00 51.24 252 GLN F C 1
ATOM 12769 O O . GLN F 1 252 ? 91.179 124.063 97.873 1.00 51.24 252 GLN F O 1
ATOM 12775 N N . LYS F 1 253 ? 90.360 124.043 95.764 1.00 51.36 253 LYS F N 1
ATOM 12776 C CA . LYS F 1 253 ? 90.999 122.794 95.383 1.00 51.36 253 LYS F CA 1
ATOM 12777 C C . LYS F 1 253 ? 91.817 122.912 94.105 1.00 51.36 253 LYS F C 1
ATOM 12778 O O . LYS F 1 253 ? 92.341 121.899 93.631 1.00 51.36 253 LYS F O 1
ATOM 12784 N N . GLN F 1 254 ? 91.939 124.109 93.536 1.00 53.47 254 GLN F N 1
ATOM 12785 C CA . GLN F 1 254 ? 92.670 124.281 92.290 1.00 53.47 254 GLN F CA 1
ATOM 12786 C C . GLN F 1 254 ? 94.159 124.030 92.493 1.00 53.47 254 GLN F C 1
ATOM 12787 O O . GLN F 1 254 ? 94.727 124.322 93.549 1.00 53.47 254 GLN F O 1
ATOM 12793 N N . ASN F 1 255 ? 94.791 123.475 91.461 1.00 48.50 255 ASN F N 1
ATOM 12794 C CA . ASN F 1 255 ? 96.219 123.193 91.488 1.00 48.50 255 ASN F CA 1
ATOM 12795 C C . ASN F 1 255 ? 96.962 123.657 90.244 1.00 48.50 255 ASN F C 1
ATOM 12796 O O . ASN F 1 255 ? 98.187 123.811 90.307 1.00 48.50 255 ASN F O 1
ATOM 12801 N N . GLU F 1 256 ? 96.276 123.889 89.126 1.00 51.87 256 GLU F N 1
ATOM 12802 C CA . GLU F 1 256 ? 96.898 124.361 87.899 1.00 51.87 256 GLU F CA 1
ATOM 12803 C C . GLU F 1 256 ? 96.162 125.594 87.399 1.00 51.87 256 GLU F C 1
ATOM 12804 O O . GLU F 1 256 ? 94.968 125.770 87.654 1.00 51.87 256 GLU F O 1
ATOM 12810 N N . PHE F 1 257 ? 96.886 126.447 86.677 1.00 44.40 257 PHE F N 1
ATOM 12811 C CA . PHE F 1 257 ? 96.295 127.640 86.090 1.00 44.40 257 PHE F CA 1
ATOM 12812 C C . PHE F 1 257 ? 97.111 128.048 84.874 1.00 44.40 257 PHE F C 1
ATOM 12813 O O . PHE F 1 257 ? 98.247 127.605 84.686 1.00 44.40 257 PHE F O 1
ATOM 12821 N N . THR F 1 258 ? 96.518 128.906 84.046 1.00 48.20 258 THR F N 1
ATOM 12822 C CA . THR F 1 258 ? 97.140 129.356 82.801 1.00 48.20 258 THR F CA 1
ATOM 12823 C C . THR F 1 258 ? 97.614 130.793 82.992 1.00 48.20 258 THR F C 1
ATOM 12824 O O . THR F 1 258 ? 96.899 131.750 82.690 1.00 48.20 258 THR F O 1
ATOM 12828 N N . CYS F 1 259 ? 98.837 130.939 83.492 1.00 49.79 259 CYS F N 1
ATOM 12829 C CA . CYS F 1 259 ? 99.439 132.255 83.645 1.00 49.79 259 CYS F CA 1
ATOM 12830 C C . CYS F 1 259 ? 99.654 132.902 82.283 1.00 49.79 259 CYS F C 1
ATOM 12831 O O . CYS F 1 259 ? 100.088 132.250 81.330 1.00 49.79 259 CYS F O 1
ATOM 12834 N N . ALA F 1 260 ? 99.349 134.196 82.193 1.00 54.38 260 ALA F N 1
ATOM 12835 C CA . ALA F 1 260 ? 99.440 134.949 80.941 1.00 54.38 260 ALA F CA 1
ATOM 12836 C C . ALA F 1 260 ? 100.262 136.211 81.190 1.00 54.38 260 ALA F C 1
ATOM 12837 O O . ALA F 1 260 ? 99.747 137.208 81.703 1.00 54.38 260 ALA F O 1
ATOM 12839 N N . LEU F 1 261 ? 101.540 136.166 80.823 1.00 58.34 261 LEU F N 1
ATOM 12840 C CA . LEU F 1 261 ? 102.421 137.320 80.940 1.00 58.34 261 LEU F CA 1
ATOM 12841 C C . LEU F 1 261 ? 102.344 138.152 79.667 1.00 58.34 261 LEU F C 1
ATOM 12842 O O . LEU F 1 261 ? 102.454 137.616 78.559 1.00 58.34 261 LEU F O 1
ATOM 12847 N N . GLY F 1 262 ? 102.125 139.456 79.825 1.00 75.89 262 GLY F N 1
ATOM 12848 C CA . GLY F 1 262 ? 102.022 140.330 78.673 1.00 75.89 262 GLY F CA 1
ATOM 12849 C C . GLY F 1 262 ? 103.208 141.251 78.470 1.00 75.89 262 GLY F C 1
ATOM 12850 O O . GLY F 1 262 ? 103.325 142.280 79.143 1.00 75.89 262 GLY F O 1
ATOM 12851 N N . ALA F 1 263 ? 104.085 140.889 77.532 1.00 92.09 263 ALA F N 1
ATOM 12852 C CA . ALA F 1 263 ? 105.204 141.726 77.116 1.00 92.09 263 ALA F CA 1
ATOM 12853 C C . ALA F 1 263 ? 105.863 141.126 75.881 1.00 92.09 263 ALA F C 1
ATOM 12854 O O . ALA F 1 263 ? 106.091 139.913 75.829 1.00 92.09 263 ALA F O 1
ATOM 12856 N N . SER F 1 264 ? 106.171 141.949 74.881 1.00 96.62 264 SER F N 1
ATOM 12857 C CA . SER F 1 264 ? 106.897 141.495 73.692 1.00 96.62 264 SER F CA 1
ATOM 12858 C C . SER F 1 264 ? 107.954 142.515 73.282 1.00 96.62 264 SER F C 1
ATOM 12859 O O . SER F 1 264 ? 107.836 143.169 72.239 1.00 96.62 264 SER F O 1
ATOM 12862 N N . PRO F 1 265 ? 109.019 142.679 74.089 1.00 90.39 265 PRO F N 1
ATOM 12863 C CA . PRO F 1 265 ? 110.163 143.468 73.613 1.00 90.39 265 PRO F CA 1
ATOM 12864 C C . PRO F 1 265 ? 111.004 142.694 72.610 1.00 90.39 265 PRO F C 1
ATOM 12865 O O . PRO F 1 265 ? 112.049 142.143 72.970 1.00 90.39 265 PRO F O 1
ATOM 12869 N N . ASP F 1 266 ? 110.563 142.640 71.358 1.00 105.88 266 ASP F N 1
ATOM 12870 C CA . ASP F 1 266 ? 111.301 141.918 70.325 1.00 105.88 266 ASP F CA 1
ATOM 12871 C C . ASP F 1 266 ? 112.605 142.628 69.978 1.00 105.88 266 ASP F C 1
ATOM 12872 O O . ASP F 1 266 ? 113.661 141.999 69.895 1.00 105.88 266 ASP F O 1
ATOM 12877 N N . PRO F 1 273 ? 99.325 139.749 71.528 1.00 92.57 273 PRO F N 1
ATOM 12878 C CA . PRO F 1 273 ? 100.124 138.614 71.055 1.00 92.57 273 PRO F CA 1
ATOM 12879 C C . PRO F 1 273 ? 101.005 138.025 72.152 1.00 92.57 273 PRO F C 1
ATOM 12880 O O . PRO F 1 273 ? 102.026 137.404 71.858 1.00 92.57 273 PRO F O 1
ATOM 12884 N N . ALA F 1 274 ? 100.606 138.225 73.405 1.00 78.87 274 ALA F N 1
ATOM 12885 C CA . ALA F 1 274 ? 101.372 137.714 74.530 1.00 78.87 274 ALA F CA 1
ATOM 12886 C C . ALA F 1 274 ? 101.308 136.192 74.584 1.00 78.87 274 ALA F C 1
ATOM 12887 O O . ALA F 1 274 ? 100.297 135.575 74.236 1.00 78.87 274 ALA F O 1
ATOM 12889 N N . VAL F 1 275 ? 102.408 135.585 75.029 1.00 68.34 275 VAL F N 1
ATOM 12890 C CA . VAL F 1 275 ? 102.467 134.135 75.148 1.00 68.34 275 VAL F CA 1
ATOM 12891 C C . VAL F 1 275 ? 101.714 133.685 76.396 1.00 68.34 275 VAL F C 1
ATOM 12892 O O . VAL F 1 275 ? 101.402 134.476 77.290 1.00 68.34 275 VAL F O 1
ATOM 12896 N N . ARG F 1 276 ? 101.418 132.388 76.453 1.00 63.04 276 ARG F N 1
ATOM 12897 C CA . ARG F 1 276 ? 100.684 131.799 77.564 1.00 63.04 276 ARG F CA 1
ATOM 12898 C C . ARG F 1 276 ? 101.372 130.524 78.023 1.00 63.04 276 ARG F C 1
ATOM 12899 O O . ARG F 1 276 ? 101.810 129.712 77.202 1.00 63.04 276 ARG F O 1
ATOM 12907 N N . VAL F 1 277 ? 101.463 130.352 79.342 1.00 51.81 277 VAL F N 1
ATOM 12908 C CA . VAL F 1 277 ? 102.041 129.161 79.947 1.00 51.81 277 VAL F CA 1
ATOM 12909 C C . VAL F 1 277 ? 101.098 128.658 81.033 1.00 51.81 277 VAL F C 1
ATOM 12910 O O . VAL F 1 277 ? 100.277 129.403 81.572 1.00 51.81 277 VAL F O 1
ATOM 12914 N N . SER F 1 278 ? 101.224 127.372 81.349 1.00 45.86 278 SER F N 1
ATOM 12915 C CA . SER F 1 278 ? 100.435 126.732 82.393 1.00 45.86 278 SER F CA 1
ATOM 12916 C C . SER F 1 278 ? 101.374 126.226 83.476 1.00 45.86 278 SER F C 1
ATOM 12917 O O . SER F 1 278 ? 102.324 125.494 83.181 1.00 45.86 278 SER F O 1
ATOM 12920 N N . CYS F 1 279 ? 101.105 126.601 84.726 1.00 47.95 279 CYS F N 1
ATOM 12921 C CA . CYS F 1 279 ? 102.026 126.317 85.814 1.00 47.95 279 CYS F CA 1
ATOM 12922 C C . CYS F 1 279 ? 101.372 125.478 86.905 1.00 47.95 279 CYS F C 1
ATOM 12923 O O . CYS F 1 279 ? 100.146 125.396 87.015 1.00 47.95 279 CYS F O 1
ATOM 12926 N N . LYS F 1 280 ? 102.227 124.849 87.711 1.00 41.13 280 LYS F N 1
ATOM 12927 C CA . LYS F 1 280 ? 101.833 123.888 88.731 1.00 41.13 280 LYS F CA 1
ATOM 12928 C C . LYS F 1 280 ? 102.403 124.306 90.079 1.00 41.13 280 LYS F C 1
ATOM 12929 O O . LYS F 1 280 ? 103.529 124.806 90.157 1.00 41.13 280 LYS F O 1
ATOM 12935 N N . LEU F 1 281 ? 101.626 124.095 91.141 1.00 35.66 281 LEU F N 1
ATOM 12936 C CA . LEU F 1 281 ? 102.036 124.472 92.491 1.00 35.66 281 LEU F CA 1
ATOM 12937 C C . LEU F 1 281 ? 102.273 123.224 93.330 1.00 35.66 281 LEU F C 1
ATOM 12938 O O . LEU F 1 281 ? 101.308 122.603 93.803 1.00 35.66 281 LEU F O 1
ATOM 12943 N N . PRO F 1 282 ? 103.522 122.809 93.543 1.00 35.90 282 PRO F N 1
ATOM 12944 C CA . PRO F 1 282 ? 103.769 121.629 94.378 1.00 35.90 282 PRO F CA 1
ATOM 12945 C C . PRO F 1 282 ? 103.895 121.963 95.855 1.00 35.90 282 PRO F C 1
ATOM 12946 O O . PRO F 1 282 ? 104.829 121.504 96.519 1.00 35.90 282 PRO F O 1
ATOM 12950 N N . SER F 1 283 ? 102.967 122.759 96.382 1.00 39.65 283 SER F N 1
ATOM 12951 C CA . SER F 1 283 ? 102.956 123.109 97.799 1.00 39.65 283 SER F CA 1
ATOM 12952 C C . SER F 1 283 ? 101.530 123.132 98.329 1.00 39.65 283 SER F C 1
ATOM 12953 O O . SER F 1 283 ? 101.202 123.889 99.248 1.00 39.65 283 SER F O 1
ATOM 12956 N N . VAL F 1 284 ? 100.662 122.301 97.757 1.00 36.85 284 VAL F N 1
ATOM 12957 C CA . VAL F 1 284 ? 99.253 122.294 98.139 1.00 36.85 284 VAL F CA 1
ATOM 12958 C C . VAL F 1 284 ? 98.773 120.947 98.655 1.00 36.85 284 VAL F C 1
ATOM 12959 O O . VAL F 1 284 ? 97.777 120.895 99.400 1.00 36.85 284 VAL F O 1
ATOM 12963 N N . GLN F 1 285 ? 99.433 119.833 98.334 1.00 41.45 285 GLN F N 1
ATOM 12964 C CA . GLN F 1 285 ? 98.946 118.528 98.765 1.00 41.45 285 GLN F CA 1
ATOM 12965 C C . GLN F 1 285 ? 99.247 118.236 100.228 1.00 41.45 285 GLN F C 1
ATOM 12966 O O . GLN F 1 285 ? 98.636 117.327 100.800 1.00 41.45 285 GLN F O 1
ATOM 12972 N N . LEU F 1 286 ? 100.168 118.974 100.843 1.00 38.36 286 LEU F N 1
ATOM 12973 C CA . LEU F 1 286 ? 100.507 118.778 102.247 1.00 38.36 286 LEU F CA 1
ATOM 12974 C C . LEU F 1 286 ? 99.831 119.786 103.164 1.00 38.36 286 LEU F C 1
ATOM 12975 O O . LEU F 1 286 ? 99.429 119.430 104.275 1.00 38.36 286 LEU F O 1
ATOM 12980 N N . GLN F 1 287 ? 99.692 121.038 102.724 1.00 39.61 287 GLN F N 1
ATOM 12981 C CA . GLN F 1 287 ? 98.994 122.033 103.528 1.00 39.61 287 GLN F CA 1
ATOM 12982 C C . GLN F 1 287 ? 97.512 121.719 103.670 1.00 39.61 287 GLN F C 1
ATOM 12983 O O . GLN F 1 287 ? 96.863 122.244 104.581 1.00 39.61 287 GLN F O 1
ATOM 12989 N N . ARG F 1 288 ? 96.962 120.882 102.789 1.00 38.72 288 ARG F N 1
ATOM 12990 C CA . ARG F 1 288 ? 95.567 120.478 102.923 1.00 38.72 288 ARG F CA 1
ATOM 12991 C C . ARG F 1 288 ? 95.373 119.550 104.116 1.00 38.72 288 ARG F C 1
ATOM 12992 O O . ARG F 1 288 ? 94.384 119.669 104.849 1.00 38.72 288 ARG F O 1
ATOM 13000 N N . ILE F 1 289 ? 96.303 118.616 104.322 1.00 38.40 289 ILE F N 1
ATOM 13001 C CA . ILE F 1 289 ? 96.174 117.656 105.413 1.00 38.40 289 ILE F CA 1
ATOM 13002 C C . ILE F 1 289 ? 96.383 118.337 106.761 1.00 38.40 289 ILE F C 1
ATOM 13003 O O . ILE F 1 289 ? 95.671 118.053 107.731 1.00 38.40 289 ILE F O 1
ATOM 13008 N N . ILE F 1 290 ? 97.364 119.238 106.847 1.00 35.68 290 ILE F N 1
ATOM 13009 C CA . ILE F 1 290 ? 97.647 119.916 108.110 1.00 35.68 290 ILE F CA 1
ATOM 13010 C C . ILE F 1 290 ? 96.459 120.765 108.543 1.00 35.68 290 ILE F C 1
ATOM 13011 O O . ILE F 1 290 ? 96.111 120.814 109.729 1.00 35.68 290 ILE F O 1
ATOM 13016 N N . ALA F 1 291 ? 95.815 121.444 107.593 1.00 38.73 291 ALA F N 1
ATOM 13017 C CA . ALA F 1 291 ? 94.648 122.255 107.917 1.00 38.73 291 ALA F CA 1
ATOM 13018 C C . ALA F 1 291 ? 93.445 121.421 108.334 1.00 38.73 291 ALA F C 1
ATOM 13019 O O . ALA F 1 291 ? 92.475 121.983 108.853 1.00 38.73 291 ALA F O 1
ATOM 13021 N N . GLY F 1 292 ? 93.477 120.108 108.118 1.00 42.07 292 GLY F N 1
ATOM 13022 C CA . GLY F 1 292 ? 92.391 119.245 108.537 1.00 42.07 292 GLY F CA 1
ATOM 13023 C C . GLY F 1 292 ? 92.579 118.693 109.934 1.00 42.07 292 GLY F C 1
ATOM 13024 O O . GLY F 1 292 ? 91.626 118.618 110.715 1.00 42.07 292 GLY F O 1
ATOM 13025 N N . VAL F 1 293 ? 93.812 118.295 110.258 1.00 40.63 293 VAL F N 1
ATOM 13026 C CA . VAL F 1 293 ? 94.105 117.786 111.594 1.00 40.63 293 VAL F CA 1
ATOM 13027 C C . VAL F 1 293 ? 93.918 118.879 112.638 1.00 40.63 293 VAL F C 1
ATOM 13028 O O . VAL F 1 293 ? 93.360 118.638 113.715 1.00 40.63 293 VAL F O 1
ATOM 13032 N N . ASP F 1 294 ? 94.378 120.096 112.337 1.00 47.60 294 ASP F N 1
ATOM 13033 C CA . ASP F 1 294 ? 94.302 121.181 113.310 1.00 47.60 294 ASP F CA 1
ATOM 13034 C C . ASP F 1 294 ? 92.861 121.533 113.659 1.00 47.60 294 ASP F C 1
ATOM 13035 O O . ASP F 1 294 ? 92.596 122.040 114.754 1.00 47.60 294 ASP F O 1
ATOM 13040 N N . ILE F 1 295 ? 91.921 121.277 112.748 1.00 48.00 295 ILE F N 1
ATOM 13041 C CA . ILE F 1 295 ? 90.516 121.549 113.036 1.00 48.00 295 ILE F CA 1
ATOM 13042 C C . ILE F 1 295 ? 90.001 120.602 114.113 1.00 48.00 295 ILE F C 1
ATOM 13043 O O . ILE F 1 295 ? 89.344 121.024 115.073 1.00 48.00 295 ILE F O 1
ATOM 13048 N N . VAL F 1 296 ? 90.295 119.308 113.974 1.00 45.58 296 VAL F N 1
ATOM 13049 C CA . VAL F 1 296 ? 89.800 118.324 114.932 1.00 45.58 296 VAL F CA 1
ATOM 13050 C C . VAL F 1 296 ? 90.453 118.521 116.294 1.00 45.58 296 VAL F C 1
ATOM 13051 O O . VAL F 1 296 ? 89.775 118.508 117.328 1.00 45.58 296 VAL F O 1
ATOM 13055 N N . LEU F 1 297 ? 91.774 118.713 116.319 1.00 46.06 297 LEU F N 1
ATOM 13056 C CA . LEU F 1 297 ? 92.483 118.832 117.590 1.00 46.06 297 LEU F CA 1
ATOM 13057 C C . LEU F 1 297 ? 92.021 120.053 118.375 1.00 46.06 297 LEU F C 1
ATOM 13058 O O . LEU F 1 297 ? 91.857 119.988 119.599 1.00 46.06 297 LEU F O 1
ATOM 13063 N N . LEU F 1 298 ? 91.810 121.178 117.690 1.00 52.03 298 LEU F N 1
ATOM 13064 C CA . LEU F 1 298 ? 91.397 122.392 118.383 1.00 52.03 298 LEU F CA 1
ATOM 13065 C C . LEU F 1 298 ? 89.936 122.331 118.812 1.00 52.03 298 LEU F C 1
ATOM 13066 O O . LEU F 1 298 ? 89.550 122.990 119.784 1.00 52.03 298 LEU F O 1
ATOM 13071 N N . CYS F 1 299 ? 89.112 121.552 118.108 1.00 56.16 299 CYS F N 1
ATOM 13072 C CA . CYS F 1 299 ? 87.696 121.473 118.456 1.00 56.16 299 CYS F CA 1
ATOM 13073 C C . CYS F 1 299 ? 87.472 120.607 119.689 1.00 56.16 299 CYS F C 1
ATOM 13074 O O . CYS F 1 299 ? 86.568 120.880 120.488 1.00 56.16 299 CYS F O 1
ATOM 13077 N N . VAL F 1 300 ? 88.273 119.553 119.857 1.00 58.69 300 VAL F N 1
ATOM 13078 C CA . VAL F 1 300 ? 88.116 118.675 121.015 1.00 58.69 300 VAL F CA 1
ATOM 13079 C C . VAL F 1 300 ? 88.431 119.425 122.303 1.00 58.69 300 VAL F C 1
ATOM 13080 O O . VAL F 1 300 ? 87.714 119.298 123.304 1.00 58.69 300 VAL F O 1
ATOM 13084 N N . MET F 1 301 ? 89.507 120.217 122.302 1.00 63.10 301 MET F N 1
ATOM 13085 C CA . MET F 1 301 ? 89.864 120.976 123.497 1.00 63.10 301 MET F CA 1
ATOM 13086 C C . MET F 1 301 ? 88.796 122.003 123.849 1.00 63.10 301 MET F C 1
ATOM 13087 O O . MET F 1 301 ? 88.666 122.387 125.017 1.00 63.10 301 MET F O 1
ATOM 13092 N N . ASN F 1 302 ? 88.029 122.463 122.859 1.00 63.90 302 ASN F N 1
ATOM 13093 C CA . ASN F 1 302 ? 86.932 123.382 123.144 1.00 63.90 302 ASN F CA 1
ATOM 13094 C C . ASN F 1 302 ? 85.809 122.682 123.901 1.00 63.90 302 ASN F C 1
ATOM 13095 O O . ASN F 1 302 ? 85.177 123.281 124.778 1.00 63.90 302 ASN F O 1
ATOM 13100 N N . LEU F 1 303 ? 85.544 121.417 123.571 1.00 66.26 303 LEU F N 1
ATOM 13101 C CA . LEU F 1 303 ? 84.464 120.690 124.231 1.00 66.26 303 LEU F CA 1
ATOM 13102 C C . LEU F 1 303 ? 84.851 120.272 125.645 1.00 66.26 303 LEU F C 1
ATOM 13103 O O . LEU F 1 303 ? 84.028 120.344 126.565 1.00 66.26 303 LEU F O 1
ATOM 13108 N N . ILE F 1 304 ? 86.097 119.831 125.838 1.00 67.02 304 ILE F N 1
ATOM 13109 C CA . ILE F 1 304 ? 86.517 119.322 127.141 1.00 67.02 304 ILE F CA 1
ATOM 13110 C C . ILE F 1 304 ? 86.499 120.424 128.193 1.00 67.02 304 ILE F C 1
ATOM 13111 O O . ILE F 1 304 ? 86.337 120.150 129.388 1.00 67.02 304 ILE F O 1
ATOM 13116 N N . ILE F 1 305 ? 86.667 121.680 127.777 1.00 70.75 305 ILE F N 1
ATOM 13117 C CA . ILE F 1 305 ? 86.618 122.786 128.727 1.00 70.75 305 ILE F CA 1
ATOM 13118 C C . ILE F 1 305 ? 85.200 122.976 129.253 1.00 70.75 305 ILE F C 1
ATOM 13119 O O . ILE F 1 305 ? 84.993 123.222 130.448 1.00 70.75 305 ILE F O 1
ATOM 13124 N N . LEU F 1 306 ? 84.202 122.853 128.374 1.00 76.25 306 LEU F N 1
ATOM 13125 C CA . LEU F 1 306 ? 82.822 123.116 128.769 1.00 76.25 306 LEU F CA 1
ATOM 13126 C C . LEU F 1 306 ? 82.334 122.122 129.817 1.00 76.25 306 LEU F C 1
ATOM 13127 O O . LEU F 1 306 ? 81.647 122.505 130.771 1.00 76.25 306 LEU F O 1
ATOM 13132 N N . VAL F 1 307 ? 82.669 120.840 129.655 1.00 80.30 307 VAL F N 1
ATOM 13133 C CA . VAL F 1 307 ? 82.160 119.824 130.571 1.00 80.30 307 VAL F CA 1
ATOM 13134 C C . VAL F 1 307 ? 82.780 119.979 131.956 1.00 80.30 307 VAL F C 1
ATOM 13135 O O . VAL F 1 307 ? 82.112 119.766 132.975 1.00 80.30 307 VAL F O 1
ATOM 13139 N N . ASN F 1 308 ? 84.060 120.353 132.022 1.00 81.89 308 ASN F N 1
ATOM 13140 C CA . ASN F 1 308 ? 84.721 120.487 133.317 1.00 81.89 308 ASN F CA 1
ATOM 13141 C C . ASN F 1 308 ? 84.208 121.701 134.082 1.00 81.89 308 ASN F C 1
ATOM 13142 O O . ASN F 1 308 ? 84.111 121.668 135.314 1.00 81.89 308 ASN F O 1
ATOM 13147 N N . LEU F 1 309 ? 83.886 122.783 133.370 1.00 85.41 309 LEU F N 1
ATOM 13148 C CA . LEU F 1 309 ? 83.425 123.998 134.037 1.00 85.41 309 LEU F CA 1
ATOM 13149 C C . LEU F 1 309 ? 82.101 123.771 134.755 1.00 85.41 309 LEU F C 1
ATOM 13150 O O . LEU F 1 309 ? 81.914 124.232 135.887 1.00 85.41 309 LEU F O 1
ATOM 13155 N N . ILE F 1 310 ? 81.167 123.069 134.111 1.00 91.68 310 ILE F N 1
ATOM 13156 C CA . ILE F 1 310 ? 79.865 122.828 134.725 1.00 91.68 310 ILE F CA 1
ATOM 13157 C C . ILE F 1 310 ? 80.000 121.913 135.936 1.00 91.68 310 ILE F C 1
ATOM 13158 O O . ILE F 1 310 ? 79.394 122.157 136.987 1.00 91.68 310 ILE F O 1
ATOM 13163 N N . HIS F 1 311 ? 80.794 120.847 135.811 1.00 99.02 311 HIS F N 1
ATOM 13164 C CA . HIS F 1 311 ? 80.913 119.874 136.894 1.00 99.02 311 HIS F CA 1
ATOM 13165 C C . HIS F 1 311 ? 81.525 120.492 138.145 1.00 99.02 311 HIS F C 1
ATOM 13166 O O . HIS F 1 311 ? 81.056 120.242 139.261 1.00 99.02 311 HIS F O 1
ATOM 13173 N N . LEU F 1 312 ? 82.577 121.295 137.981 1.00 100.27 312 LEU F N 1
ATOM 13174 C CA . LEU F 1 312 ? 83.309 121.798 139.140 1.00 100.27 312 LEU F CA 1
ATOM 13175 C C . LEU F 1 312 ? 82.479 122.791 139.946 1.00 100.27 312 LEU F C 1
ATOM 13176 O O . LEU F 1 312 ? 82.489 122.755 141.182 1.00 100.27 312 LEU F O 1
ATOM 13181 N N . PHE F 1 313 ? 81.754 123.680 139.272 1.00 102.99 313 PHE F N 1
ATOM 13182 C CA . PHE F 1 313 ? 81.071 124.773 139.951 1.00 102.99 313 PHE F CA 1
ATOM 13183 C C . PHE F 1 313 ? 79.634 124.454 140.344 1.00 102.99 313 PHE F C 1
ATOM 13184 O O . PHE F 1 313 ? 79.017 125.256 141.053 1.00 102.99 313 PHE F O 1
ATOM 13192 N N . ILE F 1 314 ? 79.080 123.323 139.910 1.00 107.38 314 ILE F N 1
ATOM 13193 C CA . ILE F 1 314 ? 77.676 123.035 140.183 1.00 107.38 314 ILE F CA 1
ATOM 13194 C C . ILE F 1 314 ? 77.514 121.699 140.898 1.00 107.38 314 ILE F C 1
ATOM 13195 O O . ILE F 1 314 ? 76.996 121.643 142.019 1.00 107.38 314 ILE F O 1
ATOM 13200 N N . PHE F 1 315 ? 77.949 120.613 140.255 1.00 109.72 315 PHE F N 1
ATOM 13201 C CA . PHE F 1 315 ? 77.660 119.279 140.774 1.00 109.72 315 PHE F CA 1
ATOM 13202 C C . PHE F 1 315 ? 78.533 118.902 141.965 1.00 109.72 315 PHE F C 1
ATOM 13203 O O . PHE F 1 315 ? 78.064 118.197 142.866 1.00 109.72 315 PHE F O 1
ATOM 13211 N N . ARG F 1 316 ? 79.788 119.343 141.994 1.00 109.37 316 ARG F N 1
ATOM 13212 C CA . ARG F 1 316 ? 80.696 118.940 143.061 1.00 109.37 316 ARG F CA 1
ATOM 13213 C C . ARG F 1 316 ? 80.335 119.656 144.357 1.00 109.37 316 ARG F C 1
ATOM 13214 O O . ARG F 1 316 ? 80.362 120.889 144.424 1.00 109.37 316 ARG F O 1
ATOM 13222 N N . LYS F 1 317 ? 80.000 118.880 145.385 1.00 112.79 317 LYS F N 1
ATOM 13223 C CA . LYS F 1 317 ? 79.603 119.390 146.693 1.00 112.79 317 LYS F CA 1
ATOM 13224 C C . LYS F 1 317 ? 80.561 118.912 147.777 1.00 112.79 317 LYS F C 1
ATOM 13225 O O . LYS F 1 317 ? 80.144 118.473 148.851 1.00 112.79 317 LYS F O 1
ATOM 13231 N N . SER F 1 318 ? 81.862 118.985 147.508 1.00 114.44 318 SER F N 1
ATOM 13232 C CA . SER F 1 318 ? 82.878 118.557 148.458 1.00 114.44 318 SER F CA 1
ATOM 13233 C C . SER F 1 318 ? 84.004 119.579 148.511 1.00 114.44 318 SER F C 1
ATOM 13234 O O . SER F 1 318 ? 84.400 120.135 147.482 1.00 114.44 318 SER F O 1
ATOM 13237 N N . ASN F 1 319 ? 84.515 119.819 149.716 1.00 114.56 319 ASN F N 1
ATOM 13238 C CA . ASN F 1 319 ? 85.635 120.723 149.943 1.00 114.56 319 ASN F CA 1
ATOM 13239 C C . ASN F 1 319 ? 86.733 119.972 150.681 1.00 114.56 319 ASN F C 1
ATOM 13240 O O . ASN F 1 319 ? 86.460 119.272 151.661 1.00 114.56 319 ASN F O 1
ATOM 13242 N N . PHE F 1 320 ? 87.971 120.119 150.205 1.00 112.79 320 PHE F N 1
ATOM 13243 C CA . PHE F 1 320 ? 89.085 119.391 150.803 1.00 112.79 320 PHE F CA 1
ATOM 13244 C C . PHE F 1 320 ? 89.349 119.844 152.234 1.00 112.79 320 PHE F C 1
ATOM 13245 O O . PHE F 1 320 ? 89.616 119.016 153.113 1.00 112.79 320 PHE F O 1
ATOM 13253 N N . ILE F 1 321 ? 89.286 121.153 152.488 1.00 117.88 321 ILE F N 1
ATOM 13254 C CA . ILE F 1 321 ? 89.591 121.668 153.821 1.00 117.88 321 ILE F CA 1
ATOM 13255 C C . ILE F 1 321 ? 88.539 121.216 154.826 1.00 117.88 321 ILE F C 1
ATOM 13256 O O . ILE F 1 321 ? 88.865 120.828 155.955 1.00 117.88 321 ILE F O 1
ATOM 13261 N N . PHE F 1 322 ? 87.264 121.250 154.432 1.00 123.00 322 PHE F N 1
ATOM 13262 C CA . PHE F 1 322 ? 86.196 120.872 155.352 1.00 123.00 322 PHE F CA 1
ATOM 13263 C C . PHE F 1 322 ? 86.269 119.401 155.737 1.00 123.00 322 PHE F C 1
ATOM 13264 O O . PHE F 1 322 ? 85.680 118.997 156.746 1.00 123.00 322 PHE F O 1
ATOM 13272 N N . ASP F 1 323 ? 86.973 118.586 154.952 1.00 126.48 323 ASP F N 1
ATOM 13273 C CA . ASP F 1 323 ? 87.068 117.163 155.242 1.00 126.48 323 ASP F CA 1
ATOM 13274 C C . ASP F 1 323 ? 88.244 116.856 156.165 1.00 126.48 323 ASP F C 1
ATOM 13275 O O . ASP F 1 323 ? 88.189 115.883 156.924 1.00 126.48 323 ASP F O 1
ATOM 13280 N N . LYS F 1 324 ? 89.274 117.700 156.169 1.00 126.35 324 LYS F N 1
ATOM 13281 C CA . LYS F 1 324 ? 90.487 117.449 156.936 1.00 126.35 324 LYS F CA 1
ATOM 13282 C C . LYS F 1 324 ? 90.605 118.330 158.171 1.00 126.35 324 LYS F C 1
ATOM 13283 O O . LYS F 1 324 ? 91.670 118.354 158.797 1.00 126.35 324 LYS F O 1
ATOM 13289 N N . LEU F 1 325 ? 89.553 119.058 158.532 1.00 132.85 325 LEU F N 1
ATOM 13290 C CA . LEU F 1 325 ? 89.559 119.917 159.710 1.00 132.85 325 LEU F CA 1
ATOM 13291 C C . LEU F 1 325 ? 88.697 119.388 160.844 1.00 132.85 325 LEU F C 1
ATOM 13292 O O . LEU F 1 325 ? 89.095 119.484 162.007 1.00 132.85 325 LEU F O 1
ATOM 13297 N N . HIS F 1 326 ? 87.521 118.837 160.536 1.00 140.61 326 HIS F N 1
ATOM 13298 C CA . HIS F 1 326 ? 86.631 118.208 161.513 1.00 140.61 326 HIS F CA 1
ATOM 13299 C C . HIS F 1 326 ? 86.159 119.173 162.599 1.00 140.61 326 HIS F C 1
ATOM 13300 O O . HIS F 1 326 ? 85.705 118.736 163.662 1.00 140.61 326 HIS F O 1
ATOM 13307 N N . LYS F 1 327 ? 86.252 120.483 162.364 1.00 143.60 327 LYS F N 1
ATOM 13308 C CA . LYS F 1 327 ? 85.770 121.465 163.340 1.00 143.60 327 LYS F CA 1
ATOM 13309 C C . LYS F 1 327 ? 85.280 122.688 162.563 1.00 143.60 327 LYS F C 1
ATOM 13310 O O . LYS F 1 327 ? 86.054 123.599 162.261 1.00 143.60 327 LYS F O 1
ATOM 13312 N N . VAL F 1 328 ? 83.986 122.697 162.254 1.00 149.01 328 VAL F N 1
ATOM 13313 C CA . VAL F 1 328 ? 83.349 123.805 161.550 1.00 149.01 328 VAL F CA 1
ATOM 13314 C C . VAL F 1 328 ? 82.020 124.107 162.227 1.00 149.01 328 VAL F C 1
ATOM 13315 O O . VAL F 1 328 ? 81.293 123.194 162.634 1.00 149.01 328 VAL F O 1
ATOM 13319 N N . GLY F 1 329 ? 81.713 125.396 162.367 1.00 147.01 329 GLY F N 1
ATOM 13320 C CA . GLY F 1 329 ? 80.460 125.790 162.968 1.00 147.01 329 GLY F CA 1
ATOM 13321 C C . GLY F 1 329 ? 79.281 125.601 162.034 1.00 147.01 329 GLY F C 1
ATOM 13322 O O . GLY F 1 329 ? 79.423 125.478 160.818 1.00 147.01 329 GLY F O 1
ATOM 13323 N N . ILE F 1 330 ? 78.086 125.576 162.628 1.00 145.39 330 ILE F N 1
ATOM 13324 C CA . ILE F 1 330 ? 76.870 125.448 161.836 1.00 145.39 330 ILE F CA 1
ATOM 13325 C C . ILE F 1 330 ? 76.604 126.697 161.007 1.00 145.39 330 ILE F C 1
ATOM 13326 O O . ILE F 1 330 ? 75.846 126.637 160.033 1.00 145.39 330 ILE F O 1
ATOM 13331 N N . LYS F 1 331 ? 77.217 127.829 161.363 1.00 146.33 331 LYS F N 1
ATOM 13332 C CA . LYS F 1 331 ? 77.019 129.055 160.595 1.00 146.33 331 LYS F CA 1
ATOM 13333 C C . LYS F 1 331 ? 77.572 128.919 159.181 1.00 146.33 331 LYS F C 1
ATOM 13334 O O . LYS F 1 331 ? 77.003 129.466 158.229 1.00 146.33 331 LYS F O 1
ATOM 13340 N N . THR F 1 332 ? 78.678 128.198 159.025 1.00 143.72 332 THR F N 1
ATOM 13341 C CA . THR F 1 332 ? 79.308 128.024 157.724 1.00 143.72 332 THR F CA 1
ATOM 13342 C C . THR F 1 332 ? 78.622 126.972 156.863 1.00 143.72 332 THR F C 1
ATOM 13343 O O . THR F 1 332 ? 78.990 126.817 155.693 1.00 143.72 332 THR F O 1
ATOM 13347 N N . ARG F 1 333 ? 77.640 126.253 157.404 1.00 142.54 333 ARG F N 1
ATOM 13348 C CA . ARG F 1 333 ? 76.980 125.176 156.675 1.00 142.54 333 ARG F CA 1
ATOM 13349 C C . ARG F 1 333 ? 76.063 125.699 155.576 1.00 142.54 333 ARG F C 1
ATOM 13350 O O . ARG F 1 333 ? 76.252 125.368 154.401 1.00 142.54 333 ARG F O 1
ATOM 13358 N N . ARG F 1 334 ? 75.069 126.513 155.943 1.00 142.64 334 ARG F N 1
ATOM 13359 C CA . ARG F 1 334 ? 74.088 126.961 154.959 1.00 142.64 334 ARG F CA 1
ATOM 13360 C C . ARG F 1 334 ? 74.715 127.814 153.864 1.00 142.64 334 ARG F C 1
ATOM 13361 O O . ARG F 1 334 ? 74.266 127.766 152.714 1.00 142.64 334 ARG F O 1
ATOM 13369 N N . GLN F 1 335 ? 75.747 128.595 154.191 1.00 137.35 335 GLN F N 1
ATOM 13370 C CA . GLN F 1 335 ? 76.332 129.484 153.192 1.00 137.35 335 GLN F CA 1
ATOM 13371 C C . GLN F 1 335 ? 77.048 128.701 152.097 1.00 137.35 335 GLN F C 1
ATOM 13372 O O . GLN F 1 335 ? 77.040 129.107 150.929 1.00 137.35 335 GLN F O 1
ATOM 13378 N N . TRP F 1 336 ? 77.687 127.585 152.455 1.00 133.11 336 TRP F N 1
ATOM 13379 C CA . TRP F 1 336 ? 78.449 126.824 151.470 1.00 133.11 336 TRP F CA 1
ATOM 13380 C C . TRP F 1 336 ? 77.545 126.212 150.407 1.00 133.11 336 TRP F C 1
ATOM 13381 O O . TRP F 1 336 ? 77.900 126.192 149.223 1.00 133.11 336 TRP F O 1
ATOM 13392 N N . ARG F 1 337 ? 76.378 125.705 150.803 1.00 140.32 337 ARG F N 1
ATOM 13393 C CA . ARG F 1 337 ? 75.456 125.109 149.846 1.00 140.32 337 ARG F CA 1
ATOM 13394 C C . ARG F 1 337 ? 74.519 126.125 149.207 1.00 140.32 337 ARG F C 1
ATOM 13395 O O . ARG F 1 337 ? 73.721 125.749 148.342 1.00 140.32 337 ARG F O 1
ATOM 13403 N N . ARG F 1 338 ? 74.591 127.395 149.609 1.00 139.81 338 ARG F N 1
ATOM 13404 C CA . ARG F 1 338 ? 73.747 128.418 149.000 1.00 139.81 338 ARG F CA 1
ATOM 13405 C C . ARG F 1 338 ? 74.333 128.897 147.676 1.00 139.81 338 ARG F C 1
ATOM 13406 O O . ARG F 1 338 ? 73.693 128.790 146.625 1.00 139.81 338 ARG F O 1
ATOM 13414 N N . SER F 1 339 ? 75.552 129.428 147.711 1.00 128.63 339 SER F N 1
ATOM 13415 C CA . SER F 1 339 ? 76.237 129.917 146.523 1.00 128.63 339 SER F CA 1
ATOM 13416 C C . SER F 1 339 ? 77.597 129.245 146.402 1.00 128.63 339 SER F C 1
ATOM 13417 O O . SER F 1 339 ? 78.314 129.090 147.396 1.00 128.63 339 SER F O 1
ATOM 13420 N N . GLN F 1 340 ? 77.946 128.848 145.182 1.00 120.73 340 GLN F N 1
ATOM 13421 C CA . GLN F 1 340 ? 79.228 128.214 144.905 1.00 120.73 340 GLN F CA 1
ATOM 13422 C C . GLN F 1 340 ? 80.306 129.210 144.498 1.00 120.73 340 GLN F C 1
ATOM 13423 O O . GLN F 1 340 ? 81.458 128.808 144.303 1.00 120.73 340 GLN F O 1
ATOM 13429 N N . PHE F 1 341 ? 79.965 130.492 144.369 1.00 109.01 341 PHE F N 1
ATOM 13430 C CA . PHE F 1 341 ? 80.932 131.527 144.003 1.00 109.01 341 PHE F CA 1
ATOM 13431 C C . PHE F 1 341 ? 81.655 132.005 145.264 1.00 109.01 341 PHE F C 1
ATOM 13432 O O . PHE F 1 341 ? 81.504 133.137 145.728 1.00 109.01 341 PHE F O 1
ATOM 13440 N N . CYS F 1 342 ? 82.458 131.105 145.824 1.00 107.02 342 CYS F N 1
ATOM 13441 C CA . CYS F 1 342 ? 83.171 131.356 147.067 1.00 107.02 342 CYS F CA 1
ATOM 13442 C C . CYS F 1 342 ? 84.673 131.250 146.844 1.00 107.02 342 CYS F C 1
ATOM 13443 O O . CYS F 1 342 ? 85.144 130.434 146.048 1.00 107.02 342 CYS F O 1
ATOM 13446 N N . ASP F 1 343 ? 85.422 132.092 147.560 1.00 101.60 343 ASP F N 1
ATOM 13447 C CA . ASP F 1 343 ? 86.877 132.048 147.468 1.00 101.60 343 ASP F CA 1
ATOM 13448 C C . ASP F 1 343 ? 87.438 130.748 148.027 1.00 101.60 343 ASP F C 1
ATOM 13449 O O . ASP F 1 343 ? 88.475 130.269 147.555 1.00 101.60 343 ASP F O 1
ATOM 13454 N N . ILE F 1 344 ? 86.775 130.167 149.029 1.00 101.27 344 ILE F N 1
ATOM 13455 C CA . ILE F 1 344 ? 87.260 128.923 149.616 1.00 101.27 344 ILE F CA 1
ATOM 13456 C C . ILE F 1 344 ? 87.192 127.783 148.607 1.00 101.27 344 ILE F C 1
ATOM 13457 O O . ILE F 1 344 ? 87.972 126.826 148.689 1.00 101.27 344 ILE F O 1
ATOM 13462 N N . ASN F 1 345 ? 86.272 127.860 147.642 1.00 98.80 345 ASN F N 1
ATOM 13463 C CA . ASN F 1 345 ? 86.156 126.803 146.642 1.00 98.80 345 ASN F CA 1
ATOM 13464 C C . ASN F 1 345 ? 87.410 126.711 145.782 1.00 98.80 345 ASN F C 1
ATOM 13465 O O . ASN F 1 345 ? 87.916 125.612 145.525 1.00 98.80 345 ASN F O 1
ATOM 13470 N N . ILE F 1 346 ? 87.925 127.853 145.325 1.00 95.76 346 ILE F N 1
ATOM 13471 C CA . ILE F 1 346 ? 89.134 127.845 144.507 1.00 95.76 346 ILE F CA 1
ATOM 13472 C C . ILE F 1 346 ? 90.341 127.431 145.339 1.00 95.76 346 ILE F C 1
ATOM 13473 O O . ILE F 1 346 ? 91.216 126.696 144.866 1.00 95.76 346 ILE F O 1
ATOM 13478 N N . LEU F 1 347 ? 90.409 127.894 146.589 1.00 98.02 347 LEU F N 1
ATOM 13479 C CA . LEU F 1 347 ? 91.521 127.527 147.460 1.00 98.02 347 LEU F CA 1
ATOM 13480 C C . LEU F 1 347 ? 91.515 126.048 147.823 1.00 98.02 347 LEU F C 1
ATOM 13481 O O . LEU F 1 347 ? 92.559 125.519 148.219 1.00 98.02 347 LEU F O 1
ATOM 13486 N N . ALA F 1 348 ? 90.368 125.375 147.707 1.00 102.12 348 ALA F N 1
ATOM 13487 C CA . ALA F 1 348 ? 90.304 123.960 148.054 1.00 102.12 348 ALA F CA 1
ATOM 13488 C C . ALA F 1 348 ? 91.171 123.118 147.125 1.00 102.12 348 ALA F C 1
ATOM 13489 O O . ALA F 1 348 ? 91.886 122.217 147.579 1.00 102.12 348 ALA F O 1
ATOM 13491 N N . MET F 1 349 ? 91.120 123.395 145.820 1.00 99.98 349 MET F N 1
ATOM 13492 C CA . MET F 1 349 ? 91.873 122.591 144.862 1.00 99.98 349 MET F CA 1
ATOM 13493 C C . MET F 1 349 ? 93.376 122.766 145.040 1.00 99.98 349 MET F C 1
ATOM 13494 O O . MET F 1 349 ? 94.132 121.791 144.963 1.00 99.98 349 MET F O 1
ATOM 13499 N N . PHE F 1 350 ? 93.830 124.000 145.272 1.00 96.54 350 PHE F N 1
ATOM 13500 C CA . PHE F 1 350 ? 95.264 124.248 145.387 1.00 96.54 350 PHE F CA 1
ATOM 13501 C C . PHE F 1 350 ? 95.853 123.555 146.610 1.00 96.54 350 PHE F C 1
ATOM 13502 O O . PHE F 1 350 ? 96.975 123.037 146.554 1.00 96.54 350 PHE F O 1
ATOM 13510 N N . CYS F 1 351 ? 95.119 123.544 147.724 1.00 104.43 351 CYS F N 1
ATOM 13511 C CA . CYS F 1 351 ? 95.588 122.832 148.908 1.00 104.43 351 CYS F CA 1
ATOM 13512 C C . CYS F 1 351 ? 95.679 121.333 148.650 1.00 104.43 351 CYS F C 1
ATOM 13513 O O . CYS F 1 351 ? 96.607 120.668 149.127 1.00 104.43 351 CYS F O 1
ATOM 13516 N N . ASN F 1 352 ? 94.719 120.783 147.903 1.00 108.23 352 ASN F N 1
ATOM 13517 C CA . ASN F 1 352 ? 94.723 119.352 147.618 1.00 108.23 352 ASN F CA 1
ATOM 13518 C C . ASN F 1 352 ? 95.949 118.948 146.807 1.00 108.23 352 ASN F C 1
ATOM 13519 O O . ASN F 1 352 ? 96.568 117.913 147.079 1.00 108.23 352 ASN F O 1
ATOM 13524 N N . GLU F 1 353 ? 96.317 119.752 145.808 1.00 104.44 353 GLU F N 1
ATOM 13525 C CA . GLU F 1 353 ? 97.466 119.425 144.973 1.00 104.44 353 GLU F CA 1
ATOM 13526 C C . GLU F 1 353 ? 98.796 119.686 145.666 1.00 104.44 353 GLU F C 1
ATOM 13527 O O . GLU F 1 353 ? 99.837 119.273 145.144 1.00 104.44 353 GLU F O 1
ATOM 13533 N N . ASN F 1 354 ? 98.790 120.357 146.817 1.00 105.45 354 ASN F N 1
ATOM 13534 C CA . ASN F 1 354 ? 99.999 120.613 147.590 1.00 105.45 354 ASN F CA 1
ATOM 13535 C C . ASN F 1 354 ? 99.958 119.919 148.948 1.00 105.45 354 ASN F C 1
ATOM 13536 O O . ASN F 1 354 ? 100.516 120.421 149.927 1.00 105.45 354 ASN F O 1
ATOM 13541 N N . ARG F 1 355 ? 99.298 118.761 149.018 1.00 111.89 355 ARG F N 1
ATOM 13542 C CA . ARG F 1 355 ? 99.185 118.012 150.262 1.00 111.89 355 ARG F CA 1
ATOM 13543 C C . ARG F 1 355 ? 100.521 117.471 150.753 1.00 111.89 355 ARG F C 1
ATOM 13544 O O . ARG F 1 355 ? 100.604 117.029 151.903 1.00 111.89 355 ARG F O 1
ATOM 13552 N N . ASP F 1 356 ? 101.558 117.479 149.913 1.00 119.87 356 ASP F N 1
ATOM 13553 C CA . ASP F 1 356 ? 102.864 116.993 150.342 1.00 119.87 356 ASP F CA 1
ATOM 13554 C C . ASP F 1 356 ? 103.456 117.887 151.427 1.00 119.87 356 ASP F C 1
ATOM 13555 O O . ASP F 1 356 ? 104.053 117.392 152.390 1.00 119.87 356 ASP F O 1
ATOM 13560 N N . HIS F 1 357 ? 103.287 119.204 151.299 1.00 123.45 357 HIS F N 1
ATOM 13561 C CA . HIS F 1 357 ? 103.945 120.142 152.200 1.00 123.45 357 HIS F CA 1
ATOM 13562 C C . HIS F 1 357 ? 103.392 120.112 153.619 1.00 123.45 357 HIS F C 1
ATOM 13563 O O . HIS F 1 357 ? 104.020 120.685 154.516 1.00 123.45 357 HIS F O 1
ATOM 13570 N N . ILE F 1 358 ? 102.253 119.466 153.854 1.00 123.85 358 ILE F N 1
ATOM 13571 C CA . ILE F 1 358 ? 101.696 119.313 155.194 1.00 123.85 358 ILE F CA 1
ATOM 13572 C C . ILE F 1 358 ? 101.933 117.880 155.649 1.00 123.85 358 ILE F C 1
ATOM 13573 O O . ILE F 1 358 ? 101.514 116.928 154.979 1.00 123.85 358 ILE F O 1
ATOM 13578 N N . LYS F 1 359 ? 102.622 117.727 156.780 1.00 135.47 359 LYS F N 1
ATOM 13579 C CA . LYS F 1 359 ? 103.023 116.419 157.278 1.00 135.47 359 LYS F CA 1
ATOM 13580 C C . LYS F 1 359 ? 102.047 115.828 158.287 1.00 135.47 359 LYS F C 1
ATOM 13581 O O . LYS F 1 359 ? 102.247 114.688 158.720 1.00 135.47 359 LYS F O 1
ATOM 13587 N N . SER F 1 360 ? 101.007 116.563 158.671 1.00 136.16 360 SER F N 1
ATOM 13588 C CA . SER F 1 360 ? 100.022 116.084 159.630 1.00 136.16 360 SER F CA 1
ATOM 13589 C C . SER F 1 360 ? 98.783 115.504 158.962 1.00 136.16 360 SER F C 1
ATOM 13590 O O . SER F 1 360 ? 97.824 115.155 159.657 1.00 136.16 360 SER F O 1
ATOM 13593 N N . LEU F 1 361 ? 98.779 115.397 157.632 1.00 134.73 361 LEU F N 1
ATOM 13594 C CA . LEU F 1 361 ? 97.588 114.932 156.925 1.00 134.73 361 LEU F CA 1
ATOM 13595 C C . LEU F 1 361 ? 97.282 113.474 157.249 1.00 134.73 361 LEU F C 1
ATOM 13596 O O . LEU F 1 361 ? 96.146 113.130 157.594 1.00 134.73 361 LEU F O 1
ATOM 13601 N N . ASN F 1 362 ? 98.285 112.600 157.137 1.00 133.53 362 ASN F N 1
ATOM 13602 C CA . ASN F 1 362 ? 98.051 111.175 157.354 1.00 133.53 362 ASN F CA 1
ATOM 13603 C C . ASN F 1 362 ? 97.691 110.881 158.806 1.00 133.53 362 ASN F C 1
ATOM 13604 O O . ASN F 1 362 ? 96.803 110.064 159.077 1.00 133.53 362 ASN F O 1
ATOM 13609 N N . ARG F 1 363 ? 98.374 111.529 159.752 1.00 138.52 363 ARG F N 1
ATOM 13610 C CA . ARG F 1 363 ? 98.081 111.297 161.163 1.00 138.52 363 ARG F CA 1
ATOM 13611 C C . ARG F 1 363 ? 96.680 111.775 161.527 1.00 138.52 363 ARG F C 1
ATOM 13612 O O . ARG F 1 363 ? 95.964 111.103 162.278 1.00 138.52 363 ARG F O 1
ATOM 13620 N N . LEU F 1 364 ? 96.272 112.935 161.007 1.00 139.73 364 LEU F N 1
ATOM 13621 C CA . LEU F 1 364 ? 94.945 113.459 161.317 1.00 139.73 364 LEU F CA 1
ATOM 13622 C C . LEU F 1 364 ? 93.852 112.649 160.632 1.00 139.73 364 LEU F C 1
ATOM 13623 O O . LEU F 1 364 ? 92.760 112.477 161.188 1.00 139.73 364 LEU F O 1
ATOM 13628 N N . ASP F 1 365 ? 94.121 112.151 159.422 1.00 142.26 365 ASP F N 1
ATOM 13629 C CA . ASP F 1 365 ? 93.108 111.399 158.687 1.00 142.26 365 ASP F CA 1
ATOM 13630 C C . ASP F 1 365 ? 92.748 110.103 159.402 1.00 142.26 365 ASP F C 1
ATOM 13631 O O . ASP F 1 365 ? 91.574 109.719 159.454 1.00 142.26 365 ASP F O 1
ATOM 13636 N N . PHE F 1 366 ? 93.746 109.412 159.959 1.00 141.83 366 PHE F N 1
ATOM 13637 C CA . PHE F 1 366 ? 93.488 108.157 160.654 1.00 141.83 366 PHE F CA 1
ATOM 13638 C C . PHE F 1 366 ? 92.739 108.359 161.965 1.00 141.83 366 PHE F C 1
ATOM 13639 O O . PHE F 1 366 ? 92.168 107.397 162.490 1.00 141.83 366 PHE F O 1
ATOM 13641 N N . ILE F 1 367 ? 92.735 109.579 162.507 1.00 145.80 367 ILE F N 1
ATOM 13642 C CA . ILE F 1 367 ? 92.047 109.833 163.770 1.00 145.80 367 ILE F CA 1
ATOM 13643 C C . ILE F 1 367 ? 90.546 109.620 163.616 1.00 145.80 367 ILE F C 1
ATOM 13644 O O . ILE F 1 367 ? 89.900 109.003 164.472 1.00 145.80 367 ILE F O 1
ATOM 13646 N N . THR F 1 368 ? 89.969 110.124 162.530 1.00 148.40 368 THR F N 1
ATOM 13647 C CA . THR F 1 368 ? 88.539 109.977 162.287 1.00 148.40 368 THR F CA 1
ATOM 13648 C C . THR F 1 368 ? 88.198 108.553 161.859 1.00 148.40 368 THR F C 1
ATOM 13649 O O . THR F 1 368 ? 87.274 108.336 161.075 1.00 148.40 368 THR F O 1
ATOM 13651 N N . GLY G 1 35 ? 121.190 116.984 159.120 1.00 154.28 35 GLY G N 1
ATOM 13652 C CA . GLY G 1 35 ? 120.501 116.301 158.040 1.00 154.28 35 GLY G CA 1
ATOM 13653 C C . GLY G 1 35 ? 120.955 116.748 156.665 1.00 154.28 35 GLY G C 1
ATOM 13654 O O . GLY G 1 35 ? 120.190 116.697 155.702 1.00 154.28 35 GLY G O 1
ATOM 13655 N N . ALA G 1 36 ? 122.210 117.196 156.577 1.00 157.61 36 ALA G N 1
ATOM 13656 C CA . ALA G 1 36 ? 122.751 117.638 155.296 1.00 157.61 36 ALA G CA 1
ATOM 13657 C C . ALA G 1 36 ? 122.839 116.485 154.304 1.00 157.61 36 ALA G C 1
ATOM 13658 O O . ALA G 1 36 ? 122.535 116.654 153.117 1.00 157.61 36 ALA G O 1
ATOM 13660 N N . LEU G 1 37 ? 123.262 115.307 154.770 1.00 156.41 37 LEU G N 1
ATOM 13661 C CA . LEU G 1 37 ? 123.360 114.152 153.883 1.00 156.41 37 LEU G CA 1
ATOM 13662 C C . LEU G 1 37 ? 121.992 113.746 153.350 1.00 156.41 37 LEU G C 1
ATOM 13663 O O . LEU G 1 37 ? 121.848 113.432 152.162 1.00 156.41 37 LEU G O 1
ATOM 13665 N N . ALA G 1 38 ? 120.974 113.739 154.215 1.00 152.13 38 ALA G N 1
ATOM 13666 C CA . ALA G 1 38 ? 119.624 113.412 153.768 1.00 152.13 38 ALA G CA 1
ATOM 13667 C C . ALA G 1 38 ? 119.090 114.463 152.802 1.00 152.13 38 ALA G C 1
ATOM 13668 O O . ALA G 1 38 ? 118.435 114.125 151.809 1.00 152.13 38 ALA G O 1
ATOM 13670 N N . ALA G 1 39 ? 119.354 115.742 153.080 1.00 150.49 39 ALA G N 1
ATOM 13671 C CA . ALA G 1 39 ? 118.878 116.807 152.204 1.00 150.49 39 ALA G CA 1
ATOM 13672 C C . ALA G 1 39 ? 119.528 116.728 150.828 1.00 150.49 39 ALA G C 1
ATOM 13673 O O . ALA G 1 39 ? 118.866 116.947 149.807 1.00 150.49 39 ALA G O 1
ATOM 13675 N N . LEU G 1 40 ? 120.827 116.420 150.781 1.00 147.33 40 LEU G N 1
ATOM 13676 C CA . LEU G 1 40 ? 121.522 116.341 149.500 1.00 147.33 40 LEU G CA 1
ATOM 13677 C C . LEU G 1 40 ? 121.008 115.189 148.646 1.00 147.33 40 LEU G C 1
ATOM 13678 O O . LEU G 1 40 ? 121.014 115.284 147.414 1.00 147.33 40 LEU G O 1
ATOM 13680 N N . LEU G 1 41 ? 120.565 114.102 149.274 1.00 142.10 41 LEU G N 1
ATOM 13681 C CA . LEU G 1 41 ? 120.037 112.935 148.575 1.00 142.10 41 LEU G CA 1
ATOM 13682 C C . LEU G 1 41 ? 118.534 112.792 148.796 1.00 142.10 41 LEU G C 1
ATOM 13683 O O . LEU G 1 41 ? 118.011 111.686 148.945 1.00 142.10 41 LEU G O 1
ATOM 13685 N N . LEU G 1 42 ? 117.822 113.918 148.815 1.00 136.30 42 LEU G N 1
ATOM 13686 C CA . LEU G 1 42 ? 116.388 113.922 149.070 1.00 136.30 42 LEU G CA 1
ATOM 13687 C C . LEU G 1 42 ? 115.564 113.477 147.870 1.00 136.30 42 LEU G C 1
ATOM 13688 O O . LEU G 1 42 ? 114.343 113.333 148.000 1.00 136.30 42 LEU G O 1
ATOM 13690 N N . GLN G 1 43 ? 116.187 113.260 146.714 1.00 128.25 43 GLN G N 1
ATOM 13691 C CA . GLN G 1 43 ? 115.460 112.830 145.526 1.00 128.25 43 GLN G CA 1
ATOM 13692 C C . GLN G 1 43 ? 115.062 111.366 145.674 1.00 128.25 43 GLN G C 1
ATOM 13693 O O . GLN G 1 43 ? 115.916 110.501 145.893 1.00 128.25 43 GLN G O 1
ATOM 13699 N N . LEU G 1 44 ? 113.766 111.094 145.558 1.00 116.21 44 LEU G N 1
ATOM 13700 C CA . LEU G 1 44 ? 113.227 109.747 145.676 1.00 116.21 44 LEU G CA 1
ATOM 13701 C C . LEU G 1 44 ? 112.877 109.223 144.290 1.00 116.21 44 LEU G C 1
ATOM 13702 O O . LEU G 1 44 ? 112.211 109.914 143.513 1.00 116.21 44 LEU G O 1
ATOM 13707 N N . LYS G 1 45 ? 113.330 108.011 143.983 1.00 98.94 45 LYS G N 1
ATOM 13708 C CA . LYS G 1 45 ? 112.988 107.398 142.709 1.00 98.94 45 LYS G CA 1
ATOM 13709 C C . LYS G 1 45 ? 111.490 107.134 142.634 1.00 98.94 45 LYS G C 1
ATOM 13710 O O . LYS G 1 45 ? 110.884 106.617 143.576 1.00 98.94 45 LYS G O 1
ATOM 13716 N N . LEU G 1 46 ? 110.895 107.491 141.498 1.00 86.14 46 LEU G N 1
ATOM 13717 C CA . LEU G 1 46 ? 109.468 107.317 141.289 1.00 86.14 46 LEU G CA 1
ATOM 13718 C C . LEU G 1 46 ? 109.145 106.504 140.045 1.00 86.14 46 LEU G C 1
ATOM 13719 O O . LEU G 1 46 ? 108.004 106.049 139.906 1.00 86.14 46 LEU G O 1
ATOM 13724 N N . GLU G 1 47 ? 110.109 106.286 139.157 1.00 79.12 47 GLU G N 1
ATOM 13725 C CA . GLU G 1 47 ? 109.890 105.566 137.912 1.00 79.12 47 GLU G CA 1
ATOM 13726 C C . GLU G 1 47 ? 110.411 104.143 138.056 1.00 79.12 47 GLU G C 1
ATOM 13727 O O . GLU G 1 47 ? 111.584 103.935 138.386 1.00 79.12 47 GLU G O 1
ATOM 13733 N N . LEU G 1 48 ? 109.536 103.169 137.824 1.00 78.18 48 LEU G N 1
ATOM 13734 C CA . LEU G 1 48 ? 109.939 101.776 137.897 1.00 78.18 48 LEU G CA 1
ATOM 13735 C C . LEU G 1 48 ? 110.866 101.423 136.734 1.00 78.18 48 LEU G C 1
ATOM 13736 O O . LEU G 1 48 ? 110.748 101.985 135.642 1.00 78.18 48 LEU G O 1
ATOM 13741 N N . PRO G 1 49 ? 111.812 100.505 136.950 1.00 72.94 49 PRO G N 1
ATOM 13742 C CA . PRO G 1 49 ? 112.696 100.094 135.846 1.00 72.94 49 PRO G CA 1
ATOM 13743 C C . PRO G 1 49 ? 111.960 99.486 134.665 1.00 72.94 49 PRO G C 1
ATOM 13744 O O . PRO G 1 49 ? 112.397 99.657 133.519 1.00 72.94 49 PRO G O 1
ATOM 13748 N N . PHE G 1 50 ? 110.859 98.770 134.907 1.00 66.52 50 PHE G N 1
ATOM 13749 C CA . PHE G 1 50 ? 110.113 98.172 133.805 1.00 66.52 50 PHE G CA 1
ATOM 13750 C C . PHE G 1 50 ? 109.522 99.243 132.897 1.00 66.52 50 PHE G C 1
ATOM 13751 O O . PHE G 1 50 ? 109.526 99.099 131.669 1.00 66.52 50 PHE G O 1
ATOM 13759 N N . ASP G 1 51 ? 109.011 100.329 133.485 1.00 64.31 51 ASP G N 1
ATOM 13760 C CA . ASP G 1 51 ? 108.509 101.441 132.685 1.00 64.31 51 ASP G CA 1
ATOM 13761 C C . ASP G 1 51 ? 109.621 102.063 131.849 1.00 64.31 51 ASP G C 1
ATOM 13762 O O . ASP G 1 51 ? 109.412 102.403 130.678 1.00 64.31 51 ASP G O 1
ATOM 13767 N N . ARG G 1 52 ? 110.811 102.216 132.433 1.00 62.58 52 ARG G N 1
ATOM 13768 C CA . ARG G 1 52 ? 111.937 102.760 131.680 1.00 62.58 52 ARG G CA 1
ATOM 13769 C C . ARG G 1 52 ? 112.308 101.851 130.516 1.00 62.58 52 ARG G C 1
ATOM 13770 O O . ARG G 1 52 ? 112.589 102.329 129.411 1.00 62.58 52 ARG G O 1
ATOM 13778 N N . VAL G 1 53 ? 112.309 100.535 130.746 1.00 54.77 53 VAL G N 1
ATOM 13779 C CA . VAL G 1 53 ? 112.626 99.589 129.679 1.00 54.77 53 VAL G CA 1
ATOM 13780 C C . VAL G 1 53 ? 111.593 99.677 128.563 1.00 54.77 53 VAL G C 1
ATOM 13781 O O . VAL G 1 53 ? 111.942 99.721 127.377 1.00 54.77 53 VAL G O 1
ATOM 13785 N N . VAL G 1 54 ? 110.308 99.718 128.923 1.00 53.09 54 VAL G N 1
ATOM 13786 C CA . VAL G 1 54 ? 109.258 99.797 127.910 1.00 53.09 54 VAL G CA 1
ATOM 13787 C C . VAL G 1 54 ? 109.387 101.083 127.103 1.00 53.09 54 VAL G C 1
ATOM 13788 O O . VAL G 1 54 ? 109.271 101.074 125.871 1.00 53.09 54 VAL G O 1
ATOM 13792 N N . THR G 1 55 ? 109.637 102.207 127.778 1.00 50.26 55 THR G N 1
ATOM 13793 C CA . THR G 1 55 ? 109.771 103.476 127.071 1.00 50.26 55 THR G CA 1
ATOM 13794 C C . THR G 1 55 ? 110.966 103.459 126.124 1.00 50.26 55 THR G C 1
ATOM 13795 O O . THR G 1 55 ? 110.848 103.834 124.951 1.00 50.26 55 THR G O 1
ATOM 13799 N N . ILE G 1 56 ? 112.127 103.009 126.610 1.00 47.98 56 ILE G N 1
ATOM 13800 C CA . ILE G 1 56 ? 113.331 103.041 125.783 1.00 47.98 56 ILE G CA 1
ATOM 13801 C C . ILE G 1 56 ? 113.215 102.054 124.628 1.00 47.98 56 ILE G C 1
ATOM 13802 O O . ILE G 1 56 ? 113.833 102.237 123.572 1.00 47.98 56 ILE G O 1
ATOM 13807 N N . GLY G 1 57 ? 112.416 100.997 124.800 1.00 48.49 57 GLY G N 1
ATOM 13808 C CA . GLY G 1 57 ? 112.231 100.045 123.722 1.00 48.49 57 GLY G CA 1
ATOM 13809 C C . GLY G 1 57 ? 111.135 100.401 122.744 1.00 48.49 57 GLY G C 1
ATOM 13810 O O . GLY G 1 57 ? 111.117 99.863 121.633 1.00 48.49 57 GLY G O 1
ATOM 13811 N N . THR G 1 58 ? 110.218 101.290 123.126 1.00 46.36 58 THR G N 1
ATOM 13812 C CA . THR G 1 58 ? 109.084 101.619 122.271 1.00 46.36 58 THR G CA 1
ATOM 13813 C C . THR G 1 58 ? 109.213 102.974 121.582 1.00 46.36 58 THR G C 1
ATOM 13814 O O . THR G 1 58 ? 108.939 103.080 120.383 1.00 46.36 58 THR G O 1
ATOM 13818 N N . VAL G 1 59 ? 109.626 104.013 122.301 1.00 44.29 59 VAL G N 1
ATOM 13819 C CA . VAL G 1 59 ? 109.558 105.377 121.790 1.00 44.29 59 VAL G CA 1
ATOM 13820 C C . VAL G 1 59 ? 110.890 105.841 121.211 1.00 44.29 59 VAL G C 1
ATOM 13821 O O . VAL G 1 59 ? 110.925 106.407 120.118 1.00 44.29 59 VAL G O 1
ATOM 13825 N N . LEU G 1 60 ? 111.994 105.610 121.925 1.00 43.85 60 LEU G N 1
ATOM 13826 C CA . LEU G 1 60 ? 113.259 106.246 121.562 1.00 43.85 60 LEU G CA 1
ATOM 13827 C C . LEU G 1 60 ? 113.804 105.729 120.234 1.00 43.85 60 LEU G C 1
ATOM 13828 O O . LEU G 1 60 ? 114.284 106.515 119.409 1.00 43.85 60 LEU G O 1
ATOM 13833 N N . VAL G 1 61 ? 113.750 104.414 120.012 1.00 40.37 61 VAL G N 1
ATOM 13834 C CA . VAL G 1 61 ? 114.361 103.835 118.812 1.00 40.37 61 VAL G CA 1
ATOM 13835 C C . VAL G 1 61 ? 113.714 104.337 117.522 1.00 40.37 61 VAL G C 1
ATOM 13836 O O . VAL G 1 61 ? 114.453 104.686 116.583 1.00 40.37 61 VAL G O 1
ATOM 13840 N N . PRO G 1 62 ? 112.381 104.390 117.393 1.00 37.26 62 PRO G N 1
ATOM 13841 C CA . PRO G 1 62 ? 111.802 104.898 116.138 1.00 37.26 62 PRO G CA 1
ATOM 13842 C C . PRO G 1 62 ? 112.240 106.307 115.782 1.00 37.26 62 PRO G C 1
ATOM 13843 O O . PRO G 1 62 ? 112.354 106.616 114.592 1.00 37.26 62 PRO G O 1
ATOM 13847 N N . ILE G 1 63 ? 112.492 107.173 116.765 1.00 36.91 63 ILE G N 1
ATOM 13848 C CA . ILE G 1 63 ? 112.974 108.517 116.452 1.00 36.91 63 ILE G CA 1
ATOM 13849 C C . ILE G 1 63 ? 114.345 108.451 115.788 1.00 36.91 63 ILE G C 1
ATOM 13850 O O . ILE G 1 63 ? 114.615 109.161 114.810 1.00 36.91 63 ILE G O 1
ATOM 13855 N N . LEU G 1 64 ? 115.231 107.597 116.305 1.00 37.19 64 LEU G N 1
ATOM 13856 C CA . LEU G 1 64 ? 116.542 107.432 115.685 1.00 37.19 64 LEU G CA 1
ATOM 13857 C C . LEU G 1 64 ? 116.418 106.877 114.271 1.00 37.19 64 LEU G C 1
ATOM 13858 O O . LEU G 1 64 ? 117.115 107.330 113.354 1.00 37.19 64 LEU G O 1
ATOM 13863 N N . LEU G 1 65 ? 115.535 105.896 114.071 1.00 35.10 65 LEU G N 1
ATOM 13864 C CA . LEU G 1 65 ? 115.349 105.362 112.723 1.00 35.10 65 LEU G CA 1
ATOM 13865 C C . LEU G 1 65 ? 114.811 106.426 111.770 1.00 35.10 65 LEU G C 1
ATOM 13866 O O . LEU G 1 65 ? 115.252 106.518 110.617 1.00 35.10 65 LEU G O 1
ATOM 13871 N N . VAL G 1 66 ? 113.865 107.245 112.234 1.00 33.04 66 VAL G N 1
ATOM 13872 C CA . VAL G 1 66 ? 113.302 108.294 111.388 1.00 33.04 66 VAL G CA 1
ATOM 13873 C C . VAL G 1 66 ? 114.362 109.326 111.028 1.00 33.04 66 VAL G C 1
ATOM 13874 O O . VAL G 1 66 ? 114.435 109.783 109.881 1.00 33.04 66 VAL G O 1
ATOM 13878 N N . THR G 1 67 ? 115.193 109.724 111.996 1.00 34.69 67 THR G N 1
ATOM 13879 C CA . THR G 1 67 ? 116.220 110.711 111.678 1.00 34.69 67 THR G CA 1
ATOM 13880 C C . THR G 1 67 ? 117.277 110.133 110.742 1.00 34.69 67 THR G C 1
ATOM 13881 O O . THR G 1 67 ? 117.788 110.850 109.872 1.00 34.69 67 THR G O 1
ATOM 13885 N N . LEU G 1 68 ? 117.588 108.839 110.868 1.00 34.54 68 LEU G N 1
ATOM 13886 C CA . LEU G 1 68 ? 118.493 108.207 109.912 1.00 34.54 68 LEU G CA 1
ATOM 13887 C C . LEU G 1 68 ? 117.895 108.205 108.509 1.00 34.54 68 LEU G C 1
ATOM 13888 O O . LEU G 1 68 ? 118.590 108.498 107.525 1.00 34.54 68 LEU G O 1
ATOM 13893 N N . VAL G 1 69 ? 116.604 107.882 108.400 1.00 35.05 69 VAL G N 1
ATOM 13894 C CA . VAL G 1 69 ? 115.942 107.878 107.097 1.00 35.05 69 VAL G CA 1
ATOM 13895 C C . VAL G 1 69 ? 115.944 109.276 106.493 1.00 35.05 69 VAL G C 1
ATOM 13896 O O . VAL G 1 69 ? 116.188 109.448 105.294 1.00 35.05 69 VAL G O 1
ATOM 13900 N N . PHE G 1 70 ? 115.667 110.295 107.310 1.00 40.21 70 PHE G N 1
ATOM 13901 C CA . PHE G 1 70 ? 115.669 111.668 106.813 1.00 40.21 70 PHE G CA 1
ATOM 13902 C C . PHE G 1 70 ? 117.056 112.083 106.334 1.00 40.21 70 PHE G C 1
ATOM 13903 O O . PHE G 1 70 ? 117.194 112.727 105.285 1.00 40.21 70 PHE G O 1
ATOM 13911 N N . THR G 1 71 ? 118.096 111.728 107.096 1.00 42.12 71 THR G N 1
ATOM 13912 C CA . THR G 1 71 ? 119.456 112.065 106.689 1.00 42.12 71 THR G CA 1
ATOM 13913 C C . THR G 1 71 ? 119.817 111.395 105.370 1.00 42.12 71 THR G C 1
ATOM 13914 O O . THR G 1 71 ? 120.437 112.016 104.499 1.00 42.12 71 THR G O 1
ATOM 13918 N N . LYS G 1 72 ? 119.436 110.126 105.201 1.00 41.19 72 LYS G N 1
ATOM 13919 C CA . LYS G 1 72 ? 119.687 109.455 103.928 1.00 41.19 72 LYS G CA 1
ATOM 13920 C C . LYS G 1 72 ? 118.901 110.101 102.792 1.00 41.19 72 LYS G C 1
ATOM 13921 O O . LYS G 1 72 ? 119.420 110.260 101.681 1.00 41.19 72 LYS G O 1
ATOM 13927 N N . ASN G 1 73 ? 117.648 110.482 103.052 1.00 46.38 73 ASN G N 1
ATOM 13928 C CA . ASN G 1 73 ? 116.775 110.956 101.984 1.00 46.38 73 ASN G CA 1
ATOM 13929 C C . ASN G 1 73 ? 117.136 112.365 101.532 1.00 46.38 73 ASN G C 1
ATOM 13930 O O . ASN G 1 73 ? 116.880 112.725 100.377 1.00 46.38 73 ASN G O 1
ATOM 13935 N N . PHE G 1 74 ? 117.724 113.176 102.414 1.00 51.89 74 PHE G N 1
ATOM 13936 C CA . PHE G 1 74 ? 118.090 114.544 102.063 1.00 51.89 74 PHE G CA 1
ATOM 13937 C C . PHE G 1 74 ? 119.531 114.667 101.579 1.00 51.89 74 PHE G C 1
ATOM 13938 O O . PHE G 1 74 ? 120.172 115.701 101.810 1.00 51.89 74 PHE G O 1
ATOM 13946 N N . ALA G 1 75 ? 120.062 113.638 100.914 1.00 49.50 75 ALA G N 1
ATOM 13947 C CA . ALA G 1 75 ? 121.422 113.680 100.391 1.00 49.50 75 ALA G CA 1
ATOM 13948 C C . ALA G 1 75 ? 121.504 113.318 98.911 1.00 49.50 75 ALA G C 1
ATOM 13949 O O . ALA G 1 75 ? 122.605 113.058 98.414 1.00 49.50 75 ALA G O 1
ATOM 13951 N N . GLU G 1 76 ? 120.382 113.304 98.195 1.00 51.46 76 GLU G N 1
ATOM 13952 C CA . GLU G 1 76 ? 120.369 112.950 96.782 1.00 51.46 76 GLU G CA 1
ATOM 13953 C C . GLU G 1 76 ? 119.199 113.655 96.106 1.00 51.46 76 GLU G C 1
ATOM 13954 O O . GLU G 1 76 ? 118.428 114.376 96.744 1.00 51.46 76 GLU G O 1
ATOM 13960 N N . GLU G 1 77 ? 119.074 113.438 94.799 1.00 46.64 77 GLU G N 1
ATOM 13961 C CA . GLU G 1 77 ? 117.945 113.974 94.059 1.00 46.64 77 GLU G CA 1
ATOM 13962 C C . GLU G 1 77 ? 116.679 113.182 94.385 1.00 46.64 77 GLU G C 1
ATOM 13963 O O . GLU G 1 77 ? 116.750 112.008 94.758 1.00 46.64 77 GLU G O 1
ATOM 13969 N N . PRO G 1 78 ? 115.504 113.805 94.260 1.00 35.25 78 PRO G N 1
ATOM 13970 C CA . PRO G 1 78 ? 114.271 113.070 94.585 1.00 35.25 78 PRO G CA 1
ATOM 13971 C C . PRO G 1 78 ? 113.899 112.020 93.554 1.00 35.25 78 PRO G C 1
ATOM 13972 O O . PRO G 1 78 ? 113.505 110.910 93.931 1.00 35.25 78 PRO G O 1
ATOM 13976 N N . ILE G 1 79 ? 114.010 112.329 92.264 1.00 30.39 79 ILE G N 1
ATOM 13977 C CA . ILE G 1 79 ? 113.559 111.424 91.212 1.00 30.39 79 ILE G CA 1
ATOM 13978 C C . ILE G 1 79 ? 114.476 111.551 90.002 1.00 30.39 79 ILE G C 1
ATOM 13979 O O . ILE G 1 79 ? 114.842 112.659 89.596 1.00 30.39 79 ILE G O 1
ATOM 13984 N N . TYR G 1 80 ? 114.853 110.408 89.434 1.00 33.28 80 TYR G N 1
ATOM 13985 C CA . TYR G 1 80 ? 115.613 110.338 88.191 1.00 33.28 80 TYR G CA 1
ATOM 13986 C C . TYR G 1 80 ? 114.676 109.883 87.081 1.00 33.28 80 TYR G C 1
ATOM 13987 O O . TYR G 1 80 ? 114.048 108.825 87.194 1.00 33.28 80 TYR G O 1
ATOM 13996 N N . CYS G 1 81 ? 114.587 110.671 86.011 1.00 44.48 81 CYS G N 1
ATOM 13997 C CA . CYS G 1 81 ? 113.651 110.378 84.937 1.00 44.48 81 CYS G CA 1
ATOM 13998 C C . CYS G 1 81 ? 114.300 110.686 83.594 1.00 44.48 81 CYS G C 1
ATOM 13999 O O . CYS G 1 81 ? 115.212 111.511 83.503 1.00 44.48 81 CYS G O 1
ATOM 14002 N N . TYR G 1 82 ? 113.814 110.017 82.550 1.00 45.27 82 TYR G N 1
ATOM 14003 C CA . TYR G 1 82 ? 114.389 110.125 81.219 1.00 45.27 82 TYR G CA 1
ATOM 14004 C C . TYR G 1 82 ? 113.861 111.378 80.515 1.00 45.27 82 TYR G C 1
ATOM 14005 O O . TYR G 1 82 ? 113.000 112.096 81.029 1.00 45.27 82 TYR G O 1
ATOM 14014 N N . THR G 1 83 ? 114.389 111.640 79.316 1.00 41.77 83 THR G N 1
ATOM 14015 C CA . THR G 1 83 ? 114.018 112.831 78.560 1.00 41.77 83 THR G CA 1
ATOM 14016 C C . THR G 1 83 ? 114.333 112.659 77.076 1.00 41.77 83 THR G C 1
ATOM 14017 O O . THR G 1 83 ? 115.423 112.190 76.725 1.00 41.77 83 THR G O 1
ATOM 14021 N N . PRO G 1 84 ? 113.408 113.024 76.176 1.00 44.08 84 PRO G N 1
ATOM 14022 C CA . PRO G 1 84 ? 113.682 112.909 74.735 1.00 44.08 84 PRO G CA 1
ATOM 14023 C C . PRO G 1 84 ? 114.792 113.835 74.257 1.00 44.08 84 PRO G C 1
ATOM 14024 O O . PRO G 1 84 ? 115.320 114.640 75.031 1.00 44.08 84 PRO G O 1
ATOM 14028 N N . HIS G 1 85 ? 115.151 113.728 72.976 1.00 49.50 85 HIS G N 1
ATOM 14029 C CA . HIS G 1 85 ? 116.274 114.493 72.442 1.00 49.50 85 HIS G CA 1
ATOM 14030 C C . HIS G 1 85 ? 115.911 115.950 72.172 1.00 49.50 85 HIS G C 1
ATOM 14031 O O . HIS G 1 85 ? 116.739 116.843 72.379 1.00 49.50 85 HIS G O 1
ATOM 14038 N N . ASN G 1 86 ? 114.688 116.213 71.705 1.00 49.49 86 ASN G N 1
ATOM 14039 C CA . ASN G 1 86 ? 114.325 117.564 71.289 1.00 49.49 86 ASN G CA 1
ATOM 14040 C C . ASN G 1 86 ? 114.125 118.516 72.462 1.00 49.49 86 ASN G C 1
ATOM 14041 O O . ASN G 1 86 ? 114.130 119.734 72.259 1.00 49.49 86 ASN G O 1
ATOM 14046 N N . PHE G 1 87 ? 113.944 117.995 73.672 1.00 44.24 87 PHE G N 1
ATOM 14047 C CA . PHE G 1 87 ? 113.677 118.844 74.826 1.00 44.24 87 PHE G CA 1
ATOM 14048 C C . PHE G 1 87 ? 114.871 119.735 75.146 1.00 44.24 87 PHE G C 1
ATOM 14049 O O . PHE G 1 87 ? 116.024 119.298 75.103 1.00 44.24 87 PHE G O 1
ATOM 14057 N N . THR G 1 88 ? 114.586 120.993 75.468 1.00 47.66 88 THR G N 1
ATOM 14058 C CA . THR G 1 88 ? 115.606 121.910 75.959 1.00 47.66 88 THR G CA 1
ATOM 14059 C C . THR G 1 88 ? 115.815 121.662 77.453 1.00 47.66 88 THR G C 1
ATOM 14060 O O . THR G 1 88 ? 115.284 120.709 78.030 1.00 47.66 88 THR G O 1
ATOM 14064 N N . ARG G 1 89 ? 116.603 122.520 78.102 1.00 49.20 89 ARG G N 1
ATOM 14065 C CA . ARG G 1 89 ? 116.925 122.303 79.509 1.00 49.20 89 ARG G CA 1
ATOM 14066 C C . ARG G 1 89 ? 115.738 122.626 80.412 1.00 49.20 89 ARG G C 1
ATOM 14067 O O . ARG G 1 89 ? 115.435 121.876 81.349 1.00 49.20 89 ARG G O 1
ATOM 14075 N N . ASP G 1 90 ? 115.054 123.742 80.147 1.00 45.44 90 ASP G N 1
ATOM 14076 C CA . ASP G 1 90 ? 113.976 124.174 81.033 1.00 45.44 90 ASP G CA 1
ATOM 14077 C C . ASP G 1 90 ? 112.785 123.222 80.980 1.00 45.44 90 ASP G C 1
ATOM 14078 O O . ASP G 1 90 ? 112.162 122.943 82.011 1.00 45.44 90 ASP G O 1
ATOM 14083 N N . GLN G 1 91 ? 112.445 122.722 79.791 1.00 41.86 91 GLN G N 1
ATOM 14084 C CA . GLN G 1 91 ? 111.364 121.747 79.696 1.00 41.86 91 GLN G CA 1
ATOM 14085 C C . GLN G 1 91 ? 111.720 120.452 80.414 1.00 41.86 91 GLN G C 1
ATOM 14086 O O . GLN G 1 91 ? 110.854 119.831 81.043 1.00 41.86 91 GLN G O 1
ATOM 14092 N N . ALA G 1 92 ? 112.984 120.032 80.335 1.00 38.07 92 ALA G N 1
ATOM 14093 C CA . ALA G 1 92 ? 113.420 118.863 81.090 1.00 38.07 92 ALA G CA 1
ATOM 14094 C C . ALA G 1 92 ? 113.301 119.100 82.589 1.00 38.07 92 ALA G C 1
ATOM 14095 O O . ALA G 1 92 ? 112.912 118.196 83.337 1.00 38.07 92 ALA G O 1
ATOM 14097 N N . LEU G 1 93 ? 113.640 120.308 83.048 1.00 33.02 93 LEU G N 1
ATOM 14098 C CA . LEU G 1 93 ? 113.463 120.635 84.461 1.00 33.02 93 LEU G CA 1
ATOM 14099 C C . LEU G 1 93 ? 111.991 120.595 84.854 1.00 33.02 93 LEU G C 1
ATOM 14100 O O . LEU G 1 93 ? 111.644 120.143 85.951 1.00 33.02 93 LEU G O 1
ATOM 14105 N N . TYR G 1 94 ? 111.112 121.076 83.973 1.00 35.62 94 TYR G N 1
ATOM 14106 C CA . TYR G 1 94 ? 109.681 121.040 84.257 1.00 35.62 94 TYR G CA 1
ATOM 14107 C C . TYR G 1 94 ? 109.160 119.610 84.345 1.00 35.62 94 TYR G C 1
ATOM 14108 O O . TYR G 1 94 ? 108.305 119.305 85.185 1.00 35.62 94 TYR G O 1
ATOM 14117 N N . ALA G 1 95 ? 109.638 118.731 83.460 1.00 36.01 95 ALA G N 1
ATOM 14118 C CA . ALA G 1 95 ? 109.089 117.379 83.386 1.00 36.01 95 ALA G CA 1
ATOM 14119 C C . ALA G 1 95 ? 109.318 116.607 84.680 1.00 36.01 95 ALA G C 1
ATOM 14120 O O . ALA G 1 95 ? 108.405 115.935 85.181 1.00 36.01 95 ALA G O 1
ATOM 14122 N N . ARG G 1 96 ? 110.531 116.688 85.233 1.00 34.98 96 ARG G N 1
ATOM 14123 C CA . ARG G 1 96 ? 110.834 115.977 86.471 1.00 34.98 96 ARG G CA 1
ATOM 14124 C C . ARG G 1 96 ? 109.915 116.429 87.595 1.00 34.98 96 ARG G C 1
ATOM 14125 O O . ARG G 1 96 ? 109.326 115.606 88.307 1.00 34.98 96 ARG G O 1
ATOM 14133 N N . GLY G 1 97 ? 109.770 117.743 87.758 1.00 35.24 97 GLY G N 1
ATOM 14134 C CA . GLY G 1 97 ? 108.939 118.257 88.830 1.00 35.24 97 GLY G CA 1
ATOM 14135 C C . GLY G 1 97 ? 107.475 117.910 88.656 1.00 35.24 97 GLY G C 1
ATOM 14136 O O . GLY G 1 97 ? 106.787 117.583 89.624 1.00 35.24 97 GLY G O 1
ATOM 14137 N N . TYR G 1 98 ? 106.975 117.979 87.420 1.00 36.11 98 TYR G N 1
ATOM 14138 C CA . TYR G 1 98 ? 105.577 117.643 87.171 1.00 36.11 98 TYR G CA 1
ATOM 14139 C C . TYR G 1 98 ? 105.302 116.175 87.476 1.00 36.11 98 TYR G C 1
ATOM 14140 O O . TYR G 1 98 ? 104.304 115.838 88.128 1.00 36.11 98 TYR G O 1
ATOM 14149 N N . CYS G 1 99 ? 106.187 115.282 87.021 1.00 35.82 99 CYS G N 1
ATOM 14150 C CA . CYS G 1 99 ? 105.971 113.860 87.264 1.00 35.82 99 CYS G CA 1
ATOM 14151 C C . CYS G 1 99 ? 106.180 113.501 88.729 1.00 35.82 99 CYS G C 1
ATOM 14152 O O . CYS G 1 99 ? 105.605 112.520 89.211 1.00 35.82 99 CYS G O 1
ATOM 14155 N N . TRP G 1 100 ? 106.989 114.278 89.451 1.00 34.10 100 TRP G N 1
ATOM 14156 C CA . TRP G 1 100 ? 107.135 114.049 90.885 1.00 34.10 100 TRP G CA 1
ATOM 14157 C C . TRP G 1 100 ? 105.915 114.548 91.649 1.00 34.10 100 TRP G C 1
ATOM 14158 O O . TRP G 1 100 ? 105.494 113.927 92.631 1.00 34.10 100 TRP G O 1
ATOM 14169 N N . THR G 1 101 ? 105.337 115.668 91.215 1.00 38.17 101 THR G N 1
ATOM 14170 C CA . THR G 1 101 ? 104.178 116.224 91.906 1.00 38.17 101 THR G CA 1
ATOM 14171 C C . THR G 1 101 ? 102.942 115.361 91.689 1.00 38.17 101 THR G C 1
ATOM 14172 O O . THR G 1 101 ? 102.210 115.061 92.640 1.00 38.17 101 THR G O 1
ATOM 14176 N N . GLU G 1 102 ? 102.687 114.952 90.444 1.00 43.86 102 GLU G N 1
ATOM 14177 C CA . GLU G 1 102 ? 101.496 114.149 90.181 1.00 43.86 102 GLU G CA 1
ATOM 14178 C C . GLU G 1 102 ? 101.610 112.765 90.811 1.00 43.86 102 GLU G C 1
ATOM 14179 O O . GLU G 1 102 ? 100.694 112.316 91.511 1.00 43.86 102 GLU G O 1
ATOM 14185 N N . LEU G 1 103 ? 102.735 112.085 90.587 1.00 42.51 103 LEU G N 1
ATOM 14186 C CA . LEU G 1 103 ? 102.997 110.755 91.142 1.00 42.51 103 LEU G CA 1
ATOM 14187 C C . LEU G 1 103 ? 101.871 109.781 90.797 1.00 42.51 103 LEU G C 1
ATOM 14188 O O . LEU G 1 103 ? 101.332 109.077 91.653 1.00 42.51 103 LEU G O 1
ATOM 14193 N N . ARG G 1 104 ? 101.515 109.750 89.517 1.00 52.58 104 ARG G N 1
ATOM 14194 C CA . ARG G 1 104 ? 100.430 108.920 89.015 1.00 52.58 104 ARG G CA 1
ATOM 14195 C C . ARG G 1 104 ? 100.943 108.032 87.893 1.00 52.58 104 ARG G C 1
ATOM 14196 O O . ARG G 1 104 ? 101.688 108.487 87.020 1.00 52.58 104 ARG G O 1
ATOM 14204 N N . ASP G 1 105 ? 100.543 106.764 87.923 1.00 58.23 105 ASP G N 1
ATOM 14205 C CA . ASP G 1 105 ? 100.949 105.810 86.906 1.00 58.23 105 ASP G CA 1
ATOM 14206 C C . ASP G 1 105 ? 100.072 105.950 85.663 1.00 58.23 105 ASP G C 1
ATOM 14207 O O . ASP G 1 105 ? 99.106 106.716 85.630 1.00 58.23 105 ASP G O 1
ATOM 14212 N N . ALA G 1 106 ? 100.426 105.196 84.623 1.00 65.10 106 ALA G N 1
ATOM 14213 C CA . ALA G 1 106 ? 99.655 105.171 83.390 1.00 65.10 106 ALA G CA 1
ATOM 14214 C C . ALA G 1 106 ? 99.791 103.799 82.748 1.00 65.10 106 ALA G C 1
ATOM 14215 O O . ALA G 1 106 ? 100.789 103.102 82.946 1.00 65.10 106 ALA G O 1
ATOM 14217 N N . LEU G 1 107 ? 98.776 103.417 81.980 1.00 78.18 107 LEU G N 1
ATOM 14218 C CA . LEU G 1 107 ? 98.749 102.136 81.293 1.00 78.18 107 LEU G CA 1
ATOM 14219 C C . LEU G 1 107 ? 98.123 102.312 79.918 1.00 78.18 107 LEU G C 1
ATOM 14220 O O . LEU G 1 107 ? 97.293 103.208 79.723 1.00 78.18 107 LEU G O 1
ATOM 14225 N N . PRO G 1 108 ? 98.501 101.479 78.949 1.00 85.07 108 PRO G N 1
ATOM 14226 C CA . PRO G 1 108 ? 97.912 101.593 77.610 1.00 85.07 108 PRO G CA 1
ATOM 14227 C C . PRO G 1 108 ? 96.499 101.033 77.562 1.00 85.07 108 PRO G C 1
ATOM 14228 O O . PRO G 1 108 ? 96.200 99.984 78.138 1.00 85.07 108 PRO G O 1
ATOM 14232 N N . GLY G 1 109 ? 95.624 101.752 76.862 1.00 89.45 109 GLY G N 1
ATOM 14233 C CA . GLY G 1 109 ? 94.260 101.307 76.661 1.00 89.45 109 GLY G CA 1
ATOM 14234 C C . GLY G 1 109 ? 93.338 101.478 77.845 1.00 89.45 109 GLY G C 1
ATOM 14235 O O . GLY G 1 109 ? 92.208 100.978 77.804 1.00 89.45 109 GLY G O 1
ATOM 14236 N N . VAL G 1 110 ? 93.776 102.163 78.897 1.00 84.68 110 VAL G N 1
ATOM 14237 C CA . VAL G 1 110 ? 92.981 102.371 80.101 1.00 84.68 110 VAL G CA 1
ATOM 14238 C C . VAL G 1 110 ? 92.865 103.868 80.345 1.00 84.68 110 VAL G C 1
ATOM 14239 O O . VAL G 1 110 ? 93.862 104.595 80.259 1.00 84.68 110 VAL G O 1
ATOM 14243 N N . ASP G 1 111 ? 91.653 104.326 80.646 1.00 90.26 111 ASP G N 1
ATOM 14244 C CA . ASP G 1 111 ? 91.431 105.734 80.928 1.00 90.26 111 ASP G CA 1
ATOM 14245 C C . ASP G 1 111 ? 92.052 106.112 82.273 1.00 90.26 111 ASP G C 1
ATOM 14246 O O . ASP G 1 111 ? 92.470 105.260 83.062 1.00 90.26 111 ASP G O 1
ATOM 14251 N N . ALA G 1 112 ? 92.103 107.420 82.531 1.00 82.61 112 ALA G N 1
ATOM 14252 C CA . ALA G 1 112 ? 92.750 107.935 83.732 1.00 82.61 112 ALA G CA 1
ATOM 14253 C C . ALA G 1 112 ? 91.975 107.634 85.008 1.00 82.61 112 ALA G C 1
ATOM 14254 O O . ALA G 1 112 ? 92.506 107.864 86.099 1.00 82.61 112 ALA G O 1
ATOM 14256 N N . SER G 1 113 ? 90.744 107.133 84.903 1.00 89.54 113 SER G N 1
ATOM 14257 C CA . SER G 1 113 ? 89.933 106.872 86.086 1.00 89.54 113 SER G CA 1
ATOM 14258 C C . SER G 1 113 ? 90.402 105.658 86.879 1.00 89.54 113 SER G C 1
ATOM 14259 O O . SER G 1 113 ? 89.935 105.464 88.007 1.00 89.54 113 SER G O 1
ATOM 14262 N N . LEU G 1 114 ? 91.304 104.840 86.329 1.00 84.95 114 LEU G N 1
ATOM 14263 C CA . LEU G 1 114 ? 91.745 103.621 86.998 1.00 84.95 114 LEU G CA 1
ATOM 14264 C C . LEU G 1 114 ? 93.263 103.547 87.125 1.00 84.95 114 LEU G C 1
ATOM 14265 O O . LEU G 1 114 ? 93.814 102.451 87.269 1.00 84.95 114 LEU G O 1
ATOM 14270 N N . TRP G 1 115 ? 93.948 104.681 87.074 1.00 71.68 115 TRP G N 1
ATOM 14271 C CA . TRP G 1 115 ? 95.405 104.685 87.151 1.00 71.68 115 TRP G CA 1
ATOM 14272 C C . TRP G 1 115 ? 95.857 104.579 88.606 1.00 71.68 115 TRP G C 1
ATOM 14273 O O . TRP G 1 115 ? 95.412 105.368 89.445 1.00 71.68 115 TRP G O 1
ATOM 14284 N N . PRO G 1 116 ? 96.723 103.624 88.938 1.00 63.48 116 PRO G N 1
ATOM 14285 C CA . PRO G 1 116 ? 97.171 103.475 90.328 1.00 63.48 116 PRO G CA 1
ATOM 14286 C C . PRO G 1 116 ? 98.045 104.638 90.778 1.00 63.48 116 PRO G C 1
ATOM 14287 O O . PRO G 1 116 ? 98.665 105.340 89.976 1.00 63.48 116 PRO G O 1
ATOM 14291 N N . SER G 1 117 ? 98.089 104.829 92.094 1.00 53.11 117 SER G N 1
ATOM 14292 C CA . SER G 1 117 ? 98.854 105.895 92.725 1.00 53.11 117 SER G CA 1
ATOM 14293 C C . SER G 1 117 ? 99.905 105.307 93.660 1.00 53.11 117 SER G C 1
ATOM 14294 O O . SER G 1 117 ? 99.871 104.125 94.010 1.00 53.11 117 SER G O 1
ATOM 14297 N N . LEU G 1 118 ? 100.851 106.156 94.064 1.00 46.29 118 LEU G N 1
ATOM 14298 C CA . LEU G 1 118 ? 101.959 105.754 94.927 1.00 46.29 118 LEU G CA 1
ATOM 14299 C C . LEU G 1 118 ? 102.217 106.808 95.999 1.00 46.29 118 LEU G C 1
ATOM 14300 O O . LEU G 1 118 ? 103.367 107.148 96.294 1.00 46.29 118 LEU G O 1
ATOM 14305 N N . PHE G 1 119 ? 101.150 107.332 96.606 1.00 46.60 119 PHE G N 1
ATOM 14306 C CA . PHE G 1 119 ? 101.289 108.482 97.498 1.00 46.60 119 PHE G CA 1
ATOM 14307 C C . PHE G 1 119 ? 102.015 108.130 98.794 1.00 46.60 119 PHE G C 1
ATOM 14308 O O . PHE G 1 119 ? 102.754 108.963 99.339 1.00 46.60 119 PHE G O 1
ATOM 14316 N N . GLU G 1 120 ? 101.812 106.921 99.318 1.00 45.61 120 GLU G N 1
ATOM 14317 C CA . GLU G 1 120 ? 102.426 106.591 100.599 1.00 45.61 120 GLU G CA 1
ATOM 14318 C C . GLU G 1 120 ? 103.943 106.481 100.492 1.00 45.61 120 GLU G C 1
ATOM 14319 O O . GLU G 1 120 ? 104.644 106.701 101.486 1.00 45.61 120 GLU G O 1
ATOM 14325 N N . HIS G 1 121 ? 104.465 106.187 99.297 1.00 39.48 121 HIS G N 1
ATOM 14326 C CA . HIS G 1 121 ? 105.912 106.192 99.098 1.00 39.48 121 HIS G CA 1
ATOM 14327 C C . HIS G 1 121 ? 106.521 107.539 99.462 1.00 39.48 121 HIS G C 1
ATOM 14328 O O . HIS G 1 121 ? 107.666 107.600 99.924 1.00 39.48 121 HIS G O 1
ATOM 14335 N N . LYS G 1 122 ? 105.776 108.622 99.256 1.00 42.16 122 LYS G N 1
ATOM 14336 C CA . LYS G 1 122 ? 106.195 109.961 99.647 1.00 42.16 122 LYS G CA 1
ATOM 14337 C C . LYS G 1 122 ? 105.726 110.345 101.043 1.00 42.16 122 LYS G C 1
ATOM 14338 O O . LYS G 1 122 ? 106.392 111.142 101.713 1.00 42.16 122 LYS G O 1
ATOM 14344 N N . PHE G 1 123 ? 104.608 109.785 101.500 1.00 45.79 123 PHE G N 1
ATOM 14345 C CA . PHE G 1 123 ? 103.996 110.174 102.767 1.00 45.79 123 PHE G CA 1
ATOM 14346 C C . PHE G 1 123 ? 104.481 109.363 103.970 1.00 45.79 123 PHE G C 1
ATOM 14347 O O . PHE G 1 123 ? 104.071 109.659 105.097 1.00 45.79 123 PHE G O 1
ATOM 14355 N N . LEU G 1 124 ? 105.340 108.361 103.769 1.00 41.19 124 LEU G N 1
ATOM 14356 C CA . LEU G 1 124 ? 105.649 107.419 104.847 1.00 41.19 124 LEU G CA 1
ATOM 14357 C C . LEU G 1 124 ? 106.242 108.041 106.111 1.00 41.19 124 LEU G C 1
ATOM 14358 O O . LEU G 1 124 ? 105.696 107.790 107.199 1.00 41.19 124 LEU G O 1
ATOM 14363 N N . PRO G 1 125 ? 107.329 108.825 106.066 1.00 42.16 125 PRO G N 1
ATOM 14364 C CA . PRO G 1 125 ? 108.026 109.165 107.326 1.00 42.16 125 PRO G CA 1
ATOM 14365 C C . PRO G 1 125 ? 107.180 109.926 108.339 1.00 42.16 125 PRO G C 1
ATOM 14366 O O . PRO G 1 125 ? 107.361 109.742 109.554 1.00 42.16 125 PRO G O 1
ATOM 14370 N N . TYR G 1 126 ? 106.265 110.783 107.882 1.00 40.78 126 TYR G N 1
ATOM 14371 C CA . TYR G 1 126 ? 105.445 111.545 108.818 1.00 40.78 126 TYR G CA 1
ATOM 14372 C C . TYR G 1 126 ? 104.536 110.638 109.638 1.00 40.78 126 TYR G C 1
ATOM 14373 O O . TYR G 1 126 ? 104.205 110.964 110.786 1.00 40.78 126 TYR G O 1
ATOM 14382 N N . ALA G 1 127 ? 104.136 109.494 109.079 1.00 40.05 127 ALA G N 1
ATOM 14383 C CA . ALA G 1 127 ? 103.340 108.539 109.842 1.00 40.05 127 ALA G CA 1
ATOM 14384 C C . ALA G 1 127 ? 104.113 108.027 111.051 1.00 40.05 127 ALA G C 1
ATOM 14385 O O . ALA G 1 127 ? 103.580 107.972 112.164 1.00 40.05 127 ALA G O 1
ATOM 14387 N N . LEU G 1 128 ? 105.383 107.663 110.854 1.00 37.24 128 LEU G N 1
ATOM 14388 C CA . LEU G 1 128 ? 106.214 107.237 111.978 1.00 37.24 128 LEU G CA 1
ATOM 14389 C C . LEU G 1 128 ? 106.442 108.381 112.958 1.00 37.24 128 LEU G C 1
ATOM 14390 O O . LEU G 1 128 ? 106.458 108.172 114.181 1.00 37.24 128 LEU G O 1
ATOM 14395 N N . LEU G 1 129 ? 106.628 109.596 112.435 1.00 38.09 129 LEU G N 1
ATOM 14396 C CA . LEU G 1 129 ? 106.825 110.750 113.309 1.00 38.09 129 LEU G CA 1
ATOM 14397 C C . LEU G 1 129 ? 105.628 110.957 114.230 1.00 38.09 129 LEU G C 1
ATOM 14398 O O . LEU G 1 129 ? 105.793 111.270 115.415 1.00 38.09 129 LEU G O 1
ATOM 14403 N N . ALA G 1 130 ? 104.414 110.788 113.704 1.00 37.69 130 ALA G N 1
ATOM 14404 C CA . ALA G 1 130 ? 103.224 110.914 114.542 1.00 37.69 130 ALA G CA 1
ATOM 14405 C C . ALA G 1 130 ? 103.061 109.712 115.469 1.00 37.69 130 ALA G C 1
ATOM 14406 O O . ALA G 1 130 ? 102.577 109.853 116.604 1.00 37.69 130 ALA G O 1
ATOM 14408 N N . PHE G 1 131 ? 103.441 108.522 114.995 1.00 41.87 131 PHE G N 1
ATOM 14409 C CA . PHE G 1 131 ? 103.311 107.318 115.808 1.00 41.87 131 PHE G CA 1
ATOM 14410 C C . PHE G 1 131 ? 104.166 107.409 117.062 1.00 41.87 131 PHE G C 1
ATOM 14411 O O . PHE G 1 131 ? 103.758 106.947 118.135 1.00 41.87 131 PHE G O 1
ATOM 14419 N N . ALA G 1 132 ? 105.354 108.004 116.946 1.00 41.77 132 ALA G N 1
ATOM 14420 C CA . ALA G 1 132 ? 106.207 108.176 118.119 1.00 41.77 132 ALA G CA 1
ATOM 14421 C C . ALA G 1 132 ? 105.472 108.921 119.231 1.00 41.77 132 ALA G C 1
ATOM 14422 O O . ALA G 1 132 ? 105.422 108.463 120.379 1.00 41.77 132 ALA G O 1
ATOM 14424 N N . ALA G 1 133 ? 104.869 110.066 118.901 1.00 39.82 133 ALA G N 1
ATOM 14425 C CA . ALA G 1 133 ? 104.192 110.862 119.920 1.00 39.82 133 ALA G CA 1
ATOM 14426 C C . ALA G 1 133 ? 102.943 110.163 120.448 1.00 39.82 133 ALA G C 1
ATOM 14427 O O . ALA G 1 133 ? 102.680 110.180 121.661 1.00 39.82 133 ALA G O 1
ATOM 14429 N N . ILE G 1 134 ? 102.146 109.561 119.557 1.00 40.39 134 ILE G N 1
ATOM 14430 C CA . ILE G 1 134 ? 100.913 108.938 120.032 1.00 40.39 134 ILE G CA 1
ATOM 14431 C C . ILE G 1 134 ? 101.233 107.738 120.917 1.00 40.39 134 ILE G C 1
ATOM 14432 O O . ILE G 1 134 ? 100.449 107.387 121.807 1.00 40.39 134 ILE G O 1
ATOM 14437 N N . MET G 1 135 ? 102.388 107.099 120.709 1.00 43.64 135 MET G N 1
ATOM 14438 C CA . MET G 1 135 ? 102.829 106.054 121.624 1.00 43.64 135 MET G CA 1
ATOM 14439 C C . MET G 1 135 ? 103.380 106.625 122.925 1.00 43.64 135 MET G C 1
ATOM 14440 O O . MET G 1 135 ? 103.245 105.994 123.978 1.00 43.64 135 MET G O 1
ATOM 14445 N N . TYR G 1 136 ? 104.012 107.800 122.872 1.00 49.89 136 TYR G N 1
ATOM 14446 C CA . TYR G 1 136 ? 104.602 108.387 124.069 1.00 49.89 136 TYR G CA 1
ATOM 14447 C C . TYR G 1 136 ? 103.573 109.002 125.013 1.00 49.89 136 TYR G C 1
ATOM 14448 O O . TYR G 1 136 ? 103.885 109.204 126.192 1.00 49.89 136 TYR G O 1
ATOM 14457 N N . VAL G 1 137 ? 102.362 109.297 124.526 1.00 51.84 137 VAL G N 1
ATOM 14458 C CA . VAL G 1 137 ? 101.372 110.000 125.359 1.00 51.84 137 VAL G CA 1
ATOM 14459 C C . VAL G 1 137 ? 101.160 109.370 126.741 1.00 51.84 137 VAL G C 1
ATOM 14460 O O . VAL G 1 137 ? 101.208 110.104 127.739 1.00 51.84 137 VAL G O 1
ATOM 14464 N N . PRO G 1 138 ? 100.912 108.058 126.876 1.00 50.85 138 PRO G N 1
ATOM 14465 C CA . PRO G 1 138 ? 100.561 107.524 128.208 1.00 50.85 138 PRO G CA 1
ATOM 14466 C C . PRO G 1 138 ? 101.632 107.715 129.272 1.00 50.85 138 PRO G C 1
ATOM 14467 O O . PRO G 1 138 ? 101.295 107.891 130.453 1.00 50.85 138 PRO G O 1
ATOM 14471 N N . ALA G 1 139 ? 102.913 107.667 128.897 1.00 57.55 139 ALA G N 1
ATOM 14472 C CA . ALA G 1 139 ? 103.974 107.852 129.883 1.00 57.55 139 ALA G CA 1
ATOM 14473 C C . ALA G 1 139 ? 103.909 109.241 130.502 1.00 57.55 139 ALA G C 1
ATOM 14474 O O . ALA G 1 139 ? 104.088 109.399 131.715 1.00 57.55 139 ALA G O 1
ATOM 14476 N N . LEU G 1 140 ? 103.657 110.261 129.682 1.00 61.62 140 LEU G N 1
ATOM 14477 C CA . LEU G 1 140 ? 103.449 111.602 130.214 1.00 61.62 140 LEU G CA 1
ATOM 14478 C C . LEU G 1 140 ? 102.135 111.698 130.976 1.00 61.62 140 LEU G C 1
ATOM 14479 O O . LEU G 1 140 ? 102.041 112.449 131.954 1.00 61.62 140 LEU G O 1
ATOM 14484 N N . GLY G 1 141 ? 101.115 110.951 130.548 1.00 64.17 141 GLY G N 1
ATOM 14485 C CA . GLY G 1 141 ? 99.826 111.023 131.219 1.00 64.17 141 GLY G CA 1
ATOM 14486 C C . GLY G 1 141 ? 99.859 110.499 132.643 1.00 64.17 141 GLY G C 1
ATOM 14487 O O . GLY G 1 141 ? 99.181 111.035 133.525 1.00 64.17 141 GLY G O 1
ATOM 14488 N N . TRP G 1 142 ? 100.635 109.439 132.887 1.00 68.66 142 TRP G N 1
ATOM 14489 C CA . TRP G 1 142 ? 100.632 108.807 134.207 1.00 68.66 142 TRP G CA 1
ATOM 14490 C C . TRP G 1 142 ? 101.168 109.732 135.299 1.00 68.66 142 TRP G C 1
ATOM 14491 O O . TRP G 1 142 ? 100.699 109.674 136.446 1.00 68.66 142 TRP G O 1
ATOM 14502 N N . GLU G 1 143 ? 102.150 110.575 134.970 1.00 70.93 143 GLU G N 1
ATOM 14503 C CA . GLU G 1 143 ? 102.787 111.413 135.983 1.00 70.93 143 GLU G CA 1
ATOM 14504 C C . GLU G 1 143 ? 101.807 112.416 136.579 1.00 70.93 143 GLU G C 1
ATOM 14505 O O . GLU G 1 143 ? 101.800 112.639 137.797 1.00 70.93 143 GLU G O 1
ATOM 14511 N N . PHE G 1 144 ? 100.962 113.024 135.741 1.00 66.96 144 PHE G N 1
ATOM 14512 C CA . PHE G 1 144 ? 100.038 114.047 136.220 1.00 66.96 144 PHE G CA 1
ATOM 14513 C C . PHE G 1 144 ? 99.076 113.512 137.270 1.00 66.96 144 PHE G C 1
ATOM 14514 O O . PHE G 1 144 ? 98.493 114.302 138.020 1.00 66.96 144 PHE G O 1
ATOM 14522 N N . LEU G 1 145 ? 98.894 112.195 137.341 1.00 70.80 145 LEU G N 1
ATOM 14523 C CA . LEU G 1 145 ? 98.045 111.592 138.357 1.00 70.80 145 LEU G CA 1
ATOM 14524 C C . LEU G 1 145 ? 98.826 110.932 139.483 1.00 70.80 145 LEU G C 1
ATOM 14525 O O . LEU G 1 145 ? 98.299 110.815 140.594 1.00 70.80 145 LEU G O 1
ATOM 14530 N N . ALA G 1 146 ? 100.062 110.496 139.236 1.00 77.35 146 ALA G N 1
ATOM 14531 C CA . ALA G 1 146 ? 100.829 109.786 140.253 1.00 77.35 146 ALA G CA 1
ATOM 14532 C C . ALA G 1 146 ? 101.947 110.623 140.871 1.00 77.35 146 ALA G C 1
ATOM 14533 O O . ALA G 1 146 ? 102.800 110.070 141.572 1.00 77.35 146 ALA G O 1
ATOM 14535 N N . SER G 1 147 ? 101.972 111.935 140.627 1.00 84.90 147 SER G N 1
ATOM 14536 C CA . SER G 1 147 ? 103.072 112.755 141.129 1.00 84.90 147 SER G CA 1
ATOM 14537 C C . SER G 1 147 ? 103.084 112.845 142.654 1.00 84.90 147 SER G C 1
ATOM 14538 O O . SER G 1 147 ? 104.119 112.610 143.288 1.00 84.90 147 SER G O 1
ATOM 14541 N N . THR G 1 148 ? 101.948 113.182 143.265 1.00 92.02 148 THR G N 1
ATOM 14542 C CA . THR G 1 148 ? 101.941 113.710 144.628 1.00 92.02 148 THR G CA 1
ATOM 14543 C C . THR G 1 148 ? 101.577 112.682 145.695 1.00 92.02 148 THR G C 1
ATOM 14544 O O . THR G 1 148 ? 102.288 112.560 146.702 1.00 92.02 148 THR G O 1
ATOM 14548 N N . ARG G 1 149 ? 100.457 111.975 145.519 1.00 91.50 149 ARG G N 1
ATOM 14549 C CA . ARG G 1 149 ? 99.966 111.093 146.574 1.00 91.50 149 ARG G CA 1
ATOM 14550 C C . ARG G 1 149 ? 100.941 109.955 146.849 1.00 91.50 149 ARG G C 1
ATOM 14551 O O . ARG G 1 149 ? 101.148 109.573 148.007 1.00 91.50 149 ARG G O 1
ATOM 14559 N N . LEU G 1 150 ? 101.545 109.399 145.796 1.00 91.64 150 LEU G N 1
ATOM 14560 C CA . LEU G 1 150 ? 102.517 108.329 145.987 1.00 91.64 150 LEU G CA 1
ATOM 14561 C C . LEU G 1 150 ? 103.719 108.818 146.783 1.00 91.64 150 LEU G C 1
ATOM 14562 O O . LEU G 1 150 ? 104.192 108.127 147.693 1.00 91.64 150 LEU G O 1
ATOM 14567 N N . THR G 1 151 ? 104.219 110.013 146.459 1.00 98.27 151 THR G N 1
ATOM 14568 C CA . THR G 1 151 ? 105.344 110.571 147.202 1.00 98.27 151 THR G CA 1
ATOM 14569 C C . THR G 1 151 ? 104.982 110.784 148.666 1.00 98.27 151 THR G C 1
ATOM 14570 O O . THR G 1 151 ? 105.764 110.443 149.562 1.00 98.27 151 THR G O 1
ATOM 14574 N N . SER G 1 152 ? 103.794 111.332 148.928 1.00 101.62 152 SER G N 1
ATOM 14575 C CA . SER G 1 152 ? 103.390 111.587 150.309 1.00 101.62 152 SER G CA 1
ATOM 14576 C C . SER G 1 152 ? 103.277 110.287 151.100 1.00 101.62 152 SER G C 1
ATOM 14577 O O . SER G 1 152 ? 103.783 110.182 152.226 1.00 101.62 152 SER G O 1
ATOM 14580 N N . GLU G 1 153 ? 102.619 109.280 150.519 1.00 104.11 153 GLU G N 1
ATOM 14581 C CA . GLU G 1 153 ? 102.451 108.008 151.215 1.00 104.11 153 GLU G CA 1
ATOM 14582 C C . GLU G 1 153 ? 103.791 107.321 151.449 1.00 104.11 153 GLU G C 1
ATOM 14583 O O . GLU G 1 153 ? 104.033 106.773 152.532 1.00 104.11 153 GLU G O 1
ATOM 14589 N N . LEU G 1 154 ? 104.673 107.335 150.445 1.00 102.78 154 LEU G N 1
ATOM 14590 C CA . LEU G 1 154 ? 105.986 106.723 150.607 1.00 102.78 154 LEU G CA 1
ATOM 14591 C C . LEU G 1 154 ? 106.789 107.426 151.691 1.00 102.78 154 LEU G C 1
ATOM 14592 O O . LEU G 1 154 ? 107.462 106.772 152.497 1.00 102.78 154 LEU G O 1
ATOM 14597 N N . ASN G 1 155 ? 106.733 108.761 151.727 1.00 106.80 155 ASN G N 1
ATOM 14598 C CA . ASN G 1 155 ? 107.447 109.499 152.762 1.00 106.80 155 ASN G CA 1
ATOM 14599 C C . ASN G 1 155 ? 106.916 109.155 154.146 1.00 106.80 155 ASN G C 1
ATOM 14600 O O . ASN G 1 155 ? 107.697 108.941 155.083 1.00 106.80 155 ASN G O 1
ATOM 14605 N N . PHE G 1 156 ? 105.590 109.084 154.294 1.00 111.78 156 PHE G N 1
ATOM 14606 C CA . PHE G 1 156 ? 105.022 108.733 155.592 1.00 111.78 156 PHE G CA 1
ATOM 14607 C C . PHE G 1 156 ? 105.442 107.333 156.020 1.00 111.78 156 PHE G C 1
ATOM 14608 O O . PHE G 1 156 ? 105.812 107.115 157.180 1.00 111.78 156 PHE G O 1
ATOM 14616 N N . LEU G 1 157 ? 105.391 106.368 155.098 1.00 109.81 157 LEU G N 1
ATOM 14617 C CA . LEU G 1 157 ? 105.765 105.002 155.451 1.00 109.81 157 LEU G CA 1
ATOM 14618 C C . LEU G 1 157 ? 107.238 104.913 155.835 1.00 109.81 157 LEU G C 1
ATOM 14619 O O . LEU G 1 157 ? 107.591 104.267 156.831 1.00 109.81 157 LEU G O 1
ATOM 14624 N N . LEU G 1 158 ? 108.112 105.571 155.066 1.00 114.45 158 LEU G N 1
ATOM 14625 C CA . LEU G 1 158 ? 109.538 105.550 155.378 1.00 114.45 158 LEU G CA 1
ATOM 14626 C C . LEU G 1 158 ? 109.818 106.205 156.724 1.00 114.45 158 LEU G C 1
ATOM 14627 O O . LEU G 1 158 ? 110.691 105.752 157.473 1.00 114.45 158 LEU G O 1
ATOM 14632 N N . GLN G 1 159 ? 109.094 107.281 157.045 1.00 121.63 159 GLN G N 1
ATOM 14633 C CA . GLN G 1 159 ? 109.214 107.871 158.373 1.00 121.63 159 GLN G CA 1
ATOM 14634 C C . GLN G 1 159 ? 108.763 106.891 159.449 1.00 121.63 159 GLN G C 1
ATOM 14635 O O . GLN G 1 159 ? 109.381 106.798 160.516 1.00 121.63 159 GLN G O 1
ATOM 14641 N N . GLU G 1 160 ? 107.687 106.146 159.181 1.00 122.05 160 GLU G N 1
ATOM 14642 C CA . GLU G 1 160 ? 107.170 105.205 160.168 1.00 122.05 160 GLU G CA 1
ATOM 14643 C C . GLU G 1 160 ? 108.139 104.057 160.427 1.00 122.05 160 GLU G C 1
ATOM 14644 O O . GLU G 1 160 ? 108.197 103.548 161.552 1.00 122.05 160 GLU G O 1
ATOM 14650 N N . ILE G 1 161 ? 108.894 103.632 159.407 1.00 120.99 161 ILE G N 1
ATOM 14651 C CA . ILE G 1 161 ? 109.792 102.485 159.570 1.00 120.99 161 ILE G CA 1
ATOM 14652 C C . ILE G 1 161 ? 110.742 102.684 160.747 1.00 120.99 161 ILE G C 1
ATOM 14653 O O . ILE G 1 161 ? 111.165 101.711 161.385 1.00 120.99 161 ILE G O 1
ATOM 14658 N N . ASP G 1 162 ? 111.076 103.936 161.069 1.00 126.20 162 ASP G N 1
ATOM 14659 C CA . ASP G 1 162 ? 111.904 104.200 162.242 1.00 126.20 162 ASP G CA 1
ATOM 14660 C C . ASP G 1 162 ? 111.204 103.764 163.526 1.00 126.20 162 ASP G C 1
ATOM 14661 O O . ASP G 1 162 ? 111.836 103.195 164.424 1.00 126.20 162 ASP G O 1
ATOM 14666 N N . ASN G 1 163 ? 109.899 104.028 163.632 1.00 130.00 163 ASN G N 1
ATOM 14667 C CA . ASN G 1 163 ? 109.172 103.719 164.860 1.00 130.00 163 ASN G CA 1
ATOM 14668 C C . ASN G 1 163 ? 109.119 102.218 165.123 1.00 130.00 163 ASN G C 1
ATOM 14669 O O . ASN G 1 163 ? 109.242 101.780 166.273 1.00 130.00 163 ASN G O 1
ATOM 14671 N N . CYS G 1 164 ? 108.935 101.414 164.074 1.00 132.63 164 CYS G N 1
ATOM 14672 C CA . CYS G 1 164 ? 108.804 99.971 164.239 1.00 132.63 164 CYS G CA 1
ATOM 14673 C C . CYS G 1 164 ? 110.112 99.292 164.624 1.00 132.63 164 CYS G C 1
ATOM 14674 O O . CYS G 1 164 ? 110.093 98.100 164.951 1.00 132.63 164 CYS G O 1
ATOM 14676 N N . TYR G 1 165 ? 111.238 100.008 164.582 1.00 132.65 165 TYR G N 1
ATOM 14677 C CA . TYR G 1 165 ? 112.514 99.403 164.954 1.00 132.65 165 TYR G CA 1
ATOM 14678 C C . TYR G 1 165 ? 112.522 98.980 166.418 1.00 132.65 165 TYR G C 1
ATOM 14679 O O . TYR G 1 165 ? 113.010 97.895 166.756 1.00 132.65 165 TYR G O 1
ATOM 14681 N N . HIS G 1 166 ? 111.987 99.819 167.299 1.00 131.54 166 HIS G N 1
ATOM 14682 C CA . HIS G 1 166 ? 111.952 99.513 168.725 1.00 131.54 166 HIS G CA 1
ATOM 14683 C C . HIS G 1 166 ? 110.952 98.402 169.026 1.00 131.54 166 HIS G C 1
ATOM 14684 O O . HIS G 1 166 ? 111.312 97.225 169.067 1.00 131.54 166 HIS G O 1
ATOM 14686 N N . ASN G 1 208 ? 98.999 101.533 168.558 1.00 127.54 208 ASN G N 1
ATOM 14687 C CA . ASN G 1 208 ? 98.642 100.685 167.428 1.00 127.54 208 ASN G CA 1
ATOM 14688 C C . ASN G 1 208 ? 98.181 101.519 166.237 1.00 127.54 208 ASN G C 1
ATOM 14689 O O . ASN G 1 208 ? 97.253 101.139 165.522 1.00 127.54 208 ASN G O 1
ATOM 14694 N N . LEU G 1 209 ? 98.836 102.666 166.035 1.00 128.70 209 LEU G N 1
ATOM 14695 C CA . LEU G 1 209 ? 98.495 103.529 164.908 1.00 128.70 209 LEU G CA 1
ATOM 14696 C C . LEU G 1 209 ? 98.780 102.844 163.578 1.00 128.70 209 LEU G C 1
ATOM 14697 O O . LEU G 1 209 ? 97.953 102.884 162.659 1.00 128.70 209 LEU G O 1
ATOM 14702 N N . PHE G 1 210 ? 99.948 102.213 163.454 1.00 125.79 210 PHE G N 1
ATOM 14703 C CA . PHE G 1 210 ? 100.284 101.499 162.229 1.00 125.79 210 PHE G CA 1
ATOM 14704 C C . PHE G 1 210 ? 99.548 100.169 162.125 1.00 125.79 210 PHE G C 1
ATOM 14705 O O . PHE G 1 210 ? 99.281 99.702 161.011 1.00 125.79 210 PHE G O 1
ATOM 14713 N N . GLU G 1 211 ? 99.213 99.548 163.259 1.00 125.32 211 GLU G N 1
ATOM 14714 C CA . GLU G 1 211 ? 98.454 98.302 163.219 1.00 125.32 211 GLU G CA 1
ATOM 14715 C C . GLU G 1 211 ? 97.085 98.512 162.583 1.00 125.32 211 GLU G C 1
ATOM 14716 O O . GLU G 1 211 ? 96.637 97.696 161.769 1.00 125.32 211 GLU G O 1
ATOM 14718 N N . LYS G 1 212 ? 96.403 99.601 162.944 1.00 123.32 212 LYS G N 1
ATOM 14719 C CA . LYS G 1 212 ? 95.109 99.911 162.352 1.00 123.32 212 LYS G CA 1
ATOM 14720 C C . LYS G 1 212 ? 95.229 100.538 160.970 1.00 123.32 212 LYS G C 1
ATOM 14721 O O . LYS G 1 212 ? 94.236 100.573 160.234 1.00 123.32 212 LYS G O 1
ATOM 14723 N N . TYR G 1 213 ? 96.414 101.033 160.604 1.00 120.75 213 TYR G N 1
ATOM 14724 C CA . TYR G 1 213 ? 96.584 101.685 159.309 1.00 120.75 213 TYR G CA 1
ATOM 14725 C C . TYR G 1 213 ? 96.391 100.701 158.162 1.00 120.75 213 TYR G C 1
ATOM 14726 O O . TYR G 1 213 ? 95.789 101.043 157.138 1.00 120.75 213 TYR G O 1
ATOM 14735 N N . LEU G 1 214 ? 96.903 99.476 158.310 1.00 121.11 214 LEU G N 1
ATOM 14736 C CA . LEU G 1 214 ? 96.797 98.496 157.235 1.00 121.11 214 LEU G CA 1
ATOM 14737 C C . LEU G 1 214 ? 95.353 98.089 156.978 1.00 121.11 214 LEU G C 1
ATOM 14738 O O . LEU G 1 214 ? 95.009 97.717 155.850 1.00 121.11 214 LEU G O 1
ATOM 14743 N N . GLU G 1 215 ? 94.501 98.138 158.003 1.00 123.87 215 GLU G N 1
ATOM 14744 C CA . GLU G 1 215 ? 93.095 97.796 157.811 1.00 123.87 215 GLU G CA 1
ATOM 14745 C C . GLU G 1 215 ? 92.419 98.770 156.854 1.00 123.87 215 GLU G C 1
ATOM 14746 O O . GLU G 1 215 ? 91.684 98.361 155.948 1.00 123.87 215 GLU G O 1
ATOM 14748 N N . ARG G 1 216 ? 92.656 100.071 157.041 1.00 124.38 216 ARG G N 1
ATOM 14749 C CA . ARG G 1 216 ? 92.062 101.064 156.151 1.00 124.38 216 ARG G CA 1
ATOM 14750 C C . ARG G 1 216 ? 92.774 101.104 154.804 1.00 124.38 216 ARG G C 1
ATOM 14751 O O . ARG G 1 216 ? 92.126 101.195 153.755 1.00 124.38 216 ARG G O 1
ATOM 14759 N N . ARG G 1 217 ? 94.107 101.036 154.813 1.00 117.98 217 ARG G N 1
ATOM 14760 C CA . ARG G 1 217 ? 94.866 101.172 153.574 1.00 117.98 217 ARG G CA 1
ATOM 14761 C C . ARG G 1 217 ? 94.749 99.932 152.696 1.00 117.98 217 ARG G C 1
ATOM 14762 O O . ARG G 1 217 ? 94.786 100.042 151.465 1.00 117.98 217 ARG G O 1
ATOM 14770 N N . GLY G 1 218 ? 94.595 98.754 153.300 1.00 120.35 218 GLY G N 1
ATOM 14771 C CA . GLY G 1 218 ? 94.550 97.525 152.528 1.00 120.35 218 GLY G CA 1
ATOM 14772 C C . GLY G 1 218 ? 93.266 97.307 151.754 1.00 120.35 218 GLY G C 1
ATOM 14773 O O . GLY G 1 218 ? 93.230 96.418 150.896 1.00 120.35 218 GLY G O 1
ATOM 14774 N N . ARG G 1 219 ? 92.222 98.086 152.030 1.00 123.40 219 ARG G N 1
ATOM 14775 C CA . ARG G 1 219 ? 90.957 97.982 151.315 1.00 123.40 219 ARG G CA 1
ATOM 14776 C C . ARG G 1 219 ? 90.770 99.069 150.267 1.00 123.40 219 ARG G C 1
ATOM 14777 O O . ARG G 1 219 ? 89.680 99.180 149.696 1.00 123.40 219 ARG G O 1
ATOM 14785 N N . SER G 1 220 ? 91.791 99.877 150.007 1.00 113.62 220 SER G N 1
ATOM 14786 C CA . SER G 1 220 ? 91.755 100.809 148.892 1.00 113.62 220 SER G CA 1
ATOM 14787 C C . SER G 1 220 ? 92.327 100.130 147.656 1.00 113.62 220 SER G C 1
ATOM 14788 O O . SER G 1 220 ? 93.231 99.296 147.754 1.00 113.62 220 SER G O 1
ATOM 14791 N N . ASN G 1 221 ? 91.783 100.476 146.489 1.00 98.53 221 ASN G N 1
ATOM 14792 C CA . ASN G 1 221 ? 92.244 99.899 145.232 1.00 98.53 221 ASN G CA 1
ATOM 14793 C C . ASN G 1 221 ? 92.385 100.966 144.155 1.00 98.53 221 ASN G C 1
ATOM 14794 O O . ASN G 1 221 ? 92.265 100.673 142.963 1.00 98.53 221 ASN G O 1
ATOM 14799 N N . PHE G 1 222 ? 92.642 102.210 144.560 1.00 92.92 222 PHE G N 1
ATOM 14800 C CA . PHE G 1 222 ? 92.773 103.292 143.589 1.00 92.92 222 PHE G CA 1
ATOM 14801 C C . PHE G 1 222 ? 94.039 103.135 142.755 1.00 92.92 222 PHE G C 1
ATOM 14802 O O . PHE G 1 222 ? 94.002 103.255 141.525 1.00 92.92 222 PHE G O 1
ATOM 14810 N N . LEU G 1 223 ? 95.174 102.870 143.408 1.00 83.93 223 LEU G N 1
ATOM 14811 C CA . LEU G 1 223 ? 96.426 102.700 142.676 1.00 83.93 223 LEU G CA 1
ATOM 14812 C C . LEU G 1 223 ? 96.383 101.469 141.778 1.00 83.93 223 LEU G C 1
ATOM 14813 O O . LEU G 1 223 ? 96.881 101.503 140.647 1.00 83.93 223 LEU G O 1
ATOM 14818 N N . ALA G 1 224 ? 95.802 100.372 142.266 1.00 84.17 224 ALA G N 1
ATOM 14819 C CA . ALA G 1 224 ? 95.692 99.170 141.446 1.00 84.17 224 ALA G CA 1
ATOM 14820 C C . ALA G 1 224 ? 94.804 99.413 140.232 1.00 84.17 224 ALA G C 1
ATOM 14821 O O . ALA G 1 224 ? 95.096 98.929 139.132 1.00 84.17 224 ALA G O 1
ATOM 14823 N N . LYS G 1 225 ? 93.714 100.159 140.412 1.00 83.07 225 LYS G N 1
ATOM 14824 C CA . LYS G 1 225 ? 92.831 100.480 139.299 1.00 83.07 225 LYS G CA 1
ATOM 14825 C C . LYS G 1 225 ? 93.466 101.442 138.304 1.00 83.07 225 LYS G C 1
ATOM 14826 O O . LYS G 1 225 ? 92.946 101.589 137.193 1.00 83.07 225 LYS G O 1
ATOM 14832 N N . LEU G 1 226 ? 94.571 102.091 138.668 1.00 73.57 226 LEU G N 1
ATOM 14833 C CA . LEU G 1 226 ? 95.274 103.010 137.782 1.00 73.57 226 LEU G CA 1
ATOM 14834 C C . LEU G 1 226 ? 96.478 102.375 137.102 1.00 73.57 226 LEU G C 1
ATOM 14835 O O . LEU G 1 226 ? 96.708 102.612 135.913 1.00 73.57 226 LEU G O 1
ATOM 14840 N N . TYR G 1 227 ? 97.255 101.573 137.835 1.00 66.54 227 TYR G N 1
ATOM 14841 C CA . TYR G 1 227 ? 98.413 100.913 137.241 1.00 66.54 227 TYR G CA 1
ATOM 14842 C C . TYR G 1 227 ? 97.992 99.929 136.157 1.00 66.54 227 TYR G C 1
ATOM 14843 O O . TYR G 1 227 ? 98.660 99.808 135.124 1.00 66.54 227 TYR G O 1
ATOM 14852 N N . LEU G 1 228 ? 96.889 99.212 136.378 1.00 65.51 228 LEU G N 1
ATOM 14853 C CA . LEU G 1 228 ? 96.387 98.295 135.361 1.00 65.51 228 LEU G CA 1
ATOM 14854 C C . LEU G 1 228 ? 95.932 99.053 134.120 1.00 65.51 228 LEU G C 1
ATOM 14855 O O . LEU G 1 228 ? 96.157 98.604 132.990 1.00 65.51 228 LEU G O 1
ATOM 14860 N N . ALA G 1 229 ? 95.297 100.212 134.311 1.00 64.22 229 ALA G N 1
ATOM 14861 C CA . ALA G 1 229 ? 94.778 100.972 133.178 1.00 64.22 229 ALA G CA 1
ATOM 14862 C C . ALA G 1 229 ? 95.900 101.474 132.279 1.00 64.22 229 ALA G C 1
ATOM 14863 O O . ALA G 1 229 ? 95.750 101.514 131.052 1.00 64.22 229 ALA G O 1
ATOM 14865 N N . ARG G 1 230 ? 97.027 101.877 132.871 1.00 57.65 230 ARG G N 1
ATOM 14866 C CA . ARG G 1 230 ? 98.132 102.404 132.075 1.00 57.65 230 ARG G CA 1
ATOM 14867 C C . ARG G 1 230 ? 98.698 101.348 131.133 1.00 57.65 230 ARG G C 1
ATOM 14868 O O . ARG G 1 230 ? 98.985 101.637 129.966 1.00 57.65 230 ARG G O 1
ATOM 14876 N N . HIS G 1 231 ? 98.863 100.116 131.620 1.00 59.12 231 HIS G N 1
ATOM 14877 C CA . HIS G 1 231 ? 99.490 99.082 130.803 1.00 59.12 231 HIS G CA 1
ATOM 14878 C C . HIS G 1 231 ? 98.549 98.576 129.717 1.00 59.12 231 HIS G C 1
ATOM 14879 O O . HIS G 1 231 ? 98.978 98.332 128.584 1.00 59.12 231 HIS G O 1
ATOM 14886 N N . VAL G 1 232 ? 97.265 98.405 130.041 1.00 56.34 232 VAL G N 1
ATOM 14887 C CA . VAL G 1 232 ? 96.327 97.874 129.056 1.00 56.34 232 VAL G CA 1
ATOM 14888 C C . VAL G 1 232 ? 96.116 98.865 127.917 1.00 56.34 232 VAL G C 1
ATOM 14889 O O . VAL G 1 232 ? 95.840 98.465 126.780 1.00 56.34 232 VAL G O 1
ATOM 14893 N N . LEU G 1 233 ? 96.250 100.166 128.190 1.00 53.71 233 LEU G N 1
ATOM 14894 C CA . LEU G 1 233 ? 96.056 101.161 127.141 1.00 53.71 233 LEU G CA 1
ATOM 14895 C C . LEU G 1 233 ? 97.165 101.098 126.099 1.00 53.71 233 LEU G C 1
ATOM 14896 O O . LEU G 1 233 ? 96.924 101.392 124.922 1.00 53.71 233 LEU G O 1
ATOM 14901 N N . ILE G 1 234 ? 98.380 100.722 126.506 1.00 50.26 234 ILE G N 1
ATOM 14902 C CA . ILE G 1 234 ? 99.472 100.570 125.548 1.00 50.26 234 ILE G CA 1
ATOM 14903 C C . ILE G 1 234 ? 99.155 99.461 124.553 1.00 50.26 234 ILE G C 1
ATOM 14904 O O . ILE G 1 234 ? 99.403 99.595 123.349 1.00 50.26 234 ILE G O 1
ATOM 14909 N N . LEU G 1 235 ? 98.600 98.349 125.041 1.00 52.13 235 LEU G N 1
ATOM 14910 C CA . LEU G 1 235 ? 98.263 97.237 124.159 1.00 52.13 235 LEU G CA 1
ATOM 14911 C C . LEU G 1 235 ? 97.201 97.635 123.142 1.00 52.13 235 LEU G C 1
ATOM 14912 O O . LEU G 1 235 ? 97.287 97.263 121.966 1.00 52.13 235 LEU G O 1
ATOM 14917 N N . LEU G 1 236 ? 96.187 98.387 123.577 1.00 54.07 236 LEU G N 1
ATOM 14918 C CA . LEU G 1 236 ? 95.121 98.789 122.663 1.00 54.07 236 LEU G CA 1
ATOM 14919 C C . LEU G 1 236 ? 95.631 99.756 121.602 1.00 54.07 236 LEU G C 1
ATOM 14920 O O . LEU G 1 236 ? 95.248 99.658 120.430 1.00 54.07 236 LEU G O 1
ATOM 14925 N N . LEU G 1 237 ? 96.494 100.696 121.990 1.00 53.39 237 LEU G N 1
ATOM 14926 C CA . LEU G 1 237 ? 97.031 101.667 121.044 1.00 53.39 237 LEU G CA 1
ATOM 14927 C C . LEU G 1 237 ? 98.036 101.060 120.075 1.00 53.39 237 LEU G C 1
ATOM 14928 O O . LEU G 1 237 ? 98.436 101.738 119.123 1.00 53.39 237 LEU G O 1
ATOM 14933 N N . SER G 1 238 ? 98.456 99.815 120.292 1.00 52.68 238 SER G N 1
ATOM 14934 C CA . SER G 1 238 ? 99.422 99.166 119.416 1.00 52.68 238 SER G CA 1
ATOM 14935 C C . SER G 1 238 ? 98.784 98.538 118.186 1.00 52.68 238 SER G C 1
ATOM 14936 O O . SER G 1 238 ? 99.507 98.014 117.333 1.00 52.68 238 SER G O 1
ATOM 14939 N N . ALA G 1 239 ? 97.456 98.571 118.073 1.00 51.83 239 ALA G N 1
ATOM 14940 C CA . ALA G 1 239 ? 96.795 97.993 116.910 1.00 51.83 239 ALA G CA 1
ATOM 14941 C C . ALA G 1 239 ? 96.919 98.877 115.676 1.00 51.83 239 ALA G C 1
ATOM 14942 O O . ALA G 1 239 ? 96.880 98.368 114.551 1.00 51.83 239 ALA G O 1
ATOM 14944 N N . VAL G 1 240 ? 97.060 100.186 115.858 1.00 50.81 240 VAL G N 1
ATOM 14945 C CA . VAL G 1 240 ? 97.120 101.123 114.737 1.00 50.81 240 VAL G CA 1
ATOM 14946 C C . VAL G 1 240 ? 98.466 101.041 114.020 1.00 50.81 240 VAL G C 1
ATOM 14947 O O . VAL G 1 240 ? 98.482 100.793 112.805 1.00 50.81 240 VAL G O 1
ATOM 14951 N N . PRO G 1 241 ? 99.611 101.249 114.688 1.00 48.93 241 PRO G N 1
ATOM 14952 C CA . PRO G 1 241 ? 100.881 101.248 113.941 1.00 48.93 241 PRO G CA 1
ATOM 14953 C C . PRO G 1 241 ? 101.202 99.922 113.274 1.00 48.93 241 PRO G C 1
ATOM 14954 O O . PRO G 1 241 ? 101.784 99.916 112.183 1.00 48.93 241 PRO G O 1
ATOM 14958 N N . ILE G 1 242 ? 100.849 98.796 113.897 1.00 47.81 242 ILE G N 1
ATOM 14959 C CA . ILE G 1 242 ? 101.165 97.497 113.309 1.00 47.81 242 ILE G CA 1
ATOM 14960 C C . ILE G 1 242 ? 100.299 97.233 112.083 1.00 47.81 242 ILE G C 1
ATOM 14961 O O . ILE G 1 242 ? 100.775 96.697 111.076 1.00 47.81 242 ILE G O 1
ATOM 14966 N N . SER G 1 243 ? 99.017 97.599 112.147 1.00 49.18 243 SER G N 1
ATOM 14967 C CA . SER G 1 243 ? 98.108 97.297 111.046 1.00 49.18 243 SER G CA 1
ATOM 14968 C C . SER G 1 243 ? 98.512 98.024 109.770 1.00 49.18 243 SER G C 1
ATOM 14969 O O . SER G 1 243 ? 98.462 97.448 108.677 1.00 49.18 243 SER G O 1
ATOM 14972 N N . TYR G 1 244 ? 98.916 99.290 109.886 1.00 48.60 244 TYR G N 1
ATOM 14973 C CA . TYR G 1 244 ? 99.268 100.057 108.696 1.00 48.60 244 TYR G CA 1
ATOM 14974 C C . TYR G 1 244 ? 100.591 99.590 108.102 1.00 48.60 244 TYR G C 1
ATOM 14975 O O . TYR G 1 244 ? 100.757 99.579 106.877 1.00 48.60 244 TYR G O 1
ATOM 14984 N N . LEU G 1 245 ? 101.549 99.211 108.949 1.00 44.80 245 LEU G N 1
ATOM 14985 C CA . LEU G 1 245 ? 102.846 98.780 108.436 1.00 44.80 245 LEU G CA 1
ATOM 14986 C C . LEU G 1 245 ? 102.759 97.409 107.777 1.00 44.80 245 LEU G C 1
ATOM 14987 O O . LEU G 1 245 ? 103.427 97.159 106.767 1.00 44.80 245 LEU G O 1
ATOM 14992 N N . CYS G 1 246 ? 101.944 96.506 108.331 1.00 51.26 246 CYS G N 1
ATOM 14993 C CA . CYS G 1 246 ? 101.819 95.173 107.748 1.00 51.26 246 CYS G CA 1
ATOM 14994 C C . CYS G 1 246 ? 101.171 95.224 106.371 1.00 51.26 246 CYS G C 1
ATOM 14995 O O . CYS G 1 246 ? 101.520 94.433 105.487 1.00 51.26 246 CYS G O 1
ATOM 14998 N N . THR G 1 247 ? 100.230 96.143 106.165 1.00 49.64 247 THR G N 1
ATOM 14999 C CA . THR G 1 247 ? 99.577 96.267 104.869 1.00 49.64 247 THR G CA 1
ATOM 15000 C C . THR G 1 247 ? 100.373 97.119 103.889 1.00 49.64 247 THR G C 1
ATOM 15001 O O . THR G 1 247 ? 99.901 97.353 102.773 1.00 49.64 247 THR G O 1
ATOM 15005 N N . TYR G 1 248 ? 101.551 97.600 104.285 1.00 44.91 248 TYR G N 1
ATOM 15006 C CA . TYR G 1 248 ? 102.451 98.317 103.392 1.00 44.91 248 TYR G CA 1
ATOM 15007 C C . TYR G 1 248 ? 103.653 97.485 102.969 1.00 44.91 248 TYR G C 1
ATOM 15008 O O . TYR G 1 248 ? 104.176 97.685 101.868 1.00 44.91 248 TYR G O 1
ATOM 15017 N N . TYR G 1 249 ? 104.093 96.553 103.816 1.00 44.98 249 TYR G N 1
ATOM 15018 C CA . TYR G 1 249 ? 105.268 95.747 103.502 1.00 44.98 249 TYR G CA 1
ATOM 15019 C C . TYR G 1 249 ? 105.016 94.816 102.322 1.00 44.98 249 TYR G C 1
ATOM 15020 O O . TYR G 1 249 ? 105.894 94.638 101.470 1.00 44.98 249 TYR G O 1
ATOM 15029 N N . ALA G 1 250 ? 103.834 94.212 102.254 1.00 50.48 250 ALA G N 1
ATOM 15030 C CA . ALA G 1 250 ? 103.544 93.166 101.280 1.00 50.48 250 ALA G CA 1
ATOM 15031 C C . ALA G 1 250 ? 102.416 93.569 100.338 1.00 50.48 250 ALA G C 1
ATOM 15032 O O . ALA G 1 250 ? 101.650 92.728 99.865 1.00 50.48 250 ALA G O 1
ATOM 15034 N N . THR G 1 251 ? 102.297 94.863 100.052 1.00 55.28 251 THR G N 1
ATOM 15035 C CA . THR G 1 251 ? 101.290 95.351 99.118 1.00 55.28 251 THR G CA 1
ATOM 15036 C C . THR G 1 251 ? 101.896 96.063 97.920 1.00 55.28 251 THR G C 1
ATOM 15037 O O . THR G 1 251 ? 101.510 95.783 96.779 1.00 55.28 251 THR G O 1
ATOM 15041 N N . GLN G 1 252 ? 102.838 96.977 98.142 1.00 52.20 252 GLN G N 1
ATOM 15042 C CA . GLN G 1 252 ? 103.418 97.784 97.075 1.00 52.20 252 GLN G CA 1
ATOM 15043 C C . GLN G 1 252 ? 104.892 97.442 96.922 1.00 52.20 252 GLN G C 1
ATOM 15044 O O . GLN G 1 252 ? 105.677 97.627 97.857 1.00 52.20 252 GLN G O 1
ATOM 15050 N N . LYS G 1 253 ? 105.262 96.947 95.739 1.00 53.26 253 LYS G N 1
ATOM 15051 C CA . LYS G 1 253 ? 106.654 96.673 95.408 1.00 53.26 253 LYS G CA 1
ATOM 15052 C C . LYS G 1 253 ? 107.081 97.360 94.117 1.00 53.26 253 LYS G C 1
ATOM 15053 O O . LYS G 1 253 ? 108.195 97.119 93.640 1.00 53.26 253 LYS G O 1
ATOM 15059 N N . GLN G 1 254 ? 106.229 98.206 93.544 1.00 53.75 254 GLN G N 1
ATOM 15060 C CA . GLN G 1 254 ? 106.555 98.875 92.295 1.00 53.75 254 GLN G CA 1
ATOM 15061 C C . GLN G 1 254 ? 107.684 99.878 92.496 1.00 53.75 254 GLN G C 1
ATOM 15062 O O . GLN G 1 254 ? 107.809 100.510 93.548 1.00 53.75 254 GLN G O 1
ATOM 15068 N N . ASN G 1 255 ? 108.516 100.015 91.466 1.00 47.95 255 ASN G N 1
ATOM 15069 C CA . ASN G 1 255 ? 109.626 100.958 91.487 1.00 47.95 255 ASN G CA 1
ATOM 15070 C C . ASN G 1 255 ? 109.750 101.788 90.218 1.00 47.95 255 ASN G C 1
ATOM 15071 O O . ASN G 1 255 ? 110.461 102.799 90.236 1.00 47.95 255 ASN G O 1
ATOM 15076 N N . GLU G 1 256 ? 109.087 101.408 89.127 1.00 49.47 256 GLU G N 1
ATOM 15077 C CA . GLU G 1 256 ? 109.111 102.160 87.883 1.00 49.47 256 GLU G CA 1
ATOM 15078 C C . GLU G 1 256 ? 107.687 102.374 87.392 1.00 49.47 256 GLU G C 1
ATOM 15079 O O . GLU G 1 256 ? 106.796 101.560 87.651 1.00 49.47 256 GLU G O 1
ATOM 15085 N N . PHE G 1 257 ? 107.482 103.475 86.674 1.00 46.23 257 PHE G N 1
ATOM 15086 C CA . PHE G 1 257 ? 106.184 103.772 86.090 1.00 46.23 257 PHE G CA 1
ATOM 15087 C C . PHE G 1 257 ? 106.383 104.662 84.873 1.00 46.23 257 PHE G C 1
ATOM 15088 O O . PHE G 1 257 ? 107.449 105.251 84.678 1.00 46.23 257 PHE G O 1
ATOM 15096 N N . THR G 1 258 ? 105.340 104.752 84.052 1.00 48.88 258 THR G N 1
ATOM 15097 C CA . THR G 1 258 ? 105.380 105.522 82.809 1.00 48.88 258 THR G CA 1
ATOM 15098 C C . THR G 1 258 ? 104.551 106.788 82.999 1.00 48.88 258 THR G C 1
ATOM 15099 O O . THR G 1 258 ? 103.358 106.824 82.699 1.00 48.88 258 THR G O 1
ATOM 15103 N N . CYS G 1 259 ? 105.198 107.837 83.501 1.00 50.99 259 CYS G N 1
ATOM 15104 C CA . CYS G 1 259 ? 104.537 109.126 83.649 1.00 50.99 259 CYS G CA 1
ATOM 15105 C C . CYS G 1 259 ? 104.191 109.702 82.283 1.00 50.99 259 CYS G C 1
ATOM 15106 O O . CYS G 1 259 ? 104.990 109.642 81.345 1.00 50.99 259 CYS G O 1
ATOM 15109 N N . ALA G 1 260 ? 102.988 110.263 82.171 1.00 53.32 260 ALA G N 1
ATOM 15110 C CA . ALA G 1 260 ? 102.485 110.804 80.909 1.00 53.32 260 ALA G CA 1
ATOM 15111 C C . ALA G 1 260 ? 102.025 112.239 81.141 1.00 53.32 260 ALA G C 1
ATOM 15112 O O . ALA G 1 260 ? 100.893 112.471 81.576 1.00 53.32 260 ALA G O 1
ATOM 15114 N N . LEU G 1 261 ? 102.899 113.197 80.847 1.00 58.41 261 LEU G N 1
ATOM 15115 C CA . LEU G 1 261 ? 102.560 114.609 80.951 1.00 58.41 261 LEU G CA 1
ATOM 15116 C C . LEU G 1 261 ? 101.817 115.043 79.693 1.00 58.41 261 LEU G C 1
ATOM 15117 O O . LEU G 1 261 ? 102.266 114.774 78.574 1.00 58.41 261 LEU G O 1
ATOM 15122 N N . GLY G 1 262 ? 100.665 115.683 79.879 1.00 75.88 262 GLY G N 1
ATOM 15123 C CA . GLY G 1 262 ? 99.862 116.097 78.746 1.00 75.88 262 GLY G CA 1
ATOM 15124 C C . GLY G 1 262 ? 99.866 117.588 78.484 1.00 75.88 262 GLY G C 1
ATOM 15125 O O . GLY G 1 262 ? 99.159 118.345 79.156 1.00 75.88 262 GLY G O 1
ATOM 15126 N N . ALA G 1 263 ? 100.653 118.014 77.495 1.00 90.54 263 ALA G N 1
ATOM 15127 C CA . ALA G 1 263 ? 100.678 119.396 77.031 1.00 90.54 263 ALA G CA 1
ATOM 15128 C C . ALA G 1 263 ? 101.501 119.497 75.753 1.00 90.54 263 ALA G C 1
ATOM 15129 O O . ALA G 1 263 ? 102.587 118.915 75.668 1.00 90.54 263 ALA G O 1
ATOM 15131 N N . SER G 1 264 ? 101.005 120.224 74.754 1.00 96.86 264 SER G N 1
ATOM 15132 C CA . SER G 1 264 ? 101.757 120.479 73.524 1.00 96.86 264 SER G CA 1
ATOM 15133 C C . SER G 1 264 ? 101.605 121.938 73.110 1.00 96.86 264 SER G C 1
ATOM 15134 O O . SER G 1 264 ? 101.022 122.247 72.064 1.00 96.86 264 SER G O 1
ATOM 15137 N N . PRO G 1 265 ? 102.126 122.877 73.918 1.00 91.53 265 PRO G N 1
ATOM 15138 C CA . PRO G 1 265 ? 102.124 124.293 73.493 1.00 91.53 265 PRO G CA 1
ATOM 15139 C C . PRO G 1 265 ? 103.365 124.642 72.677 1.00 91.53 265 PRO G C 1
ATOM 15140 O O . PRO G 1 265 ? 104.328 125.254 73.160 1.00 91.53 265 PRO G O 1
ATOM 15144 N N . ASP G 1 266 ? 103.360 124.238 71.411 1.00 107.43 266 ASP G N 1
ATOM 15145 C CA . ASP G 1 266 ? 104.497 124.478 70.528 1.00 107.43 266 ASP G CA 1
ATOM 15146 C C . ASP G 1 266 ? 104.660 125.963 70.220 1.00 107.43 266 ASP G C 1
ATOM 15147 O O . ASP G 1 266 ? 105.771 126.438 69.987 1.00 107.43 266 ASP G O 1
ATOM 15152 N N . PRO G 1 273 ? 98.569 113.797 71.547 1.00 95.66 273 PRO G N 1
ATOM 15153 C CA . PRO G 1 273 ? 99.953 113.674 71.079 1.00 95.66 273 PRO G CA 1
ATOM 15154 C C . PRO G 1 273 ? 100.967 113.983 72.176 1.00 95.66 273 PRO G C 1
ATOM 15155 O O . PRO G 1 273 ? 102.092 114.387 71.881 1.00 95.66 273 PRO G O 1
ATOM 15159 N N . ALA G 1 274 ? 100.563 113.794 73.428 1.00 78.73 274 ALA G N 1
ATOM 15160 C CA . ALA G 1 274 ? 101.445 114.063 74.553 1.00 78.73 274 ALA G CA 1
ATOM 15161 C C . ALA G 1 274 ? 102.589 113.056 74.599 1.00 78.73 274 ALA G C 1
ATOM 15162 O O . ALA G 1 274 ? 102.426 111.878 74.270 1.00 78.73 274 ALA G O 1
ATOM 15164 N N . VAL G 1 275 ? 103.761 113.535 75.014 1.00 65.33 275 VAL G N 1
ATOM 15165 C CA . VAL G 1 275 ? 104.930 112.672 75.111 1.00 65.33 275 VAL G CA 1
ATOM 15166 C C . VAL G 1 275 ? 104.836 111.808 76.364 1.00 65.33 275 VAL G C 1
ATOM 15167 O O . VAL G 1 275 ? 104.045 112.063 77.276 1.00 65.33 275 VAL G O 1
ATOM 15171 N N . ARG G 1 276 ? 105.663 110.765 76.405 1.00 61.49 276 ARG G N 1
ATOM 15172 C CA . ARG G 1 276 ? 105.698 109.832 77.521 1.00 61.49 276 ARG G CA 1
ATOM 15173 C C . ARG G 1 276 ? 107.140 109.586 77.938 1.00 61.49 276 ARG G C 1
ATOM 15174 O O . ARG G 1 276 ? 108.022 109.432 77.088 1.00 61.49 276 ARG G O 1
ATOM 15182 N N . VAL G 1 277 ? 107.373 109.550 79.250 1.00 49.12 277 VAL G N 1
ATOM 15183 C CA . VAL G 1 277 ? 108.698 109.329 79.810 1.00 49.12 277 VAL G CA 1
ATOM 15184 C C . VAL G 1 277 ? 108.609 108.242 80.873 1.00 49.12 277 VAL G C 1
ATOM 15185 O O . VAL G 1 277 ? 107.541 107.953 81.416 1.00 49.12 277 VAL G O 1
ATOM 15189 N N . SER G 1 278 ? 109.757 107.634 81.162 1.00 46.50 278 SER G N 1
ATOM 15190 C CA . SER G 1 278 ? 109.872 106.600 82.183 1.00 46.50 278 SER G CA 1
ATOM 15191 C C . SER G 1 278 ? 110.742 107.130 83.314 1.00 46.50 278 SER G C 1
ATOM 15192 O O . SER G 1 278 ? 111.873 107.568 83.078 1.00 46.50 278 SER G O 1
ATOM 15195 N N . CYS G 1 279 ? 110.218 107.082 84.533 1.00 46.35 279 CYS G N 1
ATOM 15196 C CA . CYS G 1 279 ? 110.852 107.674 85.701 1.00 46.35 279 CYS G CA 1
ATOM 15197 C C . CYS G 1 279 ? 111.448 106.577 86.583 1.00 46.35 279 CYS G C 1
ATOM 15198 O O . CYS G 1 279 ? 111.427 105.391 86.243 1.00 46.35 279 CYS G O 1
ATOM 15201 N N . LYS G 1 280 ? 111.988 106.987 87.730 1.00 38.97 280 LYS G N 1
ATOM 15202 C CA . LYS G 1 280 ? 112.584 106.057 88.680 1.00 38.97 280 LYS G CA 1
ATOM 15203 C C . LYS G 1 280 ? 112.603 106.700 90.059 1.00 38.97 280 LYS G C 1
ATOM 15204 O O . LYS G 1 280 ? 112.856 107.900 90.183 1.00 38.97 280 LYS G O 1
ATOM 15210 N N . LEU G 1 281 ? 112.347 105.896 91.088 1.00 35.44 281 LEU G N 1
ATOM 15211 C CA . LEU G 1 281 ? 112.273 106.378 92.469 1.00 35.44 281 LEU G CA 1
ATOM 15212 C C . LEU G 1 281 ? 113.377 105.746 93.304 1.00 35.44 281 LEU G C 1
ATOM 15213 O O . LEU G 1 281 ? 113.220 104.609 93.784 1.00 35.44 281 LEU G O 1
ATOM 15218 N N . PRO G 1 282 ? 114.511 106.430 93.507 1.00 35.57 282 PRO G N 1
ATOM 15219 C CA . PRO G 1 282 ? 115.595 105.891 94.336 1.00 35.57 282 PRO G CA 1
ATOM 15220 C C . PRO G 1 282 ? 115.420 106.192 95.824 1.00 35.57 282 PRO G C 1
ATOM 15221 O O . PRO G 1 282 ? 116.363 106.599 96.512 1.00 35.57 282 PRO G O 1
ATOM 15225 N N . SER G 1 283 ? 114.206 105.997 96.332 1.00 38.34 283 SER G N 1
ATOM 15226 C CA . SER G 1 283 ? 113.912 106.197 97.748 1.00 38.34 283 SER G CA 1
ATOM 15227 C C . SER G 1 283 ? 112.991 105.099 98.261 1.00 38.34 283 SER G C 1
ATOM 15228 O O . SER G 1 283 ? 112.119 105.339 99.102 1.00 38.34 283 SER G O 1
ATOM 15231 N N . VAL G 1 284 ? 113.170 103.878 97.762 1.00 36.64 284 VAL G N 1
ATOM 15232 C CA . VAL G 1 284 ? 112.291 102.773 98.133 1.00 36.64 284 VAL G CA 1
ATOM 15233 C C . VAL G 1 284 ? 113.037 101.563 98.675 1.00 36.64 284 VAL G C 1
ATOM 15234 O O . VAL G 1 284 ? 112.448 100.769 99.432 1.00 36.64 284 VAL G O 1
ATOM 15238 N N . GLN G 1 285 ? 114.319 101.371 98.362 1.00 40.94 285 GLN G N 1
ATOM 15239 C CA . GLN G 1 285 ? 115.023 100.176 98.809 1.00 40.94 285 GLN G CA 1
ATOM 15240 C C . GLN G 1 285 ? 115.437 100.243 100.272 1.00 40.94 285 GLN G C 1
ATOM 15241 O O . GLN G 1 285 ? 115.790 99.208 100.848 1.00 40.94 285 GLN G O 1
ATOM 15247 N N . LEU G 1 286 ? 115.408 101.425 100.883 1.00 37.49 286 LEU G N 1
ATOM 15248 C CA . LEU G 1 286 ? 115.762 101.577 102.288 1.00 37.49 286 LEU G CA 1
ATOM 15249 C C . LEU G 1 286 ? 114.546 101.691 103.195 1.00 37.49 286 LEU G C 1
ATOM 15250 O O . LEU G 1 286 ? 114.559 101.158 104.308 1.00 37.49 286 LEU G O 1
ATOM 15255 N N . GLN G 1 287 ? 113.491 102.372 102.744 1.00 39.52 287 GLN G N 1
ATOM 15256 C CA . GLN G 1 287 ? 112.268 102.454 103.531 1.00 39.52 287 GLN G CA 1
ATOM 15257 C C . GLN G 1 287 ? 111.592 101.099 103.684 1.00 39.52 287 GLN G C 1
ATOM 15258 O O . GLN G 1 287 ? 110.786 100.921 104.603 1.00 39.52 287 GLN G O 1
ATOM 15264 N N . ARG G 1 288 ? 111.896 100.145 102.803 1.00 38.09 288 ARG G N 1
ATOM 15265 C CA . ARG G 1 288 ? 111.334 98.806 102.937 1.00 38.09 288 ARG G CA 1
ATOM 15266 C C . ARG G 1 288 ? 111.935 98.070 104.128 1.00 38.09 288 ARG G C 1
ATOM 15267 O O . ARG G 1 288 ? 111.221 97.380 104.864 1.00 38.09 288 ARG G O 1
ATOM 15275 N N . ILE G 1 289 ? 113.248 98.199 104.328 1.00 35.65 289 ILE G N 1
ATOM 15276 C CA . ILE G 1 289 ? 113.913 97.488 105.415 1.00 35.65 289 ILE G CA 1
ATOM 15277 C C . ILE G 1 289 ? 113.523 98.075 106.766 1.00 35.65 289 ILE G C 1
ATOM 15278 O O . ILE G 1 289 ? 113.315 97.341 107.739 1.00 35.65 289 ILE G O 1
ATOM 15283 N N . ILE G 1 290 ? 113.421 99.403 106.851 1.00 33.58 290 ILE G N 1
ATOM 15284 C CA . ILE G 1 290 ? 113.069 100.045 108.116 1.00 33.58 290 ILE G CA 1
ATOM 15285 C C . ILE G 1 290 ? 111.670 99.633 108.555 1.00 33.58 290 ILE G C 1
ATOM 15286 O O . ILE G 1 290 ? 111.414 99.416 109.745 1.00 33.58 290 ILE G O 1
ATOM 15291 N N . ALA G 1 291 ? 110.743 99.512 107.604 1.00 37.00 291 ALA G N 1
ATOM 15292 C CA . ALA G 1 291 ? 109.391 99.078 107.932 1.00 37.00 291 ALA G CA 1
ATOM 15293 C C . ALA G 1 291 ? 109.325 97.619 108.361 1.00 37.00 291 ALA G C 1
ATOM 15294 O O . ALA G 1 291 ? 108.291 97.195 108.887 1.00 37.00 291 ALA G O 1
ATOM 15296 N N . GLY G 1 292 ? 110.387 96.847 108.150 1.00 40.58 292 GLY G N 1
ATOM 15297 C CA . GLY G 1 292 ? 110.411 95.461 108.575 1.00 40.58 292 GLY G CA 1
ATOM 15298 C C . GLY G 1 292 ? 110.948 95.287 109.980 1.00 40.58 292 GLY G C 1
ATOM 15299 O O . GLY G 1 292 ? 110.441 94.466 110.750 1.00 40.58 292 GLY G O 1
ATOM 15300 N N . VAL G 1 293 ? 111.985 96.054 110.321 1.00 38.00 293 VAL G N 1
ATOM 15301 C CA . VAL G 1 293 ? 112.542 95.998 111.669 1.00 38.00 293 VAL G CA 1
ATOM 15302 C C . VAL G 1 293 ? 111.538 96.530 112.683 1.00 38.00 293 VAL G C 1
ATOM 15303 O O . VAL G 1 293 ? 111.383 95.972 113.777 1.00 38.00 293 VAL G O 1
ATOM 15307 N N . ASP G 1 294 ? 110.834 97.610 112.335 1.00 43.75 294 ASP G N 1
ATOM 15308 C CA . ASP G 1 294 ? 109.885 98.215 113.263 1.00 43.75 294 ASP G CA 1
ATOM 15309 C C . ASP G 1 294 ? 108.752 97.262 113.621 1.00 43.75 294 ASP G C 1
ATOM 15310 O O . ASP G 1 294 ? 108.204 97.341 114.726 1.00 43.75 294 ASP G O 1
ATOM 15315 N N . ILE G 1 295 ? 108.382 96.364 112.707 1.00 45.35 295 ILE G N 1
ATOM 15316 C CA . ILE G 1 295 ? 107.319 95.406 112.997 1.00 45.35 295 ILE G CA 1
ATOM 15317 C C . ILE G 1 295 ? 107.760 94.432 114.083 1.00 45.35 295 ILE G C 1
ATOM 15318 O O . ILE G 1 295 ? 107.027 94.176 115.046 1.00 45.35 295 ILE G O 1
ATOM 15323 N N . VAL G 1 296 ? 108.968 93.879 113.949 1.00 43.93 296 VAL G N 1
ATOM 15324 C CA . VAL G 1 296 ? 109.444 92.890 114.910 1.00 43.93 296 VAL G CA 1
ATOM 15325 C C . VAL G 1 296 ? 109.683 93.529 116.272 1.00 43.93 296 VAL G C 1
ATOM 15326 O O . VAL G 1 296 ? 109.277 92.986 117.306 1.00 43.93 296 VAL G O 1
ATOM 15330 N N . LEU G 1 297 ? 110.336 94.694 116.297 1.00 44.61 297 LEU G N 1
ATOM 15331 C CA . LEU G 1 297 ? 110.669 95.330 117.568 1.00 44.61 297 LEU G CA 1
ATOM 15332 C C . LEU G 1 297 ? 109.416 95.713 118.346 1.00 44.61 297 LEU G C 1
ATOM 15333 O O . LEU G 1 297 ? 109.364 95.554 119.571 1.00 44.61 297 LEU G O 1
ATOM 15338 N N . LEU G 1 298 ? 108.396 96.221 117.653 1.00 50.31 298 LEU G N 1
ATOM 15339 C CA . LEU G 1 298 ? 107.177 96.637 118.338 1.00 50.31 298 LEU G CA 1
ATOM 15340 C C . LEU G 1 298 ? 106.338 95.443 118.776 1.00 50.31 298 LEU G C 1
ATOM 15341 O O . LEU G 1 298 ? 105.606 95.535 119.768 1.00 50.31 298 LEU G O 1
ATOM 15346 N N . CYS G 1 299 ? 106.425 94.322 118.058 1.00 55.20 299 CYS G N 1
ATOM 15347 C CA . CYS G 1 299 ? 105.605 93.163 118.400 1.00 55.20 299 CYS G CA 1
ATOM 15348 C C . CYS G 1 299 ? 106.149 92.434 119.623 1.00 55.20 299 CYS G C 1
ATOM 15349 O O . CYS G 1 299 ? 105.375 91.907 120.430 1.00 55.20 299 CYS G O 1
ATOM 15352 N N . VAL G 1 300 ? 107.475 92.381 119.771 1.00 58.20 300 VAL G N 1
ATOM 15353 C CA . VAL G 1 300 ? 108.067 91.707 120.924 1.00 58.20 300 VAL G CA 1
ATOM 15354 C C . VAL G 1 300 ? 107.710 92.437 122.212 1.00 58.20 300 VAL G C 1
ATOM 15355 O O . VAL G 1 300 ? 107.370 91.811 123.224 1.00 58.20 300 VAL G O 1
ATOM 15359 N N . MET G 1 301 ? 107.783 93.770 122.198 1.00 62.26 301 MET G N 1
ATOM 15360 C CA . MET G 1 301 ? 107.439 94.542 123.388 1.00 62.26 301 MET G CA 1
ATOM 15361 C C . MET G 1 301 ? 105.973 94.374 123.767 1.00 62.26 301 MET G C 1
ATOM 15362 O O . MET G 1 301 ? 105.613 94.549 124.936 1.00 62.26 301 MET G O 1
ATOM 15367 N N . ASN G 1 302 ? 105.116 94.042 122.800 1.00 63.65 302 ASN G N 1
ATOM 15368 C CA . ASN G 1 302 ? 103.717 93.780 123.114 1.00 63.65 302 ASN G CA 1
ATOM 15369 C C . ASN G 1 302 ? 103.560 92.475 123.886 1.00 63.65 302 ASN G C 1
ATOM 15370 O O . ASN G 1 302 ? 102.701 92.367 124.768 1.00 63.65 302 ASN G O 1
ATOM 15375 N N . LEU G 1 303 ? 104.379 91.471 123.565 1.00 65.79 303 LEU G N 1
ATOM 15376 C CA . LEU G 1 303 ? 104.273 90.181 124.239 1.00 65.79 303 LEU G CA 1
ATOM 15377 C C . LEU G 1 303 ? 104.842 90.238 125.652 1.00 65.79 303 LEU G C 1
ATOM 15378 O O . LEU G 1 303 ? 104.276 89.647 126.578 1.00 65.79 303 LEU G O 1
ATOM 15383 N N . ILE G 1 304 ? 105.963 90.942 125.836 1.00 67.33 304 ILE G N 1
ATOM 15384 C CA . ILE G 1 304 ? 106.622 90.966 127.139 1.00 67.33 304 ILE G CA 1
ATOM 15385 C C . ILE G 1 304 ? 105.746 91.644 128.187 1.00 67.33 304 ILE G C 1
ATOM 15386 O O . ILE G 1 304 ? 105.859 91.352 129.383 1.00 67.33 304 ILE G O 1
ATOM 15391 N N . ILE G 1 305 ? 104.867 92.556 127.768 1.00 68.88 305 ILE G N 1
ATOM 15392 C CA . ILE G 1 305 ? 103.970 93.208 128.717 1.00 68.88 305 ILE G CA 1
ATOM 15393 C C . ILE G 1 305 ? 102.938 92.218 129.243 1.00 68.88 305 ILE G C 1
ATOM 15394 O O . ILE G 1 305 ? 102.617 92.210 130.438 1.00 68.88 305 ILE G O 1
ATOM 15399 N N . LEU G 1 306 ? 102.413 91.360 128.365 1.00 74.43 306 LEU G N 1
ATOM 15400 C CA . LEU G 1 306 ? 101.345 90.446 128.761 1.00 74.43 306 LEU G CA 1
ATOM 15401 C C . LEU G 1 306 ? 101.817 89.446 129.811 1.00 74.43 306 LEU G C 1
ATOM 15402 O O . LEU G 1 306 ? 101.087 89.148 130.764 1.00 74.43 306 LEU G O 1
ATOM 15407 N N . VAL G 1 307 ? 103.029 88.910 129.652 1.00 80.53 307 VAL G N 1
ATOM 15408 C CA . VAL G 1 307 ? 103.504 87.878 130.569 1.00 80.53 307 VAL G CA 1
ATOM 15409 C C . VAL G 1 307 ? 103.764 88.459 131.956 1.00 80.53 307 VAL G C 1
ATOM 15410 O O . VAL G 1 307 ? 103.511 87.803 132.973 1.00 80.53 307 VAL G O 1
ATOM 15414 N N . ASN G 1 308 ? 104.268 89.694 132.024 1.00 80.87 308 ASN G N 1
ATOM 15415 C CA . ASN G 1 308 ? 104.573 90.291 133.321 1.00 80.87 308 ASN G CA 1
ATOM 15416 C C . ASN G 1 308 ? 103.303 90.643 134.085 1.00 80.87 308 ASN G C 1
ATOM 15417 O O . ASN G 1 308 ? 103.267 90.542 135.317 1.00 80.87 308 ASN G O 1
ATOM 15422 N N . LEU G 1 309 ? 102.256 91.068 133.374 1.00 86.60 309 LEU G N 1
ATOM 15423 C CA . LEU G 1 309 ? 101.018 91.460 134.041 1.00 86.60 309 LEU G CA 1
ATOM 15424 C C . LEU G 1 309 ? 100.365 90.278 134.747 1.00 86.60 309 LEU G C 1
ATOM 15425 O O . LEU G 1 309 ? 99.872 90.417 135.872 1.00 86.60 309 LEU G O 1
ATOM 15430 N N . ILE G 1 310 ? 100.345 89.111 134.101 1.00 96.01 310 ILE G N 1
ATOM 15431 C CA . ILE G 1 310 ? 99.723 87.938 134.708 1.00 96.01 310 ILE G CA 1
ATOM 15432 C C . ILE G 1 310 ? 100.514 87.479 135.927 1.00 96.01 310 ILE G C 1
ATOM 15433 O O . ILE G 1 310 ? 99.937 87.155 136.972 1.00 96.01 310 ILE G O 1
ATOM 15438 N N . HIS G 1 311 ? 101.844 87.445 135.815 1.00 103.32 311 HIS G N 1
ATOM 15439 C CA . HIS G 1 311 ? 102.673 86.957 136.913 1.00 103.32 311 HIS G CA 1
ATOM 15440 C C . HIS G 1 311 ? 102.548 87.839 138.150 1.00 103.32 311 HIS G C 1
ATOM 15441 O O . HIS G 1 311 ? 102.463 87.333 139.275 1.00 103.32 311 HIS G O 1
ATOM 15448 N N . LEU G 1 312 ? 102.545 89.160 137.963 1.00 101.02 312 LEU G N 1
ATOM 15449 C CA . LEU G 1 312 ? 102.570 90.068 139.106 1.00 101.02 312 LEU G CA 1
ATOM 15450 C C . LEU G 1 312 ? 101.293 89.977 139.933 1.00 101.02 312 LEU G C 1
ATOM 15451 O O . LEU G 1 312 ? 101.348 89.962 141.169 1.00 101.02 312 LEU G O 1
ATOM 15456 N N . PHE G 1 313 ? 100.135 89.916 139.278 1.00 105.88 313 PHE G N 1
ATOM 15457 C CA . PHE G 1 313 ? 98.860 90.030 139.974 1.00 105.88 313 PHE G CA 1
ATOM 15458 C C . PHE G 1 313 ? 98.222 88.691 140.321 1.00 105.88 313 PHE G C 1
ATOM 15459 O O . PHE G 1 313 ? 97.191 88.681 141.002 1.00 105.88 313 PHE G O 1
ATOM 15467 N N . ILE G 1 314 ? 98.788 87.570 139.878 1.00 110.98 314 ILE G N 1
ATOM 15468 C CA . ILE G 1 314 ? 98.154 86.278 140.123 1.00 110.98 314 ILE G CA 1
ATOM 15469 C C . ILE G 1 314 ? 99.103 85.324 140.838 1.00 110.98 314 ILE G C 1
ATOM 15470 O O . ILE G 1 314 ? 98.818 84.867 141.951 1.00 110.98 314 ILE G O 1
ATOM 15475 N N . PHE G 1 315 ? 100.236 85.013 140.205 1.00 114.52 315 PHE G N 1
ATOM 15476 C CA . PHE G 1 315 ? 101.109 83.962 140.719 1.00 114.52 315 PHE G CA 1
ATOM 15477 C C . PHE G 1 315 ? 101.929 84.406 141.926 1.00 114.52 315 PHE G C 1
ATOM 15478 O O . PHE G 1 315 ? 102.162 83.601 142.834 1.00 114.52 315 PHE G O 1
ATOM 15486 N N . ARG G 1 316 ? 102.378 85.658 141.958 1.00 112.60 316 ARG G N 1
ATOM 15487 C CA . ARG G 1 316 ? 103.252 86.110 143.035 1.00 112.60 316 ARG G CA 1
ATOM 15488 C C . ARG G 1 316 ? 102.457 86.278 144.324 1.00 112.60 316 ARG G C 1
ATOM 15489 O O . ARG G 1 316 ? 101.521 87.081 144.387 1.00 112.60 316 ARG G O 1
ATOM 15497 N N . LYS G 1 317 ? 102.834 85.520 145.351 1.00 117.50 317 LYS G N 1
ATOM 15498 C CA . LYS G 1 317 ? 102.184 85.542 146.656 1.00 117.50 317 LYS G CA 1
ATOM 15499 C C . LYS G 1 317 ? 103.158 85.981 147.742 1.00 117.50 317 LYS G C 1
ATOM 15500 O O . LYS G 1 317 ? 103.219 85.392 148.824 1.00 117.50 317 LYS G O 1
ATOM 15506 N N . SER G 1 318 ? 103.940 87.023 147.466 1.00 118.18 318 SER G N 1
ATOM 15507 C CA . SER G 1 318 ? 104.914 87.540 148.415 1.00 118.18 318 SER G CA 1
ATOM 15508 C C . SER G 1 318 ? 104.846 89.059 148.452 1.00 118.18 318 SER G C 1
ATOM 15509 O O . SER G 1 318 ? 104.725 89.711 147.411 1.00 118.18 318 SER G O 1
ATOM 15512 N N . ASN G 1 319 ? 104.925 89.616 149.659 1.00 117.05 319 ASN G N 1
ATOM 15513 C CA . ASN G 1 319 ? 104.927 91.056 149.875 1.00 117.05 319 ASN G CA 1
ATOM 15514 C C . ASN G 1 319 ? 106.203 91.444 150.606 1.00 117.05 319 ASN G C 1
ATOM 15515 O O . ASN G 1 319 ? 106.533 90.856 151.641 1.00 117.05 319 ASN G O 1
ATOM 15517 N N . PHE G 1 320 ? 106.918 92.432 150.064 1.00 115.09 320 PHE G N 1
ATOM 15518 C CA . PHE G 1 320 ? 108.187 92.841 150.657 1.00 115.09 320 PHE G CA 1
ATOM 15519 C C . PHE G 1 320 ? 107.991 93.454 152.039 1.00 115.09 320 PHE G C 1
ATOM 15520 O O . PHE G 1 320 ? 108.791 93.210 152.949 1.00 115.09 320 PHE G O 1
ATOM 15528 N N . ILE G 1 321 ? 106.940 94.257 152.213 1.00 121.83 321 ILE G N 1
ATOM 15529 C CA . ILE G 1 321 ? 106.732 94.940 153.487 1.00 121.83 321 ILE G CA 1
ATOM 15530 C C . ILE G 1 321 ? 106.403 93.941 154.591 1.00 121.83 321 ILE G C 1
ATOM 15531 O O . ILE G 1 321 ? 106.806 94.120 155.747 1.00 121.83 321 ILE G O 1
ATOM 15536 N N . PHE G 1 322 ? 105.674 92.873 154.259 1.00 124.75 322 PHE G N 1
ATOM 15537 C CA . PHE G 1 322 ? 105.295 91.894 155.273 1.00 124.75 322 PHE G CA 1
ATOM 15538 C C . PHE G 1 322 ? 106.489 91.075 155.746 1.00 124.75 322 PHE G C 1
ATOM 15539 O O . PHE G 1 322 ? 106.542 90.679 156.916 1.00 124.75 322 PHE G O 1
ATOM 15547 N N . ASP G 1 323 ? 107.450 90.809 154.858 1.00 127.90 323 ASP G N 1
ATOM 15548 C CA . ASP G 1 323 ? 108.592 89.978 155.227 1.00 127.90 323 ASP G CA 1
ATOM 15549 C C . ASP G 1 323 ? 109.501 90.684 156.226 1.00 127.90 323 ASP G C 1
ATOM 15550 O O . ASP G 1 323 ? 110.052 90.046 157.130 1.00 127.90 323 ASP G O 1
ATOM 15555 N N . LYS G 1 324 ? 109.671 91.996 156.082 1.00 127.76 324 LYS G N 1
ATOM 15556 C CA . LYS G 1 324 ? 110.609 92.749 156.905 1.00 127.76 324 LYS G CA 1
ATOM 15557 C C . LYS G 1 324 ? 109.965 93.371 158.138 1.00 127.76 324 LYS G C 1
ATOM 15558 O O . LYS G 1 324 ? 110.640 94.110 158.862 1.00 127.76 324 LYS G O 1
ATOM 15564 N N . LEU G 1 325 ? 108.688 93.097 158.396 1.00 135.52 325 LEU G N 1
ATOM 15565 C CA . LEU G 1 325 ? 108.005 93.625 159.571 1.00 135.52 325 LEU G CA 1
ATOM 15566 C C . LEU G 1 325 ? 107.890 92.609 160.698 1.00 135.52 325 LEU G C 1
ATOM 15567 O O . LEU G 1 325 ? 108.040 92.975 161.869 1.00 135.52 325 LEU G O 1
ATOM 15572 N N . HIS G 1 326 ? 107.618 91.345 160.370 1.00 143.88 326 HIS G N 1
ATOM 15573 C CA . HIS G 1 326 ? 107.516 90.252 161.337 1.00 143.88 326 HIS G CA 1
ATOM 15574 C C . HIS G 1 326 ? 106.416 90.482 162.370 1.00 143.88 326 HIS G C 1
ATOM 15575 O O . HIS G 1 326 ? 106.427 89.863 163.439 1.00 143.88 326 HIS G O 1
ATOM 15582 N N . LYS G 1 327 ? 105.457 91.362 162.076 1.00 144.79 327 LYS G N 1
ATOM 15583 C CA . LYS G 1 327 ? 104.362 91.635 163.009 1.00 144.79 327 LYS G CA 1
ATOM 15584 C C . LYS G 1 327 ? 103.127 91.995 162.181 1.00 144.79 327 LYS G C 1
ATOM 15585 O O . LYS G 1 327 ? 102.928 93.153 161.809 1.00 144.79 327 LYS G O 1
ATOM 15587 N N . VAL G 1 328 ? 102.305 90.987 161.900 1.00 149.43 328 VAL G N 1
ATOM 15588 C CA . VAL G 1 328 ? 101.045 91.169 161.189 1.00 149.43 328 VAL G CA 1
ATOM 15589 C C . VAL G 1 328 ? 99.958 90.409 161.936 1.00 149.43 328 VAL G C 1
ATOM 15590 O O . VAL G 1 328 ? 100.181 89.293 162.417 1.00 149.43 328 VAL G O 1
ATOM 15594 N N . GLY G 1 329 ? 98.786 91.027 162.051 1.00 152.56 329 GLY G N 1
ATOM 15595 C CA . GLY G 1 329 ? 97.691 90.395 162.753 1.00 152.56 329 GLY G CA 1
ATOM 15596 C C . GLY G 1 329 ? 97.070 89.262 161.960 1.00 152.56 329 GLY G C 1
ATOM 15597 O O . GLY G 1 329 ? 97.195 89.168 160.738 1.00 152.56 329 GLY G O 1
ATOM 15598 N N . ILE G 1 330 ? 96.385 88.376 162.685 1.00 151.99 330 ILE G N 1
ATOM 15599 C CA . ILE G 1 330 ? 95.684 87.276 162.032 1.00 151.99 330 ILE G CA 1
ATOM 15600 C C . ILE G 1 330 ? 94.543 87.799 161.171 1.00 151.99 330 ILE G C 1
ATOM 15601 O O . ILE G 1 330 ? 94.174 87.172 160.171 1.00 151.99 330 ILE G O 1
ATOM 15606 N N . LYS G 1 331 ? 93.967 88.947 161.539 1.00 151.95 331 LYS G N 1
ATOM 15607 C CA . LYS G 1 331 ? 92.916 89.546 160.721 1.00 151.95 331 LYS G CA 1
ATOM 15608 C C . LYS G 1 331 ? 93.446 89.942 159.350 1.00 151.95 331 LYS G C 1
ATOM 15609 O O . LYS G 1 331 ? 92.716 89.890 158.353 1.00 151.95 331 LYS G O 1
ATOM 15615 N N . THR G 1 332 ? 94.711 90.346 159.282 1.00 149.19 332 THR G N 1
ATOM 15616 C CA . THR G 1 332 ? 95.320 90.786 158.034 1.00 149.19 332 THR G CA 1
ATOM 15617 C C . THR G 1 332 ? 95.821 89.635 157.172 1.00 149.19 332 THR G C 1
ATOM 15618 O O . THR G 1 332 ? 96.305 89.885 156.063 1.00 149.19 332 THR G O 1
ATOM 15622 N N . ARG G 1 333 ? 95.723 88.389 157.642 1.00 146.86 333 ARG G N 1
ATOM 15623 C CA . ARG G 1 333 ? 96.312 87.278 156.901 1.00 146.86 333 ARG G CA 1
ATOM 15624 C C . ARG G 1 333 ? 95.439 86.874 155.719 1.00 146.86 333 ARG G C 1
ATOM 15625 O O . ARG G 1 333 ? 95.877 86.921 154.564 1.00 146.86 333 ARG G O 1
ATOM 15633 N N . ARG G 1 334 ? 94.192 86.470 155.985 1.00 146.64 334 ARG G N 1
ATOM 15634 C CA . ARG G 1 334 ? 93.355 85.947 154.911 1.00 146.64 334 ARG G CA 1
ATOM 15635 C C . ARG G 1 334 ? 92.948 87.016 153.905 1.00 146.64 334 ARG G C 1
ATOM 15636 O O . ARG G 1 334 ? 92.651 86.678 152.754 1.00 146.64 334 ARG G O 1
ATOM 15644 N N . GLN G 1 335 ? 92.919 88.290 154.303 1.00 140.20 335 GLN G N 1
ATOM 15645 C CA . GLN G 1 335 ? 92.519 89.338 153.367 1.00 140.20 335 GLN G CA 1
ATOM 15646 C C . GLN G 1 335 ? 93.511 89.461 152.216 1.00 140.20 335 GLN G C 1
ATOM 15647 O O . GLN G 1 335 ? 93.115 89.689 151.067 1.00 140.20 335 GLN G O 1
ATOM 15653 N N . TRP G 1 336 ? 94.807 89.330 152.508 1.00 136.25 336 TRP G N 1
ATOM 15654 C CA . TRP G 1 336 ? 95.821 89.457 151.467 1.00 136.25 336 TRP G CA 1
ATOM 15655 C C . TRP G 1 336 ? 95.717 88.337 150.440 1.00 136.25 336 TRP G C 1
ATOM 15656 O O . TRP G 1 336 ? 95.895 88.572 149.239 1.00 136.25 336 TRP G O 1
ATOM 15667 N N . ARG G 1 337 ? 95.433 87.115 150.886 1.00 142.23 337 ARG G N 1
ATOM 15668 C CA . ARG G 1 337 ? 95.329 85.980 149.977 1.00 142.23 337 ARG G CA 1
ATOM 15669 C C . ARG G 1 337 ? 93.954 85.858 149.334 1.00 142.23 337 ARG G C 1
ATOM 15670 O O . ARG G 1 337 ? 93.759 84.973 148.493 1.00 142.23 337 ARG G O 1
ATOM 15678 N N . ARG G 1 338 ? 93.001 86.713 149.706 1.00 142.51 338 ARG G N 1
ATOM 15679 C CA . ARG G 1 338 ? 91.671 86.659 149.109 1.00 142.51 338 ARG G CA 1
ATOM 15680 C C . ARG G 1 338 ? 91.635 87.394 147.773 1.00 142.51 338 ARG G C 1
ATOM 15681 O O . ARG G 1 338 ? 91.319 86.805 146.734 1.00 142.51 338 ARG G O 1
ATOM 15689 N N . SER G 1 339 ? 91.955 88.686 147.785 1.00 134.07 339 SER G N 1
ATOM 15690 C CA . SER G 1 339 ? 91.964 89.512 146.588 1.00 134.07 339 SER G CA 1
ATOM 15691 C C . SER G 1 339 ? 93.335 90.149 146.415 1.00 134.07 339 SER G C 1
ATOM 15692 O O . SER G 1 339 ? 93.948 90.599 147.389 1.00 134.07 339 SER G O 1
ATOM 15695 N N . GLN G 1 340 ? 93.812 90.184 145.173 1.00 126.23 340 GLN G N 1
ATOM 15696 C CA . GLN G 1 340 ? 95.105 90.771 144.850 1.00 126.23 340 GLN G CA 1
ATOM 15697 C C . GLN G 1 340 ? 95.015 92.245 144.476 1.00 126.23 340 GLN G C 1
ATOM 15698 O O . GLN G 1 340 ? 96.055 92.880 144.272 1.00 126.23 340 GLN G O 1
ATOM 15704 N N . PHE G 1 341 ? 93.810 92.803 144.386 1.00 120.36 341 PHE G N 1
ATOM 15705 C CA . PHE G 1 341 ? 93.631 94.218 144.059 1.00 120.36 341 PHE G CA 1
ATOM 15706 C C . PHE G 1 341 ? 93.733 95.074 145.323 1.00 120.36 341 PHE G C 1
ATOM 15707 O O . PHE G 1 341 ? 92.788 95.739 145.746 1.00 120.36 341 PHE G O 1
ATOM 15715 N N . CYS G 1 342 ? 94.916 95.045 145.928 1.00 112.35 342 CYS G N 1
ATOM 15716 C CA . CYS G 1 342 ? 95.184 95.753 147.171 1.00 112.35 342 CYS G CA 1
ATOM 15717 C C . CYS G 1 342 ? 96.155 96.899 146.924 1.00 112.35 342 CYS G C 1
ATOM 15718 O O . CYS G 1 342 ? 97.101 96.766 146.141 1.00 112.35 342 CYS G O 1
ATOM 15721 N N . ASP G 1 343 ? 95.910 98.028 147.594 1.00 105.13 343 ASP G N 1
ATOM 15722 C CA . ASP G 1 343 ? 96.805 99.173 147.465 1.00 105.13 343 ASP G CA 1
ATOM 15723 C C . ASP G 1 343 ? 98.189 98.872 148.022 1.00 105.13 343 ASP G C 1
ATOM 15724 O O . ASP G 1 343 ? 99.181 99.443 147.555 1.00 105.13 343 ASP G O 1
ATOM 15729 N N . ILE G 1 344 ? 98.278 97.987 149.018 1.00 102.14 344 ILE G N 1
ATOM 15730 C CA . ILE G 1 344 ? 99.575 97.645 149.592 1.00 102.14 344 ILE G CA 1
ATOM 15731 C C . ILE G 1 344 ? 100.430 96.881 148.587 1.00 102.14 344 ILE G C 1
ATOM 15732 O O . ILE G 1 344 ? 101.665 96.938 148.644 1.00 102.14 344 ILE G O 1
ATOM 15737 N N . ASN G 1 345 ? 99.800 96.162 147.654 1.00 101.71 345 ASN G N 1
ATOM 15738 C CA . ASN G 1 345 ? 100.558 95.388 146.676 1.00 101.71 345 ASN G CA 1
ATOM 15739 C C . ASN G 1 345 ? 101.410 96.291 145.792 1.00 101.71 345 ASN G C 1
ATOM 15740 O O . ASN G 1 345 ? 102.585 95.997 145.542 1.00 101.71 345 ASN G O 1
ATOM 15745 N N . ILE G 1 346 ? 100.836 97.393 145.308 1.00 95.56 346 ILE G N 1
ATOM 15746 C CA . ILE G 1 346 ? 101.600 98.321 144.480 1.00 95.56 346 ILE G CA 1
ATOM 15747 C C . ILE G 1 346 ? 102.657 99.036 145.312 1.00 95.56 346 ILE G C 1
ATOM 15748 O O . ILE G 1 346 ? 103.780 99.266 144.849 1.00 95.56 346 ILE G O 1
ATOM 15753 N N . LEU G 1 347 ? 102.319 99.398 146.551 1.00 97.79 347 LEU G N 1
ATOM 15754 C CA . LEU G 1 347 ? 103.271 100.086 147.414 1.00 97.79 347 LEU G CA 1
ATOM 15755 C C . LEU G 1 347 ? 104.441 99.198 147.814 1.00 97.79 347 LEU G C 1
ATOM 15756 O O . LEU G 1 347 ? 105.521 99.717 148.113 1.00 97.79 347 LEU G O 1
ATOM 15761 N N . ALA G 1 348 ? 104.248 97.877 147.834 1.00 101.43 348 ALA G N 1
ATOM 15762 C CA . ALA G 1 348 ? 105.329 96.976 148.220 1.00 101.43 348 ALA G CA 1
ATOM 15763 C C . ALA G 1 348 ? 106.491 97.046 147.236 1.00 101.43 348 ALA G C 1
ATOM 15764 O O . ALA G 1 348 ? 107.658 97.067 147.644 1.00 101.43 348 ALA G O 1
ATOM 15766 N N . MET G 1 349 ? 106.191 97.079 145.935 1.00 98.20 349 MET G N 1
ATOM 15767 C CA . MET G 1 349 ? 107.250 97.098 144.930 1.00 98.20 349 MET G CA 1
ATOM 15768 C C . MET G 1 349 ? 108.083 98.370 145.021 1.00 98.20 349 MET G C 1
ATOM 15769 O O . MET G 1 349 ? 109.312 98.327 144.883 1.00 98.20 349 MET G O 1
ATOM 15774 N N . PHE G 1 350 ? 107.433 99.514 145.244 1.00 94.49 350 PHE G N 1
ATOM 15775 C CA . PHE G 1 350 ? 108.162 100.776 145.306 1.00 94.49 350 PHE G CA 1
ATOM 15776 C C . PHE G 1 350 ? 109.123 100.806 146.487 1.00 94.49 350 PHE G C 1
ATOM 15777 O O . PHE G 1 350 ? 110.237 101.332 146.374 1.00 94.49 350 PHE G O 1
ATOM 15785 N N . CYS G 1 351 ? 108.712 100.249 147.628 1.00 101.06 351 CYS G N 1
ATOM 15786 C CA . CYS G 1 351 ? 109.592 100.210 148.790 1.00 101.06 351 CYS G CA 1
ATOM 15787 C C . CYS G 1 351 ? 110.811 99.333 148.533 1.00 101.06 351 CYS G C 1
ATOM 15788 O O . CYS G 1 351 ? 111.911 99.635 149.009 1.00 101.06 351 CYS G O 1
ATOM 15791 N N . ASN G 1 352 ? 110.632 98.239 147.788 1.00 108.11 352 ASN G N 1
ATOM 15792 C CA . ASN G 1 352 ? 111.748 97.340 147.510 1.00 108.11 352 ASN G CA 1
ATOM 15793 C C . ASN G 1 352 ? 112.839 98.039 146.709 1.00 108.11 352 ASN G C 1
ATOM 15794 O O . ASN G 1 352 ? 114.031 97.865 146.987 1.00 108.11 352 ASN G O 1
ATOM 15799 N N . GLU G 1 353 ? 112.454 98.835 145.710 1.00 101.97 353 GLU G N 1
ATOM 15800 C CA . GLU G 1 353 ? 113.438 99.535 144.895 1.00 101.97 353 GLU G CA 1
ATOM 15801 C C . GLU G 1 353 ? 114.035 100.747 145.597 1.00 101.97 353 GLU G C 1
ATOM 15802 O O . GLU G 1 353 ? 115.009 101.315 145.092 1.00 101.97 353 GLU G O 1
ATOM 15808 N N . ASN G 1 354 ? 113.481 101.155 146.738 1.00 106.23 354 ASN G N 1
ATOM 15809 C CA . ASN G 1 354 ? 114.004 102.271 147.517 1.00 106.23 354 ASN G CA 1
ATOM 15810 C C . ASN G 1 354 ? 114.510 101.819 148.883 1.00 106.23 354 ASN G C 1
ATOM 15811 O O . ASN G 1 354 ? 114.438 102.568 149.860 1.00 106.23 354 ASN G O 1
ATOM 15816 N N . ARG G 1 355 ? 115.028 100.592 148.962 1.00 114.19 355 ARG G N 1
ATOM 15817 C CA . ARG G 1 355 ? 115.535 100.049 150.216 1.00 114.19 355 ARG G CA 1
ATOM 15818 C C . ARG G 1 355 ? 116.789 100.759 150.706 1.00 114.19 355 ARG G C 1
ATOM 15819 O O . ARG G 1 355 ? 117.195 100.538 151.852 1.00 114.19 355 ARG G O 1
ATOM 15827 N N . ASP G 1 356 ? 117.420 101.586 149.871 1.00 122.41 356 ASP G N 1
ATOM 15828 C CA . ASP G 1 356 ? 118.609 102.311 150.305 1.00 122.41 356 ASP G CA 1
ATOM 15829 C C . ASP G 1 356 ? 118.272 103.319 151.398 1.00 122.41 356 ASP G C 1
ATOM 15830 O O . ASP G 1 356 ? 119.030 103.477 152.362 1.00 122.41 356 ASP G O 1
ATOM 15835 N N . HIS G 1 357 ? 117.131 104.000 151.275 1.00 124.96 357 HIS G N 1
ATOM 15836 C CA . HIS G 1 357 ? 116.802 105.094 152.182 1.00 124.96 357 HIS G CA 1
ATOM 15837 C C . HIS G 1 357 ? 116.477 104.634 153.598 1.00 124.96 357 HIS G C 1
ATOM 15838 O O . HIS G 1 357 ? 116.414 105.478 154.498 1.00 124.96 357 HIS G O 1
ATOM 15845 N N . ILE G 1 358 ? 116.274 103.339 153.827 1.00 124.23 358 ILE G N 1
ATOM 15846 C CA . ILE G 1 358 ? 116.051 102.809 155.167 1.00 124.23 358 ILE G CA 1
ATOM 15847 C C . ILE G 1 358 ? 117.336 102.146 155.644 1.00 124.23 358 ILE G C 1
ATOM 15848 O O . ILE G 1 358 ? 117.881 101.265 154.967 1.00 124.23 358 ILE G O 1
ATOM 15853 N N . LYS G 1 359 ? 117.828 102.580 156.805 1.00 134.15 359 LYS G N 1
ATOM 15854 C CA . LYS G 1 359 ? 119.120 102.137 157.311 1.00 134.15 359 LYS G CA 1
ATOM 15855 C C . LYS G 1 359 ? 119.033 100.941 158.248 1.00 134.15 359 LYS G C 1
ATOM 15856 O O . LYS G 1 359 ? 120.067 100.334 158.546 1.00 134.15 359 LYS G O 1
ATOM 15862 N N . SER G 1 360 ? 117.839 100.589 158.716 1.00 136.95 360 SER G N 1
ATOM 15863 C CA . SER G 1 360 ? 117.658 99.474 159.635 1.00 136.95 360 SER G CA 1
ATOM 15864 C C . SER G 1 360 ? 117.330 98.167 158.925 1.00 136.95 360 SER G C 1
ATOM 15865 O O . SER G 1 360 ? 116.967 97.191 159.590 1.00 136.95 360 SER G O 1
ATOM 15868 N N . LEU G 1 361 ? 117.442 98.128 157.596 1.00 136.17 361 LEU G N 1
ATOM 15869 C CA . LEU G 1 361 ? 117.072 96.927 156.852 1.00 136.17 361 LEU G CA 1
ATOM 15870 C C . LEU G 1 361 ? 117.982 95.753 157.197 1.00 136.17 361 LEU G C 1
ATOM 15871 O O . LEU G 1 361 ? 117.503 94.658 157.513 1.00 136.17 361 LEU G O 1
ATOM 15876 N N . ASN G 1 362 ? 119.299 95.962 157.137 1.00 133.78 362 ASN G N 1
ATOM 15877 C CA . ASN G 1 362 ? 120.230 94.864 157.375 1.00 133.78 362 ASN G CA 1
ATOM 15878 C C . ASN G 1 362 ? 120.208 94.416 158.832 1.00 133.78 362 ASN G C 1
ATOM 15879 O O . ASN G 1 362 ? 120.280 93.216 159.118 1.00 133.78 362 ASN G O 1
ATOM 15884 N N . ARG G 1 363 ? 120.120 95.366 159.766 1.00 138.97 363 ARG G N 1
ATOM 15885 C CA . ARG G 1 363 ? 120.098 95.009 161.181 1.00 138.97 363 ARG G CA 1
ATOM 15886 C C . ARG G 1 363 ? 118.841 94.225 161.539 1.00 138.97 363 ARG G C 1
ATOM 15887 O O . ARG G 1 363 ? 118.905 93.253 162.300 1.00 138.97 363 ARG G O 1
ATOM 15895 N N . LEU G 1 364 ? 117.688 94.633 161.002 1.00 142.48 364 LEU G N 1
ATOM 15896 C CA . LEU G 1 364 ? 116.442 93.936 161.306 1.00 142.48 364 LEU G CA 1
ATOM 15897 C C . LEU G 1 364 ? 116.388 92.570 160.631 1.00 142.48 364 LEU G C 1
ATOM 15898 O O . LEU G 1 364 ? 115.847 91.614 161.197 1.00 142.48 364 LEU G O 1
ATOM 15903 N N . ASP G 1 365 ? 116.935 92.462 159.417 1.00 146.48 365 ASP G N 1
ATOM 15904 C CA . ASP G 1 365 ? 116.885 91.197 158.690 1.00 146.48 365 ASP G CA 1
ATOM 15905 C C . ASP G 1 365 ? 117.679 90.111 159.406 1.00 146.48 365 ASP G C 1
ATOM 15906 O O . ASP G 1 365 ? 117.247 88.954 159.468 1.00 146.48 365 ASP G O 1
ATOM 15911 N N . PHE G 1 366 ? 118.845 90.463 159.952 1.00 147.20 366 PHE G N 1
ATOM 15912 C CA . PHE G 1 366 ? 119.673 89.481 160.641 1.00 147.20 366 PHE G CA 1
ATOM 15913 C C . PHE G 1 366 ? 119.064 89.025 161.960 1.00 147.20 366 PHE G C 1
ATOM 15914 O O . PHE G 1 366 ? 119.486 87.996 162.498 1.00 147.20 366 PHE G O 1
ATOM 15916 N N . ILE G 1 367 ? 118.090 89.767 162.495 1.00 151.42 367 ILE G N 1
ATOM 15917 C CA . ILE G 1 367 ? 117.475 89.387 163.764 1.00 151.42 367 ILE G CA 1
ATOM 15918 C C . ILE G 1 367 ? 116.735 88.063 163.627 1.00 151.42 367 ILE G C 1
ATOM 15919 O O . ILE G 1 367 ? 116.838 87.184 164.493 1.00 151.42 367 ILE G O 1
ATOM 15921 N N . THR G 1 368 ? 115.981 87.897 162.546 1.00 152.65 368 THR G N 1
ATOM 15922 C CA . THR G 1 368 ? 115.229 86.668 162.319 1.00 152.65 368 THR G CA 1
ATOM 15923 C C . THR G 1 368 ? 116.147 85.539 161.862 1.00 152.65 368 THR G C 1
ATOM 15924 O O . THR G 1 368 ? 115.744 84.677 161.081 1.00 152.65 368 THR G O 1
#

Nearest PDB structures (foldseek):
  8f7c-assembly1_G  TM=1.003E+00  e=4.651E-47  Homo sapiens
  7xlb-assembly1_E  TM=9.528E-01  e=7.233E-37  Homo sapiens
  8gyq-assembly1_G  TM=9.202E-01  e=1.013E-36  Homo sapiens
  8dxq-assembly1_D  TM=6.319E-01  e=4.262E-06  Homo sapiens
  8dxp-assembly1_D  TM=5.942E-01  e=3.602E-06  Homo sapiens

InterPro domains:
  IPR009155 Cytochrome b562 [PF07361] (24-128)
  IPR009155 Cytochrome b562 [PIRSF000029] (1-128)
  IPR010980 Cytochrome c/b562 [SSF47175] (23-128)

Foldseek 3Di:
DVVCVVVVDADDDDVVNVVLLCLAQPVLVVVLVVLVVVCVPDDFWDWDDDDPDDDVVVVVVVVVCVVVQWFDDPPDDRVPTDHDCCLVVPSVVSVVLSVVLCVLVVVLCVPRVPPLVVVVVVVLVCVVVLVVVVVQVVCVVQFPDLPVVVRVVVSLVVSLVSLVPLLVVLVCVLPPDDDFKHKDWDDDDPVVTDIIMMGGPSPPVVNVVSVVSNVSSVVSSVVSVVVVCCLQPVDLDAQVCVLNVDHDPVVVVSSPVHSSTPSSVVRVSCVVVVVSHPCRVVSVVVD/DVVCVVVVDADDDDVVVVVLLCLAQVVLVVVLVVLVVVCPPDDFWDWDDDDPDDDVVVVVVVVVCVVVQWFDDPPDDRVPTDGDVCLVVPSVVSVVLSVVLCVLVVVLCVPPVPPLVVVVVVVLVCVVVLVVVVVQVVCVVQFPDLPVVVRVVVSLVVSLVSLVPLLVVLVVPLPDDDDFKHKDWDDDDPVVTDIIMIGGPSPPPVSVVSVVSNVSSVVSSVVSVVVVCCLQPVDLDFQVVVLRVDHDPVCVCSSPPHSSTNSSVVRVSCVVRVVSHDCRVVSVVVD/DVVCVVVVDADDDDVVVVVLLCLAQPVLVVVLVVLVVVCVPDDFWDWDDDDPDDDVVVVVVVVVCVVVQWFDDPPDDRVPIDGDCCLVVPSVVSVVLSVVLCVLVVVVCVPRVPPLVVVLVVVLVCVVVLVVVVVQVVCVVQFPDQPVVVVVVVSLVVSLVSLVPLLVVLVCVLPPDDDFKHWDWDDDDPVVTDIIMMGGPSPPPVNVVSVVSNVSSVVSSVVSVVVVCCLQPVDLDFQVCVLNVDHDPVVPVVSVVHRSTSSSVVRVSCVVVVVSRPCRVVSVVVD/DVVCVVVVDADDDDVVNVVLLCLAQPVLVVVLVVLVVVCVPDDFWDWDDDDPDDDVVVVVVVVVCVVVQWFDDPPDDRVPTDGDVCLVVPSVVSVVLSVVLCVLVVVLCVPRVPPLVVVLVVVLVVVVVLVVVVPQVVCVVQFPDQPVVVRVVVSLVVSLVSLVPLLVVLVCVLPPDDDFKHKDWDDDDPVVTDIIMIGGPSPPPVNVVSVVSNVSSVVSSVVSVVCVCCLQPVDLDAQVVVLRVDHDPVCVVVVVPGSSTNSSVVRVSCVVPVVSRPCRVVSVVVD/DVVCVVVVDADDDDVVVVVLLCLAQPVLVVVLVVLVVVCVPDDFWDWDDDDPDDDVVVVVVVVVCVVVQWFDDPPDDRVPTDHDVCLVVPSVVSVVLSVVLCVLVVVVCVPCVPPLVVVLVVVLVCVVVLVVVVVQCVCVVQFPDQPVVVVVVVSLVVSLVSLVVLLVVLVCVLPPDDDFKHKDWDDDDPVVTDIIMIGGPSPPPVSVVSVVSNVSSVVSSVVSVVVVCCLQPVDLDFQCVVLNVDHDPVVVCSVVPGSSTRSSVVRVSCVVVVVSHPCRVVSVVVD/DVVCVVVVDADDDDVVNVVLCCLQQVVLVVVLVVLVVVCVPDDFWDWDDDDPDDDVVVVVVVVVCVVVQWFDDPPDDRVPTDGDPCLPVVSVVSVVLSVVLCVLVVVVCVVPVPPVVVVVVVVLVCVVVLVVVVVQVVCVVQFPDQPVVVSVVVSLVVSLVSLVVLLVVLVCVLPPDDDFKHKDWDDDDPVVTDIIMMGGPSPPVVNVSSVVSNVSSVVSSVVSVVVVCCLQPVDLDFQCCLQRVDHDPVVVVVVVPGSSTSSSVVRVSCVVVVVSHPCRVVSNVVD/DVVCVVVVDADDDDVVNVVLLCLAQVVLVVVLVVLVVVCVPDDFKAWDDDDVDDDVVVVVVVVVCVVVQWFDDPPDDRVPTDGDVCLVVPSVVSVVLSVVLCVLVVVLCVPCVPPLVVVLVVVLVCVVVLVVVVVQCVCVVQFPDQPVVVRVVVSLVVSLVSLVPLLVVLVCVLPPDDDFKHKDWDDDDPVVTDIIIMGGPSPPPVNVSSVVSNVSSVVSSVVSVVVVCCLQPVDLDFQVCVLNVDHDPVPPVSVVPGSSTSSSVVRVSCVVVVVSRDCRVVSVVVD

B-factor: mean 78.73, std 37.52, range [30.39, 177.3]

Radius of gyration: 42.93 Å; Cα contacts (8 Å, |Δi|>4): 1629; chains: 7; bounding box: 100×102×99 Å

Sequence (2009 aa):
GALAALLLQLKLELPFDRVVTIGTVLVPILLVTLVFTKNFAEEPIYCYTPHNFTRDQALYARGYCWTELRDALPGVDASLWPSLFEHKFLPYALLAFAAIMYVPALGWEFLASTRLTSELNFLLQEIDNCYHNLFEKYLERRGRSNFLAKLYLARHVLILLLSAVPISYLCTYYATQKQNEFTCALGASPDPAVRVSCKLPSVQLQRIIAGVDIVLLCVMNLIILVNLIHLFIFRKSNFIFDKLHKVGIKTRRQWRRSQFCDINILAMFCNENRDHIKSLNRLDFITGALAALLLQLKLELPFDRVVTIGTVLVPILLVTLVFTKNFAEEPIYCYTPHNFTRDQALYARGYCWTELRDALPGVDASLWPSLFEHKFLPYALLAFAAIMYVPALGWEFLASTRLTSELNFLLQEIDNCYHNLFEKYLERRGRSNFLAKLYLARHVLILLLSAVPISYLCTYYATQKQNEFTCALGASPDPAVRVSCKLPSVQLQRIIAGVDIVLLCVMNLIILVNLIHLFIFRKSNFIFDKLHKVGIKTRRQWRRSQFCDINILAMFCNENRDHIKSLNRLDFITGALAALLLQLKLELPFDRVVTIGTVLVPILLVTLVFTKNFAEEPIYCYTPHNFTRDQALYARGYCWTELRDALPGVDASLWPSLFEHKFLPYALLAFAAIMYVPALGWEFLASTRLTSELNFLLQEIDNCYHNLFEKYLERRGRSNFLAKLYLARHVLILLLSAVPISYLCTYYATQKQNEFTCALGASPDPAVRVSCKLPSVQLQRIIAGVDIVLLCVMNLIILVNLIHLFIFRKSNFIFDKLHKVGIKTRRQWRRSQFCDINILAMFCNENRDHIKSLNRLDFITGALAALLLQLKLELPFDRVVTIGTVLVPILLVTLVFTKNFAEEPIYCYTPHNFTRDQALYARGYCWTELRDALPGVDASLWPSLFEHKFLPYALLAFAAIMYVPALGWEFLASTRLTSELNFLLQEIDNCYHNLFEKYLERRGRSNFLAKLYLARHVLILLLSAVPISYLCTYYATQKQNEFTCALGASPDPAVRVSCKLPSVQLQRIIAGVDIVLLCVMNLIILVNLIHLFIFRKSNFIFDKLHKVGIKTRRQWRRSQFCDINILAMFCNENRDHIKSLNRLDFITGALAALLLQLKLELPFDRVVTIGTVLVPILLVTLVFTKNFAEEPIYCYTPHNFTRDQALYARGYCWTELRDALPGVDASLWPSLFEHKFLPYALLAFAAIMYVPALGWEFLASTRLTSELNFLLQEIDNCYHNLFEKYLERRGRSNFLAKLYLARHVLILLLSAVPISYLCTYYATQKQNEFTCALGASPDPAVRVSCKLPSVQLQRIIAGVDIVLLCVMNLIILVNLIHLFIFRKSNFIFDKLHKVGIKTRRQWRRSQFCDINILAMFCNENRDHIKSLNRLDFITGALAALLLQLKLELPFDRVVTIGTVLVPILLVTLVFTKNFAEEPIYCYTPHNFTRDQALYARGYCWTELRDALPGVDASLWPSLFEHKFLPYALLAFAAIMYVPALGWEFLASTRLTSELNFLLQEIDNCYHNLFEKYLERRGRSNFLAKLYLARHVLILLLSAVPISYLCTYYATQKQNEFTCALGASPDPAVRVSCKLPSVQLQRIIAGVDIVLLCVMNLIILVNLIHLFIFRKSNFIFDKLHKVGIKTRRQWRRSQFCDINILAMFCNENRDHIKSLNRLDFITGALAALLLQLKLELPFDRVVTIGTVLVPILLVTLVFTKNFAEEPIYCYTPHNFTRDQALYARGYCWTELRDALPGVDASLWPSLFEHKFLPYALLAFAAIMYVPALGWEFLASTRLTSELNFLLQEIDNCYHNLFEKYLERRGRSNFLAKLYLARHVLILLLSAVPISYLCTYYATQKQNEFTCALGASPDPAVRVSCKLPSVQLQRIIAGVDIVLLCVMNLIILVNLIHLFIFRKSNFIFDKLHKVGIKTRRQWRRSQFCDINILAMFCNENRDHIKSLNRLDFIT

Secondary structure (DSSP, 8-state):
-HHHHHT-----S-HHHHHHHIIIIIHHHHHHHHHHHHHTTS-S-EE---SS--HHHHHHHHHHHHHH-B---TT--GGG--B-THHHHHHHHHHHHHHHHHHHHHHHHHHHSSHHHHHHHHHHHHHHHTT--HHHHHHHHHTT--HHHHHHHHHHHHHHHHTHHHHHHHHHHHTT----EEEE-----------EEEE-SSSTTHHHHHHHHHHHHHHHHHHHHHHHHIIIII----HHHHTT----GGGTHHHHH-S--HHHHHHHHHHHTGGG-TTHHHHHHH-/-HHHHHT-PPP-S-HHHHHHHIIIIIHHHHHHHHHHHHHTTS-S-EE---SS--HHHHHHHHHHHHHH-B---TT--GGG--B-HHHHHHHHHHHHHHHHHHHHHHHHHHHHSSHHHHHHHHHHHHHHHTT--HHHHHHHHHTT--HHHHHHHHHHHHHHHHTHHHHHHHHHHHTT----EEEE-----------EEEE-SSSTTHHHHHHHHHHHHHHHHHHHHHHHHIIIII----HHHHTT----SHHHHHHHH-S--HHHHHHHHHHHTGGG-SSHHHHHHH-/-HHHHHT-----S-HHHHHHHIIIIIHHHHHHHHHHHHHTTS-S-EE---SS--HHHHHHHHHHHHHH-B---TT--GGG--B-THHHHHHHHHHHHHHHHHHHHHHHHHHHSSHHHHHHHHHHHHHHHTT--HHHHHHHHHHT--HHHHHHHHHHHHHHHHTHHHHHHHHHHHTT----EEEE-----------EEEE-TTSTTHHHHHHHHHHHHHHHHHHHHHHHHIIIII----HHHHTT----HHHHHHHHH-S--HHHHHHHHHHHTGGG-TTHHHHHHH-/-HHHHHT-----S-HHHHHHHIIIIIHHHHHHHHHHHHHTTS-S-EE---SS--HHHHHHHHHHHHHH-B---TT--GGG--B-HHHHHHHHHHHHHHHHHHHHHHHHHHHHSSHHHHHHHHHHHHHHHTT--HHHHHHHHHTT--HHHHHHHHHHHHHHHHTHHHHHHHHHHHTT----EEEE-----------EEEE-SSSTTHHHHHHHHHHHHHHHHHHHHHHHHIIIII----HHHHTT----GGGHHHHHH-S--HHHHHHHHHHHTGGG-TTHHHHHHH-/-HHHHHT-----S-HHHHHHHIIIIIHHHHHHHHHHHHHTTS-S-EE---SS--HHHHHHHHHHHHHH-B---TT--GGG--B-THHHHHHHHHHHHHHHHHHHHHHHHHHHSSHHHHHHHHHHHHTTGGG--HHHHHHHHHTT--HHHHHHHHHHHHHHHHTHHHHHHHHHHHTT----EEEE-----------EEEE-TTSTTHHHHHHHHHHHHHHHHHHHHHHHHIIIII----HHHHHH----THHHHHHHH-S--HHHHHHHHHHHTGGG-SSHHHHHHH-/-HHHHHT-----S-HHHHHHHIIIIIHHHHHHHHHHHHHTTS-S-EE---SS--HHHHHHHHHHHHHH-B---TT--GGG--B-THHHHHHHHHHHHHHHTTHHHHHHHHHHSSHHHHHHHHHHHTHHHHH--HHHHHHHHHTT--HHHHHHHHHHHHHHHHTHHHHHHHHHHHTT----EEEE-----------EEEE-TTSTTHHHHHHHHHHHHHHHHHHHHHHHHIIIII----HHHHHH----THHHHHHHH-S--HHHHHHHHHHHTGGG-SSHHHHHHH-/-HHHHHT-----S-HHHHHHHIIIIIHHHHHHHHHHHHHTTS-S-EE---SS--HHHHHHHHHHHHHH-B---TT--GGG--B-HHHHHHHHHHHHHHHHHHHHHHHHHHHHSSHHHHHHHHHHHHHHHTT--HHHHHHHHHTT--HHHHHHHHHHHHHHHHTHHHHHHHHHHHTT------EE-----------EEEE-SSSTTHHHHHHHHHHHHHHHHHHHHHHHHIIIII----HHHHTT----SHHHHHHHH-S--HHHHHHHHHHHTGGG-SSHHHHHHH-

Solvent-accessible surface area: 109978 Å² total; per-residue (Å²): 99,70,71,72,32,87,60,67,163,41,86,57,83,16,30,56,20,76,62,13,43,60,13,14,20,95,46,24,78,104,37,6,71,47,11,54,81,48,61,120,52,62,96,58,6,25,6,26,7,23,123,120,42,62,106,12,11,2,58,16,7,52,5,30,1,32,26,70,9,92,7,6,86,114,92,56,92,56,99,133,58,66,68,6,77,55,12,56,61,8,15,37,17,22,69,61,36,13,59,85,14,95,87,13,31,65,32,39,84,50,114,5,31,28,91,5,30,19,14,5,75,36,3,33,125,29,38,104,70,48,51,137,166,95,31,62,67,4,15,54,90,49,8,125,49,71,113,19,1,127,36,24,50,44,31,9,69,85,28,70,126,56,7,67,85,6,42,74,63,3,58,79,4,100,80,92,35,142,84,43,90,9,52,2,28,4,62,33,79,54,164,168,47,55,128,12,45,2,16,3,30,29,12,108,33,7,47,65,24,4,20,82,18,37,98,56,22,68,81,27,45,122,71,8,88,95,55,41,84,91,16,23,88,150,75,100,70,8,33,15,34,81,42,38,115,73,38,42,146,167,17,123,150,27,72,160,134,51,64,88,12,5,10,29,6,4,2,52,7,11,48,51,10,40,58,83,32,180,31,21,19,152,64,49,32,84,96,99,72,71,71,33,88,61,64,167,56,84,49,98,21,29,58,30,71,64,14,43,58,14,14,20,94,46,23,77,106,38,7,70,49,11,54,83,49,63,119,53,63,102,58,8,22,4,25,4,24,124,121,42,62,104,12,11,2,62,17,7,54,6,30,2,33,31,68,8,92,8,6,86,114,92,56,94,59,97,133,58,64,66,5,78,43,14,63,58,8,14,38,16,21,69,62,37,12,60,84,14,95,85,15,33,72,33,44,81,47,112,4,32,28,73,5,33,16,18,7,73,39,6,36,123,30,40,106,68,47,49,138,166,91,33,67,66,8,24,56,95,42,8,119,51,75,116,25,1,136,35,25,53,46,32,9,74,84,28,69,128,57,6,67,84,5,46,71,64,3,71,85,2,101,80,84,33,155,83,37,89,9,53,4,26,3,63,34,78,55,161,170,47,55,128,10,46,3,16,7,29,35,14,107,36,9,47,68,24,3,22,81,18,43,98,58,21,68,84,26,46,122,70,9,88,94,56,40,83,92,18,20,96,148,75,101,69,8,35,16,34,82,46,31,109,75,70,40,149,158,29,70,113,44,90,159,166,51,59,101,15,4,16,32,4,9,3,35,8,16,49,56,13,44,59,80,33,188,28,26,27,151,56,48,33,84,97,99,73,71,72,34,87,62,68,164,45,86,56,90,18,33,57,18,73,64,14,44,60,15,14,20,95,45,22,77,106,39,8,70,49,12,53,85,43,61,120,54,68,92,59,5,22,6,30,5,23,121,117,42,63,105,12,10,1,63,16,7,45,6,31,2,34,28,62,9,89,9,6,89,116,91,56,93,59,97,134,57,66,69,6,78,57,12,58,64,8,15,36,16,21,69,62,36,12,60,82,15,93,89,13,29,72,36,39,74,50,117,4,31,29,92,5,33,20,14,5,75,38,3,34,122,29,40,106,71,47,51,138,166,96,33,63,68,8,21,51,94,48,13,125,45,72,110,12,1,144,37,19,56,44,32,9,74,84,27,69,132,57,7,68,83,7,41,75,70,4,60,78,4,99,77,87,34,143,83,40,94,8,52,3,26,3,62,36,77,58,164,168,48,55,128,9,43,3,16,4,19,26,11,107,28,8,49,65,24,4,19,82,17,37,98,58,22,69,83,27,46,123,72,10,87,95,56,39,82,91,14,21,98,147,75,109,67,9,32,15,38,84,49,38,113,69,52,45,134,148,24,118,86,51,69,126,171,39,62,101,5,6,15,27,5,3,2,53,7,15,47,56,12,42,59,86,36,196,30,25,22,149,63,50,35,83,98,99,72,72,74,31,87,64,68,161,43,84,57,75,24,31,58,25,67,62,12,42,60,16,13,19,95,46,19,78,104,34,7,71,48,11,54,83,44,58,125,52,68,97,60,6,22,6,31,6,23,122,120,47,62,105,12,9,1,65,20,7,47,6,30,1,33,28,64,9,94,8,6,87,113,92,56,93,56,97,134,57,66,63,4,76,38,12,62,59,8,14,45,17,18,67,61,35,12,61,79,14,96,87,14,34,71,32,47,82,48,108,6,28,30,80,5,32,20,12,5,75,38,2,31,120,22,41,104,73,45,49,136,166,104,28,66,67,6,24,56,96,47,10,129,49,71,118,24,1,139,35,25,58,45,30,9,71,85,28,63,130,55,7,67,83,6,41,71,64,5,64,78,0,103,75,90,40,152,83,38,85,8,52,4,29,8,61,38,79,55,155,166,47,55,130,10,45,3,22,6,19,23,13,108,21,9,47,66,24,5,22,79,13,40,98,59,20,68,81,22,43,127,71,8,88,98,57,39,92,90,15,21,93,146,82,106,70,8,35,15,44,83,47,33,112,75,51,46,132,151,30,86,99,53,76,138,169,42,55,106,9,4,7,24,6,3,5,40,8,10,46,52,6,43,64,82,29,189,32,26,18,153,59,48,32,83,98,99,73,70,73,32,87,63,67,160,44,86,54,97,16,35,59,26,71,64,12,43,58,14,12,19,95,46,18,77,104,35,7,70,50,13,58,84,40,62,127,53,63,97,58,6,27,6,25,5,20,123,120,48,63,104,11,10,2,64,19,7,48,6,29,1,34,30,64,9,93,8,6,86,112,92,55,91,57,97,134,59,65,62,4,80,35,13,65,62,8,15,49,16,19,68,61,35,12,60,81,14,96,87,14,33,71,32,39,78,48,107,4,34,30,71,4,34,18,22,7,76,37,18,34,129,35,56,103,70,49,49,136,166,94,38,69,64,16,23,60,93,40,6,123,48,72,119,17,1,140,36,22,59,42,31,8,68,83,28,69,131,56,10,66,84,6,46,70,66,5,64,78,1,104,74,88,49,145,82,40,90,8,53,4,30,7,60,39,78,63,158,169,47,53,126,8,44,3,16,5,19,29,12,110,30,8,47,64,24,4,22,82,13,37,99,59,20,70,80,23,52,125,70,10,88,95,56,42,85,86,18,21,93,151,78,104,65,8,33,21,29,82,49,36,114,74,48,45,133,151,26,89,91,58,64,137,173,44,58,88,7,4,12,19,4,11,2,50,10,11,45,53,8,44,55,85,28,189,34,26,30,151,63,49,36,84,95,98,73,71,73,33,88,60,66,160,45,89,61,82,22,31,54,19,74,63,12,43,59,15,15,22,95,46,15,78,105,39,6,69,50,7,56,85,46,61,128,53,66,96,59,6,25,5,27,4,24,123,120,41,63,101,12,12,1,66,17,6,43,6,31,1,34,28,62,10,92,9,6,87,115,91,60,93,57,96,125,57,64,65,4,78,49,11,59,59,4,13,44,15,18,66,56,55,8,71,92,14,118,94,11,29,67,27,31,83,45,112,4,35,30,83,4,34,24,17,8,73,34,10,38,128,25,55,112,82,46,59,135,166,95,38,66,67,4,15,56,91,53,7,127,49,69,114,13,0,131,36,22,53,45,31,9,76,79,26,70,127,59,7,66,87,13,49,74,72,3,77,79,7,103,73,94,37,144,81,39,89,8,52,3,28,2,62,33,74,53,167,173,49,54,130,12,49,3,12,4,22,29,12,106,29,9,46,65,24,2,22,80,16,42,98,60,21,72,82,22,52,125,70,8,89,94,56,38,86,91,17,19,88,150,77,109,68,8,34,23,33,79,46,43,112,72,46,44,131,174,20,93,99,40,59,122,186,44,58,86,4,4,14,20,1,3,2,33,9,18,46,54,12,43,58,84,37,185,26,22,21,151,60,49,36,83,96,98,72,72,73,33,88,60,67,163,52,84,50,76,17,29,56,24,68,55,12,40,66,14,13,20,91,47,22,78,104,35,8,71,49,11,58,82,50,65,127,55,64,85,60,4,22,5,22,4,23,118,120,40,58,108,12,12,1,69,18,4,48,9,28,1,32,27,76,8,97,8,6,86,116,91,56,94,57,98,133,61,65,62,5,83,41,11,60,60,8,16,47,17,17,68,61,35,12,60,82,15,94,88,14,32,72,32,46,81,47,109,1,34,30,84,5,37,22,18,7,77,38,6,32,124,26,48,106,72,45,50,137,164,98,32,63,66,8,18,60,91,51,5,125,44,74,108,18,1,143,36,21,55,45,31,9,73,84,28,69,131,54,6,66,84,8,41,72,63,4,62,79,2,97,76,90,41,147,83,40,89,10,56,5,31,2,60,36,76,60,164,168,48,56,129,7,37,4,11,6,28,30,15,106,36,9,44,67,24,4,20,77,17,39,97,60,21,69,83,26,44,124,72,8,90,94,55,41,87,91,20,21,88,148,75,105,69,10,35,18,35,83,48,40,113,70,44,42,134,168,23,123,90,39,57,142,178,50,53,110,3,4,14,20,5,3,2,40,8,13,51,59,12,40,62,84,31,192,31,26,24,155,63,49,35,84,95